Protein AF-0000000076225123 (afdb_homodimer)

Foldseek 3Di:
DPPPLCCVVLLCVLVVLLQLLLVCQQLPVDPPVNLVVLVCLQPPPLLLLQLLLLLLQADVVPDDVLLLVLLLVLLVVLLCVQLVVLLPVDDPQSLLRSLLLSLQQRAFQLQLRNLSSVCSRQVDPLLNNLSSSSLVNNCSSLVPRNLSSQLSLLCSVQVVVCVVVVDHDDSVVSNVVSNVNSCPPPSNVSNVVSNVVSVVVVSDDDPVCSVVSVVSNVVNHSSSSSSNSSVLNNLPPPLFQDFLVLAVSLVVSLCCQQPVSLVSSLVSLCVRVVVVLVPPPPPDPPDDPVSSVVVSLSSSLSSNLRSRRHGHCVSLVVCVVSVHCNSSSSSSRSVSVLVSSLSNVLSVLLSVVVPPPDPVVLLVSLLVLLQVLLVVLLVLLVLLLVLCVVVVVCVDPPSVLVNVLSVLLNLLSVLSNCVLVCLPDDLVVLLVSQLSNQLSLLLNLLSLLVNLQRLLCLLVVHDDDPVVVVVSVVCSNVVSNVLSNVLSVPDDSVLCNPSSNNVVVLSVLLVDVVNLVVSLVSLVVSLVSLVSSSVSSNVSSVVVVVVVVPCPQQPLNVVVVVQPVVPPPPDPPPDDDPVVVVVVVVVVVCVVCVVVVDDRSLSVLSSQLSVLVNVLSVLSSVLSVVSHVCVCCVPVDSVNSSSVSSNSSCSSNSSSSSCSRRVCDPCSVVVCVVVCVVVVVVVVVDQDQPDQDDLVPADVVLVVLLVVCLQPPLVVLQVSFFDFGDDPNDTDHRKGFLLSQLSVCVVVVVDPDSVVSLVSQQSCVSNQQKAFPVSRDGRDNGRTIIHGDPVSVVVSVVVVVVVVVVVVVVVVD/DPPPLCCVVLLCVLVVLLQLLLVCQQVPVDPPVNLVVLVCLQPPPLLLLQLLLLLLQADVVPDDVLLLVLLLVLLVVLLCVQLVVLLPPDDPQSLLRSLLLSLQQRAFQLQLRNLSSVCSRQVDPLLNNLSSVSLVNNCSSLVPRNLSSQLSLLCSVQVVVCVVVVDHDDSVVSNVVSNVNSCPPPSNVSNVVSNVVSVVVVSDDDPVCSVVSVVSNVVNHSSSSSSNSSVLNNLPPPLFPDFLVLAVSLVVSLCCQQPVSLVSSLVSLCVRVVVVLVPPPPPDPPDDPVSSVVVSLSSSLSSNLVSNRHGHCVSLVVCVVSVHCNSSSSSSRSVSVLVSSLSNVLSVLLSVVVPPPDPVVLLVSLLVLLQVLLVVLLVLLVLLLVLCVVLVVCVDPPSVLVNVLSVLLNLLSVLSNCVLVCLPDDLVVLLVSQLSNQLSLLLNLLSLLVNLQRLLCLLVVHDDDPVVNVVSVVCSNVVSNVLSNVLSVPDDSVQCNPSSNSVVVLSVLLVDVVNLVVSLVSLVVSLVSLVSSSVSSNVSSVVVVVVVVPCPPQPLNVVVVVLPVVPPPPDPPVPDDPVVVVVQVVVVVCVVCCVVVDDRSLSVLSSQLSVLVNVLSVLSSVLSVVSHVCVCCVPVDSVNSSSVSSNSSCSSNSSSSSCSRRVCDPCSVVVCVVVCVVVVVVVVVDQDQPDFDDLVPADVVLVVLLVVCLAPPLVVLQVSFFDFGDDPNDTDHSKGFLLSSLSVCVVVVVDPDSVVSLVSQQSCVSNQQKAFPVSRDGRDNGRTIIHGDPVSVVVSVVVVVVVVVVVVVVVVD

Sequence (1626 aa):
MTTTYDISPTLVQCFGIILIGYLTGKFKMITPNQGKGLATFIGTFSLPALIFKAMIEVKFPLINWTFWTALLIAKAIVFLLVMIPSLFLEKDKPYAAAGLYSIFVSQSNDMAFGLPLLQAVFNDPQTKFLVNYVFLTAPISLAILNPIGFALLEYQKAKDYQIESGKKSSIGRIMWTTVKGVITNPLVFMIVFAIIFNFIFHSKLPPVIDGLFTSFSNAFGATALFYLGWKLGCCQPDDEKITGLSYALPVILVLLKSVFMPILMTFLTSFLTDGSINDSNSVQAGANATMKYKNATSYKTFAFLYGEIPTAPTVLLYANKYNFGEELVGSGLVLGTLFAAPMLFISIRMLQVNNMLNVNQFDVLIGKVAKDVSIISIVCCVYVLAVLFSLRAYRRKPHSLTMILIGFQFLLALSGAIFKDFIDVQSGSLRVLVFFVLFALFSCPLWCSMVAHRLSLIARKKDITARIHRYLLAASFCIPFVMALIVATVTPHTDLSDGTTYFYLFNCFKQHASIAALYTIINVFTLACILFAFICVKKMDLLRTVKTNNSYSPLLQKSYKYSTLQGEPLKEESYGDETSIERSMESMESIQINQKMSERSHITHHVVLLLIMSIVIALNISITVWSNLDKSLSNVQGLYLELRMASVVLTYGQGFFSFATFGFIKEFFMLGCFEKVYKQYLKLRGRKKITLECESELDIDILLLRKRFIKHHLLQCSKDIVRCLSFRLRKFEGVFTGTCLIDWLLEEGLITDRADGIKYGNMLLRGRVIEHCLQEHYFYDLPYFYQFTGRAFELYALQQETGSIEVALKDENMTTTYDISPTLVQCFGIILIGYLTGKFKMITPNQGKGLATFIGTFSLPALIFKAMIEVKFPLINWTFWTALLIAKAIVFLLVMIPSLFLEKDKPYAAAGLYSIFVSQSNDMAFGLPLLQAVFNDPQTKFLVNYVFLTAPISLAILNPIGFALLEYQKAKDYQIESGKKSSIGRIMWTTVKGVITNPLVFMIVFAIIFNFIFHSKLPPVIDGLFTSFSNAFGATALFYLGWKLGCCQPDDEKITGLSYALPVILVLLKSVFMPILMTFLTSFLTDGSINDSNSVQAGANATMKYKNATSYKTFAFLYGEIPTAPTVLLYANKYNFGEELVGSGLVLGTLFAAPMLFISIRMLQVNNMLNVNQFDVLIGKVAKDVSIISIVCCVYVLAVLFSLRAYRRKPHSLTMILIGFQFLLALSGAIFKDFIDVQSGSLRVLVFFVLFALFSCPLWCSMVAHRLSLIARKKDITARIHRYLLAASFCIPFVMALIVATVTPHTDLSDGTTYFYLFNCFKQHASIAALYTIINVFTLACILFAFICVKKMDLLRTVKTNNSYSPLLQKSYKYSTLQGEPLKEESYGDETSIERSMESMESIQINQKMSERSHITHHVVLLLIMSIVIALNISITVWSNLDKSLSNVQGLYLELRMASVVLTYGQGFFSFATFGFIKEFFMLGCFEKVYKQYLKLRGRKKITLECESELDIDILLLRKRFIKHHLLQCSKDIVRCLSFRLRKFEGVFTGTCLIDWLLEEGLITDRADGIKYGNMLLRGRVIEHCLQEHYFYDLPYFYQFTGRAFELYALQQETGSIEVALKDEN

Secondary structure (DSSP, 8-state):
-------HHHHHHHHHHHHHHHHHHHTTSS-HHHHHHHHHIIIIIIHHHHHHHHHHT--GGG--HHHHHHHHHHHHHHHHHHHHHHHHH-SS-HHHHHHHHHHHHH-B-IIIIIHHHHHHH--STTTGGGGHHHHHHHHIIIIIIHHHHHHHHHHHHHHHHHHHH-PPPPHHHHHHHHHHHHHT-HHHHHHHHHHHHHHHTTT---HHHHHHHHHHHHHHHHHHHHHHHHHHHH----GGG--SGGGHHHHHHHHIIIIIHHHHHHHHHHHHHHHHHHH---S-TTS-HHHHHHHHHHHHHHHHHHHT--B-THHHHHHHHTTSSHHHHHHHHHHHHHHHHHHHHHHHHHHHHHT-S-HHHHHHHHHHHHHHHHHHHHHHHHHHHHHHHHTTGGGSTTHHHHHHHHHHHHHHHHHHHHHHHHTTS-HHHHHHHHHHHHHHHHHHHHHHHHHHHHHHHHHTT----HHHHHHHHHHHHHHHHHHHHHHHHHS-HHHHHSTTGGGHHHHHHHH-HHHHHHHHHHHHHHHHHHHHHHHHHHHHHHHHHHHHTT----HHHHHHHHHHTT-S--------STHHHHHHHHHHHHHHHHHHSSTTHHHHHHHHHHHHHHHHHHHHHHHHHHHHH---TTS--THHHHHHHHHHHHHHTHHHHHHHHHTT-HHHHHS-HHHHHHHHHHHHS------PPPGGG--HHHHHHHHHHHHHTHHHHHHHH-EEEEETTEEEEEEEEHHHHHHHHHHHTS-SSHHHHHHHHHHHHHTTSEEETTS-----SSS-EEEE-HHHHHHHHHHHHHHHHHHHHHHH-/-------HHHHHHHHHHHHHHHHHHHTTSS-HHHHHHHHHIIIIIIHHHHHHHHHHT--GGG--HHHHHHHHHHHHHHHHHHHHHHHHH-SS-HHHHHHHHHHHHH-B-IIIIIHHHHHHH--STTTGGGGHHHHHHHHIIIIIIHHHHHHHHHHHHHHHHHHHH-PPPPHHHHHHHHHHHHHT-HHHHHHHHHHHHHHHTTT---HHHHHHHHHHHHHHHHHHHHHHHHHHHH----GGG--SGGGHHHHHHHHIIIIIHHHHHHHHHHHHHHHHHHH---S-TTS-HHHHHHHHHHHHHHHHHHHTPPBPTHHHHHHHHTTSSHHHHHHHHHHHHHHHHHHHHHHHHHHHHHT-S-HHHHHHHHHHHHHHHHHHHHHHHHHHHHHHHHTTGGGSTTHHHHHHHHHHHHHHHHHHHHHHHHTTS-HHHHHHHHHHHHHHHHHHHHHHHHHHHHHHHHHHT----HHHHHHHHHHHHHHHHHHHHHHHHHS-HHHHHSTTGGGHHHHHHHH-HHHHHHHHHHHHHHHHHHHHHHHHHHHHHHHHHHHHTT----HHHHHHHHHHHT----------STHHHHHHHHHHHHHHHHHHHHSSHHHHHHHHHHHHHHHHHHHHHHHHHHHHH---TTS--THHHHHHHHHHHHHHTHHHHHHHHHTT-HHHHHS-HHHHHHHHHHHHS------PPPGGG--HHHHHHHHHHHHHTHHHHHHHH-EEEEETTEEEEEEEEHHHHHHHHHHHTS-SSHHHHHHHHHHHHHTTSEEETTS-----SSS-EEEE-HHHHHHHHHHHHHHHHHHHHHHH-

Solvent-accessible surface area (backbone atoms only — not comparable to full-atom values): 82550 Å² total; per-residue (Å²): 130,79,77,70,72,73,54,62,25,48,52,43,20,54,53,48,39,21,48,54,16,21,50,34,17,57,68,50,75,40,43,78,65,15,42,48,24,42,47,46,49,42,64,68,45,15,45,46,25,32,46,28,53,54,42,18,54,49,61,70,88,74,57,61,62,60,49,54,48,21,48,46,50,36,40,50,49,55,23,48,64,42,22,58,52,25,52,71,69,41,80,85,52,19,38,38,44,15,12,52,52,15,39,48,48,42,33,49,22,44,68,48,53,32,41,52,51,43,48,60,71,32,66,45,85,88,46,36,67,61,52,55,49,57,66,67,48,47,49,48,36,58,64,54,48,38,41,56,20,46,38,29,35,45,46,37,52,37,50,54,41,22,72,71,71,69,50,83,66,59,69,67,56,43,50,47,54,31,52,51,51,40,65,65,27,65,67,58,40,34,47,56,52,15,48,55,47,14,65,72,46,67,38,47,73,58,65,56,53,38,44,39,33,46,37,28,29,48,19,31,48,39,51,32,24,22,47,52,15,19,51,55,24,55,58,54,64,61,52,78,70,65,51,61,51,60,41,54,62,24,47,54,46,32,44,46,21,49,49,48,35,13,52,44,18,24,51,36,29,52,66,54,30,62,64,45,67,72,56,64,65,80,68,66,93,78,68,53,76,62,61,56,50,50,47,55,53,46,50,36,50,48,30,30,56,58,26,34,37,31,46,32,70,67,52,41,55,52,16,56,74,66,71,44,61,43,67,38,44,47,52,22,44,51,51,24,54,61,52,30,56,63,50,50,53,42,52,55,54,46,57,58,45,73,72,46,91,45,72,70,56,46,54,54,49,52,45,53,48,36,26,55,35,4,49,54,9,35,56,27,25,54,48,29,52,49,50,40,56,71,64,54,30,70,79,35,87,59,47,31,48,47,49,50,32,44,51,29,38,30,45,30,6,51,38,43,47,48,44,74,76,43,61,86,47,64,76,66,62,43,38,54,49,48,23,47,36,40,25,19,62,47,28,37,45,44,35,49,24,51,39,21,49,48,48,26,27,59,38,65,73,48,79,78,56,70,66,58,50,51,51,51,55,48,46,52,54,45,51,26,46,50,52,17,49,50,50,41,67,68,50,58,63,68,72,58,56,43,81,76,32,70,60,38,70,56,54,48,24,55,76,32,55,66,59,36,49,51,54,40,49,49,39,51,51,22,49,48,33,40,53,51,19,40,53,33,32,33,55,38,47,57,55,44,58,66,57,58,71,71,61,82,63,54,69,60,55,50,53,48,53,60,59,61,66,66,66,58,79,68,76,79,76,82,74,81,67,82,70,49,57,54,53,43,50,51,45,44,47,48,42,46,46,46,54,64,62,32,78,61,42,60,47,44,42,52,49,53,47,49,52,53,47,47,52,50,44,52,45,46,42,53,50,50,52,46,44,60,69,47,76,70,56,85,69,58,65,71,59,56,55,45,50,50,47,44,41,44,47,48,62,34,24,44,17,46,54,50,25,71,53,54,53,73,47,63,66,59,68,66,44,33,59,61,47,51,52,40,41,53,49,34,57,73,50,60,83,69,60,62,79,68,68,55,74,85,68,52,51,64,67,32,52,49,50,39,52,41,39,40,72,73,37,41,66,62,48,47,66,71,54,46,35,73,42,66,52,95,86,41,71,38,73,59,25,32,33,31,41,50,50,36,46,48,35,45,64,72,40,64,34,90,44,73,65,50,29,32,53,51,42,32,36,34,38,64,49,46,36,32,38,34,74,81,39,61,52,80,58,44,80,37,86,46,54,25,25,72,34,71,59,35,57,49,50,35,51,51,52,46,47,56,50,45,50,54,49,48,53,45,71,71,93,130,78,80,68,72,73,54,63,27,48,52,43,20,54,53,47,39,20,48,52,16,21,52,32,18,58,68,50,74,41,43,78,64,15,43,49,25,42,48,47,48,42,65,67,45,14,46,45,26,33,46,29,53,54,42,20,54,50,62,70,89,74,56,59,61,58,50,52,48,20,50,46,50,36,40,47,49,54,25,48,64,42,23,58,54,26,52,73,68,41,81,86,52,18,38,37,45,16,11,53,52,14,39,49,47,43,32,49,21,45,68,47,55,32,41,52,52,44,48,60,72,33,65,45,86,87,46,37,66,61,53,56,48,58,66,66,48,47,48,49,35,56,65,54,48,36,41,55,21,44,37,28,34,45,47,37,52,36,50,53,42,20,73,71,71,67,52,81,67,59,70,67,56,42,50,47,54,32,52,49,51,40,64,66,28,67,66,58,42,34,48,55,52,15,46,54,47,14,66,72,44,67,37,48,73,57,64,56,55,39,42,39,33,48,38,28,29,48,20,30,47,38,51,32,24,22,48,53,15,21,50,56,25,55,58,55,64,63,50,77,69,64,50,60,49,58,41,53,60,26,47,53,46,31,44,44,21,51,49,47,36,13,52,46,19,26,48,36,30,52,65,53,29,60,63,46,65,70,57,63,65,78,66,65,91,79,66,52,75,60,60,57,50,51,48,55,52,47,50,36,51,47,31,30,56,58,25,34,36,33,47,32,72,66,53,40,56,52,16,54,75,66,70,45,61,43,67,38,45,47,52,23,44,53,51,22,53,61,51,30,54,62,51,49,54,42,52,55,53,46,56,58,45,74,70,45,92,45,74,68,55,45,53,55,48,52,45,52,48,35,25,54,36,4,50,53,9,37,55,27,26,54,48,29,50,48,50,40,57,71,65,55,31,70,78,36,88,60,47,33,48,48,50,52,33,42,50,30,38,29,44,30,6,51,40,41,46,49,45,74,75,44,62,86,48,63,75,66,61,43,39,53,49,48,24,48,37,40,25,20,62,48,29,37,44,46,36,50,26,49,38,20,48,50,47,26,26,59,37,65,73,48,78,75,57,71,64,60,50,51,50,51,54,49,47,53,53,45,50,26,45,53,52,17,50,51,50,39,68,67,51,58,64,69,71,56,56,43,79,77,32,68,62,38,70,56,54,49,24,53,77,32,57,67,58,34,48,51,53,40,50,50,40,52,51,24,49,48,34,41,53,52,19,41,53,34,32,33,54,40,45,57,56,45,58,65,55,55,72,69,61,82,61,54,70,54,52,50,53,47,49,60,62,59,64,66,63,57,78,68,75,79,70,82,76,80,69,82,73,51,55,58,53,44,51,54,45,43,50,49,42,45,48,43,52,64,57,45,67,62,42,57,49,44,41,53,51,53,48,50,54,54,47,46,53,49,42,52,47,48,41,53,50,51,52,46,43,59,69,46,76,70,56,85,68,56,64,72,60,58,55,45,50,50,47,44,41,45,48,48,62,32,24,45,17,46,52,50,24,71,54,55,53,73,48,62,66,62,68,64,44,33,60,61,49,52,53,41,44,53,50,35,59,71,51,61,85,69,62,63,81,70,72,56,78,87,68,53,52,64,67,32,53,50,49,40,52,42,40,41,70,75,39,43,67,61,49,47,66,70,54,44,34,74,42,67,54,94,87,40,71,39,73,60,26,32,31,30,41,46,50,38,43,47,34,44,62,73,40,62,32,89,43,70,67,49,27,31,54,52,42,33,36,33,37,64,50,48,36,34,39,32,74,80,39,63,53,77,56,44,80,36,85,46,52,27,26,70,34,70,60,35,56,50,50,36,51,51,53,46,48,57,48,47,51,52,50,50,57,50,73,72,96

Structure (mmCIF, N/CA/C/O backbone):
data_AF-0000000076225123-model_v1
#
loop_
_entity.id
_entity.type
_entity.pdbx_description
1 polymer 'DEP domain-containing protein'
#
loop_
_atom_site.group_PDB
_atom_site.id
_atom_site.type_symbol
_atom_site.label_atom_id
_atom_site.label_alt_id
_atom_site.label_comp_id
_atom_site.label_asym_id
_atom_site.label_entity_id
_atom_site.label_seq_id
_atom_site.pdbx_PDB_ins_code
_atom_site.Cartn_x
_atom_site.Cartn_y
_atom_site.Cartn_z
_atom_site.occupancy
_atom_site.B_iso_or_equiv
_atom_site.auth_seq_id
_atom_site.auth_comp_id
_atom_site.auth_asym_id
_atom_site.auth_atom_id
_atom_site.pdbx_PDB_model_num
ATOM 1 N N . MET A 1 1 ? -36.938 13.75 9.094 1 22.64 1 MET A N 1
ATOM 2 C CA . MET A 1 1 ? -35.75 13.227 9.758 1 22.64 1 MET A CA 1
ATOM 3 C C . MET A 1 1 ? -34.469 13.734 9.086 1 22.64 1 MET A C 1
ATOM 5 O O . MET A 1 1 ? -34.281 13.531 7.891 1 22.64 1 MET A O 1
ATOM 9 N N . THR A 1 2 ? -34.031 14.859 9.406 1 31.12 2 THR A N 1
ATOM 10 C CA . THR A 1 2 ? -32.906 15.633 8.859 1 31.12 2 THR A CA 1
ATOM 11 C C . THR A 1 2 ? -31.672 14.758 8.711 1 31.12 2 THR A C 1
ATOM 13 O O . THR A 1 2 ? -31.25 14.102 9.664 1 31.12 2 THR A O 1
ATOM 16 N N . THR A 1 3 ? -31.547 14.141 7.719 1 36.12 3 THR A N 1
ATOM 17 C CA . THR A 1 3 ? -30.422 13.297 7.34 1 36.12 3 THR A CA 1
ATOM 18 C C . THR A 1 3 ? -29.109 13.898 7.828 1 36.12 3 THR A C 1
ATOM 20 O O . THR A 1 3 ? -28.656 14.93 7.312 1 36.12 3 THR A O 1
ATOM 23 N N . THR A 1 4 ? -29.031 14.148 9.117 1 41.34 4 THR A N 1
ATOM 24 C CA . THR A 1 4 ? -27.812 14.594 9.773 1 41.34 4 THR A CA 1
ATOM 25 C C . THR A 1 4 ? -26.578 13.922 9.156 1 41.34 4 THR A C 1
ATOM 27 O O . THR A 1 4 ? -26.422 12.703 9.25 1 41.34 4 THR A O 1
ATOM 30 N N . TYR A 1 5 ? -26.25 14.375 8.117 1 47.12 5 TYR A N 1
ATOM 31 C CA . TYR A 1 5 ? -25.016 14 7.422 1 47.12 5 TYR A CA 1
ATOM 32 C C . TYR A 1 5 ? -23.859 13.898 8.398 1 47.12 5 TYR A C 1
ATOM 34 O O . TYR A 1 5 ? -23.328 14.914 8.852 1 47.12 5 TYR A O 1
ATOM 42 N N . ASP A 1 6 ? -23.953 13.008 9.445 1 57.19 6 ASP A N 1
ATOM 43 C CA . ASP A 1 6 ? -22.781 12.93 10.32 1 57.19 6 ASP A CA 1
ATOM 44 C C . ASP A 1 6 ? -21.516 12.656 9.516 1 57.19 6 ASP A C 1
ATOM 46 O O . ASP A 1 6 ? -21.281 11.523 9.094 1 57.19 6 ASP A O 1
ATOM 50 N N . ILE A 1 7 ? -21.062 13.734 8.914 1 62.09 7 ILE A N 1
ATOM 51 C CA . ILE A 1 7 ? -19.891 13.711 8.039 1 62.09 7 ILE A CA 1
ATOM 52 C C . ILE A 1 7 ? -18.625 13.547 8.875 1 62.09 7 ILE A C 1
ATOM 54 O O . ILE A 1 7 ? -17.531 13.352 8.328 1 62.09 7 ILE A O 1
ATOM 58 N N . SER A 1 8 ? -18.75 13.406 10.195 1 69.56 8 SER A N 1
ATOM 59 C CA . SER A 1 8 ? -17.594 13.258 11.062 1 69.56 8 SER A CA 1
ATOM 60 C C . SER A 1 8 ? -16.844 11.961 10.766 1 69.56 8 SER A C 1
ATOM 62 O O . SER A 1 8 ? -15.609 11.953 10.703 1 69.56 8 SER A O 1
ATOM 64 N N . PRO A 1 9 ? -17.594 10.977 10.375 1 72.75 9 PRO A N 1
ATOM 65 C CA . PRO A 1 9 ? -16.875 9.734 10.07 1 72.75 9 PRO A CA 1
ATOM 66 C C . PRO A 1 9 ? -16.047 9.836 8.789 1 72.75 9 PRO A C 1
ATOM 68 O O . PRO A 1 9 ? -14.984 9.219 8.688 1 72.75 9 PRO A O 1
ATOM 71 N N . THR A 1 10 ? -16.5 10.703 7.969 1 73.12 10 THR A N 1
ATOM 72 C CA . THR A 1 10 ? -15.797 10.859 6.703 1 73.12 10 THR A CA 1
ATOM 73 C C . THR A 1 10 ? -14.477 11.602 6.91 1 73.12 10 THR A C 1
ATOM 75 O O . THR A 1 10 ? -13.469 11.273 6.277 1 73.12 10 THR A O 1
ATOM 78 N N . LEU A 1 11 ? -14.539 12.594 7.738 1 75.19 11 LEU A N 1
ATOM 79 C CA . LEU A 1 11 ? -13.32 13.344 8.023 1 75.19 11 LEU A CA 1
ATOM 80 C C . LEU A 1 11 ? -12.297 12.469 8.734 1 75.19 11 LEU A C 1
ATOM 82 O O . LEU A 1 11 ? -11.102 12.555 8.453 1 75.19 11 LEU A O 1
ATOM 86 N N . VAL A 1 12 ? -12.828 11.672 9.578 1 77.06 12 VAL A N 1
ATOM 87 C CA . VAL A 1 12 ? -11.938 10.781 10.305 1 77.06 12 VAL A CA 1
ATOM 88 C C . VAL A 1 12 ? -11.312 9.773 9.336 1 77.06 12 VAL A C 1
ATOM 90 O O . VAL A 1 12 ? -10.141 9.422 9.469 1 77.06 12 VAL A O 1
ATOM 93 N N . GLN A 1 13 ? -12.102 9.391 8.453 1 82.19 13 GLN A N 1
ATOM 94 C CA . GLN A 1 13 ? -11.617 8.445 7.449 1 82.19 13 GLN A CA 1
ATOM 95 C C . GLN A 1 13 ? -10.508 9.062 6.605 1 82.19 13 GLN A C 1
ATOM 97 O O . GLN A 1 13 ? -9.43 8.484 6.465 1 82.19 13 GLN A O 1
ATOM 102 N N . CYS A 1 14 ? -10.742 10.258 6.07 1 78.75 14 CYS A N 1
ATOM 103 C CA . CYS A 1 14 ? -9.797 10.891 5.152 1 78.75 14 CYS A CA 1
ATOM 104 C C . CYS A 1 14 ? -8.523 11.312 5.879 1 78.75 14 CYS A C 1
ATOM 106 O O . CYS A 1 14 ? -7.422 10.961 5.465 1 78.75 14 CYS A O 1
ATOM 108 N N . PHE A 1 15 ? -8.68 11.922 6.961 1 80.62 15 PHE A N 1
ATOM 109 C CA . PHE A 1 15 ? -7.512 12.445 7.664 1 80.62 15 PHE A CA 1
ATOM 110 C C . PHE A 1 15 ? -6.816 11.336 8.453 1 80.62 15 PHE A C 1
ATOM 112 O O . PHE A 1 15 ? -5.613 11.414 8.711 1 80.62 15 PHE A O 1
ATOM 119 N N . GLY A 1 16 ? -7.598 10.32 8.844 1 83.94 16 GLY A N 1
ATOM 120 C CA . GLY A 1 16 ? -6.969 9.164 9.453 1 83.94 16 GLY A CA 1
ATOM 121 C C . GLY A 1 16 ? -6.008 8.445 8.523 1 83.94 16 GLY A C 1
ATOM 122 O O . GLY A 1 16 ? -4.906 8.07 8.93 1 83.94 16 GLY A O 1
ATOM 123 N N . ILE A 1 17 ? -6.414 8.289 7.281 1 87.94 17 ILE A N 1
ATOM 124 C CA . ILE A 1 17 ? -5.566 7.621 6.301 1 87.94 17 ILE A CA 1
ATOM 125 C C . ILE A 1 17 ? -4.348 8.484 5.996 1 87.94 17 ILE A C 1
ATOM 127 O O . ILE A 1 17 ? -3.23 7.977 5.875 1 87.94 17 ILE A O 1
ATOM 131 N N . ILE A 1 18 ? -4.555 9.805 5.867 1 85.19 18 ILE A N 1
ATOM 132 C CA . ILE A 1 18 ? -3.447 10.727 5.613 1 85.19 18 ILE A CA 1
ATOM 133 C C . ILE A 1 18 ? -2.455 10.672 6.773 1 85.19 18 ILE A C 1
ATOM 135 O O . ILE A 1 18 ? -1.241 10.664 6.559 1 85.19 18 ILE A O 1
ATOM 139 N N . LEU A 1 19 ? -2.967 10.586 7.977 1 83.69 19 LEU A N 1
ATOM 140 C CA . LEU A 1 19 ? -2.111 10.523 9.156 1 83.69 19 LEU A CA 1
ATOM 141 C C . LEU A 1 19 ? -1.287 9.242 9.164 1 83.69 19 LEU A C 1
ATOM 143 O O . LEU A 1 19 ? -0.098 9.266 9.492 1 83.69 19 LEU A O 1
ATOM 147 N N . ILE A 1 20 ? -1.885 8.164 8.828 1 89.06 20 ILE A N 1
ATOM 148 C CA . ILE A 1 20 ? -1.173 6.891 8.773 1 89.06 20 ILE A CA 1
ATOM 149 C C . ILE A 1 20 ? -0.078 6.957 7.715 1 89.06 20 ILE A C 1
ATOM 151 O O . ILE A 1 20 ? 1.044 6.496 7.938 1 89.06 20 ILE A O 1
ATOM 155 N N . GLY A 1 21 ? -0.46 7.5 6.531 1 87.88 21 GLY A N 1
ATOM 156 C CA . GLY A 1 21 ? 0.555 7.715 5.512 1 87.88 21 GLY A CA 1
ATOM 157 C C . GLY A 1 21 ? 1.695 8.602 5.98 1 87.88 21 GLY A C 1
ATOM 158 O O . GLY A 1 21 ? 2.865 8.281 5.758 1 87.88 21 GLY A O 1
ATOM 159 N N . TYR A 1 22 ? 1.396 9.695 6.66 1 84.19 22 TYR A N 1
ATOM 160 C CA . TYR A 1 22 ? 2.379 10.648 7.172 1 84.19 22 TYR A CA 1
ATOM 161 C C . TYR A 1 22 ? 3.342 9.969 8.141 1 84.19 22 TYR A C 1
ATOM 163 O O . TYR A 1 22 ? 4.555 10.172 8.055 1 84.19 22 TYR A O 1
ATOM 171 N N . LEU A 1 23 ? 2.842 9.133 9.008 1 81.56 23 LEU A N 1
ATOM 172 C CA . LEU A 1 23 ? 3.656 8.43 10 1 81.56 23 LEU A CA 1
ATOM 173 C C . LEU A 1 23 ? 4.562 7.402 9.328 1 81.56 23 LEU A C 1
ATOM 175 O O . LEU A 1 23 ? 5.695 7.188 9.766 1 81.56 23 LEU A O 1
ATOM 179 N N . THR A 1 24 ? 4.078 6.773 8.289 1 87.12 24 THR A N 1
ATOM 180 C CA . THR A 1 24 ? 4.875 5.801 7.555 1 87.12 24 THR A CA 1
ATOM 181 C C . THR A 1 24 ? 6.059 6.48 6.867 1 87.12 24 THR A C 1
ATOM 183 O O . THR A 1 24 ? 7.145 5.91 6.785 1 87.12 24 THR A O 1
ATOM 186 N N . GLY A 1 25 ? 5.777 7.688 6.289 1 82.19 25 GLY A N 1
ATOM 187 C CA . GLY A 1 25 ? 6.844 8.461 5.676 1 82.19 25 GLY A CA 1
ATOM 188 C C . GLY A 1 25 ? 7.832 9.016 6.684 1 82.19 25 GLY A C 1
ATOM 189 O O . GLY A 1 25 ? 9.047 8.93 6.484 1 82.19 25 GLY A O 1
ATOM 190 N N . LYS A 1 26 ? 7.293 9.461 7.711 1 75 26 LYS A N 1
ATOM 191 C CA . LYS A 1 26 ? 8.109 10.086 8.742 1 75 26 LYS A CA 1
ATOM 192 C C . LYS A 1 26 ? 9.039 9.07 9.406 1 75 26 LYS A C 1
ATOM 194 O O . LYS A 1 26 ? 10.195 9.383 9.688 1 75 26 LYS A O 1
ATOM 199 N N . PHE A 1 27 ? 8.539 7.863 9.625 1 73.5 27 PHE A N 1
ATOM 200 C CA . PHE A 1 27 ? 9.32 6.824 10.289 1 73.5 27 PHE A CA 1
ATOM 201 C C . PHE A 1 27 ? 10.047 5.957 9.266 1 73.5 27 PHE A C 1
ATOM 203 O O . PHE A 1 27 ? 10.625 4.93 9.617 1 73.5 27 PHE A O 1
ATOM 210 N N . LYS A 1 28 ? 9.992 6.348 8.031 1 76.31 28 LYS A N 1
ATOM 211 C CA . LYS A 1 28 ? 10.727 5.734 6.938 1 76.31 28 LYS A CA 1
ATOM 212 C C . LYS A 1 28 ? 10.422 4.242 6.836 1 76.31 28 LYS A C 1
ATOM 214 O O . LYS A 1 28 ? 11.328 3.424 6.672 1 76.31 28 LYS A O 1
ATOM 219 N N . MET A 1 29 ? 9.195 3.908 7.18 1 80.25 29 MET A N 1
ATOM 220 C CA . MET A 1 29 ? 8.758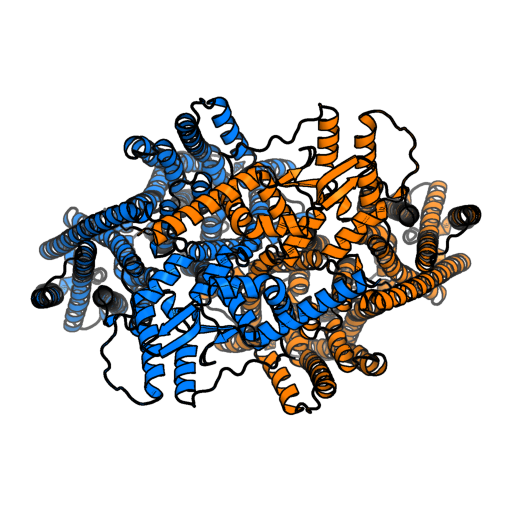 2.543 6.906 1 80.25 29 MET A CA 1
ATOM 221 C C . MET A 1 29 ? 8.812 2.24 5.414 1 80.25 29 MET A C 1
ATOM 223 O O . MET A 1 29 ? 8.984 1.088 5.012 1 80.25 29 MET A O 1
ATOM 227 N N . ILE A 1 30 ? 8.461 3.184 4.652 1 84.81 30 ILE A N 1
ATOM 228 C CA . ILE A 1 30 ? 8.625 3.184 3.205 1 84.81 30 ILE A CA 1
ATOM 229 C C . ILE A 1 30 ? 9.609 4.277 2.799 1 84.81 30 ILE A C 1
ATOM 231 O O . ILE A 1 30 ? 9.359 5.465 3.008 1 84.81 30 ILE A O 1
ATOM 235 N N . THR A 1 31 ? 10.719 3.867 2.219 1 78.5 31 THR A N 1
ATOM 236 C CA . THR A 1 31 ? 11.758 4.805 1.802 1 78.5 31 THR A CA 1
ATOM 237 C C . THR A 1 31 ? 11.305 5.598 0.576 1 78.5 31 THR A C 1
ATOM 239 O O . THR A 1 31 ? 10.352 5.211 -0.104 1 78.5 31 THR A O 1
ATOM 242 N N . PRO A 1 32 ? 11.914 6.734 0.365 1 76.31 32 PRO A N 1
ATOM 243 C CA . PRO A 1 32 ? 11.539 7.551 -0.793 1 76.31 32 PRO A CA 1
ATOM 244 C C . PRO A 1 32 ? 11.633 6.781 -2.109 1 76.31 32 PRO A C 1
ATOM 246 O O . PRO A 1 32 ? 10.812 6.98 -3.008 1 76.31 32 PRO A O 1
ATOM 249 N N . ASN A 1 33 ? 12.594 5.891 -2.18 1 75.94 33 ASN A N 1
ATOM 250 C CA . ASN A 1 33 ? 12.703 5.082 -3.393 1 75.94 33 ASN A CA 1
ATOM 251 C C . ASN A 1 33 ? 11.57 4.062 -3.484 1 75.94 33 ASN A C 1
ATOM 253 O O . ASN A 1 33 ? 11.023 3.83 -4.562 1 75.94 33 ASN A O 1
ATOM 257 N N . GLN A 1 34 ? 11.273 3.514 -2.387 1 81.81 34 GLN A N 1
ATOM 258 C CA . GLN A 1 34 ? 10.188 2.531 -2.348 1 81.81 34 GLN A CA 1
ATOM 259 C C . GLN A 1 34 ? 8.844 3.182 -2.664 1 81.81 34 GLN A C 1
ATOM 261 O O . GLN A 1 34 ? 7.965 2.543 -3.24 1 81.81 34 GLN A O 1
ATOM 266 N N . GLY A 1 35 ? 8.734 4.398 -2.281 1 86.56 35 GLY A N 1
ATOM 267 C CA . GLY A 1 35 ? 7.492 5.129 -2.488 1 86.56 35 GLY A CA 1
ATOM 268 C C . GLY A 1 35 ? 7.184 5.379 -3.951 1 86.56 35 GLY A C 1
ATOM 269 O O . GLY A 1 35 ? 6.027 5.598 -4.32 1 86.56 35 GLY A O 1
ATOM 270 N N . LYS A 1 36 ? 8.211 5.262 -4.801 1 83.06 36 LYS A N 1
ATOM 271 C CA . LYS A 1 36 ? 8.008 5.461 -6.23 1 83.06 36 LYS A CA 1
ATOM 272 C C . LYS A 1 36 ? 7.148 4.348 -6.824 1 83.06 36 LYS A C 1
ATOM 274 O O . LYS A 1 36 ? 6.426 4.562 -7.801 1 83.06 36 LYS A O 1
ATOM 279 N N . GLY A 1 37 ? 7.246 3.205 -6.246 1 86.69 37 GLY A N 1
ATOM 280 C CA . GLY A 1 37 ? 6.379 2.119 -6.676 1 86.69 37 GLY A CA 1
ATOM 281 C C . GLY A 1 37 ? 4.906 2.404 -6.441 1 86.69 37 GLY A C 1
ATOM 282 O O . GLY A 1 37 ? 4.074 2.135 -7.309 1 86.69 37 GLY A O 1
ATOM 283 N N . LEU A 1 38 ? 4.582 2.986 -5.316 1 88.94 38 LEU A N 1
ATOM 284 C CA . LEU A 1 38 ? 3.219 3.387 -4.996 1 88.94 38 LEU A CA 1
ATOM 285 C C . LEU A 1 38 ? 2.742 4.496 -5.926 1 88.94 38 LEU A C 1
ATOM 287 O O . LEU A 1 38 ? 1.602 4.473 -6.395 1 88.94 38 LEU A O 1
ATOM 291 N N . ALA A 1 39 ? 3.646 5.375 -6.207 1 85.12 39 ALA A N 1
ATOM 292 C CA . ALA A 1 39 ? 3.336 6.5 -7.086 1 85.12 39 ALA A CA 1
ATOM 293 C C . ALA A 1 39 ? 3.008 6.02 -8.492 1 85.12 39 ALA A C 1
ATOM 295 O O . ALA A 1 39 ? 2.084 6.531 -9.133 1 85.12 39 ALA A O 1
ATOM 296 N N . THR A 1 40 ? 3.748 5.082 -8.945 1 86.5 40 THR A N 1
ATOM 297 C CA . THR A 1 40 ? 3.537 4.543 -10.289 1 86.5 40 THR A CA 1
ATOM 298 C C . THR A 1 40 ? 2.199 3.816 -10.375 1 86.5 40 THR A C 1
ATOM 300 O O . THR A 1 40 ? 1.464 3.973 -11.352 1 86.5 40 THR A O 1
ATOM 303 N N . PHE A 1 41 ? 1.872 3.006 -9.43 1 91.88 41 PHE A N 1
ATOM 304 C CA . PHE A 1 41 ? 0.587 2.318 -9.414 1 91.88 41 PHE A CA 1
ATOM 305 C C . PHE A 1 41 ? -0.562 3.318 -9.445 1 91.88 41 PHE A C 1
ATOM 307 O O . PHE A 1 41 ? -1.517 3.152 -10.211 1 91.88 41 PHE A O 1
ATOM 314 N N . ILE A 1 42 ? -0.487 4.379 -8.578 1 87.88 42 ILE A N 1
ATOM 315 C CA . ILE A 1 42 ? -1.547 5.367 -8.414 1 87.88 42 ILE A CA 1
ATOM 316 C C . ILE A 1 42 ? -1.647 6.223 -9.68 1 87.88 42 ILE A C 1
ATOM 318 O O . ILE A 1 42 ? -2.738 6.418 -10.219 1 87.88 42 ILE A O 1
ATOM 322 N N . GLY A 1 43 ? -0.535 6.613 -10.148 1 83.06 43 GLY A N 1
ATOM 323 C CA . GLY A 1 43 ? -0.495 7.602 -11.219 1 83.06 43 GLY A CA 1
ATOM 324 C C . GLY A 1 43 ? -0.695 7 -12.594 1 83.06 43 GLY A C 1
ATOM 325 O O . GLY A 1 43 ? -1.24 7.652 -13.484 1 83.06 43 GLY A O 1
ATOM 326 N N . THR A 1 44 ? -0.336 5.746 -12.812 1 85.06 44 THR A N 1
ATOM 327 C CA . THR A 1 44 ? -0.34 5.164 -14.148 1 85.06 44 THR A CA 1
ATOM 328 C C . THR A 1 44 ? -1.543 4.242 -14.328 1 85.06 44 THR A C 1
ATOM 330 O O . THR A 1 44 ? -2.037 4.074 -15.445 1 85.06 44 THR A O 1
ATOM 333 N N . PHE A 1 45 ? -2.057 3.744 -13.266 1 89.5 45 PHE A N 1
ATOM 334 C CA . PHE A 1 45 ? -3.08 2.727 -13.477 1 89.5 45 PHE A CA 1
ATOM 335 C C . PHE A 1 45 ? -4.371 3.104 -12.766 1 89.5 45 PHE A C 1
ATOM 337 O O . PHE A 1 45 ? -5.422 3.232 -13.398 1 89.5 45 PHE A O 1
ATOM 344 N N . SER A 1 46 ? -4.328 3.369 -11.484 1 89.69 46 SER A N 1
ATOM 345 C CA . SER A 1 46 ? -5.539 3.578 -10.695 1 89.69 46 SER A CA 1
ATOM 346 C C . SER A 1 46 ? -6.219 4.891 -11.062 1 89.69 46 SER A C 1
ATOM 348 O O . SER A 1 46 ? -7.426 4.93 -11.297 1 89.69 46 SER A O 1
ATOM 350 N N . LEU A 1 47 ? -5.48 5.996 -11.125 1 86 47 LEU A N 1
ATOM 351 C CA . LEU A 1 47 ? -6.047 7.312 -11.398 1 86 47 LEU A CA 1
ATOM 352 C C . LEU A 1 47 ? -6.613 7.375 -12.812 1 86 47 LEU A C 1
ATOM 354 O O . LEU A 1 47 ? -7.75 7.812 -13.008 1 86 47 LEU A O 1
ATOM 358 N N . PRO A 1 48 ? -5.875 6.977 -13.828 1 84.94 48 PRO A N 1
ATOM 359 C CA . PRO A 1 48 ? -6.445 6.988 -15.172 1 84.94 48 PRO A CA 1
ATOM 360 C C . PRO A 1 48 ? -7.703 6.129 -15.297 1 84.94 48 PRO A C 1
ATOM 362 O O . PRO A 1 48 ? -8.641 6.5 -16 1 84.94 48 PRO A O 1
ATOM 365 N N . ALA A 1 49 ? -7.699 4.984 -14.602 1 88.31 49 ALA A N 1
ATOM 366 C CA . ALA A 1 49 ? -8.883 4.125 -14.625 1 88.31 49 ALA A CA 1
ATOM 367 C C . ALA A 1 49 ? -10.078 4.816 -13.977 1 88.31 49 ALA A C 1
ATOM 369 O O . ALA A 1 49 ? -11.203 4.699 -14.461 1 88.31 49 ALA A O 1
ATOM 370 N N . LEU A 1 50 ? -9.844 5.488 -12.906 1 86.31 50 LEU A N 1
ATOM 371 C CA . LEU A 1 50 ? -10.891 6.215 -12.203 1 86.31 50 LEU A CA 1
ATOM 372 C C . LEU A 1 50 ? -11.461 7.332 -13.07 1 86.31 50 LEU A C 1
ATOM 374 O O . LEU A 1 50 ? -12.68 7.492 -13.172 1 86.31 50 LEU A O 1
ATOM 378 N N . ILE A 1 51 ? -10.578 8.125 -13.68 1 85 51 ILE A N 1
ATOM 379 C CA . ILE A 1 51 ? -10.984 9.227 -14.539 1 85 51 ILE A CA 1
ATOM 380 C C . ILE A 1 51 ? -11.766 8.695 -15.734 1 85 51 ILE A C 1
ATOM 382 O O . ILE A 1 51 ? -12.82 9.227 -16.094 1 85 51 ILE A O 1
ATOM 386 N N . PHE A 1 52 ? -11.211 7.621 -16.297 1 87.5 52 PHE A N 1
ATOM 387 C CA . PHE A 1 52 ? -11.852 7.027 -17.469 1 87.5 52 PHE A CA 1
ATOM 388 C C . PHE A 1 52 ? -13.258 6.543 -17.125 1 87.5 52 PHE A C 1
ATOM 390 O O . PHE A 1 52 ? -14.211 6.848 -17.844 1 87.5 52 PHE A O 1
ATOM 397 N N . LYS A 1 53 ? -13.406 5.855 -16.109 1 86.62 53 LYS A N 1
ATOM 398 C CA . LYS A 1 53 ? -14.711 5.328 -15.711 1 86.62 53 LYS A CA 1
ATOM 399 C C . LYS A 1 53 ? -15.68 6.453 -15.359 1 86.62 53 LYS A C 1
ATOM 401 O O . LYS A 1 53 ? -16.844 6.438 -15.781 1 86.62 53 LYS A O 1
ATOM 406 N N . ALA A 1 54 ? -15.25 7.461 -14.617 1 81.88 54 ALA A N 1
ATOM 407 C CA . ALA A 1 54 ? -16.094 8.562 -14.172 1 81.88 54 ALA A CA 1
ATOM 408 C C . ALA A 1 54 ? -16.578 9.398 -15.359 1 81.88 54 ALA A C 1
ATOM 410 O O . ALA A 1 54 ? -17.75 9.773 -15.438 1 81.88 54 ALA A O 1
ATOM 411 N N . MET A 1 55 ? -15.711 9.609 -16.266 1 84.75 55 MET A N 1
ATOM 412 C CA . MET A 1 55 ? -16.031 10.5 -17.375 1 84.75 55 MET A CA 1
ATOM 413 C C . MET A 1 55 ? -16.875 9.781 -18.422 1 84.75 55 MET A C 1
ATOM 415 O O . MET A 1 55 ? -17.703 10.406 -19.094 1 84.75 55 MET A O 1
ATOM 419 N N . ILE A 1 56 ? -16.641 8.508 -18.516 1 86.56 56 ILE A N 1
ATOM 420 C CA . ILE A 1 56 ? -17.438 7.758 -19.484 1 86.56 56 ILE A CA 1
ATOM 421 C C . ILE A 1 56 ? -18.891 7.691 -19.031 1 86.56 56 ILE A C 1
ATOM 423 O O . ILE A 1 56 ? -19.797 7.637 -19.859 1 86.56 56 ILE A O 1
ATOM 427 N N . GLU A 1 57 ? -19.141 7.758 -17.781 1 83.62 57 GLU A N 1
ATOM 428 C CA . GLU A 1 57 ? -20.484 7.598 -17.234 1 83.62 57 GLU A CA 1
ATOM 429 C C . GLU A 1 57 ? -21.172 8.945 -17.062 1 83.62 57 GLU A C 1
ATOM 431 O O . GLU A 1 57 ? -22.344 9.008 -16.672 1 83.62 57 GLU A O 1
ATOM 436 N N . VAL A 1 58 ? -20.516 10.055 -17.359 1 83.62 58 VAL A N 1
ATOM 437 C CA . VAL A 1 58 ? -21.078 11.398 -17.203 1 83.62 58 VAL A CA 1
ATOM 438 C C . VAL A 1 58 ? -22.125 11.648 -18.281 1 83.62 58 VAL A C 1
ATOM 440 O O . VAL A 1 58 ? -21.922 11.281 -19.438 1 83.62 58 VAL A O 1
ATOM 443 N N . LYS A 1 59 ? -23.281 12.062 -17.781 1 83.75 59 LYS A N 1
ATOM 444 C CA . LYS A 1 59 ? -24.281 12.562 -18.719 1 83.75 59 LYS A CA 1
ATOM 445 C C . LYS A 1 59 ? -24.094 14.055 -18.984 1 83.75 59 LYS A C 1
ATOM 447 O O . LYS A 1 59 ? -24.656 14.891 -18.281 1 83.75 59 LYS A O 1
ATOM 452 N N . PHE A 1 60 ? -23.562 14.484 -20.016 1 83.25 60 PHE A N 1
ATOM 453 C CA . PHE A 1 60 ? -23.094 15.828 -20.312 1 83.25 60 PHE A CA 1
ATOM 454 C C . PHE A 1 60 ? -24.266 16.797 -20.453 1 83.25 60 PHE A C 1
ATOM 456 O O . PHE A 1 60 ? -24.172 17.969 -20.094 1 83.25 60 PHE A O 1
ATOM 463 N N . PRO A 1 61 ? -25.375 16.266 -20.906 1 77.19 61 PRO A N 1
ATOM 464 C CA . PRO A 1 61 ? -26.516 17.203 -21.016 1 77.19 61 PRO A CA 1
ATOM 465 C C . PRO A 1 61 ? -27.031 17.656 -19.656 1 77.19 61 PRO A C 1
ATOM 467 O O . PRO A 1 61 ? -27.672 18.703 -19.547 1 77.19 61 PRO A O 1
ATOM 470 N N . LEU A 1 62 ? -26.672 17 -18.625 1 78.56 62 LEU A N 1
ATOM 471 C CA . LEU A 1 62 ? -27.156 17.328 -17.281 1 78.56 62 LEU A CA 1
ATOM 472 C C . LEU A 1 62 ? -26.172 18.203 -16.531 1 78.56 62 LEU A C 1
ATOM 474 O O . LEU A 1 62 ? -26.469 18.703 -15.453 1 78.56 62 LEU A O 1
ATOM 478 N N . ILE A 1 63 ? -25.156 18.547 -17.203 1 86 63 ILE A N 1
ATOM 479 C CA . ILE A 1 63 ? -24.125 19.344 -16.562 1 86 63 ILE A CA 1
ATOM 480 C C . ILE A 1 63 ? -24.484 20.828 -16.641 1 86 63 ILE A C 1
ATOM 482 O O . ILE A 1 63 ? -24.953 21.297 -17.672 1 86 63 ILE A O 1
ATOM 486 N N . ASN A 1 64 ? -24.453 21.531 -15.461 1 88.38 64 ASN A N 1
ATOM 487 C CA . ASN A 1 64 ? -24.625 22.984 -15.398 1 88.38 64 ASN A CA 1
ATOM 488 C C . ASN A 1 64 ? -23.328 23.719 -15.727 1 88.38 64 ASN A C 1
ATOM 490 O O . ASN A 1 64 ? -22.516 23.984 -14.844 1 88.38 64 ASN A O 1
ATOM 494 N N . TRP A 1 65 ? -23.203 24.219 -16.875 1 89.38 65 TRP A N 1
ATOM 495 C CA . TRP A 1 65 ? -21.984 24.844 -17.359 1 89.38 65 TRP A CA 1
ATOM 496 C C . TRP A 1 65 ? -21.797 26.234 -16.75 1 89.38 65 TRP A C 1
ATOM 498 O O . TRP A 1 65 ? -20.688 26.766 -16.703 1 89.38 65 TRP A O 1
ATOM 508 N N . THR A 1 66 ? -22.875 26.828 -16.281 1 90.44 66 THR A N 1
ATOM 509 C CA . THR A 1 66 ? -22.766 28.109 -15.562 1 90.44 66 THR A CA 1
ATOM 510 C C . THR A 1 66 ? -22.031 27.922 -14.242 1 90.44 66 THR A C 1
ATOM 512 O O . THR A 1 66 ? -21.219 28.766 -13.844 1 90.44 66 THR A O 1
ATOM 515 N N . PHE A 1 67 ? -22.391 26.828 -13.656 1 91.38 67 PHE A N 1
ATOM 516 C CA . PHE A 1 67 ? -21.688 26.5 -12.422 1 91.38 67 PHE A CA 1
ATOM 517 C C . PHE A 1 67 ? -20.203 26.25 -12.68 1 91.38 67 PHE A C 1
ATOM 519 O O . PHE A 1 67 ? -19.359 26.75 -11.961 1 91.38 67 PHE A O 1
ATOM 526 N N . TRP A 1 68 ? -19.922 25.5 -13.695 1 93.38 68 TRP A N 1
ATOM 527 C CA . TRP A 1 68 ? -18.547 25.219 -14.094 1 93.38 68 TRP A CA 1
ATOM 528 C C . TRP A 1 68 ? -17.781 26.516 -14.391 1 93.38 68 TRP A C 1
ATOM 530 O O . TRP A 1 68 ? -16.625 26.656 -14 1 93.38 68 TRP A O 1
ATOM 540 N N . THR A 1 69 ? -18.391 27.453 -15.047 1 94.19 69 THR A N 1
ATOM 541 C CA . THR A 1 69 ? -17.781 28.734 -15.391 1 94.19 69 THR A CA 1
ATOM 542 C C . THR A 1 69 ? -17.516 29.562 -14.141 1 94.19 69 THR A C 1
ATOM 544 O O . THR A 1 69 ? -16.531 30.297 -14.07 1 94.19 69 THR A O 1
ATOM 547 N N . ALA A 1 70 ? -18.422 29.453 -13.172 1 93.75 70 ALA A N 1
ATOM 548 C CA . ALA A 1 70 ? -18.219 30.141 -11.898 1 93.75 70 ALA A CA 1
ATOM 549 C C . ALA A 1 70 ? -16.938 29.672 -11.219 1 93.75 70 ALA A C 1
ATOM 551 O O . ALA A 1 70 ? -16.188 30.469 -10.672 1 93.75 70 ALA A O 1
ATOM 552 N N . LEU A 1 71 ? -16.75 28.391 -11.258 1 95 71 LEU A N 1
ATOM 553 C CA . LEU A 1 71 ? -15.539 27.828 -10.664 1 95 71 LEU A CA 1
ATOM 554 C C . LEU A 1 71 ? -14.297 28.25 -11.43 1 95 71 LEU A C 1
ATOM 556 O O . LEU A 1 71 ? -13.266 28.562 -10.828 1 95 71 LEU A O 1
ATOM 560 N N . LEU A 1 72 ? -14.383 28.312 -12.75 1 96.5 72 LEU A N 1
ATOM 561 C CA . LEU A 1 72 ? -13.281 28.75 -13.602 1 96.5 72 LEU A CA 1
ATOM 562 C C . LEU A 1 72 ? -12.898 30.203 -13.305 1 96.5 72 LEU A C 1
ATOM 564 O O . LEU A 1 72 ? -11.719 30.516 -13.156 1 96.5 72 LEU A O 1
ATOM 568 N N . ILE A 1 73 ? -13.859 31.031 -13.18 1 96.31 73 ILE A N 1
ATOM 569 C CA . ILE A 1 73 ? -13.617 32.438 -12.953 1 96.31 73 ILE A CA 1
ATOM 570 C C . ILE A 1 73 ? -13.008 32.656 -11.57 1 96.31 73 ILE A C 1
ATOM 572 O O . ILE A 1 73 ? -12.109 33.469 -11.398 1 96.31 73 ILE A O 1
ATOM 576 N N . ALA A 1 74 ? -13.516 31.922 -10.633 1 95.69 74 ALA A N 1
ATOM 577 C CA . ALA A 1 74 ? -12.969 32.031 -9.281 1 95.69 74 ALA A CA 1
ATOM 578 C C . ALA A 1 74 ? -11.484 31.688 -9.258 1 95.69 74 ALA A C 1
ATOM 580 O O . ALA A 1 74 ? -10.672 32.406 -8.695 1 95.69 74 ALA A O 1
ATOM 581 N N . LYS A 1 75 ? -11.109 30.531 -9.805 1 96.19 75 LYS A N 1
ATOM 582 C CA . LYS A 1 75 ? -9.719 30.109 -9.859 1 96.19 75 LYS A CA 1
ATOM 583 C C . LYS A 1 75 ? -8.867 31.109 -10.656 1 96.19 75 LYS A C 1
ATOM 585 O O . LYS A 1 75 ? -7.715 31.359 -10.312 1 96.19 75 LYS A O 1
ATOM 590 N N . ALA A 1 76 ? -9.445 31.641 -11.734 1 97.19 76 ALA A N 1
ATOM 591 C CA . ALA A 1 76 ? -8.727 32.594 -12.57 1 97.19 76 ALA A CA 1
ATOM 592 C C . ALA A 1 76 ? -8.438 33.906 -11.805 1 97.19 76 ALA A C 1
ATOM 594 O O . ALA A 1 76 ? -7.355 34.469 -11.93 1 97.19 76 ALA A O 1
ATOM 595 N N . ILE A 1 77 ? -9.367 34.312 -11.023 1 96.69 77 ILE A N 1
ATOM 596 C CA . ILE A 1 77 ? -9.211 35.562 -10.258 1 96.69 77 ILE A CA 1
ATOM 597 C C . ILE A 1 77 ? -8.102 35.375 -9.219 1 96.69 77 ILE A C 1
ATOM 599 O O . ILE A 1 77 ? -7.223 36.219 -9.094 1 96.69 77 ILE A O 1
ATOM 603 N N . VAL A 1 78 ? -8.141 34.281 -8.531 1 96.12 78 VAL A N 1
ATOM 604 C CA . VAL A 1 78 ? -7.121 34.062 -7.516 1 96.12 78 VAL A CA 1
ATOM 605 C C . VAL A 1 78 ? -5.758 33.875 -8.172 1 96.12 78 VAL A C 1
ATOM 607 O O . VAL A 1 78 ? -4.742 34.344 -7.656 1 96.12 78 VAL A O 1
ATOM 610 N N . PHE A 1 79 ? -5.754 33.156 -9.289 1 97.38 79 PHE A N 1
ATOM 611 C CA . PHE A 1 79 ? -4.547 32.969 -10.086 1 97.38 79 PHE A CA 1
ATOM 612 C C . PHE A 1 79 ? -3.934 34.312 -10.461 1 97.38 79 PHE A C 1
ATOM 614 O O . PHE A 1 79 ? -2.736 34.531 -10.266 1 97.38 79 PHE A O 1
ATOM 621 N N . LEU A 1 80 ? -4.73 35.25 -10.898 1 96.56 80 LEU A N 1
ATOM 622 C CA . LEU A 1 80 ? -4.266 36.562 -11.352 1 96.56 80 LEU A CA 1
ATOM 623 C C . LEU A 1 80 ? -3.895 37.438 -10.164 1 96.56 80 LEU A C 1
ATOM 625 O O . LEU A 1 80 ? -2.963 38.25 -10.242 1 96.56 80 LEU A O 1
ATOM 629 N N . LEU A 1 81 ? -4.562 37.281 -9.055 1 95.44 81 LEU A N 1
ATOM 630 C CA . LEU A 1 81 ? -4.312 38.062 -7.848 1 95.44 81 LEU A CA 1
ATOM 631 C C . LEU A 1 81 ? -2.924 37.75 -7.289 1 95.44 81 LEU A C 1
ATOM 633 O O . LEU A 1 81 ? -2.32 38.625 -6.629 1 95.44 81 LEU A O 1
ATOM 637 N N . VAL A 1 82 ? -2.451 36.562 -7.523 1 95.88 82 VAL A N 1
ATOM 638 C CA . VAL A 1 82 ? -1.126 36.188 -7.039 1 95.88 82 VAL A CA 1
ATOM 639 C C . VAL A 1 82 ? -0.086 36.469 -8.125 1 95.88 82 VAL A C 1
ATOM 641 O O . VAL A 1 82 ? 1.031 36.875 -7.836 1 95.88 82 VAL A O 1
ATOM 644 N N . MET A 1 83 ? -0.452 36.281 -9.359 1 96.69 83 MET A N 1
ATOM 645 C CA . MET A 1 83 ? 0.46 36.406 -10.492 1 96.69 83 MET A CA 1
ATOM 646 C C . MET A 1 83 ? 0.94 37.844 -10.625 1 96.69 83 MET A C 1
ATOM 648 O O . MET A 1 83 ? 2.143 38.094 -10.719 1 96.69 83 MET A O 1
ATOM 652 N N . ILE A 1 84 ? 0.084 38.781 -10.578 1 95.5 84 ILE A N 1
ATOM 653 C CA . ILE A 1 84 ? 0.375 40.188 -10.891 1 95.5 84 ILE A CA 1
ATOM 654 C C . ILE A 1 84 ? 1.27 40.781 -9.805 1 95.5 84 ILE A C 1
ATOM 656 O O . ILE A 1 84 ? 2.334 41.344 -10.094 1 95.5 84 ILE A O 1
ATOM 660 N N . PRO A 1 85 ? 0.984 40.625 -8.516 1 93 85 PRO A N 1
ATOM 661 C CA . PRO A 1 85 ? 1.893 41.156 -7.496 1 93 85 PRO A CA 1
ATOM 662 C C . PRO A 1 85 ? 3.246 40.438 -7.48 1 93 85 PRO A C 1
ATOM 664 O O . PRO A 1 85 ? 4.266 41.062 -7.172 1 93 85 PRO A O 1
ATOM 667 N N . SER A 1 86 ? 3.266 39.156 -7.781 1 93.5 86 SER A N 1
ATOM 668 C CA . SER A 1 86 ? 4.52 38.438 -7.781 1 93.5 86 SER A CA 1
ATOM 669 C C . SER A 1 86 ? 5.484 38.969 -8.828 1 93.5 86 SER A C 1
ATOM 671 O O . SER A 1 86 ? 6.703 38.938 -8.641 1 93.5 86 SER A O 1
ATOM 673 N N . LEU A 1 87 ? 4.973 39.5 -9.977 1 93 87 LEU A N 1
ATOM 674 C CA . LEU A 1 87 ? 5.797 40.062 -11.039 1 93 87 LEU A CA 1
ATOM 675 C C . LEU A 1 87 ? 6.504 41.312 -10.57 1 93 87 LEU A C 1
ATOM 677 O O . LEU A 1 87 ? 7.602 41.625 -11.031 1 93 87 LEU A O 1
ATOM 681 N N . PHE A 1 88 ? 5.953 41.969 -9.508 1 90.44 88 PHE A N 1
ATOM 682 C CA . PHE A 1 88 ? 6.488 43.281 -9.078 1 90.44 88 PHE A CA 1
ATOM 683 C C . PHE A 1 88 ? 7.227 43.125 -7.75 1 90.44 88 PHE A C 1
ATOM 685 O O . PHE A 1 88 ? 8.125 43.906 -7.457 1 90.44 88 PHE A O 1
ATOM 692 N N . LEU A 1 89 ? 6.922 42.219 -6.988 1 84.56 89 LEU A N 1
ATOM 693 C CA . LEU A 1 89 ? 7.441 42.125 -5.625 1 84.56 89 LEU A CA 1
ATOM 694 C C . LEU A 1 89 ? 8.703 41.25 -5.586 1 84.56 89 LEU A C 1
ATOM 696 O O . LEU A 1 89 ? 9.57 41.469 -4.734 1 84.56 89 LEU A O 1
ATOM 700 N N . GLU A 1 90 ? 8.727 40.25 -6.426 1 84.62 90 GLU A N 1
ATOM 701 C CA . GLU A 1 90 ? 9.914 39.406 -6.461 1 84.62 90 GLU A CA 1
ATOM 702 C C . GLU A 1 90 ? 11.023 40.062 -7.289 1 84.62 90 GLU A C 1
ATOM 704 O O . GLU A 1 90 ? 10.805 40.438 -8.445 1 84.62 90 GLU A O 1
ATOM 709 N N . LYS A 1 91 ? 12.188 40.125 -6.715 1 80.69 91 LYS A N 1
ATOM 710 C CA . LYS A 1 91 ? 13.25 40.906 -7.359 1 80.69 91 LYS A CA 1
ATOM 711 C C . LYS A 1 91 ? 14.172 40 -8.172 1 80.69 91 LYS A C 1
ATOM 713 O O . LYS A 1 91 ? 14.641 40.375 -9.242 1 80.69 91 LYS A O 1
ATOM 718 N N . ASP A 1 92 ? 14.359 38.844 -7.766 1 84 92 ASP A N 1
ATOM 719 C CA . ASP A 1 92 ? 15.375 38 -8.406 1 84 92 ASP A CA 1
ATOM 720 C C . ASP A 1 92 ? 14.789 37.25 -9.609 1 84 92 ASP A C 1
ATOM 722 O O . ASP A 1 92 ? 15.312 37.375 -10.719 1 84 92 ASP A O 1
ATOM 726 N N . LYS A 1 93 ? 13.727 36.562 -9.438 1 91.88 93 LYS A N 1
ATOM 727 C CA . LYS A 1 93 ? 13.086 35.781 -10.484 1 91.88 93 LYS A CA 1
ATOM 728 C C . LYS A 1 93 ? 11.578 36 -10.508 1 91.88 93 LYS A C 1
ATOM 730 O O . LYS A 1 93 ? 10.805 35.094 -10.203 1 91.88 93 LYS A O 1
ATOM 735 N N . PRO A 1 94 ? 11.211 37.188 -11.008 1 92.62 94 PRO A N 1
ATOM 736 C CA . PRO A 1 94 ? 9.805 37.594 -10.922 1 92.62 94 PRO A CA 1
ATOM 737 C C . PRO A 1 94 ? 8.891 36.688 -11.734 1 92.62 94 PRO A C 1
ATOM 739 O O . PRO A 1 94 ? 7.777 36.375 -11.305 1 92.62 94 PRO A O 1
ATOM 742 N N . TYR A 1 95 ? 9.289 36.188 -12.875 1 93.44 95 TYR A N 1
ATOM 743 C CA . TYR A 1 95 ? 8.438 35.375 -13.727 1 93.44 95 TYR A CA 1
ATOM 744 C C . TYR A 1 95 ? 8.281 33.969 -13.156 1 93.44 95 TYR A C 1
ATOM 746 O O . TYR A 1 95 ? 7.219 33.344 -13.266 1 93.44 95 TYR A O 1
ATOM 754 N N . ALA A 1 96 ? 9.352 33.469 -12.531 1 94 96 ALA A N 1
ATOM 755 C CA . ALA A 1 96 ? 9.258 32.156 -11.875 1 94 96 ALA A CA 1
ATOM 756 C C . ALA A 1 96 ? 8.305 32.219 -10.68 1 94 96 ALA A C 1
ATOM 758 O O . ALA A 1 96 ? 7.516 31.297 -10.469 1 94 96 ALA A O 1
ATOM 759 N N . ALA A 1 97 ? 8.422 33.312 -9.977 1 94.44 97 ALA A N 1
ATOM 760 C CA . ALA A 1 97 ? 7.547 33.5 -8.82 1 94.44 97 ALA A CA 1
ATOM 761 C C . ALA A 1 97 ? 6.09 33.625 -9.258 1 94.44 97 ALA A C 1
ATOM 763 O O . ALA A 1 97 ? 5.203 33 -8.664 1 94.44 97 ALA A O 1
ATOM 764 N N . ALA A 1 98 ? 5.906 34.406 -10.281 1 96.19 98 ALA A N 1
ATOM 765 C CA . ALA A 1 98 ? 4.559 34.625 -10.797 1 96.19 98 ALA A CA 1
ATOM 766 C C . ALA A 1 98 ? 3.934 33.312 -11.281 1 96.19 98 ALA A C 1
ATOM 768 O O . ALA A 1 98 ? 2.754 33.062 -11.039 1 96.19 98 ALA A O 1
ATOM 769 N N . GLY A 1 99 ? 4.684 32.562 -11.977 1 95 99 GLY A N 1
ATOM 770 C CA . GLY A 1 99 ? 4.18 31.281 -12.492 1 95 99 GLY A CA 1
ATOM 771 C C . GLY A 1 99 ? 3.928 30.25 -11.406 1 95 99 GLY A C 1
ATOM 772 O O . GLY A 1 99 ? 2.824 29.719 -11.297 1 95 99 GLY A O 1
ATOM 773 N N . LEU A 1 100 ? 4.895 30.062 -10.57 1 94.25 100 LEU A N 1
ATOM 774 C CA . LEU A 1 100 ? 4.855 28.984 -9.594 1 94.25 100 LEU A CA 1
ATOM 775 C C . LEU A 1 100 ? 3.844 29.281 -8.492 1 94.25 100 LEU A C 1
ATOM 777 O O . LEU A 1 100 ? 3.064 28.406 -8.109 1 94.25 100 LEU A O 1
ATOM 781 N N . TYR A 1 101 ? 3.803 30.516 -7.988 1 95.38 101 TYR A N 1
ATOM 782 C CA . TYR A 1 101 ? 2.908 30.859 -6.895 1 95.38 101 TYR A CA 1
ATOM 783 C C . TYR A 1 101 ? 1.456 30.875 -7.355 1 95.38 101 TYR A C 1
ATOM 785 O O . TYR A 1 101 ? 0.552 30.531 -6.59 1 95.38 101 TYR A O 1
ATOM 793 N N . SER A 1 102 ? 1.255 31.297 -8.578 1 97 102 SER A N 1
ATOM 794 C CA . SER A 1 102 ? -0.096 31.281 -9.133 1 97 102 SER A CA 1
ATOM 795 C C . SER A 1 102 ? -0.618 29.844 -9.266 1 97 102 SER A C 1
ATOM 797 O O . SER A 1 102 ? -1.786 29.578 -8.977 1 97 102 SER A O 1
ATOM 799 N N . ILE A 1 103 ? 0.206 28.984 -9.695 1 95.25 103 ILE A N 1
ATOM 800 C CA . ILE A 1 103 ? -0.175 27.578 -9.805 1 95.25 103 ILE A CA 1
ATOM 801 C C . ILE A 1 103 ? -0.442 27.016 -8.414 1 95.25 103 ILE A C 1
ATOM 803 O O . ILE A 1 103 ? -1.391 26.25 -8.219 1 95.25 103 ILE A O 1
ATOM 807 N N . PHE A 1 104 ? 0.305 27.438 -7.461 1 95.12 104 PHE A N 1
ATOM 808 C CA . PHE A 1 104 ? 0.187 26.969 -6.082 1 95.12 104 PHE A CA 1
ATOM 809 C C . PHE A 1 104 ? -1.192 27.281 -5.52 1 95.12 104 PHE A C 1
ATOM 811 O O . PHE A 1 104 ? -1.808 26.438 -4.859 1 95.12 104 PHE A O 1
ATOM 818 N N . VAL A 1 105 ? -1.737 28.438 -5.816 1 95.12 105 VAL A N 1
ATOM 819 C CA . VAL A 1 105 ? -2.977 28.875 -5.184 1 95.12 105 VAL A CA 1
ATOM 820 C C . VAL A 1 105 ? -4.176 28.375 -5.988 1 95.12 105 VAL A C 1
ATOM 822 O O . VAL A 1 105 ? -5.297 28.328 -5.48 1 95.12 105 VAL A O 1
ATOM 825 N N . SER A 1 106 ? -3.953 28 -7.191 1 94.62 106 SER A N 1
ATOM 826 C CA . SER A 1 106 ? -5.082 27.672 -8.055 1 94.62 106 SER A CA 1
ATOM 827 C C . SER A 1 106 ? -5.223 26.172 -8.25 1 94.62 106 SER A C 1
ATOM 829 O O . SER A 1 106 ? -6.324 25.672 -8.484 1 94.62 106 SER A O 1
ATOM 831 N N . GLN A 1 107 ? -4.152 25.469 -8.273 1 91.69 107 GLN A N 1
ATOM 832 C CA . GLN A 1 107 ? -4.219 24.031 -8.531 1 91.69 107 GLN A CA 1
ATOM 833 C C . GLN A 1 107 ? -4.527 23.266 -7.25 1 91.69 107 GLN A C 1
ATOM 835 O O . GLN A 1 107 ? -3.715 23.234 -6.32 1 91.69 107 GLN A O 1
ATOM 840 N N . SER A 1 108 ? -5.672 22.641 -7.223 1 91.75 108 SER A N 1
ATOM 841 C CA . SER A 1 108 ? -6.129 21.891 -6.059 1 91.75 108 SER A CA 1
ATOM 842 C C . SER A 1 108 ? -5.777 20.406 -6.184 1 91.75 108 SER A C 1
ATOM 844 O O . SER A 1 108 ? -5.613 19.891 -7.293 1 91.75 108 SER A O 1
ATOM 846 N N . ASN A 1 109 ? -5.578 19.797 -5.039 1 87.75 109 ASN A N 1
ATOM 847 C CA . ASN A 1 109 ? -5.414 18.344 -4.992 1 87.75 109 ASN A CA 1
ATOM 848 C C . ASN A 1 109 ? -6.754 17.625 -5.152 1 87.75 109 ASN A C 1
ATOM 850 O O . ASN A 1 109 ? -7.195 16.922 -4.242 1 87.75 109 ASN A O 1
ATOM 854 N N . ASP A 1 110 ? -7.277 17.688 -6.297 1 87.81 110 ASP A N 1
ATOM 855 C CA . ASP A 1 110 ? -8.641 17.266 -6.609 1 87.81 110 ASP A CA 1
ATOM 856 C C . ASP A 1 110 ? -8.781 15.742 -6.484 1 87.81 110 ASP A C 1
ATOM 858 O O . ASP A 1 110 ? -9.766 15.25 -5.922 1 87.81 110 ASP A O 1
ATOM 862 N N . MET A 1 111 ? -7.828 15.117 -6.965 1 79.19 111 MET A N 1
ATOM 863 C CA . MET A 1 111 ? -7.984 13.68 -7.109 1 79.19 111 MET A CA 1
ATOM 864 C C . MET A 1 111 ? -7.605 12.953 -5.82 1 79.19 111 MET A C 1
ATOM 866 O O . MET A 1 111 ? -8.375 12.141 -5.312 1 79.19 111 MET A O 1
ATOM 870 N N . ALA A 1 112 ? -6.473 13.281 -5.324 1 74.19 112 ALA A N 1
ATOM 871 C CA . ALA A 1 112 ? -5.977 12.531 -4.172 1 74.19 112 ALA A CA 1
ATOM 872 C C . ALA A 1 112 ? -6.711 12.938 -2.896 1 74.19 112 ALA A C 1
ATOM 874 O O . ALA A 1 112 ? -6.957 12.102 -2.021 1 74.19 112 ALA A O 1
ATOM 875 N N . PHE A 1 113 ? -7.055 14.219 -2.783 1 81.12 113 PHE A N 1
ATOM 876 C CA . PHE A 1 113 ? -7.68 14.734 -1.571 1 81.12 113 PHE A CA 1
ATOM 877 C C . PHE A 1 113 ? -9.164 15.008 -1.802 1 81.12 113 PHE A C 1
ATOM 879 O O . PHE A 1 113 ? -10.008 14.539 -1.043 1 81.12 113 PHE A O 1
ATOM 886 N N . GLY A 1 114 ? -9.477 15.625 -2.752 1 86.62 114 GLY A N 1
ATOM 887 C CA . GLY A 1 114 ? -10.812 16.141 -3.004 1 86.62 114 GLY A CA 1
ATOM 888 C C . GLY A 1 114 ? -11.82 15.047 -3.309 1 86.62 114 GLY A C 1
ATOM 889 O O . GLY A 1 114 ? -12.906 15.023 -2.725 1 86.62 114 GLY A O 1
ATOM 890 N N . LEU A 1 115 ? -11.422 14.172 -4.152 1 85.56 115 LEU A N 1
ATOM 891 C CA . LEU A 1 115 ? -12.383 13.195 -4.656 1 85.56 115 LEU A CA 1
ATOM 892 C C . LEU A 1 115 ? -12.867 12.289 -3.533 1 85.56 115 LEU A C 1
ATOM 894 O O . LEU A 1 115 ? -14.078 12.133 -3.334 1 85.56 115 LEU A O 1
ATOM 898 N N . PRO A 1 116 ? -11.977 11.68 -2.83 1 76.44 116 PRO A N 1
ATOM 899 C CA . PRO A 1 116 ? -12.469 10.844 -1.735 1 76.44 116 PRO A CA 1
ATOM 900 C C . PRO A 1 116 ? -13.32 11.625 -0.735 1 76.44 116 PRO A C 1
ATOM 902 O O . PRO A 1 116 ? -14.305 11.094 -0.209 1 76.44 116 PRO A O 1
ATOM 905 N N . LEU A 1 117 ? -12.977 12.828 -0.498 1 80.44 117 LEU A N 1
ATOM 906 C CA . LEU A 1 117 ? -13.719 13.672 0.438 1 80.44 117 LEU A CA 1
ATOM 907 C C . LEU A 1 117 ? -15.109 13.992 -0.099 1 80.44 117 LEU A C 1
ATOM 909 O O . LEU A 1 117 ? -16.109 13.828 0.609 1 80.44 117 LEU A O 1
ATOM 913 N N . LEU A 1 118 ? -15.234 14.375 -1.3 1 86.06 118 LEU A N 1
ATOM 914 C CA . LEU A 1 118 ? -16.5 14.805 -1.884 1 86.06 118 LEU A CA 1
ATOM 915 C C . LEU A 1 118 ? -17.406 13.602 -2.135 1 86.06 118 LEU A C 1
ATOM 917 O O . LEU A 1 118 ? -18.641 13.719 -2.033 1 86.06 118 LEU A O 1
ATOM 921 N N . GLN A 1 119 ? -16.75 12.438 -2.453 1 81.56 119 GLN A N 1
ATOM 922 C CA . GLN A 1 119 ? -17.531 11.219 -2.6 1 81.56 119 GLN A CA 1
ATOM 923 C C . GLN A 1 119 ? -18.188 10.828 -1.275 1 81.56 119 GLN A C 1
ATOM 925 O O . GLN A 1 119 ? -19.297 10.305 -1.256 1 81.56 119 GLN A O 1
ATOM 930 N N . ALA A 1 120 ? -17.469 11.07 -0.275 1 74 120 ALA A N 1
ATOM 931 C CA . ALA A 1 120 ? -17.969 10.727 1.052 1 74 120 ALA A CA 1
ATOM 932 C C . ALA A 1 120 ? -19.062 11.695 1.49 1 74 120 ALA A C 1
ATOM 934 O O . ALA A 1 120 ? -20 11.305 2.191 1 74 120 ALA A O 1
ATOM 935 N N . VAL A 1 121 ? -19.016 12.984 1.08 1 75.62 121 VAL A N 1
ATOM 936 C CA . VAL A 1 121 ? -19.969 14.016 1.478 1 75.62 121 VAL A CA 1
ATOM 937 C C . VAL A 1 121 ? -21.234 13.914 0.619 1 75.62 121 VAL A C 1
ATOM 939 O O . VAL A 1 121 ? -22.344 14.023 1.129 1 75.62 121 VAL A O 1
ATOM 942 N N . PHE A 1 122 ? -21.016 13.68 -0.634 1 80.38 122 PHE A N 1
ATOM 943 C CA . PHE A 1 122 ? -22.125 13.617 -1.566 1 80.38 122 PHE A CA 1
ATOM 944 C C . PHE A 1 122 ? -22.438 12.18 -1.944 1 80.38 122 PHE A C 1
ATOM 946 O O . PHE A 1 122 ? -22.328 11.797 -3.113 1 80.38 122 PHE A O 1
ATOM 953 N N . ASN A 1 123 ? -22.828 11.398 -1.011 1 75.81 123 ASN A N 1
ATOM 954 C CA . ASN A 1 123 ? -23.094 9.984 -1.222 1 75.81 123 ASN A CA 1
ATOM 955 C C . ASN A 1 123 ? -24.578 9.734 -1.51 1 75.81 123 ASN A C 1
ATOM 957 O O . ASN A 1 123 ? -24.969 8.617 -1.865 1 75.81 123 ASN A O 1
ATOM 961 N N . ASP A 1 124 ? -25.375 10.734 -1.488 1 74.75 124 ASP A N 1
ATOM 962 C CA . ASP A 1 124 ? -26.797 10.617 -1.783 1 74.75 124 ASP A CA 1
ATOM 963 C C . ASP A 1 124 ? -27.047 10.633 -3.289 1 74.75 124 ASP A C 1
ATOM 965 O O . ASP A 1 124 ? -26.391 11.367 -4.027 1 74.75 124 ASP A O 1
ATOM 969 N N . PRO A 1 125 ? -27.922 9.773 -3.715 1 74.12 125 PRO A N 1
ATOM 970 C CA . PRO A 1 125 ? -28.219 9.68 -5.145 1 74.12 125 PRO A CA 1
ATOM 971 C C . PRO A 1 125 ? -28.609 11.023 -5.758 1 74.12 125 PRO A C 1
ATOM 973 O O . PRO A 1 125 ? -28.375 11.258 -6.945 1 74.12 125 PRO A O 1
ATOM 976 N N . GLN A 1 126 ? -29.156 11.93 -4.949 1 72.06 126 GLN A N 1
ATOM 977 C CA . GLN A 1 126 ? -29.609 13.219 -5.473 1 72.06 126 GLN A CA 1
ATOM 978 C C . GLN A 1 126 ? -28.438 14.172 -5.676 1 72.06 126 GLN A C 1
ATOM 980 O O . GLN A 1 126 ? -28.516 15.094 -6.492 1 72.06 126 GLN A O 1
ATOM 985 N N . THR A 1 127 ? -27.406 14.023 -4.957 1 79.44 127 THR A N 1
ATOM 986 C CA . THR A 1 127 ? -26.297 14.977 -5.016 1 79.44 127 THR A CA 1
ATOM 987 C C . THR A 1 127 ? -25.031 14.305 -5.547 1 79.44 127 THR A C 1
ATOM 989 O O . THR A 1 127 ? -24.016 14.969 -5.754 1 79.44 127 THR A O 1
ATOM 992 N N . LYS A 1 128 ? -25.125 13.031 -5.887 1 80.75 128 LYS A N 1
ATOM 993 C CA . LYS A 1 128 ? -23.969 12.242 -6.32 1 80.75 128 LYS A CA 1
ATOM 994 C C . LYS A 1 128 ? -23.406 12.758 -7.641 1 80.75 128 LYS A C 1
ATOM 996 O O . LYS A 1 128 ? -22.219 12.648 -7.898 1 80.75 128 LYS A O 1
ATOM 1001 N N . PHE A 1 129 ? -24.297 13.43 -8.359 1 82.19 129 PHE A N 1
ATOM 1002 C CA . PHE A 1 129 ? -23.859 13.922 -9.664 1 82.19 129 PHE A CA 1
ATOM 1003 C C . PHE A 1 129 ? -22.844 15.047 -9.508 1 82.19 129 PHE A C 1
ATOM 1005 O O . PHE A 1 129 ? -22.062 15.305 -10.414 1 82.19 129 PHE A O 1
ATOM 1012 N N . LEU A 1 130 ? -22.797 15.742 -8.375 1 86.25 130 LEU A N 1
ATOM 1013 C CA . LEU A 1 130 ? -21.891 16.859 -8.117 1 86.25 130 LEU A CA 1
ATOM 1014 C C . LEU A 1 130 ? -20.438 16.391 -8.094 1 86.25 130 LEU A C 1
ATOM 1016 O O . LEU A 1 130 ? -19.531 17.172 -8.391 1 86.25 130 LEU A O 1
ATOM 1020 N N . VAL A 1 131 ? -20.234 15.109 -7.789 1 87.12 131 VAL A N 1
ATOM 1021 C CA . VAL A 1 131 ? -18.875 14.555 -7.711 1 87.12 131 VAL A CA 1
ATOM 1022 C C . VAL A 1 131 ? -18.234 14.555 -9.094 1 87.12 131 VAL A C 1
ATOM 1024 O O . VAL A 1 131 ? -17.016 14.656 -9.219 1 87.12 131 VAL A O 1
ATOM 1027 N N . ASN A 1 132 ? -19.047 14.531 -10.141 1 85.75 132 ASN A N 1
ATOM 1028 C CA . ASN A 1 132 ? -18.547 14.539 -11.516 1 85.75 132 ASN A CA 1
ATOM 1029 C C . ASN A 1 132 ? -17.828 15.844 -11.844 1 85.75 132 ASN A C 1
ATOM 1031 O O . ASN A 1 132 ? -16.969 15.883 -12.719 1 85.75 132 ASN A O 1
ATOM 1035 N N . TYR A 1 133 ? -18.172 16.906 -11.102 1 89.38 133 TYR A N 1
ATOM 1036 C CA . TYR A 1 133 ? -17.578 18.203 -11.352 1 89.38 133 TYR A CA 1
ATOM 1037 C C . TYR A 1 133 ? -16.109 18.219 -10.922 1 89.38 133 TYR A C 1
ATOM 1039 O O . TYR A 1 133 ? -15.328 19.062 -11.391 1 89.38 133 TYR A O 1
ATOM 1047 N N . VAL A 1 134 ? -15.703 17.297 -10.062 1 89.25 134 VAL A N 1
ATOM 1048 C CA . VAL A 1 134 ? -14.297 17.203 -9.672 1 89.25 134 VAL A CA 1
ATOM 1049 C C . VAL A 1 134 ? -13.438 16.875 -10.891 1 89.25 134 VAL A C 1
ATOM 1051 O O . VAL A 1 134 ? -12.367 17.469 -11.078 1 89.25 134 VAL A O 1
ATOM 1054 N N . PHE A 1 135 ? -13.953 16.016 -11.766 1 85.69 135 PHE A N 1
ATOM 1055 C CA . PHE A 1 135 ? -13.242 15.609 -12.977 1 85.69 135 PHE A CA 1
ATOM 1056 C C . PHE A 1 135 ? -13.32 16.703 -14.039 1 85.69 135 PHE A C 1
ATOM 1058 O O . PHE A 1 135 ? -12.352 16.938 -14.766 1 85.69 135 PHE A O 1
ATOM 1065 N N . LEU A 1 136 ? -14.453 17.359 -14.047 1 86.75 136 LEU A N 1
ATOM 1066 C CA . LEU A 1 136 ? -14.68 18.375 -15.07 1 86.75 136 LEU A CA 1
ATOM 1067 C C . LEU A 1 136 ? -13.875 19.625 -14.766 1 86.75 136 LEU A C 1
ATOM 1069 O O . LEU A 1 136 ? -13.586 20.422 -15.672 1 86.75 136 LEU A O 1
ATOM 1073 N N . THR A 1 137 ? -13.484 19.859 -13.508 1 90.06 137 THR A N 1
ATOM 1074 C CA . THR A 1 137 ? -12.766 21.062 -13.109 1 90.06 137 THR A CA 1
ATOM 1075 C C . THR A 1 137 ? -11.258 20.859 -13.266 1 90.06 137 THR A C 1
ATOM 1077 O O . THR A 1 137 ? -10.5 21.844 -13.289 1 90.06 137 THR A O 1
ATOM 1080 N N . ALA A 1 138 ? -10.789 19.609 -13.422 1 85.19 138 ALA A N 1
ATOM 1081 C CA . ALA A 1 138 ? -9.367 19.312 -13.523 1 85.19 138 ALA A CA 1
ATOM 1082 C C . ALA A 1 138 ? -8.734 20.062 -14.695 1 85.19 138 ALA A C 1
ATOM 1084 O O . ALA A 1 138 ? -7.648 20.625 -14.57 1 85.19 138 ALA A O 1
ATOM 1085 N N . PRO A 1 139 ? -9.438 20.188 -15.898 1 85.12 139 PRO A N 1
ATOM 1086 C CA . PRO A 1 139 ? -8.852 20.906 -17.031 1 85.12 139 PRO A CA 1
ATOM 1087 C C . PRO A 1 139 ? -8.719 22.406 -16.797 1 85.12 139 PRO A C 1
ATOM 1089 O O . PRO A 1 139 ? -7.895 23.062 -17.438 1 85.12 139 PRO A O 1
ATOM 1092 N N . ILE A 1 140 ? -9.492 22.969 -15.852 1 91.75 140 ILE A N 1
ATOM 1093 C CA . ILE A 1 140 ? -9.375 24.391 -15.547 1 91.75 140 ILE A CA 1
ATOM 1094 C C . ILE A 1 140 ? -7.945 24.719 -15.125 1 91.75 140 ILE A C 1
ATOM 1096 O O . ILE A 1 140 ? -7.332 25.641 -15.656 1 91.75 140 ILE A O 1
ATOM 1100 N N . SER A 1 141 ? -7.453 23.875 -14.234 1 90.75 141 SER A N 1
ATOM 1101 C CA . SER A 1 141 ? -6.094 24.125 -13.758 1 90.75 141 SER A CA 1
ATOM 1102 C C . SER A 1 141 ? -5.059 23.547 -14.719 1 90.75 141 SER A C 1
ATOM 1104 O O . SER A 1 141 ? -4.094 24.234 -15.07 1 90.75 141 SER A O 1
ATOM 1106 N N . LEU A 1 142 ? -5.27 22.375 -15.258 1 85.62 142 LEU A N 1
ATOM 1107 C CA . LEU A 1 142 ? -4.23 21.641 -15.953 1 85.62 142 LEU A CA 1
ATOM 1108 C C . LEU A 1 142 ? -4.125 22.094 -17.406 1 85.62 142 LEU A C 1
ATOM 1110 O O . LEU A 1 142 ? -3.035 22.078 -17.984 1 85.62 142 LEU A O 1
ATOM 1114 N N . ALA A 1 143 ? -5.23 22.547 -18.031 1 86.25 143 ALA A N 1
ATOM 1115 C CA . ALA A 1 143 ? -5.223 22.859 -19.453 1 86.25 143 ALA A CA 1
ATOM 1116 C C . ALA A 1 143 ? -5.348 24.359 -19.703 1 86.25 143 ALA A C 1
ATOM 1118 O O . ALA A 1 143 ? -4.965 24.844 -20.766 1 86.25 143 ALA A O 1
ATOM 1119 N N . ILE A 1 144 ? -5.777 25.109 -18.734 1 91.06 144 ILE A N 1
ATOM 1120 C CA . ILE A 1 144 ? -6.051 26.516 -19 1 91.06 144 ILE A CA 1
ATOM 1121 C C . ILE A 1 144 ? -5.105 27.391 -18.172 1 91.06 144 ILE A C 1
ATOM 1123 O O . ILE A 1 144 ? -4.297 28.141 -18.734 1 91.06 144 ILE A O 1
ATOM 1127 N N . LEU A 1 145 ? -5.062 27.234 -16.891 1 94 145 LEU A N 1
ATOM 1128 C CA . LEU A 1 145 ? -4.352 28.172 -16.016 1 94 145 LEU A CA 1
ATOM 1129 C C . LEU A 1 145 ? -2.879 27.781 -15.898 1 94 145 LEU A C 1
ATOM 1131 O O . LEU A 1 145 ? -1.998 28.641 -16.031 1 94 145 LEU A O 1
ATOM 1135 N N . ASN A 1 146 ? -2.623 26.484 -15.664 1 92.25 146 ASN A N 1
ATOM 1136 C CA . ASN A 1 146 ? -1.246 26.047 -15.461 1 92.25 146 ASN A CA 1
ATOM 1137 C C . ASN A 1 146 ? -0.371 26.359 -16.672 1 92.25 146 ASN A C 1
ATOM 1139 O O . ASN A 1 146 ? 0.792 26.734 -16.516 1 92.25 146 ASN A O 1
ATOM 1143 N N . PRO A 1 147 ? -0.887 26.203 -17.906 1 89.94 147 PRO A N 1
ATOM 1144 C CA . PRO A 1 147 ? -0.062 26.562 -19.062 1 89.94 147 PRO A CA 1
ATOM 1145 C C . PRO A 1 147 ? 0.409 28.016 -19.016 1 89.94 147 PRO A C 1
ATOM 1147 O O . PRO A 1 147 ? 1.512 28.328 -19.469 1 89.94 147 PRO A O 1
ATOM 1150 N N . ILE A 1 148 ? -0.357 28.906 -18.469 1 93.38 148 ILE A N 1
ATOM 1151 C CA . ILE A 1 148 ? 0.045 30.297 -18.312 1 93.38 148 ILE A CA 1
ATOM 1152 C C . ILE A 1 148 ? 1.195 30.375 -17.312 1 93.38 148 ILE A C 1
ATOM 1154 O O . ILE A 1 148 ? 2.184 31.078 -17.547 1 93.38 148 ILE A O 1
ATOM 1158 N N . GLY A 1 149 ? 1.034 29.641 -16.203 1 93.81 149 GLY A N 1
ATOM 1159 C CA . GLY A 1 149 ? 2.105 29.594 -15.219 1 93.81 149 GLY A CA 1
ATOM 1160 C C . GLY A 1 149 ? 3.379 28.969 -15.766 1 93.81 149 GLY A C 1
ATOM 1161 O O . GLY A 1 149 ? 4.477 29.484 -15.516 1 93.81 149 GLY A O 1
ATOM 1162 N N . PHE A 1 150 ? 3.24 27.969 -16.547 1 89.69 150 PHE A N 1
ATOM 1163 C CA . PHE A 1 150 ? 4.391 27.281 -17.125 1 89.69 150 PHE A CA 1
ATOM 1164 C C . PHE A 1 150 ? 5.078 28.188 -18.156 1 89.69 150 PHE A C 1
ATOM 1166 O O . PHE A 1 150 ? 6.301 28.156 -18.297 1 89.69 150 PHE A O 1
ATOM 1173 N N . ALA A 1 151 ? 4.324 28.844 -18.891 1 90.19 151 ALA A N 1
ATOM 1174 C CA . ALA A 1 151 ? 4.902 29.781 -19.859 1 90.19 151 ALA A CA 1
ATOM 1175 C C . ALA A 1 151 ? 5.781 30.812 -19.156 1 90.19 151 ALA A C 1
ATOM 1177 O O . ALA A 1 151 ? 6.855 31.156 -19.656 1 90.19 151 ALA A O 1
ATOM 1178 N N . LEU A 1 152 ? 5.398 31.266 -18.031 1 93 152 LEU A N 1
ATOM 1179 C CA . LEU A 1 152 ? 6.168 32.25 -17.25 1 93 152 LEU A CA 1
ATOM 1180 C C . LEU A 1 152 ? 7.43 31.594 -16.688 1 93 152 LEU A C 1
ATOM 1182 O O . LEU A 1 152 ? 8.492 32.219 -16.672 1 93 152 LEU A O 1
ATOM 1186 N N . LEU A 1 153 ? 7.258 30.406 -16.234 1 90.69 153 LEU A N 1
ATOM 1187 C CA . LEU A 1 153 ? 8.406 29.688 -15.695 1 90.69 153 LEU A CA 1
ATOM 1188 C C . LEU A 1 153 ? 9.438 29.422 -16.781 1 90.69 153 LEU A C 1
ATOM 1190 O O . LEU A 1 153 ? 10.641 29.594 -16.562 1 90.69 153 LEU A O 1
ATOM 1194 N N . GLU A 1 154 ? 8.93 29.062 -17.953 1 85.19 154 GLU A N 1
ATOM 1195 C CA . GLU A 1 154 ? 9.82 28.828 -19.094 1 85.19 154 GLU A CA 1
ATOM 1196 C C . GLU A 1 154 ? 10.477 30.125 -19.547 1 85.19 154 GLU A C 1
ATOM 1198 O O . GLU A 1 154 ? 11.625 30.125 -20 1 85.19 154 GLU A O 1
ATOM 1203 N N . TYR A 1 155 ? 9.711 31.125 -19.516 1 88 155 TYR A N 1
ATOM 1204 C CA . TYR A 1 155 ? 10.242 32.438 -19.891 1 88 155 TYR A CA 1
ATOM 1205 C C . TYR A 1 155 ? 11.359 32.844 -18.938 1 88 155 TYR A C 1
ATOM 1207 O O . TYR A 1 155 ? 12.383 33.375 -19.375 1 88 155 TYR A O 1
ATOM 1215 N N . GLN A 1 156 ? 11.164 32.625 -17.656 1 89.62 156 GLN A N 1
ATOM 1216 C CA . GLN A 1 156 ? 12.203 32.969 -16.672 1 89.62 156 GLN A CA 1
ATOM 1217 C C . GLN A 1 156 ? 13.461 32.125 -16.922 1 89.62 156 GLN A C 1
ATOM 1219 O O . GLN A 1 156 ? 14.578 32.625 -16.812 1 89.62 156 GLN A O 1
ATOM 1224 N N . LYS A 1 157 ? 13.258 30.969 -17.172 1 83.12 157 LYS A N 1
ATOM 1225 C CA . LYS A 1 157 ? 14.375 30.078 -17.453 1 83.12 157 LYS A CA 1
ATOM 1226 C C . LYS A 1 157 ? 15.141 30.531 -18.703 1 83.12 157 LYS A C 1
ATOM 1228 O O . LYS A 1 157 ? 16.375 30.5 -18.719 1 83.12 157 LYS A O 1
ATOM 1233 N N . ALA A 1 158 ? 14.43 30.891 -19.688 1 80.12 158 ALA A N 1
ATOM 1234 C CA . ALA A 1 158 ? 15.031 31.391 -20.922 1 80.12 158 ALA A CA 1
ATOM 1235 C C . ALA A 1 158 ? 15.789 32.688 -20.656 1 80.12 158 ALA A C 1
ATOM 1237 O O . ALA A 1 158 ? 16.859 32.938 -21.234 1 80.12 158 ALA A O 1
ATOM 1238 N N . LYS A 1 159 ? 15.188 33.469 -19.875 1 83.81 159 LYS A N 1
ATOM 1239 C CA . LYS A 1 159 ? 15.82 34.75 -19.531 1 83.81 159 LYS A CA 1
ATOM 1240 C C . LYS A 1 159 ? 17.094 34.531 -18.734 1 83.81 159 LYS A C 1
ATOM 1242 O O . LYS A 1 159 ? 18.094 35.219 -18.938 1 83.81 159 LYS A O 1
ATOM 1247 N N . ASP A 1 160 ? 17 33.625 -17.828 1 81.38 160 ASP A N 1
ATOM 1248 C CA . ASP A 1 160 ? 18.188 33.281 -17.047 1 81.38 160 ASP A CA 1
ATOM 1249 C C . ASP A 1 160 ? 19.281 32.719 -17.938 1 81.38 160 ASP A C 1
ATOM 1251 O O . ASP A 1 160 ? 20.469 33 -17.75 1 81.38 160 ASP A O 1
ATOM 1255 N N . TYR A 1 161 ? 18.875 31.984 -18.875 1 72.12 161 TYR A N 1
ATOM 1256 C CA . TYR A 1 161 ? 19.812 31.406 -19.828 1 72.12 161 TYR A CA 1
ATOM 1257 C C . TYR A 1 161 ? 20.406 32.5 -20.719 1 72.12 161 TYR A C 1
ATOM 1259 O O . TYR A 1 161 ? 21.594 32.438 -21.078 1 72.12 161 TYR A O 1
ATOM 1267 N N . GLN A 1 162 ? 19.594 33.344 -21.125 1 73.62 162 GLN A N 1
ATOM 1268 C CA . GLN A 1 162 ? 20.078 34.438 -21.938 1 73.62 162 GLN A CA 1
ATOM 1269 C C . GLN A 1 162 ? 21.125 35.281 -21.203 1 73.62 162 GLN A C 1
ATOM 1271 O O . GLN A 1 162 ? 22.109 35.719 -21.797 1 73.62 162 GLN A O 1
ATOM 1276 N N . ILE A 1 163 ? 20.875 35.438 -20 1 68.69 163 ILE A N 1
ATOM 1277 C CA . ILE A 1 163 ? 21.812 36.219 -19.188 1 68.69 163 ILE A CA 1
ATOM 1278 C C . ILE A 1 163 ? 23.125 35.438 -19.062 1 68.69 163 ILE A C 1
ATOM 1280 O O . ILE A 1 163 ? 24.203 36.031 -19.109 1 68.69 163 ILE A O 1
ATOM 1284 N N . GLU A 1 164 ? 22.938 34.188 -19.016 1 60.78 164 GLU A N 1
ATOM 1285 C CA . GLU A 1 164 ? 24.125 33.344 -18.828 1 60.78 164 GLU A CA 1
ATOM 1286 C C . GLU A 1 164 ? 24.812 33.062 -20.172 1 60.78 164 GLU A C 1
ATOM 1288 O O . GLU A 1 164 ? 26.047 33.125 -20.266 1 60.78 164 GLU A O 1
ATOM 1293 N N . SER A 1 165 ? 24.062 32.656 -21.219 1 57.25 165 SER A N 1
ATOM 1294 C CA . SER A 1 165 ? 24.656 32.188 -22.484 1 57.25 165 SER A CA 1
ATOM 1295 C C . SER A 1 165 ? 24.6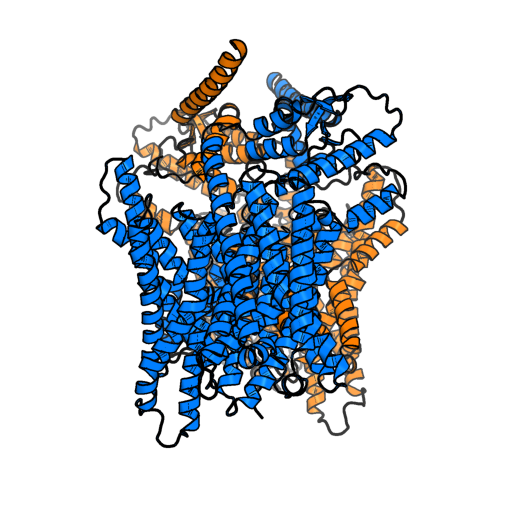25 33.281 -23.531 1 57.25 165 SER A C 1
ATOM 1297 O O . SER A 1 165 ? 25.344 33.219 -24.531 1 57.25 165 SER A O 1
ATOM 1299 N N . GLY A 1 166 ? 23.969 34.375 -23.391 1 63.34 166 GLY A N 1
ATOM 1300 C CA . GLY A 1 166 ? 23.859 35.469 -24.359 1 63.34 166 GLY A CA 1
ATOM 1301 C C . GLY A 1 166 ? 22.875 35.156 -25.484 1 63.34 166 GLY A C 1
ATOM 1302 O O . GLY A 1 166 ? 22.688 35.969 -26.391 1 63.34 166 GLY A O 1
ATOM 1303 N N . LYS A 1 167 ? 22.328 33.969 -25.531 1 64.12 167 LYS A N 1
ATOM 1304 C CA . LYS A 1 167 ? 21.438 33.594 -26.609 1 64.12 167 LYS A CA 1
ATOM 1305 C C . LYS A 1 167 ? 19.969 33.75 -26.203 1 64.12 167 LYS A C 1
ATOM 1307 O O . LYS A 1 167 ? 19.594 33.375 -25.094 1 64.12 167 LYS A O 1
ATOM 1312 N N . LYS A 1 168 ? 19.266 34.531 -27.219 1 65.31 168 LYS A N 1
ATO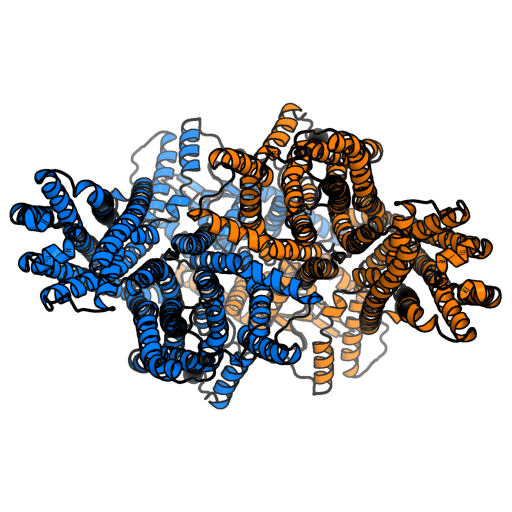M 1313 C CA . LYS A 1 168 ? 17.859 34.812 -26.938 1 65.31 168 LYS A CA 1
ATOM 1314 C C . LYS A 1 168 ? 16.984 33.625 -27.266 1 65.31 168 LYS A C 1
ATOM 1316 O O . LYS A 1 168 ? 17.156 33 -28.328 1 65.31 168 LYS A O 1
ATOM 1321 N N . SER A 1 169 ? 16.25 33.062 -26.344 1 70.19 169 SER A N 1
ATOM 1322 C CA . SER A 1 169 ? 15.328 31.969 -26.609 1 70.19 169 SER A CA 1
ATOM 1323 C C . SER A 1 169 ? 14.055 32.469 -27.281 1 70.19 169 SER A C 1
ATOM 1325 O O . SER A 1 169 ? 13.617 33.594 -27.016 1 70.19 169 SER A O 1
ATOM 1327 N N . SER A 1 170 ? 13.578 31.812 -28.422 1 78.81 170 SER A N 1
ATOM 1328 C CA . SER A 1 170 ? 12.391 32.188 -29.172 1 78.81 170 SER A CA 1
ATOM 1329 C C . SER A 1 170 ? 11.125 31.969 -28.344 1 78.81 170 SER A C 1
ATOM 1331 O O . SER A 1 170 ? 11.016 30.984 -27.625 1 78.81 170 SER A O 1
ATOM 1333 N N . ILE A 1 171 ? 10.242 33 -28.297 1 80.88 171 ILE A N 1
ATOM 1334 C CA . ILE A 1 171 ? 8.938 32.969 -27.625 1 80.88 171 ILE A CA 1
ATOM 1335 C C . ILE A 1 171 ? 8.133 31.781 -28.172 1 80.88 171 ILE A C 1
ATOM 1337 O O . ILE A 1 171 ? 7.359 31.156 -27.438 1 80.88 171 ILE A O 1
ATOM 1341 N N . GLY A 1 172 ? 8.195 31.422 -29.422 1 80.81 172 GLY A N 1
ATOM 1342 C CA . GLY A 1 172 ? 7.527 30.281 -30.031 1 80.81 172 GLY A CA 1
ATOM 1343 C C . GLY A 1 172 ? 7.926 28.953 -29.422 1 80.81 172 GLY A C 1
ATOM 1344 O O . GLY A 1 172 ? 7.086 28.078 -29.25 1 80.81 172 GLY A O 1
ATOM 1345 N N . ARG A 1 173 ? 9.133 28.875 -29.078 1 78.56 173 ARG A N 1
ATOM 1346 C CA . ARG A 1 173 ? 9.641 27.641 -28.484 1 78.56 173 ARG A CA 1
ATOM 1347 C C . ARG A 1 173 ? 9.117 27.469 -27.062 1 78.56 173 ARG A C 1
ATOM 1349 O O . ARG A 1 173 ? 8.836 26.344 -26.625 1 78.56 173 ARG A O 1
ATOM 1356 N N . ILE A 1 174 ? 9.055 28.641 -26.359 1 82.06 174 ILE A N 1
ATOM 1357 C CA . ILE A 1 174 ? 8.539 28.625 -25 1 82.06 174 ILE A CA 1
ATOM 1358 C C . ILE A 1 174 ? 7.07 28.203 -25.016 1 82.06 174 ILE A C 1
ATOM 1360 O O . ILE A 1 174 ? 6.656 27.359 -24.219 1 82.06 174 ILE A O 1
ATOM 1364 N N . MET A 1 175 ? 6.328 28.656 -26 1 84.62 175 MET A N 1
ATOM 1365 C CA . MET A 1 175 ? 4.91 28.344 -26.125 1 84.62 175 MET A CA 1
ATOM 1366 C C . MET A 1 175 ? 4.715 26.891 -26.547 1 84.62 175 MET A C 1
ATOM 1368 O O . MET A 1 175 ? 3.809 26.219 -26.047 1 84.62 175 MET A O 1
ATOM 1372 N N . TRP A 1 176 ? 5.488 26.469 -27.375 1 81.75 176 TRP A N 1
ATOM 1373 C CA . TRP A 1 176 ? 5.375 25.078 -27.844 1 81.75 176 TRP A CA 1
ATOM 1374 C C . TRP A 1 176 ? 5.691 24.094 -26.734 1 81.75 176 TRP A C 1
ATOM 1376 O O . TRP A 1 176 ? 5.027 23.062 -26.609 1 81.75 176 TRP A O 1
ATOM 1386 N N . THR A 1 177 ? 6.648 24.406 -26 1 77.81 177 THR A N 1
ATOM 1387 C CA . THR A 1 177 ? 7.02 23.531 -24.875 1 77.81 177 THR A CA 1
ATOM 1388 C C . THR A 1 177 ? 5.887 23.453 -23.859 1 77.81 177 THR A C 1
ATOM 1390 O O . THR A 1 177 ? 5.637 22.391 -23.281 1 77.81 177 THR A O 1
ATOM 1393 N N . THR A 1 178 ? 5.277 24.578 -23.672 1 80.5 178 THR A N 1
ATOM 1394 C CA . THR A 1 178 ? 4.16 24.641 -22.734 1 80.5 178 THR A CA 1
ATOM 1395 C C . THR A 1 178 ? 2.969 23.844 -23.266 1 80.5 178 THR A C 1
ATOM 1397 O O . THR A 1 178 ? 2.354 23.078 -22.531 1 80.5 178 THR A O 1
ATOM 1400 N N . VAL A 1 179 ? 2.658 24.016 -24.547 1 82.56 179 VAL A N 1
ATOM 1401 C CA . VAL A 1 179 ? 1.522 23.328 -25.172 1 82.56 179 VAL A CA 1
ATOM 1402 C C . VAL A 1 179 ? 1.79 21.828 -25.234 1 82.56 179 VAL A C 1
ATOM 1404 O O . VAL A 1 179 ? 0.895 21.016 -24.969 1 82.56 179 VAL A O 1
ATOM 1407 N N . LYS A 1 180 ? 2.893 21.438 -25.547 1 79.12 180 LYS A N 1
ATOM 1408 C CA . LYS A 1 180 ? 3.279 20.031 -25.578 1 79.12 180 LYS A CA 1
ATOM 1409 C C . LYS A 1 180 ? 3.178 19.406 -24.188 1 79.12 180 LYS A C 1
ATOM 1411 O O . LYS A 1 180 ? 2.773 18.25 -24.047 1 79.12 180 LYS A O 1
ATOM 1416 N N . GLY A 1 181 ? 3.521 20.172 -23.234 1 75.38 181 GLY A N 1
ATOM 1417 C CA . GLY A 1 181 ? 3.422 19.703 -21.859 1 75.38 181 GLY A CA 1
ATOM 1418 C C . GLY A 1 181 ? 1.993 19.422 -21.422 1 75.38 181 GLY A C 1
ATOM 1419 O O . GLY A 1 181 ? 1.736 18.484 -20.672 1 75.38 181 GLY A O 1
ATOM 1420 N N . VAL A 1 182 ? 1.161 20.219 -21.953 1 77.44 182 VAL A N 1
ATOM 1421 C CA . VAL A 1 182 ? -0.256 20.062 -21.625 1 77.44 182 VAL A CA 1
ATOM 1422 C C . VAL A 1 182 ? -0.808 18.812 -22.312 1 77.44 182 VAL A C 1
ATOM 1424 O O . VAL A 1 182 ? -1.518 18.031 -21.688 1 77.44 182 VAL A O 1
ATOM 1427 N N . ILE A 1 183 ? -0.445 18.609 -23.547 1 75.56 183 ILE A N 1
ATOM 1428 C CA . ILE A 1 183 ? -0.967 17.516 -24.344 1 75.56 183 ILE A CA 1
ATOM 1429 C C . ILE A 1 183 ? -0.406 16.188 -23.844 1 75.56 183 ILE A C 1
ATOM 1431 O O . ILE A 1 183 ? -1.1 15.164 -23.844 1 75.56 183 ILE A O 1
ATOM 1435 N N . THR A 1 184 ? 0.723 16.266 -23.328 1 72.75 184 THR A N 1
ATOM 1436 C CA . THR A 1 184 ? 1.375 15.023 -22.906 1 72.75 184 THR A CA 1
ATOM 1437 C C . THR A 1 184 ? 1.082 14.742 -21.438 1 72.75 184 THR A C 1
ATOM 1439 O O . THR A 1 184 ? 1.552 13.742 -20.891 1 72.75 184 THR A O 1
ATOM 1442 N N . ASN A 1 185 ? 0.287 15.633 -20.828 1 71.81 185 ASN A N 1
ATOM 1443 C CA . ASN A 1 185 ? -0.116 15.359 -19.453 1 71.81 185 ASN A CA 1
ATOM 1444 C C . ASN A 1 185 ? -1.06 14.164 -19.375 1 71.81 185 ASN A C 1
ATOM 1446 O O . ASN A 1 185 ? -2.141 14.18 -19.969 1 71.81 185 ASN A O 1
ATOM 1450 N N . PRO A 1 186 ? -0.642 13.164 -18.719 1 71 186 PRO A N 1
ATOM 1451 C CA . PRO A 1 186 ? -1.449 11.938 -18.688 1 71 186 PRO A CA 1
ATOM 1452 C C . PRO A 1 186 ? -2.863 12.18 -18.156 1 71 186 PRO A C 1
ATOM 1454 O O . PRO A 1 186 ? -3.809 11.516 -18.594 1 71 186 PRO A O 1
ATOM 1457 N N . LEU A 1 187 ? -3.014 13.086 -17.234 1 75.88 187 LEU A N 1
ATOM 1458 C CA . LEU A 1 187 ? -4.332 13.352 -16.672 1 75.88 187 LEU A CA 1
ATOM 1459 C C . LEU A 1 187 ? -5.246 14 -17.703 1 75.88 187 LEU A C 1
ATOM 1461 O O . LEU A 1 187 ? -6.41 13.609 -17.844 1 75.88 187 LEU A O 1
ATOM 1465 N N . VAL A 1 188 ? -4.734 15.062 -18.391 1 78.94 188 VAL A N 1
ATOM 1466 C CA . VAL A 1 188 ? -5.512 15.758 -19.406 1 78.94 188 VAL A CA 1
ATOM 1467 C C . VAL A 1 188 ? -5.82 14.805 -20.562 1 78.94 188 VAL A C 1
ATOM 1469 O O . VAL A 1 188 ? -6.941 14.781 -21.062 1 78.94 188 VAL A O 1
ATOM 1472 N N . PHE A 1 189 ? -4.871 14 -20.891 1 80.88 189 PHE A N 1
ATOM 1473 C CA . PHE A 1 189 ? -5.035 13.031 -21.969 1 80.88 189 PHE A CA 1
ATOM 1474 C C . PHE A 1 189 ? -6.117 12.016 -21.625 1 80.88 189 PHE A C 1
ATOM 1476 O O . PHE A 1 189 ? -6.957 11.688 -22.453 1 80.88 189 PHE A O 1
ATOM 1483 N N . MET A 1 190 ? -6.125 11.578 -20.438 1 81.62 190 MET A N 1
ATOM 1484 C CA . MET A 1 190 ? -7.09 10.562 -20.031 1 81.62 190 MET A CA 1
ATOM 1485 C C . MET A 1 190 ? -8.5 11.133 -19.984 1 81.62 190 MET A C 1
ATOM 1487 O O . MET A 1 190 ? -9.469 10.438 -20.297 1 81.62 190 MET A O 1
ATOM 1491 N N . ILE A 1 191 ? -8.625 12.383 -19.578 1 82.5 191 ILE A N 1
ATOM 1492 C CA . ILE A 1 191 ? -9.938 13.023 -19.531 1 82.5 191 ILE A CA 1
ATOM 1493 C C . ILE A 1 191 ? -10.492 13.156 -20.938 1 82.5 191 ILE A C 1
ATOM 1495 O O . ILE A 1 191 ? -11.648 12.797 -21.203 1 82.5 191 ILE A O 1
ATOM 1499 N N . VAL A 1 192 ? -9.648 13.68 -21.875 1 84.31 192 VAL A N 1
ATOM 1500 C CA . VAL A 1 192 ? -10.078 13.859 -23.266 1 84.31 192 VAL A CA 1
ATOM 1501 C C . VAL A 1 192 ? -10.398 12.492 -23.875 1 84.31 192 VAL A C 1
ATOM 1503 O O . VAL A 1 192 ? -11.406 12.336 -24.562 1 84.31 192 VAL A O 1
ATOM 1506 N N . PHE A 1 193 ? -9.531 11.523 -23.547 1 86.88 193 PHE A N 1
ATOM 1507 C CA . PHE A 1 193 ? -9.727 10.164 -24.031 1 86.88 193 PHE A CA 1
ATOM 1508 C C . PHE A 1 193 ? -11.031 9.578 -23.516 1 86.88 193 PHE A C 1
ATOM 1510 O O . PHE A 1 193 ? -11.781 8.945 -24.25 1 86.88 193 PHE A O 1
ATOM 1517 N N . ALA A 1 194 ? -11.352 9.781 -22.297 1 88.12 194 ALA A N 1
ATOM 1518 C CA . ALA A 1 194 ? -12.57 9.273 -21.672 1 88.12 194 ALA A CA 1
ATOM 1519 C C . ALA A 1 194 ? -13.805 9.945 -22.266 1 88.12 194 ALA A C 1
ATOM 1521 O O . ALA A 1 194 ? -14.844 9.305 -22.422 1 88.12 194 ALA A O 1
ATOM 1522 N N . ILE A 1 195 ? -13.734 11.266 -22.578 1 85.88 195 ILE A N 1
ATOM 1523 C CA . ILE A 1 195 ? -14.844 12.008 -23.156 1 85.88 195 ILE A CA 1
ATOM 1524 C C . ILE A 1 195 ? -15.156 11.453 -24.547 1 85.88 195 ILE A C 1
ATOM 1526 O O . ILE A 1 195 ? -16.328 11.266 -24.906 1 85.88 195 ILE A O 1
ATOM 1530 N N . ILE A 1 196 ? -14.102 11.156 -25.312 1 89.31 196 ILE A N 1
ATOM 1531 C CA . ILE A 1 196 ? -14.273 10.586 -26.641 1 89.31 196 ILE A CA 1
ATOM 1532 C C . ILE A 1 196 ? -14.984 9.234 -26.531 1 89.31 196 ILE A C 1
ATOM 1534 O O . ILE A 1 196 ? -15.945 8.977 -27.25 1 89.31 196 ILE A O 1
ATOM 1538 N N . PHE A 1 197 ? -14.609 8.445 -25.609 1 88.62 197 PHE A N 1
ATOM 1539 C CA . PHE A 1 197 ? -15.188 7.113 -25.484 1 88.62 197 PHE A CA 1
ATOM 1540 C C . PHE A 1 197 ? -16.562 7.188 -24.844 1 88.62 197 PHE A C 1
ATOM 1542 O O . PHE A 1 197 ? -17.375 6.258 -24.969 1 88.62 197 PHE A O 1
ATOM 1549 N N . ASN A 1 198 ? -16.797 8.266 -24.031 1 89 198 ASN A N 1
ATOM 1550 C CA . ASN A 1 198 ? -18.141 8.5 -23.531 1 89 198 ASN A CA 1
ATOM 1551 C C . ASN A 1 198 ? -19.156 8.578 -24.672 1 89 198 ASN A C 1
ATOM 1553 O O . ASN A 1 198 ? -20.25 8.008 -24.578 1 89 198 ASN A O 1
ATOM 1557 N N . PHE A 1 199 ? -18.766 9.258 -25.766 1 86.81 199 PHE A N 1
ATOM 1558 C CA . PHE A 1 199 ? -19.641 9.422 -26.906 1 86.81 199 PHE A CA 1
ATOM 1559 C C . PHE A 1 199 ? -19.719 8.141 -27.719 1 86.81 199 PHE A C 1
ATOM 1561 O O . PHE A 1 199 ? -20.766 7.781 -28.234 1 86.81 199 PHE A O 1
ATOM 1568 N N . ILE A 1 200 ? -18.641 7.379 -27.75 1 87.88 200 ILE A N 1
ATOM 1569 C CA . ILE A 1 200 ? -18.578 6.148 -28.531 1 87.88 200 ILE A CA 1
ATOM 1570 C C . ILE A 1 200 ? -19.422 5.066 -27.859 1 87.88 200 ILE A C 1
ATOM 1572 O O . ILE A 1 200 ? -20.188 4.359 -28.531 1 87.88 200 ILE A O 1
ATOM 1576 N N . PHE A 1 201 ? -19.344 4.922 -26.562 1 87.81 201 PHE A N 1
ATOM 1577 C CA . PHE A 1 201 ? -20.016 3.855 -25.828 1 87.81 201 PHE A CA 1
ATOM 1578 C C . PHE A 1 201 ? -21.359 4.332 -25.297 1 87.81 201 PHE A C 1
ATOM 1580 O O . PHE A 1 201 ? -22.031 3.621 -24.547 1 87.81 201 PHE A O 1
ATOM 1587 N N . HIS A 1 202 ? -21.781 5.512 -25.609 1 86.94 202 HIS A N 1
ATOM 1588 C CA . HIS A 1 202 ? -23.062 6.078 -25.219 1 86.94 202 HIS A CA 1
ATOM 1589 C C . HIS A 1 202 ? -23.219 6.055 -23.688 1 86.94 202 HIS A C 1
ATOM 1591 O O . HIS A 1 202 ? -24.234 5.574 -23.188 1 86.94 202 HIS A O 1
ATOM 1597 N N . SER A 1 203 ? -22.125 6.414 -23.047 1 80.62 203 SER A N 1
ATOM 1598 C CA . SER A 1 203 ? -22.094 6.695 -21.609 1 80.62 203 SER A CA 1
ATOM 1599 C C . SER A 1 203 ? -22.219 5.418 -20.797 1 80.62 203 SER A C 1
ATOM 1601 O O . SER A 1 203 ? -22.781 5.43 -19.688 1 80.62 203 SER A O 1
ATOM 1603 N N . LYS A 1 204 ? -21.922 4.234 -21.5 1 84.69 204 LYS A N 1
ATOM 1604 C CA . LYS A 1 204 ? -21.922 2.979 -20.75 1 84.69 204 LYS A CA 1
ATOM 1605 C C . LYS A 1 204 ? -20.719 2.117 -21.141 1 84.69 204 LYS A C 1
ATOM 1607 O O . LYS A 1 204 ? -20.484 1.854 -22.312 1 84.69 204 LYS A O 1
ATOM 1612 N N . LEU A 1 205 ? -19.953 1.724 -20.188 1 85.44 205 LEU A N 1
ATOM 1613 C CA . LEU A 1 205 ? -18.812 0.842 -20.406 1 85.44 205 LEU A CA 1
ATOM 1614 C C . LEU A 1 205 ? -19.266 -0.6 -20.594 1 85.44 205 LEU A C 1
ATOM 1616 O O . LEU A 1 205 ? -20.172 -1.071 -19.891 1 85.44 205 LEU A O 1
ATOM 1620 N N . PRO A 1 206 ? -18.703 -1.274 -21.578 1 82.19 206 PRO A N 1
ATOM 1621 C CA . PRO A 1 206 ? -19.016 -2.699 -21.719 1 82.19 206 PRO A CA 1
ATOM 1622 C C . PRO A 1 206 ? -18.734 -3.484 -20.438 1 82.19 206 PRO A C 1
ATOM 1624 O O . PRO A 1 206 ? -17.734 -3.223 -19.75 1 82.19 206 PRO A O 1
ATOM 1627 N N . PRO A 1 207 ? -19.531 -4.379 -20.078 1 77.88 207 PRO A N 1
ATOM 1628 C CA . PRO A 1 207 ? -19.422 -5.105 -18.812 1 77.88 207 PRO A CA 1
ATOM 1629 C C . PRO A 1 207 ? -18.094 -5.852 -18.672 1 77.88 207 PRO A C 1
ATOM 1631 O O . PRO A 1 207 ? -17.594 -6.023 -17.547 1 77.88 207 PRO A O 1
ATOM 1634 N N . VAL A 1 208 ? -17.531 -6.234 -19.812 1 75.06 208 VAL A N 1
ATOM 1635 C CA . VAL A 1 208 ? -16.312 -7.043 -19.781 1 75.06 208 VAL A CA 1
ATOM 1636 C C . VAL A 1 208 ? -15.148 -6.211 -19.25 1 75.06 208 VAL A C 1
ATOM 1638 O O . VAL A 1 208 ? -14.281 -6.727 -18.547 1 75.06 208 VAL A O 1
ATOM 1641 N N . ILE A 1 209 ? -15.219 -4.871 -19.5 1 83.62 209 ILE A N 1
ATOM 1642 C CA . ILE A 1 209 ? -14.07 -4.062 -19.109 1 83.62 209 ILE A CA 1
ATOM 1643 C C . ILE A 1 209 ? -14.438 -3.197 -17.906 1 83.62 209 ILE A C 1
ATOM 1645 O O . ILE A 1 209 ? -13.555 -2.652 -17.234 1 83.62 209 ILE A O 1
ATOM 1649 N N . ASP A 1 210 ? -15.695 -3.16 -17.625 1 86.44 210 ASP A N 1
ATOM 1650 C CA . ASP A 1 210 ? -16.156 -2.322 -16.531 1 86.44 210 ASP A CA 1
ATOM 1651 C C . ASP A 1 210 ? -15.555 -2.77 -15.203 1 86.44 210 ASP A C 1
ATOM 1653 O O . ASP A 1 210 ? -15.156 -1.938 -14.383 1 86.44 210 ASP A O 1
ATOM 1657 N N . GLY A 1 211 ? -15.484 -4.117 -15.086 1 83.62 211 GLY A N 1
ATOM 1658 C CA . GLY A 1 211 ? -14.945 -4.648 -13.844 1 83.62 211 GLY A CA 1
ATOM 1659 C C . GLY A 1 211 ? -13.484 -4.293 -13.625 1 83.62 211 GLY A C 1
ATOM 1660 O O . GLY A 1 211 ? -13.078 -3.996 -12.5 1 83.62 211 GLY A O 1
ATOM 1661 N N . LEU A 1 212 ? -12.812 -4.262 -14.688 1 87.31 212 LEU A N 1
ATOM 1662 C CA . LEU A 1 212 ? -11.391 -3.939 -14.633 1 87.31 212 LEU A CA 1
ATOM 1663 C C . LEU A 1 212 ? -11.18 -2.494 -14.188 1 87.31 212 LEU A C 1
ATOM 1665 O O . LEU A 1 212 ? -10.414 -2.23 -13.258 1 87.31 212 LEU A O 1
ATOM 1669 N N . PHE A 1 213 ? -11.93 -1.569 -14.773 1 88.62 213 PHE A N 1
ATOM 1670 C CA . PHE A 1 213 ? -11.789 -0.153 -14.461 1 88.62 213 PHE A CA 1
ATOM 1671 C C . PHE A 1 213 ? -12.352 0.158 -13.086 1 88.62 213 PHE A C 1
ATOM 1673 O O . PHE A 1 213 ? -11.812 1.001 -12.359 1 88.62 213 PHE A O 1
ATOM 1680 N N . THR A 1 214 ? -13.344 -0.583 -12.742 1 86.75 214 THR A N 1
ATOM 1681 C CA . THR A 1 214 ? -13.953 -0.371 -11.438 1 86.75 214 THR A CA 1
ATOM 1682 C C . THR A 1 214 ? -13 -0.807 -10.32 1 86.75 214 THR A C 1
ATOM 1684 O O . THR A 1 214 ? -12.898 -0.133 -9.297 1 86.75 214 THR A O 1
ATOM 1687 N N . SER A 1 215 ? -12.383 -1.887 -10.562 1 87.5 215 SER A N 1
ATOM 1688 C CA . SER A 1 215 ? -11.461 -2.393 -9.547 1 87.5 215 SER A CA 1
ATOM 1689 C C . SER A 1 215 ? -10.297 -1.432 -9.328 1 87.5 215 SER A C 1
ATOM 1691 O O . SER A 1 215 ? -9.938 -1.138 -8.18 1 87.5 215 SER A O 1
ATOM 1693 N N . PHE A 1 216 ? -9.711 -0.938 -10.32 1 90.62 216 PHE A N 1
ATOM 1694 C CA . PHE A 1 216 ? -8.633 0.034 -10.219 1 90.62 216 PHE A CA 1
ATOM 1695 C C . PHE A 1 216 ? -9.125 1.33 -9.586 1 90.62 216 PHE A C 1
ATOM 1697 O O . PHE A 1 216 ? -8.414 1.956 -8.797 1 90.62 216 PHE A O 1
ATOM 1704 N N . SER A 1 217 ? -10.344 1.718 -9.984 1 86.56 217 SER A N 1
ATOM 1705 C CA . SER A 1 217 ? -10.93 2.947 -9.461 1 86.56 217 SER A CA 1
ATOM 1706 C C . SER A 1 217 ? -11.141 2.861 -7.949 1 86.56 217 SER A C 1
ATOM 1708 O O . SER A 1 217 ? -10.859 3.814 -7.223 1 86.56 217 SER A O 1
ATOM 1710 N N . ASN A 1 218 ? -11.547 1.723 -7.48 1 85.62 218 ASN A N 1
ATOM 1711 C CA . ASN A 1 218 ? -11.828 1.519 -6.066 1 85.62 218 ASN A CA 1
ATOM 1712 C C . ASN A 1 218 ? -10.555 1.564 -5.227 1 85.62 218 ASN A C 1
ATOM 1714 O O . ASN A 1 218 ? -10.602 1.922 -4.047 1 85.62 218 ASN A O 1
ATOM 1718 N N . ALA A 1 219 ? -9.508 1.254 -5.82 1 89.25 219 ALA A N 1
ATOM 1719 C CA . ALA A 1 219 ? -8.242 1.214 -5.09 1 89.25 219 ALA A CA 1
ATOM 1720 C C . ALA A 1 219 ? -7.652 2.613 -4.938 1 89.25 219 ALA A C 1
ATOM 1722 O O . ALA A 1 219 ? -6.762 2.83 -4.113 1 89.25 219 ALA A O 1
ATOM 1723 N N . PHE A 1 220 ? -8.102 3.58 -5.664 1 87.69 220 PHE A N 1
ATOM 1724 C CA . PHE A 1 220 ? -7.465 4.891 -5.766 1 87.69 220 PHE A CA 1
ATOM 1725 C C . PHE A 1 220 ? -7.602 5.66 -4.461 1 87.69 220 PHE A C 1
ATOM 1727 O O . PHE A 1 220 ? -6.629 6.238 -3.971 1 87.69 220 PHE A O 1
ATOM 1734 N N . GLY A 1 221 ? -8.82 5.738 -3.824 1 83.62 221 GLY A N 1
ATOM 1735 C CA . GLY A 1 221 ? -9.102 6.602 -2.689 1 83.62 221 GLY A CA 1
ATOM 1736 C C . GLY A 1 221 ? -8.125 6.422 -1.544 1 83.62 221 GLY A C 1
ATOM 1737 O O . GLY A 1 221 ? -7.422 7.359 -1.166 1 83.62 221 GLY A O 1
ATOM 1738 N N . ALA A 1 222 ? -8.055 5.223 -1.02 1 88.69 222 ALA A N 1
ATOM 1739 C CA . ALA A 1 222 ? -7.207 4.945 0.14 1 88.69 222 ALA A CA 1
ATOM 1740 C C . ALA A 1 222 ? -5.73 5.039 -0.222 1 88.69 222 ALA A C 1
ATOM 1742 O O . ALA A 1 222 ? -4.922 5.551 0.558 1 88.69 222 ALA A O 1
ATOM 1743 N N . THR A 1 223 ? -5.367 4.574 -1.429 1 90.06 223 THR A N 1
ATOM 1744 C CA . THR A 1 223 ? -3.963 4.598 -1.822 1 90.06 223 THR A CA 1
ATOM 1745 C C . THR A 1 223 ? -3.486 6.027 -2.051 1 90.06 223 THR A C 1
ATOM 1747 O O . THR A 1 223 ? -2.357 6.375 -1.699 1 90.06 223 THR A O 1
ATOM 1750 N N . ALA A 1 224 ? -4.367 6.824 -2.66 1 85.38 224 ALA A N 1
ATOM 1751 C CA . ALA A 1 224 ? -4.008 8.211 -2.945 1 85.38 224 ALA A CA 1
ATOM 1752 C C . ALA A 1 224 ? -3.854 9.016 -1.656 1 85.38 224 ALA A C 1
ATOM 1754 O O . ALA A 1 224 ? -2.91 9.797 -1.515 1 85.38 224 ALA A O 1
ATOM 1755 N N . LEU A 1 225 ? -4.812 8.859 -0.703 1 84.88 225 LEU A N 1
ATOM 1756 C CA . LEU A 1 225 ? -4.746 9.562 0.574 1 84.88 225 LEU A CA 1
ATOM 1757 C C . LEU A 1 225 ? -3.525 9.117 1.374 1 84.88 225 LEU A C 1
ATOM 1759 O O . LEU A 1 225 ? -2.85 9.938 1.995 1 84.88 225 LEU A O 1
ATOM 1763 N N . PHE A 1 226 ? -3.236 7.824 1.368 1 90.75 226 PHE A N 1
ATOM 1764 C CA . PHE A 1 226 ? -2.066 7.281 2.049 1 90.75 226 PHE A CA 1
ATOM 1765 C C . PHE A 1 226 ? -0.783 7.852 1.457 1 90.75 226 PHE A C 1
ATOM 1767 O O . PHE A 1 226 ? 0.131 8.227 2.193 1 90.75 226 PHE A O 1
ATOM 1774 N N . TYR A 1 227 ? -0.718 7.82 0.16 1 86.94 227 TYR A N 1
ATOM 1775 C CA . TYR A 1 227 ? 0.457 8.32 -0.544 1 86.94 227 TYR A CA 1
ATOM 1776 C C . TYR A 1 227 ? 0.674 9.805 -0.262 1 86.94 227 TYR A C 1
ATOM 1778 O O . TYR A 1 227 ? 1.812 10.258 -0.123 1 86.94 227 TYR A O 1
ATOM 1786 N N . LEU A 1 228 ? -0.418 10.57 -0.323 1 81 228 LEU A N 1
ATOM 1787 C CA . LEU A 1 228 ? -0.334 11.984 0.021 1 81 228 LEU A CA 1
ATOM 1788 C C . LEU A 1 228 ? 0.269 12.172 1.409 1 81 228 LEU A C 1
ATOM 1790 O O . LEU A 1 228 ? 1.172 12.992 1.593 1 81 228 LEU A O 1
ATOM 1794 N N . GLY A 1 229 ? -0.226 11.445 2.387 1 83.88 229 GLY A N 1
ATOM 1795 C CA . GLY A 1 229 ? 0.337 11.508 3.727 1 83.88 229 GLY A CA 1
ATOM 1796 C C . GLY A 1 229 ? 1.8 11.109 3.777 1 83.88 229 GLY A C 1
ATOM 1797 O O . GLY A 1 229 ? 2.604 11.766 4.441 1 83.88 229 GLY A O 1
ATOM 1798 N N . TRP A 1 230 ? 2.084 10.023 3.102 1 86.69 230 TRP A N 1
ATOM 1799 C CA . TRP A 1 230 ? 3.455 9.523 3.055 1 86.69 230 TRP A CA 1
ATOM 1800 C C . TRP A 1 230 ? 4.398 10.578 2.484 1 86.69 230 TRP A C 1
ATOM 1802 O O . TRP A 1 230 ? 5.496 10.781 3.008 1 86.69 230 TRP A O 1
ATOM 1812 N N . LYS A 1 231 ? 3.986 11.227 1.351 1 78.38 231 LYS A N 1
ATOM 1813 C CA . LYS A 1 231 ? 4.797 12.25 0.707 1 78.38 231 LYS A CA 1
ATOM 1814 C C . LYS A 1 231 ? 5.031 13.43 1.645 1 78.38 231 LYS A C 1
ATOM 1816 O O . LYS A 1 231 ? 6.121 14.008 1.666 1 78.38 231 LYS A O 1
ATOM 1821 N N . LEU A 1 232 ? 4.023 13.805 2.412 1 75.19 232 LEU A N 1
ATOM 1822 C CA . LEU A 1 232 ? 4.145 14.875 3.393 1 75.19 232 LEU A CA 1
ATOM 1823 C C . LEU A 1 232 ? 5.113 14.492 4.504 1 75.19 232 LEU A C 1
ATOM 1825 O O . LEU A 1 232 ? 5.848 15.336 5.016 1 75.19 232 LEU A O 1
ATOM 1829 N N . GLY A 1 233 ? 5.105 13.234 4.82 1 75.38 233 GLY A N 1
ATOM 1830 C CA . GLY A 1 233 ? 5.992 12.742 5.863 1 75.38 233 GLY A CA 1
ATOM 1831 C C . GLY A 1 233 ? 7.445 12.68 5.43 1 75.38 233 GLY A C 1
ATOM 1832 O O . GLY A 1 233 ? 8.352 12.859 6.246 1 75.38 233 GLY A O 1
ATOM 1833 N N . CYS A 1 234 ? 7.594 12.398 4.16 1 71.31 234 CYS A N 1
ATOM 1834 C CA . CYS A 1 234 ? 8.953 12.305 3.627 1 71.31 234 CYS A CA 1
ATOM 1835 C C . CYS A 1 234 ? 9.555 13.688 3.43 1 71.31 234 CYS A C 1
ATOM 1837 O O . CYS A 1 234 ? 10.773 13.852 3.461 1 71.31 234 CYS A O 1
ATOM 1839 N N . CYS A 1 235 ? 8.703 14.664 2.883 1 57.06 235 CYS A N 1
ATOM 1840 C CA . CYS A 1 235 ? 9.156 16.016 2.533 1 57.06 235 CYS A CA 1
ATOM 1841 C C . CYS A 1 235 ? 9.523 16.797 3.781 1 57.06 235 CYS A C 1
ATOM 1843 O O . CYS A 1 235 ? 9.82 18 3.695 1 57.06 235 CYS A O 1
ATOM 1845 N N . GLN A 1 236 ? 9.539 16.172 4.867 1 52.19 236 GLN A N 1
ATOM 1846 C CA . GLN A 1 236 ? 9.844 17.047 5.996 1 52.19 236 GLN A CA 1
ATOM 1847 C C . GLN A 1 236 ? 11.227 17.672 5.84 1 52.19 236 GLN A C 1
ATOM 1849 O O . GLN A 1 236 ? 12.211 16.984 5.57 1 52.19 236 GLN A O 1
ATOM 1854 N N . PRO A 1 237 ? 11.125 19.047 5.309 1 44.78 237 PRO A N 1
ATOM 1855 C CA . PRO A 1 237 ? 12.375 19.797 5.164 1 44.78 237 PRO A CA 1
ATOM 1856 C C . PRO A 1 237 ? 13.391 19.453 6.25 1 44.78 237 PRO A C 1
ATOM 1858 O O . PRO A 1 237 ? 13.016 19.125 7.375 1 44.78 237 PRO A O 1
ATOM 1861 N N . ASP A 1 238 ? 14.484 18.922 5.738 1 42.03 238 ASP A N 1
ATOM 1862 C CA . ASP A 1 238 ? 15.562 18.844 6.715 1 42.03 238 ASP A CA 1
ATOM 1863 C C . ASP A 1 238 ? 15.523 20.031 7.68 1 42.03 238 ASP A C 1
ATOM 1865 O O . ASP A 1 238 ? 15.438 21.172 7.25 1 42.03 238 ASP A O 1
ATOM 1869 N N . ASP A 1 239 ? 14.906 19.828 8.836 1 41.78 239 ASP A N 1
ATOM 1870 C CA . ASP A 1 239 ? 14.773 20.781 9.93 1 41.78 239 ASP A CA 1
ATOM 1871 C C . ASP A 1 239 ? 15.773 21.938 9.789 1 41.78 239 ASP A C 1
ATOM 1873 O O . ASP A 1 239 ? 15.492 23.062 10.195 1 41.78 239 ASP A O 1
ATOM 1877 N N . GLU A 1 240 ? 16.922 21.703 9.125 1 41.91 240 GLU A N 1
ATOM 1878 C CA . GLU A 1 240 ? 17.984 22.703 9.18 1 41.91 240 GLU A CA 1
ATOM 1879 C C . GLU A 1 240 ? 17.734 23.844 8.195 1 41.91 240 GLU A C 1
ATOM 1881 O O . GLU A 1 240 ? 18.312 24.922 8.312 1 41.91 240 GLU A O 1
ATOM 1886 N N . LYS A 1 241 ? 16.953 23.625 7.254 1 49 241 LYS A N 1
ATOM 1887 C CA . LYS A 1 241 ? 16.984 24.641 6.203 1 49 241 LYS A CA 1
ATOM 1888 C C . LYS A 1 241 ? 15.727 25.516 6.262 1 49 241 LYS A C 1
ATOM 1890 O O . LYS A 1 241 ? 15.508 26.359 5.387 1 49 241 LYS A O 1
ATOM 1895 N N . ILE A 1 242 ? 14.797 25.266 7.129 1 42.31 242 ILE A N 1
ATOM 1896 C CA . ILE A 1 242 ? 13.586 26.062 7.09 1 42.31 242 ILE A CA 1
ATOM 1897 C C . ILE A 1 242 ? 13.812 27.391 7.824 1 42.31 242 ILE A C 1
ATOM 1899 O O . ILE A 1 242 ? 14.016 27.406 9.039 1 42.31 242 ILE A O 1
ATOM 1903 N N . THR A 1 243 ? 14.047 28.469 7.195 1 41.94 243 THR A N 1
ATOM 1904 C CA . THR A 1 243 ? 14.18 29.812 7.75 1 41.94 243 THR A CA 1
ATOM 1905 C C . THR A 1 243 ? 12.812 30.453 7.957 1 41.94 243 THR A C 1
ATOM 1907 O O . THR A 1 243 ? 11.859 30.141 7.238 1 41.94 243 THR A O 1
ATOM 1910 N N . GLY A 1 244 ? 12.438 31.047 9.109 1 43.19 244 GLY A N 1
ATOM 1911 C CA . GLY A 1 244 ? 11.219 31.656 9.617 1 43.19 244 GLY A CA 1
ATOM 1912 C C . GLY A 1 244 ? 10.461 32.438 8.562 1 43.19 244 GLY A C 1
ATOM 1913 O O . GLY A 1 244 ? 9.258 32.25 8.391 1 43.19 244 GLY A O 1
ATOM 1914 N N . LEU A 1 245 ? 11.031 33.625 8.031 1 43.72 245 LEU A N 1
ATOM 1915 C CA . LEU A 1 245 ? 10.328 34.531 7.125 1 43.72 245 LEU A CA 1
ATOM 1916 C C . LEU A 1 245 ? 9.984 33.812 5.82 1 43.72 245 LEU A C 1
ATOM 1918 O O . LEU A 1 245 ? 9.062 34.25 5.105 1 43.72 245 LEU A O 1
ATOM 1922 N N . SER A 1 246 ? 10.734 32.719 5.691 1 55.59 246 SER A N 1
ATOM 1923 C CA . SER A 1 246 ? 10.516 31.922 4.492 1 55.59 246 SER A CA 1
ATOM 1924 C C . SER A 1 246 ? 9.156 31.234 4.527 1 55.59 246 SER A C 1
ATOM 1926 O O . SER A 1 246 ? 8.664 30.766 3.5 1 55.59 246 SER A O 1
ATOM 1928 N N . TYR A 1 247 ? 8.445 31.766 5.73 1 61.19 247 TYR A N 1
ATOM 1929 C CA . TYR A 1 247 ? 7.176 31.062 5.887 1 61.19 247 TYR A CA 1
ATOM 1930 C C . TYR A 1 247 ? 6 32 5.664 1 61.19 247 TYR A C 1
ATOM 1932 O O . TYR A 1 247 ? 4.855 31.562 5.527 1 61.19 247 TYR A O 1
ATOM 1940 N N . ALA A 1 248 ? 6.328 33.438 5.586 1 67.44 248 ALA A N 1
ATOM 1941 C CA . ALA A 1 248 ? 5.191 34.344 5.43 1 67.44 248 ALA A CA 1
ATOM 1942 C C . ALA A 1 248 ? 4.5 34.125 4.086 1 67.44 248 ALA A C 1
ATOM 1944 O O . ALA A 1 248 ? 3.268 34.062 4.016 1 67.44 248 ALA A O 1
ATOM 1945 N N . LEU A 1 249 ? 5.367 34 3.125 1 79 249 LEU A N 1
ATOM 1946 C CA . LEU A 1 249 ? 4.797 33.844 1.789 1 79 249 LEU A CA 1
ATOM 1947 C C . LEU A 1 249 ? 4.004 32.562 1.671 1 79 249 LEU A C 1
ATOM 1949 O O . LEU A 1 249 ? 2.879 32.562 1.166 1 79 249 LEU A O 1
ATOM 1953 N N . PRO A 1 250 ? 4.504 31.5 2.25 1 80.94 250 PRO A N 1
ATOM 1954 C CA . PRO A 1 250 ? 3.713 30.266 2.205 1 80.94 250 PRO A CA 1
ATOM 1955 C C . PRO A 1 250 ? 2.389 30.391 2.957 1 80.94 250 PRO A C 1
ATOM 1957 O O . PRO A 1 250 ? 1.374 29.828 2.52 1 80.94 250 PRO A O 1
ATOM 1960 N N . VAL A 1 251 ? 2.361 31.156 3.959 1 76.31 251 VAL A N 1
ATOM 1961 C CA . VAL A 1 251 ? 1.152 31.328 4.758 1 76.31 251 VAL A CA 1
ATOM 1962 C C . VAL A 1 251 ? 0.121 32.125 3.973 1 76.31 251 VAL A C 1
ATOM 1964 O O . VAL A 1 251 ? -1.066 31.797 3.971 1 76.31 251 VAL A O 1
ATOM 1967 N N . ILE A 1 252 ? 0.606 33.188 3.393 1 80.56 252 ILE A N 1
ATOM 1968 C CA . ILE A 1 252 ? -0.284 34.031 2.602 1 80.56 252 ILE A CA 1
ATOM 1969 C C . ILE A 1 252 ? -0.883 33.219 1.457 1 80.56 252 ILE A C 1
ATOM 1971 O O . ILE A 1 252 ? -2.078 33.312 1.171 1 80.56 252 ILE A O 1
ATOM 1975 N N . LEU A 1 253 ? -0.063 32.469 0.817 1 88.75 253 LEU A N 1
ATOM 1976 C CA . LEU A 1 253 ? -0.524 31.656 -0.304 1 88.75 253 LEU A CA 1
ATOM 1977 C C . LEU A 1 253 ? -1.533 30.609 0.16 1 88.75 253 LEU A C 1
ATOM 1979 O O . LEU A 1 253 ? -2.531 30.359 -0.521 1 88.75 253 LEU A O 1
ATOM 1983 N N . VAL A 1 254 ? -1.366 30.047 1.353 1 87.62 254 VAL A N 1
ATOM 1984 C CA . VAL A 1 254 ? -2.266 29.047 1.902 1 87.62 254 VAL A CA 1
ATOM 1985 C C . VAL A 1 254 ? -3.596 29.688 2.283 1 87.62 254 VAL A C 1
ATOM 1987 O O . VAL A 1 254 ? -4.66 29.094 2.086 1 87.62 254 VAL A O 1
ATOM 1990 N N . LEU A 1 255 ? -3.539 30.906 2.816 1 80.5 255 LEU A N 1
ATOM 1991 C CA . LEU A 1 255 ? -4.762 31.609 3.191 1 80.5 255 LEU A CA 1
ATOM 1992 C C . LEU A 1 255 ? -5.582 31.969 1.957 1 80.5 255 LEU A C 1
ATOM 1994 O O . LEU A 1 255 ? -6.812 31.875 1.976 1 80.5 255 LEU A O 1
ATOM 1998 N N . LEU A 1 256 ? -4.906 32.375 0.937 1 86.56 256 LEU A N 1
ATOM 1999 C CA . LEU A 1 256 ? -5.598 32.688 -0.31 1 86.56 256 LEU A CA 1
ATOM 2000 C C . LEU A 1 256 ? -6.258 31.453 -0.887 1 86.56 256 LEU A C 1
ATOM 2002 O O . LEU A 1 256 ? -7.383 31.516 -1.39 1 86.56 256 LEU A O 1
ATOM 2006 N N . LYS A 1 257 ? -5.594 30.359 -0.738 1 89.94 257 LYS A N 1
ATOM 2007 C CA . LYS A 1 257 ? -6.094 29.094 -1.292 1 89.94 257 LYS A CA 1
ATOM 2008 C C . LYS A 1 257 ? -7.18 28.5 -0.404 1 89.94 257 LYS A C 1
ATOM 2010 O O . LYS A 1 257 ? -8.195 28.016 -0.902 1 89.94 257 LYS A O 1
ATOM 2015 N N . SER A 1 258 ? -7.031 28.562 0.824 1 83.62 258 SER A N 1
ATOM 2016 C CA . SER A 1 258 ? -7.871 27.766 1.722 1 83.62 258 SER A CA 1
ATOM 2017 C C . SER A 1 258 ? -9.031 28.609 2.262 1 83.62 258 SER A C 1
ATOM 2019 O O . SER A 1 258 ? -10.031 28.062 2.719 1 83.62 258 SER A O 1
ATOM 2021 N N . VAL A 1 259 ? -8.898 29.922 2.244 1 78.81 259 VAL A N 1
ATOM 2022 C CA . VAL A 1 259 ? -9.953 30.75 2.811 1 78.81 259 VAL A CA 1
ATOM 2023 C C . VAL A 1 259 ? -10.586 31.594 1.712 1 78.81 259 VAL A C 1
ATOM 2025 O O . VAL A 1 259 ? -11.805 31.547 1.502 1 78.81 259 VAL A O 1
ATOM 2028 N N . PHE A 1 260 ? -9.773 32.281 1.011 1 84.12 260 PHE A N 1
ATOM 2029 C CA . PHE A 1 260 ? -10.297 33.219 0.021 1 84.12 260 PHE A CA 1
ATOM 2030 C C . PHE A 1 260 ? -10.953 32.469 -1.136 1 84.12 260 PHE A C 1
ATOM 2032 O O . PHE A 1 260 ? -12.008 32.875 -1.618 1 84.12 260 PHE A O 1
ATOM 2039 N N . MET A 1 261 ? -10.352 31.375 -1.591 1 91 261 MET A N 1
ATOM 2040 C CA . MET A 1 261 ? -10.836 30.625 -2.75 1 91 261 MET A CA 1
ATOM 2041 C C . MET A 1 261 ? -12.227 30.062 -2.49 1 91 261 MET A C 1
ATOM 2043 O O . MET A 1 261 ? -13.133 30.234 -3.307 1 91 261 MET A O 1
ATOM 2047 N N . PRO A 1 262 ? -12.484 29.438 -1.387 1 87.25 262 PRO A N 1
ATOM 2048 C CA . PRO A 1 262 ? -13.828 28.906 -1.138 1 87.25 262 PRO A CA 1
ATOM 2049 C C . PRO A 1 262 ? -14.891 30 -1.048 1 87.25 262 PRO A C 1
ATOM 2051 O O . PRO A 1 262 ? -16.016 29.812 -1.524 1 87.25 262 PRO A O 1
ATOM 2054 N N . ILE A 1 263 ? -14.547 31.109 -0.474 1 81.62 263 ILE A N 1
ATOM 2055 C CA . ILE A 1 263 ? -15.484 32.219 -0.343 1 81.62 263 ILE A CA 1
ATOM 2056 C C . ILE A 1 263 ? -15.797 32.781 -1.722 1 81.62 263 ILE A C 1
ATOM 2058 O O . ILE A 1 263 ? -16.953 33.031 -2.047 1 81.62 263 ILE A O 1
ATOM 2062 N N . LEU A 1 264 ? -14.766 32.969 -2.498 1 88.25 264 LEU A N 1
ATOM 2063 C CA . LEU A 1 264 ? -14.938 33.531 -3.834 1 88.25 264 LEU A CA 1
ATOM 2064 C C . LEU A 1 264 ? -15.742 32.594 -4.719 1 88.25 264 LEU A C 1
ATOM 2066 O O . LEU A 1 264 ? -16.609 33.031 -5.477 1 88.25 264 LEU A O 1
ATOM 2070 N N . MET A 1 265 ? -15.516 31.266 -4.613 1 91.75 265 MET A N 1
ATOM 2071 C CA . MET A 1 265 ? -16.219 30.281 -5.414 1 91.75 265 MET A CA 1
ATOM 2072 C C . MET A 1 265 ? -17.703 30.25 -5.051 1 91.75 265 MET A C 1
ATOM 2074 O O . MET A 1 265 ? -18.562 30.156 -5.934 1 91.75 265 MET A O 1
ATOM 2078 N N . THR A 1 266 ? -18.016 30.344 -3.842 1 84.62 266 THR A N 1
ATOM 2079 C CA . THR A 1 266 ? -19.406 30.328 -3.389 1 84.62 266 THR A CA 1
ATOM 2080 C C . THR A 1 266 ? -20.109 31.609 -3.822 1 84.62 266 THR A C 1
ATOM 2082 O O . THR A 1 266 ? -21.266 31.578 -4.242 1 84.62 266 THR A O 1
ATOM 2085 N N . PHE A 1 267 ? -19.391 32.688 -3.666 1 83.31 267 PHE A N 1
ATOM 2086 C CA . PHE A 1 267 ? -19.938 33.969 -4.055 1 83.31 267 PHE A CA 1
ATOM 2087 C C . PHE A 1 267 ? -20.281 34 -5.543 1 83.31 267 PHE A C 1
ATOM 2089 O O . PHE A 1 267 ? -21.375 34.406 -5.934 1 83.31 267 PHE A O 1
ATOM 2096 N N . LEU A 1 268 ? -19.375 33.531 -6.355 1 89.62 268 LEU A N 1
ATOM 2097 C CA . LEU A 1 268 ? -19.562 33.562 -7.801 1 89.62 268 LEU A CA 1
ATOM 2098 C C . LEU A 1 268 ? -20.625 32.562 -8.219 1 89.62 268 LEU A C 1
ATOM 2100 O O . LEU A 1 268 ? -21.359 32.781 -9.18 1 89.62 268 LEU A O 1
ATOM 2104 N N . THR A 1 269 ? -20.656 31.406 -7.5 1 89.5 269 THR A N 1
ATOM 2105 C CA . THR A 1 269 ? -21.703 30.438 -7.766 1 89.5 269 THR A CA 1
ATOM 2106 C C . THR A 1 269 ? -23.078 31.016 -7.461 1 89.5 269 THR A C 1
ATOM 2108 O O . THR A 1 269 ? -24.016 30.844 -8.242 1 89.5 269 THR A O 1
ATOM 2111 N N . SER A 1 270 ? -23.203 31.688 -6.324 1 82.25 270 SER A N 1
ATOM 2112 C CA . SER A 1 270 ? -24.469 32.344 -5.953 1 82.25 270 SER A CA 1
ATOM 2113 C C . SER A 1 270 ? -24.828 33.438 -6.938 1 82.25 270 SER A C 1
ATOM 2115 O O . SER A 1 270 ? -26 33.594 -7.281 1 82.25 270 SER A O 1
ATOM 2117 N N . PHE A 1 271 ? -23.859 34.125 -7.363 1 84.06 271 PHE A N 1
ATOM 2118 C CA . PHE A 1 271 ? -24.078 35.281 -8.234 1 84.06 271 PHE A CA 1
ATOM 2119 C C . PHE A 1 271 ? -24.484 34.844 -9.633 1 84.06 271 PHE A C 1
ATOM 2121 O O . PHE A 1 271 ? -25.359 35.438 -10.25 1 84.06 271 PHE A O 1
ATOM 2128 N N . LEU A 1 272 ? -23.906 33.75 -10.156 1 86.12 272 LEU A N 1
ATOM 2129 C CA . LEU A 1 272 ? -24.109 33.375 -11.547 1 86.12 272 LEU A CA 1
ATOM 2130 C C . LEU A 1 272 ? -25.219 32.344 -11.664 1 86.12 272 LEU A C 1
ATOM 2132 O O . LEU A 1 272 ? -25.938 32.312 -12.672 1 86.12 272 LEU A O 1
ATOM 2136 N N . THR A 1 273 ? -25.281 31.406 -10.711 1 76.75 273 THR A N 1
ATOM 2137 C CA . THR A 1 273 ? -26.219 30.297 -10.852 1 76.75 273 THR A CA 1
ATOM 2138 C C . THR A 1 273 ? -27.594 30.672 -10.297 1 76.75 273 THR A C 1
ATOM 2140 O O . THR A 1 273 ? -28.609 30.078 -10.672 1 76.75 273 THR A O 1
ATOM 2143 N N . ASP A 1 274 ? -27.719 31.438 -9.203 1 65.75 274 ASP A N 1
ATOM 2144 C CA . ASP A 1 274 ? -29.016 31.797 -8.641 1 65.75 274 ASP A CA 1
ATOM 2145 C C . ASP A 1 274 ? -29.953 32.312 -9.719 1 65.75 274 ASP A C 1
ATOM 2147 O O . ASP A 1 274 ? -31.141 32.031 -9.711 1 65.75 274 ASP A O 1
ATOM 2151 N N . GLY A 1 275 ? -29.453 33.062 -10.742 1 56 275 GLY A N 1
ATOM 2152 C CA . GLY A 1 275 ? -30.328 33.5 -11.812 1 56 275 GLY A CA 1
ATOM 2153 C C . GLY A 1 275 ? -30.656 32.406 -12.82 1 56 275 GLY A C 1
ATOM 2154 O O . GLY A 1 275 ? -31.75 32.375 -13.359 1 56 275 GLY A O 1
ATOM 2155 N N . SER A 1 276 ? -29.672 31.594 -13.148 1 54.25 276 SER A N 1
ATOM 2156 C CA . SER A 1 276 ? -29.797 30.625 -14.234 1 54.25 276 SER A CA 1
ATOM 2157 C C . SER A 1 276 ? -30.562 29.375 -13.781 1 54.25 276 SER A C 1
ATOM 2159 O O . SER A 1 276 ? -31.234 28.734 -14.586 1 54.25 276 SER A O 1
ATOM 2161 N N . ILE A 1 277 ? -30.281 28.875 -12.586 1 54.09 277 ILE A N 1
ATOM 2162 C CA . ILE A 1 277 ? -30.969 27.688 -12.109 1 54.09 277 ILE A CA 1
ATOM 2163 C C . ILE A 1 277 ? -32.469 27.938 -12.078 1 54.09 277 ILE A C 1
ATOM 2165 O O . ILE A 1 277 ? -33.281 27.031 -12.328 1 54.09 277 ILE A O 1
ATOM 2169 N N . ASN A 1 278 ? -32.844 29.234 -11.805 1 46 278 ASN A N 1
ATOM 2170 C CA . ASN A 1 278 ? -34.25 29.531 -11.883 1 46 278 ASN A CA 1
ATOM 2171 C C . ASN A 1 278 ? -34.781 29.375 -13.305 1 46 278 ASN A C 1
ATOM 2173 O O . ASN A 1 278 ? -35.969 29.109 -13.508 1 46 278 ASN A O 1
ATOM 2177 N N . ASP A 1 279 ? -34 29.75 -14.336 1 37.88 279 ASP A N 1
ATOM 2178 C CA . ASP A 1 279 ? -34.562 29.75 -15.68 1 37.88 279 ASP A CA 1
ATOM 2179 C C . ASP A 1 279 ? -34.5 28.359 -16.312 1 37.88 279 ASP A C 1
ATOM 2181 O O . ASP A 1 279 ? -34.938 28.172 -17.453 1 37.88 279 ASP A O 1
ATOM 2185 N N . SER A 1 280 ? -33.5 27.719 -16.172 1 36.09 280 SER A N 1
ATOM 2186 C CA . SER A 1 280 ? -33.438 26.547 -17.047 1 36.09 280 SER A CA 1
ATOM 2187 C C . SER A 1 280 ? -34.656 25.672 -16.891 1 36.09 280 SER A C 1
ATOM 2189 O O . SER A 1 280 ? -34.969 25.203 -15.805 1 36.09 280 SER A O 1
ATOM 2191 N N . ASN A 1 281 ? -35.656 25.844 -17.766 1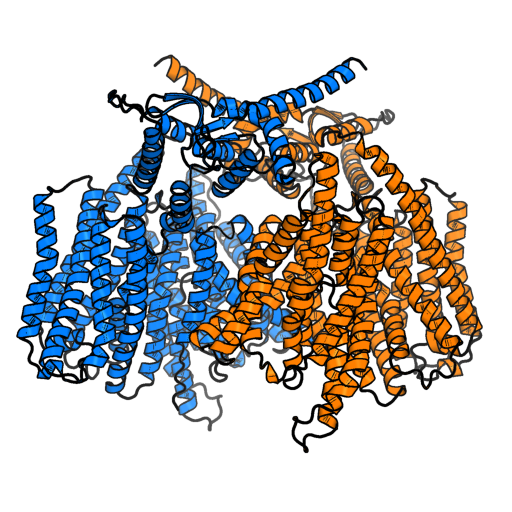 33.06 281 ASN A N 1
ATOM 2192 C CA . ASN A 1 281 ? -36.938 25.281 -18.172 1 33.06 281 ASN A CA 1
ATOM 2193 C C . ASN A 1 281 ? -36.906 23.75 -18.141 1 33.06 281 ASN A C 1
ATOM 2195 O O . ASN A 1 281 ? -37.938 23.109 -18.375 1 33.06 281 ASN A O 1
ATOM 2199 N N . SER A 1 282 ? -35.938 23.125 -18.75 1 32.28 282 SER A N 1
ATOM 2200 C CA . SER A 1 282 ? -36.219 21.734 -19.156 1 32.28 282 SER A CA 1
ATOM 2201 C C . SER A 1 282 ? -36.438 20.859 -17.938 1 32.28 282 SER A C 1
ATOM 2203 O O . SER A 1 282 ? -36.5 19.625 -18.047 1 32.28 282 SER A O 1
ATOM 2205 N N . VAL A 1 283 ? -36 21.078 -16.781 1 31.66 283 VAL A N 1
ATOM 2206 C CA . VAL A 1 283 ? -36.656 20.203 -15.828 1 31.66 283 VAL A CA 1
ATOM 2207 C C . VAL A 1 283 ? -38.188 20.438 -15.891 1 31.66 283 VAL A C 1
ATOM 2209 O O . VAL A 1 283 ? -38.625 21.578 -15.906 1 31.66 283 VAL A O 1
ATOM 2212 N N . GLN A 1 284 ? -39 19.5 -16.328 1 29.61 284 GLN A N 1
ATOM 2213 C CA . GLN A 1 284 ? -40.469 19.406 -16.344 1 29.61 284 GLN A CA 1
ATOM 2214 C C . GLN A 1 284 ? -41.094 20.234 -15.234 1 29.61 284 GLN A C 1
ATOM 2216 O O . GLN A 1 284 ? -40.531 20.359 -14.148 1 29.61 284 GLN A O 1
ATOM 2221 N N . ALA A 1 285 ? -42.406 20.984 -15.422 1 29.52 285 ALA A N 1
ATOM 2222 C CA . ALA A 1 285 ? -43.469 21.688 -14.711 1 29.52 285 ALA A CA 1
ATOM 2223 C C . ALA A 1 285 ? -43.594 21.172 -13.273 1 29.52 285 ALA A C 1
ATOM 2225 O O . ALA A 1 285 ? -43.906 21.953 -12.359 1 29.52 285 ALA A O 1
ATOM 2226 N N . GLY A 1 286 ? -43.844 19.953 -13.031 1 30.56 286 GLY A N 1
ATOM 2227 C CA . GLY A 1 286 ? -44.25 19.359 -11.766 1 30.56 286 GLY A CA 1
ATOM 2228 C C . GLY A 1 286 ? -43.125 19.25 -10.758 1 30.56 286 GLY A C 1
ATOM 2229 O O . GLY A 1 286 ? -43.281 18.609 -9.711 1 30.56 286 GLY A O 1
ATOM 2230 N N . ALA A 1 287 ? -41.906 19.188 -11.156 1 36.47 287 ALA A N 1
ATOM 2231 C CA . ALA A 1 287 ? -40.969 18.922 -10.086 1 36.47 287 ALA A CA 1
ATOM 2232 C C . ALA A 1 287 ? -40.781 20.125 -9.18 1 36.47 287 ALA A C 1
ATOM 2234 O O . ALA A 1 287 ? -40.562 21.25 -9.656 1 36.47 287 ALA A O 1
ATOM 2235 N N . ASN A 1 288 ? -41.094 20.062 -7.871 1 38.16 288 ASN A N 1
ATOM 2236 C CA . ASN A 1 288 ? -41.406 20.875 -6.703 1 38.16 288 ASN A CA 1
ATOM 2237 C C . ASN A 1 288 ? -40.25 21.844 -6.375 1 38.16 288 ASN A C 1
ATOM 2239 O O . ASN A 1 288 ? -39.094 21.547 -6.645 1 38.16 288 ASN A O 1
ATOM 2243 N N . ALA A 1 289 ? -40.531 23.203 -6.25 1 38.19 289 ALA A N 1
ATOM 2244 C CA . ALA A 1 289 ? -39.781 24.328 -5.691 1 38.19 289 ALA A CA 1
ATOM 2245 C C . ALA A 1 289 ? -38.719 23.844 -4.691 1 38.19 289 ALA A C 1
ATOM 2247 O O . ALA A 1 289 ? -37.625 24.375 -4.633 1 38.19 289 ALA A O 1
ATOM 2248 N N . THR A 1 290 ? -39 22.688 -4.219 1 41.56 290 THR A N 1
ATOM 2249 C CA . THR A 1 290 ? -38.156 22.141 -3.168 1 41.56 290 THR A CA 1
ATOM 2250 C C . THR A 1 290 ? -36.906 21.484 -3.762 1 41.56 290 THR A C 1
ATOM 2252 O O . THR A 1 290 ? -35.812 21.609 -3.213 1 41.56 290 THR A O 1
ATOM 2255 N N . MET A 1 291 ? -37.094 20.859 -5.043 1 49.72 291 MET A N 1
ATOM 2256 C CA . MET A 1 291 ? -35.969 20.156 -5.648 1 49.72 291 MET A CA 1
ATOM 2257 C C . MET A 1 291 ? -34.969 21.156 -6.227 1 49.72 291 MET A C 1
ATOM 2259 O O . MET A 1 291 ? -33.75 20.922 -6.176 1 49.72 291 MET A O 1
ATOM 2263 N N . LYS A 1 292 ? -35.5 22.359 -6.637 1 50.59 292 LYS A N 1
ATOM 2264 C CA . LYS A 1 292 ? -34.688 23.438 -7.199 1 50.59 292 LYS A CA 1
ATOM 2265 C C . LYS A 1 292 ? -33.844 24.109 -6.121 1 50.59 292 LYS A C 1
ATOM 2267 O O . LYS A 1 292 ? -32.656 24.406 -6.344 1 50.59 292 LYS A O 1
ATOM 2272 N N . TYR A 1 293 ? -34.531 24.312 -5.125 1 41.91 293 TYR A N 1
ATOM 2273 C CA . TYR A 1 293 ? -33.875 24.922 -3.99 1 41.91 293 TYR A CA 1
ATOM 2274 C C . TYR A 1 293 ? -32.781 24.016 -3.443 1 41.91 293 TYR A C 1
ATOM 2276 O O . TYR A 1 293 ? -31.672 24.469 -3.121 1 41.91 293 TYR A O 1
ATOM 2284 N N . LYS A 1 294 ? -33.062 22.875 -3.453 1 57.06 294 LYS A N 1
ATOM 2285 C CA . LYS A 1 294 ? -32.125 21.891 -2.924 1 57.06 294 LYS A CA 1
ATOM 2286 C C . LYS A 1 294 ? -30.891 21.781 -3.811 1 57.06 294 LYS A C 1
ATOM 2288 O O . LYS A 1 294 ? -29.781 21.641 -3.312 1 57.06 294 LYS A O 1
ATOM 2293 N N . ASN A 1 295 ? -31.141 22.047 -5.035 1 64.5 295 ASN A N 1
ATOM 2294 C CA . ASN A 1 295 ? -30.016 21.938 -5.965 1 64.5 295 ASN A CA 1
ATOM 2295 C C . ASN A 1 295 ? -29.094 23.141 -5.879 1 64.5 295 ASN A C 1
ATOM 2297 O O . ASN A 1 295 ? -27.875 23 -5.922 1 64.5 295 ASN A O 1
ATOM 2301 N N . ALA A 1 296 ? -29.719 24.312 -5.723 1 66.75 296 ALA A N 1
ATOM 2302 C CA . ALA A 1 296 ? -28.922 25.531 -5.633 1 66.75 296 ALA A CA 1
ATOM 2303 C C . ALA A 1 296 ? -28.016 25.5 -4.398 1 66.75 296 ALA A C 1
ATOM 2305 O O . ALA A 1 296 ? -26.859 25.891 -4.469 1 66.75 296 ALA A O 1
ATOM 2306 N N . THR A 1 297 ? -28.594 24.984 -3.391 1 71.25 297 THR A N 1
ATOM 2307 C CA . THR A 1 297 ? -27.828 24.906 -2.145 1 71.25 297 THR A CA 1
ATOM 2308 C C . THR A 1 297 ? -26.719 23.859 -2.254 1 71.25 297 THR A C 1
ATOM 2310 O O . THR A 1 297 ? -25.641 24.031 -1.692 1 71.25 297 THR A O 1
ATOM 2313 N N . SER A 1 298 ? -27 22.906 -3.109 1 78.44 298 SER A N 1
ATOM 2314 C CA . SER A 1 298 ? -26.016 21.844 -3.26 1 78.44 298 SER A CA 1
ATOM 2315 C C . SER A 1 298 ? -24.812 22.312 -4.066 1 78.44 298 SER A C 1
ATOM 2317 O O . SER A 1 298 ? -23.688 21.938 -3.77 1 78.44 298 SER A O 1
ATOM 2319 N N . TYR A 1 299 ? -25.109 23.234 -4.988 1 85 299 TYR A N 1
ATOM 2320 C CA . TYR A 1 299 ? -24.016 23.781 -5.781 1 85 299 TYR A CA 1
ATOM 2321 C C . TYR A 1 299 ? -23.141 24.688 -4.941 1 85 299 TYR A C 1
ATOM 2323 O O . TYR A 1 299 ? -21.906 24.688 -5.078 1 85 299 TYR A O 1
ATOM 2331 N N . LYS A 1 300 ? -23.766 25.453 -4.129 1 80.56 300 LYS A N 1
ATOM 2332 C CA . LYS A 1 300 ? -23.031 26.359 -3.256 1 80.56 300 LYS A CA 1
ATOM 2333 C C . LYS A 1 300 ? -22.188 25.594 -2.25 1 80.56 300 LYS A C 1
ATOM 2335 O O . LYS A 1 300 ? -21.047 25.953 -1.979 1 80.56 300 LYS A O 1
ATOM 2340 N N . THR A 1 301 ? -22.781 24.531 -1.813 1 79.44 301 THR A N 1
ATOM 2341 C CA . THR A 1 301 ? -22.062 23.688 -0.868 1 79.44 301 THR A CA 1
ATOM 2342 C C . THR A 1 301 ? -20.875 23.016 -1.549 1 79.44 301 THR A C 1
ATOM 2344 O O . THR A 1 301 ? -19.781 22.922 -0.973 1 79.44 301 THR A O 1
ATOM 2347 N N . PHE A 1 302 ? -21.109 22.578 -2.691 1 87.31 302 PHE A N 1
ATOM 2348 C CA . PHE A 1 302 ? -20.031 21.938 -3.451 1 87.31 302 PHE A CA 1
ATOM 2349 C C . PHE A 1 302 ? -18.906 22.938 -3.729 1 87.31 302 PHE A C 1
ATOM 2351 O O . PHE A 1 302 ? -17.734 22.594 -3.586 1 87.31 302 PHE A O 1
ATOM 2358 N N . ALA A 1 303 ? -19.312 24.141 -4.145 1 88.88 303 ALA A N 1
ATOM 2359 C CA . ALA A 1 303 ? -18.328 25.172 -4.48 1 88.88 303 ALA A CA 1
ATOM 2360 C C . ALA A 1 303 ? -17.469 25.516 -3.273 1 88.88 303 ALA A C 1
ATOM 2362 O O . ALA A 1 303 ? -16.25 25.688 -3.402 1 88.88 303 ALA A O 1
ATOM 2363 N N . PHE A 1 304 ? -18.047 25.578 -2.234 1 83.19 304 PHE A N 1
ATOM 2364 C CA . PHE A 1 304 ? -17.344 25.922 -1.007 1 83.19 304 PHE A CA 1
ATOM 2365 C C . PHE A 1 304 ? -16.375 24.812 -0.606 1 83.19 304 PHE A C 1
ATOM 2367 O O . PHE A 1 304 ? -15.211 25.078 -0.312 1 83.19 304 PHE A O 1
ATOM 2374 N N . LEU A 1 305 ? -16.844 23.609 -0.628 1 83.69 305 LEU A N 1
ATOM 2375 C CA . LEU A 1 305 ? -16.016 22.484 -0.237 1 83.69 305 LEU A CA 1
ATOM 2376 C C . LEU A 1 305 ? -14.891 22.25 -1.237 1 83.69 305 LEU A C 1
ATOM 2378 O O . LEU A 1 305 ? -13.766 21.938 -0.848 1 83.69 305 LEU A O 1
ATOM 2382 N N . TYR A 1 306 ? -15.227 22.391 -2.43 1 90.56 306 TYR A N 1
ATOM 2383 C CA . TYR A 1 306 ? -14.219 22.234 -3.477 1 90.56 306 TYR A CA 1
ATOM 2384 C C . TYR A 1 306 ? -13.117 23.281 -3.326 1 90.56 306 TYR A C 1
ATOM 2386 O O . TYR A 1 306 ? -11.938 22.984 -3.531 1 90.56 306 TYR A O 1
ATOM 2394 N N . GLY A 1 307 ? -13.484 24.516 -3 1 89.69 307 GLY A N 1
ATOM 2395 C CA . GLY A 1 307 ? -12.531 25.594 -2.814 1 89.69 307 GLY A CA 1
ATOM 2396 C C . GLY A 1 307 ? -11.578 25.359 -1.652 1 89.69 307 GLY A C 1
ATOM 2397 O O . GLY A 1 307 ? -10.477 25.891 -1.628 1 89.69 307 GLY A O 1
ATOM 2398 N N . GLU A 1 308 ? -11.922 24.469 -0.751 1 87.75 308 GLU A N 1
ATOM 2399 C CA . GLU A 1 308 ? -11.133 24.234 0.452 1 87.75 308 GLU A CA 1
ATOM 2400 C C . GLU A 1 308 ? -10.094 23.141 0.219 1 87.75 308 GLU A C 1
ATOM 2402 O O . GLU A 1 308 ? -9.234 22.906 1.071 1 87.75 308 GLU A O 1
ATOM 2407 N N . ILE A 1 309 ? -10.164 22.484 -0.911 1 90.5 309 ILE A N 1
ATOM 2408 C CA . ILE A 1 309 ? -9.195 21.438 -1.227 1 90.5 309 ILE A CA 1
ATOM 2409 C C . ILE A 1 309 ? -7.793 22.031 -1.308 1 90.5 309 ILE A C 1
ATOM 2411 O O . ILE A 1 309 ? -7.57 23.016 -2.025 1 90.5 309 ILE A O 1
ATOM 2415 N N . PRO A 1 310 ? -6.824 21.547 -0.602 1 89.81 310 PRO A N 1
ATOM 2416 C CA . PRO A 1 310 ? -5.477 22.125 -0.591 1 89.81 310 PRO A CA 1
ATOM 2417 C C . PRO A 1 310 ? -4.77 21.984 -1.937 1 89.81 310 PRO A C 1
ATOM 2419 O O . PRO A 1 310 ? -5.301 21.359 -2.859 1 89.81 310 PRO A O 1
ATOM 2422 N N . THR A 1 311 ? -3.586 22.578 -1.977 1 91.5 311 THR A N 1
ATOM 2423 C CA . THR A 1 311 ? -2.777 22.609 -3.191 1 91.5 311 THR A CA 1
ATOM 2424 C C . THR A 1 311 ? -2.266 21.203 -3.527 1 91.5 311 THR A C 1
ATOM 2426 O O . THR A 1 311 ? -1.963 20.422 -2.631 1 91.5 311 THR A O 1
ATOM 2429 N N . ALA A 1 312 ? -2.188 20.891 -4.781 1 87 312 ALA A N 1
ATOM 2430 C CA . ALA A 1 312 ? -1.702 19.609 -5.27 1 87 312 ALA A CA 1
ATOM 2431 C C . ALA A 1 312 ? -0.204 19.453 -5.023 1 87 312 ALA A C 1
ATOM 2433 O O . ALA A 1 312 ? 0.565 20.391 -5.238 1 87 312 ALA A O 1
ATOM 2434 N N . PRO A 1 313 ? 0.248 18.328 -4.586 1 78.12 313 PRO A N 1
ATOM 2435 C CA . PRO A 1 313 ? 1.676 18.094 -4.355 1 78.12 313 PRO A CA 1
ATOM 2436 C C . PRO A 1 313 ? 2.496 18.156 -5.641 1 78.12 313 PRO A C 1
ATOM 2438 O O . PRO A 1 313 ? 3.717 18.328 -5.594 1 78.12 313 PRO A O 1
ATOM 2441 N N . THR A 1 314 ? 1.871 17.969 -6.84 1 77.31 314 THR A N 1
ATOM 2442 C CA . THR A 1 314 ? 2.574 18.031 -8.117 1 77.31 314 THR A CA 1
ATOM 2443 C C . THR A 1 314 ? 3.264 19.391 -8.289 1 77.31 314 THR A C 1
ATOM 2445 O O . THR A 1 314 ? 4.219 19.5 -9.062 1 77.31 314 THR A O 1
ATOM 2448 N N . VAL A 1 315 ? 2.807 20.375 -7.543 1 87.06 315 VAL A N 1
ATOM 2449 C CA . VAL A 1 315 ? 3.396 21.703 -7.633 1 87.06 315 VAL A CA 1
ATOM 2450 C C . VAL A 1 315 ? 4.836 21.672 -7.121 1 87.06 315 VAL A C 1
ATOM 2452 O O . VAL A 1 315 ? 5.688 22.422 -7.598 1 87.06 315 VAL A O 1
ATOM 2455 N N . LEU A 1 316 ? 5.078 20.812 -6.191 1 78.88 316 LEU A N 1
ATOM 2456 C CA . LEU A 1 316 ? 6.438 20.656 -5.695 1 78.88 316 LEU A CA 1
ATOM 2457 C C . LEU A 1 316 ? 7.352 20.094 -6.781 1 78.88 316 LEU A C 1
ATOM 2459 O O . LEU A 1 316 ? 8.531 20.438 -6.844 1 78.88 316 LEU A O 1
ATOM 2463 N N . LEU A 1 317 ? 6.832 19.266 -7.586 1 71.69 317 LEU A N 1
ATOM 2464 C CA . LEU A 1 317 ? 7.582 18.734 -8.719 1 71.69 317 LEU A CA 1
ATOM 2465 C C . LEU A 1 317 ? 7.941 19.844 -9.703 1 71.69 317 LEU A C 1
ATOM 2467 O O . LEU A 1 317 ? 9.016 19.812 -10.297 1 71.69 317 LEU A O 1
ATOM 2471 N N . TYR A 1 318 ? 7.008 20.828 -9.867 1 82.44 318 TYR A N 1
ATOM 2472 C CA . TYR A 1 318 ? 7.301 21.969 -10.727 1 82.44 318 TYR A CA 1
ATOM 2473 C C . TYR A 1 318 ? 8.406 22.828 -10.133 1 82.44 318 TYR A C 1
ATOM 2475 O O . TYR A 1 318 ? 9.289 23.297 -10.852 1 82.44 318 TYR A O 1
ATOM 2483 N N . ALA A 1 319 ? 8.328 22.953 -8.828 1 82.25 319 ALA A N 1
ATOM 2484 C CA . ALA A 1 319 ? 9.344 23.75 -8.141 1 82.25 319 ALA A CA 1
ATOM 2485 C C . ALA A 1 319 ? 10.734 23.125 -8.297 1 82.25 319 ALA A C 1
ATOM 2487 O O . ALA A 1 319 ? 11.719 23.828 -8.5 1 82.25 319 ALA A O 1
ATOM 2488 N N . ASN A 1 320 ? 10.766 21.875 -8.281 1 70.75 320 ASN A N 1
ATOM 2489 C CA . ASN A 1 320 ? 12.023 21.156 -8.453 1 70.75 320 ASN A CA 1
ATOM 2490 C C . ASN A 1 320 ? 12.508 21.203 -9.898 1 70.75 320 ASN A C 1
ATOM 2492 O O . ASN A 1 320 ? 13.695 21.391 -10.148 1 70.75 320 ASN A O 1
ATOM 2496 N N . LYS A 1 321 ? 11.562 21.031 -10.773 1 71.62 321 LYS A N 1
ATOM 2497 C CA . LYS A 1 321 ? 11.883 21.031 -12.195 1 71.62 321 LYS A CA 1
ATOM 2498 C C . LYS A 1 321 ? 12.492 22.375 -12.609 1 71.62 321 LYS A C 1
ATOM 2500 O O . LYS A 1 321 ? 13.414 22.406 -13.43 1 71.62 321 LYS A O 1
ATOM 2505 N N . TYR A 1 322 ? 11.984 23.438 -12.055 1 78.56 322 TYR A N 1
ATOM 2506 C CA . TYR A 1 322 ? 12.43 24.766 -12.453 1 78.56 322 TYR A CA 1
ATOM 2507 C C . TYR A 1 322 ? 13.391 25.344 -11.43 1 78.56 322 TYR A C 1
ATOM 2509 O O . TYR A 1 322 ? 13.766 26.516 -11.516 1 78.56 322 TYR A O 1
ATOM 2517 N N . ASN A 1 323 ? 13.742 24.484 -10.398 1 74.19 323 ASN A N 1
ATOM 2518 C CA . ASN A 1 323 ? 14.703 24.844 -9.367 1 74.19 323 ASN A CA 1
ATOM 2519 C C . ASN A 1 323 ? 14.383 26.203 -8.742 1 74.19 323 ASN A C 1
ATOM 2521 O O . ASN A 1 323 ? 15.242 27.078 -8.672 1 74.19 323 ASN A O 1
ATOM 2525 N N . PHE A 1 324 ? 13.141 26.344 -8.461 1 83.62 324 PHE A N 1
ATOM 2526 C CA . PHE A 1 324 ? 12.703 27.594 -7.863 1 83.62 324 PHE A CA 1
ATOM 2527 C C . PHE A 1 324 ? 11.664 27.344 -6.77 1 83.62 324 PHE A C 1
ATOM 2529 O O . PHE A 1 324 ? 10.703 26.609 -6.977 1 83.62 324 PHE A O 1
ATOM 2536 N N . GLY A 1 325 ? 11.898 27.844 -5.594 1 79 325 GLY A N 1
ATOM 2537 C CA . GLY A 1 325 ? 10.906 27.906 -4.539 1 79 325 GLY A CA 1
ATOM 2538 C C . GLY A 1 325 ? 10.539 26.547 -3.973 1 79 325 GLY A C 1
ATOM 2539 O O . GLY A 1 325 ? 9.391 26.312 -3.592 1 79 325 GLY A O 1
ATOM 2540 N N . GLU A 1 326 ? 11.375 25.578 -3.984 1 75 326 GLU A N 1
ATOM 2541 C CA . GLU A 1 326 ? 11.086 24.234 -3.518 1 75 326 GLU A CA 1
ATOM 2542 C C . GLU A 1 326 ? 10.719 24.234 -2.037 1 75 326 GLU A C 1
ATOM 2544 O O . GLU A 1 326 ? 9.773 23.547 -1.63 1 75 326 GLU A O 1
ATOM 2549 N N . GLU A 1 327 ? 11.461 24.969 -1.293 1 70.25 327 GLU A N 1
ATOM 2550 C CA . GLU A 1 327 ? 11.219 25.016 0.146 1 70.25 327 GLU A CA 1
ATOM 2551 C C . GLU A 1 327 ? 9.898 25.703 0.461 1 70.25 327 GLU A C 1
ATOM 2553 O O . GLU A 1 327 ? 9.156 25.266 1.345 1 70.25 327 GLU A O 1
ATOM 2558 N N . LEU A 1 328 ? 9.648 26.734 -0.277 1 78.19 328 LEU A N 1
ATOM 2559 C CA . LEU A 1 328 ? 8.422 27.5 -0.068 1 78.19 328 LEU A CA 1
ATOM 2560 C C . LEU A 1 328 ? 7.199 26.672 -0.425 1 78.19 328 LEU A C 1
ATOM 2562 O O . LEU A 1 328 ? 6.227 26.641 0.331 1 78.19 328 LEU A O 1
ATOM 2566 N N . VAL A 1 329 ? 7.27 26.047 -1.548 1 83.38 329 VAL A N 1
ATOM 2567 C CA . VAL A 1 329 ? 6.156 25.219 -2.012 1 83.38 329 VAL A CA 1
ATOM 2568 C C . VAL A 1 329 ? 5.973 24.031 -1.082 1 83.38 329 VAL A C 1
ATOM 2570 O O . VAL A 1 329 ? 4.844 23.656 -0.751 1 83.38 329 VAL A O 1
ATOM 2573 N N . GLY A 1 330 ? 7.078 23.453 -0.668 1 74.62 330 GLY A N 1
ATOM 2574 C CA . GLY A 1 330 ? 7.012 22.344 0.263 1 74.62 330 GLY A CA 1
ATOM 2575 C C . GLY A 1 330 ? 6.348 22.703 1.578 1 74.62 330 GLY A C 1
ATOM 2576 O O . GLY A 1 330 ? 5.449 22 2.043 1 74.62 330 GLY A O 1
ATOM 2577 N N . SER A 1 331 ? 6.75 23.781 2.143 1 72 331 SER A N 1
ATOM 2578 C CA . SER A 1 331 ? 6.168 24.25 3.393 1 72 331 SER A CA 1
ATOM 2579 C C . SER A 1 331 ? 4.699 24.625 3.211 1 72 331 SER A C 1
ATOM 2581 O O . SER A 1 331 ? 3.877 24.359 4.09 1 72 331 SER A O 1
ATOM 2583 N N . GLY A 1 332 ? 4.383 25.219 2.125 1 80.69 332 GLY A N 1
ATOM 2584 C CA . GLY A 1 332 ? 3.002 25.578 1.833 1 80.69 332 GLY A CA 1
ATOM 2585 C C . GLY A 1 332 ? 2.088 24.375 1.716 1 80.69 332 GLY A C 1
ATOM 2586 O O . GLY A 1 332 ? 0.936 24.422 2.154 1 80.69 332 GLY A O 1
ATOM 2587 N N . LEU A 1 333 ? 2.613 23.375 1.096 1 80.19 333 LEU A N 1
ATOM 2588 C CA . LEU A 1 333 ? 1.838 22.156 0.915 1 80.19 333 LEU A CA 1
ATOM 2589 C C . LEU A 1 333 ? 1.506 21.516 2.26 1 80.19 333 LEU A C 1
ATOM 2591 O O . LEU A 1 333 ? 0.381 21.062 2.475 1 80.19 333 LEU A O 1
ATOM 2595 N N . VAL A 1 334 ? 2.439 21.516 3.125 1 72.69 334 VAL A N 1
ATOM 2596 C CA . VAL A 1 334 ? 2.246 20.922 4.449 1 72.69 334 VAL A CA 1
ATOM 2597 C C . VAL A 1 334 ? 1.242 21.766 5.242 1 72.69 334 VAL A C 1
ATOM 2599 O O . VAL A 1 334 ? 0.296 21.219 5.816 1 72.69 334 VAL A O 1
ATOM 2602 N N . LEU A 1 335 ? 1.424 23.016 5.199 1 75 335 LEU A N 1
ATOM 2603 C CA . LEU A 1 335 ? 0.544 23.922 5.934 1 75 335 LEU A CA 1
ATOM 2604 C C . LEU A 1 335 ? -0.875 23.859 5.375 1 75 335 LEU A C 1
ATOM 2606 O O . LEU A 1 335 ? -1.846 23.875 6.137 1 75 335 LEU A O 1
ATOM 2610 N N . GLY A 1 336 ? -0.953 23.828 4.109 1 81.06 336 GLY A N 1
ATOM 2611 C CA . GLY A 1 336 ? -2.256 23.781 3.467 1 81.06 336 GLY A CA 1
ATOM 2612 C C . GLY A 1 336 ? -3.043 22.531 3.793 1 81.06 336 GLY A C 1
ATOM 2613 O O . GLY A 1 336 ? -4.25 22.594 4.031 1 81.06 336 GLY A O 1
ATOM 2614 N N . THR A 1 337 ? -2.398 21.469 3.805 1 78.56 337 THR A N 1
ATOM 2615 C CA . THR A 1 337 ? -3.057 20.188 4.102 1 78.56 337 THR A CA 1
ATOM 2616 C C . THR A 1 337 ? -3.447 20.125 5.574 1 78.56 337 THR A C 1
ATOM 2618 O O . THR A 1 337 ? -4.52 19.609 5.914 1 78.56 337 THR A O 1
ATOM 2621 N N . LEU A 1 338 ? -2.631 20.672 6.406 1 72.19 338 LEU A N 1
ATOM 2622 C CA . LEU A 1 338 ? -2.92 20.672 7.836 1 72.19 338 LEU A CA 1
ATOM 2623 C C . LEU A 1 338 ? -4.105 21.578 8.148 1 72.19 338 LEU A C 1
ATOM 2625 O O . LEU A 1 338 ? -4.922 21.266 9.016 1 72.19 338 LEU A O 1
ATOM 2629 N N . PHE A 1 339 ? -4.195 22.641 7.477 1 76.88 339 PHE A N 1
ATOM 2630 C CA . PHE A 1 339 ? -5.254 23.609 7.715 1 76.88 339 PHE A CA 1
ATOM 2631 C C . PHE A 1 339 ? -6.566 23.141 7.094 1 76.88 339 PHE A C 1
ATOM 2633 O O . PHE A 1 339 ? -7.645 23.594 7.492 1 76.88 339 PHE A O 1
ATOM 2640 N N . ALA A 1 340 ? -6.426 22.25 6.16 1 80 340 ALA A N 1
ATOM 2641 C CA . ALA A 1 340 ? -7.621 21.781 5.453 1 80 340 ALA A CA 1
ATOM 2642 C C . ALA A 1 340 ? -8.547 21.016 6.383 1 80 340 ALA A C 1
ATOM 2644 O O . ALA A 1 340 ? -9.773 21.109 6.266 1 80 340 ALA A O 1
ATOM 2645 N N . ALA A 1 341 ? -8.031 20.359 7.332 1 77.31 341 ALA A N 1
ATOM 2646 C CA . ALA A 1 341 ? -8.844 19.516 8.203 1 77.31 341 ALA A CA 1
ATOM 2647 C C . ALA A 1 341 ? -9.789 20.359 9.055 1 77.31 341 ALA A C 1
ATOM 2649 O O . ALA A 1 341 ? -11.008 20.188 9.016 1 77.31 341 ALA A O 1
ATOM 2650 N N . PRO A 1 342 ? -9.328 21.312 9.797 1 75 342 PRO A N 1
ATOM 2651 C CA . PRO A 1 342 ? -10.234 22.141 10.594 1 75 342 PRO A CA 1
ATOM 2652 C C . PRO A 1 342 ? -11.18 22.984 9.734 1 75 342 PRO A C 1
ATOM 2654 O O . PRO A 1 342 ? -12.336 23.188 10.094 1 75 342 PRO A O 1
ATOM 2657 N N . MET A 1 343 ? -10.68 23.406 8.617 1 76.19 343 MET A N 1
ATOM 2658 C CA . MET A 1 343 ? -11.508 24.25 7.754 1 76.19 343 MET A CA 1
ATOM 2659 C C . MET A 1 343 ? -12.664 23.438 7.168 1 76.19 343 MET A C 1
ATOM 2661 O O . MET A 1 343 ? -13.789 23.938 7.078 1 76.19 343 MET A O 1
ATOM 2665 N N . LEU A 1 344 ? -12.336 22.234 6.766 1 78 344 LEU A N 1
ATOM 2666 C CA . LEU A 1 344 ? -13.383 21.375 6.223 1 78 344 LEU A CA 1
ATOM 2667 C C . LEU A 1 344 ? -14.391 21 7.305 1 78 344 LEU A C 1
ATOM 2669 O O . LEU A 1 344 ? -15.586 20.891 7.027 1 78 344 LEU A O 1
ATOM 2673 N N . PHE A 1 345 ? -13.898 20.828 8.469 1 76.75 345 PHE A N 1
ATOM 2674 C CA . PHE A 1 345 ? -14.781 20.531 9.586 1 76.75 345 PHE A CA 1
ATOM 2675 C C . PHE A 1 345 ? -15.75 21.672 9.836 1 76.75 345 PHE A C 1
ATOM 2677 O O . PHE A 1 345 ? -16.953 21.453 10.016 1 76.75 345 PHE A O 1
ATOM 2684 N N . ILE A 1 346 ? -15.25 22.844 9.781 1 76.25 346 ILE A N 1
ATOM 2685 C CA . ILE A 1 346 ? -16.047 24.047 9.984 1 76.25 346 ILE A CA 1
ATOM 2686 C C . ILE A 1 346 ? -17.062 24.188 8.859 1 76.25 346 ILE A C 1
ATOM 2688 O O . ILE A 1 346 ? -18.25 24.438 9.109 1 76.25 346 ILE A O 1
ATOM 2692 N N . SER A 1 347 ? -16.625 23.953 7.684 1 72.25 347 SER A N 1
ATOM 2693 C CA . SER A 1 347 ? -17.484 24.156 6.516 1 72.25 347 SER A CA 1
ATOM 2694 C C . SER A 1 347 ? -18.625 23.141 6.488 1 72.25 347 SER A C 1
ATOM 2696 O O . SER A 1 347 ? -19.75 23.484 6.133 1 72.25 347 SER A O 1
ATOM 2698 N N . ILE A 1 348 ? -18.344 22.047 6.859 1 71.38 348 ILE A N 1
ATOM 2699 C CA . ILE A 1 348 ? -19.359 21 6.844 1 71.38 348 ILE A CA 1
ATOM 2700 C C . ILE A 1 348 ? -20.391 21.266 7.93 1 71.38 348 ILE A C 1
ATOM 2702 O O . ILE A 1 348 ? -21.594 21.047 7.727 1 71.38 348 ILE A O 1
ATOM 2706 N N . ARG A 1 349 ? -19.922 21.766 9.039 1 71.94 349 ARG A N 1
ATOM 2707 C CA . ARG A 1 349 ? -20.859 22.094 10.109 1 71.94 349 ARG A CA 1
ATOM 2708 C C . ARG A 1 349 ? -21.719 23.297 9.75 1 71.94 349 ARG A C 1
ATOM 2710 O O . ARG A 1 349 ? -22.875 23.391 10.148 1 71.94 349 ARG A O 1
ATOM 2717 N N . MET A 1 350 ? -21.109 24.156 8.984 1 71.31 350 MET A N 1
ATOM 2718 C CA . MET A 1 350 ? -21.844 25.328 8.555 1 71.31 350 MET A CA 1
ATOM 2719 C C . MET A 1 350 ? -22.938 24.969 7.555 1 71.31 350 MET A C 1
ATOM 2721 O O . MET A 1 350 ? -23.953 25.672 7.445 1 71.31 350 MET A O 1
ATOM 2725 N N . LEU A 1 351 ? -22.766 23.859 6.855 1 65.44 351 LEU A N 1
ATOM 2726 C CA . LEU A 1 351 ? -23.797 23.375 5.945 1 65.44 351 LEU A CA 1
ATOM 2727 C C . LEU A 1 351 ? -25.047 22.953 6.719 1 65.44 351 LEU A C 1
ATOM 2729 O O . LEU A 1 351 ? -26.156 23.094 6.219 1 65.44 351 LEU A O 1
ATOM 2733 N N . GLN A 1 352 ? -24.781 22.531 7.867 1 64.69 352 GLN A N 1
ATOM 2734 C CA . GLN A 1 352 ? -25.906 22.141 8.727 1 64.69 352 GLN A CA 1
ATOM 2735 C C . GLN A 1 352 ? -26.672 23.375 9.203 1 64.69 352 GLN A C 1
ATOM 2737 O O . GLN A 1 352 ? -27.875 23.312 9.406 1 64.69 352 GLN A O 1
ATOM 2742 N N . VAL A 1 353 ? -25.922 24.484 9.328 1 65.44 353 VAL A N 1
ATOM 2743 C CA . VAL A 1 353 ? -26.5 25.719 9.844 1 65.44 353 VAL A CA 1
ATOM 2744 C C . VAL A 1 353 ? -27.406 26.344 8.781 1 65.44 353 VAL A C 1
ATOM 2746 O O . VAL A 1 353 ? -28.469 26.906 9.094 1 65.44 353 VAL A O 1
ATOM 2749 N N . ASN A 1 354 ? -26.938 26.312 7.566 1 60.09 354 ASN A N 1
ATOM 2750 C CA . ASN A 1 354 ? -27.719 26.922 6.496 1 60.09 354 ASN A CA 1
ATOM 2751 C C . ASN A 1 354 ? -29.094 26.266 6.375 1 60.09 354 ASN A C 1
ATOM 2753 O O . ASN A 1 354 ? -30.047 26.906 5.922 1 60.09 354 ASN A O 1
ATOM 2757 N N . ASN A 1 355 ? -29.141 25.062 6.832 1 56.09 355 ASN A N 1
ATOM 2758 C CA . ASN A 1 355 ? -30.438 24.406 6.805 1 56.09 355 ASN A CA 1
ATOM 2759 C C . ASN A 1 355 ? -31.25 24.703 8.062 1 56.09 355 ASN A C 1
ATOM 2761 O O . ASN A 1 355 ? -32.406 24.297 8.164 1 56.09 355 ASN A O 1
ATOM 2765 N N . MET A 1 356 ? -30.562 25.406 8.93 1 56.78 356 MET A N 1
ATOM 2766 C CA . MET A 1 356 ? -31.25 25.672 10.195 1 56.78 356 MET A CA 1
ATOM 2767 C C . MET A 1 356 ? -32.062 26.969 10.117 1 56.78 356 MET A C 1
ATOM 2769 O O . MET A 1 356 ? -31.625 27.922 9.492 1 56.78 356 MET A O 1
ATOM 2773 N N . LEU A 1 357 ? -33.344 26.984 10.305 1 52.34 357 LEU A N 1
ATOM 2774 C CA . LEU A 1 357 ? -34.312 28.078 10.25 1 52.34 357 LEU A CA 1
ATOM 2775 C C . LEU A 1 357 ? -34.094 29.047 11.414 1 52.34 357 LEU A C 1
ATOM 2777 O O . LEU A 1 357 ? -34.531 30.188 11.359 1 52.34 357 LEU A O 1
ATOM 2781 N N . ASN A 1 358 ? -33.5 28.609 12.531 1 58.88 358 ASN A N 1
ATOM 2782 C CA . ASN A 1 358 ? -33.531 29.391 13.758 1 58.88 358 ASN A CA 1
ATOM 2783 C C . ASN A 1 358 ? -32.156 29.578 14.352 1 58.88 358 ASN A C 1
ATOM 2785 O O . ASN A 1 358 ? -31.344 28.641 14.383 1 58.88 358 ASN A O 1
ATOM 2789 N N . VAL A 1 359 ? -31.781 30.781 14.617 1 62.31 359 VAL A N 1
ATOM 2790 C CA . VAL A 1 359 ? -30.547 31.219 15.242 1 62.31 359 VAL A CA 1
ATOM 2791 C C . VAL A 1 359 ? -30.312 30.406 16.516 1 62.31 359 VAL A C 1
ATOM 2793 O O . VAL A 1 359 ? -29.172 30.094 16.859 1 62.31 359 VAL A O 1
ATOM 2796 N N . ASN A 1 360 ? -31.422 30.047 17.141 1 64.75 360 ASN A N 1
ATOM 2797 C CA . ASN A 1 360 ? -31.297 29.281 18.391 1 64.75 360 ASN A CA 1
ATOM 2798 C C . ASN A 1 360 ? -30.703 27.906 18.141 1 64.75 360 ASN A C 1
ATOM 2800 O O . ASN A 1 360 ? -29.984 27.359 18.984 1 64.75 360 ASN A O 1
ATOM 2804 N N . GLN A 1 361 ? -30.953 27.531 16.984 1 73.94 361 GLN A N 1
ATOM 2805 C CA . GLN A 1 361 ? -30.422 26.219 16.641 1 73.94 361 GLN A CA 1
ATOM 2806 C C . GLN A 1 361 ? -28.922 26.281 16.359 1 73.94 361 GLN A C 1
ATOM 2808 O O . GLN A 1 361 ? -28.203 25.328 16.625 1 73.94 361 GLN A O 1
ATOM 2813 N N . PHE A 1 362 ? -28.484 27.5 16.031 1 76.44 362 PHE A N 1
ATOM 2814 C CA . PHE A 1 362 ? -27.062 27.688 15.781 1 76.44 362 PHE A CA 1
ATOM 2815 C C . PHE A 1 362 ? -26.266 27.656 17.078 1 76.44 362 PHE A C 1
ATOM 2817 O O . PHE A 1 362 ? -25.172 27.094 17.141 1 76.44 362 PHE A O 1
ATOM 2824 N N . ASP A 1 363 ? -26.875 28.172 18.094 1 72 363 ASP A N 1
ATOM 2825 C CA . ASP A 1 363 ? -26.188 28.234 19.375 1 72 363 ASP A CA 1
ATOM 2826 C C . ASP A 1 363 ? -26.031 26.844 19.984 1 72 363 ASP A C 1
ATOM 2828 O O . ASP A 1 363 ? -25.031 26.547 20.641 1 72 363 ASP A O 1
ATOM 2832 N N . VAL A 1 364 ? -26.984 26.094 19.75 1 75.5 364 VAL A N 1
ATOM 2833 C CA . VAL A 1 364 ? -26.906 24.734 20.25 1 75.5 364 VAL A CA 1
ATOM 2834 C C . VAL A 1 364 ? -25.844 23.953 19.469 1 75.5 364 VAL A C 1
ATOM 2836 O O . VAL A 1 364 ? -25.094 23.172 20.047 1 75.5 364 VAL A O 1
ATOM 2839 N N . LEU A 1 365 ? -25.812 24.203 18.203 1 78.19 365 LEU A N 1
ATOM 2840 C CA . LEU A 1 365 ? -24.859 23.516 17.344 1 78.19 365 LEU A CA 1
ATOM 2841 C C . LEU A 1 365 ? -23.438 23.922 17.688 1 78.19 365 LEU A C 1
ATOM 2843 O O . LEU A 1 365 ? -22.531 23.078 17.75 1 78.19 365 LEU A O 1
ATOM 2847 N N . ILE A 1 366 ? -23.234 25.234 17.922 1 79.31 366 ILE A N 1
ATOM 2848 C CA . ILE A 1 366 ? -21.891 25.734 18.203 1 79.31 366 ILE A CA 1
ATOM 2849 C C . ILE A 1 366 ? -21.406 25.188 19.531 1 79.31 366 ILE A C 1
ATOM 2851 O O . ILE A 1 366 ? -20.219 24.922 19.703 1 79.31 366 ILE A O 1
ATOM 2855 N N . GLY A 1 367 ? -22.344 24.953 20.438 1 77.62 367 GLY A N 1
ATOM 2856 C CA . GLY A 1 367 ? -21.984 24.359 21.719 1 77.62 367 GLY A CA 1
ATOM 2857 C C . GLY A 1 367 ? -21.562 22.906 21.594 1 77.62 367 GLY A C 1
ATOM 2858 O O . GLY A 1 367 ? -20.609 22.469 22.25 1 77.62 367 GLY A O 1
ATOM 2859 N N . LYS A 1 368 ? -22.25 22.297 20.812 1 80.12 368 LYS A N 1
ATOM 2860 C CA . LYS A 1 368 ? -21.906 20.891 20.594 1 80.12 368 LYS A CA 1
ATOM 2861 C C . LYS A 1 368 ? -20.562 20.766 19.875 1 80.12 368 LYS A C 1
ATOM 2863 O O . LYS A 1 368 ? -19.781 19.875 20.172 1 80.12 368 LYS A O 1
ATOM 2868 N N . VAL A 1 369 ? -20.312 21.656 18.922 1 81.75 369 VAL A N 1
ATOM 2869 C CA . VAL A 1 369 ? -19.062 21.641 18.172 1 81.75 369 VAL A CA 1
ATOM 2870 C C . VAL A 1 369 ? -17.891 22 19.094 1 81.75 369 VAL A C 1
ATOM 2872 O O . VAL A 1 369 ? -16.828 21.391 19 1 81.75 369 VAL A O 1
ATOM 2875 N N . ALA A 1 370 ? -18.156 22.938 19.922 1 82.62 370 ALA A N 1
ATOM 2876 C CA . ALA A 1 370 ? -17.109 23.344 20.859 1 82.62 370 ALA A CA 1
ATOM 2877 C C . ALA A 1 370 ? -16.734 22.188 21.781 1 82.62 370 ALA A C 1
ATOM 2879 O O . ALA A 1 370 ? -15.555 22.016 22.109 1 82.62 370 ALA A O 1
ATOM 2880 N N . LYS A 1 371 ? -17.688 21.453 22.141 1 84.5 371 LYS A N 1
ATOM 2881 C CA . LYS A 1 371 ? -17.422 20.297 23 1 84.5 371 LYS A CA 1
ATOM 2882 C C . LYS A 1 371 ? -16.625 19.219 22.281 1 84.5 371 LYS A C 1
ATOM 2884 O O . LYS A 1 371 ? -15.664 18.688 22.812 1 84.5 371 LYS A O 1
ATOM 2889 N N . ASP A 1 372 ? -17 18.938 21.141 1 81.69 372 ASP A N 1
ATOM 2890 C CA . ASP A 1 372 ? -16.328 17.906 20.359 1 81.69 372 ASP A CA 1
ATOM 2891 C C . ASP A 1 372 ? -14.875 18.281 20.062 1 81.69 372 ASP A C 1
ATOM 2893 O O . ASP A 1 372 ? -13.969 17.453 20.188 1 81.69 372 ASP A O 1
ATOM 2897 N N . VAL A 1 373 ? -14.703 19.516 19.625 1 86.75 373 VAL A N 1
ATOM 2898 C CA . VAL A 1 373 ? -13.367 19.984 19.281 1 86.75 373 VAL A CA 1
ATOM 2899 C C . VAL A 1 373 ? -12.5 20.031 20.547 1 86.75 373 VAL A C 1
ATOM 2901 O O . VAL A 1 373 ? -11.297 19.766 20.484 1 86.75 373 VAL A O 1
ATOM 2904 N N . SER A 1 374 ? -13.102 20.328 21.672 1 89.69 374 SER A N 1
ATOM 2905 C CA . SER A 1 374 ? -12.367 20.375 22.938 1 89.69 374 SER A CA 1
ATOM 2906 C C . SER A 1 374 ? -11.898 19 23.359 1 89.69 374 SER A C 1
ATOM 2908 O O . SER A 1 374 ? -10.797 18.844 23.891 1 89.69 374 SER A O 1
ATOM 2910 N N . ILE A 1 375 ? -12.664 18.094 23.109 1 88.44 375 ILE A N 1
ATOM 2911 C CA . ILE A 1 375 ? -12.273 16.734 23.469 1 88.44 375 ILE A CA 1
ATOM 2912 C C . ILE A 1 375 ? -11.07 16.297 22.641 1 88.44 375 ILE A C 1
ATOM 2914 O O . ILE A 1 375 ? -10.125 15.719 23.156 1 88.44 375 ILE A O 1
ATOM 2918 N N . ILE A 1 376 ? -11.117 16.594 21.406 1 86 376 ILE A N 1
ATOM 2919 C CA . ILE A 1 376 ? -10 16.266 20.516 1 86 376 ILE A CA 1
ATOM 2920 C C . ILE A 1 376 ? -8.75 17.031 20.984 1 86 376 ILE A C 1
ATOM 2922 O O . ILE A 1 376 ? -7.652 16.469 21.016 1 86 376 ILE A O 1
ATOM 2926 N N . SER A 1 377 ? -8.906 18.266 21.312 1 92.38 377 SER A N 1
ATOM 2927 C CA . SER A 1 377 ? -7.801 19.109 21.75 1 92.38 377 SER A CA 1
ATOM 2928 C C . SER A 1 377 ? -7.195 18.594 23.047 1 92.38 377 SER A C 1
ATOM 2930 O O . SER A 1 377 ? -5.988 18.703 23.266 1 92.38 377 SER A O 1
ATOM 2932 N N . ILE A 1 378 ? -8.016 18.016 23.938 1 93.75 378 ILE A N 1
ATOM 2933 C CA . ILE A 1 378 ? -7.531 17.469 25.203 1 93.75 378 ILE A CA 1
ATOM 2934 C C . ILE A 1 378 ? -6.602 16.297 24.922 1 93.75 378 ILE A C 1
ATOM 2936 O O . ILE A 1 378 ? -5.504 16.219 25.484 1 93.75 378 ILE A O 1
ATOM 2940 N N . VAL A 1 379 ? -7.023 15.469 24.047 1 91.31 379 VAL A N 1
ATOM 2941 C CA . VAL A 1 379 ? -6.23 14.281 23.734 1 91.31 379 VAL A CA 1
ATOM 2942 C C . VAL A 1 379 ? -4.914 14.703 23.078 1 91.31 379 VAL A C 1
ATOM 2944 O O . VAL A 1 379 ? -3.857 14.148 23.391 1 91.31 379 VAL A O 1
ATOM 2947 N N . CYS A 1 380 ? -5.027 15.703 22.203 1 91.44 380 CYS A N 1
ATOM 2948 C CA . CYS A 1 380 ? -3.838 16.188 21.516 1 91.44 380 CYS A CA 1
ATOM 2949 C C . CYS A 1 380 ? -2.863 16.828 22.5 1 91.44 380 CYS A C 1
ATOM 2951 O O . CYS A 1 380 ? -1.662 16.562 22.453 1 91.44 380 CYS A O 1
ATOM 2953 N N . CYS A 1 381 ? -3.334 17.625 23.469 1 95.06 381 CYS A N 1
ATOM 2954 C CA . CYS A 1 381 ? -2.477 18.312 24.422 1 95.06 381 CYS A CA 1
ATOM 2955 C C . CYS A 1 381 ? -1.804 17.328 25.359 1 95.06 381 CYS A C 1
ATOM 2957 O O . CYS A 1 381 ? -0.608 17.438 25.641 1 95.06 381 CYS A O 1
ATOM 2959 N N . VAL A 1 382 ? -2.539 16.328 25.75 1 93.88 382 VAL A N 1
ATOM 2960 C CA . VAL A 1 382 ? -1.982 15.328 26.672 1 93.88 382 VAL A CA 1
ATOM 2961 C C . VAL A 1 382 ? -0.879 14.539 25.969 1 93.88 382 VAL A C 1
ATOM 2963 O O . VAL A 1 382 ? 0.175 14.281 26.547 1 93.88 382 VAL A O 1
ATOM 2966 N N . TYR A 1 383 ? -1.175 14.305 24.812 1 90.88 383 TYR A N 1
ATOM 2967 C CA . TYR A 1 383 ? -0.182 13.562 24.047 1 90.88 383 TYR A CA 1
ATOM 2968 C C . TYR A 1 383 ? 1.084 14.391 23.859 1 90.88 383 TYR A C 1
ATOM 2970 O O . TYR A 1 383 ? 2.193 13.898 24.062 1 90.88 383 TYR A O 1
ATOM 2978 N N . VAL A 1 384 ? 1.01 15.578 23.375 1 92.44 384 VAL A N 1
ATOM 2979 C CA . VAL A 1 384 ? 2.162 16.422 23.094 1 92.44 384 VAL A CA 1
ATOM 2980 C C . VAL A 1 384 ? 2.941 16.688 24.375 1 92.44 384 VAL A C 1
ATOM 2982 O O . VAL A 1 384 ? 4.176 16.688 24.375 1 92.44 384 VAL A O 1
ATOM 2985 N N . LEU A 1 385 ? 2.232 16.906 25.531 1 93 385 LEU A N 1
ATOM 2986 C CA . LEU A 1 385 ? 2.904 17.109 26.812 1 93 385 LEU A CA 1
ATOM 2987 C C . LEU A 1 385 ? 3.668 15.867 27.234 1 93 385 LEU A C 1
ATOM 2989 O O . LEU A 1 385 ? 4.773 15.961 27.781 1 93 385 LEU A O 1
ATOM 2993 N N . ALA A 1 386 ? 3.131 14.734 26.875 1 88.81 386 ALA A N 1
ATOM 2994 C CA . ALA A 1 386 ? 3.82 13.484 27.172 1 88.81 386 ALA A CA 1
ATOM 2995 C C . ALA A 1 386 ? 5.082 13.336 26.328 1 88.81 386 ALA A C 1
ATOM 2997 O O . ALA A 1 386 ? 6.117 12.883 26.828 1 88.81 386 ALA A O 1
ATOM 2998 N N . VAL A 1 387 ? 4.965 13.727 25.125 1 85.38 387 VAL A N 1
ATOM 2999 C CA . VAL A 1 387 ? 6.105 13.641 24.219 1 85.38 387 VAL A CA 1
ATOM 3000 C C . VAL A 1 387 ? 7.203 14.586 24.688 1 85.38 387 VAL A C 1
ATOM 3002 O O . VAL A 1 387 ? 8.367 14.195 24.797 1 85.38 387 VAL A O 1
ATOM 3005 N N . LEU A 1 388 ? 6.848 15.844 25.016 1 86.69 388 LEU A N 1
ATOM 3006 C CA . LEU A 1 388 ? 7.836 16.844 25.391 1 86.69 388 LEU A CA 1
ATOM 3007 C C . LEU A 1 388 ? 8.414 16.547 26.766 1 86.69 388 LEU A C 1
ATOM 3009 O O . LEU A 1 388 ? 9.586 16.812 27.031 1 86.69 388 LEU A O 1
ATOM 3013 N N . PHE A 1 389 ? 7.625 15.914 27.625 1 86.06 389 PHE A N 1
ATOM 3014 C CA . PHE A 1 389 ? 8.109 15.516 28.938 1 86.06 389 PHE A CA 1
ATOM 3015 C C . PHE A 1 389 ? 9.102 14.359 28.828 1 86.06 389 PHE A C 1
ATOM 3017 O O . PHE A 1 389 ? 10.102 14.32 29.547 1 86.06 389 PHE A O 1
ATOM 3024 N N . SER A 1 390 ? 8.812 13.5 27.828 1 78.5 390 SER A N 1
ATOM 3025 C CA . SER A 1 390 ? 9.688 12.352 27.609 1 78.5 390 SER A CA 1
ATOM 3026 C C . SER A 1 390 ? 11.039 12.789 27.047 1 78.5 390 SER A C 1
ATOM 3028 O O . SER A 1 390 ? 12.047 12.125 27.25 1 78.5 390 SER A O 1
ATOM 3030 N N . LEU A 1 391 ? 11.016 13.883 26.406 1 75.38 391 LEU A N 1
ATOM 3031 C CA . LEU A 1 391 ? 12.242 14.406 25.812 1 75.38 391 LEU A CA 1
ATOM 3032 C C . LEU A 1 391 ? 12.938 15.375 26.75 1 75.38 391 LEU A C 1
ATOM 3034 O O . LEU A 1 391 ? 13.953 15.984 26.391 1 75.38 391 LEU A O 1
ATOM 3038 N N . ARG A 1 392 ? 12.492 15.531 27.953 1 77.38 392 ARG A N 1
ATOM 3039 C CA . ARG A 1 392 ? 13.016 16.453 28.953 1 77.38 392 ARG A CA 1
ATOM 3040 C C . ARG A 1 392 ? 13.164 17.859 28.375 1 77.38 392 ARG A C 1
ATOM 3042 O O . ARG A 1 392 ? 14.148 18.547 28.656 1 77.38 392 ARG A O 1
ATOM 3049 N N . ALA A 1 393 ? 12.109 18.219 27.609 1 82.75 393 ALA A N 1
ATOM 3050 C CA . ALA A 1 393 ? 12.133 19.516 26.953 1 82.75 393 ALA A CA 1
ATOM 3051 C C . ALA A 1 393 ? 11.828 20.641 27.938 1 82.75 393 ALA A C 1
ATOM 3053 O O . ALA A 1 393 ? 12.086 21.812 27.672 1 82.75 393 ALA A O 1
ATOM 3054 N N . TYR A 1 394 ? 11.336 20.297 29.141 1 83.75 394 TYR A N 1
ATOM 3055 C CA . TYR A 1 394 ? 10.984 21.297 30.156 1 83.75 394 TYR A CA 1
ATOM 3056 C C . TYR A 1 394 ? 12.234 22 30.688 1 83.75 394 TYR A C 1
ATOM 3058 O O . TYR A 1 394 ? 12.141 23.078 31.281 1 83.75 394 TYR A O 1
ATOM 3066 N N . ARG A 1 395 ? 13.352 21.422 30.281 1 78.12 395 ARG A N 1
ATOM 3067 C CA . ARG A 1 395 ? 14.594 22 30.781 1 78.12 395 ARG A CA 1
ATOM 3068 C C . ARG A 1 395 ? 15.211 22.938 29.75 1 78.12 395 ARG A C 1
ATOM 3070 O O . ARG A 1 395 ? 16.172 23.656 30.047 1 78.12 395 ARG A O 1
ATOM 3077 N N . ARG A 1 396 ? 14.57 23.078 28.609 1 77.06 396 ARG A N 1
ATOM 3078 C CA . ARG A 1 396 ? 15.18 23.828 27.516 1 77.06 396 ARG A CA 1
ATOM 3079 C C . ARG A 1 396 ? 14.242 24.938 27.031 1 77.06 396 ARG A C 1
ATOM 3081 O O . ARG A 1 396 ? 13.047 24.703 26.844 1 77.06 396 ARG A O 1
ATOM 3088 N N . LYS A 1 397 ? 14.828 26.125 26.953 1 79.25 397 LYS A N 1
ATOM 3089 C CA . LYS A 1 397 ? 14.062 27.203 26.312 1 79.25 397 LYS A CA 1
ATOM 3090 C C . LYS A 1 397 ? 14.281 27.203 24.812 1 79.25 397 LYS A C 1
ATOM 3092 O O . LYS A 1 397 ? 15.391 26.969 24.328 1 79.25 397 LYS A O 1
ATOM 3097 N N . PRO A 1 398 ? 13.25 27.312 24.047 1 86.75 398 PRO A N 1
ATOM 3098 C CA . PRO A 1 398 ? 11.906 27.844 24.312 1 86.75 398 PRO A CA 1
ATOM 3099 C C . PRO A 1 398 ? 10.883 26.734 24.547 1 86.75 398 PRO A C 1
ATOM 3101 O O . PRO A 1 398 ? 9.695 27.031 24.734 1 86.75 398 PRO A O 1
ATOM 3104 N N . HIS A 1 399 ? 11.312 25.547 24.641 1 88.06 399 HIS A N 1
ATOM 3105 C CA . HIS A 1 399 ? 10.391 24.422 24.781 1 88.06 399 HIS A CA 1
ATOM 3106 C C . HIS A 1 399 ? 9.641 24.484 26.109 1 88.06 399 HIS A C 1
ATOM 3108 O O . HIS A 1 399 ? 8.469 24.109 26.172 1 88.06 399 HIS A O 1
ATOM 3114 N N . SER A 1 400 ? 10.312 24.953 27.094 1 89.44 400 SER A N 1
ATOM 3115 C CA . SER A 1 400 ? 9.656 25.062 28.391 1 89.44 400 SER A CA 1
ATOM 3116 C C . SER A 1 400 ? 8.469 26.016 28.344 1 89.44 400 SER A C 1
ATOM 3118 O O . SER A 1 400 ? 7.422 25.75 28.938 1 89.44 400 SER A O 1
ATOM 3120 N N . LEU A 1 401 ? 8.688 27.125 27.672 1 92.44 401 LEU A N 1
ATOM 3121 C CA . LEU A 1 401 ? 7.621 28.109 27.531 1 92.44 401 LEU A CA 1
ATOM 3122 C C . LEU A 1 401 ? 6.492 27.578 26.656 1 92.44 401 LEU A C 1
ATOM 3124 O O . LEU A 1 401 ? 5.316 27.828 26.922 1 92.44 401 LEU A O 1
ATOM 3128 N N . THR A 1 402 ? 6.859 26.812 25.641 1 93.62 402 THR A N 1
ATOM 3129 C CA . THR A 1 402 ? 5.867 26.203 24.781 1 93.62 402 THR A CA 1
ATOM 3130 C C . THR A 1 402 ? 5.051 25.172 25.547 1 93.62 402 THR A C 1
ATOM 3132 O O . THR A 1 402 ? 3.854 25 25.297 1 93.62 402 THR A O 1
ATOM 3135 N N . MET A 1 403 ? 5.648 24.5 26.484 1 94.06 403 MET A N 1
ATOM 3136 C CA . MET A 1 403 ? 4.934 23.531 27.297 1 94.06 403 MET A CA 1
ATOM 3137 C C . MET A 1 403 ? 3.889 24.219 28.172 1 94.06 403 MET A C 1
ATOM 3139 O O . MET A 1 403 ? 2.805 23.672 28.391 1 94.06 403 MET A O 1
ATOM 3143 N N . ILE A 1 404 ? 4.238 25.391 28.656 1 94.56 404 ILE A N 1
ATOM 3144 C CA . ILE A 1 404 ? 3.277 26.156 29.438 1 94.56 404 ILE A CA 1
ATOM 3145 C C . ILE A 1 404 ? 2.115 26.594 28.562 1 94.56 404 ILE A C 1
ATOM 3147 O O . ILE A 1 404 ? 0.955 26.547 28.969 1 94.56 404 ILE A O 1
ATOM 3151 N N . LEU A 1 405 ? 2.434 27.078 27.406 1 95.88 405 LEU A N 1
ATOM 3152 C CA . LEU A 1 405 ? 1.396 27.438 26.453 1 95.88 405 LEU A CA 1
ATOM 3153 C C . LEU A 1 405 ? 0.457 26.266 26.188 1 95.88 405 LEU A C 1
ATOM 3155 O O . LEU A 1 405 ? -0.765 26.422 26.203 1 95.88 405 LEU A O 1
ATOM 3159 N N . ILE A 1 406 ? 1.027 25 26.016 1 96.56 406 ILE A N 1
ATOM 3160 C CA . ILE A 1 406 ? 0.227 23.812 25.75 1 96.56 406 ILE A CA 1
ATOM 3161 C C . ILE A 1 406 ? -0.592 23.453 26.984 1 96.56 406 ILE A C 1
ATOM 3163 O O . ILE A 1 406 ? -1.729 22.984 26.875 1 96.56 406 ILE A O 1
ATOM 3167 N N . GLY A 1 407 ? -0.072 23.781 28.172 1 95.88 407 GLY A N 1
ATOM 3168 C CA . GLY A 1 407 ? -0.837 23.625 29.391 1 95.88 407 GLY A CA 1
ATOM 3169 C C . GLY A 1 407 ? -2.096 24.469 29.422 1 95.88 407 GLY A C 1
ATOM 3170 O O . GLY A 1 407 ? -3.152 24 29.859 1 95.88 407 GLY A O 1
ATOM 3171 N N . PHE A 1 408 ? -1.958 25.594 28.984 1 95.31 408 PHE A N 1
ATOM 3172 C CA . PHE A 1 408 ? -3.117 26.484 28.984 1 95.31 408 PHE A CA 1
ATOM 3173 C C . PHE A 1 408 ? -4.07 26.109 27.844 1 95.31 408 PHE A C 1
ATOM 3175 O O . PHE A 1 408 ? -5.285 26.281 27.969 1 95.31 408 PHE A O 1
ATOM 3182 N N . GLN A 1 409 ? -3.537 25.734 26.781 1 96.06 409 GLN A N 1
ATOM 3183 C CA . GLN A 1 409 ? -4.402 25.203 25.734 1 96.06 409 GLN A CA 1
ATOM 3184 C C . GLN A 1 409 ? -5.234 24.031 26.234 1 96.06 409 GLN A C 1
ATOM 3186 O O . GLN A 1 409 ? -6.398 23.875 25.875 1 96.06 409 GLN A O 1
ATOM 3191 N N . PHE A 1 410 ? -4.582 23.188 27.062 1 95.94 410 PHE A N 1
ATOM 3192 C CA . PHE A 1 410 ? -5.27 22.078 27.703 1 95.94 410 PHE A CA 1
ATOM 3193 C C . PHE A 1 410 ? -6.375 22.578 28.625 1 95.94 410 PHE A C 1
ATOM 3195 O O . PHE A 1 410 ? -7.488 22.047 28.609 1 95.94 410 PHE A O 1
ATOM 3202 N N . LEU A 1 411 ? -6.055 23.625 29.375 1 93.31 411 LEU A N 1
ATOM 3203 C CA . LEU A 1 411 ? -7.039 24.188 30.281 1 93.31 411 LEU A CA 1
ATOM 3204 C C . LEU A 1 411 ? -8.219 24.781 29.516 1 93.31 411 LEU A C 1
ATOM 3206 O O . LEU A 1 411 ? -9.367 24.656 29.953 1 93.31 411 LEU A O 1
ATOM 3210 N N . LEU A 1 412 ? -7.945 25.375 28.422 1 92.25 412 LEU A N 1
ATOM 3211 C CA . LEU A 1 412 ? -9 25.938 27.594 1 92.25 412 LEU A CA 1
ATOM 3212 C C . LEU A 1 412 ? -9.891 24.844 27.016 1 92.25 412 LEU A C 1
ATOM 3214 O O . LEU A 1 412 ? -11.117 24.969 27.016 1 92.25 412 LEU A O 1
ATOM 3218 N N . ALA A 1 413 ? -9.289 23.781 26.547 1 92.56 413 ALA A N 1
ATOM 3219 C CA . ALA A 1 413 ? -10.047 22.656 26.016 1 92.56 413 ALA A CA 1
ATOM 3220 C C . ALA A 1 413 ? -10.852 21.969 27.094 1 92.56 413 ALA A C 1
ATOM 3222 O O . ALA A 1 413 ? -11.984 21.531 26.859 1 92.56 413 ALA A O 1
ATOM 3223 N N . LEU A 1 414 ? -10.242 21.828 28.297 1 90.12 414 LEU A N 1
ATOM 3224 C CA . LEU A 1 414 ? -10.945 21.219 29.422 1 90.12 414 LEU A CA 1
ATOM 3225 C C . LEU A 1 414 ? -12.18 22.031 29.812 1 90.12 414 LEU A C 1
ATOM 3227 O O . LEU A 1 414 ? -13.234 21.453 30.078 1 90.12 414 LEU A O 1
ATOM 3231 N N . SER A 1 415 ? -12.055 23.266 29.75 1 85.06 415 SER A N 1
ATOM 3232 C CA . SER A 1 415 ? -13.18 24.141 30.094 1 85.06 415 SER A CA 1
ATOM 3233 C C . SER A 1 415 ? -14.266 24.078 29.031 1 85.06 415 SER A C 1
ATOM 3235 O O . SER A 1 415 ? -15.461 24.141 29.344 1 85.06 415 SER A O 1
ATOM 3237 N N . GLY A 1 416 ? -13.836 23.984 27.812 1 81.69 416 GLY A N 1
ATOM 3238 C CA . GLY A 1 416 ? -14.797 23.859 26.734 1 81.69 416 GLY A CA 1
ATOM 3239 C C . GLY A 1 416 ? -15.555 22.547 26.75 1 81.69 416 GLY A C 1
ATOM 3240 O O . GLY A 1 416 ? -16.734 22.5 26.375 1 81.69 416 GLY A O 1
ATOM 3241 N N . ALA A 1 417 ? -14.938 21.453 27.219 1 85.69 417 ALA A N 1
ATOM 3242 C CA . ALA A 1 417 ? -15.555 20.125 27.25 1 85.69 417 ALA A CA 1
ATOM 3243 C C . ALA A 1 417 ? -16.547 20.016 28.406 1 85.69 417 ALA A C 1
ATOM 3245 O O . ALA A 1 417 ? -17.562 19.312 28.281 1 85.69 417 ALA A O 1
ATOM 3246 N N . ILE A 1 418 ? -16.25 20.719 29.562 1 80.25 418 ILE A N 1
ATOM 3247 C CA . ILE A 1 418 ? -17.062 20.531 30.766 1 80.25 418 ILE A CA 1
ATOM 3248 C C . ILE A 1 418 ? -18.156 21.594 30.828 1 80.25 418 ILE A C 1
ATOM 3250 O O . ILE A 1 418 ? -19.172 21.422 31.484 1 80.25 418 ILE A O 1
ATOM 3254 N N . PHE A 1 419 ? -18.047 22.531 30.047 1 71.31 419 PHE A N 1
ATOM 3255 C CA . PHE A 1 419 ? -18.891 23.719 30.188 1 71.31 419 PHE A CA 1
ATOM 3256 C C . PHE A 1 419 ? -20.359 23.375 29.969 1 71.31 419 PHE A C 1
ATOM 3258 O O . PHE A 1 419 ? -21.219 23.844 30.719 1 71.31 419 PHE A O 1
ATOM 3265 N N . LYS A 1 420 ? -20.625 22.594 28.984 1 67.06 420 LYS A N 1
ATOM 3266 C CA . LYS A 1 420 ? -22.016 22.297 28.672 1 67.06 420 LYS A CA 1
ATOM 3267 C C . LYS A 1 420 ? -22.688 21.516 29.797 1 67.06 420 LYS A C 1
ATOM 3269 O O . LYS A 1 420 ? -23.859 21.703 30.094 1 67.06 420 LYS A O 1
ATOM 3274 N N . ASP A 1 421 ? -21.969 20.734 30.438 1 68.06 421 ASP A N 1
ATOM 3275 C CA . ASP A 1 421 ? -22.547 19.859 31.453 1 68.06 421 ASP A CA 1
ATOM 3276 C C . ASP A 1 421 ? -22.766 20.609 32.75 1 68.06 421 ASP A C 1
ATOM 3278 O O . ASP A 1 421 ? -23.531 20.172 33.625 1 68.06 421 ASP A O 1
ATOM 3282 N N . PHE A 1 422 ? -22.109 21.719 32.969 1 61.5 422 PHE A N 1
ATOM 3283 C CA . PHE A 1 422 ? -22.188 22.391 34.25 1 61.5 422 PHE A CA 1
ATOM 3284 C C . PHE A 1 422 ? -23.078 23.625 34.156 1 61.5 422 PHE A C 1
ATOM 3286 O O . PHE A 1 422 ? -23.188 24.391 35.125 1 61.5 422 PHE A O 1
ATOM 3293 N N . ILE A 1 423 ? -23.594 23.922 33.062 1 59.59 423 ILE A N 1
ATOM 3294 C CA . ILE A 1 423 ? -24.438 25.094 32.906 1 59.59 423 ILE A CA 1
ATOM 3295 C C . ILE A 1 423 ? -25.625 25.016 33.844 1 59.59 423 ILE A C 1
ATOM 3297 O O . ILE A 1 423 ? -26.062 26.047 34.406 1 59.59 423 ILE A O 1
ATOM 3301 N N . ASP A 1 424 ? -26.172 23.828 33.938 1 57.56 424 ASP A N 1
ATOM 3302 C CA . ASP A 1 424 ? -27.391 23.719 34.75 1 57.56 424 ASP A CA 1
ATOM 3303 C C . ASP A 1 424 ? -27.062 23.766 36.25 1 57.56 424 ASP A C 1
ATOM 3305 O O . ASP A 1 424 ? -27.969 23.625 37.094 1 57.56 424 ASP A O 1
ATOM 3309 N N . VAL A 1 425 ? -25.875 23.859 36.5 1 54.72 425 VAL A N 1
ATOM 3310 C CA . VAL A 1 425 ? -25.562 23.734 37.938 1 54.72 425 VAL A CA 1
ATOM 3311 C C . VAL A 1 425 ? -25.688 25.094 38.625 1 54.72 425 VAL A C 1
ATOM 3313 O O . VAL A 1 425 ? -25.75 26.125 37.938 1 54.72 425 VAL A O 1
ATOM 3316 N N . GLN A 1 426 ? -25.562 25.172 39.969 1 60.5 426 GLN A N 1
ATOM 3317 C CA . GLN A 1 426 ? -25.672 26.281 40.938 1 60.5 426 GLN A CA 1
ATOM 3318 C C . GLN A 1 426 ? -24.781 27.438 40.531 1 60.5 426 GLN A C 1
ATOM 3320 O O . GLN A 1 426 ? -23.75 27.25 39.875 1 60.5 426 GLN A O 1
ATOM 3325 N N . SER A 1 427 ? -25.125 28.766 40.75 1 62.81 427 SER A N 1
ATOM 3326 C CA . SER A 1 427 ? -24.562 30.062 40.375 1 62.81 427 SER A CA 1
ATOM 3327 C C . SER A 1 427 ? -23.062 30.109 40.656 1 62.81 427 SER A C 1
ATOM 3329 O O . SER A 1 427 ? -22.281 30.594 39.812 1 62.81 427 SER A O 1
ATOM 3331 N N . GLY A 1 428 ? -22.609 29.547 41.688 1 65.12 428 GLY A N 1
ATOM 3332 C CA . GLY A 1 428 ? -21.219 29.641 42.094 1 65.12 428 GLY A CA 1
ATOM 3333 C C . GLY A 1 428 ? -20.281 28.812 41.219 1 65.12 428 GLY A C 1
ATOM 3334 O O . GLY A 1 428 ? -19.203 29.266 40.812 1 65.12 428 GLY A O 1
ATOM 3335 N N . SER A 1 429 ? -20.734 27.719 40.875 1 72.69 429 SER A N 1
ATOM 3336 C CA . SER A 1 429 ? -19.938 26.812 40.062 1 72.69 429 SER A CA 1
ATOM 3337 C C . SER A 1 429 ? -19.766 27.344 38.656 1 72.69 429 SER A C 1
ATOM 3339 O O . SER A 1 429 ? -18.703 27.156 38.031 1 72.69 429 SER A O 1
ATOM 3341 N N . LEU A 1 430 ? -20.688 28.141 38.344 1 73.75 430 LEU A N 1
ATOM 3342 C CA . LEU A 1 430 ? -20.625 28.719 37.031 1 73.75 430 LEU A CA 1
ATOM 3343 C C . LEU A 1 430 ? -19.578 29.828 36.969 1 73.75 430 LEU A C 1
ATOM 3345 O O . LEU A 1 430 ? -18.891 30 35.969 1 73.75 430 LEU A O 1
ATOM 3349 N N . ARG A 1 431 ? -19.438 30.5 38.125 1 77.06 431 ARG A N 1
ATOM 3350 C CA . ARG A 1 431 ? -18.453 31.578 38.188 1 77.06 431 ARG A CA 1
ATOM 3351 C C . ARG A 1 431 ? -17.031 31.031 38.125 1 77.06 431 ARG A C 1
ATOM 3353 O O . ARG A 1 431 ? -16.141 31.641 37.531 1 77.06 431 ARG A O 1
ATOM 3360 N N . VAL A 1 432 ? -16.906 29.938 38.719 1 79.44 432 VAL A N 1
ATOM 3361 C CA . VAL A 1 432 ? -15.586 29.312 38.719 1 79.44 432 VAL A CA 1
ATOM 3362 C C . VAL A 1 432 ? -15.242 28.812 37.344 1 79.44 432 VAL A C 1
ATOM 3364 O O . VAL A 1 432 ? -14.094 28.938 36.875 1 79.44 432 VAL A O 1
ATOM 3367 N N . LEU A 1 433 ? -16.203 28.344 36.75 1 78.88 433 LEU A N 1
ATOM 3368 C CA . LEU A 1 433 ? -15.977 27.828 35.406 1 78.88 433 LEU A CA 1
ATOM 3369 C C . LEU A 1 433 ? -15.68 28.969 34.438 1 78.88 433 LEU A C 1
ATOM 3371 O O . LEU A 1 433 ? -14.812 28.828 33.562 1 78.88 433 LEU A O 1
ATOM 3375 N N . VAL A 1 434 ? -16.359 30.031 34.594 1 78.88 434 VAL A N 1
ATOM 3376 C CA . VAL A 1 434 ? -16.141 31.188 33.719 1 78.88 434 VAL A CA 1
ATOM 3377 C C . VAL A 1 434 ? -14.727 31.734 33.969 1 78.88 434 VAL A C 1
ATOM 3379 O O . VAL A 1 434 ? -14.07 32.188 33.031 1 78.88 434 VAL A O 1
ATOM 3382 N N . PHE A 1 435 ? -14.391 31.703 35.219 1 83.31 435 PHE A N 1
ATOM 3383 C CA . PHE A 1 435 ? -13.039 32.125 35.562 1 83.31 435 PHE A CA 1
ATOM 3384 C C . PHE A 1 435 ? -12 31.312 34.812 1 83.31 435 PHE A C 1
ATOM 3386 O O . PHE A 1 435 ? -11.07 31.859 34.219 1 83.31 435 PHE A O 1
ATOM 3393 N N . PHE A 1 436 ? -12.18 30.047 34.812 1 83.88 436 PHE A N 1
ATOM 3394 C CA . PHE A 1 436 ? -11.195 29.172 34.219 1 83.88 436 PHE A CA 1
ATOM 3395 C C . PHE A 1 436 ? -11.195 29.344 32.688 1 83.88 436 PHE A C 1
ATOM 3397 O O . PHE A 1 436 ? -10.141 29.281 32.062 1 83.88 436 PHE A O 1
ATOM 3404 N N . VAL A 1 437 ? -12.289 29.547 32.094 1 82.88 437 VAL A N 1
ATOM 3405 C CA . VAL A 1 437 ? -12.375 29.734 30.641 1 82.88 437 VAL A CA 1
ATOM 3406 C C . VAL A 1 437 ? -11.672 31.031 30.25 1 82.88 437 VAL A C 1
ATOM 3408 O O . VAL A 1 437 ? -10.883 31.062 29.297 1 82.88 437 VAL A O 1
ATOM 3411 N N . LEU A 1 438 ? -11.898 32.094 31.031 1 84.69 438 LEU A N 1
ATOM 3412 C CA . LEU A 1 438 ? -11.312 33.375 30.703 1 84.69 438 LEU A CA 1
ATOM 3413 C C . LEU A 1 438 ? -9.82 33.406 31 1 84.69 438 LEU A C 1
ATOM 3415 O O . LEU A 1 438 ? -9.047 34.031 30.281 1 84.69 438 LEU A O 1
ATOM 3419 N N . PHE A 1 439 ? -9.539 32.719 32.125 1 89.25 439 PHE A N 1
ATOM 3420 C CA . PHE A 1 439 ? -8.125 32.625 32.469 1 89.25 439 PHE A CA 1
ATOM 3421 C C . PHE A 1 439 ? -7.348 31.938 31.344 1 89.25 439 PHE A C 1
ATOM 3423 O O . PHE A 1 439 ? -6.277 32.406 30.938 1 89.25 439 PHE A O 1
ATOM 3430 N N . ALA A 1 440 ? -7.859 30.891 30.844 1 91.25 440 ALA A N 1
ATOM 3431 C CA . ALA A 1 440 ? -7.203 30.156 29.781 1 91.25 440 ALA A CA 1
ATOM 3432 C C . ALA A 1 440 ? -7.211 30.953 28.469 1 91.25 440 ALA A C 1
ATOM 3434 O O . ALA A 1 440 ? -6.227 30.953 27.734 1 91.25 440 ALA A O 1
ATOM 3435 N N . LEU A 1 441 ? -8.266 31.609 28.156 1 89.12 441 LEU A N 1
ATOM 3436 C CA . LEU A 1 441 ? -8.445 32.375 26.922 1 89.12 441 LEU A CA 1
ATOM 3437 C C . LEU A 1 441 ? -7.461 33.531 26.859 1 89.12 441 LEU A C 1
ATOM 3439 O O . LEU A 1 441 ? -6.934 33.844 25.781 1 89.12 441 LEU A O 1
ATOM 3443 N N . PHE A 1 442 ? -7.211 34.219 28 1 90.38 442 PHE A N 1
ATOM 3444 C CA . PHE A 1 442 ? -6.289 35.344 28.031 1 90.38 442 PHE A CA 1
ATOM 3445 C C . PHE A 1 442 ? -4.844 34.844 28.062 1 90.38 442 PHE A C 1
ATOM 3447 O O . PHE A 1 442 ? -3.947 35.531 27.562 1 90.38 442 PHE A O 1
ATOM 3454 N N . SER A 1 443 ? -4.684 33.688 28.656 1 93.62 443 SER A N 1
ATOM 3455 C CA . SER A 1 443 ? -3.324 33.219 28.844 1 93.62 443 SER A CA 1
ATOM 3456 C C . SER A 1 443 ? -2.742 32.656 27.547 1 93.62 443 SER A C 1
ATOM 3458 O O . SER A 1 443 ? -1.541 32.781 27.297 1 93.62 443 SER A O 1
ATOM 3460 N N . CYS A 1 444 ? -3.535 32.062 26.719 1 93.81 444 CYS A N 1
ATOM 3461 C CA . CYS A 1 444 ? -3.025 31.422 25.5 1 93.81 444 CYS A CA 1
ATOM 3462 C C . CYS A 1 444 ? -2.303 32.438 24.625 1 93.81 444 CYS A C 1
ATOM 3464 O O . CYS A 1 444 ? -1.145 32.219 24.25 1 93.81 444 CYS A O 1
ATOM 3466 N N . PRO A 1 445 ? -2.893 33.562 24.297 1 93.38 445 PRO A N 1
ATOM 3467 C CA . PRO A 1 445 ? -2.164 34.562 23.5 1 93.38 445 PRO A CA 1
ATOM 3468 C C . PRO A 1 445 ? -0.955 35.125 24.219 1 93.38 445 PRO A C 1
ATOM 3470 O O . PRO A 1 445 ? 0.088 35.375 23.609 1 93.38 445 PRO A O 1
ATOM 3473 N N . LEU A 1 446 ? -1.024 35.375 25.469 1 93.62 446 LEU A N 1
ATOM 3474 C CA . LEU A 1 446 ? 0.081 35.969 26.219 1 93.62 446 LEU A CA 1
ATOM 3475 C C . LEU A 1 446 ? 1.287 35.031 26.234 1 93.62 446 LEU A C 1
ATOM 3477 O O . LEU A 1 446 ? 2.432 35.5 26.172 1 93.62 446 LEU A O 1
ATOM 3481 N N . TRP A 1 447 ? 0.972 33.844 26.391 1 95.19 447 TRP A N 1
ATOM 3482 C CA . TRP A 1 447 ? 2.086 32.906 26.406 1 95.19 447 TRP A CA 1
ATOM 3483 C C . TRP A 1 447 ? 2.65 32.719 25 1 95.19 447 TRP A C 1
ATOM 3485 O O . TRP A 1 447 ? 3.816 32.344 24.828 1 95.19 447 TRP A O 1
ATOM 3495 N N . CYS A 1 448 ? 1.818 32.875 23.953 1 95.25 448 CYS A N 1
ATOM 3496 C CA . CYS A 1 448 ? 2.369 32.969 22.609 1 95.25 448 CYS A CA 1
ATOM 3497 C C . CYS A 1 448 ? 3.365 34.125 22.5 1 95.25 448 CYS A C 1
ATOM 3499 O O . CYS A 1 448 ? 4.406 34 21.859 1 95.25 448 CYS A O 1
ATOM 3501 N N . SER A 1 449 ? 3.082 35.25 23.172 1 94.69 449 SER A N 1
ATOM 3502 C CA . SER A 1 449 ? 3.98 36.406 23.172 1 94.69 449 SER A CA 1
ATOM 3503 C C . SER A 1 449 ? 5.281 36.094 23.891 1 94.69 449 SER A C 1
ATOM 3505 O O . SER A 1 449 ? 6.348 36.562 23.5 1 94.69 449 SER A O 1
ATOM 3507 N N . MET A 1 450 ? 5.191 35.25 24.906 1 93.88 450 MET A N 1
ATOM 3508 C CA . MET A 1 450 ? 6.387 34.875 25.641 1 93.88 450 MET A CA 1
ATOM 3509 C C . MET A 1 450 ? 7.293 33.969 24.797 1 93.88 450 MET A C 1
ATOM 3511 O O . MET A 1 450 ? 8.516 34.125 24.812 1 93.88 450 MET A O 1
ATOM 3515 N N . VAL A 1 451 ? 6.684 33.062 24.188 1 93.56 451 VAL A N 1
ATOM 3516 C CA . VAL A 1 451 ? 7.457 32.188 23.297 1 93.56 451 VAL A CA 1
ATOM 3517 C C . VAL A 1 451 ? 8.086 33.031 22.188 1 93.56 451 VAL A C 1
ATOM 3519 O O . VAL A 1 451 ? 9.25 32.812 21.828 1 93.56 451 VAL A O 1
ATOM 3522 N N . ALA A 1 452 ? 7.316 33.969 21.578 1 92.44 452 ALA A N 1
ATOM 3523 C CA . ALA A 1 452 ? 7.812 34.844 20.531 1 92.44 452 ALA A CA 1
ATOM 3524 C C . ALA A 1 452 ? 8.969 35.719 21.031 1 92.44 452 ALA A C 1
ATOM 3526 O O . ALA A 1 452 ? 9.945 35.938 20.312 1 92.44 452 ALA A O 1
ATOM 3527 N N . HIS A 1 453 ? 8.875 36.188 22.219 1 91 453 HIS A N 1
ATOM 3528 C CA . HIS A 1 453 ? 9.93 37 22.828 1 91 453 HIS A CA 1
ATOM 3529 C C . HIS A 1 453 ? 11.211 36.188 23 1 91 453 HIS A C 1
ATOM 3531 O O . HIS A 1 453 ? 12.305 36.688 22.703 1 91 453 HIS A O 1
ATOM 3537 N N . ARG A 1 454 ? 11.016 35 23.422 1 89.38 454 ARG A N 1
ATOM 3538 C CA . ARG A 1 454 ? 12.195 34.156 23.594 1 89.38 454 ARG A CA 1
ATOM 3539 C C . ARG A 1 454 ? 12.844 33.844 22.25 1 89.38 454 ARG A C 1
ATOM 3541 O O . ARG A 1 454 ? 14.07 33.781 22.141 1 89.38 454 ARG A O 1
ATOM 3548 N N . LEU A 1 455 ? 12.031 33.594 21.359 1 87.06 455 LEU A N 1
ATOM 3549 C CA . LEU A 1 455 ? 12.547 33.344 20.031 1 87.06 455 LEU A CA 1
ATOM 3550 C C . LEU A 1 455 ? 13.297 34.562 19.484 1 87.06 455 LEU A C 1
ATOM 3552 O O . LEU A 1 455 ? 14.305 34.406 18.797 1 87.06 455 LEU A O 1
ATOM 3556 N N . SER A 1 456 ? 12.812 35.75 19.703 1 86.44 456 SER A N 1
ATOM 3557 C CA . SER A 1 456 ? 13.484 36.969 19.281 1 86.44 456 SER A CA 1
ATOM 3558 C C . SER A 1 456 ? 14.844 37.125 19.953 1 86.44 456 SER A C 1
ATOM 3560 O O . SER A 1 456 ? 15.797 37.625 19.344 1 86.44 456 SER A O 1
ATOM 3562 N N . LEU A 1 457 ? 14.945 36.688 21.141 1 86 457 LEU A N 1
ATOM 3563 C CA . LEU A 1 457 ? 16.203 36.75 21.875 1 86 457 LEU A CA 1
ATOM 3564 C C . LEU A 1 457 ? 17.219 35.781 21.312 1 86 457 LEU A C 1
ATOM 3566 O O . LEU A 1 457 ? 18.406 36.094 21.203 1 86 457 LEU A O 1
ATOM 3570 N N . ILE A 1 458 ? 16.656 34.625 21.047 1 82.38 458 ILE A N 1
ATOM 3571 C CA . ILE A 1 458 ? 17.531 33.594 20.484 1 82.38 458 ILE A CA 1
ATOM 3572 C C . ILE A 1 458 ? 18.031 34.031 19.109 1 82.38 458 ILE A C 1
ATOM 3574 O O . ILE A 1 458 ? 19.203 33.844 18.781 1 82.38 458 ILE A O 1
ATOM 3578 N N . ALA A 1 459 ? 17.156 34.625 18.406 1 76.31 459 ALA A N 1
ATOM 3579 C CA . ALA A 1 459 ? 17.516 35.094 17.062 1 76.31 459 ALA A CA 1
ATOM 3580 C C . ALA A 1 459 ? 18.531 36.25 17.141 1 76.31 459 ALA A C 1
ATOM 3582 O O . ALA A 1 459 ? 19.406 36.344 16.266 1 76.31 459 ALA A O 1
ATOM 3583 N N . ARG A 1 460 ? 18.531 37.062 18.062 1 78.38 460 ARG A N 1
ATOM 3584 C CA . ARG A 1 460 ? 19.422 38.219 18.219 1 78.38 460 ARG A CA 1
ATOM 3585 C C . ARG A 1 460 ? 20.656 37.844 19.047 1 78.38 460 ARG A C 1
ATOM 3587 O O . ARG A 1 460 ? 21.547 38.656 19.234 1 78.38 460 ARG A O 1
ATOM 3594 N N . LYS A 1 461 ? 20.703 36.562 19.453 1 75.81 461 LYS A N 1
ATOM 3595 C CA . LYS A 1 461 ? 21.812 36.094 20.281 1 75.81 461 LYS A CA 1
ATOM 3596 C C . LYS A 1 461 ? 21.984 36.969 21.516 1 75.81 461 LYS A C 1
ATOM 3598 O O . LYS A 1 461 ? 23.094 37.375 21.828 1 75.81 461 LYS A O 1
ATOM 3603 N N . LYS A 1 462 ? 20.844 37.406 21.953 1 76.56 462 LYS A N 1
ATOM 3604 C CA . LYS A 1 462 ? 20.844 38.188 23.172 1 76.56 462 LYS A CA 1
ATOM 3605 C C . LYS A 1 462 ? 20.234 37.406 24.328 1 76.56 462 LYS A C 1
ATOM 3607 O O . LYS A 1 462 ? 19.5 36.438 24.125 1 76.56 462 LYS A O 1
ATOM 3612 N N . ASP A 1 463 ? 20.734 37.562 25.484 1 76.31 463 ASP A N 1
ATOM 3613 C CA . ASP A 1 463 ? 20.172 36.875 26.656 1 76.31 463 ASP A CA 1
ATOM 3614 C C . ASP A 1 463 ? 19.641 37.906 27.672 1 76.31 463 ASP A C 1
ATOM 3616 O O . ASP A 1 463 ? 20.172 39 27.781 1 76.31 463 ASP A O 1
ATOM 3620 N N . ILE A 1 464 ? 18.547 37.688 28.031 1 76.56 464 ILE A N 1
ATOM 3621 C CA . ILE A 1 464 ? 18 38.531 29.109 1 76.56 464 ILE A CA 1
ATOM 3622 C C . ILE A 1 464 ? 18.438 37.969 30.453 1 76.56 464 ILE A C 1
ATOM 3624 O O . ILE A 1 464 ? 18.703 36.75 30.578 1 76.56 464 ILE A O 1
ATOM 3628 N N . THR A 1 465 ? 18.547 38.875 31.422 1 71.75 465 THR A N 1
ATOM 3629 C CA . THR A 1 465 ? 18.922 38.469 32.781 1 71.75 465 THR A CA 1
ATOM 3630 C C . THR A 1 465 ? 17.859 37.562 33.375 1 71.75 465 THR A C 1
ATOM 3632 O O . THR A 1 465 ? 16.672 37.656 33.031 1 71.75 465 THR A O 1
ATOM 3635 N N . ALA A 1 466 ? 18.219 36.75 34.156 1 79.38 466 ALA A N 1
ATOM 3636 C CA . ALA A 1 466 ? 17.344 35.781 34.812 1 79.38 466 ALA A CA 1
ATOM 3637 C C . ALA A 1 466 ? 16.25 36.5 35.594 1 79.38 466 ALA A C 1
ATOM 3639 O O . ALA A 1 466 ? 15.117 36.031 35.688 1 79.38 466 ALA A O 1
ATOM 3640 N N . ARG A 1 467 ? 16.578 37.688 36.094 1 79.69 467 ARG A N 1
ATOM 3641 C CA . ARG A 1 467 ? 15.617 38.438 36.875 1 79.69 467 ARG A CA 1
ATOM 3642 C C . ARG A 1 467 ? 14.484 38.969 36 1 79.69 467 ARG A C 1
ATOM 3644 O O . ARG A 1 467 ? 13.312 38.875 36.375 1 79.69 467 ARG A O 1
ATOM 3651 N N . ILE A 1 468 ? 14.828 39.469 34.938 1 83.81 468 ILE A N 1
ATOM 3652 C CA . ILE A 1 468 ? 13.836 40 34.031 1 83.81 468 ILE A CA 1
ATOM 3653 C C . ILE A 1 468 ? 12.961 38.875 33.469 1 83.81 468 ILE A C 1
ATOM 3655 O O . ILE A 1 468 ? 11.758 39.062 33.312 1 83.81 468 ILE A O 1
ATOM 3659 N N . HIS A 1 469 ? 13.602 37.812 33.375 1 86.75 469 HIS A N 1
ATOM 3660 C CA . HIS A 1 469 ? 12.852 36.656 32.875 1 86.75 469 HIS A CA 1
ATOM 3661 C C . HIS A 1 469 ? 11.82 36.188 33.906 1 86.75 469 HIS A C 1
ATOM 3663 O O . HIS A 1 469 ? 10.703 35.844 33.531 1 86.75 469 HIS A O 1
ATOM 3669 N N . ARG A 1 470 ? 12.156 36.25 35.125 1 87.44 470 ARG A N 1
ATOM 3670 C CA . ARG A 1 470 ? 11.234 35.844 36.188 1 87.44 470 ARG A CA 1
ATOM 3671 C C . ARG A 1 470 ? 10.062 36.812 36.281 1 87.44 470 ARG A C 1
ATOM 3673 O O . ARG A 1 470 ? 8.93 36.406 36.531 1 87.44 470 ARG A O 1
ATOM 3680 N N . TYR A 1 471 ? 10.367 38.031 36.062 1 88.56 471 TYR A N 1
ATOM 3681 C CA . TYR A 1 471 ? 9.305 39.031 36.125 1 88.56 471 TYR A CA 1
ATOM 3682 C C . TYR A 1 471 ? 8.352 38.875 34.938 1 88.56 471 TYR A C 1
ATOM 3684 O O . TYR A 1 471 ? 7.137 39.031 35.094 1 88.56 471 TYR A O 1
ATOM 3692 N N . LEU A 1 472 ? 8.891 38.594 33.875 1 89.88 472 LEU A N 1
ATOM 3693 C CA . LEU A 1 472 ? 8.062 38.406 32.688 1 89.88 472 LEU A CA 1
ATOM 3694 C C . LEU A 1 472 ? 7.199 37.156 32.812 1 89.88 472 LEU A C 1
ATOM 3696 O O . LEU A 1 472 ? 6.039 37.156 32.406 1 89.88 472 LEU A O 1
ATOM 3700 N N . LEU A 1 473 ? 7.758 36.125 33.438 1 90.75 473 LEU A N 1
ATOM 3701 C CA . LEU A 1 473 ? 7.012 34.906 33.656 1 90.75 473 LEU A CA 1
ATOM 3702 C C . LEU A 1 473 ? 5.863 35.156 34.656 1 90.75 473 LEU A C 1
ATOM 3704 O O . LEU A 1 473 ? 4.742 34.688 34.406 1 90.75 473 LEU A O 1
ATOM 3708 N N . ALA A 1 474 ? 6.141 35.938 35.594 1 90.94 474 ALA A N 1
ATOM 3709 C CA . ALA A 1 474 ? 5.129 36.25 36.594 1 90.94 474 ALA A CA 1
ATOM 3710 C C . ALA A 1 474 ? 4.031 37.125 36.031 1 90.94 474 ALA A C 1
ATOM 3712 O O . ALA A 1 474 ? 2.848 36.938 36.312 1 90.94 474 ALA A O 1
ATOM 3713 N N . ALA A 1 475 ? 4.402 37.969 35.281 1 90.06 475 ALA A N 1
ATOM 3714 C CA . ALA A 1 475 ? 3.441 38.875 34.688 1 90.06 475 ALA A CA 1
ATOM 3715 C C . ALA A 1 475 ? 2.523 38.125 33.719 1 90.06 475 ALA A C 1
ATOM 3717 O O . ALA A 1 475 ? 1.329 38.406 33.625 1 90.06 475 ALA A O 1
ATOM 3718 N N . SER A 1 476 ? 3.064 37.25 33 1 90.5 476 SER A N 1
ATOM 3719 C CA . SER A 1 476 ? 2.287 36.5 32.031 1 90.5 476 SER A CA 1
ATOM 3720 C C . SER A 1 476 ? 1.268 35.594 32.719 1 90.5 476 SER A C 1
ATOM 3722 O O . SER A 1 476 ? 0.227 35.281 32.125 1 90.5 476 SER A O 1
ATOM 3724 N N . PHE A 1 477 ? 1.54 35.219 33.938 1 92.69 477 PHE A N 1
ATOM 3725 C CA . PHE A 1 477 ? 0.6 34.406 34.688 1 92.69 477 PHE A CA 1
ATOM 3726 C C . PHE A 1 477 ? -0.405 35.281 35.438 1 92.69 477 PHE A C 1
ATOM 3728 O O . PHE A 1 477 ? -1.601 34.969 35.469 1 92.69 477 PHE A O 1
ATOM 3735 N N . CYS A 1 478 ? 0.074 36.438 35.938 1 90.69 478 CYS A N 1
ATOM 3736 C CA . CYS A 1 478 ? -0.727 37.219 36.875 1 90.69 478 CYS A CA 1
ATOM 3737 C C . CYS A 1 478 ? -1.7 38.125 36.125 1 90.69 478 CYS A C 1
ATOM 3739 O O . CYS A 1 478 ? -2.838 38.312 36.531 1 90.69 478 CYS A O 1
ATOM 3741 N N . ILE A 1 479 ? -1.32 38.594 35.062 1 89.5 479 ILE A N 1
ATOM 3742 C CA . ILE A 1 479 ? -2.162 39.531 34.344 1 89.5 479 ILE A CA 1
ATOM 3743 C C . ILE A 1 479 ? -3.441 38.844 33.875 1 89.5 479 ILE A C 1
ATOM 3745 O O . ILE A 1 479 ? -4.547 39.312 34.188 1 89.5 479 ILE A O 1
ATOM 3749 N N . PRO A 1 480 ? -3.326 37.75 33.281 1 91.81 480 PRO A N 1
ATOM 3750 C CA . PRO A 1 480 ? -4.562 37.094 32.875 1 91.81 480 PRO A CA 1
ATOM 3751 C C . PRO A 1 480 ? -5.367 36.562 34.094 1 91.81 480 PRO A C 1
ATOM 3753 O O . PRO A 1 480 ? -6.598 36.531 34.031 1 91.81 480 PRO A O 1
ATOM 3756 N N . PHE A 1 481 ? -4.672 36.219 35.125 1 92.88 481 PHE A N 1
ATOM 3757 C CA . PHE A 1 481 ? -5.348 35.688 36.312 1 92.88 481 PHE A CA 1
ATOM 3758 C C . PHE A 1 481 ? -6.207 36.781 36.938 1 92.88 481 PHE A C 1
ATOM 3760 O O . PHE A 1 481 ? -7.383 36.531 37.25 1 92.88 481 PHE A O 1
ATOM 3767 N N . VAL A 1 482 ? -5.676 37.969 37.031 1 89.56 482 VAL A N 1
ATOM 3768 C CA . VAL A 1 482 ? -6.383 39.062 37.656 1 89.56 482 VAL A CA 1
ATOM 3769 C C . VAL A 1 482 ? -7.504 39.562 36.75 1 89.56 482 VAL A C 1
ATOM 3771 O O . VAL A 1 482 ? -8.609 39.844 37.188 1 89.56 482 VAL A O 1
ATOM 3774 N N . MET A 1 483 ? -7.219 39.562 35.562 1 85.88 483 MET A N 1
ATOM 3775 C CA . MET A 1 483 ? -8.234 40 34.625 1 85.88 483 MET A CA 1
ATOM 3776 C C . MET A 1 483 ? -9.422 39.031 34.594 1 85.88 483 MET A C 1
ATOM 3778 O O . MET A 1 483 ? -10.57 39.469 34.594 1 85.88 483 MET A O 1
ATOM 3782 N N . ALA A 1 484 ? -9.117 37.781 34.625 1 88.12 484 ALA A N 1
ATOM 3783 C CA . ALA A 1 484 ? -10.18 36.781 34.656 1 88.12 484 ALA A CA 1
ATOM 3784 C C . ALA A 1 484 ? -10.977 36.875 35.938 1 88.12 484 ALA A C 1
ATOM 3786 O O . ALA A 1 484 ? -12.203 36.688 35.938 1 88.12 484 ALA A O 1
ATOM 3787 N N . LEU A 1 485 ? -10.273 37.156 37 1 86 485 LEU A N 1
ATOM 3788 C CA . LEU A 1 485 ? -10.93 37.25 38.281 1 86 485 LEU A CA 1
ATOM 3789 C C . LEU A 1 485 ? -11.859 38.469 38.344 1 86 485 LEU A C 1
ATOM 3791 O O . LEU A 1 485 ? -12.977 38.344 38.875 1 86 485 LEU A O 1
ATOM 3795 N N . ILE A 1 486 ? -11.445 39.5 37.75 1 82.44 486 ILE A N 1
ATOM 3796 C CA . ILE A 1 486 ? -12.242 40.719 37.75 1 82.44 486 ILE A CA 1
ATOM 3797 C C . ILE A 1 486 ? -13.5 40.531 36.906 1 82.44 486 ILE A C 1
ATOM 3799 O O . ILE A 1 486 ? -14.602 40.844 37.312 1 82.44 486 ILE A O 1
ATOM 3803 N N . VAL A 1 487 ? -13.336 39.906 35.875 1 78.5 487 VAL A N 1
ATOM 3804 C CA . VAL A 1 487 ? -14.461 39.719 34.969 1 78.5 487 VAL A CA 1
ATOM 3805 C C . VAL A 1 487 ? -15.445 38.719 35.531 1 78.5 487 VAL A C 1
ATOM 3807 O O . VAL A 1 487 ? -16.656 38.906 35.469 1 78.5 487 VAL A O 1
ATOM 3810 N N . ALA A 1 488 ? -14.922 37.688 36.125 1 79.25 488 ALA A N 1
ATOM 3811 C CA . ALA A 1 488 ? -15.773 36.656 36.719 1 79.25 488 ALA A CA 1
ATOM 3812 C C . ALA A 1 488 ? -16.594 37.188 37.875 1 79.25 488 ALA A C 1
ATOM 3814 O O . ALA A 1 488 ? -17.719 36.75 38.125 1 79.25 488 ALA A O 1
ATOM 3815 N N . THR A 1 489 ? -15.992 38.156 38.562 1 78.06 489 THR A N 1
ATOM 3816 C CA . THR A 1 489 ? -16.672 38.688 39.719 1 78.06 489 THR A CA 1
ATOM 3817 C C . THR A 1 489 ? -17.656 39.781 39.344 1 78.06 489 THR A C 1
ATOM 3819 O O . THR A 1 489 ? -18.703 39.938 39.969 1 78.06 489 THR A O 1
ATOM 3822 N N . VAL A 1 490 ? -17.375 40.531 38.312 1 73.69 490 VAL A N 1
ATOM 3823 C CA . VAL A 1 490 ? -18.172 41.719 37.969 1 73.69 490 VAL A CA 1
ATOM 3824 C C . VAL A 1 490 ? -19.359 41.281 37.094 1 73.69 490 VAL A C 1
ATOM 3826 O O . VAL A 1 490 ? -20.406 41.906 37.125 1 73.69 490 VAL A O 1
ATOM 3829 N N . THR A 1 491 ? -19.219 40.188 36.375 1 70.31 491 THR A N 1
ATOM 3830 C CA . THR A 1 491 ? -20.297 39.781 35.5 1 70.31 491 THR A CA 1
ATOM 3831 C C . THR A 1 491 ? -21.469 39.219 36.281 1 70.31 491 THR A C 1
ATOM 3833 O O . THR A 1 491 ? -21.297 38.312 37.094 1 70.31 491 THR A O 1
ATOM 3836 N N . PRO A 1 492 ? -22.625 39.844 36 1 63.94 492 PRO A N 1
ATOM 3837 C CA . PRO A 1 492 ? -23.812 39.375 36.719 1 63.94 492 PRO A CA 1
ATOM 3838 C C . PRO A 1 492 ? -24.203 37.938 36.312 1 63.94 492 PRO A C 1
ATOM 3840 O O . PRO A 1 492 ? -23.922 37.531 35.188 1 63.94 492 PRO A O 1
ATOM 3843 N N . HIS A 1 493 ? -24.703 37.219 37.156 1 61.56 493 HIS A N 1
ATOM 3844 C CA . HIS A 1 493 ? -25.094 35.812 37 1 61.56 493 HIS A CA 1
ATOM 3845 C C . HIS A 1 493 ? -26.109 35.656 35.844 1 61.56 493 HIS A C 1
ATOM 3847 O O . HIS A 1 493 ? -26.141 34.594 35.188 1 61.56 493 HIS A O 1
ATOM 3853 N N . THR A 1 494 ? -26.922 36.562 35.656 1 55.69 494 THR A N 1
ATOM 3854 C CA . THR A 1 494 ? -27.969 36.469 34.656 1 55.69 494 THR A CA 1
ATOM 3855 C C . THR A 1 494 ? -27.359 36.375 33.25 1 55.69 494 THR A C 1
ATOM 3857 O O . THR A 1 494 ? -27.906 35.719 32.375 1 55.69 494 THR A O 1
ATOM 3860 N N . ASP A 1 495 ? -26.328 37 33.156 1 57.84 495 ASP A N 1
ATOM 3861 C CA . ASP A 1 495 ? -25.688 37.062 31.844 1 57.84 495 ASP A CA 1
ATOM 3862 C C . ASP A 1 495 ? -24.938 35.75 31.562 1 57.84 495 ASP A C 1
ATOM 3864 O O . ASP A 1 495 ? -24.766 35.375 30.406 1 57.84 495 ASP A O 1
ATOM 3868 N N . LEU A 1 496 ? -24.703 35.156 32.75 1 56.38 496 LEU A N 1
ATOM 3869 C CA . LEU A 1 496 ? -23.953 33.906 32.625 1 56.38 496 LEU A CA 1
ATOM 3870 C C . LEU A 1 496 ? -24.875 32.75 32.281 1 56.38 496 LEU A C 1
ATOM 3872 O O . LEU A 1 496 ? -24.469 31.797 31.641 1 56.38 496 LEU A O 1
ATOM 3876 N N . SER A 1 497 ? -26.062 32.812 32.938 1 49.62 497 SER A N 1
ATOM 3877 C CA . SER A 1 497 ? -27.031 31.719 32.844 1 49.62 497 SER A CA 1
ATOM 3878 C C . SER A 1 497 ? -27.734 31.719 31.5 1 49.62 497 SER A C 1
ATOM 3880 O O . SER A 1 497 ? -28.453 30.766 31.172 1 49.62 497 SER A O 1
ATOM 3882 N N . ASP A 1 498 ? -27.906 32.844 30.922 1 46.16 498 ASP A N 1
ATOM 3883 C CA . ASP A 1 498 ? -28.688 32.719 29.703 1 46.16 498 ASP A CA 1
ATOM 3884 C C . ASP A 1 498 ? -28.141 31.625 28.812 1 46.16 498 ASP A C 1
ATOM 3886 O O . ASP A 1 498 ? -26.922 31.469 28.688 1 46.16 498 ASP A O 1
ATOM 3890 N N . GLY A 1 499 ? -28.766 30.516 28.938 1 42.41 499 GLY A N 1
ATOM 3891 C CA . GLY A 1 499 ? -28.594 29.281 28.188 1 42.41 499 GLY A CA 1
ATOM 3892 C C . GLY A 1 499 ? -27.656 29.422 27 1 42.41 499 GLY A C 1
ATOM 3893 O O . GLY A 1 499 ? -27.312 28.438 26.344 1 42.41 499 GLY A O 1
ATOM 3894 N N . THR A 1 500 ? -27.938 30.547 26.438 1 40.88 500 THR A N 1
ATOM 3895 C CA . THR A 1 500 ? -27.172 30.719 25.219 1 40.88 500 THR A CA 1
ATOM 3896 C C . THR A 1 500 ? -25.688 30.906 25.547 1 40.88 500 THR A C 1
ATOM 3898 O O . THR A 1 500 ? -24.938 31.453 24.734 1 40.88 500 THR A O 1
ATOM 3901 N N . THR A 1 501 ? -25.469 30.797 26.828 1 39 501 THR A N 1
ATOM 3902 C CA . THR A 1 501 ? -24.234 31.172 27.516 1 39 501 THR A CA 1
ATOM 3903 C C . THR A 1 501 ? -23.031 30.438 26.906 1 39 501 THR A C 1
ATOM 3905 O O . THR A 1 501 ? -21.906 30.578 27.391 1 39 501 THR A O 1
ATOM 3908 N N . TYR A 1 502 ? -23.359 29.438 26.328 1 38.16 502 TYR A N 1
ATOM 3909 C CA . TYR A 1 502 ? -22.188 28.656 25.969 1 38.16 502 TYR A CA 1
ATOM 3910 C C . TYR A 1 502 ? -21.078 29.547 25.422 1 38.16 502 TYR A C 1
ATOM 3912 O O . TYR A 1 502 ? -19.891 29.219 25.547 1 38.16 502 TYR A O 1
ATOM 3920 N N . PHE A 1 503 ? -21.297 30.219 24.219 1 47.81 503 PHE A N 1
ATOM 3921 C CA . PHE A 1 503 ? -20.062 30.75 23.672 1 47.81 503 PHE A CA 1
ATOM 3922 C C . PHE A 1 503 ? -19.766 32.125 24.234 1 47.81 503 PHE A C 1
ATOM 3924 O O . PHE A 1 503 ? -20.234 33.156 23.719 1 47.81 503 PHE A O 1
ATOM 3931 N N . TYR A 1 504 ? -19.656 32.125 25.562 1 48.75 504 TYR A N 1
ATOM 3932 C CA . TYR A 1 504 ? -19.344 33.219 26.5 1 48.75 504 TYR A CA 1
ATOM 3933 C C . TYR A 1 504 ? -18.438 34.25 25.859 1 48.75 504 TYR A C 1
ATOM 3935 O O . TYR A 1 504 ? -18.609 35.438 26.109 1 48.75 504 TYR A O 1
ATOM 3943 N N . LEU A 1 505 ? -17.625 33.75 25.078 1 54.59 505 LEU A N 1
ATOM 3944 C CA . LEU A 1 505 ? -16.688 34.781 24.625 1 54.59 505 LEU A CA 1
ATOM 3945 C C . LEU A 1 505 ? -17.438 35.906 23.891 1 54.59 505 LEU A C 1
ATOM 3947 O O . LEU A 1 505 ? -17.203 37.062 24.172 1 54.59 505 LEU A O 1
ATOM 3951 N N . PHE A 1 506 ? -18.453 35.344 23.203 1 57.53 506 PHE A N 1
ATOM 3952 C CA . PHE A 1 506 ? -19.047 36.312 22.312 1 57.53 506 PHE A CA 1
ATOM 3953 C C . PHE A 1 506 ? -20.125 37.094 23.031 1 57.53 506 PHE A C 1
ATOM 3955 O O . PHE A 1 506 ? -20.234 38.312 22.875 1 57.53 506 PHE A O 1
ATOM 3962 N N . ASN A 1 507 ? -20.875 36.375 23.906 1 58.78 507 ASN A N 1
ATOM 3963 C CA . ASN A 1 507 ? -21.922 37.125 24.594 1 58.78 507 ASN A CA 1
ATOM 3964 C C . ASN A 1 507 ? -21.344 38.031 25.672 1 58.78 507 ASN A C 1
ATOM 3966 O O . ASN A 1 507 ? -21.828 39.125 25.875 1 58.78 507 ASN A O 1
ATOM 3970 N N . CYS A 1 508 ? -20.297 37.469 26.266 1 60 508 CYS A N 1
ATOM 3971 C CA . CYS A 1 508 ? -19.625 38.312 27.266 1 60 508 CYS A CA 1
ATOM 3972 C C . CYS A 1 508 ? -19.016 39.531 26.609 1 60 508 CYS A C 1
ATOM 3974 O O . CYS A 1 508 ? -19.094 40.656 27.172 1 60 508 CYS A O 1
ATOM 3976 N N . PHE A 1 509 ? -18.641 39.312 25.391 1 64.62 509 PHE A N 1
ATOM 3977 C CA . PHE A 1 509 ? -18.016 40.438 24.688 1 64.62 509 PHE A CA 1
ATOM 3978 C C . PHE A 1 509 ? -19.062 41.406 24.188 1 64.62 509 PHE A C 1
ATOM 3980 O O . PHE A 1 509 ? -18.797 42.625 24.109 1 64.62 509 PHE A O 1
ATOM 3987 N N . LYS A 1 510 ? -20.203 40.812 23.984 1 63.62 510 LYS A N 1
ATOM 3988 C CA . LYS A 1 510 ? -21.281 41.688 23.531 1 63.62 510 LYS A CA 1
ATOM 3989 C C . LYS A 1 510 ? -21.828 42.562 24.672 1 63.62 510 LYS A C 1
ATOM 3991 O O . LYS A 1 510 ? -22.156 43.719 24.469 1 63.62 510 LYS A O 1
ATOM 3996 N N . GLN A 1 511 ? -21.875 41.938 25.812 1 66 511 GLN A N 1
ATOM 3997 C CA . GLN A 1 511 ? -22.5 42.656 26.922 1 66 511 GLN A CA 1
ATOM 3998 C C . GLN A 1 511 ? -21.5 43.562 27.625 1 66 511 GLN A C 1
ATOM 4000 O O . GLN A 1 511 ? -21.891 44.594 28.188 1 66 511 GLN A O 1
ATOM 4005 N N . HIS A 1 512 ? -20.266 43.156 27.594 1 71.94 512 HIS A N 1
ATOM 4006 C CA . HIS A 1 512 ? -19.234 43.938 28.281 1 71.94 512 HIS A CA 1
ATOM 4007 C C . HIS A 1 512 ? -18.141 44.375 27.312 1 71.94 512 HIS A C 1
ATOM 4009 O O . HIS A 1 512 ? -17.141 43.688 27.141 1 71.94 512 HIS A O 1
ATOM 4015 N N . ALA A 1 513 ? -18.234 45.469 26.797 1 74.94 513 ALA A N 1
ATOM 4016 C CA . ALA A 1 513 ? -17.344 46.031 25.797 1 74.94 513 ALA A CA 1
ATOM 4017 C C . ALA A 1 513 ? -15.922 46.188 26.328 1 74.94 513 ALA A C 1
ATOM 4019 O O . ALA A 1 513 ? -14.953 46.094 25.578 1 74.94 513 ALA A O 1
ATOM 4020 N N . SER A 1 514 ? -15.852 46.406 27.656 1 77.5 514 SER A N 1
ATOM 4021 C CA . SER A 1 514 ? -14.539 46.562 28.266 1 77.5 514 SER A CA 1
ATOM 4022 C C . SER A 1 514 ? -13.727 45.281 28.203 1 77.5 514 SER A C 1
ATOM 4024 O O . SER A 1 514 ? -12.516 45.312 27.984 1 77.5 514 SER A O 1
ATOM 4026 N N . ILE A 1 515 ? -14.453 44.25 28.375 1 77.31 515 ILE A N 1
ATOM 4027 C CA . ILE A 1 515 ? -13.773 42.938 28.344 1 77.31 515 ILE A CA 1
ATOM 4028 C C . ILE A 1 515 ? -13.336 42.625 26.906 1 77.31 515 ILE A C 1
ATOM 4030 O O . ILE A 1 515 ? -12.242 42.094 26.688 1 77.31 515 ILE A O 1
ATOM 4034 N N . ALA A 1 516 ? -14.18 42.969 25.984 1 81 516 ALA A N 1
ATOM 4035 C CA . ALA A 1 516 ? -13.859 42.75 24.578 1 81 516 ALA A CA 1
ATOM 4036 C C . ALA A 1 516 ? -12.656 43.594 24.172 1 81 516 ALA A C 1
ATOM 4038 O O . ALA A 1 516 ? -11.812 43.156 23.391 1 81 516 ALA A O 1
ATOM 4039 N N . ALA A 1 517 ? -12.609 44.781 24.703 1 83.38 517 ALA A N 1
ATOM 4040 C CA . ALA A 1 517 ? -11.5 45.688 24.391 1 83.38 517 ALA A CA 1
ATOM 4041 C C . ALA A 1 517 ? -10.188 45.156 24.969 1 83.38 517 ALA A C 1
ATOM 4043 O O . ALA A 1 517 ? -9.141 45.219 24.312 1 83.38 517 ALA A O 1
ATOM 4044 N N . LEU A 1 518 ? -10.305 44.688 26.188 1 83 518 LEU A N 1
ATOM 4045 C CA . LEU A 1 518 ? -9.109 44.156 26.828 1 83 518 LEU A CA 1
ATOM 4046 C C . LEU A 1 518 ? -8.586 42.938 26.078 1 83 518 LEU A C 1
ATOM 4048 O O . LEU A 1 518 ? -7.379 42.781 25.891 1 83 518 LEU A O 1
ATOM 4052 N N . TYR A 1 519 ? -9.492 42.094 25.766 1 86.75 519 TYR A N 1
ATOM 4053 C CA . TYR A 1 519 ? -9.125 40.906 25 1 86.75 519 TYR A CA 1
ATOM 4054 C C . TYR A 1 519 ? -8.508 41.281 23.656 1 86.75 519 TYR A C 1
ATOM 4056 O O . TYR A 1 519 ? -7.535 40.656 23.219 1 86.75 519 TYR A O 1
ATOM 4064 N N . THR A 1 520 ? -9.008 42.281 23.016 1 88.56 520 THR A N 1
ATOM 4065 C CA . THR A 1 520 ? -8.484 42.719 21.719 1 88.56 520 THR A CA 1
ATOM 4066 C C . THR A 1 520 ? -7.098 43.344 21.891 1 88.56 520 THR A C 1
ATOM 4068 O O . THR A 1 520 ? -6.223 43.156 21.047 1 88.56 520 THR A O 1
ATOM 4071 N N . ILE A 1 521 ? -6.898 44.031 22.984 1 89.5 521 ILE A N 1
ATOM 4072 C CA . ILE A 1 521 ? -5.602 44.625 23.234 1 89.5 521 ILE A CA 1
ATOM 4073 C C . ILE A 1 521 ? -4.547 43.562 23.453 1 89.5 521 ILE A C 1
ATOM 4075 O O . ILE A 1 521 ? -3.434 43.656 22.922 1 89.5 521 ILE A O 1
ATOM 4079 N N . ILE A 1 522 ? -4.879 42.531 24.188 1 90.38 522 ILE A N 1
ATOM 4080 C CA . ILE A 1 522 ? -3.951 41.438 24.438 1 90.38 522 ILE A CA 1
ATOM 4081 C C . ILE A 1 522 ? -3.607 40.75 23.125 1 90.38 522 ILE A C 1
ATOM 4083 O O . ILE A 1 522 ? -2.445 40.406 22.875 1 90.38 522 ILE A O 1
ATOM 4087 N N . ASN A 1 523 ? -4.578 40.562 22.344 1 92.81 523 ASN A N 1
ATOM 4088 C CA . ASN A 1 523 ? -4.383 39.875 21.062 1 92.81 523 ASN A CA 1
ATOM 4089 C C . ASN A 1 523 ? -3.553 40.688 20.094 1 92.81 523 ASN A C 1
ATOM 4091 O O . ASN A 1 523 ? -2.707 40.156 19.375 1 92.81 523 ASN A O 1
ATOM 4095 N N . VAL A 1 524 ? -3.793 41.969 20.047 1 92.25 524 VAL A N 1
ATOM 4096 C CA . VAL A 1 524 ? -3.027 42.844 19.172 1 92.25 524 VAL A CA 1
ATOM 4097 C C . VAL A 1 524 ? -1.575 42.906 19.641 1 92.25 524 VAL A C 1
ATOM 4099 O O . VAL A 1 524 ? -0.652 42.906 18.828 1 92.25 524 VAL A O 1
ATOM 4102 N N . PHE A 1 525 ? -1.418 43 20.938 1 92.94 525 PHE A N 1
ATOM 4103 C CA . PHE A 1 525 ? -0.076 43 21.516 1 92.94 525 PHE A CA 1
ATOM 4104 C C . PHE A 1 525 ? 0.654 41.719 21.141 1 92.94 525 PHE A C 1
ATOM 4106 O O . PHE A 1 525 ? 1.829 41.75 20.781 1 92.94 525 PHE A O 1
ATOM 4113 N N . THR A 1 526 ? -0.025 40.625 21.344 1 94.06 526 THR A N 1
ATOM 4114 C CA . THR A 1 526 ? 0.572 39.312 21.031 1 94.06 526 THR A CA 1
ATOM 4115 C C . THR A 1 526 ? 0.94 39.25 19.547 1 94.06 526 THR A C 1
ATOM 4117 O O . THR A 1 526 ? 2.008 38.75 19.188 1 94.06 526 THR A O 1
ATOM 4120 N N . LEU A 1 527 ? 0.095 39.719 18.656 1 92.38 527 LEU A N 1
ATOM 4121 C CA . LEU A 1 527 ? 0.364 39.719 17.219 1 92.38 527 LEU A CA 1
ATOM 4122 C C . LEU A 1 527 ? 1.598 40.562 16.906 1 92.38 527 LEU A C 1
ATOM 4124 O O . LEU A 1 527 ? 2.395 40.188 16.031 1 92.38 527 LEU A O 1
ATOM 4128 N N . ALA A 1 528 ? 1.784 41.594 17.547 1 90.81 528 ALA A N 1
ATOM 4129 C CA . ALA A 1 528 ? 2.951 42.469 17.359 1 90.81 528 ALA A CA 1
ATOM 4130 C C . ALA A 1 528 ? 4.227 41.75 17.797 1 90.81 528 ALA A C 1
ATOM 4132 O O . ALA A 1 528 ? 5.266 41.875 17.141 1 90.81 528 ALA A O 1
ATOM 4133 N N . CYS A 1 529 ? 4.137 41.062 18.922 1 92.06 529 CYS A N 1
ATOM 4134 C CA . CYS A 1 529 ? 5.293 40.312 19.406 1 92.06 529 CYS A CA 1
ATOM 4135 C C . CYS A 1 529 ? 5.691 39.219 18.438 1 92.06 529 CYS A C 1
ATOM 4137 O O . CYS A 1 529 ? 6.879 38.969 18.203 1 92.06 529 CYS A O 1
ATOM 4139 N N . ILE A 1 530 ? 4.707 38.562 17.953 1 90.75 530 ILE A N 1
ATOM 4140 C CA . ILE A 1 530 ? 4.977 37.469 17 1 90.75 530 ILE A CA 1
ATOM 4141 C C . ILE A 1 530 ? 5.605 38.031 15.734 1 90.75 530 ILE A C 1
ATOM 4143 O O . ILE A 1 530 ? 6.578 37.5 15.219 1 90.75 530 ILE A O 1
ATOM 4147 N N . LEU A 1 531 ? 5.09 39.156 15.227 1 85.06 531 LEU A N 1
ATOM 4148 C CA . LEU A 1 531 ? 5.641 39.812 14.039 1 85.06 531 LEU A CA 1
ATOM 4149 C C . LEU A 1 531 ? 7.082 40.25 14.273 1 85.06 531 LEU A C 1
ATOM 4151 O O . LEU A 1 531 ? 7.93 40.094 13.383 1 85.06 531 LEU A O 1
ATOM 4155 N N . PHE A 1 532 ? 7.34 40.781 15.422 1 86.75 532 PHE A N 1
ATOM 4156 C CA . PHE A 1 532 ? 8.688 41.219 15.781 1 86.75 532 PHE A CA 1
ATOM 4157 C C . PHE A 1 532 ? 9.633 40 15.836 1 86.75 532 PHE A C 1
ATOM 4159 O O . PHE A 1 532 ? 10.773 40.094 15.383 1 86.75 532 PHE A O 1
ATOM 4166 N N . ALA A 1 533 ? 9.172 38.969 16.422 1 86.81 533 ALA A N 1
ATOM 4167 C CA . ALA A 1 533 ? 9.977 37.75 16.484 1 86.81 533 ALA A CA 1
ATOM 4168 C C . ALA A 1 533 ? 10.305 37.219 15.086 1 86.81 533 ALA A C 1
ATOM 4170 O O . ALA A 1 533 ? 11.422 36.781 14.828 1 86.81 533 ALA A O 1
ATOM 4171 N N . PHE A 1 534 ? 9.367 37.312 14.281 1 80.06 534 PHE A N 1
ATOM 4172 C CA . PHE A 1 534 ? 9.555 36.844 12.922 1 80.06 534 PHE A CA 1
ATOM 4173 C C . PHE A 1 534 ? 10.57 37.719 12.18 1 80.06 534 PHE A C 1
ATOM 4175 O O . PHE A 1 534 ? 11.375 37.188 11.398 1 80.06 534 PHE A O 1
ATOM 4182 N N . ILE A 1 535 ? 10.602 39 12.414 1 77.38 535 ILE A N 1
ATOM 4183 C CA . ILE A 1 535 ? 11.562 39.906 11.805 1 77.38 535 ILE A CA 1
ATOM 4184 C C . ILE A 1 535 ? 12.969 39.594 12.305 1 77.38 535 ILE A C 1
ATOM 4186 O O . ILE A 1 535 ? 13.922 39.594 11.523 1 77.38 535 ILE A O 1
ATOM 4190 N N . CYS A 1 536 ? 13.062 39.25 13.555 1 77.5 536 CYS A N 1
ATOM 4191 C CA . CYS A 1 536 ? 14.367 38.938 14.133 1 77.5 536 CYS A CA 1
ATOM 4192 C C . CYS A 1 536 ? 14.891 37.594 13.586 1 77.5 536 CYS A C 1
ATOM 4194 O O . CYS A 1 536 ? 16.078 37.469 13.312 1 77.5 536 CYS A O 1
ATOM 4196 N N . VAL A 1 537 ? 14.047 36.688 13.516 1 74.81 537 VAL A N 1
ATOM 4197 C CA . VAL A 1 537 ? 14.453 35.375 13.008 1 74.81 537 VAL A CA 1
ATOM 4198 C C . VAL A 1 537 ? 14.859 35.469 11.547 1 74.81 537 VAL A C 1
ATOM 4200 O O . VAL A 1 537 ? 15.805 34.812 11.102 1 74.81 537 VAL A O 1
ATOM 4203 N N . LYS A 1 538 ? 14.227 36.344 10.797 1 70.69 538 LYS A N 1
ATOM 4204 C CA . LYS A 1 538 ? 14.57 36.562 9.398 1 70.69 538 LYS A CA 1
ATOM 4205 C C . LYS A 1 538 ? 15.945 37.188 9.273 1 70.69 538 LYS A C 1
ATOM 4207 O O . LYS A 1 538 ? 16.719 36.844 8.383 1 70.69 538 LYS A O 1
ATOM 4212 N N . LYS A 1 539 ? 16.25 38 10.102 1 64.62 539 LYS A N 1
ATOM 4213 C CA . LYS A 1 539 ? 17.531 38.688 10.086 1 64.62 539 LYS A CA 1
ATOM 4214 C C . LYS A 1 539 ? 18.672 37.719 10.422 1 64.62 539 LYS A C 1
ATOM 4216 O O . LYS A 1 539 ? 19.766 37.812 9.867 1 64.62 539 LYS A O 1
ATOM 4221 N N . MET A 1 540 ? 18.312 36.844 11.258 1 64.44 540 MET A N 1
ATOM 4222 C CA . MET A 1 540 ? 19.297 35.812 11.633 1 64.44 540 MET A CA 1
ATOM 4223 C C . MET A 1 540 ? 19.609 34.906 10.461 1 64.44 540 MET A C 1
ATOM 4225 O O . MET A 1 540 ? 20.766 34.562 10.227 1 64.44 540 MET A O 1
ATOM 4229 N N . ASP A 1 541 ? 18.672 34.375 9.75 1 58.53 541 ASP A N 1
ATOM 4230 C CA . ASP A 1 541 ? 18.828 33.469 8.617 1 58.53 541 ASP A CA 1
ATOM 4231 C C . ASP A 1 541 ? 19.578 34.156 7.469 1 58.53 541 ASP A C 1
ATOM 4233 O O . ASP A 1 541 ? 20.406 33.531 6.801 1 58.53 541 ASP A O 1
ATOM 4237 N N . LEU A 1 542 ? 19.281 35.375 7.246 1 45.62 542 LEU A N 1
ATOM 4238 C CA . LEU A 1 542 ? 20 36.125 6.23 1 45.62 542 LEU A CA 1
ATOM 4239 C C . LEU A 1 542 ? 21.484 36.219 6.559 1 45.62 542 LEU A C 1
ATOM 4241 O O . LEU A 1 542 ? 22.328 36.125 5.664 1 45.62 542 LEU A O 1
ATOM 4245 N N . LEU A 1 543 ? 21.781 36.25 7.754 1 42.81 543 LEU A N 1
ATOM 4246 C CA . LEU A 1 543 ? 23.172 36.344 8.172 1 42.81 543 LEU A CA 1
ATOM 4247 C C . LEU A 1 543 ? 23.891 35.031 8 1 42.81 543 LEU A C 1
ATOM 4249 O O . LEU A 1 543 ? 25.078 35 7.645 1 42.81 543 LEU A O 1
ATOM 4253 N N . ARG A 1 544 ? 23.25 33.938 8.109 1 48.12 544 ARG A N 1
ATOM 4254 C CA . ARG A 1 544 ? 23.844 32.625 7.984 1 48.12 544 ARG A CA 1
ATOM 4255 C C . ARG A 1 544 ? 24.062 32.25 6.523 1 48.12 544 ARG A C 1
ATOM 4257 O O . ARG A 1 544 ? 25.062 31.609 6.18 1 48.12 544 ARG A O 1
ATOM 4264 N N . THR A 1 545 ? 23.078 32.344 5.68 1 43.97 545 THR A N 1
ATOM 4265 C CA . THR A 1 545 ? 23.266 32.062 4.258 1 43.97 545 THR A CA 1
ATOM 4266 C C . THR A 1 545 ? 24.469 32.781 3.709 1 43.97 545 THR A C 1
ATOM 4268 O O . THR A 1 545 ? 25.203 32.25 2.863 1 43.97 545 THR A O 1
ATOM 4271 N N . VAL A 1 546 ? 24.797 33.938 4.113 1 34.75 546 VAL A N 1
ATOM 4272 C CA . VAL A 1 546 ? 25.969 34.656 3.666 1 34.75 546 VAL A CA 1
ATOM 4273 C C . VAL A 1 546 ? 27.25 33.969 4.129 1 34.75 546 VAL A C 1
ATOM 4275 O O . VAL A 1 546 ? 28.234 33.875 3.389 1 34.75 546 VAL A O 1
ATOM 4278 N N . LYS A 1 547 ? 27.219 33.281 5.23 1 37.44 547 LYS A N 1
ATOM 4279 C CA . LYS A 1 547 ? 28.422 32.625 5.742 1 37.44 547 LYS A CA 1
ATOM 4280 C C . LYS A 1 547 ? 28.609 31.266 5.105 1 37.44 547 LYS A C 1
ATOM 4282 O O . LYS A 1 547 ? 29.75 30.844 4.875 1 37.44 547 LYS A O 1
ATOM 4287 N N . THR A 1 548 ? 27.656 30.438 4.969 1 38 548 THR A N 1
ATOM 4288 C CA . THR A 1 548 ? 27.75 29.078 4.441 1 38 548 THR A CA 1
ATOM 4289 C C . THR A 1 548 ? 28.141 29.094 2.965 1 38 548 THR A C 1
ATOM 4291 O O . THR A 1 548 ? 28.609 28.094 2.426 1 38 548 THR A O 1
ATOM 4294 N N . ASN A 1 549 ? 27.719 29.953 2.129 1 33.91 549 ASN A N 1
ATOM 4295 C CA . ASN A 1 549 ? 28.141 29.938 0.734 1 33.91 549 ASN A CA 1
ATOM 4296 C C . ASN A 1 549 ? 29.656 29.828 0.613 1 33.91 549 ASN A C 1
ATOM 4298 O O . ASN A 1 549 ? 30.172 29.469 -0.448 1 33.91 549 ASN A O 1
ATOM 4302 N N . ASN A 1 550 ? 30.438 30.391 1.437 1 30.75 550 ASN A N 1
ATOM 4303 C CA . ASN A 1 550 ? 31.875 30.359 1.177 1 30.75 550 ASN A CA 1
ATOM 4304 C C . ASN A 1 550 ? 32.469 28.984 1.482 1 30.75 550 ASN A C 1
ATOM 4306 O O . ASN A 1 550 ? 33.562 28.672 1.023 1 30.75 550 ASN A O 1
ATOM 4310 N N . SER A 1 551 ? 32.188 28.281 2.533 1 32.16 551 SER A N 1
ATOM 4311 C CA . SER A 1 551 ? 33.062 27.203 2.961 1 32.16 551 SER A CA 1
ATOM 4312 C C . SER A 1 551 ? 32.562 25.844 2.482 1 32.16 551 SER A C 1
ATOM 4314 O O . SER A 1 551 ? 31.609 25.312 3.035 1 32.16 551 SER A O 1
ATOM 4316 N N . TYR A 1 552 ? 32.5 25.5 1.23 1 29.28 552 TYR A N 1
ATOM 4317 C CA . TYR A 1 552 ? 32.25 24.141 0.755 1 29.28 552 TYR A CA 1
ATOM 4318 C C . TYR A 1 552 ? 33.062 23.141 1.568 1 29.28 552 TYR A C 1
ATOM 4320 O O . TYR A 1 552 ? 34.25 22.875 1.265 1 29.28 552 TYR A O 1
ATOM 4328 N N . SER A 1 553 ? 33.125 23.078 2.844 1 34.25 553 SER A N 1
ATOM 4329 C CA . SER A 1 553 ? 33.906 22.047 3.512 1 34.25 553 SER A CA 1
ATOM 4330 C C . SER A 1 553 ? 33.281 20.672 3.281 1 34.25 553 SER A C 1
ATOM 4332 O O . SER A 1 553 ? 32.094 20.484 3.406 1 34.25 553 SER A O 1
ATOM 4334 N N . PRO A 1 554 ? 33.844 19.734 2.455 1 38.25 554 PRO A N 1
ATOM 4335 C CA . PRO A 1 554 ? 33.375 18.359 2.236 1 38.25 554 PRO A CA 1
ATOM 4336 C C . PRO A 1 554 ? 32.781 17.719 3.494 1 38.25 554 PRO A C 1
ATOM 4338 O O . PRO A 1 554 ? 33.188 18.078 4.609 1 38.25 554 PRO A O 1
ATOM 4341 N N . LEU A 1 555 ? 31.719 17.062 3.332 1 41.25 555 LEU A N 1
ATOM 4342 C CA . LEU A 1 555 ? 30.953 16.438 4.418 1 41.25 555 LEU A CA 1
ATOM 4343 C C . LEU A 1 555 ? 31.891 15.781 5.422 1 41.25 555 LEU A C 1
ATOM 4345 O O . LEU A 1 555 ? 31.672 15.883 6.633 1 41.25 555 LEU A O 1
ATOM 4349 N N . LEU A 1 556 ? 32.875 14.93 4.875 1 41.53 556 LEU A N 1
ATOM 4350 C CA . LEU A 1 556 ? 33.781 14.211 5.738 1 41.53 556 LEU A CA 1
ATOM 4351 C C . LEU A 1 556 ? 34.625 15.18 6.578 1 41.53 556 LEU A C 1
ATOM 4353 O O . LEU A 1 556 ? 34.906 14.898 7.742 1 41.53 556 LEU A O 1
ATOM 4357 N N . GLN A 1 557 ? 35.094 16.25 6 1 43.28 557 GLN A N 1
ATOM 4358 C CA . GLN A 1 557 ? 35.875 17.234 6.73 1 43.28 557 GLN A CA 1
ATOM 4359 C C . GLN A 1 557 ? 35.062 17.891 7.844 1 43.28 557 GLN A C 1
ATOM 4361 O O . GLN A 1 557 ? 35.594 18.219 8.898 1 43.28 557 GLN A O 1
ATOM 4366 N N . LYS A 1 558 ? 33.875 18.047 7.527 1 44.81 558 LYS A N 1
ATOM 4367 C CA . LYS A 1 558 ? 33 18.609 8.555 1 44.81 558 LYS A CA 1
ATOM 4368 C C . LYS A 1 558 ? 32.844 17.641 9.727 1 44.81 558 LYS A C 1
ATOM 4370 O O . LYS A 1 558 ? 32.844 18.062 10.883 1 44.81 558 LYS A O 1
ATOM 4375 N N . SER A 1 559 ? 32.75 16.422 9.344 1 43.75 559 SER A N 1
ATOM 4376 C CA . SER A 1 559 ? 32.625 15.422 10.398 1 43.75 559 SER A CA 1
ATOM 4377 C C . SER A 1 559 ? 33.906 15.305 11.203 1 43.75 559 SER A C 1
ATOM 4379 O O . SER A 1 559 ? 33.875 15.062 12.414 1 43.75 559 SER A O 1
ATOM 4381 N N . TYR A 1 560 ? 35.156 15.5 10.508 1 44.59 560 TYR A N 1
ATOM 4382 C CA . TYR A 1 560 ? 36.438 15.453 11.195 1 44.59 560 TYR A CA 1
ATOM 4383 C C . TYR A 1 560 ? 36.625 16.672 12.086 1 44.59 560 TYR A C 1
ATOM 4385 O O . TYR A 1 560 ? 37.188 16.578 13.18 1 44.59 560 TYR A O 1
ATOM 4393 N N . LYS A 1 561 ? 36.375 17.875 11.625 1 43.91 561 LYS A N 1
ATOM 4394 C CA . LYS A 1 561 ? 36.531 19.078 12.43 1 43.91 561 LYS A CA 1
ATOM 4395 C C . LYS A 1 561 ? 35.719 19 13.711 1 43.91 561 LYS A C 1
ATOM 4397 O O . LYS A 1 561 ? 36.125 19.484 14.758 1 43.91 561 LYS A O 1
ATOM 4402 N N . TYR A 1 562 ? 34.656 18.5 13.617 1 36.59 562 TYR A N 1
ATOM 4403 C CA . TYR A 1 562 ? 33.844 18.375 14.812 1 36.59 562 TYR A CA 1
ATOM 4404 C C . TYR A 1 562 ? 34.438 17.375 15.789 1 36.59 562 TYR A C 1
ATOM 4406 O O . TYR A 1 562 ? 34.281 17.516 17 1 36.59 562 TYR A O 1
ATOM 4414 N N . SER A 1 563 ? 35.156 16.406 15.281 1 36.12 563 SER A N 1
ATOM 4415 C CA . SER A 1 563 ? 35.781 15.453 16.188 1 36.12 563 SER A CA 1
ATOM 4416 C C . SER A 1 563 ? 37 16.062 16.875 1 36.12 563 SER A C 1
ATOM 4418 O O . SER A 1 563 ? 37.312 15.711 18.016 1 36.12 563 SER A O 1
ATOM 4420 N N . THR A 1 564 ? 37.906 16.938 16.297 1 34.81 564 THR A N 1
ATOM 4421 C CA . THR A 1 564 ? 39.094 17.531 16.891 1 34.81 564 THR A CA 1
ATOM 4422 C C . THR A 1 564 ? 38.688 18.609 17.891 1 34.81 564 THR A C 1
ATOM 4424 O O . THR A 1 564 ? 39.469 18.969 18.781 1 34.81 564 THR A O 1
ATOM 4427 N N . LEU A 1 565 ? 37.844 19.531 17.656 1 31.86 565 LEU A N 1
ATOM 4428 C CA . LEU A 1 565 ? 37.594 20.672 18.547 1 31.86 565 LEU A CA 1
ATOM 4429 C C . LEU A 1 565 ? 37.188 20.188 19.938 1 31.86 565 LEU A C 1
ATOM 4431 O O . LEU A 1 565 ? 37.156 20.984 20.891 1 31.86 565 LEU A O 1
ATOM 4435 N N . GLN A 1 566 ? 36.594 19.094 20.094 1 32.25 566 GLN A N 1
ATOM 4436 C CA . GLN A 1 566 ? 36.125 18.875 21.453 1 32.25 566 GLN A CA 1
ATOM 4437 C C . GLN A 1 566 ? 37.281 18.609 22.406 1 32.25 566 GLN A C 1
ATOM 4439 O O . GLN A 1 566 ? 37.062 18.391 23.594 1 32.25 566 GLN A O 1
ATOM 4444 N N . GLY A 1 567 ? 38.531 18.25 21.891 1 30.53 567 GLY A N 1
ATOM 4445 C CA . GLY A 1 567 ? 39.469 17.922 22.953 1 30.53 567 GLY A CA 1
ATOM 4446 C C . GLY A 1 567 ? 39.969 19.156 23.672 1 30.53 567 GLY A C 1
ATOM 4447 O O . GLY A 1 567 ? 41.125 19.562 23.484 1 30.53 567 GLY A O 1
ATOM 4448 N N . GLU A 1 568 ? 39.281 20.219 23.75 1 29.14 568 GLU A N 1
ATOM 4449 C CA . GLU A 1 568 ? 39.906 21 24.812 1 29.14 568 GLU A CA 1
ATOM 4450 C C . GLU A 1 568 ? 40.219 20.109 26.031 1 29.14 568 GLU A C 1
ATOM 4452 O O . GLU A 1 568 ? 39.438 19.234 26.375 1 29.14 568 GLU A O 1
ATOM 4457 N N . PRO A 1 569 ? 41.531 20.047 26.453 1 27.66 569 PRO A N 1
ATOM 4458 C CA . PRO A 1 569 ? 41.938 19.266 27.625 1 27.66 569 PRO A CA 1
ATOM 4459 C C . PRO A 1 569 ? 40.969 19.438 28.797 1 27.66 569 PRO A C 1
ATOM 4461 O O . PRO A 1 569 ? 40.812 20.547 29.312 1 27.66 569 PRO A O 1
ATOM 4464 N N . LEU A 1 570 ? 39.781 18.984 28.734 1 28.16 570 LEU A N 1
ATOM 4465 C CA . LEU A 1 570 ? 39.156 19.016 30.047 1 28.16 570 LEU A CA 1
ATOM 4466 C C . LEU A 1 570 ? 40.125 18.562 31.141 1 28.16 570 LEU A C 1
ATOM 4468 O O . LEU A 1 570 ? 40.906 17.609 30.922 1 28.16 570 LEU A O 1
ATOM 4472 N N . LYS A 1 571 ? 40.469 19.438 31.969 1 27.38 571 LYS A N 1
ATOM 4473 C CA . LYS A 1 571 ? 41.25 19.219 33.188 1 27.38 571 LYS A CA 1
ATOM 4474 C C . LYS A 1 571 ? 41.031 17.812 33.719 1 27.38 571 LYS A C 1
ATOM 4476 O O . LYS A 1 571 ? 39.969 17.234 33.562 1 27.38 571 LYS A O 1
ATOM 4481 N N . GLU A 1 572 ? 42.062 17.047 34.125 1 28.12 572 GLU A N 1
ATOM 4482 C CA . GLU A 1 572 ? 42.438 15.797 34.781 1 28.12 572 GLU A CA 1
ATOM 4483 C C . GLU A 1 572 ? 41.438 15.477 35.906 1 28.12 572 GLU A C 1
ATOM 4485 O O . GLU A 1 572 ? 41.75 15.617 37.094 1 28.12 572 GLU A O 1
ATOM 4490 N N . GLU A 1 573 ? 40.312 15.969 36.125 1 27.97 573 GLU A N 1
ATOM 4491 C CA . GLU A 1 573 ? 39.875 15.391 37.406 1 27.97 573 GLU A CA 1
ATOM 4492 C C . GLU A 1 573 ? 39.875 13.867 37.344 1 27.97 573 GLU A C 1
ATOM 4494 O O . GLU A 1 573 ? 39.469 13.289 36.312 1 27.97 573 GLU A O 1
ATOM 4499 N N . SER A 1 574 ? 40.688 13.117 38.125 1 26.59 574 SER A N 1
ATOM 4500 C CA . SER A 1 574 ? 41.031 11.734 38.469 1 26.59 574 SER A CA 1
ATOM 4501 C C . SER A 1 574 ? 39.812 10.844 38.438 1 26.59 574 SER A C 1
ATOM 4503 O O . SER A 1 574 ? 39.219 10.57 39.5 1 26.59 574 SER A O 1
ATOM 4505 N N . TYR A 1 575 ? 38.75 11.055 37.75 1 26.97 575 TYR A N 1
ATOM 4506 C CA . TYR A 1 575 ? 37.656 10.141 38.094 1 26.97 575 TYR A CA 1
ATOM 4507 C C . TYR A 1 575 ? 38 8.703 37.719 1 26.97 575 TYR A C 1
ATOM 4509 O O . TYR A 1 575 ? 38.562 8.461 36.656 1 26.97 575 TYR A O 1
ATOM 4517 N N . GLY A 1 576 ? 38.25 7.723 38.656 1 26.09 576 GLY A N 1
ATOM 4518 C CA . GLY A 1 576 ? 38.531 6.293 38.688 1 26.09 576 GLY A CA 1
ATOM 4519 C C . GLY A 1 576 ? 37.75 5.516 37.656 1 26.09 576 GLY A C 1
ATOM 4520 O O . GLY A 1 576 ? 38.156 5.418 36.5 1 26.09 576 GLY A O 1
ATOM 4521 N N . ASP A 1 577 ? 36.625 4.707 38.125 1 29.56 577 ASP A N 1
ATOM 4522 C CA . ASP A 1 577 ? 36.125 3.387 37.75 1 29.56 577 ASP A CA 1
ATOM 4523 C C . ASP A 1 577 ? 35.344 3.443 36.438 1 29.56 577 ASP A C 1
ATOM 4525 O O . ASP A 1 577 ? 34.938 4.52 36 1 29.56 577 ASP A O 1
ATOM 4529 N N . GLU A 1 578 ? 34.969 2.141 35.875 1 33 578 GLU A N 1
ATOM 4530 C CA . GLU A 1 578 ? 34.25 1.631 34.719 1 33 578 GLU A CA 1
ATOM 4531 C C . GLU A 1 578 ? 32.969 2.416 34.469 1 33 578 GLU A C 1
ATOM 4533 O O . GLU A 1 578 ? 32.469 2.482 33.344 1 33 578 GLU A O 1
ATOM 4538 N N . THR A 1 579 ? 32.344 2.9 35.562 1 33.25 579 THR A N 1
ATOM 4539 C CA . THR A 1 579 ? 31.078 3.627 35.562 1 33.25 579 THR A CA 1
ATOM 4540 C C . THR A 1 579 ? 31.203 4.91 34.75 1 33.25 579 THR A C 1
ATOM 4542 O O . THR A 1 579 ? 30.203 5.574 34.469 1 33.25 579 THR A O 1
ATOM 4545 N N . SER A 1 580 ? 32.438 5.285 34.5 1 35.31 580 SER A N 1
ATOM 4546 C CA . SER A 1 580 ? 32.688 6.617 33.938 1 35.31 580 SER A CA 1
ATOM 4547 C C . SER A 1 580 ? 32.406 6.656 32.438 1 35.31 580 SER A C 1
ATOM 4549 O O . SER A 1 580 ? 31.984 7.688 31.906 1 35.31 580 SER A O 1
ATOM 4551 N N . ILE A 1 581 ? 32.719 5.516 31.891 1 36.78 581 ILE A N 1
ATOM 4552 C CA . ILE A 1 581 ? 32.531 5.516 30.453 1 36.78 581 ILE A CA 1
ATOM 4553 C C . ILE A 1 581 ? 31.062 5.66 30.109 1 36.78 581 ILE A C 1
ATOM 4555 O O . ILE A 1 581 ? 30.688 6.391 29.188 1 36.78 581 ILE A O 1
ATOM 4559 N N . GLU A 1 582 ? 30.25 4.902 30.953 1 35.84 582 GLU A N 1
ATOM 4560 C CA . GLU A 1 582 ? 28.828 4.941 30.688 1 35.84 582 GLU A CA 1
ATOM 4561 C C . GLU A 1 582 ? 28.281 6.363 30.812 1 35.84 582 GLU A C 1
ATOM 4563 O O . GLU A 1 582 ? 27.469 6.797 29.984 1 35.84 582 GLU A O 1
ATOM 4568 N N . ARG A 1 583 ? 28.719 6.957 31.891 1 40.22 583 ARG A N 1
ATOM 4569 C CA . ARG A 1 583 ? 28.219 8.305 32.156 1 40.22 583 ARG A CA 1
ATOM 4570 C C . ARG A 1 583 ? 28.656 9.273 31.047 1 40.22 583 ARG A C 1
ATOM 4572 O O . ARG A 1 583 ? 27.906 10.18 30.688 1 40.22 583 ARG A O 1
ATOM 4579 N N . SER A 1 584 ? 29.734 8.805 30.516 1 37.25 584 SER A N 1
ATOM 4580 C CA . SER A 1 584 ? 30.25 9.688 29.469 1 37.25 584 SER A CA 1
ATOM 4581 C C . SER A 1 584 ? 29.484 9.492 28.172 1 37.25 584 SER A C 1
ATOM 4583 O O . SER A 1 584 ? 29.188 10.469 27.469 1 37.25 584 SER A O 1
ATOM 4585 N N . MET A 1 585 ? 29.234 8.188 27.922 1 36.84 585 MET A N 1
ATOM 4586 C CA . MET A 1 585 ? 28.469 7.945 26.703 1 36.84 585 MET A CA 1
ATOM 4587 C C . MET A 1 585 ? 27.062 8.531 26.812 1 36.84 585 MET A C 1
ATOM 4589 O O . MET A 1 585 ? 26.531 9.086 25.844 1 36.84 585 MET A O 1
ATOM 4593 N N . GLU A 1 586 ? 26.469 8.328 28 1 40.88 586 GLU A N 1
ATOM 4594 C CA . GLU A 1 586 ? 25.188 8.977 28.234 1 40.88 586 GLU A CA 1
ATOM 4595 C C . GLU A 1 586 ? 25.297 10.492 28.078 1 40.88 586 GLU A C 1
ATOM 4597 O O . GLU A 1 586 ? 24.391 11.133 27.547 1 40.88 586 GLU A O 1
ATOM 4602 N N . SER A 1 587 ? 26.375 11.023 28.641 1 40.19 587 SER A N 1
ATOM 4603 C CA . SER A 1 587 ? 26.562 12.461 28.516 1 40.19 587 SER A CA 1
ATOM 4604 C C . SER A 1 587 ? 26.766 12.867 27.047 1 40.19 587 SER A C 1
ATOM 4606 O O . SER A 1 587 ? 26.297 13.922 26.625 1 40.19 587 SER A O 1
ATOM 4608 N N . MET A 1 588 ? 27.422 11.984 26.406 1 37.66 588 MET A N 1
ATOM 4609 C CA . MET A 1 588 ? 27.641 12.297 25 1 37.66 588 MET A CA 1
ATOM 4610 C C . MET A 1 588 ? 26.328 12.211 24.219 1 37.66 588 MET A C 1
ATOM 4612 O O . MET A 1 588 ? 26.062 13.031 23.344 1 37.66 588 MET A O 1
ATOM 4616 N N . GLU A 1 589 ? 25.625 11.133 24.562 1 41.94 589 GLU A N 1
ATOM 4617 C CA . GLU A 1 589 ? 24.297 11.031 23.953 1 41.94 589 GLU A CA 1
ATOM 4618 C C . GLU A 1 589 ? 23.438 12.25 24.297 1 41.94 589 GLU A C 1
ATOM 4620 O O . GLU A 1 589 ? 22.75 12.789 23.422 1 41.94 589 GLU A O 1
ATOM 4625 N N . SER A 1 590 ? 23.453 12.555 25.609 1 40.56 590 SER A N 1
ATOM 4626 C CA . SER A 1 590 ? 22.734 13.75 26.016 1 40.56 590 SER A CA 1
ATOM 4627 C C . SER A 1 590 ? 23.281 14.992 25.312 1 40.56 590 SER A C 1
ATOM 4629 O O . SER A 1 590 ? 22.516 15.891 24.938 1 40.56 590 SER A O 1
ATOM 4631 N N . ILE A 1 591 ? 24.562 15.016 25.25 1 39.94 591 ILE A N 1
ATOM 4632 C CA . ILE A 1 591 ? 25.156 16.188 24.609 1 39.94 591 ILE A CA 1
ATOM 4633 C C . ILE A 1 591 ? 24.781 16.188 23.125 1 39.94 591 ILE A C 1
ATOM 4635 O O . ILE A 1 591 ? 24.453 17.25 22.562 1 39.94 591 ILE A O 1
ATOM 4639 N N . GLN A 1 592 ? 24.906 15.039 22.547 1 39 592 GLN A N 1
ATOM 4640 C CA . GLN A 1 592 ? 24.594 14.984 21.109 1 39 592 GLN A CA 1
ATOM 4641 C C . GLN A 1 592 ? 23.109 15.211 20.859 1 39 592 GLN A C 1
ATOM 4643 O O . GLN A 1 592 ? 22.734 15.898 19.906 1 39 592 GLN A O 1
ATOM 4648 N N . ILE A 1 593 ? 22.344 14.461 21.656 1 43.34 593 ILE A N 1
ATOM 4649 C CA . ILE A 1 593 ? 20.922 14.812 21.609 1 43.34 593 ILE A CA 1
ATOM 4650 C C . ILE A 1 593 ? 20.75 16.297 21.922 1 43.34 593 ILE A C 1
ATOM 4652 O O . ILE A 1 593 ? 19.969 16.984 21.266 1 43.34 593 ILE A O 1
ATOM 4656 N N . ASN A 1 594 ? 21.438 16.672 23.047 1 40.22 594 ASN A N 1
ATOM 4657 C CA . ASN A 1 594 ? 21.422 18.094 23.391 1 40.22 594 ASN A CA 1
ATOM 4658 C C . ASN A 1 594 ? 21.953 18.953 22.25 1 40.22 594 ASN A C 1
ATOM 4660 O O . ASN A 1 594 ? 21.453 20.047 22 1 40.22 594 ASN A O 1
ATOM 4664 N N . GLN A 1 595 ? 23.047 18.484 21.734 1 40.12 595 GLN A N 1
ATOM 4665 C CA . GLN A 1 595 ? 23.578 19.281 20.641 1 40.12 595 GLN A CA 1
ATOM 4666 C C . GLN A 1 595 ? 22.688 19.203 19.406 1 40.12 595 GLN A C 1
ATOM 4668 O O . GLN A 1 595 ? 22.5 20.188 18.703 1 40.12 595 GLN A O 1
ATOM 4673 N N . LYS A 1 596 ? 22.312 18.062 19.125 1 41.62 596 LYS A N 1
ATOM 4674 C CA . LYS A 1 596 ? 21.375 17.922 18 1 41.62 596 LYS A CA 1
ATOM 4675 C C . LYS A 1 596 ? 20.031 18.578 18.312 1 41.62 596 LYS A C 1
ATOM 4677 O O . LYS A 1 596 ? 19.375 19.094 17.422 1 41.62 596 LYS A O 1
ATOM 4682 N N . MET A 1 597 ? 19.484 18.312 19.453 1 40.62 597 MET A N 1
ATOM 4683 C CA . MET A 1 597 ? 18.344 19.094 19.922 1 40.62 597 MET A CA 1
ATOM 4684 C C . MET A 1 597 ? 18.688 20.578 19.984 1 40.62 597 MET A C 1
ATOM 4686 O O . MET A 1 597 ? 17.812 21.406 20.266 1 40.62 597 MET A O 1
ATOM 4690 N N . SER A 1 598 ? 19.859 20.875 20.312 1 39.03 598 SER A N 1
ATOM 4691 C CA . SER A 1 598 ? 20.203 22.297 20.344 1 39.03 598 SER A CA 1
ATOM 4692 C C . SER A 1 598 ? 19.562 23.047 19.172 1 39.03 598 SER A C 1
ATOM 4694 O O . SER A 1 598 ? 19.016 22.438 18.266 1 39.03 598 SER A O 1
ATOM 4696 N N . GLU A 1 599 ? 20.203 24.125 18.547 1 44.41 599 GLU A N 1
ATOM 4697 C CA . GLU A 1 599 ? 19.688 25.469 18.297 1 44.41 599 GLU A CA 1
ATOM 4698 C C . GLU A 1 599 ? 18.641 25.484 17.203 1 44.41 599 GLU A C 1
ATOM 4700 O O . GLU A 1 599 ? 17.609 26.156 17.312 1 44.41 599 GLU A O 1
ATOM 4705 N N . ARG A 1 600 ? 18.875 25 16.047 1 47.09 600 ARG A N 1
ATOM 4706 C CA . ARG A 1 600 ? 18.156 25.531 14.891 1 47.09 600 ARG A CA 1
ATOM 4707 C C . ARG A 1 600 ? 16.875 24.719 14.633 1 47.09 600 ARG A C 1
ATOM 4709 O O . ARG A 1 600 ? 15.836 25.281 14.32 1 47.09 600 ARG A O 1
ATOM 4716 N N . SER A 1 601 ? 16.906 23.344 14.695 1 52.66 601 SER A N 1
ATOM 4717 C CA . SER A 1 601 ? 15.805 22.531 14.18 1 52.66 601 SER A CA 1
ATOM 4718 C C . SER A 1 601 ? 14.562 22.672 15.047 1 52.66 601 SER A C 1
ATOM 4720 O O . SER A 1 601 ? 13.438 22.719 14.531 1 52.66 601 SER A O 1
ATOM 4722 N N . HIS A 1 602 ? 14.711 22.953 16.297 1 60.31 602 HIS A N 1
ATOM 4723 C CA . HIS A 1 602 ? 13.508 22.969 17.125 1 60.31 602 HIS A CA 1
ATOM 4724 C C . HIS A 1 602 ? 12.906 24.375 17.188 1 60.31 602 HIS A C 1
ATOM 4726 O O . HIS A 1 602 ? 11.75 24.547 17.594 1 60.31 602 HIS A O 1
ATOM 4732 N N . ILE A 1 603 ? 13.719 25.25 16.594 1 71.5 603 ILE A N 1
ATOM 4733 C CA . ILE A 1 603 ? 13.18 26.609 16.531 1 71.5 603 ILE A CA 1
ATOM 4734 C C . ILE A 1 603 ? 12.07 26.672 15.477 1 71.5 603 ILE A C 1
ATOM 4736 O O . ILE A 1 603 ? 11.109 27.422 15.641 1 71.5 603 ILE A O 1
ATOM 4740 N N . THR A 1 604 ? 12.195 25.766 14.555 1 73.31 604 THR A N 1
ATOM 4741 C CA . THR A 1 604 ? 11.242 25.797 13.453 1 73.31 604 THR A CA 1
ATOM 4742 C C . THR A 1 604 ? 9.852 25.375 13.93 1 73.31 604 THR A C 1
ATOM 4744 O O . THR A 1 604 ? 8.844 25.906 13.469 1 73.31 604 THR A O 1
ATOM 4747 N N . HIS A 1 605 ? 9.789 24.469 14.828 1 78.75 605 HIS A N 1
ATOM 4748 C CA . HIS A 1 605 ? 8.5 24.031 15.352 1 78.75 605 HIS A CA 1
ATOM 4749 C C . HIS A 1 605 ? 7.781 25.172 16.078 1 78.75 605 HIS A C 1
ATOM 4751 O O . HIS A 1 605 ? 6.562 25.312 15.953 1 78.75 605 HIS A O 1
ATOM 4757 N N . HIS A 1 606 ? 8.562 25.969 16.719 1 84 606 HIS A N 1
ATOM 4758 C CA . HIS A 1 606 ? 7.973 27.094 17.453 1 84 606 HIS A CA 1
ATOM 4759 C C . HIS A 1 606 ? 7.48 28.172 16.5 1 84 606 HIS A C 1
ATOM 4761 O O . HIS A 1 606 ? 6.434 28.781 16.734 1 84 606 HIS A O 1
ATOM 4767 N N . VAL A 1 607 ? 8.258 28.359 15.523 1 80 607 VAL A N 1
ATOM 4768 C CA . VAL A 1 607 ? 7.891 29.375 14.539 1 80 607 VAL A CA 1
ATOM 4769 C C . VAL A 1 607 ? 6.594 28.969 13.844 1 80 607 VAL A C 1
ATOM 4771 O O . VAL A 1 607 ? 5.703 29.797 13.648 1 80 607 VAL A O 1
ATOM 4774 N N . VAL A 1 608 ? 6.445 27.734 13.477 1 78.31 608 VAL A N 1
ATOM 4775 C CA . VAL A 1 608 ? 5.254 27.25 12.789 1 78.31 608 VAL A CA 1
ATOM 4776 C C . VAL A 1 608 ? 4.043 27.344 13.719 1 78.31 608 VAL A C 1
ATOM 4778 O O . VAL A 1 608 ? 2.957 27.734 13.289 1 78.31 608 VAL A O 1
ATOM 4781 N N . LEU A 1 609 ? 4.223 26.953 14.961 1 85.25 609 LEU A N 1
ATOM 4782 C CA . LEU A 1 609 ? 3.123 27.062 15.914 1 85.25 609 LEU A CA 1
ATOM 4783 C C . LEU A 1 609 ? 2.672 28.5 16.078 1 85.25 609 LEU A C 1
ATOM 4785 O O . LEU A 1 609 ? 1.471 28.781 16.094 1 85.25 609 LEU A O 1
ATOM 4789 N N . LEU A 1 610 ? 3.648 29.406 16.109 1 87.69 610 LEU A N 1
ATOM 4790 C CA . LEU A 1 610 ? 3.324 30.812 16.297 1 87.69 610 LEU A CA 1
ATOM 4791 C C . LEU A 1 610 ? 2.641 31.391 15.055 1 87.69 610 LEU A C 1
ATOM 4793 O O . LEU A 1 610 ? 1.773 32.25 15.164 1 87.69 610 LEU A O 1
ATOM 4797 N N . LEU A 1 611 ? 3.016 30.938 14.008 1 80.25 611 LEU A N 1
ATOM 4798 C CA . LEU A 1 611 ? 2.379 31.375 12.773 1 80.25 611 LEU A CA 1
ATOM 4799 C C . LEU A 1 611 ? 0.914 30.953 12.734 1 80.25 611 LEU A C 1
ATOM 4801 O O . LEU A 1 611 ? 0.045 31.734 12.359 1 80.25 611 LEU A O 1
ATOM 4805 N N . ILE A 1 612 ? 0.614 29.75 13.109 1 81.75 612 ILE A N 1
ATOM 4806 C CA . ILE A 1 612 ? -0.756 29.25 13.141 1 81.75 612 ILE A CA 1
ATOM 4807 C C . ILE A 1 612 ? -1.561 30.016 14.188 1 81.75 612 ILE A C 1
ATOM 4809 O O . ILE A 1 612 ? -2.705 30.406 13.938 1 81.75 612 ILE A O 1
ATOM 4813 N N . MET A 1 613 ? -0.91 30.281 15.312 1 88.75 613 MET A N 1
ATOM 4814 C CA . MET A 1 613 ? -1.593 31 16.391 1 88.75 613 MET A CA 1
ATOM 4815 C C . MET A 1 613 ? -1.883 32.438 15.977 1 88.75 613 MET A C 1
ATOM 4817 O O . MET A 1 613 ? -2.875 33.031 16.406 1 88.75 613 MET A O 1
ATOM 4821 N N . SER A 1 614 ? -1.032 33 15.125 1 87.06 614 SER A N 1
ATOM 4822 C CA . SER A 1 614 ? -1.287 34.344 14.656 1 87.06 614 SER A CA 1
ATOM 4823 C C . SER A 1 614 ? -2.566 34.406 13.828 1 87.06 614 SER A C 1
ATOM 4825 O O . SER A 1 614 ? -3.299 35.406 13.891 1 87.06 614 SER A O 1
ATOM 4827 N N . ILE A 1 615 ? -2.908 33.344 13.156 1 79.94 615 ILE A N 1
ATOM 4828 C CA . ILE A 1 615 ? -4.133 33.281 12.375 1 79.94 615 ILE A CA 1
ATOM 4829 C C . ILE A 1 615 ? -5.34 33.188 13.305 1 79.94 615 ILE A C 1
ATOM 4831 O O . ILE A 1 615 ? -6.355 33.844 13.086 1 79.94 615 ILE A O 1
ATOM 4835 N N . VAL A 1 616 ? -5.18 32.375 14.305 1 86.88 616 VAL A N 1
ATOM 4836 C CA . VAL A 1 616 ? -6.25 32.219 15.281 1 86.88 616 VAL A CA 1
ATOM 4837 C C . VAL A 1 616 ? -6.508 33.531 15.992 1 86.88 616 VAL A C 1
ATOM 4839 O O . VAL A 1 616 ? -7.664 33.938 16.172 1 86.88 616 VAL A O 1
ATOM 4842 N N . ILE A 1 617 ? -5.453 34.219 16.312 1 89.75 617 ILE A N 1
ATOM 4843 C CA . ILE A 1 617 ? -5.547 35.469 17.031 1 89.75 617 ILE A CA 1
ATOM 4844 C C . ILE A 1 617 ? -6.156 36.531 16.125 1 89.75 617 ILE A C 1
ATOM 4846 O O . ILE A 1 617 ? -7.004 37.312 16.562 1 89.75 617 ILE A O 1
ATOM 4850 N N . ALA A 1 618 ? -5.805 36.562 14.898 1 84.75 618 ALA A N 1
ATOM 4851 C CA . ALA A 1 618 ? -6.355 37.5 13.945 1 84.75 618 ALA A CA 1
ATOM 4852 C C . ALA A 1 618 ? -7.852 37.312 13.758 1 84.75 618 ALA A C 1
ATOM 4854 O O . ALA A 1 618 ? -8.617 38.25 13.664 1 84.75 618 ALA A O 1
ATOM 4855 N N . LEU A 1 619 ? -8.234 36.062 13.734 1 83 619 LEU A N 1
ATOM 4856 C CA . LEU A 1 619 ? -9.648 35.75 13.594 1 83 619 LEU A CA 1
ATOM 4857 C C . LEU A 1 619 ? -10.43 36.156 14.836 1 83 619 LEU A C 1
ATOM 4859 O O . LEU A 1 619 ? -11.555 36.656 14.727 1 83 619 LEU A O 1
ATOM 4863 N N . ASN A 1 620 ? -9.891 36 15.969 1 86.12 620 ASN A N 1
ATOM 4864 C CA . ASN A 1 620 ? -10.555 36.375 17.219 1 86.12 620 ASN A CA 1
ATOM 4865 C C . ASN A 1 620 ? -10.68 37.875 17.344 1 86.12 620 ASN A C 1
ATOM 4867 O O . ASN A 1 620 ? -11.68 38.375 17.875 1 86.12 620 ASN A O 1
ATOM 4871 N N . ILE A 1 621 ? -9.68 38.562 16.859 1 85.94 621 ILE A N 1
ATOM 4872 C CA . ILE A 1 621 ? -9.766 40.031 16.859 1 85.94 621 ILE A CA 1
ATOM 4873 C C . ILE A 1 621 ? -10.906 40.469 15.953 1 85.94 621 ILE A C 1
ATOM 4875 O O . ILE A 1 621 ? -11.719 41.312 16.344 1 85.94 621 ILE A O 1
ATOM 4879 N N . SER A 1 622 ? -11.047 39.875 14.797 1 80.38 622 SER A N 1
ATOM 4880 C CA . SER A 1 622 ? -12.047 40.25 13.805 1 80.38 622 SER A CA 1
ATOM 4881 C C . SER A 1 622 ? -13.461 40 14.32 1 80.38 622 SER A C 1
ATOM 4883 O O . SER A 1 622 ? -14.344 40.844 14.156 1 80.38 622 SER A O 1
ATOM 4885 N N . ILE A 1 623 ? -13.609 38.938 15.016 1 78.88 623 ILE A N 1
ATOM 4886 C CA . ILE A 1 623 ? -14.938 38.562 15.492 1 78.88 623 ILE A CA 1
ATOM 4887 C C . ILE A 1 623 ? -15.305 39.406 16.703 1 78.88 623 ILE A C 1
ATOM 4889 O O . ILE A 1 623 ? -16.469 39.812 16.859 1 78.88 623 ILE A O 1
ATOM 4893 N N . THR A 1 624 ? -14.367 39.688 17.547 1 81.75 624 THR A N 1
ATOM 4894 C CA . THR A 1 624 ? -14.633 40.5 18.719 1 81.75 624 THR A CA 1
ATOM 4895 C C . THR A 1 624 ? -14.969 41.938 18.328 1 81.75 624 THR A C 1
ATOM 4897 O O . THR A 1 624 ? -15.891 42.562 18.875 1 81.75 624 THR A O 1
ATOM 4900 N N . VAL A 1 625 ? -14.281 42.406 17.328 1 79.56 625 VAL A N 1
ATOM 4901 C CA . VAL A 1 625 ? -14.539 43.781 16.859 1 79.56 625 VAL A CA 1
ATOM 4902 C C . VAL A 1 625 ? -15.891 43.812 16.141 1 79.56 625 VAL A C 1
ATOM 4904 O O . VAL A 1 625 ? -16.672 44.75 16.328 1 79.56 625 VAL A O 1
ATOM 4907 N N . TRP A 1 626 ? -16.203 42.781 15.43 1 75.75 626 TRP A N 1
ATOM 4908 C CA . TRP A 1 626 ? -17.469 42.75 14.688 1 75.75 626 TRP A CA 1
ATOM 4909 C C . TRP A 1 626 ? -18.656 42.625 15.641 1 75.75 626 TRP A C 1
ATOM 4911 O O . TRP A 1 626 ? -19.688 43.25 15.422 1 75.75 626 TRP A O 1
ATOM 4921 N N . SER A 1 627 ? -18.484 41.844 16.625 1 74.12 627 SER A N 1
ATOM 4922 C CA . SER A 1 627 ? -19.562 41.625 17.578 1 74.12 627 SER A CA 1
ATOM 4923 C C . SER A 1 627 ? -19.844 42.906 18.359 1 74.12 627 SER A C 1
ATOM 4925 O O . SER A 1 627 ? -20.984 43.156 18.781 1 74.12 627 SER A O 1
ATOM 4927 N N . ASN A 1 628 ? -18.828 43.781 18.531 1 75.12 628 ASN A N 1
ATOM 4928 C CA . ASN A 1 628 ? -19 45 19.297 1 75.12 628 ASN A CA 1
ATOM 4929 C C . ASN A 1 628 ? -19.562 46.125 18.422 1 75.12 628 ASN A C 1
ATOM 4931 O O . ASN A 1 628 ? -20.234 47.031 18.922 1 75.12 628 ASN A O 1
ATOM 4935 N N . LEU A 1 629 ? -19.203 46.031 17.141 1 71.25 629 LEU A N 1
ATOM 4936 C CA . LEU A 1 629 ? -19.656 47.094 16.25 1 71.25 629 LEU A CA 1
ATOM 4937 C C . LEU A 1 629 ? -21.109 46.875 15.852 1 71.25 629 LEU A C 1
ATOM 4939 O O . LEU A 1 629 ? -21.875 47.844 15.695 1 71.25 629 LEU A O 1
ATOM 4943 N N . ASP A 1 630 ? -21.469 45.656 15.445 1 62.03 630 ASP A N 1
ATOM 4944 C CA . ASP A 1 630 ? -22.828 45.406 15 1 62.03 630 ASP A CA 1
ATOM 4945 C C . ASP A 1 630 ? -23.641 44.656 16.062 1 62.03 630 ASP A C 1
ATOM 4947 O O . ASP A 1 630 ? -23.609 43.438 16.125 1 62.03 630 ASP A O 1
ATOM 4951 N N . LYS A 1 631 ? -24.172 45.344 17.078 1 57.97 631 LYS A N 1
ATOM 4952 C CA . LYS A 1 631 ? -24.938 44.812 18.203 1 57.97 631 LYS A CA 1
ATOM 4953 C C . LYS A 1 631 ? -26.219 44.156 17.719 1 57.97 631 LYS A C 1
ATOM 4955 O O . LYS A 1 631 ? -26.844 43.406 18.469 1 57.97 631 LYS A O 1
ATOM 4960 N N . SER A 1 632 ? -26.672 44.469 16.516 1 51 632 SER A N 1
ATOM 4961 C CA . SER A 1 632 ? -27.922 43.906 16.031 1 51 632 SER A CA 1
ATOM 4962 C C . SER A 1 632 ? -27.672 42.562 15.352 1 51 632 SER A C 1
ATOM 4964 O O . SER A 1 632 ? -27.703 42.469 14.117 1 51 632 SER A O 1
ATOM 4966 N N . LEU A 1 633 ? -26.844 41.844 15.875 1 50.06 633 LEU A N 1
ATOM 4967 C CA . LEU A 1 633 ? -26.328 40.594 15.336 1 50.06 633 LEU A CA 1
ATOM 4968 C C . LEU A 1 633 ? -27.469 39.688 14.906 1 50.06 633 LEU A C 1
ATOM 4970 O O . LEU A 1 633 ? -27.25 38.531 14.555 1 50.06 633 LEU A O 1
ATOM 4974 N N . SER A 1 634 ? -28.719 40.125 15.164 1 45.53 634 SER A N 1
ATOM 4975 C CA . SER A 1 634 ? -29.875 39.312 14.773 1 45.53 634 SER A CA 1
ATOM 4976 C C . SER A 1 634 ? -29.828 38.969 13.289 1 45.53 634 SER A C 1
ATOM 4978 O O . SER A 1 634 ? -30.391 37.938 12.859 1 45.53 634 SER A O 1
ATOM 4980 N N . ASN A 1 635 ? -29.391 40 12.492 1 44.06 635 ASN A N 1
ATOM 4981 C CA . ASN A 1 635 ? -29.547 39.781 11.055 1 44.06 635 ASN A CA 1
ATOM 4982 C C . ASN A 1 635 ? -28.25 39.312 10.414 1 44.06 635 ASN A C 1
ATOM 4984 O O . ASN A 1 635 ? -28.078 39.406 9.195 1 44.06 635 ASN A O 1
ATOM 4988 N N . VAL A 1 636 ? -27.312 39.312 11.117 1 50.34 636 VAL A N 1
ATOM 4989 C CA . VAL A 1 636 ? -26.047 39.125 10.406 1 50.34 636 VAL A CA 1
ATOM 4990 C C . VAL A 1 636 ? -25.969 37.688 9.883 1 50.34 636 VAL A C 1
ATOM 4992 O O . VAL A 1 636 ? -25.938 36.75 10.672 1 50.34 636 VAL A O 1
ATOM 4995 N N . GLN A 1 637 ? -26.5 37.531 8.719 1 55.41 637 GLN A N 1
ATOM 4996 C CA . GLN A 1 637 ? -26.641 36.281 7.98 1 55.41 637 GLN A CA 1
ATOM 4997 C C . GLN A 1 637 ? -25.281 35.781 7.469 1 55.41 637 GLN A C 1
ATOM 4999 O O . GLN A 1 637 ? -24.344 36.594 7.324 1 55.41 637 GLN A O 1
ATOM 5004 N N . GLY A 1 638 ? -24.938 34.594 7.246 1 62.38 638 GLY A N 1
ATOM 5005 C CA . GLY A 1 638 ? -24.203 33.438 6.719 1 62.38 638 GLY A CA 1
ATOM 5006 C C . GLY A 1 638 ? -22.719 33.5 6.992 1 62.38 638 GLY A C 1
ATOM 5007 O O . GLY A 1 638 ? -22.141 32.562 7.523 1 62.38 638 GLY A O 1
ATOM 5008 N N . LEU A 1 639 ? -22.125 34.875 6.777 1 63.84 639 LEU A N 1
ATOM 5009 C CA . LEU A 1 639 ? -20.672 34.938 6.898 1 63.84 639 LEU A CA 1
ATOM 5010 C C . LEU A 1 639 ? -20.266 35.062 8.359 1 63.84 639 LEU A C 1
ATOM 5012 O O . LEU A 1 639 ? -19.25 34.469 8.773 1 63.84 639 LEU A O 1
ATOM 5016 N N . TYR A 1 640 ? -21.016 35.875 9.094 1 71.12 640 TYR A N 1
ATOM 5017 C CA . TYR A 1 640 ? -20.688 36.062 10.508 1 71.12 640 TYR A CA 1
ATOM 5018 C C . TYR A 1 640 ? -20.797 34.75 11.273 1 71.12 640 TYR A C 1
ATOM 5020 O O . TYR A 1 640 ? -19.969 34.469 12.133 1 71.12 640 TYR A O 1
ATOM 5028 N N . LEU A 1 641 ? -21.766 34 10.93 1 74.81 641 LEU A N 1
ATOM 5029 C CA . LEU A 1 641 ? -21.969 32.719 11.609 1 74.81 641 LEU A CA 1
ATOM 5030 C C . LEU A 1 641 ? -20.844 31.75 11.258 1 74.81 641 LEU A C 1
ATOM 5032 O O . LEU A 1 641 ? -20.422 30.953 12.102 1 74.81 641 LEU A O 1
ATOM 5036 N N . GLU A 1 642 ? -20.359 31.891 10.062 1 72.94 642 GLU A N 1
ATOM 5037 C CA . GLU A 1 642 ? -19.266 31.031 9.641 1 72.94 642 GLU A CA 1
ATOM 5038 C C . GLU A 1 642 ? -17.969 31.406 10.344 1 72.94 642 GLU A C 1
ATOM 5040 O O . GLU A 1 642 ? -17.188 30.531 10.719 1 72.94 642 GLU A O 1
ATOM 5045 N N . LEU A 1 643 ? -17.812 32.719 10.383 1 73.75 643 LEU A N 1
ATOM 5046 C CA . LEU A 1 643 ? -16.594 33.156 11.047 1 73.75 643 LEU A CA 1
ATOM 5047 C C . LEU A 1 643 ? -16.641 32.875 12.539 1 73.75 643 LEU A C 1
ATOM 5049 O O . LEU A 1 643 ? -15.609 32.594 13.156 1 73.75 643 LEU A O 1
ATOM 5053 N N . ARG A 1 644 ? -17.812 32.938 13.047 1 79.06 644 ARG A N 1
ATOM 5054 C CA . ARG A 1 644 ? -17.969 32.594 14.453 1 79.06 644 ARG A CA 1
ATOM 5055 C C . ARG A 1 644 ? -17.688 31.109 14.703 1 79.06 644 ARG A C 1
ATOM 5057 O O . ARG A 1 644 ? -17.047 30.75 15.688 1 79.06 644 ARG A O 1
ATOM 5064 N N . MET A 1 645 ? -18.141 30.359 13.852 1 80.69 645 MET A N 1
ATOM 5065 C CA . MET A 1 645 ? -17.875 28.922 13.953 1 80.69 645 MET A CA 1
ATOM 5066 C C . MET A 1 645 ? -16.391 28.641 13.805 1 80.69 645 MET A C 1
ATOM 5068 O O . MET A 1 645 ? -15.828 27.828 14.539 1 80.69 645 MET A O 1
ATOM 5072 N N . ALA A 1 646 ? -15.781 29.312 12.875 1 80 646 ALA A N 1
ATOM 5073 C CA . ALA A 1 646 ? -14.352 29.141 12.648 1 80 646 ALA A CA 1
ATOM 5074 C C . ALA A 1 646 ? -13.539 29.547 13.875 1 80 646 ALA A C 1
ATOM 5076 O O . ALA A 1 646 ? -12.57 28.891 14.234 1 80 646 ALA A O 1
ATOM 5077 N N . SER A 1 647 ? -13.922 30.641 14.438 1 82.62 647 SER A N 1
ATOM 5078 C CA . SER A 1 647 ? -13.234 31.141 15.617 1 82.62 647 SER A CA 1
ATOM 5079 C C . SER A 1 647 ? -13.352 30.156 16.781 1 82.62 647 SER A C 1
ATOM 5081 O O . SER A 1 647 ? -12.383 29.906 17.5 1 82.62 647 SER A O 1
ATOM 5083 N N . VAL A 1 648 ? -14.5 29.531 16.922 1 84 648 VAL A N 1
ATOM 5084 C CA . VAL A 1 648 ? -14.727 28.594 18.016 1 84 648 VAL A CA 1
ATOM 5085 C C . VAL A 1 648 ? -13.914 27.328 17.781 1 84 648 VAL A C 1
ATOM 5087 O O . VAL A 1 648 ? -13.266 26.812 18.703 1 84 648 VAL A O 1
ATOM 5090 N N . VAL A 1 649 ? -13.922 26.875 16.641 1 86.19 649 VAL A N 1
ATOM 5091 C CA . VAL A 1 649 ? -13.227 25.641 16.312 1 86.19 649 VAL A CA 1
ATOM 5092 C C . VAL A 1 649 ? -11.719 25.844 16.469 1 86.19 649 VAL A C 1
ATOM 5094 O O . VAL A 1 649 ? -11.031 24.984 17.031 1 86.19 649 VAL A O 1
ATOM 5097 N N . LEU A 1 650 ? -11.242 26.922 16.031 1 87.38 650 LEU A N 1
ATOM 5098 C CA . LEU A 1 650 ? -9.797 27.156 16.047 1 87.38 650 LEU A CA 1
ATOM 5099 C C . LEU A 1 650 ? -9.32 27.516 17.453 1 87.38 650 LEU A C 1
ATOM 5101 O O . LEU A 1 650 ? -8.211 27.156 17.844 1 87.38 650 LEU A O 1
ATOM 5105 N N . THR A 1 651 ? -10.156 28.203 18.156 1 89.19 651 THR A N 1
ATOM 5106 C CA . THR A 1 651 ? -9.766 28.594 19.5 1 89.19 651 THR A CA 1
ATOM 5107 C C . THR A 1 651 ? -9.773 27.406 20.438 1 89.19 651 THR A C 1
ATOM 5109 O O . THR A 1 651 ? -8.805 27.188 21.172 1 89.19 651 THR A O 1
ATOM 5112 N N . TYR A 1 652 ? -10.789 26.625 20.375 1 89 652 TYR A N 1
ATOM 5113 C CA . TYR A 1 652 ? -10.867 25.469 21.266 1 89 652 TYR A CA 1
ATOM 5114 C C . TYR A 1 652 ? -10.062 24.297 20.703 1 89 652 TYR A C 1
ATOM 5116 O O . TYR A 1 652 ? -9.734 23.359 21.438 1 89 652 TYR A O 1
ATOM 5124 N N . GLY A 1 653 ? -9.727 24.359 19.5 1 89.56 653 GLY A N 1
ATOM 5125 C CA . GLY A 1 653 ? -8.984 23.297 18.859 1 89.56 653 GLY A CA 1
ATOM 5126 C C . GLY A 1 653 ? -7.492 23.562 18.781 1 89.56 653 GLY A C 1
ATOM 5127 O O . GLY A 1 653 ? -6.773 22.906 18.031 1 89.56 653 GLY A O 1
ATOM 5128 N N . GLN A 1 654 ? -6.926 24.438 19.516 1 91.44 654 GLN A N 1
ATOM 5129 C CA . GLN A 1 654 ? -5.523 24.844 19.453 1 91.44 654 GLN A CA 1
ATOM 5130 C C . GLN A 1 654 ? -4.605 23.656 19.734 1 91.44 654 GLN A C 1
ATOM 5132 O O . GLN A 1 654 ? -3.484 23.594 19.219 1 91.44 654 GLN A O 1
ATOM 5137 N N . GLY A 1 655 ? -5.105 22.75 20.547 1 92 655 GLY A N 1
ATOM 5138 C CA . GLY A 1 655 ? -4.312 21.578 20.844 1 92 655 GLY A CA 1
ATOM 5139 C C . GLY A 1 655 ? -3.961 20.75 19.609 1 92 655 GLY A C 1
ATOM 5140 O O . GLY A 1 655 ? -2.904 20.125 19.562 1 92 655 GLY A O 1
ATOM 5141 N N . PHE A 1 656 ? -4.781 20.828 18.719 1 88.69 656 PHE A N 1
ATOM 5142 C CA . PHE A 1 656 ? -4.555 20.109 17.469 1 88.69 656 PHE A CA 1
ATOM 5143 C C . PHE A 1 656 ? -3.336 20.656 16.734 1 88.69 656 PHE A C 1
ATOM 5145 O O . PHE A 1 656 ? -2.568 19.891 16.141 1 88.69 656 PHE A O 1
ATOM 5152 N N . PHE A 1 657 ? -3.104 21.922 16.75 1 87.44 657 PHE A N 1
ATOM 5153 C CA . PHE A 1 657 ? -1.977 22.562 16.078 1 87.44 657 PHE A CA 1
ATOM 5154 C C . PHE A 1 657 ? -0.674 22.266 16.812 1 87.44 657 PHE A C 1
ATOM 5156 O O . PHE A 1 657 ? 0.379 22.125 16.203 1 87.44 657 PHE A O 1
ATOM 5163 N N . SER A 1 658 ? -0.782 22.203 18.109 1 91.44 658 SER A N 1
ATOM 5164 C CA . SER A 1 658 ? 0.389 21.812 18.891 1 91.44 658 SER A CA 1
ATOM 5165 C C . SER A 1 658 ? 0.782 20.375 18.609 1 91.44 658 SER A C 1
ATOM 5167 O O . SER A 1 658 ? 1.969 20.047 18.547 1 91.44 658 SER A O 1
ATOM 5169 N N . PHE A 1 659 ? -0.208 19.625 18.438 1 89.31 659 PHE A N 1
ATOM 5170 C CA . PHE A 1 659 ? 0.028 18.219 18.094 1 89.31 659 PHE A CA 1
ATOM 5171 C C . PHE A 1 659 ? 0.652 18.094 16.719 1 89.31 659 PHE A C 1
ATOM 5173 O O . PHE A 1 659 ? 1.587 17.312 16.516 1 89.31 659 PHE A O 1
ATOM 5180 N N . ALA A 1 660 ? 0.182 18.812 15.844 1 79.88 660 ALA A N 1
ATOM 5181 C CA . ALA A 1 660 ? 0.675 18.766 14.477 1 79.88 660 ALA A CA 1
ATOM 5182 C C . ALA A 1 660 ? 2.129 19.219 14.391 1 79.88 660 ALA A C 1
ATOM 5184 O O . ALA A 1 660 ? 2.895 18.734 13.562 1 79.88 660 ALA A O 1
ATOM 5185 N N . THR A 1 661 ? 2.564 20.078 15.281 1 81.12 661 THR A N 1
ATOM 5186 C CA . THR A 1 661 ? 3.898 20.672 15.227 1 81.12 661 THR A CA 1
ATOM 5187 C C . THR A 1 661 ? 4.883 19.859 16.062 1 81.12 661 THR A C 1
ATOM 5189 O O . THR A 1 661 ? 6.016 19.625 15.648 1 81.12 661 THR A O 1
ATOM 5192 N N . PHE A 1 662 ? 4.414 19.422 17.203 1 83.94 662 PHE A N 1
ATOM 5193 C CA . PHE A 1 662 ? 5.355 18.828 18.141 1 83.94 662 PHE A CA 1
ATOM 5194 C C . PHE A 1 662 ? 5.031 17.359 18.359 1 83.94 662 PHE A C 1
ATOM 5196 O O . PHE A 1 662 ? 5.785 16.641 19.031 1 83.94 662 PHE A O 1
ATOM 5203 N N . GLY A 1 663 ? 3.994 16.891 17.906 1 77.81 663 GLY A N 1
ATOM 5204 C CA . GLY A 1 663 ? 3.535 15.539 18.203 1 77.81 663 GLY A CA 1
ATOM 5205 C C . GLY A 1 663 ? 4.438 14.461 17.625 1 77.81 663 GLY A C 1
ATOM 5206 O O . GLY A 1 663 ? 4.449 13.328 18.109 1 77.81 663 GLY A O 1
ATOM 5207 N N . PHE A 1 664 ? 5.168 14.75 16.625 1 72.12 664 PHE A N 1
ATOM 5208 C CA . PHE A 1 664 ? 5.91 13.688 15.961 1 72.12 664 PHE A CA 1
ATOM 5209 C C . PHE A 1 664 ? 7.383 14.055 15.82 1 72.12 664 PHE A C 1
ATOM 5211 O O . PHE A 1 664 ? 7.984 13.859 14.766 1 72.12 664 PHE A O 1
ATOM 5218 N N . ILE A 1 665 ? 7.914 14.508 16.859 1 66.88 665 ILE A N 1
ATOM 5219 C CA . ILE A 1 665 ? 9.344 14.789 16.922 1 66.88 665 ILE A CA 1
ATOM 5220 C C . ILE A 1 665 ? 10.133 13.492 16.828 1 66.88 665 ILE A C 1
ATOM 5222 O O . ILE A 1 665 ? 9.828 12.523 17.531 1 66.88 665 ILE A O 1
ATOM 5226 N N . LYS A 1 666 ? 11.078 13.406 15.828 1 60.66 666 LYS A N 1
ATOM 5227 C CA . LYS A 1 666 ? 11.844 12.211 15.477 1 60.66 666 LYS A CA 1
ATOM 5228 C C . LYS A 1 666 ? 12.523 11.609 16.703 1 60.66 666 LYS A C 1
ATOM 5230 O O . LYS A 1 666 ? 12.586 10.383 16.844 1 60.66 666 LYS A O 1
ATOM 5235 N N . GLU A 1 667 ? 13.047 12.539 17.562 1 59.41 667 GLU A N 1
ATOM 5236 C CA . GLU A 1 667 ? 13.828 12.102 18.719 1 59.41 667 GLU A CA 1
ATOM 5237 C C . GLU A 1 667 ? 12.977 11.258 19.672 1 59.41 667 GLU A C 1
ATOM 5239 O O . GLU A 1 667 ? 13.5 10.375 20.359 1 59.41 667 GLU A O 1
ATOM 5244 N N . PHE A 1 668 ? 11.742 11.609 19.625 1 61.69 668 PHE A N 1
ATOM 5245 C CA . PHE A 1 668 ? 10.836 10.859 20.484 1 61.69 668 PHE A CA 1
ATOM 5246 C C . PHE A 1 668 ? 10.695 9.414 20.016 1 61.69 668 PHE A C 1
ATOM 5248 O O . PHE A 1 668 ? 10.656 8.492 20.828 1 61.69 668 PHE A O 1
ATOM 5255 N N . PHE A 1 669 ? 10.586 9.234 18.812 1 53.94 669 PHE A N 1
ATOM 5256 C CA . PHE A 1 669 ? 10.375 7.91 18.234 1 53.94 669 PHE A CA 1
ATOM 5257 C C . PHE A 1 669 ? 11.688 7.137 18.156 1 53.94 669 PHE A C 1
ATOM 5259 O O . PHE A 1 669 ? 11.688 5.906 18.172 1 53.94 669 PHE A O 1
ATOM 5266 N N . MET A 1 670 ? 12.805 7.891 17.859 1 46.78 670 MET A N 1
ATOM 5267 C CA . MET A 1 670 ? 14.117 7.246 17.906 1 46.78 670 MET A CA 1
ATOM 5268 C C . MET A 1 670 ? 14.438 6.766 19.312 1 46.78 670 MET A C 1
ATOM 5270 O O . MET A 1 670 ? 15.242 5.848 19.484 1 46.78 670 MET A O 1
ATOM 5274 N N . LEU A 1 671 ? 14.117 7.684 20.203 1 41.91 671 LEU A N 1
ATOM 5275 C CA . LEU A 1 671 ? 14.336 7.27 21.594 1 41.91 671 LEU A CA 1
ATOM 5276 C C . LEU A 1 671 ? 13.531 6.016 21.906 1 41.91 671 LEU A C 1
ATOM 5278 O O . LEU A 1 671 ? 12.305 6.004 21.766 1 41.91 671 LEU A O 1
ATOM 5282 N N . GLY A 1 672 ? 13.758 4.926 21.109 1 41.06 672 GLY A N 1
ATOM 5283 C CA . GLY A 1 672 ? 13.109 3.672 21.469 1 41.06 672 GLY A CA 1
ATOM 5284 C C . GLY A 1 672 ? 12.445 3.709 22.844 1 41.06 672 GLY A C 1
ATOM 5285 O O . GLY A 1 672 ? 13.102 3.496 23.859 1 41.06 672 GLY A O 1
ATOM 5286 N N . CYS A 1 673 ? 11.68 4.539 23.078 1 39.5 673 CYS A N 1
ATOM 5287 C CA . CYS A 1 673 ? 11.148 4.516 24.438 1 39.5 673 CYS A CA 1
ATOM 5288 C C . CYS A 1 673 ? 11.148 3.098 24.984 1 39.5 673 CYS A C 1
ATOM 5290 O O . CYS A 1 673 ? 11.453 2.887 26.156 1 39.5 673 CYS A O 1
ATOM 5292 N N . PHE A 1 674 ? 10.758 2.189 24.062 1 39.59 674 PHE A N 1
ATOM 5293 C CA . PHE A 1 674 ? 10.797 0.807 24.531 1 39.59 674 PHE A CA 1
ATOM 5294 C C . PHE A 1 674 ? 12.242 0.325 24.656 1 39.59 674 PHE A C 1
ATOM 5296 O O . PHE A 1 674 ? 12.562 -0.427 25.578 1 39.59 674 PHE A O 1
ATOM 5303 N N . GLU A 1 675 ? 13.078 0.676 23.734 1 40.06 675 GLU A N 1
ATOM 5304 C CA . GLU A 1 675 ? 14.461 0.229 23.828 1 40.06 675 GLU A CA 1
ATOM 5305 C C . GLU A 1 675 ? 15.156 0.843 25.031 1 40.06 675 GLU A C 1
ATOM 5307 O O . GLU A 1 675 ? 15.93 0.169 25.719 1 40.06 675 GLU A O 1
ATOM 5312 N N . LYS A 1 676 ? 15.031 2.141 25.25 1 42.03 676 LYS A N 1
ATOM 5313 C CA . LYS A 1 676 ? 15.586 2.738 26.453 1 42.03 676 LYS A CA 1
ATOM 5314 C C . LYS A 1 676 ? 14.953 2.137 27.719 1 42.03 676 LYS A C 1
ATOM 5316 O O . LYS A 1 676 ? 15.656 1.837 28.688 1 42.03 676 LYS A O 1
ATOM 5321 N N . VAL A 1 677 ? 13.617 2.051 27.641 1 42.09 677 VAL A N 1
ATOM 5322 C CA . VAL A 1 677 ? 13.008 1.323 28.734 1 42.09 677 VAL A CA 1
ATOM 5323 C C . VAL A 1 677 ? 13.539 -0.107 28.781 1 42.09 677 VAL A C 1
ATOM 5325 O O . VAL A 1 677 ? 13.844 -0.636 29.844 1 42.09 677 VAL A O 1
ATOM 5328 N N . TYR A 1 678 ? 13.695 -0.615 27.578 1 39.69 678 TYR A N 1
ATOM 5329 C CA . TYR A 1 678 ? 14.266 -1.954 27.484 1 39.69 678 TYR A CA 1
ATOM 5330 C C . TYR A 1 678 ? 15.758 -1.94 27.812 1 39.69 678 TYR A C 1
ATOM 5332 O O . TYR A 1 678 ? 16.25 -2.814 28.531 1 39.69 678 TYR A O 1
ATOM 5340 N N . LYS A 1 679 ? 16.516 -1.077 27.266 1 43.31 679 LYS A N 1
ATOM 5341 C CA . LYS A 1 679 ? 17.922 -0.961 27.641 1 43.31 679 LYS A CA 1
ATOM 5342 C C . LYS A 1 679 ? 18.062 -0.629 29.125 1 43.31 679 LYS A C 1
ATOM 5344 O O . LYS A 1 679 ? 18.938 -1.175 29.812 1 43.31 679 LYS A O 1
ATOM 5349 N N . GLN A 1 680 ? 17.297 0.402 29.578 1 41.91 680 GLN A N 1
ATOM 5350 C CA . GLN A 1 680 ? 17.281 0.657 31.016 1 41.91 680 GLN A CA 1
ATOM 5351 C C . GLN A 1 680 ? 16.906 -0.6 31.781 1 41.91 680 GLN A C 1
ATOM 5353 O O . GLN A 1 680 ? 17.469 -0.871 32.844 1 41.91 680 GLN A O 1
ATOM 5358 N N . TYR A 1 681 ? 15.961 -1.292 31.234 1 37.53 681 TYR A N 1
ATOM 5359 C CA . TYR A 1 681 ? 15.633 -2.598 31.797 1 37.53 681 TYR A CA 1
ATOM 5360 C C . TYR A 1 681 ? 16.812 -3.557 31.656 1 37.53 681 TYR A C 1
ATOM 5362 O O . TYR A 1 681 ? 17.141 -4.277 32.594 1 37.53 681 TYR A O 1
ATOM 5370 N N . LEU A 1 682 ? 17.344 -3.619 30.531 1 40.22 682 LEU A N 1
ATOM 5371 C CA . LEU A 1 682 ? 18.5 -4.484 30.359 1 40.22 682 LEU A CA 1
ATOM 5372 C C . LEU A 1 682 ? 19.688 -3.986 31.203 1 40.22 682 LEU A C 1
ATOM 5374 O O . LEU A 1 682 ? 20.453 -4.789 31.734 1 40.22 682 LEU A O 1
ATOM 5378 N N . LYS A 1 683 ? 20.125 -2.682 31.016 1 42.66 683 LYS A N 1
ATOM 5379 C CA . LYS A 1 683 ? 21.141 -2.105 31.875 1 42.66 683 LYS A CA 1
ATOM 5380 C C . LYS A 1 683 ? 20.906 -2.486 33.344 1 42.66 683 LYS A C 1
ATOM 5382 O O . LYS A 1 683 ? 21.844 -2.746 34.094 1 42.66 683 LYS A O 1
ATOM 5387 N N . LEU A 1 684 ? 19.719 -2.365 33.812 1 38.56 684 LEU A N 1
ATOM 5388 C CA . LEU A 1 684 ? 19.438 -2.906 35.156 1 38.56 684 LEU A CA 1
ATOM 5389 C C . LEU A 1 684 ? 19.766 -4.395 35.219 1 38.56 684 LEU A C 1
ATOM 5391 O O . LEU A 1 684 ? 20.141 -4.914 36.25 1 38.56 684 LEU A O 1
ATOM 5395 N N . ARG A 1 685 ? 19.297 -5.047 34.125 1 34.28 685 ARG A N 1
ATOM 5396 C CA . ARG A 1 685 ? 19.703 -6.453 34.125 1 34.28 685 ARG A CA 1
ATOM 5397 C C . ARG A 1 685 ? 21.031 -6.648 33.406 1 34.28 685 ARG A C 1
ATOM 5399 O O . ARG A 1 685 ? 21.141 -6.371 32.219 1 34.28 685 ARG A O 1
ATOM 5406 N N . GLY A 1 686 ? 22.141 -6.531 33.906 1 40.47 686 GLY A N 1
ATOM 5407 C CA . GLY A 1 686 ? 23.562 -6.746 33.656 1 40.47 686 GLY A CA 1
ATOM 5408 C C . GLY A 1 686 ? 23.953 -6.43 32.25 1 40.47 686 GLY A C 1
ATOM 5409 O O . GLY A 1 686 ? 23.141 -6.5 31.328 1 40.47 686 GLY A O 1
ATOM 5410 N N . ARG A 1 687 ? 25.062 -5.703 31.938 1 44.75 687 ARG A N 1
ATOM 5411 C CA . ARG A 1 687 ? 25.781 -5.141 30.797 1 44.75 687 ARG A CA 1
ATOM 5412 C C . ARG A 1 687 ? 25.859 -6.148 29.656 1 44.75 687 ARG A C 1
ATOM 5414 O O . ARG A 1 687 ? 26.703 -7.043 29.672 1 44.75 687 ARG A O 1
ATOM 5421 N N . LYS A 1 688 ? 24.859 -6.598 28.953 1 45.69 688 LYS A N 1
ATOM 5422 C CA . LYS A 1 688 ? 25.016 -7.719 28.031 1 45.69 688 LYS A CA 1
ATOM 5423 C C . LYS A 1 688 ? 25.578 -7.254 26.688 1 45.69 688 LYS A C 1
ATOM 5425 O O . LYS A 1 688 ? 25.109 -6.262 26.125 1 45.69 688 LYS A O 1
ATOM 5430 N N . LYS A 1 689 ? 26.938 -7.43 26.312 1 53.75 689 LYS A N 1
ATOM 5431 C CA . LYS A 1 689 ? 27.578 -7.465 25 1 53.75 689 LYS A CA 1
ATOM 5432 C C . LYS A 1 689 ? 26.594 -7.918 23.922 1 53.75 689 LYS A C 1
ATOM 5434 O O . LYS A 1 689 ? 25.75 -8.781 24.172 1 53.75 689 LYS A O 1
ATOM 5439 N N . ILE A 1 690 ? 26.469 -7.051 22.938 1 62.69 690 ILE A N 1
ATOM 5440 C CA . ILE A 1 690 ? 25.594 -7.434 21.844 1 62.69 690 ILE A CA 1
ATOM 5441 C C . ILE A 1 690 ? 26 -8.805 21.312 1 62.69 690 ILE A C 1
ATOM 5443 O O . ILE A 1 690 ? 27.188 -9.086 21.125 1 62.69 690 ILE A O 1
ATOM 5447 N N . THR A 1 691 ? 25.25 -9.758 21.562 1 62 691 THR A N 1
ATOM 5448 C CA . THR A 1 691 ? 25.516 -11.086 21.016 1 62 691 THR A CA 1
ATOM 5449 C C . THR A 1 691 ? 25.141 -11.141 19.531 1 62 691 THR A C 1
ATOM 5451 O O . THR A 1 691 ? 23.969 -10.93 19.172 1 62 691 THR A O 1
ATOM 5454 N N . LEU A 1 692 ? 26.203 -10.945 18.734 1 68.62 692 LEU A N 1
ATOM 5455 C CA . LEU A 1 692 ? 25.984 -11.062 17.297 1 68.62 692 LEU A CA 1
ATOM 5456 C C . LEU A 1 692 ? 25.75 -12.516 16.906 1 68.62 692 LEU A C 1
ATOM 5458 O O . LEU A 1 692 ? 26.219 -13.43 17.578 1 68.62 692 LEU A O 1
ATOM 5462 N N . GLU A 1 693 ? 24.922 -12.75 15.992 1 67.62 693 GLU A N 1
ATOM 5463 C CA . GLU A 1 693 ? 24.656 -14.086 15.477 1 67.62 693 GLU A CA 1
ATOM 5464 C C . GLU A 1 693 ? 25.938 -14.758 14.984 1 67.62 693 GLU A C 1
ATOM 5466 O O . GLU A 1 693 ? 26.906 -14.086 14.648 1 67.62 693 GLU A O 1
ATOM 5471 N N . CYS A 1 694 ? 25.922 -15.93 15.203 1 63.47 694 CYS A N 1
ATOM 5472 C CA . CYS A 1 694 ? 27.062 -16.688 14.711 1 63.47 694 CYS A CA 1
ATOM 5473 C C . CYS A 1 694 ? 27.219 -16.516 13.203 1 63.47 694 CYS A C 1
ATOM 5475 O O . CYS A 1 694 ? 26.25 -16.312 12.484 1 63.47 694 CYS A O 1
ATOM 5477 N N . GLU A 1 695 ? 28.438 -16.25 12.742 1 66.69 695 GLU A N 1
ATOM 5478 C CA . GLU A 1 695 ? 28.797 -15.969 11.359 1 66.69 695 GLU A CA 1
ATOM 5479 C C . GLU A 1 695 ? 28.109 -16.938 10.398 1 66.69 695 GLU A C 1
ATOM 5481 O O . GLU A 1 695 ? 27.812 -16.578 9.258 1 66.69 695 GLU A O 1
ATOM 5486 N N . SER A 1 696 ? 27.859 -18.062 10.992 1 58.56 696 SER A N 1
ATOM 5487 C CA . SER A 1 696 ? 27.25 -19.078 10.125 1 58.56 696 SER A CA 1
ATOM 5488 C C . SER A 1 696 ? 25.766 -18.797 9.898 1 58.56 696 SER A C 1
ATOM 5490 O O . SER A 1 696 ? 25.188 -19.266 8.914 1 58.56 696 SER A O 1
ATOM 5492 N N . GLU A 1 697 ? 25.312 -17.953 10.703 1 59.88 697 GLU A N 1
ATOM 5493 C CA . GLU A 1 697 ? 23.875 -17.688 10.633 1 59.88 697 GLU A CA 1
ATOM 5494 C C . GLU A 1 697 ? 23.609 -16.375 9.883 1 59.88 697 GLU A C 1
ATOM 5496 O O . GLU A 1 697 ? 22.469 -15.906 9.844 1 59.88 697 GLU A O 1
ATOM 5501 N N . LEU A 1 698 ? 24.609 -15.922 9.273 1 67.44 698 LEU A N 1
ATOM 5502 C CA . LEU A 1 698 ? 24.438 -14.609 8.664 1 67.44 698 LEU A CA 1
ATOM 5503 C C . LEU A 1 698 ? 23.734 -14.727 7.316 1 67.44 698 LEU A C 1
ATOM 5505 O O . LEU A 1 698 ? 23.953 -15.695 6.582 1 67.44 698 LEU A O 1
ATOM 5509 N N . ASP A 1 699 ? 22.828 -13.914 7.137 1 66.38 699 ASP A N 1
ATOM 5510 C CA . ASP A 1 699 ? 22.125 -13.828 5.867 1 66.38 699 ASP A CA 1
ATOM 5511 C C . ASP A 1 699 ? 23.094 -13.672 4.699 1 66.38 699 ASP A C 1
ATOM 5513 O O . ASP A 1 699 ? 24.156 -13.07 4.852 1 66.38 699 ASP A O 1
ATOM 5517 N N . ILE A 1 700 ? 22.812 -14.242 3.605 1 65.06 700 ILE A N 1
ATOM 5518 C CA . ILE A 1 700 ? 23.656 -14.242 2.424 1 65.06 700 ILE A CA 1
ATOM 5519 C C . ILE A 1 700 ? 23.938 -12.812 1.977 1 65.06 700 ILE A C 1
ATOM 5521 O O . ILE A 1 700 ? 25.031 -12.5 1.501 1 65.06 700 ILE A O 1
ATOM 5525 N N . ASP A 1 701 ? 22.906 -12.094 2.225 1 68.62 701 ASP A N 1
ATOM 5526 C CA . ASP A 1 701 ? 23.094 -10.703 1.808 1 68.62 701 ASP A CA 1
ATOM 5527 C C . ASP A 1 701 ? 24.219 -10.039 2.598 1 68.62 701 ASP A C 1
ATOM 5529 O O . ASP A 1 701 ? 24.984 -9.258 2.047 1 68.62 701 ASP A O 1
ATOM 5533 N N . ILE A 1 702 ? 24.281 -10.414 3.834 1 78.12 702 ILE A N 1
ATOM 5534 C CA . ILE A 1 702 ? 25.312 -9.828 4.688 1 78.12 702 ILE A CA 1
ATOM 5535 C C . ILE A 1 702 ? 26.672 -10.367 4.289 1 78.12 702 ILE A C 1
ATOM 5537 O O . ILE A 1 702 ? 27.656 -9.609 4.234 1 78.12 702 ILE A O 1
ATOM 5541 N N . LEU A 1 703 ? 26.656 -11.664 3.91 1 73.88 703 LEU A N 1
ATOM 5542 C CA . LEU A 1 703 ? 27.922 -12.273 3.539 1 73.88 703 LEU A CA 1
ATOM 5543 C C . LEU A 1 703 ? 28.438 -11.703 2.219 1 73.88 703 LEU A C 1
ATOM 5545 O O . LEU A 1 703 ? 29.641 -11.469 2.064 1 73.88 703 LEU A O 1
ATOM 5549 N N . LEU A 1 704 ? 27.516 -11.422 1.381 1 72.06 704 LEU A N 1
ATOM 5550 C CA . LEU A 1 704 ? 27.906 -10.852 0.095 1 72.06 704 LEU A CA 1
ATOM 5551 C C . LEU A 1 704 ? 28.375 -9.414 0.26 1 72.06 704 LEU A C 1
ATOM 5553 O O . LEU A 1 704 ? 29.359 -9 -0.375 1 72.06 704 LEU A O 1
ATOM 5557 N N . LEU A 1 705 ? 27.688 -8.773 1.034 1 80.25 705 LEU A N 1
ATOM 5558 C CA . LEU A 1 705 ? 28.094 -7.398 1.292 1 80.25 705 LEU A CA 1
ATOM 5559 C C . LEU A 1 705 ? 29.469 -7.355 1.959 1 80.25 705 LEU A C 1
ATOM 5561 O O . LEU A 1 705 ? 30.281 -6.496 1.641 1 80.25 705 LEU A O 1
ATOM 5565 N N . ARG A 1 706 ? 29.688 -8.289 2.857 1 82.81 706 ARG A N 1
ATOM 5566 C CA . ARG A 1 706 ? 30.984 -8.383 3.525 1 82.81 706 ARG A CA 1
ATOM 5567 C C . ARG A 1 706 ? 32.094 -8.641 2.518 1 82.81 706 ARG A C 1
ATOM 5569 O O . ARG A 1 706 ? 33.125 -7.945 2.529 1 82.81 706 ARG A O 1
ATOM 5576 N N . LYS A 1 707 ? 31.828 -9.523 1.722 1 78.25 707 LYS A N 1
ATOM 5577 C CA . LYS A 1 707 ? 32.844 -9.883 0.736 1 78.25 707 LYS A CA 1
ATOM 5578 C C . LYS A 1 707 ? 33.156 -8.719 -0.202 1 78.25 707 LYS A C 1
ATOM 5580 O O . LYS A 1 707 ? 34.312 -8.422 -0.49 1 78.25 707 LYS A O 1
ATOM 5585 N N . ARG A 1 708 ? 32.188 -8.055 -0.607 1 77.38 708 ARG A N 1
ATOM 5586 C CA . ARG A 1 708 ? 32.344 -6.934 -1.531 1 77.38 708 ARG A CA 1
ATOM 5587 C C . ARG A 1 708 ? 33.031 -5.754 -0.861 1 77.38 708 ARG A C 1
ATOM 5589 O O . ARG A 1 708 ? 33.938 -5.137 -1.451 1 77.38 708 ARG A O 1
ATOM 5596 N N . PHE A 1 709 ? 32.594 -5.496 0.269 1 86.69 709 PHE A N 1
ATOM 5597 C CA . PHE A 1 709 ? 33.188 -4.359 0.982 1 86.69 709 PHE A CA 1
ATOM 5598 C C . PHE A 1 709 ? 34.656 -4.602 1.284 1 86.69 709 PHE A C 1
ATOM 5600 O O . PHE A 1 709 ? 35.469 -3.705 1.114 1 86.69 709 PHE A O 1
ATOM 5607 N N . ILE A 1 710 ? 34.969 -5.816 1.724 1 83.5 710 ILE A N 1
ATOM 5608 C CA . ILE A 1 710 ? 36.344 -6.141 2.102 1 83.5 710 ILE A CA 1
ATOM 5609 C C . ILE A 1 710 ? 37.25 -6.121 0.865 1 83.5 710 ILE A C 1
ATOM 5611 O O . ILE A 1 710 ? 38.375 -5.59 0.905 1 83.5 710 ILE A O 1
ATOM 5615 N N . LYS A 1 711 ? 36.688 -6.535 -0.131 1 77.25 711 LYS A N 1
ATOM 5616 C CA . LYS A 1 711 ? 37.5 -6.648 -1.342 1 77.25 711 LYS A CA 1
ATOM 5617 C C . LYS A 1 711 ? 37.75 -5.281 -1.972 1 77.25 711 LYS A C 1
ATOM 5619 O O . LYS A 1 711 ? 38.875 -4.961 -2.363 1 77.25 711 LYS A O 1
ATOM 5624 N N . HIS A 1 712 ? 36.75 -4.438 -1.985 1 76.81 712 HIS A N 1
ATOM 5625 C CA . HIS A 1 712 ? 36.844 -3.266 -2.848 1 76.81 712 HIS A CA 1
ATOM 5626 C C . HIS A 1 712 ? 36.969 -1.986 -2.027 1 76.81 712 HIS A C 1
ATOM 5628 O O . HIS A 1 712 ? 37.469 -0.975 -2.521 1 76.81 712 HIS A O 1
ATOM 5634 N N . HIS A 1 713 ? 36.562 -2.027 -0.793 1 84.06 713 HIS A N 1
ATOM 5635 C CA . HIS A 1 713 ? 36.406 -0.73 -0.143 1 84.06 713 HIS A CA 1
ATOM 5636 C C . HIS A 1 713 ? 37.156 -0.687 1.186 1 84.06 713 HIS A C 1
ATOM 5638 O O . HIS A 1 713 ? 37.438 0.394 1.7 1 84.06 713 HIS A O 1
ATOM 5644 N N . LEU A 1 714 ? 37.438 -1.766 1.75 1 86.75 714 LEU A N 1
ATOM 5645 C CA . LEU A 1 714 ? 37.969 -1.819 3.113 1 86.75 714 LEU A CA 1
ATOM 5646 C C . LEU A 1 714 ? 39.219 -0.973 3.252 1 86.75 714 LEU A C 1
ATOM 5648 O O . LEU A 1 714 ? 39.312 -0.138 4.156 1 86.75 714 LEU A O 1
ATOM 5652 N N . LEU A 1 715 ? 40.156 -1.146 2.338 1 80.69 715 LEU A N 1
ATOM 5653 C CA . LEU A 1 715 ? 41.438 -0.483 2.479 1 80.69 715 LEU A CA 1
ATOM 5654 C C . LEU A 1 715 ? 41.312 1.022 2.283 1 80.69 715 LEU A C 1
ATOM 5656 O O . LEU A 1 715 ? 41.844 1.808 3.064 1 80.69 715 LEU A O 1
ATOM 5660 N N . GLN A 1 716 ? 40.562 1.391 1.287 1 81.31 716 GLN A N 1
ATOM 5661 C CA . GLN A 1 716 ? 40.375 2.814 1.033 1 81.31 716 GLN A CA 1
ATOM 5662 C C . GLN A 1 716 ? 39.594 3.473 2.158 1 81.31 716 GLN A C 1
ATOM 5664 O O . GLN A 1 716 ? 39.906 4.578 2.594 1 81.31 716 GLN A O 1
ATOM 5669 N N . CYS A 1 717 ? 38.594 2.73 2.605 1 85.56 717 CYS A N 1
ATOM 5670 C CA . CYS A 1 717 ? 37.75 3.262 3.684 1 85.56 717 CYS A CA 1
ATOM 5671 C C . CYS A 1 717 ? 38.562 3.436 4.961 1 85.56 717 CYS A C 1
ATOM 5673 O O . CYS A 1 717 ? 38.469 4.465 5.629 1 85.56 717 CYS A O 1
ATOM 5675 N N . SER A 1 718 ? 39.375 2.461 5.242 1 84.31 718 SER A N 1
ATOM 5676 C CA . SER A 1 718 ? 40.219 2.504 6.438 1 84.31 718 SER A CA 1
ATOM 5677 C C . SER A 1 718 ? 41.188 3.676 6.395 1 84.31 718 SER A C 1
ATOM 5679 O O . SER A 1 718 ? 41.375 4.367 7.395 1 84.31 718 SER A O 1
ATOM 5681 N N . LYS A 1 719 ? 41.688 3.893 5.227 1 79.19 719 LYS A N 1
ATOM 5682 C CA . LYS A 1 719 ? 42.625 4.984 5.066 1 79.19 719 LYS A CA 1
ATOM 5683 C C . LYS A 1 719 ? 41.938 6.34 5.18 1 79.19 719 LYS A C 1
ATOM 5685 O O . LYS A 1 719 ? 42.5 7.285 5.742 1 79.19 719 LYS A O 1
ATOM 5690 N N . ASP A 1 720 ? 40.781 6.375 4.793 1 78.44 720 ASP A N 1
ATOM 5691 C CA . ASP A 1 720 ? 40.062 7.656 4.703 1 78.44 720 ASP A CA 1
ATOM 5692 C C . ASP A 1 720 ? 39.438 8.031 6.039 1 78.44 720 ASP A C 1
ATOM 5694 O O . ASP A 1 720 ? 39.406 9.211 6.402 1 78.44 720 ASP A O 1
ATOM 5698 N N . ILE A 1 721 ? 38.969 7.008 6.75 1 81.12 721 ILE A N 1
ATOM 5699 C CA . ILE A 1 721 ? 38.094 7.387 7.855 1 81.12 721 ILE A CA 1
ATOM 5700 C C . ILE A 1 721 ? 38.75 7.074 9.188 1 81.12 721 ILE A C 1
ATOM 5702 O O . ILE A 1 721 ? 38.438 7.668 10.211 1 81.12 721 ILE A O 1
ATOM 5706 N N . VAL A 1 722 ? 39.688 6.129 9.195 1 81 722 VAL A N 1
ATOM 5707 C CA . VAL A 1 722 ? 40.281 5.707 10.469 1 81 722 VAL A CA 1
ATOM 5708 C C . VAL A 1 722 ? 41.25 6.781 10.977 1 81 722 VAL A C 1
ATOM 5710 O O . VAL A 1 722 ? 42.094 7.277 10.234 1 81 722 VAL A O 1
ATOM 5713 N N . ARG A 1 723 ? 40.938 7.168 12.086 1 73.81 723 ARG A N 1
ATOM 5714 C CA . ARG A 1 723 ? 41.781 8.156 12.742 1 73.81 723 ARG A CA 1
ATOM 5715 C C . ARG A 1 723 ? 41.969 7.836 14.219 1 73.81 723 ARG A C 1
ATOM 5717 O O . ARG A 1 723 ? 41.375 6.883 14.727 1 73.81 723 ARG A O 1
ATOM 5724 N N . CYS A 1 724 ? 43.062 8.344 14.703 1 62.78 724 CYS A N 1
ATOM 5725 C CA . CYS A 1 724 ? 43.219 8.305 16.141 1 62.78 724 CYS A CA 1
ATOM 5726 C C . CYS A 1 724 ? 42.406 9.391 16.828 1 62.78 724 CYS A C 1
ATOM 5728 O O . CYS A 1 724 ? 42.594 10.578 16.562 1 62.78 724 CYS A O 1
ATOM 5730 N N . LEU A 1 725 ? 41.438 8.883 17.406 1 62.88 725 LEU A N 1
ATOM 5731 C CA . LEU A 1 725 ? 40.531 9.836 18.031 1 62.88 725 LEU A CA 1
ATOM 5732 C C . LEU A 1 725 ? 40.625 9.766 19.547 1 62.88 725 LEU A C 1
ATOM 5734 O O . LEU A 1 725 ? 41 8.727 20.109 1 62.88 725 LEU A O 1
ATOM 5738 N N . SER A 1 726 ? 40.781 10.797 20.078 1 52.81 726 SER A N 1
ATOM 5739 C CA . SER A 1 726 ? 40.812 10.867 21.547 1 52.81 726 SER A CA 1
ATOM 5740 C C . SER A 1 726 ? 39.469 11.234 22.125 1 52.81 726 SER A C 1
ATOM 5742 O O . SER A 1 726 ? 38.719 12.031 21.547 1 52.81 726 SER A O 1
ATOM 5744 N N . PHE A 1 727 ? 38.969 10.281 22.812 1 51.28 727 PHE A N 1
ATOM 5745 C CA . PHE A 1 727 ? 37.75 10.594 23.516 1 51.28 727 PHE A CA 1
ATOM 5746 C C . PHE A 1 727 ? 37.969 10.562 25.031 1 51.28 727 PHE A C 1
ATOM 5748 O O . PHE A 1 727 ? 38.344 9.531 25.578 1 51.28 727 PHE A O 1
ATOM 5755 N N . ARG A 1 728 ? 37.594 11.555 25.672 1 39.28 728 ARG A N 1
ATOM 5756 C CA . ARG A 1 728 ? 37.719 11.711 27.125 1 39.28 728 ARG A CA 1
ATOM 5757 C C . ARG A 1 728 ? 39.094 11.234 27.594 1 39.28 728 ARG A C 1
ATOM 5759 O O . ARG A 1 728 ? 39.188 10.445 28.531 1 39.28 728 ARG A O 1
ATOM 5766 N N . LEU A 1 729 ? 40.219 11.594 26.938 1 44.75 729 LEU A N 1
ATOM 5767 C CA . LEU A 1 729 ? 41.625 11.391 27.266 1 44.75 729 LEU A CA 1
ATOM 5768 C C . LEU A 1 729 ? 42.062 9.969 26.938 1 44.75 729 LEU A C 1
ATOM 5770 O O . LEU A 1 729 ? 43.156 9.562 27.281 1 44.75 729 LEU A O 1
ATOM 5774 N N . ARG A 1 730 ? 41.156 9.172 26.625 1 50.88 730 ARG A N 1
ATOM 5775 C CA . ARG A 1 730 ? 41.594 7.871 26.109 1 50.88 730 ARG A CA 1
ATOM 5776 C C . ARG A 1 730 ? 41.75 7.91 24.609 1 50.88 730 ARG A C 1
ATOM 5778 O O . ARG A 1 730 ? 40.906 8.438 23.875 1 50.88 730 ARG A O 1
ATOM 5785 N N . LYS A 1 731 ? 42.844 7.699 24.359 1 58.72 731 LYS A N 1
ATOM 5786 C CA . LYS A 1 731 ? 43.219 7.648 22.953 1 58.72 731 LYS A CA 1
ATOM 5787 C C . LYS A 1 731 ? 42.781 6.332 22.312 1 58.72 731 LYS A C 1
ATOM 5789 O O . LYS A 1 731 ? 43.031 5.258 22.875 1 58.72 731 LYS A O 1
ATOM 5794 N N . PHE A 1 732 ? 41.875 6.449 21.562 1 66.25 732 PHE A N 1
ATOM 5795 C CA . PHE A 1 732 ? 41.469 5.289 20.766 1 66.25 732 PHE A CA 1
ATOM 5796 C C . PHE A 1 732 ? 42.156 5.297 19.406 1 66.25 732 PHE A C 1
ATOM 5798 O O . PHE A 1 732 ? 42 6.246 18.641 1 66.25 732 PHE A O 1
ATOM 5805 N N . GLU A 1 733 ? 42.969 4.352 19.375 1 70.5 733 GLU A N 1
ATOM 5806 C CA . GLU A 1 733 ? 43.688 4.254 18.109 1 70.5 733 GLU A CA 1
ATOM 5807 C C . GLU A 1 733 ? 42.938 3.389 17.094 1 70.5 733 GLU A C 1
ATOM 5809 O O . GLU A 1 733 ? 42.344 2.379 17.469 1 70.5 733 GLU A O 1
ATOM 5814 N N . GLY A 1 734 ? 42.875 3.902 15.945 1 77.38 734 GLY A N 1
ATOM 5815 C CA . GLY A 1 734 ? 42.344 3.119 14.852 1 77.38 734 GLY A CA 1
ATOM 5816 C C . GLY A 1 734 ? 40.844 3.047 14.859 1 77.38 734 GLY A C 1
ATOM 5817 O O . GLY A 1 734 ? 40.25 1.979 14.641 1 77.38 734 GLY A O 1
ATOM 5818 N N . VAL A 1 735 ? 40.219 4.152 15.266 1 82 735 VAL A N 1
ATOM 5819 C CA . VAL A 1 735 ? 38.781 4.125 15.383 1 82 735 VAL A CA 1
ATOM 5820 C C . VAL A 1 735 ? 38.156 5.156 14.438 1 82 735 VAL A C 1
ATOM 5822 O O . VAL A 1 735 ? 38.875 5.984 13.867 1 82 735 VAL A O 1
ATOM 5825 N N . PHE A 1 736 ? 36.875 4.996 14.062 1 83.19 736 PHE A N 1
ATOM 5826 C CA . PHE A 1 736 ? 36.062 5.934 13.273 1 83.19 736 PHE A CA 1
ATOM 5827 C C . PHE A 1 736 ? 34.656 6.066 13.852 1 83.19 736 PHE A C 1
ATOM 5829 O O . PHE A 1 736 ? 34.219 5.207 14.609 1 83.19 736 PHE A O 1
ATOM 5836 N N . THR A 1 737 ? 33.969 7.16 13.594 1 79.5 737 THR A N 1
ATOM 5837 C CA . THR A 1 737 ? 32.625 7.375 14.102 1 79.5 737 THR A CA 1
ATOM 5838 C C . THR A 1 737 ? 31.594 6.852 13.117 1 79.5 737 THR A C 1
ATOM 5840 O O . THR A 1 737 ? 31.859 6.734 11.922 1 79.5 737 THR A O 1
ATOM 5843 N N . GLY A 1 738 ? 30.453 6.391 13.664 1 82 738 GLY A N 1
ATOM 5844 C CA . GLY A 1 738 ? 29.375 5.926 12.805 1 82 738 GLY A CA 1
ATOM 5845 C C . GLY A 1 738 ? 28.953 6.945 11.766 1 82 738 GLY A C 1
ATOM 5846 O O . GLY A 1 738 ? 28.688 6.594 10.617 1 82 738 GLY A O 1
ATOM 5847 N N . THR A 1 739 ? 28.984 8.188 12.102 1 75.94 739 THR A N 1
ATOM 5848 C CA . THR A 1 739 ? 28.594 9.258 11.188 1 75.94 739 THR A CA 1
ATOM 5849 C C . THR A 1 739 ? 29.609 9.406 10.062 1 75.94 739 THR A C 1
ATOM 5851 O O . THR A 1 739 ? 29.25 9.68 8.922 1 75.94 739 THR A O 1
ATOM 5854 N N . CYS A 1 740 ? 30.906 9.195 10.445 1 79.88 740 CYS A N 1
ATOM 5855 C CA . CYS A 1 740 ? 31.969 9.305 9.453 1 79.88 740 CYS A CA 1
ATOM 5856 C C . CYS A 1 740 ? 31.844 8.203 8.406 1 79.88 740 CYS A C 1
ATOM 5858 O O . CYS A 1 740 ? 32.094 8.445 7.215 1 79.88 740 CYS A O 1
ATOM 5860 N N . LEU A 1 741 ? 31.516 7.105 8.922 1 87.06 741 LEU A N 1
ATOM 5861 C CA . LEU A 1 741 ? 31.359 6 7.98 1 87.06 741 LEU A CA 1
ATOM 5862 C C . LEU A 1 741 ? 30.203 6.246 7.027 1 87.06 741 LEU A C 1
ATOM 5864 O O . LEU A 1 741 ? 30.312 6.012 5.82 1 87.06 741 LEU A O 1
ATOM 5868 N N . ILE A 1 742 ? 29.125 6.684 7.562 1 83.12 742 ILE A N 1
ATOM 5869 C CA . ILE A 1 742 ? 27.953 6.93 6.734 1 83.12 742 ILE A CA 1
ATOM 5870 C C . ILE A 1 742 ? 28.266 8.039 5.727 1 83.12 742 ILE A C 1
ATOM 5872 O O . ILE A 1 742 ? 27.875 7.949 4.559 1 83.12 742 ILE A O 1
ATOM 5876 N N . ASP A 1 743 ? 28.875 9.07 6.137 1 75.94 743 ASP A N 1
ATOM 5877 C CA . ASP A 1 743 ? 29.266 10.141 5.227 1 75.94 743 ASP A CA 1
ATOM 5878 C C . ASP A 1 743 ? 30.156 9.609 4.109 1 75.94 743 ASP A C 1
ATOM 5880 O O . ASP A 1 743 ? 30.031 10.031 2.957 1 75.94 743 ASP A O 1
ATOM 5884 N N . TRP A 1 744 ? 31.109 8.719 4.559 1 81.81 744 TRP A N 1
ATOM 5885 C CA . TRP A 1 744 ? 32 8.117 3.564 1 81.81 744 TRP A CA 1
ATOM 5886 C C . TRP A 1 744 ? 31.203 7.277 2.568 1 81.81 744 TRP A C 1
ATOM 5888 O O . TRP A 1 744 ? 31.453 7.344 1.36 1 81.81 744 TRP A O 1
ATOM 5898 N N . LEU A 1 745 ? 30.297 6.547 3.074 1 83.5 745 LEU A N 1
ATOM 5899 C CA . LEU A 1 745 ? 29.484 5.684 2.23 1 83.5 745 LEU A CA 1
ATOM 5900 C C . LEU A 1 745 ? 28.641 6.512 1.255 1 83.5 745 LEU A C 1
ATOM 5902 O O . LEU A 1 745 ? 28.453 6.117 0.103 1 83.5 745 LEU A O 1
ATOM 5906 N N . LEU A 1 746 ? 28.203 7.57 1.709 1 74.56 746 LEU A N 1
ATOM 5907 C CA . LEU A 1 746 ? 27.422 8.477 0.874 1 74.56 746 LEU A CA 1
ATOM 5908 C C . LEU A 1 746 ? 28.297 9.094 -0.216 1 74.56 746 LEU A C 1
ATOM 5910 O O . LEU A 1 746 ? 27.875 9.203 -1.367 1 74.56 746 LEU A O 1
ATOM 5914 N N . GLU A 1 747 ? 29.484 9.461 0.168 1 70.19 747 GLU A N 1
ATOM 5915 C CA . GLU A 1 747 ? 30.422 10.078 -0.776 1 70.19 747 GLU A CA 1
ATOM 5916 C C . GLU A 1 747 ? 30.844 9.094 -1.86 1 70.19 747 GLU A C 1
ATOM 5918 O O . GLU A 1 747 ? 31.016 9.477 -3.018 1 70.19 747 GLU A O 1
ATOM 5923 N N . GLU A 1 748 ? 31.031 7.828 -1.411 1 73.25 748 GLU A N 1
ATOM 5924 C CA . GLU A 1 748 ? 31.453 6.789 -2.348 1 73.25 748 GLU A CA 1
ATOM 5925 C C . GLU A 1 748 ? 30.281 6.324 -3.217 1 73.25 748 GLU A C 1
ATOM 5927 O O . GLU A 1 748 ? 30.484 5.668 -4.242 1 73.25 748 GLU A O 1
ATOM 5932 N N . GLY A 1 749 ? 28.984 6.77 -2.82 1 66.44 749 GLY A N 1
ATOM 5933 C CA . GLY A 1 749 ? 27.797 6.441 -3.596 1 66.44 749 GLY A CA 1
ATOM 5934 C C . GLY A 1 749 ? 27.297 5.031 -3.346 1 66.44 749 GLY A C 1
ATOM 5935 O O . GLY A 1 749 ? 26.578 4.465 -4.176 1 66.44 749 GLY A O 1
ATOM 5936 N N . LEU A 1 750 ? 27.766 4.375 -2.232 1 76.06 750 LEU A N 1
ATOM 5937 C CA . LEU A 1 750 ? 27.344 3.014 -1.917 1 76.06 750 LEU A CA 1
ATOM 5938 C C . LEU A 1 750 ? 25.938 3 -1.339 1 76.06 750 LEU A C 1
ATOM 5940 O O . LEU A 1 750 ? 25.25 1.972 -1.37 1 76.06 750 LEU A O 1
ATOM 5944 N N . ILE A 1 751 ? 25.562 4.23 -0.805 1 75.69 751 ILE A N 1
ATOM 5945 C CA . ILE A 1 751 ? 24.234 4.363 -0.22 1 75.69 751 ILE A CA 1
ATOM 5946 C C . ILE A 1 751 ? 23.547 5.617 -0.762 1 75.69 751 ILE A C 1
ATOM 5948 O O . ILE A 1 751 ? 24.219 6.539 -1.234 1 75.69 751 ILE A O 1
ATOM 5952 N N . THR A 1 752 ? 22.281 5.562 -0.752 1 65.12 752 THR A N 1
ATOM 5953 C CA . THR A 1 752 ? 21.547 6.691 -1.306 1 65.12 752 THR A CA 1
ATOM 5954 C C . THR A 1 752 ? 21.109 7.648 -0.199 1 65.12 752 THR A C 1
ATOM 5956 O O . THR A 1 752 ? 21.016 8.859 -0.42 1 65.12 752 THR A O 1
ATOM 5959 N N . ASP A 1 753 ? 20.75 6.992 0.883 1 64.12 753 ASP A N 1
ATOM 5960 C CA . ASP A 1 753 ? 20.297 7.824 1.994 1 64.12 753 ASP A CA 1
ATOM 5961 C C . ASP A 1 753 ? 20.906 7.355 3.314 1 64.12 753 ASP A C 1
ATOM 5963 O O . ASP A 1 753 ? 21.484 6.27 3.385 1 64.12 753 ASP A O 1
ATOM 5967 N N . ARG A 1 754 ? 20.953 8.266 4.32 1 67.94 754 ARG A N 1
ATOM 5968 C CA . ARG A 1 754 ? 21.594 7.996 5.605 1 67.94 754 ARG A CA 1
ATOM 5969 C C . ARG A 1 754 ? 20.922 6.816 6.309 1 67.94 754 ARG A C 1
ATOM 5971 O O . ARG A 1 754 ? 21.578 6.086 7.055 1 67.94 754 ARG A O 1
ATOM 5978 N N . ALA A 1 755 ? 19.688 6.719 5.965 1 69.12 755 ALA A N 1
ATOM 5979 C CA . ALA A 1 755 ? 19.016 5.574 6.57 1 69.12 755 ALA A CA 1
ATOM 5980 C C . ALA A 1 755 ? 19.562 4.262 6.012 1 69.12 755 ALA A C 1
ATOM 5982 O O . ALA A 1 755 ? 19.75 3.297 6.758 1 69.12 755 ALA A O 1
ATOM 5983 N N . ASP A 1 756 ? 19.703 4.316 4.738 1 73.94 756 ASP A N 1
ATOM 5984 C CA . ASP A 1 756 ? 20.344 3.16 4.117 1 73.94 756 ASP A CA 1
ATOM 5985 C C . ASP A 1 756 ? 21.734 2.914 4.703 1 73.94 756 ASP A C 1
ATOM 5987 O O . ASP A 1 756 ? 22.188 1.771 4.773 1 73.94 756 ASP A O 1
ATOM 5991 N N . GLY A 1 757 ? 22.312 3.975 5.129 1 80.69 757 GLY A N 1
ATOM 5992 C CA . GLY A 1 757 ? 23.641 3.865 5.73 1 80.69 757 GLY A CA 1
ATOM 5993 C C . GLY A 1 757 ? 23.641 3.1 7.039 1 80.69 757 GLY A C 1
ATOM 5994 O O . GLY A 1 757 ? 24.547 2.301 7.297 1 80.69 757 GLY A O 1
ATOM 5995 N N . ILE A 1 758 ? 22.547 3.35 7.809 1 80.44 758 ILE A N 1
ATOM 5996 C CA . ILE A 1 758 ? 22.453 2.645 9.086 1 80.44 758 ILE A CA 1
ATOM 5997 C C . ILE A 1 758 ? 22.266 1.149 8.836 1 80.44 758 ILE A C 1
ATOM 5999 O O . ILE A 1 758 ? 22.906 0.32 9.492 1 80.44 758 ILE A O 1
ATOM 6003 N N . LYS A 1 759 ? 21.469 0.884 7.863 1 80.75 759 LYS A N 1
ATOM 6004 C CA . LYS A 1 759 ? 21.266 -0.521 7.516 1 80.75 759 LYS A CA 1
ATOM 6005 C C . LYS A 1 759 ? 22.562 -1.145 6.996 1 80.75 759 LYS A C 1
ATOM 6007 O O . LYS A 1 759 ? 22.922 -2.258 7.387 1 80.75 759 LYS A O 1
ATOM 6012 N N . TYR A 1 760 ? 23.172 -0.42 6.117 1 86.06 760 TYR A N 1
ATOM 6013 C CA . TYR A 1 760 ? 24.453 -0.868 5.566 1 86.06 760 TYR A CA 1
ATOM 6014 C C . TYR A 1 760 ? 25.484 -1.087 6.668 1 86.06 760 TYR A C 1
ATOM 6016 O O . TYR A 1 760 ? 26.188 -2.102 6.68 1 86.06 760 TYR A O 1
ATOM 6024 N N . GLY A 1 761 ? 25.594 -0.155 7.562 1 88.5 761 GLY A N 1
ATOM 6025 C CA . GLY A 1 761 ? 26.531 -0.265 8.672 1 88.5 761 GLY A CA 1
ATOM 6026 C C . GLY A 1 761 ? 26.25 -1.448 9.578 1 88.5 761 GLY A C 1
ATOM 6027 O O . GLY A 1 761 ? 27.172 -2.127 10.023 1 88.5 761 GLY A O 1
ATOM 6028 N N . ASN A 1 762 ? 24.984 -1.646 9.797 1 85.81 762 ASN A N 1
ATOM 6029 C CA . ASN A 1 762 ? 24.641 -2.785 10.633 1 85.81 762 ASN A CA 1
ATOM 6030 C C . ASN A 1 762 ? 24.922 -4.109 9.938 1 85.81 762 ASN A C 1
ATOM 6032 O O . ASN A 1 762 ? 25.25 -5.102 10.586 1 85.81 762 ASN A O 1
ATOM 6036 N N . MET A 1 763 ? 24.766 -4.094 8.664 1 85.81 763 MET A N 1
ATOM 6037 C CA . MET A 1 763 ? 25.141 -5.289 7.918 1 85.81 763 MET A CA 1
ATOM 6038 C C . MET A 1 763 ? 26.641 -5.547 8.031 1 85.81 763 MET A C 1
ATOM 6040 O O . MET A 1 763 ? 27.078 -6.695 8.148 1 85.81 763 MET A O 1
ATOM 6044 N N . LEU A 1 764 ? 27.469 -4.496 7.992 1 89.94 764 LEU A N 1
ATOM 6045 C CA . LEU A 1 764 ? 28.906 -4.629 8.164 1 89.94 764 LEU A CA 1
ATOM 6046 C C . LEU A 1 764 ? 29.25 -5.117 9.57 1 89.94 764 LEU A C 1
ATOM 6048 O O . LEU A 1 764 ? 30.172 -5.91 9.75 1 89.94 764 LEU A O 1
ATOM 6052 N N . LEU A 1 765 ? 28.422 -4.598 10.508 1 89.56 765 LEU A N 1
ATOM 6053 C CA . LEU A 1 765 ? 28.641 -4.98 11.906 1 89.56 765 LEU A CA 1
ATOM 6054 C C . LEU A 1 765 ? 28.281 -6.445 12.133 1 89.56 765 LEU A C 1
ATOM 6056 O O . LEU A 1 765 ? 29.047 -7.184 12.758 1 89.56 765 LEU A O 1
ATOM 6060 N N . ARG A 1 766 ? 27.188 -6.832 11.547 1 85.06 766 ARG A N 1
ATOM 6061 C CA . ARG A 1 766 ? 26.766 -8.227 11.664 1 85.06 766 ARG A CA 1
ATOM 6062 C C . ARG A 1 766 ? 27.719 -9.141 10.898 1 85.06 766 ARG A C 1
ATOM 6064 O O . ARG A 1 766 ? 27.906 -10.305 11.273 1 85.06 766 ARG A O 1
ATOM 6071 N N . GLY A 1 767 ? 28.266 -8.609 9.852 1 85.12 767 GLY A N 1
ATOM 6072 C CA . GLY A 1 767 ? 29.25 -9.344 9.078 1 85.12 767 GLY A CA 1
ATOM 6073 C C . GLY A 1 767 ? 30.625 -9.352 9.734 1 85.12 767 GLY A C 1
ATOM 6074 O O . GLY A 1 767 ? 31.562 -9.945 9.203 1 85.12 767 GLY A O 1
ATOM 6075 N N . ARG A 1 768 ? 30.766 -8.789 10.828 1 85.88 768 ARG A N 1
ATOM 6076 C CA . ARG A 1 768 ? 31.984 -8.727 11.617 1 85.88 768 ARG A CA 1
ATOM 6077 C C . ARG A 1 768 ? 33.062 -7.961 10.875 1 85.88 768 ARG A C 1
ATOM 6079 O O . ARG A 1 768 ? 34.25 -8.336 10.93 1 85.88 768 ARG A O 1
ATOM 6086 N N . VAL A 1 769 ? 32.719 -7 10.148 1 90.81 769 VAL A N 1
ATOM 6087 C CA . VAL A 1 769 ? 33.656 -6.133 9.484 1 90.81 769 VAL A CA 1
ATOM 6088 C C . VAL A 1 769 ? 34.031 -4.965 10.398 1 90.81 769 VAL A C 1
ATOM 6090 O O . VAL A 1 769 ? 35.188 -4.551 10.461 1 90.81 769 VAL A O 1
ATOM 6093 N N . ILE A 1 770 ? 33 -4.469 11.023 1 91.38 770 ILE A N 1
ATOM 6094 C CA . ILE A 1 770 ? 33.188 -3.391 11.984 1 91.38 770 ILE A CA 1
ATOM 6095 C C . ILE A 1 770 ? 32.625 -3.799 13.344 1 91.38 770 ILE A C 1
ATOM 6097 O O . ILE A 1 770 ? 31.812 -4.715 13.43 1 91.38 770 ILE A O 1
ATOM 6101 N N . GLU A 1 771 ? 33.156 -3.348 14.375 1 87.31 771 GLU A N 1
ATOM 6102 C CA . GLU A 1 771 ? 32.656 -3.576 15.734 1 87.31 771 GLU A CA 1
ATOM 6103 C C . GLU A 1 771 ? 32.75 -2.309 16.578 1 87.31 771 GLU A C 1
ATOM 6105 O O . GLU A 1 771 ? 33.625 -1.473 16.344 1 87.31 771 GLU A O 1
ATOM 6110 N N . HIS A 1 772 ? 31.812 -2.209 17.297 1 81.81 772 HIS A N 1
ATOM 6111 C CA . HIS A 1 772 ? 31.891 -1.119 18.266 1 81.81 772 HIS A CA 1
ATOM 6112 C C . HIS A 1 772 ? 33.094 -1.296 19.172 1 81.81 772 HIS A C 1
ATOM 6114 O O . HIS A 1 772 ? 33.438 -2.416 19.578 1 81.81 772 HIS A O 1
ATOM 6120 N N . CYS A 1 773 ? 33.812 -0.222 19.484 1 74.94 773 CYS A N 1
ATOM 6121 C CA . CYS A 1 773 ? 35.062 -0.292 20.266 1 74.94 773 CYS A CA 1
ATOM 6122 C C . CYS A 1 773 ? 34.812 -1.007 21.594 1 74.94 773 CYS A C 1
ATOM 6124 O O . CYS A 1 773 ? 35.656 -1.765 22.047 1 74.94 773 CYS A O 1
ATOM 6126 N N . LEU A 1 774 ? 33.594 -0.839 22.109 1 65 774 LEU A N 1
ATOM 6127 C CA . LEU A 1 774 ? 33.281 -1.497 23.375 1 65 774 LEU A CA 1
ATOM 6128 C C . LEU A 1 774 ? 32.281 -2.635 23.156 1 65 774 LEU A C 1
ATOM 6130 O O . LEU A 1 774 ? 31.828 -3.252 24.125 1 65 774 LEU A O 1
ATOM 6134 N N . GLN A 1 775 ? 31.938 -3 21.875 1 71.56 775 GLN A N 1
ATOM 6135 C CA . GLN A 1 775 ? 31.016 -4.066 21.453 1 71.56 775 GLN A CA 1
ATOM 6136 C C . GLN A 1 775 ? 29.688 -3.953 22.188 1 71.56 775 GLN A C 1
ATOM 6138 O O . GLN A 1 775 ? 29.094 -4.965 22.578 1 71.56 775 GLN A O 1
ATOM 6143 N N . GLU A 1 776 ? 29.25 -2.783 22.438 1 64.81 776 GLU A N 1
ATOM 6144 C CA . GLU A 1 776 ? 28.016 -2.562 23.188 1 64.81 776 GLU A CA 1
ATOM 6145 C C . GLU A 1 776 ? 26.875 -2.146 22.266 1 64.81 776 GLU A C 1
ATOM 6147 O O . GLU A 1 776 ? 25.703 -2.314 22.609 1 64.81 776 GLU A O 1
ATOM 6152 N N . HIS A 1 777 ? 27.203 -1.576 21.219 1 67.19 777 HIS A N 1
ATOM 6153 C CA . HIS A 1 777 ? 26.156 -0.986 20.391 1 67.19 777 HIS A CA 1
ATOM 6154 C C . HIS A 1 777 ? 26.219 -1.527 18.969 1 67.19 777 HIS A C 1
ATOM 6156 O O . HIS A 1 777 ? 27.281 -1.892 18.469 1 67.19 777 HIS A O 1
ATOM 6162 N N . TYR A 1 778 ? 25.031 -1.557 18.484 1 80 778 TYR A N 1
ATOM 6163 C CA . TYR A 1 778 ? 24.938 -1.757 17.047 1 80 778 TYR A CA 1
ATOM 6164 C C . TYR A 1 778 ? 25.375 -0.501 16.297 1 80 778 TYR A C 1
ATOM 6166 O O . TYR A 1 778 ? 25.797 0.481 16.906 1 80 778 TYR A O 1
ATOM 6174 N N . PHE A 1 779 ? 25.297 -0.531 14.992 1 84.94 779 PHE A N 1
ATOM 6175 C CA . PHE A 1 779 ? 25.781 0.59 14.188 1 84.94 779 PHE A CA 1
ATOM 6176 C C . PHE A 1 779 ? 24.703 1.666 14.07 1 84.94 779 PHE A C 1
ATOM 6178 O O . PHE A 1 779 ? 23.562 1.372 13.727 1 84.94 779 PHE A O 1
ATOM 6185 N N . TYR A 1 780 ? 25.016 2.816 14.547 1 75.69 780 TYR A N 1
ATOM 6186 C CA . TYR A 1 780 ? 24.109 3.957 14.477 1 75.69 780 TYR A CA 1
ATOM 6187 C C . TYR A 1 780 ? 24.781 5.148 13.805 1 75.69 780 TYR A C 1
ATOM 6189 O O . TYR A 1 780 ? 26 5.234 13.758 1 75.69 780 TYR A O 1
ATOM 6197 N N . ASP A 1 781 ? 23.922 5.938 13.133 1 75.38 781 ASP A N 1
ATOM 6198 C CA . ASP A 1 781 ? 24.438 7.191 12.594 1 75.38 781 ASP A CA 1
ATOM 6199 C C . ASP A 1 781 ? 24.703 8.203 13.703 1 75.38 781 ASP A C 1
ATOM 6201 O O . ASP A 1 781 ? 24.094 9.281 13.727 1 75.38 781 ASP A O 1
ATOM 6205 N N . LEU A 1 782 ? 25.516 7.695 14.672 1 63.78 782 LEU A N 1
ATOM 6206 C CA . LEU A 1 782 ? 25.891 8.477 15.844 1 63.78 782 LEU A CA 1
ATOM 6207 C C . LEU A 1 782 ? 27.406 8.461 16.047 1 63.78 782 LEU A C 1
ATOM 6209 O O . LEU A 1 782 ? 28.109 7.621 15.477 1 63.78 782 LEU A O 1
ATOM 6213 N N . PRO A 1 783 ? 27.984 9.469 16.609 1 66.06 783 PRO A N 1
ATOM 6214 C CA . PRO A 1 783 ? 29.422 9.516 16.812 1 66.06 783 PRO A CA 1
ATOM 6215 C C . PRO A 1 783 ? 29.922 8.438 17.766 1 66.06 783 PRO A C 1
ATOM 6217 O O . PRO A 1 783 ? 30.625 8.742 18.75 1 66.06 783 PRO A O 1
ATOM 6220 N N . TYR A 1 784 ? 29.5 7.176 17.594 1 72.06 784 TYR A N 1
ATOM 6221 C CA . TYR A 1 784 ? 30.062 6.004 18.25 1 72.06 784 TYR A CA 1
ATOM 6222 C C . TYR A 1 784 ? 31.344 5.551 17.562 1 72.06 784 TYR A C 1
ATOM 6224 O O . TYR A 1 784 ? 31.516 5.734 16.359 1 72.06 784 TYR A O 1
ATOM 6232 N N . PHE A 1 785 ? 32.281 5.184 18.484 1 75.06 785 PHE A N 1
ATOM 6233 C CA . PHE A 1 785 ? 33.562 4.746 17.938 1 75.06 785 PHE A CA 1
ATOM 6234 C C . PHE A 1 785 ? 33.5 3.293 17.5 1 75.06 785 PHE A C 1
ATOM 6236 O O . PHE A 1 785 ? 33.094 2.416 18.266 1 75.06 785 PHE A O 1
ATOM 6243 N N . TYR A 1 786 ? 33.75 3.176 16.344 1 85.12 786 TYR A N 1
ATOM 6244 C CA . TYR A 1 786 ? 33.844 1.843 15.758 1 85.12 786 TYR A CA 1
ATOM 6245 C C . TYR A 1 786 ? 35.219 1.569 15.227 1 85.12 786 TYR A C 1
ATOM 6247 O O . TYR A 1 786 ? 36.031 2.496 15.039 1 85.12 786 TYR A O 1
ATOM 6255 N N . GLN A 1 787 ? 35.562 0.318 15.164 1 88 787 GLN A N 1
ATOM 6256 C CA . GLN A 1 787 ? 36.844 -0.105 14.602 1 88 787 GLN A CA 1
ATOM 6257 C C . GLN A 1 787 ? 36.656 -1.266 13.633 1 88 787 GLN A C 1
ATOM 6259 O O . GLN A 1 787 ? 35.688 -2 13.711 1 88 787 GLN A O 1
ATOM 6264 N N . PHE A 1 788 ? 37.5 -1.227 12.625 1 90.31 788 PHE A N 1
ATOM 6265 C CA . PHE A 1 788 ? 37.531 -2.383 11.734 1 90.31 788 PHE A CA 1
ATOM 6266 C C . PHE A 1 788 ? 38.094 -3.602 12.438 1 90.31 788 PHE A C 1
ATOM 6268 O O . PHE A 1 788 ? 39.094 -3.492 13.164 1 90.31 788 PHE A O 1
ATOM 6275 N N . THR A 1 789 ? 37.406 -4.801 12.266 1 87.19 789 THR A N 1
ATOM 6276 C CA . THR A 1 789 ? 37.844 -6.023 12.938 1 87.19 789 THR A CA 1
ATOM 6277 C C . THR A 1 789 ? 39.094 -6.598 12.266 1 87.19 789 THR A C 1
ATOM 6279 O O . THR A 1 789 ? 39.312 -6.379 11.07 1 87.19 789 THR A O 1
ATOM 6282 N N . GLY A 1 790 ? 40 -7.086 13.117 1 80.69 790 GLY A N 1
ATOM 6283 C CA . GLY A 1 790 ? 41.156 -7.797 12.586 1 80.69 790 GLY A CA 1
ATOM 6284 C C . GLY A 1 790 ? 40.781 -8.875 11.578 1 80.69 790 GLY A C 1
ATOM 6285 O O . GLY A 1 790 ? 41.5 -9.102 10.609 1 80.69 790 GLY A O 1
ATOM 6286 N N . ARG A 1 791 ? 39.719 -9.344 11.805 1 81.81 791 ARG A N 1
ATOM 6287 C CA . ARG A 1 791 ? 39.25 -10.398 10.914 1 81.81 791 ARG A CA 1
ATOM 6288 C C . ARG A 1 791 ? 39 -9.852 9.508 1 81.81 791 ARG A C 1
ATOM 6290 O O . ARG A 1 791 ? 39.219 -10.555 8.516 1 81.81 791 ARG A O 1
ATOM 6297 N N . ALA A 1 792 ? 38.562 -8.695 9.461 1 85.56 792 ALA A N 1
ATOM 6298 C CA . ALA A 1 792 ? 38.312 -8.086 8.156 1 85.56 792 ALA A CA 1
ATOM 6299 C C . ALA A 1 792 ? 39.594 -7.98 7.344 1 85.56 792 ALA A C 1
ATOM 6301 O O . ALA A 1 792 ? 39.594 -8.258 6.141 1 85.56 792 ALA A O 1
ATOM 6302 N N . PHE A 1 793 ? 40.656 -7.684 8 1 81.38 793 PHE A N 1
ATOM 6303 C CA . PHE A 1 793 ? 41.938 -7.543 7.305 1 81.38 793 PHE A CA 1
ATOM 6304 C C . PHE A 1 793 ? 42.531 -8.906 6.965 1 81.38 793 PHE A C 1
ATOM 6306 O O . PHE A 1 793 ? 43.219 -9.062 5.949 1 81.38 793 PHE A O 1
ATOM 6313 N N . GLU A 1 794 ? 42.094 -9.859 7.812 1 77.69 794 GLU A N 1
ATOM 6314 C CA . GLU A 1 794 ? 42.5 -11.227 7.508 1 77.69 794 GLU A CA 1
ATOM 6315 C C . GLU A 1 794 ? 41.812 -11.75 6.258 1 77.69 794 GLU A C 1
ATOM 6317 O O . GLU A 1 794 ? 42.438 -12.398 5.41 1 77.69 794 GLU A O 1
ATOM 6322 N N . LEU A 1 795 ? 40.688 -11.438 6.273 1 79.62 795 LEU A N 1
ATOM 6323 C CA . LEU A 1 795 ? 39.906 -11.875 5.121 1 79.62 795 LEU A CA 1
ATOM 6324 C C . LEU A 1 795 ? 40.375 -11.164 3.852 1 79.62 795 LEU A C 1
ATOM 6326 O O . LEU A 1 795 ? 40.344 -11.758 2.77 1 79.62 795 LEU A O 1
ATOM 6330 N N . TYR A 1 796 ? 40.719 -9.922 3.979 1 82.25 796 TYR A N 1
ATOM 6331 C CA . TYR A 1 796 ? 41.25 -9.188 2.846 1 82.25 796 TYR A CA 1
ATOM 6332 C C . TYR A 1 796 ? 42.562 -9.836 2.344 1 82.25 796 TYR A C 1
ATOM 6334 O O . TYR A 1 796 ? 42.75 -9.984 1.136 1 82.25 796 TYR A O 1
ATOM 6342 N N . ALA A 1 797 ? 43.406 -10.25 3.26 1 73 797 ALA A N 1
ATOM 6343 C CA . ALA A 1 797 ? 44.656 -10.898 2.912 1 73 797 ALA A CA 1
ATOM 6344 C C . ALA A 1 797 ? 44.406 -12.242 2.23 1 73 797 ALA A C 1
ATOM 6346 O O . ALA A 1 797 ? 45.094 -12.586 1.268 1 73 797 ALA A O 1
ATOM 6347 N N . LEU A 1 798 ? 43.406 -12.828 2.674 1 70.06 798 LEU A N 1
ATOM 6348 C CA . LEU A 1 798 ? 43.094 -14.133 2.096 1 70.06 798 LEU A CA 1
ATOM 6349 C C . LEU A 1 798 ? 42.531 -13.969 0.681 1 70.06 798 LEU A C 1
ATOM 6351 O O . LEU A 1 798 ? 42.844 -14.789 -0.196 1 70.06 798 LEU A O 1
ATOM 6355 N N . GLN A 1 799 ? 41.812 -13.016 0.549 1 69.25 799 GLN A N 1
ATOM 6356 C CA . GLN A 1 799 ? 41.219 -12.773 -0.752 1 69.25 799 GLN A CA 1
ATOM 6357 C C . GLN A 1 799 ? 42.25 -12.32 -1.773 1 69.25 799 GLN A C 1
ATOM 6359 O O . GLN A 1 799 ? 42.125 -12.594 -2.967 1 69.25 799 GLN A O 1
ATOM 6364 N N . GLN A 1 800 ? 43.25 -11.547 -1.341 1 60.78 800 GLN A N 1
ATOM 6365 C CA . GLN A 1 800 ? 44.344 -11.133 -2.215 1 60.78 800 GLN A CA 1
ATOM 6366 C C . GLN A 1 800 ? 45.25 -12.312 -2.582 1 60.78 800 GLN A C 1
ATOM 6368 O O . GLN A 1 800 ? 45.75 -12.391 -3.701 1 60.78 800 GLN A O 1
ATOM 6373 N N . GLU A 1 801 ? 45.5 -13.172 -1.525 1 54.28 801 GLU A N 1
ATOM 6374 C CA . GLU A 1 801 ? 46.312 -14.352 -1.78 1 54.28 801 GLU A CA 1
ATOM 6375 C C . GLU A 1 801 ? 45.625 -15.289 -2.773 1 54.28 801 GLU A C 1
ATOM 6377 O O . GLU A 1 801 ? 46.312 -15.883 -3.631 1 54.28 801 GLU A O 1
ATOM 6382 N N . THR A 1 802 ? 44.469 -15.328 -2.545 1 50.09 802 THR A N 1
ATOM 6383 C CA . THR A 1 802 ? 43.75 -16.188 -3.496 1 50.09 802 THR A CA 1
ATOM 6384 C C . THR A 1 802 ? 43.719 -15.539 -4.875 1 50.09 802 THR A C 1
ATOM 6386 O O . THR A 1 802 ? 43.719 -16.234 -5.895 1 50.09 802 THR A O 1
ATOM 6389 N N . GLY A 1 803 ? 43.656 -14.281 -4.926 1 48.69 803 GLY A N 1
ATOM 6390 C CA . GLY A 1 803 ? 43.75 -13.555 -6.18 1 48.69 803 GLY A CA 1
ATOM 6391 C C . GLY A 1 803 ? 45.156 -13.602 -6.777 1 48.69 803 GLY A C 1
ATOM 6392 O O . GLY A 1 803 ? 45.312 -13.695 -7.996 1 48.69 803 GLY A O 1
ATOM 6393 N N . SER A 1 804 ? 46.281 -13.414 -5.875 1 44.56 804 SER A N 1
ATOM 6394 C CA . SER A 1 804 ? 47.656 -13.523 -6.309 1 44.56 804 SER A CA 1
ATOM 6395 C C . SER A 1 804 ? 48 -14.945 -6.75 1 44.56 804 SER A C 1
ATOM 6397 O O . SER A 1 804 ? 48.781 -15.141 -7.668 1 44.56 804 SER A O 1
ATOM 6399 N N . ILE A 1 805 ? 47.594 -15.906 -6.016 1 41.12 805 ILE A N 1
ATOM 6400 C CA . ILE A 1 805 ? 47.844 -17.281 -6.426 1 41.12 805 ILE A CA 1
ATOM 6401 C C . ILE A 1 805 ? 47.219 -17.531 -7.793 1 41.12 805 ILE A C 1
ATOM 6403 O O . ILE A 1 805 ? 47.781 -18.234 -8.633 1 41.12 805 ILE A O 1
ATOM 6407 N N . GLU A 1 806 ? 46.219 -16.969 -7.941 1 36.78 806 GLU A N 1
ATOM 6408 C CA . GLU A 1 806 ? 45.594 -17.094 -9.25 1 36.78 806 GLU A CA 1
ATOM 6409 C C . GLU A 1 806 ? 46.344 -16.344 -10.32 1 36.78 806 GLU A C 1
ATOM 6411 O O . GLU A 1 806 ? 46.469 -16.797 -11.461 1 36.78 806 GLU A O 1
ATOM 6416 N N . VAL A 1 807 ? 46.938 -15.211 -9.992 1 38.62 807 VAL A N 1
ATOM 6417 C CA . VAL A 1 807 ? 47.812 -14.469 -10.867 1 38.62 807 VAL A CA 1
ATOM 6418 C C . VAL A 1 807 ? 49.156 -15.219 -11.023 1 38.62 807 VAL A C 1
ATOM 6420 O O . VAL A 1 807 ? 49.719 -15.281 -12.117 1 38.62 807 VAL A O 1
ATOM 6423 N N . ALA A 1 808 ? 49.812 -15.789 -9.953 1 39.59 808 ALA A N 1
ATOM 6424 C CA . ALA A 1 808 ? 51.031 -16.562 -10.031 1 39.59 808 ALA A CA 1
ATOM 6425 C C . ALA A 1 808 ? 50.844 -17.859 -10.797 1 39.59 808 ALA A C 1
ATOM 6427 O O . ALA A 1 808 ? 51.719 -18.312 -11.531 1 39.59 808 ALA A O 1
ATOM 6428 N N . LEU A 1 809 ? 49.812 -18.5 -10.57 1 30.19 809 LEU A N 1
ATOM 6429 C CA . LEU A 1 809 ? 49.594 -19.703 -11.367 1 30.19 809 LEU A CA 1
ATOM 6430 C C . LEU A 1 809 ? 49.344 -19.344 -12.836 1 30.19 809 LEU A C 1
ATOM 6432 O O . LEU A 1 809 ? 49.531 -20.188 -13.719 1 30.19 809 LEU A O 1
ATOM 6436 N N . LYS A 1 810 ? 48.969 -18.203 -13 1 42.81 810 LYS A N 1
ATOM 6437 C CA . LYS A 1 810 ? 48.844 -17.672 -14.352 1 42.81 810 LYS A CA 1
ATOM 6438 C C . LYS A 1 810 ? 50.219 -17.344 -14.945 1 42.81 810 LYS A C 1
ATOM 6440 O O . LYS A 1 810 ? 50.438 -17.531 -16.141 1 42.81 810 LYS A O 1
ATOM 6445 N N . ASP A 1 811 ? 51 -16.672 -14.141 1 37.09 811 ASP A N 1
ATOM 6446 C CA . ASP A 1 811 ? 52.375 -16.406 -14.594 1 37.09 811 ASP A CA 1
ATOM 6447 C C . ASP A 1 811 ? 53.156 -17.703 -14.727 1 37.09 811 ASP A C 1
ATOM 6449 O O . ASP A 1 811 ? 54.156 -17.75 -15.453 1 37.09 811 ASP A O 1
ATOM 6453 N N . GLU A 1 812 ? 52.906 -18.656 -13.852 1 35.84 812 GLU A N 1
ATOM 6454 C CA . GLU A 1 812 ? 53.625 -19.906 -14.047 1 35.84 812 GLU A CA 1
ATOM 6455 C C . GLU A 1 812 ? 53.062 -20.719 -15.195 1 35.84 812 GLU A C 1
ATOM 6457 O O . GLU A 1 812 ? 53.719 -21.641 -15.703 1 35.84 812 GLU A O 1
ATOM 6462 N N . ASN A 1 813 ? 51.75 -20.641 -15.43 1 29.91 813 ASN A N 1
ATOM 6463 C CA . ASN A 1 813 ? 51.406 -21.359 -16.656 1 29.91 813 ASN A CA 1
ATOM 6464 C C . ASN A 1 813 ? 51.562 -20.469 -17.891 1 29.91 813 ASN A C 1
ATOM 6466 O O . ASN A 1 813 ? 51.156 -19.312 -17.875 1 29.91 813 ASN A O 1
ATOM 6470 N N . MET B 1 1 ? -35.75 -16.781 -14.469 1 22.3 1 MET B N 1
ATOM 6471 C CA . MET B 1 1 ? -34.656 -16.125 -15.195 1 22.3 1 MET B CA 1
ATOM 6472 C C . MET B 1 1 ? -33.312 -16.484 -14.594 1 22.3 1 MET B C 1
ATOM 6474 O O . MET B 1 1 ? -33.062 -16.266 -13.406 1 22.3 1 MET B O 1
ATOM 6478 N N . THR B 1 2 ? -32.75 -17.516 -14.922 1 30.98 2 THR B N 1
ATOM 6479 C CA . THR B 1 2 ? -31.516 -18.156 -14.438 1 30.98 2 THR B CA 1
ATOM 6480 C C . THR B 1 2 ? -30.375 -17.156 -14.344 1 30.98 2 THR B C 1
ATOM 6482 O O . THR B 1 2 ? -30.078 -16.438 -15.305 1 30.98 2 THR B O 1
ATOM 6485 N N . THR B 1 3 ? -30.266 -16.5 -13.359 1 36 3 THR B N 1
ATOM 6486 C CA . THR B 1 3 ? -29.219 -15.539 -13.031 1 36 3 THR B CA 1
ATOM 6487 C C . THR B 1 3 ? -27.875 -15.992 -13.602 1 36 3 THR B C 1
ATOM 6489 O O . THR B 1 3 ? -27.281 -16.953 -13.125 1 36 3 THR B O 1
ATOM 6492 N N . THR B 1 4 ? -27.859 -16.219 -14.891 1 40.94 4 THR B N 1
ATOM 6493 C CA . THR B 1 4 ? -26.625 -16.516 -15.617 1 40.94 4 THR B CA 1
ATOM 6494 C C . THR B 1 4 ? -25.469 -15.695 -15.07 1 40.94 4 THR B C 1
ATOM 6496 O O . THR B 1 4 ? -25.453 -14.469 -15.172 1 40.94 4 THR B O 1
ATOM 6499 N N . TYR B 1 5 ? -25.016 -16.047 -14.062 1 47.28 5 TYR B N 1
ATOM 6500 C CA . TYR B 1 5 ? -23.797 -15.531 -13.445 1 47.28 5 TYR B CA 1
ATOM 6501 C C . TYR B 1 5 ? -22.719 -15.281 -14.5 1 47.28 5 TYR B C 1
ATOM 6503 O O . TYR B 1 5 ? -22.094 -16.219 -15 1 47.28 5 TYR B O 1
ATOM 6511 N N . ASP B 1 6 ? -22.969 -14.391 -15.531 1 57.06 6 ASP B N 1
ATOM 6512 C CA . ASP B 1 6 ? -21.875 -14.164 -16.469 1 57.06 6 ASP B CA 1
ATOM 6513 C C . ASP B 1 6 ? -20.609 -13.742 -15.734 1 57.06 6 ASP B C 1
ATOM 6515 O O . ASP B 1 6 ? -20.484 -12.594 -15.312 1 57.06 6 ASP B O 1
ATOM 6519 N N . ILE B 1 7 ? -20.016 -14.719 -15.148 1 62 7 ILE B N 1
ATOM 6520 C CA . ILE B 1 7 ? -18.812 -14.555 -14.344 1 62 7 ILE B CA 1
ATOM 6521 C C . ILE B 1 7 ? -17.609 -14.242 -15.25 1 62 7 ILE B C 1
ATOM 6523 O O . ILE B 1 7 ? -16.531 -13.93 -14.766 1 62 7 ILE B O 1
ATOM 6527 N N . SER B 1 8 ? -17.828 -14.109 -16.578 1 69.62 8 SER B N 1
ATOM 6528 C CA . SER B 1 8 ? -16.734 -13.82 -17.5 1 69.62 8 SER B CA 1
ATOM 6529 C C . SER B 1 8 ? -16.125 -12.445 -17.234 1 69.62 8 SER B C 1
ATOM 6531 O O . SER B 1 8 ? -14.906 -12.289 -17.234 1 69.62 8 SER B O 1
ATOM 6533 N N . PRO B 1 9 ? -16.984 -11.531 -16.797 1 72.56 9 PRO B N 1
ATOM 6534 C CA . PRO B 1 9 ? -16.406 -10.219 -16.516 1 72.56 9 PRO B CA 1
ATOM 6535 C C . PRO B 1 9 ? -15.508 -10.211 -15.289 1 72.56 9 PRO B C 1
ATOM 6537 O O . PRO B 1 9 ? -14.516 -9.477 -15.242 1 72.56 9 PRO B O 1
ATOM 6540 N N . THR B 1 10 ? -15.805 -11.148 -14.453 1 73.12 10 THR B N 1
ATOM 6541 C CA . THR B 1 10 ? -15.016 -11.219 -13.227 1 73.12 10 THR B CA 1
ATOM 6542 C C . THR B 1 10 ? -13.625 -11.797 -13.516 1 73.12 10 THR B C 1
ATOM 6544 O O . THR B 1 10 ? -12.633 -11.352 -12.938 1 73.12 10 THR B O 1
ATOM 6547 N N . LEU B 1 11 ? -13.617 -12.766 -14.352 1 75.12 11 LEU B N 1
ATOM 6548 C CA . LEU B 1 11 ? -12.344 -13.375 -14.703 1 75.12 11 LEU B CA 1
ATOM 6549 C C . LEU B 1 11 ? -11.461 -12.383 -15.461 1 75.12 11 LEU B C 1
ATOM 6551 O O . LEU B 1 11 ? -10.25 -12.328 -15.25 1 75.12 11 LEU B O 1
ATOM 6555 N N . VAL B 1 12 ? -12.133 -11.664 -16.281 1 77 12 VAL B N 1
ATOM 6556 C CA . VAL B 1 12 ? -11.391 -10.672 -17.047 1 77 12 VAL B CA 1
ATOM 6557 C C . VAL B 1 12 ? -10.836 -9.602 -16.109 1 77 12 VAL B C 1
ATOM 6559 O O . VAL B 1 12 ? -9.719 -9.117 -16.297 1 77 12 VAL B O 1
ATOM 6562 N N . GLN B 1 13 ? -11.625 -9.312 -15.188 1 81.94 13 GLN B N 1
ATOM 6563 C CA . GLN B 1 13 ? -11.195 -8.32 -14.203 1 81.94 13 GLN B CA 1
ATOM 6564 C C . GLN B 1 13 ? -9.977 -8.805 -13.422 1 81.94 13 GLN B C 1
ATOM 6566 O O . GLN B 1 13 ? -8.969 -8.102 -13.352 1 81.94 13 GLN B O 1
ATOM 6571 N N . CYS B 1 14 ? -10.039 -10 -12.883 1 78.69 14 CYS B N 1
ATOM 6572 C CA . CYS B 1 14 ? -8.977 -10.508 -12.023 1 78.69 14 CYS B CA 1
ATOM 6573 C C . CYS B 1 14 ? -7.711 -10.781 -12.82 1 78.69 14 CYS B C 1
ATOM 6575 O O . CYS B 1 14 ? -6.633 -10.297 -12.469 1 78.69 14 CYS B O 1
ATOM 6577 N N . PHE B 1 15 ? -7.844 -11.422 -13.906 1 80.44 15 PHE B N 1
ATOM 6578 C CA . PHE B 1 15 ? -6.668 -11.805 -14.68 1 80.44 15 PHE B CA 1
ATOM 6579 C C . PHE B 1 15 ? -6.152 -10.625 -15.5 1 80.44 15 PHE B C 1
ATOM 6581 O O . PHE B 1 15 ? -4.965 -10.562 -15.828 1 80.44 15 PHE B O 1
ATOM 6588 N N . GLY B 1 16 ? -7.062 -9.711 -15.836 1 83.88 16 GLY B N 1
ATOM 6589 C CA . GLY B 1 16 ? -6.613 -8.484 -16.484 1 83.88 16 GLY B CA 1
ATOM 6590 C C . GLY B 1 16 ? -5.691 -7.656 -15.602 1 83.88 16 GLY B C 1
ATOM 6591 O O . GLY B 1 16 ? -4.664 -7.16 -16.062 1 83.88 16 GLY B O 1
ATOM 6592 N N . ILE B 1 17 ? -6.055 -7.551 -14.328 1 87.81 17 ILE B N 1
ATOM 6593 C CA . ILE B 1 17 ? -5.238 -6.781 -13.398 1 87.81 17 ILE B CA 1
ATOM 6594 C C . ILE B 1 17 ? -3.91 -7.496 -13.164 1 87.81 17 ILE B C 1
ATOM 6596 O O . ILE B 1 17 ? -2.857 -6.855 -13.109 1 87.81 17 ILE B O 1
ATOM 6600 N N . ILE B 1 18 ? -3.947 -8.828 -13.039 1 85.12 18 ILE B N 1
ATOM 6601 C CA . ILE B 1 18 ? -2.73 -9.609 -12.844 1 85.12 18 ILE B CA 1
ATOM 6602 C C . ILE B 1 18 ? -1.817 -9.445 -14.055 1 85.12 18 ILE B C 1
ATOM 6604 O O . ILE B 1 18 ? -0.602 -9.297 -13.914 1 85.12 18 ILE B O 1
ATOM 6608 N N . LEU B 1 19 ? -2.395 -9.422 -15.242 1 83.56 19 LEU B N 1
ATOM 6609 C CA . LEU B 1 19 ? -1.62 -9.258 -16.469 1 83.56 19 LEU B CA 1
ATOM 6610 C C . LEU B 1 19 ? -0.952 -7.891 -16.516 1 83.56 19 LEU B C 1
ATOM 6612 O O . LEU B 1 19 ? 0.212 -7.777 -16.906 1 83.56 19 LEU B O 1
ATOM 6616 N N . ILE B 1 20 ? -1.659 -6.902 -16.125 1 89 20 ILE B N 1
ATOM 6617 C CA . ILE B 1 20 ? -1.101 -5.555 -16.109 1 89 20 ILE B CA 1
ATOM 6618 C C . ILE B 1 20 ? 0.049 -5.484 -15.102 1 89 20 ILE B C 1
ATOM 6620 O O . ILE B 1 20 ? 1.095 -4.895 -15.391 1 89 20 ILE B O 1
ATOM 6624 N N . GLY B 1 21 ? -0.193 -6.055 -13.93 1 87.94 21 GLY B N 1
ATOM 6625 C CA . GLY B 1 21 ? 0.895 -6.145 -12.969 1 87.94 21 GLY B CA 1
ATOM 6626 C C . GLY B 1 21 ? 2.102 -6.891 -13.5 1 87.94 21 GLY B C 1
ATOM 6627 O O . GLY B 1 21 ? 3.238 -6.438 -13.352 1 87.94 21 GLY B O 1
ATOM 6628 N N . TYR B 1 22 ? 1.892 -8.023 -14.148 1 84.12 22 TYR B N 1
ATOM 6629 C CA . TYR B 1 22 ? 2.947 -8.859 -14.719 1 84.12 22 TYR B CA 1
ATOM 6630 C C . TYR B 1 22 ? 3.773 -8.078 -15.734 1 84.12 22 TYR B C 1
ATOM 6632 O O . TYR B 1 22 ? 5.004 -8.141 -15.719 1 84.12 22 TYR B O 1
ATOM 6640 N N . LEU B 1 23 ? 3.123 -7.281 -16.594 1 81.62 23 LEU B N 1
ATOM 6641 C CA . LEU B 1 23 ? 3.795 -6.496 -17.625 1 81.62 23 LEU B CA 1
ATOM 6642 C C . LEU B 1 23 ? 4.609 -5.371 -17 1 81.62 23 LEU B C 1
ATOM 6644 O O . LEU B 1 23 ? 5.684 -5.023 -17.5 1 81.62 23 LEU B O 1
ATOM 6648 N N . THR B 1 24 ? 4.109 -4.852 -15.906 1 87.06 24 THR B N 1
ATOM 6649 C CA . THR B 1 24 ? 4.828 -3.791 -15.211 1 87.06 24 THR B CA 1
ATOM 6650 C C . THR B 1 24 ? 6.117 -4.324 -14.586 1 87.06 24 THR B C 1
ATOM 6652 O O . THR B 1 24 ? 7.133 -3.631 -14.562 1 87.06 24 THR B O 1
ATOM 6655 N N . GLY B 1 25 ? 6.023 -5.496 -14.023 1 82.44 25 GLY B N 1
ATOM 6656 C CA . GLY B 1 25 ? 7.207 -6.133 -13.477 1 82.44 25 GLY B CA 1
ATOM 6657 C C . GLY B 1 25 ? 8.195 -6.574 -14.539 1 82.44 25 GLY B C 1
ATOM 6658 O O . GLY B 1 25 ? 9.398 -6.352 -14.406 1 82.44 25 GLY B O 1
ATOM 6659 N N . LYS B 1 26 ? 7.656 -7.117 -15.539 1 75.06 26 LYS B N 1
ATOM 6660 C CA . LYS B 1 26 ? 8.484 -7.648 -16.625 1 75.06 26 LYS B CA 1
ATOM 6661 C C . LYS B 1 26 ? 9.25 -6.531 -17.328 1 75.06 26 LYS B C 1
ATOM 6663 O O . LYS B 1 26 ? 10.422 -6.695 -17.672 1 75.06 26 LYS B O 1
ATOM 6668 N N . PHE B 1 27 ? 8.586 -5.371 -17.5 1 73.44 27 PHE B N 1
ATOM 6669 C CA . PHE B 1 27 ? 9.195 -4.25 -18.203 1 73.44 27 PHE B CA 1
ATOM 6670 C C . PHE B 1 27 ? 9.875 -3.303 -17.234 1 73.44 27 PHE B C 1
ATOM 6672 O O . PHE B 1 27 ? 10.312 -2.215 -17.609 1 73.44 27 PHE B O 1
ATOM 6679 N N . LYS B 1 28 ? 9.914 -3.721 -15.977 1 76.25 28 LYS B N 1
ATOM 6680 C CA . LYS B 1 28 ? 10.633 -3.018 -14.922 1 76.25 28 LYS B CA 1
ATOM 6681 C C . LYS B 1 28 ? 10.156 -1.572 -14.805 1 76.25 28 LYS B C 1
ATOM 6683 O O . LYS B 1 28 ? 10.969 -0.654 -14.688 1 76.25 28 LYS B O 1
ATOM 6688 N N . MET B 1 29 ? 8.914 -1.38 -15.094 1 80.06 29 MET B N 1
ATOM 6689 C CA . MET B 1 29 ? 8.328 -0.074 -14.797 1 80.06 29 MET B CA 1
ATOM 6690 C C . MET B 1 29 ? 8.43 0.238 -13.305 1 80.06 29 MET B C 1
ATOM 6692 O O . MET B 1 29 ? 8.484 1.404 -12.914 1 80.06 29 MET B O 1
ATOM 6696 N N . ILE B 1 30 ? 8.227 -0.742 -12.531 1 85.06 30 ILE B N 1
ATOM 6697 C CA . ILE B 1 30 ? 8.469 -0.713 -11.094 1 85.06 30 ILE B CA 1
ATOM 6698 C C . ILE B 1 30 ? 9.594 -1.678 -10.742 1 85.06 30 ILE B C 1
ATOM 6700 O O . ILE B 1 30 ? 9.477 -2.889 -10.945 1 85.06 30 ILE B O 1
ATOM 6704 N N . THR B 1 31 ? 10.68 -1.116 -10.219 1 78.12 31 THR B N 1
ATOM 6705 C CA . THR B 1 31 ? 11.844 -1.926 -9.859 1 78.12 31 THR B CA 1
ATOM 6706 C C . THR B 1 31 ? 11.555 -2.756 -8.617 1 78.12 31 THR B C 1
ATOM 6708 O O . THR B 1 31 ? 10.609 -2.477 -7.879 1 78.12 31 THR B O 1
ATOM 6711 N N . PRO B 1 32 ? 12.297 -3.828 -8.414 1 76.38 32 PRO B N 1
ATOM 6712 C CA . PRO B 1 32 ? 12.086 -4.676 -7.238 1 76.38 32 PRO B CA 1
ATOM 6713 C C . PRO B 1 32 ? 12.172 -3.896 -5.926 1 76.38 32 PRO B C 1
ATOM 6715 O O . PRO B 1 32 ? 11.438 -4.184 -4.98 1 76.38 32 PRO B O 1
ATOM 6718 N N . ASN B 1 33 ? 13.016 -2.906 -5.934 1 76.19 33 ASN B N 1
ATOM 6719 C CA . ASN B 1 33 ? 13.086 -2.088 -4.727 1 76.19 33 ASN B CA 1
ATOM 6720 C C . ASN B 1 33 ? 11.852 -1.206 -4.57 1 76.19 33 ASN B C 1
ATOM 6722 O O . ASN B 1 33 ? 11.336 -1.04 -3.465 1 76.19 33 ASN B O 1
ATOM 6726 N N . GLN B 1 34 ? 11.445 -0.672 -5.621 1 81.75 34 GLN B N 1
ATOM 6727 C CA . GLN B 1 34 ? 10.258 0.178 -5.598 1 81.75 34 GLN B CA 1
ATOM 6728 C C . GLN B 1 34 ? 9.016 -0.62 -5.215 1 81.75 34 GLN B C 1
ATOM 6730 O O . GLN B 1 34 ? 8.094 -0.085 -4.59 1 81.75 34 GLN B O 1
ATOM 6735 N N . GLY B 1 35 ? 9.031 -1.889 -5.637 1 86.56 35 GLY B N 1
ATOM 6736 C CA . GLY B 1 35 ? 7.898 -2.76 -5.363 1 86.56 35 GLY B CA 1
ATOM 6737 C C . GLY B 1 35 ? 7.703 -3.041 -3.887 1 86.56 35 GLY B C 1
ATOM 6738 O O . GLY B 1 35 ? 6.605 -3.4 -3.459 1 86.56 35 GLY B O 1
ATOM 6739 N N . LYS B 1 36 ? 8.727 -2.76 -3.064 1 83.31 36 LYS B N 1
ATOM 6740 C CA . LYS B 1 36 ? 8.625 -2.98 -1.624 1 83.31 36 LYS B CA 1
ATOM 6741 C C . LYS B 1 36 ? 7.676 -1.97 -0.981 1 83.31 36 LYS B C 1
ATOM 6743 O O . LYS B 1 36 ? 7.035 -2.27 0.027 1 83.31 36 LYS B O 1
ATOM 6748 N N . GLY B 1 37 ? 7.621 -0.836 -1.587 1 86.81 37 GLY B N 1
ATOM 6749 C CA . GLY B 1 37 ? 6.656 0.139 -1.105 1 86.81 37 GLY B CA 1
ATOM 6750 C C . GLY B 1 37 ? 5.219 -0.321 -1.255 1 86.81 37 GLY B C 1
ATOM 6751 O O . GLY B 1 37 ? 4.41 -0.153 -0.34 1 86.81 37 GLY B O 1
ATOM 6752 N N . LEU B 1 38 ? 4.906 -0.92 -2.344 1 89.06 38 LEU B N 1
ATOM 6753 C CA . LEU B 1 38 ? 3.582 -1.478 -2.59 1 89.06 38 LEU B CA 1
ATOM 6754 C C . LEU B 1 38 ? 3.291 -2.631 -1.636 1 89.06 38 LEU B C 1
ATOM 6756 O O . LEU B 1 38 ? 2.182 -2.74 -1.106 1 89.06 38 LEU B O 1
ATOM 6760 N N . ALA B 1 39 ? 4.305 -3.408 -1.43 1 85.31 39 ALA B N 1
ATOM 6761 C CA . ALA B 1 39 ? 4.176 -4.559 -0.539 1 85.31 39 ALA B CA 1
ATOM 6762 C C . ALA B 1 39 ? 3.871 -4.113 0.889 1 85.31 39 ALA B C 1
ATOM 6764 O O . ALA B 1 39 ? 3.051 -4.73 1.575 1 85.31 39 ALA B O 1
ATOM 6765 N N . THR B 1 40 ? 4.52 -3.086 1.295 1 86.56 40 THR B N 1
ATOM 6766 C CA . THR B 1 40 ? 4.316 -2.576 2.646 1 86.56 40 THR B CA 1
ATOM 6767 C C . THR B 1 40 ? 2.906 -2.014 2.807 1 86.56 40 THR B C 1
ATOM 6769 O O . THR B 1 40 ? 2.248 -2.256 3.82 1 86.56 40 THR B O 1
ATOM 6772 N N . PHE B 1 41 ? 2.441 -1.269 1.916 1 91.81 41 PHE B N 1
ATOM 6773 C CA . PHE B 1 41 ? 1.082 -0.742 1.975 1 91.81 41 PHE B CA 1
ATOM 6774 C C . PHE B 1 41 ? 0.066 -1.874 2.064 1 91.81 41 PHE B C 1
ATOM 6776 O O . PHE B 1 41 ? -0.86 -1.82 2.877 1 91.81 41 PHE B O 1
ATOM 6783 N N . ILE B 1 42 ? 0.227 -2.883 1.155 1 87.94 42 ILE B N 1
ATOM 6784 C CA . ILE B 1 42 ? -0.719 -3.988 1.054 1 87.94 42 ILE B CA 1
ATOM 6785 C C . ILE B 1 42 ? -0.648 -4.844 2.316 1 87.94 42 ILE B C 1
ATOM 6787 O O . ILE B 1 42 ? -1.678 -5.164 2.916 1 87.94 42 ILE B O 1
ATOM 6791 N N . GLY B 1 43 ? 0.516 -5.121 2.746 1 83.19 43 GLY B N 1
ATOM 6792 C CA . GLY B 1 43 ? 0.734 -6.094 3.807 1 83.19 43 GLY B CA 1
ATOM 6793 C C . GLY B 1 43 ? 0.541 -5.516 5.195 1 83.19 43 GLY B C 1
ATOM 6794 O O . GLY B 1 43 ? 0.132 -6.227 6.117 1 83.19 43 GLY B O 1
ATOM 6795 N N . THR B 1 44 ? 0.762 -4.23 5.387 1 85.19 44 THR B N 1
ATOM 6796 C CA . THR B 1 44 ? 0.762 -3.652 6.727 1 85.19 44 THR B CA 1
ATOM 6797 C C . THR B 1 44 ? -0.53 -2.883 6.984 1 85.19 44 THR B C 1
ATOM 6799 O O . THR B 1 44 ? -0.979 -2.777 8.125 1 85.19 44 THR B O 1
ATOM 6802 N N . PHE B 1 45 ? -1.146 -2.449 5.934 1 89.5 45 PHE B N 1
ATOM 6803 C CA . PHE B 1 45 ? -2.271 -1.561 6.199 1 89.5 45 PHE B CA 1
ATOM 6804 C C . PHE B 1 45 ? -3.549 -2.094 5.562 1 89.5 45 PHE B C 1
ATOM 6806 O O . PHE B 1 45 ? -4.535 -2.346 6.254 1 89.5 45 PHE B O 1
ATOM 6813 N N . SER B 1 46 ? -3.547 -2.334 4.301 1 89.69 46 SER B N 1
ATOM 6814 C CA . SER B 1 46 ? -4.766 -2.688 3.578 1 89.69 46 SER B CA 1
ATOM 6815 C C . SER B 1 46 ? -5.266 -4.07 3.984 1 89.69 46 SER B C 1
ATOM 6817 O O . SER B 1 46 ? -6.449 -4.246 4.281 1 89.69 46 SER B O 1
ATOM 6819 N N . LEU B 1 47 ? -4.387 -5.113 3.977 1 85.94 47 LEU B N 1
ATOM 6820 C CA . LEU B 1 47 ? -4.777 -6.484 4.281 1 85.94 47 LEU B CA 1
ATOM 6821 C C . LEU B 1 47 ? -5.258 -6.605 5.723 1 85.94 47 LEU B C 1
ATOM 6823 O O . LEU B 1 47 ? -6.32 -7.172 5.984 1 85.94 47 LEU B O 1
ATOM 6827 N N . PRO B 1 48 ? -4.504 -6.086 6.707 1 85.12 48 PRO B N 1
ATOM 6828 C CA . PRO B 1 48 ? -5 -6.168 8.086 1 85.12 48 PRO B CA 1
ATOM 6829 C C . PRO B 1 48 ? -6.34 -5.465 8.273 1 85.12 48 PRO B C 1
ATOM 6831 O O . PRO B 1 48 ? -7.195 -5.949 9.023 1 85.12 48 PRO B O 1
ATOM 6834 N N . ALA B 1 49 ? -6.527 -4.32 7.59 1 88.19 49 ALA B N 1
ATOM 6835 C CA . ALA B 1 49 ? -7.801 -3.609 7.684 1 88.19 49 ALA B CA 1
ATOM 6836 C C . ALA B 1 49 ? -8.938 -4.445 7.105 1 88.19 49 ALA B C 1
ATOM 6838 O O . ALA B 1 49 ? -10.047 -4.465 7.652 1 88.19 49 ALA B O 1
ATOM 6839 N N . LEU B 1 50 ? -8.672 -5.109 6.004 1 86.19 50 LEU B N 1
ATOM 6840 C CA . LEU B 1 50 ? -9.672 -5.953 5.355 1 86.19 50 LEU B CA 1
ATOM 6841 C C . LEU B 1 50 ? -10.047 -7.133 6.25 1 86.19 50 LEU B C 1
ATOM 6843 O O . LEU B 1 50 ? -11.227 -7.43 6.422 1 86.19 50 LEU B O 1
ATOM 6847 N N . ILE B 1 51 ? -9.07 -7.766 6.82 1 84.81 51 ILE B N 1
ATOM 6848 C CA . ILE B 1 51 ? -9.297 -8.906 7.695 1 84.81 51 ILE B CA 1
ATOM 6849 C C . ILE B 1 51 ? -10.07 -8.461 8.938 1 84.81 51 ILE B C 1
ATOM 6851 O O . ILE B 1 51 ? -11.031 -9.125 9.352 1 84.81 51 ILE B O 1
ATOM 6855 N N . PHE B 1 52 ? -9.594 -7.383 9.461 1 87.44 52 PHE B N 1
ATOM 6856 C CA . PHE B 1 52 ? -10.234 -6.863 10.672 1 87.44 52 PHE B CA 1
ATOM 6857 C C . PHE B 1 52 ? -11.703 -6.547 10.406 1 87.44 52 PHE B C 1
ATOM 6859 O O . PHE B 1 52 ? -12.578 -6.957 11.18 1 87.44 52 PHE B O 1
ATOM 6866 N N . LYS B 1 53 ? -11.992 -5.883 9.414 1 86.5 53 LYS B N 1
ATOM 6867 C CA . LYS B 1 53 ? -13.367 -5.516 9.094 1 86.5 53 LYS B CA 1
ATOM 6868 C C . LYS B 1 53 ? -14.211 -6.754 8.797 1 86.5 53 LYS B C 1
ATOM 6870 O O . LYS B 1 53 ? -15.344 -6.867 9.273 1 86.5 53 LYS B O 1
ATOM 6875 N N . ALA B 1 54 ? -13.703 -7.656 8 1 81.5 54 ALA B N 1
ATOM 6876 C CA . ALA B 1 54 ? -14.445 -8.852 7.609 1 81.5 54 ALA B CA 1
ATOM 6877 C C . ALA B 1 54 ? -14.75 -9.734 8.82 1 81.5 54 ALA B C 1
ATOM 6879 O O . ALA B 1 54 ? -15.859 -10.25 8.953 1 81.5 54 ALA B O 1
ATOM 6880 N N . MET B 1 55 ? -13.812 -9.914 9.688 1 84.38 55 MET B N 1
ATOM 6881 C CA . MET B 1 55 ? -13.961 -10.828 10.82 1 84.38 55 MET B CA 1
ATOM 6882 C C . MET B 1 55 ? -14.828 -10.203 11.906 1 84.38 55 MET B C 1
ATOM 6884 O O . MET B 1 55 ? -15.539 -10.922 12.617 1 84.38 55 MET B O 1
ATOM 6888 N N . ILE B 1 56 ? -14.758 -8.828 11.992 1 86.31 56 ILE B N 1
ATOM 6889 C CA . ILE B 1 56 ? -15.57 -8.172 13.016 1 86.31 56 ILE B CA 1
ATOM 6890 C C . ILE B 1 56 ? -17.047 -8.289 12.648 1 86.31 56 ILE B C 1
ATOM 6892 O O . ILE B 1 56 ? -17.906 -8.336 13.531 1 86.31 56 ILE B O 1
ATOM 6896 N N . GLU B 1 57 ? -17.344 -8.438 11.398 1 83.12 57 GLU B N 1
ATOM 6897 C CA . GLU B 1 57 ? -18.734 -8.445 10.938 1 83.12 57 GLU B CA 1
ATOM 6898 C C . GLU B 1 57 ? -19.266 -9.867 10.805 1 83.12 57 GLU B C 1
ATOM 6900 O O . GLU B 1 57 ? -20.438 -10.07 10.492 1 83.12 57 GLU B O 1
ATOM 6905 N N . VAL B 1 58 ? -18.469 -10.867 11.055 1 83 58 VAL B N 1
ATOM 6906 C CA . VAL B 1 58 ? -18.875 -12.266 10.922 1 83 58 VAL B CA 1
ATOM 6907 C C . VAL B 1 58 ? -19.828 -12.641 12.062 1 83 58 VAL B C 1
ATOM 6909 O O . VAL B 1 58 ? -19.609 -12.25 13.211 1 83 58 VAL B O 1
ATOM 6912 N N . LYS B 1 59 ? -20.953 -13.18 11.648 1 82.81 59 LYS B N 1
ATOM 6913 C CA . LYS B 1 59 ? -21.844 -13.789 12.633 1 82.81 59 LYS B CA 1
ATOM 6914 C C . LYS B 1 59 ? -21.469 -15.25 12.883 1 82.81 59 LYS B C 1
ATOM 6916 O O . LYS B 1 59 ? -21.953 -16.156 12.203 1 82.81 59 LYS B O 1
ATOM 6921 N N . PHE B 1 60 ? -20.797 -15.633 13.891 1 82.88 60 PHE B N 1
ATOM 6922 C CA . PHE B 1 60 ? -20.156 -16.922 14.164 1 82.88 60 PHE B CA 1
ATOM 6923 C C . PHE B 1 60 ? -21.203 -18.016 14.375 1 82.88 60 PHE B C 1
ATOM 6925 O O . PHE B 1 60 ? -20.984 -19.172 14 1 82.88 60 PHE B O 1
ATOM 6932 N N . PRO B 1 61 ? -22.359 -17.578 14.859 1 77.06 61 PRO B N 1
ATOM 6933 C CA . PRO B 1 61 ? -23.359 -18.641 15.023 1 77.06 61 PRO B CA 1
ATOM 6934 C C . PRO B 1 61 ? -23.891 -19.156 13.688 1 77.06 61 PRO B C 1
ATOM 6936 O O . PRO B 1 61 ? -24.406 -20.266 13.625 1 77.06 61 PRO B O 1
ATOM 6939 N N . LEU B 1 62 ? -23.672 -18.5 12.641 1 77.94 62 LEU B N 1
ATOM 6940 C CA . LEU B 1 62 ? -24.188 -18.875 11.336 1 77.94 62 LEU B CA 1
ATOM 6941 C C . LEU B 1 62 ? -23.141 -19.641 10.531 1 77.94 62 LEU B C 1
ATOM 6943 O O . LEU B 1 62 ? -23.438 -20.172 9.461 1 77.94 62 LEU B O 1
ATOM 6947 N N . ILE B 1 63 ? -22.047 -19.844 11.156 1 85.69 63 ILE B N 1
ATOM 6948 C CA . ILE B 1 63 ? -20.953 -20.516 10.453 1 85.69 63 ILE B CA 1
ATOM 6949 C C . ILE B 1 63 ? -21.125 -22.031 10.547 1 85.69 63 ILE B C 1
ATOM 6951 O O . ILE B 1 63 ? -21.469 -22.547 11.609 1 85.69 63 ILE B O 1
ATOM 6955 N N . ASN B 1 64 ? -21.078 -22.719 9.383 1 88.19 64 ASN B N 1
ATOM 6956 C CA . ASN B 1 64 ? -21.078 -24.188 9.328 1 88.19 64 ASN B CA 1
ATOM 6957 C C . ASN B 1 64 ? -19.688 -24.75 9.594 1 88.19 64 ASN B C 1
ATOM 6959 O O . ASN B 1 64 ? -18.891 -24.922 8.664 1 88.19 64 ASN B O 1
ATOM 6963 N N . TRP B 1 65 ? -19.469 -25.219 10.734 1 89.19 65 TRP B N 1
ATOM 6964 C CA . TRP B 1 65 ? -18.141 -25.703 11.148 1 89.19 65 TRP B CA 1
ATOM 6965 C C . TRP B 1 65 ? -17.828 -27.047 10.523 1 89.19 65 TRP B C 1
ATOM 6967 O O . TRP B 1 65 ? -16.672 -27.438 10.43 1 89.19 65 TRP B O 1
ATOM 6977 N N . THR B 1 66 ? -18.844 -27.797 10.102 1 90.25 66 THR B N 1
ATOM 6978 C CA . THR B 1 66 ? -18.594 -29.062 9.391 1 90.25 66 THR B CA 1
ATOM 6979 C C . THR B 1 66 ? -17.969 -28.781 8.023 1 90.25 66 THR B C 1
ATOM 6981 O O . THR B 1 66 ? -17.094 -29.531 7.586 1 90.25 66 THR B O 1
ATOM 6984 N N . PHE B 1 67 ? -18.5 -27.719 7.48 1 91.06 67 PHE B N 1
ATOM 6985 C CA . PHE B 1 67 ? -17.922 -27.312 6.207 1 91.06 67 PHE B CA 1
ATOM 6986 C C . PHE B 1 67 ? -16.469 -26.891 6.391 1 91.06 67 PHE B C 1
ATOM 6988 O O . PHE B 1 67 ? -15.594 -27.297 5.621 1 91.06 67 PHE B O 1
ATOM 6995 N N . TRP B 1 68 ? -16.203 -26.156 7.367 1 93.12 68 TRP B N 1
ATOM 6996 C CA . TRP B 1 68 ? -14.859 -25.688 7.695 1 93.12 68 TRP B CA 1
ATOM 6997 C C . TRP B 1 68 ? -13.93 -26.875 7.945 1 93.12 68 TRP B C 1
ATOM 6999 O O . TRP B 1 68 ? -12.781 -26.875 7.5 1 93.12 68 TRP B O 1
ATOM 7009 N N . THR B 1 69 ? -14.406 -27.875 8.656 1 93.69 69 THR B N 1
ATOM 7010 C CA . THR B 1 69 ? -13.617 -29.062 8.969 1 93.69 69 THR B CA 1
ATOM 7011 C C . THR B 1 69 ? -13.336 -29.859 7.707 1 93.69 69 THR B C 1
ATOM 7013 O O . THR B 1 69 ? -12.266 -30.484 7.582 1 93.69 69 THR B O 1
ATOM 7016 N N . ALA B 1 70 ? -14.281 -29.891 6.785 1 93.75 70 ALA B N 1
ATOM 7017 C CA . ALA B 1 70 ? -14.062 -30.578 5.508 1 93.75 70 ALA B CA 1
ATOM 7018 C C . ALA B 1 70 ? -12.883 -29.953 4.754 1 93.75 70 ALA B C 1
ATOM 7020 O O . ALA B 1 70 ? -12.07 -30.656 4.172 1 93.75 70 ALA B O 1
ATOM 7021 N N . LEU B 1 71 ? -12.852 -28.609 4.797 1 94.81 71 LEU B N 1
ATOM 7022 C CA . LEU B 1 71 ? -11.758 -27.906 4.133 1 94.81 71 LEU B CA 1
ATOM 7023 C C . LEU B 1 71 ? -10.43 -28.188 4.836 1 94.81 71 LEU B C 1
ATOM 7025 O O . LEU B 1 71 ? -9.398 -28.359 4.18 1 94.81 71 LEU B O 1
ATOM 7029 N N . LEU B 1 72 ? -10.438 -28.266 6.145 1 96.31 72 LEU B N 1
ATOM 7030 C CA . LEU B 1 72 ? -9.242 -28.562 6.938 1 96.31 72 LEU B CA 1
ATOM 7031 C C . LEU B 1 72 ? -8.711 -29.953 6.625 1 96.31 72 LEU B C 1
ATOM 7033 O O . LEU B 1 72 ? -7.512 -30.141 6.414 1 96.31 72 LEU B O 1
ATOM 7037 N N . ILE B 1 73 ? -9.586 -30.891 6.566 1 96.19 73 ILE B N 1
ATOM 7038 C CA . ILE B 1 73 ? -9.188 -32.281 6.328 1 96.19 73 ILE B CA 1
ATOM 7039 C C . ILE B 1 73 ? -8.625 -32.406 4.914 1 96.19 73 ILE B C 1
ATOM 7041 O O . ILE B 1 73 ? -7.645 -33.125 4.695 1 96.19 73 ILE B O 1
ATOM 7045 N N . ALA B 1 74 ? -9.258 -31.766 3.996 1 95.56 74 ALA B N 1
ATOM 7046 C CA . ALA B 1 74 ? -8.773 -31.812 2.617 1 95.56 74 ALA B CA 1
ATOM 7047 C C . ALA B 1 74 ? -7.352 -31.281 2.514 1 95.56 74 ALA B C 1
ATOM 7049 O O . ALA B 1 74 ? -6.484 -31.922 1.911 1 95.56 74 ALA B O 1
ATOM 7050 N N . LYS B 1 75 ? -7.094 -30.094 3.061 1 96.12 75 LYS B N 1
ATOM 7051 C CA . LYS B 1 75 ? -5.758 -29.516 3.039 1 96.12 75 LYS B CA 1
ATOM 7052 C C . LYS B 1 75 ? -4.758 -30.391 3.785 1 96.12 75 LYS B C 1
ATOM 7054 O O . LYS B 1 75 ? -3.596 -30.5 3.385 1 96.12 75 LYS B O 1
ATOM 7059 N N . ALA B 1 76 ? -5.199 -31 4.871 1 97.06 76 ALA B N 1
ATOM 7060 C CA . ALA B 1 76 ? -4.328 -31.844 5.672 1 97.06 76 ALA B CA 1
ATOM 7061 C C . ALA B 1 76 ? -3.932 -33.094 4.898 1 97.06 76 ALA B C 1
ATOM 7063 O O . ALA B 1 76 ? -2.781 -33.531 4.965 1 97.06 76 ALA B O 1
ATOM 7064 N N . ILE B 1 77 ? -4.848 -33.625 4.191 1 96.62 77 ILE B N 1
ATOM 7065 C CA . ILE B 1 77 ? -4.586 -34.844 3.42 1 96.62 77 ILE B CA 1
ATOM 7066 C C . ILE B 1 77 ? -3.562 -34.531 2.324 1 96.62 77 ILE B C 1
ATOM 7068 O O . ILE B 1 77 ? -2.594 -35.281 2.152 1 96.62 77 ILE B O 1
ATOM 7072 N N . VAL B 1 78 ? -3.77 -33.5 1.624 1 96.12 78 VAL B N 1
ATOM 7073 C CA . VAL B 1 78 ? -2.848 -33.156 0.55 1 96.12 78 VAL B CA 1
ATOM 7074 C C . VAL B 1 78 ? -1.481 -32.781 1.137 1 96.12 78 VAL B C 1
ATOM 7076 O O . VAL B 1 78 ? -0.445 -33.125 0.561 1 96.12 78 VAL B O 1
ATOM 7079 N N . PHE B 1 79 ? -1.483 -32.062 2.266 1 97.38 79 PHE B N 1
ATOM 7080 C CA . PHE B 1 79 ? -0.266 -31.719 2.992 1 97.38 79 PHE B CA 1
ATOM 7081 C C . PHE B 1 79 ? 0.522 -32.969 3.342 1 97.38 79 PHE B C 1
ATOM 7083 O O . PHE B 1 79 ? 1.725 -33.062 3.08 1 97.38 79 PHE B O 1
ATOM 7090 N N . LEU B 1 80 ? -0.155 -34 3.812 1 96.44 80 LEU B N 1
ATOM 7091 C CA . LEU B 1 80 ? 0.489 -35.25 4.238 1 96.44 80 LEU B CA 1
ATOM 7092 C C . LEU B 1 80 ? 0.899 -36.094 3.037 1 96.44 80 LEU B C 1
ATOM 7094 O O . LEU B 1 80 ? 1.921 -36.781 3.076 1 96.44 80 LEU B O 1
ATOM 7098 N N . LEU B 1 81 ? 0.169 -36.031 1.984 1 95.38 81 LEU B N 1
ATOM 7099 C CA . LEU B 1 81 ? 0.448 -36.781 0.765 1 95.38 81 LEU B CA 1
ATOM 7100 C C . LEU B 1 81 ? 1.759 -36.312 0.134 1 95.38 81 LEU B C 1
ATOM 7102 O O . LEU B 1 81 ? 2.426 -37.094 -0.553 1 95.38 81 LEU B O 1
ATOM 7106 N N . VAL B 1 82 ? 2.08 -35.062 0.344 1 95.75 82 VAL B N 1
ATOM 7107 C CA . VAL B 1 82 ? 3.324 -34.531 -0.211 1 95.75 82 VAL B CA 1
ATOM 7108 C C . VAL B 1 82 ? 4.441 -34.656 0.821 1 95.75 82 VAL B C 1
ATOM 7110 O O . VAL B 1 82 ? 5.59 -34.969 0.471 1 95.75 82 VAL B O 1
ATOM 7113 N N . MET B 1 83 ? 4.145 -34.531 2.045 1 96.62 83 MET B N 1
ATOM 7114 C CA . MET B 1 83 ? 5.125 -34.531 3.127 1 96.62 83 MET B CA 1
ATOM 7115 C C . MET B 1 83 ? 5.777 -35.906 3.24 1 96.62 83 MET B C 1
ATOM 7117 O O . MET B 1 83 ? 7.004 -36.031 3.27 1 96.62 83 MET B O 1
ATOM 7121 N N . ILE B 1 84 ? 5.039 -36.938 3.26 1 95.31 84 ILE B N 1
ATOM 7122 C CA . ILE B 1 84 ? 5.512 -38.312 3.553 1 95.31 84 ILE B CA 1
ATOM 7123 C C . ILE B 1 84 ? 6.414 -38.781 2.42 1 95.31 84 ILE B C 1
ATOM 7125 O O . ILE B 1 84 ? 7.551 -39.188 2.656 1 95.31 84 ILE B O 1
ATOM 7129 N N . PRO B 1 85 ? 6.02 -38.688 1.149 1 92.88 85 PRO B N 1
ATOM 7130 C CA . PRO B 1 85 ? 6.93 -39.094 0.089 1 92.88 85 PRO B CA 1
ATOM 7131 C C . PRO B 1 85 ? 8.188 -38.25 0.001 1 92.88 85 PRO B C 1
ATOM 7133 O O . PRO B 1 85 ? 9.258 -38.75 -0.362 1 92.88 85 PRO B O 1
ATOM 7136 N N . SER B 1 86 ? 8.078 -36.969 0.293 1 93.44 86 SER B N 1
ATOM 7137 C CA . SER B 1 86 ? 9.234 -36.062 0.221 1 93.44 86 SER B CA 1
ATOM 7138 C C . SER B 1 86 ? 10.305 -36.5 1.22 1 93.44 86 SER B C 1
ATOM 7140 O O . SER B 1 86 ? 11.5 -36.312 0.962 1 93.44 86 SER B O 1
ATOM 7142 N N . LEU B 1 87 ? 9.945 -37.031 2.406 1 92.81 87 LEU B N 1
ATOM 7143 C CA . LEU B 1 87 ? 10.883 -37.5 3.424 1 92.81 87 LEU B CA 1
ATOM 7144 C C . LEU B 1 87 ? 11.711 -38.688 2.916 1 92.81 87 LEU B C 1
ATOM 7146 O O . LEU B 1 87 ? 12.859 -38.844 3.322 1 92.81 87 LEU B O 1
ATOM 7150 N N . PHE B 1 88 ? 11.164 -39.438 1.885 1 90.19 88 PHE B N 1
ATOM 7151 C CA . PHE B 1 88 ? 11.828 -40.656 1.432 1 90.19 88 PHE B CA 1
ATOM 7152 C C . PHE B 1 88 ? 12.477 -40.438 0.07 1 90.19 88 PHE B C 1
ATOM 7154 O O . PHE B 1 88 ? 13.453 -41.125 -0.271 1 90.19 88 PHE B O 1
ATOM 7161 N N . LEU B 1 89 ? 12.039 -39.562 -0.666 1 84.12 89 LEU B N 1
ATOM 7162 C CA . LEU B 1 89 ? 12.469 -39.406 -2.051 1 84.12 89 LEU B CA 1
ATOM 7163 C C . LEU B 1 89 ? 13.617 -38.406 -2.162 1 84.12 89 LEU B C 1
ATOM 7165 O O . LEU B 1 89 ? 14.445 -38.5 -3.07 1 84.12 89 LEU B O 1
ATOM 7169 N N . GLU B 1 90 ? 13.57 -37.375 -1.325 1 84.31 90 GLU B N 1
ATOM 7170 C CA . GLU B 1 90 ? 14.656 -36.375 -1.357 1 84.31 90 GLU B CA 1
ATOM 7171 C C . GLU B 1 90 ? 15.875 -36.875 -0.584 1 84.31 90 GLU B C 1
ATOM 7173 O O . GLU B 1 90 ? 15.758 -37.281 0.582 1 84.31 90 GLU B O 1
ATOM 7178 N N . LYS B 1 91 ? 17 -36.875 -1.246 1 80.31 91 LYS B N 1
ATOM 7179 C CA . LYS B 1 91 ? 18.172 -37.5 -0.655 1 80.31 91 LYS B CA 1
ATOM 7180 C C . LYS B 1 91 ? 19.016 -36.469 0.097 1 80.31 91 LYS B C 1
ATOM 7182 O O . LYS B 1 91 ? 19.609 -36.781 1.139 1 80.31 91 LYS B O 1
ATOM 7187 N N . ASP B 1 92 ? 19.062 -35.281 -0.306 1 83.88 92 ASP B N 1
ATOM 7188 C CA . ASP B 1 92 ? 20 -34.312 0.27 1 83.88 92 ASP B CA 1
ATOM 7189 C C . ASP B 1 92 ? 19.391 -33.656 1.5 1 83.88 92 ASP B C 1
ATOM 7191 O O . ASP B 1 92 ? 19.984 -33.688 2.586 1 83.88 92 ASP B O 1
ATOM 7195 N N . LYS B 1 93 ? 18.25 -33.094 1.396 1 91.62 93 LYS B N 1
ATOM 7196 C CA . LYS B 1 93 ? 17.578 -32.375 2.469 1 91.62 93 LYS B CA 1
ATOM 7197 C C . LYS B 1 93 ? 16.109 -32.781 2.572 1 91.62 93 LYS B C 1
ATOM 7199 O O . LYS B 1 93 ? 15.219 -31.984 2.299 1 91.62 93 LYS B O 1
ATOM 7204 N N . PRO B 1 94 ? 15.898 -34 3.074 1 92.5 94 PRO B N 1
ATOM 7205 C CA . PRO B 1 94 ? 14.547 -34.562 3.07 1 92.5 94 PRO B CA 1
ATOM 7206 C C . PRO B 1 94 ? 13.578 -33.75 3.93 1 92.5 94 PRO B C 1
ATOM 7208 O O . PRO B 1 94 ? 12.414 -33.594 3.557 1 92.5 94 PRO B O 1
ATOM 7211 N N . TYR B 1 95 ? 13.984 -33.219 5.051 1 93.31 95 TYR B N 1
ATOM 7212 C CA . TYR B 1 95 ? 13.078 -32.531 5.941 1 93.31 95 TYR B CA 1
ATOM 7213 C C . TYR B 1 95 ? 12.727 -31.141 5.375 1 93.31 95 TYR B C 1
ATOM 7215 O O . TYR B 1 95 ? 11.602 -30.672 5.539 1 93.31 95 TYR B O 1
ATOM 7223 N N . ALA B 1 96 ? 13.703 -30.5 4.695 1 93.88 96 ALA B N 1
ATOM 7224 C CA . ALA B 1 96 ? 13.422 -29.234 4.039 1 93.88 96 ALA B CA 1
ATOM 7225 C C . ALA B 1 96 ? 12.422 -29.406 2.896 1 93.88 96 ALA B C 1
ATOM 7227 O O . ALA B 1 96 ? 11.516 -28.594 2.723 1 93.88 96 ALA B O 1
ATOM 7228 N N . ALA B 1 97 ? 12.617 -30.531 2.174 1 94.31 97 ALA B N 1
ATOM 7229 C CA . ALA B 1 97 ? 11.711 -30.828 1.068 1 94.31 97 ALA B CA 1
ATOM 7230 C C . ALA B 1 97 ? 10.305 -31.125 1.577 1 94.31 97 ALA B C 1
ATOM 7232 O O . ALA B 1 97 ? 9.312 -30.625 1.035 1 94.31 97 ALA B O 1
ATOM 7233 N N . ALA B 1 98 ? 10.281 -31.875 2.637 1 96.12 98 ALA B N 1
ATOM 7234 C CA . ALA B 1 98 ? 9 -32.25 3.221 1 96.12 98 ALA B CA 1
ATOM 7235 C C . ALA B 1 98 ? 8.25 -31.031 3.732 1 96.12 98 ALA B C 1
ATOM 7237 O O . ALA B 1 98 ? 7.035 -30.922 3.557 1 96.12 98 ALA B O 1
ATOM 7238 N N . GLY B 1 99 ? 8.922 -30.188 4.363 1 95 99 GLY B N 1
ATOM 7239 C CA . GLY B 1 99 ? 8.297 -28.984 4.898 1 95 99 GLY B CA 1
ATOM 7240 C C . GLY B 1 99 ? 7.875 -28 3.824 1 95 99 GLY B C 1
ATOM 7241 O O . GLY B 1 99 ? 6.711 -27.594 3.766 1 95 99 GLY B O 1
ATOM 7242 N N . LEU B 1 100 ? 8.781 -27.688 2.938 1 94.12 100 LEU B N 1
ATOM 7243 C CA . LEU B 1 100 ? 8.562 -26.625 1.963 1 94.12 100 LEU B CA 1
ATOM 7244 C C . LEU B 1 100 ? 7.531 -27.047 0.918 1 94.12 100 LEU B C 1
ATOM 7246 O O . LEU B 1 100 ? 6.637 -26.281 0.575 1 94.12 100 LEU B O 1
ATOM 7250 N N . TYR B 1 101 ? 7.594 -28.312 0.422 1 95.31 101 TYR B N 1
ATOM 7251 C CA . TYR B 1 101 ? 6.691 -28.781 -0.624 1 95.31 101 TYR B CA 1
ATOM 7252 C C . TYR B 1 101 ? 5.277 -28.969 -0.084 1 95.31 101 TYR B C 1
ATOM 7254 O O . TYR B 1 101 ? 4.301 -28.734 -0.802 1 95.31 101 TYR B O 1
ATOM 7262 N N . SER B 1 102 ? 5.191 -29.375 1.133 1 96.88 102 SER B N 1
ATOM 7263 C CA . SER B 1 102 ? 3.881 -29.5 1.756 1 96.88 102 SER B CA 1
ATOM 7264 C C . SER B 1 102 ? 3.203 -28.141 1.913 1 96.88 102 SER B C 1
ATOM 7266 O O . SER B 1 102 ? 1.996 -28.016 1.69 1 96.88 102 SER B O 1
ATOM 7268 N N . ILE B 1 103 ? 3.936 -27.203 2.312 1 95.25 103 ILE B N 1
ATOM 7269 C CA . ILE B 1 103 ? 3.396 -25.859 2.436 1 95.25 103 ILE B CA 1
ATOM 7270 C C . ILE B 1 103 ? 2.988 -25.344 1.06 1 95.25 103 ILE B C 1
ATOM 7272 O O . ILE B 1 103 ? 1.948 -24.688 0.917 1 95.25 103 ILE B O 1
ATOM 7276 N N . PHE B 1 104 ? 3.74 -25.656 0.037 1 95 104 PHE B N 1
ATOM 7277 C CA . PHE B 1 104 ? 3.496 -25.219 -1.334 1 95 104 PHE B CA 1
ATOM 7278 C C . PHE B 1 104 ? 2.137 -25.703 -1.821 1 95 104 PHE B C 1
ATOM 7280 O O . PHE B 1 104 ? 1.396 -24.953 -2.459 1 95 104 PHE B O 1
ATOM 7287 N N . VAL B 1 105 ? 1.717 -26.938 -1.489 1 94.94 105 VAL B N 1
ATOM 7288 C CA . VAL B 1 105 ? 0.506 -27.531 -2.049 1 94.94 105 VAL B CA 1
ATOM 7289 C C . VAL B 1 105 ? -0.695 -27.172 -1.178 1 94.94 105 VAL B C 1
ATOM 7291 O O . VAL B 1 105 ? -1.841 -27.25 -1.624 1 94.94 105 VAL B O 1
ATOM 7294 N N . SER B 1 106 ? -0.438 -26.719 0.022 1 94.5 106 SER B N 1
ATOM 7295 C CA . SER B 1 106 ? -1.555 -26.531 0.943 1 94.5 106 SER B CA 1
ATOM 7296 C C . SER B 1 106 ? -1.858 -25.047 1.146 1 94.5 106 SER B C 1
ATOM 7298 O O . SER B 1 106 ? -2.998 -24.672 1.436 1 94.5 106 SER B O 1
ATOM 7300 N N . GLN B 1 107 ? -0.887 -24.25 1.09 1 91.62 107 GLN B N 1
ATOM 7301 C CA . GLN B 1 107 ? -1.113 -22.828 1.349 1 91.62 107 GLN B CA 1
ATOM 7302 C C . GLN B 1 107 ? -1.575 -22.109 0.086 1 91.62 107 GLN B C 1
ATOM 7304 O O . GLN B 1 107 ? -0.816 -21.984 -0.877 1 91.62 107 GLN B O 1
ATOM 7309 N N . SER B 1 108 ? -2.787 -21.609 0.115 1 91.62 108 SER B N 1
ATOM 7310 C CA . SER B 1 108 ? -3.391 -20.922 -1.024 1 91.62 108 SER B CA 1
ATOM 7311 C C . SER B 1 108 ? -3.217 -19.406 -0.919 1 91.62 108 SER B C 1
ATOM 7313 O O . SER B 1 108 ? -3.064 -18.875 0.179 1 91.62 108 SER B O 1
ATOM 7315 N N . ASN B 1 109 ? -3.162 -18.797 -2.086 1 87.56 109 ASN B N 1
ATOM 7316 C CA . ASN B 1 109 ? -3.176 -17.344 -2.143 1 87.56 109 ASN B CA 1
ATOM 7317 C C . ASN B 1 109 ? -4.578 -16.781 -1.906 1 87.56 109 ASN B C 1
ATOM 7319 O O . ASN B 1 109 ? -5.152 -16.141 -2.787 1 87.56 109 ASN B O 1
ATOM 7323 N N . ASP B 1 110 ? -5.02 -16.891 -0.732 1 87.62 110 ASP B N 1
ATOM 7324 C CA . ASP B 1 110 ? -6.402 -16.625 -0.35 1 87.62 110 ASP B CA 1
ATOM 7325 C C . ASP B 1 110 ? -6.727 -15.133 -0.461 1 87.62 110 ASP B C 1
ATOM 7327 O O . ASP B 1 110 ? -7.781 -14.758 -0.977 1 87.62 110 ASP B O 1
ATOM 7331 N N . MET B 1 111 ? -5.84 -14.414 -0.064 1 79.31 111 MET B N 1
ATOM 7332 C CA . MET B 1 111 ? -6.164 -13 0.094 1 79.31 111 MET B CA 1
ATOM 7333 C C . MET B 1 111 ? -5.941 -12.242 -1.211 1 79.31 111 MET B C 1
ATOM 7335 O O . MET B 1 111 ? -6.824 -11.516 -1.666 1 79.31 111 MET B O 1
ATOM 7339 N N . ALA B 1 112 ? -4.801 -12.43 -1.748 1 74.31 112 ALA B N 1
ATOM 7340 C CA . ALA B 1 112 ? -4.457 -11.633 -2.926 1 74.31 112 ALA B CA 1
ATOM 7341 C C . ALA B 1 112 ? -5.203 -12.133 -4.16 1 74.31 112 ALA B C 1
ATOM 7343 O O . ALA B 1 112 ? -5.586 -11.344 -5.023 1 74.31 112 ALA B O 1
ATOM 7344 N N . PHE B 1 113 ? -5.41 -13.43 -4.27 1 80.81 113 PHE B N 1
ATOM 7345 C CA . PHE B 1 113 ? -6.035 -14.039 -5.438 1 80.81 113 PHE B CA 1
ATOM 7346 C C . PHE B 1 113 ? -7.453 -14.492 -5.121 1 80.81 113 PHE B C 1
ATOM 7348 O O . PHE B 1 113 ? -8.398 -14.133 -5.832 1 80.81 113 PHE B O 1
ATOM 7355 N N . GLY B 1 114 ? -7.645 -15.125 -4.145 1 86.5 114 GLY B N 1
ATOM 7356 C CA . GLY B 1 114 ? -8.891 -15.797 -3.822 1 86.5 114 GLY B CA 1
ATOM 7357 C C . GLY B 1 114 ? -10.008 -14.836 -3.461 1 86.5 114 GLY B C 1
ATOM 7358 O O . GLY B 1 114 ? -11.117 -14.938 -3.99 1 86.5 114 GLY B O 1
ATOM 7359 N N . LEU B 1 115 ? -9.672 -13.898 -2.658 1 85.56 115 LEU B N 1
ATOM 7360 C CA . LEU B 1 115 ? -10.711 -13.039 -2.104 1 85.56 115 LEU B CA 1
ATOM 7361 C C . LEU B 1 115 ? -11.367 -12.203 -3.197 1 85.56 115 LEU B C 1
ATOM 7363 O O . LEU B 1 115 ? -12.594 -12.195 -3.33 1 85.56 115 LEU B O 1
ATOM 7367 N N . PRO B 1 116 ? -10.586 -11.492 -3.936 1 76.38 116 PRO B N 1
ATOM 7368 C CA . PRO B 1 116 ? -11.234 -10.727 -5.004 1 76.38 116 PRO B CA 1
ATOM 7369 C C . PRO B 1 116 ? -12.047 -11.609 -5.953 1 76.38 116 PRO B C 1
ATOM 7371 O O . PRO B 1 116 ? -13.109 -11.203 -6.426 1 76.38 116 PRO B O 1
ATOM 7374 N N . LEU B 1 117 ? -11.578 -12.773 -6.223 1 80.06 117 LEU B N 1
ATOM 7375 C CA . LEU B 1 117 ? -12.258 -13.719 -7.105 1 80.06 117 LEU B CA 1
ATOM 7376 C C . LEU B 1 117 ? -13.57 -14.195 -6.484 1 80.06 117 LEU B C 1
ATOM 7378 O O . LEU B 1 117 ? -14.617 -14.172 -7.137 1 80.06 117 LEU B O 1
ATOM 7382 N N . LEU B 1 118 ? -13.586 -14.578 -5.297 1 85.94 118 LEU B N 1
ATOM 7383 C CA . LEU B 1 118 ? -14.758 -15.141 -4.648 1 85.94 118 LEU B CA 1
ATOM 7384 C C . LEU B 1 118 ? -15.789 -14.062 -4.348 1 85.94 118 LEU B C 1
ATOM 7386 O O . LEU B 1 118 ? -17 -14.32 -4.383 1 85.94 118 LEU B O 1
ATOM 7390 N N . GLN B 1 119 ? -15.242 -12.812 -4.055 1 81.31 119 GLN B N 1
ATOM 7391 C CA . GLN B 1 119 ? -16.172 -11.695 -3.865 1 81.31 119 GLN B CA 1
ATOM 7392 C C . GLN B 1 119 ? -16.922 -11.391 -5.152 1 81.31 119 GLN B C 1
ATOM 7394 O O . GLN B 1 119 ? -18.094 -11 -5.113 1 81.31 119 GLN B O 1
ATOM 7399 N N . ALA B 1 120 ? -16.234 -11.57 -6.199 1 73.75 120 ALA B N 1
ATOM 7400 C CA . ALA B 1 120 ? -16.859 -11.297 -7.5 1 73.75 120 ALA B CA 1
ATOM 7401 C C . ALA B 1 120 ? -17.844 -12.391 -7.875 1 73.75 120 ALA B C 1
ATOM 7403 O O . ALA B 1 120 ? -18.859 -12.125 -8.523 1 73.75 120 ALA B O 1
ATOM 7404 N N . VAL B 1 121 ? -17.625 -13.664 -7.473 1 75.44 121 VAL B N 1
ATOM 7405 C CA . VAL B 1 121 ? -18.469 -14.805 -7.812 1 75.44 121 VAL B CA 1
ATOM 7406 C C . VAL B 1 121 ? -19.688 -14.844 -6.887 1 75.44 121 VAL B C 1
ATOM 7408 O O . VAL B 1 121 ? -20.812 -15.094 -7.336 1 75.44 121 VAL B O 1
ATOM 7411 N N . PHE B 1 122 ? -19.438 -14.57 -5.633 1 80.19 122 PHE B N 1
ATOM 7412 C CA . PHE B 1 122 ? -20.5 -14.641 -4.641 1 80.19 122 PHE B CA 1
ATOM 7413 C C . PHE B 1 122 ? -20.953 -13.242 -4.242 1 80.19 122 PHE B C 1
ATOM 7415 O O . PHE B 1 122 ? -20.828 -12.852 -3.082 1 80.19 122 PHE B O 1
ATOM 7422 N N . ASN B 1 123 ? -21.469 -12.516 -5.168 1 75.25 123 ASN B N 1
ATOM 7423 C CA . ASN B 1 123 ? -21.906 -11.141 -4.941 1 75.25 123 ASN B CA 1
ATOM 7424 C C . ASN B 1 123 ? -23.391 -11.07 -4.578 1 75.25 123 ASN B C 1
ATOM 7426 O O . ASN B 1 123 ? -23.891 -10.008 -4.203 1 75.25 123 ASN B O 1
ATOM 7430 N N . ASP B 1 124 ? -24.062 -12.188 -4.551 1 74.44 124 ASP B N 1
ATOM 7431 C CA . ASP B 1 124 ? -25.469 -12.242 -4.18 1 74.44 124 ASP B CA 1
ATOM 7432 C C . ASP B 1 124 ? -25.641 -12.281 -2.664 1 74.44 124 ASP B C 1
ATOM 7434 O O . ASP B 1 124 ? -24.859 -12.922 -1.962 1 74.44 124 ASP B O 1
ATOM 7438 N N . PRO B 1 125 ? -26.578 -11.5 -2.201 1 73.19 125 PRO B N 1
ATOM 7439 C CA . PRO B 1 125 ? -26.812 -11.43 -0.756 1 73.19 125 PRO B CA 1
ATOM 7440 C C . PRO B 1 125 ? -27.016 -12.812 -0.125 1 73.19 125 PRO B C 1
ATOM 7442 O O . PRO B 1 125 ? -26.688 -13.008 1.048 1 73.19 125 PRO B O 1
ATOM 7445 N N . GLN B 1 126 ? -27.5 -13.812 -0.899 1 71.44 126 GLN B N 1
ATOM 7446 C CA . GLN B 1 126 ? -27.766 -15.141 -0.349 1 71.44 126 GLN B CA 1
ATOM 7447 C C . GLN B 1 126 ? -26.469 -15.945 -0.215 1 71.44 126 GLN B C 1
ATOM 7449 O O . GLN B 1 126 ? -26.391 -16.859 0.607 1 71.44 126 GLN B O 1
ATOM 7454 N N . THR B 1 127 ? -25.5 -15.648 -0.965 1 79.31 127 THR B N 1
ATOM 7455 C CA . THR B 1 127 ? -24.281 -16.453 -0.971 1 79.31 127 THR B CA 1
ATOM 7456 C C . THR B 1 127 ? -23.078 -15.641 -0.511 1 79.31 127 THR B C 1
ATOM 7458 O O . THR B 1 127 ? -21.984 -16.172 -0.368 1 79.31 127 THR B O 1
ATOM 7461 N N . LYS B 1 128 ? -23.312 -14.414 -0.18 1 80.44 128 LYS B N 1
ATOM 7462 C CA . LYS B 1 128 ? -22.25 -13.492 0.191 1 80.44 128 LYS B CA 1
ATOM 7463 C C . LYS B 1 128 ? -21.562 -13.93 1.479 1 80.44 128 LYS B C 1
ATOM 7465 O O . LYS B 1 128 ? -20.375 -13.672 1.674 1 80.44 128 LYS B O 1
ATOM 7470 N N . PHE B 1 129 ? -22.281 -14.68 2.262 1 81.75 129 PHE B N 1
ATOM 7471 C CA . PHE B 1 129 ? -21.734 -15.109 3.539 1 81.75 129 PHE B CA 1
ATOM 7472 C C . PHE B 1 129 ? -20.594 -16.109 3.326 1 81.75 129 PHE B C 1
ATOM 7474 O O . PHE B 1 129 ? -19.734 -16.266 4.188 1 81.75 129 PHE B O 1
ATOM 7481 N N . LEU B 1 130 ? -20.531 -16.812 2.189 1 85.94 130 LEU B N 1
ATOM 7482 C CA . LEU B 1 130 ? -19.516 -17.812 1.882 1 85.94 130 LEU B CA 1
ATOM 7483 C C . LEU B 1 130 ? -18.125 -17.172 1.779 1 85.94 130 LEU B C 1
ATOM 7485 O O . LEU B 1 130 ? -17.125 -17.828 2.025 1 85.94 130 LEU B O 1
ATOM 7489 N N . VAL B 1 131 ? -18.094 -15.852 1.479 1 86.88 131 VAL B N 1
ATOM 7490 C CA . VAL B 1 131 ? -16.828 -15.133 1.33 1 86.88 131 VAL B CA 1
ATOM 7491 C C . VAL B 1 131 ? -16.125 -15.055 2.68 1 86.88 131 VAL B C 1
ATOM 7493 O O . VAL B 1 131 ? -14.891 -15 2.736 1 86.88 131 VAL B O 1
ATOM 7496 N N . ASN B 1 132 ? -16.859 -15.141 3.754 1 85.38 132 ASN B N 1
ATOM 7497 C CA . ASN B 1 132 ? -16.297 -15.086 5.098 1 85.38 132 ASN B CA 1
ATOM 7498 C C . ASN B 1 132 ? -15.414 -16.297 5.387 1 85.38 132 ASN B C 1
ATOM 7500 O O . ASN B 1 132 ? -14.508 -16.234 6.219 1 85.38 132 ASN B O 1
ATOM 7504 N N . TYR B 1 133 ? -15.68 -17.375 4.676 1 89.19 133 TYR B N 1
ATOM 7505 C CA . TYR B 1 133 ? -14.906 -18.594 4.898 1 89.19 133 TYR B CA 1
ATOM 7506 C C . TYR B 1 133 ? -13.477 -18.438 4.391 1 89.19 133 TYR B C 1
ATOM 7508 O O . TYR B 1 133 ? -12.578 -19.172 4.809 1 89.19 133 TYR B O 1
ATOM 7516 N N . VAL B 1 134 ? -13.227 -17.5 3.506 1 89 134 VAL B N 1
ATOM 7517 C CA . VAL B 1 134 ? -11.867 -17.25 3.035 1 89 134 VAL B CA 1
ATOM 7518 C C . VAL B 1 134 ? -10.992 -16.812 4.203 1 89 134 VAL B C 1
ATOM 7520 O O . VAL B 1 134 ? -9.844 -17.266 4.332 1 89 134 VAL B O 1
ATOM 7523 N N . PHE B 1 135 ? -11.562 -15.984 5.09 1 85.31 135 PHE B N 1
ATOM 7524 C CA . PHE B 1 135 ? -10.836 -15.492 6.258 1 85.31 135 PHE B CA 1
ATOM 7525 C C . PHE B 1 135 ? -10.734 -16.578 7.324 1 85.31 135 PHE B C 1
ATOM 7527 O O . PHE B 1 135 ? -9.703 -16.688 7.996 1 85.31 135 PHE B O 1
ATOM 7534 N N . LEU B 1 136 ? -11.758 -17.359 7.414 1 86.56 136 LEU B N 1
ATOM 7535 C CA . LEU B 1 136 ? -11.805 -18.391 8.445 1 86.56 136 LEU B CA 1
ATOM 7536 C C . LEU B 1 136 ? -10.867 -19.547 8.102 1 86.56 136 LEU B C 1
ATOM 7538 O O . LEU B 1 136 ? -10.43 -20.281 8.992 1 86.56 136 LEU B O 1
ATOM 7542 N N . THR B 1 137 ? -10.539 -19.75 6.824 1 89.88 137 THR B N 1
ATOM 7543 C CA . THR B 1 137 ? -9.703 -20.859 6.395 1 89.88 137 THR B CA 1
ATOM 7544 C C . THR B 1 137 ? -8.227 -20.484 6.469 1 89.88 137 THR B C 1
ATOM 7546 O O . THR B 1 137 ? -7.355 -21.359 6.449 1 89.88 137 THR B O 1
ATOM 7549 N N . ALA B 1 138 ? -7.891 -19.172 6.594 1 84.88 138 ALA B N 1
ATOM 7550 C CA . ALA B 1 138 ? -6.504 -18.703 6.617 1 84.88 138 ALA B CA 1
ATOM 7551 C C . ALA B 1 138 ? -5.73 -19.359 7.758 1 84.88 138 ALA B C 1
ATOM 7553 O O . ALA B 1 138 ? -4.586 -19.781 7.578 1 84.88 138 ALA B O 1
ATOM 7554 N N . PRO B 1 139 ? -6.34 -19.578 8.992 1 84.75 139 PRO B N 1
ATOM 7555 C CA . PRO B 1 139 ? -5.605 -20.203 10.102 1 84.75 139 PRO B CA 1
ATOM 7556 C C . PRO B 1 139 ? -5.309 -21.688 9.852 1 84.75 139 PRO B C 1
ATOM 7558 O O . PRO B 1 139 ? -4.379 -22.234 10.453 1 84.75 139 PRO B O 1
ATOM 7561 N N . ILE B 1 140 ? -6.07 -22.359 8.953 1 91.56 140 ILE B N 1
ATOM 7562 C CA . ILE B 1 140 ? -5.797 -23.75 8.648 1 91.56 140 ILE B CA 1
ATOM 7563 C C . ILE B 1 140 ? -4.359 -23.906 8.148 1 91.56 140 ILE B C 1
ATOM 7565 O O . ILE B 1 140 ? -3.609 -24.75 8.648 1 91.56 140 ILE B O 1
ATOM 7569 N N . SER B 1 141 ? -4.035 -23.016 7.242 1 90.62 141 SER B N 1
ATOM 7570 C CA . SER B 1 141 ? -2.686 -23.094 6.691 1 90.62 141 SER B CA 1
ATOM 7571 C C . SER B 1 141 ? -1.676 -22.391 7.594 1 90.62 141 SER B C 1
ATOM 7573 O O . SER B 1 141 ? -0.614 -22.938 7.891 1 90.62 141 SER B O 1
ATOM 7575 N N . LEU B 1 142 ? -1.972 -21.25 8.117 1 85.19 142 LEU B N 1
ATOM 7576 C CA . LEU B 1 142 ? -0.991 -20.375 8.766 1 85.19 142 LEU B CA 1
ATOM 7577 C C . LEU B 1 142 ? -0.756 -20.812 10.211 1 85.19 142 LEU B C 1
ATOM 7579 O O . LEU B 1 142 ? 0.352 -20.656 10.734 1 85.19 142 LEU B O 1
ATOM 7583 N N . ALA B 1 143 ? -1.784 -21.359 10.922 1 85.81 143 ALA B N 1
ATOM 7584 C CA . ALA B 1 143 ? -1.666 -21.656 12.352 1 85.81 143 ALA B CA 1
ATOM 7585 C C . ALA B 1 143 ? -1.599 -23.156 12.602 1 85.81 143 ALA B C 1
ATOM 7587 O O . ALA B 1 143 ? -1.108 -23.594 13.648 1 85.81 143 ALA B O 1
ATOM 7588 N N . ILE B 1 144 ? -1.976 -24.031 11.641 1 90.69 144 ILE B N 1
ATOM 7589 C CA . ILE B 1 144 ? -2.062 -25.453 11.922 1 90.69 144 ILE B CA 1
ATOM 7590 C C . ILE B 1 144 ? -1.065 -26.219 11.055 1 90.69 144 ILE B C 1
ATOM 7592 O O . ILE B 1 144 ? -0.141 -26.859 11.562 1 90.69 144 ILE B O 1
ATOM 7596 N N . LEU B 1 145 ? -1.121 -26.016 9.789 1 93.88 145 LEU B N 1
ATOM 7597 C CA . LEU B 1 145 ? -0.35 -26.859 8.883 1 93.88 145 LEU B CA 1
ATOM 7598 C C . LEU B 1 145 ? 1.056 -26.297 8.68 1 93.88 145 LEU B C 1
ATOM 7600 O O . LEU B 1 145 ? 2.039 -27.031 8.773 1 93.88 145 LEU B O 1
ATOM 7604 N N . ASN B 1 146 ? 1.15 -24.984 8.414 1 92 146 ASN B N 1
ATOM 7605 C CA . ASN B 1 146 ? 2.451 -24.391 8.133 1 92 146 ASN B CA 1
ATOM 7606 C C . ASN B 1 146 ? 3.42 -24.578 9.297 1 92 146 ASN B C 1
ATOM 7608 O O . ASN B 1 146 ? 4.613 -24.812 9.078 1 92 146 ASN B O 1
ATOM 7612 N N . PRO B 1 147 ? 2.965 -24.5 10.547 1 89.75 147 PRO B N 1
ATOM 7613 C CA . PRO B 1 147 ? 3.885 -24.734 11.656 1 89.75 147 PRO B CA 1
ATOM 7614 C C . PRO B 1 147 ? 4.523 -26.125 11.602 1 89.75 147 PRO B C 1
ATOM 7616 O O . PRO B 1 147 ? 5.676 -26.297 12 1 89.75 147 PRO B O 1
ATOM 7619 N N . ILE B 1 148 ? 3.84 -27.078 11.125 1 93.19 148 ILE B N 1
ATOM 7620 C CA . ILE B 1 148 ? 4.398 -28.422 10.945 1 93.19 148 ILE B CA 1
ATOM 7621 C C . ILE B 1 148 ? 5.496 -28.375 9.883 1 93.19 148 ILE B C 1
ATOM 7623 O O . ILE B 1 148 ? 6.57 -28.953 10.07 1 93.19 148 ILE B O 1
ATOM 7627 N N . GLY B 1 149 ? 5.18 -27.703 8.781 1 93.75 149 GLY B N 1
ATOM 7628 C CA . GLY B 1 149 ? 6.184 -27.531 7.746 1 93.75 149 GLY B CA 1
ATOM 7629 C C . GLY B 1 149 ? 7.398 -26.75 8.219 1 93.75 149 GLY B C 1
ATOM 7630 O O . GLY B 1 149 ? 8.531 -27.125 7.906 1 93.75 149 GLY B O 1
ATOM 7631 N N . PHE B 1 150 ? 7.195 -25.703 9 1 89.38 150 PHE B N 1
ATOM 7632 C CA . PHE B 1 150 ? 8.289 -24.891 9.523 1 89.38 150 PHE B CA 1
ATOM 7633 C C . PHE B 1 150 ? 9.125 -25.688 10.516 1 89.38 150 PHE B C 1
ATOM 7635 O O . PHE B 1 150 ? 10.344 -25.516 10.586 1 89.38 150 PHE B O 1
ATOM 7642 N N . ALA B 1 151 ? 8.484 -26.469 11.289 1 90 151 ALA B N 1
ATOM 7643 C CA . ALA B 1 151 ? 9.219 -27.312 12.219 1 90 151 ALA B CA 1
ATOM 7644 C C . ALA B 1 151 ? 10.18 -28.25 11.484 1 90 151 ALA B C 1
ATOM 7646 O O . ALA B 1 151 ? 11.312 -28.453 11.922 1 90 151 ALA B O 1
ATOM 7647 N N . LEU B 1 152 ? 9.781 -28.766 10.391 1 92.88 152 LEU B N 1
ATOM 7648 C CA . LEU B 1 152 ? 10.625 -29.641 9.578 1 92.88 152 LEU B CA 1
ATOM 7649 C C . LEU B 1 152 ? 11.766 -28.859 8.945 1 92.88 152 LEU B C 1
ATOM 7651 O O . LEU B 1 152 ? 12.898 -29.344 8.875 1 92.88 152 LEU B O 1
ATOM 7655 N N . LEU B 1 153 ? 11.445 -27.672 8.5 1 90.44 153 LEU B N 1
ATOM 7656 C CA . LEU B 1 153 ? 12.469 -26.828 7.898 1 90.44 153 LEU B CA 1
ATOM 7657 C C . LEU B 1 153 ? 13.516 -26.422 8.93 1 90.44 153 LEU B C 1
ATOM 7659 O O . LEU B 1 153 ? 14.711 -26.438 8.648 1 90.44 153 LEU B O 1
ATOM 7663 N N . GLU B 1 154 ? 13.039 -26.141 10.109 1 84.94 154 GLU B N 1
ATOM 7664 C CA . GLU B 1 154 ? 13.953 -25.781 11.195 1 84.94 154 GLU B CA 1
ATOM 7665 C C . GLU B 1 154 ? 14.781 -27 11.625 1 84.94 154 GLU B C 1
ATOM 7667 O O . GLU B 1 154 ? 15.938 -26.844 12.016 1 84.94 154 GLU B O 1
ATOM 7672 N N . TYR B 1 155 ? 14.125 -28.047 11.656 1 87.88 155 TYR B N 1
ATOM 7673 C CA . TYR B 1 155 ? 14.828 -29.281 12.008 1 87.88 155 TYR B CA 1
ATOM 7674 C C . TYR B 1 155 ? 15.938 -29.578 11.008 1 87.88 155 TYR B C 1
ATOM 7676 O O . TYR B 1 155 ? 17.047 -29.984 11.391 1 87.88 155 TYR B O 1
ATOM 7684 N N . GLN B 1 156 ? 15.648 -29.438 9.719 1 89.5 156 GLN B N 1
ATOM 7685 C CA . GLN B 1 156 ? 16.672 -29.641 8.688 1 89.5 156 GLN B CA 1
ATOM 7686 C C . GLN B 1 156 ? 17.828 -28.656 8.859 1 89.5 156 GLN B C 1
ATOM 7688 O O . GLN B 1 156 ? 18.984 -29.031 8.695 1 89.5 156 GLN B O 1
ATOM 7693 N N . LYS B 1 157 ? 17.516 -27.453 9.141 1 82.88 157 LYS B N 1
ATOM 7694 C CA . LYS B 1 157 ? 18.531 -26.438 9.367 1 82.88 157 LYS B CA 1
ATOM 7695 C C . LYS B 1 157 ? 19.406 -26.797 10.562 1 82.88 157 LYS B C 1
ATOM 7697 O O . LYS B 1 157 ? 20.625 -26.609 10.523 1 82.88 157 LYS B O 1
ATOM 7702 N N . ALA B 1 158 ? 18.781 -27.25 11.602 1 80.25 158 ALA B N 1
ATOM 7703 C CA . ALA B 1 158 ? 19.5 -27.656 12.797 1 80.25 158 ALA B CA 1
ATOM 7704 C C . ALA B 1 158 ? 20.391 -28.859 12.5 1 80.25 158 ALA B C 1
ATOM 7706 O O . ALA B 1 158 ? 21.516 -28.953 13.016 1 80.25 158 ALA B O 1
ATOM 7707 N N . LYS B 1 159 ? 19.859 -29.719 11.758 1 83.38 159 LYS B N 1
ATOM 7708 C CA . LYS B 1 159 ? 20.625 -30.906 11.375 1 83.38 159 LYS B CA 1
ATOM 7709 C C . LYS B 1 159 ? 21.828 -30.531 10.516 1 83.38 159 LYS B C 1
ATOM 7711 O O . LYS B 1 159 ? 22.906 -31.094 10.672 1 83.38 159 LYS B O 1
ATOM 7716 N N . ASP B 1 160 ? 21.562 -29.656 9.602 1 81 160 ASP B N 1
ATOM 7717 C CA . ASP B 1 160 ? 22.656 -29.188 8.758 1 81 160 ASP B CA 1
ATOM 7718 C C . ASP B 1 160 ? 23.719 -28.469 9.594 1 81 160 ASP B C 1
ATOM 7720 O O . ASP B 1 160 ? 24.922 -28.609 9.328 1 81 160 ASP B O 1
ATOM 7724 N N . TYR B 1 161 ? 23.281 -27.766 10.555 1 71.69 161 TYR B N 1
ATOM 7725 C CA . TYR B 1 161 ? 24.188 -27.078 11.453 1 71.69 161 TYR B CA 1
ATOM 7726 C C . TYR B 1 161 ? 24.953 -28.078 12.32 1 71.69 161 TYR B C 1
ATOM 7728 O O . TYR B 1 161 ? 26.141 -27.859 12.617 1 71.69 161 TYR B O 1
ATOM 7736 N N . GLN B 1 162 ? 24.297 -28.984 12.758 1 73.62 162 GLN B N 1
ATOM 7737 C CA . GLN B 1 162 ? 24.938 -30.016 13.555 1 73.62 162 GLN B CA 1
ATOM 7738 C C . GLN B 1 162 ? 26.047 -30.719 12.766 1 73.62 162 GLN B C 1
ATOM 7740 O O . GLN B 1 162 ? 27.109 -31.031 13.312 1 73.62 162 GLN B O 1
ATOM 7745 N N . ILE B 1 163 ? 25.703 -30.984 11.617 1 68.19 163 ILE B N 1
ATOM 7746 C CA . ILE B 1 163 ? 26.688 -31.641 10.766 1 68.19 163 ILE B CA 1
ATOM 7747 C C . ILE B 1 163 ? 27.891 -30.719 10.562 1 68.19 163 ILE B C 1
ATOM 7749 O O . ILE B 1 163 ? 29.047 -31.172 10.547 1 68.19 163 ILE B O 1
ATOM 7753 N N . GLU B 1 164 ? 27.578 -29.453 10.477 1 60.53 164 GLU B N 1
ATOM 7754 C CA . GLU B 1 164 ? 28.641 -28.5 10.227 1 60.53 164 GLU B CA 1
ATOM 7755 C C . GLU B 1 164 ? 29.359 -28.125 11.523 1 60.53 164 GLU B C 1
ATOM 7757 O O . GLU B 1 164 ? 30.578 -28.016 11.547 1 60.53 164 GLU B O 1
ATOM 7762 N N . SER B 1 165 ? 28.609 -27.797 12.633 1 57.34 165 SER B N 1
ATOM 7763 C CA . SER B 1 165 ? 29.219 -27.266 13.852 1 57.34 165 SER B CA 1
ATOM 7764 C C . SER B 1 165 ? 29.375 -28.344 14.914 1 57.34 165 SER B C 1
ATOM 7766 O O . SER B 1 165 ? 30.125 -28.188 15.875 1 57.34 165 SER B O 1
ATOM 7768 N N . GLY B 1 166 ? 28.844 -29.484 14.812 1 63.38 166 GLY B N 1
ATOM 7769 C CA . GLY B 1 166 ? 28.906 -30.562 15.789 1 63.38 166 GLY B CA 1
ATOM 7770 C C . GLY B 1 166 ? 27.969 -30.375 16.953 1 63.38 166 GLY B C 1
ATOM 7771 O O . GLY B 1 166 ? 27.922 -31.188 17.875 1 63.38 166 GLY B O 1
ATOM 7772 N N . LYS B 1 167 ? 27.297 -29.281 17.062 1 62.91 167 LYS B N 1
ATOM 7773 C CA . LYS B 1 167 ? 26.422 -29.031 18.203 1 62.91 167 LYS B CA 1
ATOM 7774 C C . LYS B 1 167 ? 24.969 -29.359 17.875 1 62.91 167 LYS B C 1
ATOM 7776 O O . LYS B 1 167 ? 24.484 -29.031 16.781 1 62.91 167 LYS B O 1
ATOM 7781 N N . LYS B 1 168 ? 24.422 -30.156 18.906 1 65.31 168 LYS B N 1
ATOM 7782 C CA . LYS B 1 168 ? 23.047 -30.594 18.688 1 65.31 168 LYS B CA 1
ATOM 7783 C C . LYS B 1 168 ? 22.047 -29.5 19.078 1 65.31 168 LYS B C 1
ATOM 7785 O O . LYS B 1 168 ? 22.203 -28.875 20.125 1 65.31 168 LYS B O 1
ATOM 7790 N N . SER B 1 169 ? 21.219 -29.094 18.188 1 69.5 169 SER B N 1
ATOM 7791 C CA . SER B 1 169 ? 20.188 -28.125 18.5 1 69.5 169 SER B CA 1
ATOM 7792 C C . SER B 1 169 ? 19.016 -28.781 19.234 1 69.5 169 SER B C 1
ATOM 7794 O O . SER B 1 169 ? 18.703 -29.938 18.984 1 69.5 169 SER B O 1
ATOM 7796 N N . SER B 1 170 ? 18.562 -28.125 20.391 1 78.12 170 SER B N 1
ATOM 7797 C CA . SER B 1 170 ? 17.469 -28.656 21.203 1 78.12 170 SER B CA 1
ATOM 7798 C C . SER B 1 170 ? 16.141 -28.594 20.453 1 78.12 170 SER B C 1
ATOM 7800 O O . SER B 1 170 ? 15.875 -27.625 19.734 1 78.12 170 SER B O 1
ATOM 7802 N N . ILE B 1 171 ? 15.383 -29.797 20.438 1 80.44 171 ILE B N 1
ATOM 7803 C CA . ILE B 1 171 ? 14.055 -29.906 19.844 1 80.44 171 ILE B CA 1
ATOM 7804 C C . ILE B 1 171 ? 13.133 -28.828 20.422 1 80.44 171 ILE B C 1
ATOM 7806 O O . ILE B 1 171 ? 12.258 -28.312 19.734 1 80.44 171 ILE B O 1
ATOM 7810 N N . GLY B 1 172 ? 13.234 -28.438 21.672 1 80.5 172 GLY B N 1
ATOM 7811 C CA . GLY B 1 172 ? 12.453 -27.391 22.328 1 80.5 172 GLY B CA 1
ATOM 7812 C C . GLY B 1 172 ? 12.656 -26.016 21.688 1 80.5 172 GLY B C 1
ATOM 7813 O O . GLY B 1 172 ? 11.703 -25.25 21.547 1 80.5 172 GLY B O 1
ATOM 7814 N N . ARG B 1 173 ? 13.836 -25.797 21.281 1 78.56 173 ARG B N 1
ATOM 7815 C CA . ARG B 1 173 ? 14.156 -24.531 20.656 1 78.56 173 ARG B CA 1
ATOM 7816 C C . ARG B 1 173 ? 13.539 -24.422 19.266 1 78.56 173 ARG B C 1
ATOM 7818 O O . ARG B 1 173 ? 13.109 -23.359 18.844 1 78.56 173 ARG B O 1
ATOM 7825 N N . ILE B 1 174 ? 13.555 -25.641 18.562 1 81.88 174 ILE B N 1
ATOM 7826 C CA . ILE B 1 174 ? 12.961 -25.703 17.234 1 81.88 174 ILE B CA 1
ATOM 7827 C C . ILE B 1 174 ? 11.461 -25.453 17.312 1 81.88 174 ILE B C 1
ATOM 7829 O O . ILE B 1 174 ? 10.906 -24.688 16.531 1 81.88 174 ILE B O 1
ATOM 7833 N N . MET B 1 175 ? 10.844 -25.984 18.344 1 84.31 175 MET B N 1
ATOM 7834 C CA . MET B 1 175 ? 9.406 -25.828 18.531 1 84.31 175 MET B CA 1
ATOM 7835 C C . MET B 1 175 ? 9.062 -24.406 18.953 1 84.31 175 MET B C 1
ATOM 7837 O O . MET B 1 175 ? 8.055 -23.844 18.516 1 84.31 175 MET B O 1
ATOM 7841 N N . TRP B 1 176 ? 9.82 -23.906 19.75 1 81.56 176 TRP B N 1
ATOM 7842 C CA . TRP B 1 176 ? 9.57 -22.547 20.219 1 81.56 176 TRP B CA 1
ATOM 7843 C C . TRP B 1 176 ? 9.703 -21.547 19.078 1 81.56 176 TRP B C 1
ATOM 7845 O O . TRP B 1 176 ? 8.914 -20.594 18.984 1 81.56 176 TRP B O 1
ATOM 7855 N N . THR B 1 177 ? 10.672 -21.703 18.281 1 77.44 177 THR B N 1
ATOM 7856 C CA . THR B 1 177 ? 10.875 -20.797 17.156 1 77.44 177 THR B CA 1
ATOM 7857 C C . THR B 1 177 ? 9.688 -20.875 16.188 1 77.44 177 THR B C 1
ATOM 7859 O O . THR B 1 177 ? 9.289 -19.859 15.617 1 77.44 177 THR B O 1
ATOM 7862 N N . THR B 1 178 ? 9.195 -22.125 16.047 1 80.06 178 THR B N 1
ATOM 7863 C CA . THR B 1 178 ? 8.047 -22.328 15.164 1 80.06 178 THR B CA 1
ATOM 7864 C C . THR B 1 178 ? 6.797 -21.688 15.75 1 80.06 178 THR B C 1
ATOM 7866 O O . THR B 1 178 ? 6.055 -21 15.039 1 80.06 178 THR B O 1
ATOM 7869 N N . VAL B 1 179 ? 6.586 -21.844 17.031 1 82.38 179 VAL B N 1
ATOM 7870 C CA . VAL B 1 179 ? 5.41 -21.297 17.703 1 82.38 179 VAL B CA 1
ATOM 7871 C C . VAL B 1 179 ? 5.5 -19.766 17.75 1 82.38 179 VAL B C 1
ATOM 7873 O O . VAL B 1 179 ? 4.5 -19.078 17.531 1 82.38 179 VAL B O 1
ATOM 7876 N N . LYS B 1 180 ? 6.566 -19.266 18.016 1 78.94 180 LYS B N 1
ATOM 7877 C CA . LYS B 1 180 ? 6.781 -17.828 18.016 1 78.94 180 LYS B CA 1
ATOM 7878 C C . LYS B 1 180 ? 6.535 -17.234 16.641 1 78.94 180 LYS B C 1
ATOM 7880 O O . LYS B 1 180 ? 5.992 -16.125 16.516 1 78.94 180 LYS B O 1
ATOM 7885 N N . GLY B 1 181 ? 6.914 -17.938 15.656 1 74.94 181 GLY B N 1
ATOM 7886 C CA . GLY B 1 181 ? 6.684 -17.484 14.289 1 74.94 181 GLY B CA 1
ATOM 7887 C C . GLY B 1 181 ? 5.215 -17.391 13.93 1 74.94 181 GLY B C 1
ATOM 7888 O O . GLY B 1 181 ? 4.809 -16.5 13.18 1 74.94 181 GLY B O 1
ATOM 7889 N N . VAL B 1 182 ? 4.496 -18.328 14.492 1 76.56 182 VAL B N 1
ATOM 7890 C CA . VAL B 1 182 ? 3.061 -18.344 14.25 1 76.56 182 VAL B CA 1
ATOM 7891 C C . VAL B 1 182 ? 2.398 -17.172 14.961 1 76.56 182 VAL B C 1
ATOM 7893 O O . VAL B 1 182 ? 1.564 -16.469 14.375 1 76.56 182 VAL B O 1
ATOM 7896 N N . ILE B 1 183 ? 2.803 -16.891 16.172 1 75.31 183 ILE B N 1
ATOM 7897 C CA . ILE B 1 183 ? 2.193 -15.852 17 1 75.31 183 ILE B CA 1
ATOM 7898 C C . ILE B 1 183 ? 2.564 -14.477 16.469 1 75.31 183 ILE B C 1
ATOM 7900 O O . ILE B 1 183 ? 1.755 -13.547 16.516 1 75.31 183 ILE B O 1
ATOM 7904 N N . THR B 1 184 ? 3.688 -14.398 15.898 1 72.38 184 THR B N 1
ATOM 7905 C CA . THR B 1 184 ? 4.16 -13.102 15.438 1 72.38 184 THR B CA 1
ATOM 7906 C C . THR B 1 184 ? 3.756 -12.859 13.984 1 72.38 184 THR B C 1
ATOM 7908 O O . THR B 1 184 ? 4.07 -11.812 13.414 1 72.38 184 THR B O 1
ATOM 7911 N N . ASN B 1 185 ? 2.998 -13.898 13.414 1 71.38 185 ASN B N 1
ATOM 7912 C CA . ASN B 1 185 ? 2.496 -13.688 12.062 1 71.38 185 ASN B CA 1
ATOM 7913 C C . ASN B 1 185 ? 1.413 -12.617 12.023 1 71.38 185 ASN B C 1
ATOM 7915 O O . ASN B 1 185 ? 0.37 -12.758 12.664 1 71.38 185 ASN B O 1
ATOM 7919 N N . PRO B 1 186 ? 1.699 -11.539 11.312 1 70.31 186 PRO B N 1
ATOM 7920 C CA . PRO B 1 186 ? 0.749 -10.422 11.32 1 70.31 186 PRO B CA 1
ATOM 7921 C C . PRO B 1 186 ? -0.651 -10.836 10.875 1 70.31 186 PRO B C 1
ATOM 7923 O O . PRO B 1 186 ? -1.645 -10.289 11.359 1 70.31 186 PRO B O 1
ATOM 7926 N N . LEU B 1 187 ? -0.738 -11.758 9.992 1 75.56 187 LEU B N 1
ATOM 7927 C CA . LEU B 1 187 ? -2.043 -12.18 9.5 1 75.56 187 LEU B CA 1
ATOM 7928 C C . LEU B 1 187 ? -2.816 -12.93 10.578 1 75.56 187 LEU B C 1
ATOM 7930 O O . LEU B 1 187 ? -4.012 -12.688 10.773 1 75.56 187 LEU B O 1
ATOM 7934 N N . VAL B 1 188 ? -2.148 -13.953 11.203 1 78.56 188 VAL B N 1
ATOM 7935 C CA . VAL B 1 188 ? -2.783 -14.734 12.266 1 78.56 188 VAL B CA 1
ATOM 7936 C C . VAL B 1 188 ? -3.145 -13.812 13.43 1 78.56 188 VAL B C 1
ATOM 7938 O O . VAL B 1 188 ? -4.234 -13.914 14 1 78.56 188 VAL B O 1
ATOM 7941 N N . PHE B 1 189 ? -2.281 -12.883 13.727 1 80.69 189 PHE B N 1
ATOM 7942 C CA . PHE B 1 189 ? -2.506 -11.938 14.812 1 80.69 189 PHE B CA 1
ATOM 7943 C C . PHE B 1 189 ? -3.719 -11.062 14.523 1 80.69 189 PHE B C 1
ATOM 7945 O O . PHE B 1 189 ? -4.547 -10.828 15.406 1 80.69 189 PHE B O 1
ATOM 7952 N N . MET B 1 190 ? -3.84 -10.664 13.336 1 81.31 190 MET B N 1
ATOM 7953 C CA . MET B 1 190 ? -4.938 -9.773 12.977 1 81.31 190 MET B CA 1
ATOM 7954 C C . MET B 1 190 ? -6.273 -10.516 13.008 1 81.31 190 MET B C 1
ATOM 7956 O O . MET B 1 190 ? -7.301 -9.93 13.367 1 81.31 190 MET B O 1
ATOM 7960 N N . ILE B 1 191 ? -6.273 -11.75 12.617 1 82.19 191 ILE B N 1
ATOM 7961 C CA . ILE B 1 191 ? -7.496 -12.539 12.633 1 82.19 191 ILE B CA 1
ATOM 7962 C C . ILE B 1 191 ? -7.961 -12.734 14.078 1 82.19 191 ILE B C 1
ATOM 7964 O O . ILE B 1 191 ? -9.133 -12.516 14.398 1 82.19 191 ILE B O 1
ATOM 7968 N N . VAL B 1 192 ? -7.004 -13.156 14.953 1 84.25 192 VAL B N 1
ATOM 7969 C CA . VAL B 1 192 ? -7.336 -13.367 16.359 1 84.25 192 VAL B CA 1
ATOM 7970 C C . VAL B 1 192 ? -7.785 -12.055 16.984 1 84.25 192 VAL B C 1
ATOM 7972 O O . VAL B 1 192 ? -8.766 -12.016 17.734 1 84.25 192 VAL B O 1
ATOM 7975 N N . PHE B 1 193 ? -7.055 -10.969 16.641 1 86.69 193 PHE B N 1
ATOM 7976 C CA . PHE B 1 193 ? -7.387 -9.633 17.141 1 86.69 193 PHE B CA 1
ATOM 7977 C C . PHE B 1 193 ? -8.781 -9.219 16.688 1 86.69 193 PHE B C 1
ATOM 7979 O O . PHE B 1 193 ? -9.562 -8.68 17.469 1 86.69 193 PHE B O 1
ATOM 7986 N N . ALA B 1 194 ? -9.141 -9.5 15.477 1 87.81 194 ALA B N 1
ATOM 7987 C CA . ALA B 1 194 ? -10.438 -9.148 14.922 1 87.81 194 ALA B CA 1
ATOM 7988 C C . ALA B 1 194 ? -11.555 -9.961 15.578 1 87.81 194 ALA B C 1
ATOM 7990 O O . ALA B 1 194 ? -12.656 -9.453 15.789 1 87.81 194 ALA B O 1
ATOM 7991 N N . ILE B 1 195 ? -11.32 -11.227 15.883 1 85.69 195 ILE B N 1
ATOM 7992 C CA . ILE B 1 195 ? -12.305 -12.094 16.531 1 85.69 195 ILE B CA 1
ATOM 7993 C C . ILE B 1 195 ? -12.602 -11.578 17.938 1 85.69 195 ILE B C 1
ATOM 7995 O O . ILE B 1 195 ? -13.758 -11.531 18.359 1 85.69 195 ILE B O 1
ATOM 7999 N N . ILE B 1 196 ? -11.539 -11.188 18.641 1 89.19 196 ILE B N 1
ATOM 8000 C CA . ILE B 1 196 ? -11.703 -10.633 19.984 1 89.19 196 ILE B CA 1
ATOM 8001 C C . ILE B 1 196 ? -12.57 -9.383 19.922 1 89.19 196 ILE B C 1
ATOM 8003 O O . ILE B 1 196 ? -13.516 -9.234 20.703 1 89.19 196 ILE B O 1
ATOM 8007 N N . PHE B 1 197 ? -12.352 -8.539 18.984 1 88.31 197 PHE B N 1
ATOM 8008 C CA . PHE B 1 197 ? -13.094 -7.285 18.906 1 88.31 197 PHE B CA 1
ATOM 8009 C C . PHE B 1 197 ? -14.492 -7.523 18.328 1 88.31 197 PHE B C 1
ATOM 8011 O O . PHE B 1 197 ? -15.383 -6.691 18.5 1 88.31 197 PHE B O 1
ATOM 8018 N N . ASN B 1 198 ? -14.617 -8.656 17.5 1 88.75 198 ASN B N 1
ATOM 8019 C CA . ASN B 1 198 ? -15.953 -9.047 17.078 1 88.75 198 ASN B CA 1
ATOM 8020 C C . ASN B 1 198 ? -16.891 -9.25 18.266 1 88.75 198 ASN B C 1
ATOM 8022 O O . ASN B 1 198 ? -18.047 -8.805 18.234 1 88.75 198 ASN B O 1
ATOM 8026 N N . PHE B 1 199 ? -16.359 -9.852 19.344 1 86.38 199 PHE B N 1
ATOM 8027 C CA . PHE B 1 199 ? -17.156 -10.117 20.547 1 86.38 199 PHE B CA 1
ATOM 8028 C C . PHE B 1 199 ? -17.328 -8.852 21.375 1 86.38 199 PHE B C 1
ATOM 8030 O O . PHE B 1 199 ? -18.391 -8.617 21.938 1 86.38 199 PHE B O 1
ATOM 8037 N N . ILE B 1 200 ? -16.359 -7.953 21.344 1 87.31 200 ILE B N 1
ATOM 8038 C CA . ILE B 1 200 ? -16.391 -6.727 22.125 1 87.31 200 ILE B CA 1
ATOM 8039 C C . ILE B 1 200 ? -17.391 -5.75 21.5 1 87.31 200 ILE B C 1
ATOM 8041 O O . ILE B 1 200 ? -18.203 -5.141 22.203 1 87.31 200 ILE B O 1
ATOM 8045 N N . PHE B 1 201 ? -17.406 -5.645 20.203 1 87.38 201 PHE B N 1
ATOM 8046 C CA . PHE B 1 201 ? -18.234 -4.668 19.516 1 87.38 201 PHE B CA 1
ATOM 8047 C C . PHE B 1 201 ? -19.547 -5.305 19.047 1 87.38 201 PHE B C 1
ATOM 8049 O O . PHE B 1 201 ? -20.328 -4.676 18.328 1 87.38 201 PHE B O 1
ATOM 8056 N N . HIS B 1 202 ? -19.797 -6.477 19.375 1 86.5 202 HIS B N 1
ATOM 8057 C CA . HIS B 1 202 ? -21.031 -7.195 19.047 1 86.5 202 HIS B CA 1
ATOM 8058 C C . HIS B 1 202 ? -21.266 -7.199 17.547 1 86.5 202 HIS B C 1
ATOM 8060 O O . HIS B 1 202 ? -22.359 -6.844 17.094 1 86.5 202 HIS B O 1
ATOM 8066 N N . SER B 1 203 ? -20.172 -7.449 16.844 1 80.38 203 SER B N 1
ATOM 8067 C CA . SER B 1 203 ? -20.203 -7.73 15.414 1 80.38 203 SER B CA 1
ATOM 8068 C C . SER B 1 203 ? -20.516 -6.477 14.609 1 80.38 203 SER B C 1
ATOM 8070 O O . SER B 1 203 ? -21.125 -6.559 13.539 1 80.38 203 SER B O 1
ATOM 8072 N N . LYS B 1 204 ? -20.359 -5.23 15.281 1 84.31 204 LYS B N 1
ATOM 8073 C CA . LYS B 1 204 ? -20.547 -3.986 14.539 1 84.31 204 LYS B CA 1
ATOM 8074 C C . LYS B 1 204 ? -19.438 -2.984 14.852 1 84.31 204 LYS B C 1
ATOM 8076 O O . LYS B 1 204 ? -19.188 -2.688 16.016 1 84.31 204 LYS B O 1
ATOM 8081 N N . LEU B 1 205 ? -18.75 -2.564 13.914 1 85.25 205 LEU B N 1
ATOM 8082 C CA . LEU B 1 205 ? -17.703 -1.557 14.078 1 85.25 205 LEU B CA 1
ATOM 8083 C C . LEU B 1 205 ? -18.312 -0.176 14.297 1 85.25 205 LEU B C 1
ATOM 8085 O O . LEU B 1 205 ? -19.297 0.186 13.648 1 85.25 205 LEU B O 1
ATOM 8089 N N . PRO B 1 206 ? -17.812 0.604 15.164 1 82 206 PRO B N 1
ATOM 8090 C CA . PRO B 1 206 ? -18.281 1.983 15.32 1 82 206 PRO B CA 1
ATOM 8091 C C . PRO B 1 206 ? -18.156 2.795 14.031 1 82 206 PRO B C 1
ATOM 8093 O O . PRO B 1 206 ? -17.172 2.652 13.305 1 82 206 PRO B O 1
ATOM 8096 N N . PRO B 1 207 ? -19.047 3.564 13.789 1 77.88 207 PRO B N 1
ATOM 8097 C CA . PRO B 1 207 ? -19.094 4.297 12.516 1 77.88 207 PRO B CA 1
ATOM 8098 C C . PRO B 1 207 ? -17.875 5.191 12.305 1 77.88 207 PRO B C 1
ATOM 8100 O O . PRO B 1 207 ? -17.453 5.418 11.164 1 77.88 207 PRO B O 1
ATOM 8103 N N . VAL B 1 208 ? -17.312 5.641 13.391 1 74.81 208 VAL B N 1
ATOM 8104 C CA . VAL B 1 208 ? -16.203 6.578 13.297 1 74.81 208 VAL B CA 1
ATOM 8105 C C . VAL B 1 208 ? -14.984 5.883 12.703 1 74.81 208 VAL B C 1
ATOM 8107 O O . VAL B 1 208 ? -14.219 6.492 11.945 1 74.81 208 VAL B O 1
ATOM 8110 N N . ILE B 1 209 ? -14.867 4.543 12.977 1 83.25 209 ILE B N 1
ATOM 8111 C CA . ILE B 1 209 ? -13.656 3.869 12.516 1 83.25 209 ILE B CA 1
ATOM 8112 C C . ILE B 1 209 ? -13.984 2.967 11.328 1 83.25 209 ILE B C 1
ATOM 8114 O O . ILE B 1 209 ? -13.086 2.529 10.609 1 83.25 209 ILE B O 1
ATOM 8118 N N . ASP B 1 210 ? -15.25 2.793 11.086 1 86.5 210 ASP B N 1
ATOM 8119 C CA . ASP B 1 210 ? -15.68 1.903 10.016 1 86.5 210 ASP B CA 1
ATOM 8120 C C . ASP B 1 210 ? -15.203 2.414 8.656 1 86.5 210 ASP B C 1
ATOM 8122 O O . ASP B 1 210 ? -14.758 1.633 7.812 1 86.5 210 ASP B O 1
ATOM 8126 N N . GLY B 1 211 ? -15.281 3.795 8.547 1 83.5 211 GLY B N 1
ATOM 8127 C CA . GLY B 1 211 ? -14.875 4.387 7.281 1 83.5 211 GLY B CA 1
ATOM 8128 C C . GLY B 1 211 ? -13.398 4.203 6.984 1 83.5 211 GLY B C 1
ATOM 8129 O O . GLY B 1 211 ? -13.016 3.959 5.836 1 83.5 211 GLY B O 1
ATOM 8130 N N . LEU B 1 212 ? -12.688 4.207 8.016 1 87.31 212 LEU B N 1
ATOM 8131 C CA . LEU B 1 212 ? -11.242 4.055 7.875 1 87.31 212 LEU B CA 1
ATOM 8132 C C . LEU B 1 212 ? -10.883 2.645 7.418 1 87.31 212 LEU B C 1
ATOM 8134 O O . LEU B 1 212 ? -10.148 2.471 6.445 1 87.31 212 LEU B O 1
ATOM 8138 N N . PHE B 1 213 ? -11.484 1.68 8.023 1 88.81 213 PHE B N 1
ATOM 8139 C CA . PHE B 1 213 ? -11.195 0.288 7.699 1 88.81 213 PHE B CA 1
ATOM 8140 C C . PHE B 1 213 ? -11.797 -0.088 6.352 1 88.81 213 PHE B C 1
ATOM 8142 O O . PHE B 1 213 ? -11.203 -0.863 5.598 1 88.81 213 PHE B O 1
ATOM 8149 N N . THR B 1 214 ? -12.875 0.493 6.082 1 86.62 214 THR B N 1
ATOM 8150 C CA . THR B 1 214 ? -13.531 0.214 4.809 1 86.62 214 THR B CA 1
ATOM 8151 C C . THR B 1 214 ? -12.703 0.756 3.646 1 86.62 214 THR B C 1
ATOM 8153 O O . THR B 1 214 ? -12.578 0.101 2.609 1 86.62 214 THR B O 1
ATOM 8156 N N . SER B 1 215 ? -12.203 1.934 3.83 1 87.56 215 SER B N 1
ATOM 8157 C CA . SER B 1 215 ? -11.406 2.545 2.77 1 87.56 215 SER B CA 1
ATOM 8158 C C . SER B 1 215 ? -10.148 1.729 2.479 1 87.56 215 SER B C 1
ATOM 8160 O O . SER B 1 215 ? -9.82 1.482 1.317 1 87.56 215 SER B O 1
ATOM 8162 N N . PHE B 1 216 ? -9.453 1.281 3.475 1 90.56 216 PHE B N 1
ATOM 8163 C CA . PHE B 1 216 ? -8.273 0.443 3.309 1 90.56 216 PHE B CA 1
ATOM 8164 C C . PHE B 1 216 ? -8.641 -0.908 2.711 1 90.56 216 PHE B C 1
ATOM 8166 O O . PHE B 1 216 ? -7.906 -1.452 1.886 1 90.56 216 PHE B O 1
ATOM 8173 N N . SER B 1 217 ? -9.781 -1.419 3.135 1 86.62 217 SER B N 1
ATOM 8174 C CA . SER B 1 217 ? -10.25 -2.711 2.643 1 86.62 217 SER B CA 1
ATOM 8175 C C . SER B 1 217 ? -10.555 -2.658 1.148 1 86.62 217 SER B C 1
ATOM 8177 O O . SER B 1 217 ? -10.195 -3.574 0.405 1 86.62 217 SER B O 1
ATOM 8179 N N . ASN B 1 218 ? -11.133 -1.566 0.706 1 85.5 218 ASN B N 1
ATOM 8180 C CA . ASN B 1 218 ? -11.516 -1.398 -0.692 1 85.5 218 ASN B CA 1
ATOM 8181 C C . ASN B 1 218 ? -10.289 -1.293 -1.599 1 85.5 218 ASN B C 1
ATOM 8183 O O . ASN B 1 218 ? -10.352 -1.652 -2.775 1 85.5 218 ASN B O 1
ATOM 8187 N N . ALA B 1 219 ? -9.234 -0.889 -1.044 1 89.31 219 ALA B N 1
ATOM 8188 C CA . ALA B 1 219 ? -8.031 -0.697 -1.842 1 89.31 219 ALA B CA 1
ATOM 8189 C C . ALA B 1 219 ? -7.281 -2.014 -2.031 1 89.31 219 ALA B C 1
ATOM 8191 O O . ALA B 1 219 ? -6.418 -2.125 -2.902 1 89.31 219 ALA B O 1
ATOM 8192 N N . PHE B 1 220 ? -7.594 -3.008 -1.314 1 87.88 220 PHE B N 1
ATOM 8193 C CA . PHE B 1 220 ? -6.797 -4.227 -1.252 1 87.88 220 PHE B CA 1
ATOM 8194 C C . PHE B 1 220 ? -6.914 -5.016 -2.551 1 87.88 220 PHE B C 1
ATOM 8196 O O . PHE B 1 220 ? -5.906 -5.473 -3.098 1 87.88 220 PHE B O 1
ATOM 8203 N N . GLY B 1 221 ? -8.148 -5.262 -3.107 1 83.62 221 GLY B N 1
ATOM 8204 C CA . GLY B 1 221 ? -8.391 -6.156 -4.23 1 83.62 221 GLY B CA 1
ATOM 8205 C C . GLY B 1 221 ? -7.508 -5.863 -5.426 1 83.62 221 GLY B C 1
ATOM 8206 O O . GLY B 1 221 ? -6.723 -6.715 -5.848 1 83.62 221 GLY B O 1
ATOM 8207 N N . ALA B 1 222 ? -7.594 -4.648 -5.961 1 88.75 222 ALA B N 1
ATOM 8208 C CA . ALA B 1 222 ? -6.855 -4.277 -7.168 1 88.75 222 ALA B CA 1
ATOM 8209 C C . ALA B 1 222 ? -5.359 -4.199 -6.891 1 88.75 222 ALA B C 1
ATOM 8211 O O . ALA B 1 222 ? -4.547 -4.613 -7.719 1 88.75 222 ALA B O 1
ATOM 8212 N N . THR B 1 223 ? -4.984 -3.699 -5.68 1 90.06 223 THR B N 1
ATOM 8213 C CA . THR B 1 223 ? -3.568 -3.553 -5.363 1 90.06 223 THR B CA 1
ATOM 8214 C C . THR B 1 223 ? -2.916 -4.918 -5.156 1 90.06 223 THR B C 1
ATOM 8216 O O . THR B 1 223 ? -1.772 -5.133 -5.57 1 90.06 223 THR B O 1
ATOM 8219 N N . ALA B 1 224 ? -3.654 -5.805 -4.527 1 85.25 224 ALA B N 1
ATOM 8220 C CA . ALA B 1 224 ? -3.119 -7.141 -4.27 1 85.25 224 ALA B CA 1
ATOM 8221 C C . ALA B 1 224 ? -2.943 -7.922 -5.57 1 85.25 224 ALA B C 1
ATOM 8223 O O . ALA B 1 224 ? -1.923 -8.586 -5.77 1 85.25 224 ALA B O 1
ATOM 8224 N N . LEU B 1 225 ? -3.982 -7.898 -6.48 1 84.44 225 LEU B N 1
ATOM 8225 C CA . LEU B 1 225 ? -3.895 -8.602 -7.758 1 84.44 225 LEU B CA 1
ATOM 8226 C C . LEU B 1 225 ? -2.779 -8.016 -8.617 1 84.44 225 LEU B C 1
ATOM 8228 O O . LEU B 1 225 ? -2.043 -8.766 -9.273 1 84.44 225 LEU B O 1
ATOM 8232 N N . PHE B 1 226 ? -2.639 -6.672 -8.602 1 90.56 226 PHE B N 1
ATOM 8233 C CA . PHE B 1 226 ? -1.579 -6 -9.336 1 90.56 226 PHE B CA 1
ATOM 8234 C C . PHE B 1 226 ? -0.208 -6.414 -8.82 1 90.56 226 PHE B C 1
ATOM 8236 O O . PHE B 1 226 ? 0.704 -6.684 -9.602 1 90.56 226 PHE B O 1
ATOM 8243 N N . TYR B 1 227 ? -0.069 -6.387 -7.555 1 86.94 227 TYR B N 1
ATOM 8244 C CA . TYR B 1 227 ? 1.194 -6.742 -6.914 1 86.94 227 TYR B CA 1
ATOM 8245 C C . TYR B 1 227 ? 1.565 -8.188 -7.211 1 86.94 227 TYR B C 1
ATOM 8247 O O 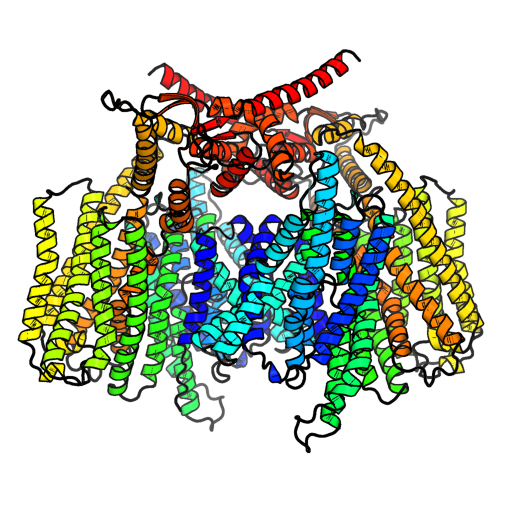. TYR B 1 227 ? 2.74 -8.508 -7.41 1 86.94 227 TYR B O 1
ATOM 8255 N N . LEU B 1 228 ? 0.567 -9.07 -7.082 1 80.81 228 LEU B N 1
ATOM 8256 C CA . LEU B 1 228 ? 0.804 -10.469 -7.43 1 80.81 228 LEU B CA 1
ATOM 8257 C C . LEU B 1 228 ? 1.349 -10.586 -8.852 1 80.81 228 LEU B C 1
ATOM 8259 O O . LEU B 1 228 ? 2.334 -11.297 -9.078 1 80.81 228 LEU B O 1
ATOM 8263 N N . GLY B 1 229 ? 0.729 -9.938 -9.828 1 83.75 229 GLY B N 1
ATOM 8264 C CA . GLY B 1 229 ? 1.222 -9.938 -11.195 1 83.75 229 GLY B CA 1
ATOM 8265 C C . GLY B 1 229 ? 2.623 -9.375 -11.328 1 83.75 229 GLY B C 1
ATOM 8266 O O . GLY B 1 229 ? 3.463 -9.938 -12.031 1 83.75 229 GLY B O 1
ATOM 8267 N N . TRP B 1 230 ? 2.801 -8.25 -10.602 1 86.44 230 TRP B N 1
ATOM 8268 C CA . TRP B 1 230 ? 4.102 -7.59 -10.625 1 86.44 230 TRP B CA 1
ATOM 8269 C C . TRP B 1 230 ? 5.195 -8.516 -10.109 1 86.44 230 TRP B C 1
ATOM 8271 O O . TRP B 1 230 ? 6.281 -8.594 -10.688 1 86.44 230 TRP B O 1
ATOM 8281 N N . LYS B 1 231 ? 4.934 -9.211 -9.023 1 78.38 231 LYS B N 1
ATOM 8282 C CA . LYS B 1 231 ? 5.895 -10.133 -8.43 1 78.38 231 LYS B CA 1
ATOM 8283 C C . LYS B 1 231 ? 6.219 -11.281 -9.375 1 78.38 231 LYS B C 1
ATOM 8285 O O . LYS B 1 231 ? 7.367 -11.719 -9.461 1 78.38 231 LYS B O 1
ATOM 8290 N N . LEU B 1 232 ? 5.227 -11.789 -10.062 1 74.94 232 LEU B N 1
ATOM 8291 C CA . LEU B 1 232 ? 5.418 -12.844 -11.047 1 74.94 232 LEU B CA 1
ATOM 8292 C C . LEU B 1 232 ? 6.273 -12.352 -12.211 1 74.94 232 LEU B C 1
ATOM 8294 O O . LEU B 1 232 ? 7.074 -13.109 -12.758 1 74.94 232 LEU B O 1
ATOM 8298 N N . GLY B 1 233 ? 6.098 -11.102 -12.516 1 75.25 233 GLY B N 1
ATOM 8299 C CA . GLY B 1 233 ? 6.867 -10.508 -13.602 1 75.25 233 GLY B CA 1
ATOM 8300 C C . GLY B 1 233 ? 8.32 -10.281 -13.242 1 75.25 233 GLY B C 1
ATOM 8301 O O . GLY B 1 233 ? 9.203 -10.359 -14.102 1 75.25 233 GLY B O 1
ATOM 8302 N N . CYS B 1 234 ? 8.5 -9.984 -11.977 1 71.12 234 CYS B N 1
ATOM 8303 C CA . CYS B 1 234 ? 9.859 -9.734 -11.516 1 71.12 234 CYS B CA 1
ATOM 8304 C C . CYS B 1 234 ? 10.633 -11.039 -11.344 1 71.12 234 CYS B C 1
ATOM 8306 O O . CYS B 1 234 ? 11.859 -11.055 -11.445 1 71.12 234 CYS B O 1
ATOM 8308 N N . CYS B 1 235 ? 9.945 -12.094 -10.75 1 56.72 235 CYS B N 1
ATOM 8309 C CA . CYS B 1 235 ? 10.562 -13.375 -10.422 1 56.72 235 CYS B CA 1
ATOM 8310 C C . CYS B 1 235 ? 10.961 -14.125 -11.688 1 56.72 235 CYS B C 1
ATOM 8312 O O . CYS B 1 235 ? 11.414 -15.273 -11.617 1 56.72 235 CYS B O 1
ATOM 8314 N N . GLN B 1 236 ? 10.844 -13.539 -12.766 1 52 236 GLN B N 1
ATOM 8315 C CA . GLN B 1 236 ? 11.195 -14.383 -13.898 1 52 236 GLN B CA 1
ATOM 8316 C C . GLN B 1 236 ? 12.648 -14.844 -13.812 1 52 236 GLN B C 1
ATOM 8318 O O . GLN B 1 236 ? 13.555 -14.023 -13.617 1 52 236 GLN B O 1
ATOM 8323 N N . PRO B 1 237 ? 12.766 -16.203 -13.258 1 44.62 237 PRO B N 1
ATOM 8324 C CA . PRO B 1 237 ? 14.109 -16.781 -13.18 1 44.62 237 PRO B CA 1
ATOM 8325 C C . PRO B 1 237 ? 15.016 -16.344 -14.328 1 44.62 237 PRO B C 1
ATOM 8327 O O . PRO B 1 237 ? 14.531 -16.062 -15.43 1 44.62 237 PRO B O 1
ATOM 8330 N N . ASP B 1 238 ? 16.047 -15.711 -13.875 1 42 238 ASP B N 1
ATOM 8331 C CA . ASP B 1 238 ? 17.047 -15.523 -14.922 1 42 238 ASP B CA 1
ATOM 8332 C C . ASP B 1 238 ? 17.094 -16.719 -15.859 1 42 238 ASP B C 1
ATOM 8334 O O . ASP B 1 238 ? 17.156 -17.875 -15.414 1 42 238 ASP B O 1
ATOM 8338 N N . ASP B 1 239 ? 16.391 -16.609 -16.969 1 41.53 239 ASP B N 1
ATOM 8339 C CA . ASP B 1 239 ? 16.297 -17.594 -18.047 1 41.53 239 ASP B CA 1
ATOM 8340 C C . ASP B 1 239 ? 17.422 -18.625 -17.938 1 41.53 239 ASP B C 1
ATOM 8342 O O . ASP B 1 239 ? 17.234 -19.781 -18.312 1 41.53 239 ASP B O 1
ATOM 8346 N N . GLU B 1 240 ? 18.531 -18.281 -17.344 1 41.5 240 GLU B N 1
ATOM 8347 C CA . GLU B 1 240 ? 19.703 -19.156 -17.453 1 41.5 240 GLU B CA 1
ATOM 8348 C C . GLU B 1 240 ? 19.609 -20.312 -16.453 1 41.5 240 GLU B C 1
ATOM 8350 O O . GLU B 1 240 ? 20.312 -21.312 -16.594 1 41.5 240 GLU B O 1
ATOM 8355 N N . LYS B 1 241 ? 18.859 -20.172 -15.508 1 47.31 241 LYS B N 1
ATOM 8356 C CA . LYS B 1 241 ? 19.031 -21.172 -14.453 1 47.31 241 LYS B CA 1
ATOM 8357 C C . LYS B 1 241 ? 17.875 -22.172 -14.445 1 47.31 241 LYS B C 1
ATOM 8359 O O . LYS B 1 241 ? 17.781 -23.016 -13.547 1 47.31 241 LYS B O 1
ATOM 8364 N N . ILE B 1 242 ? 16.922 -22.016 -15.281 1 41.91 242 ILE B N 1
ATOM 8365 C CA . ILE B 1 242 ? 15.812 -22.953 -15.18 1 41.91 242 ILE B CA 1
ATOM 8366 C C . ILE B 1 242 ? 16.156 -24.25 -15.883 1 41.91 242 ILE B C 1
ATOM 8368 O O . ILE B 1 242 ? 16.312 -24.281 -17.109 1 41.91 242 ILE B O 1
ATOM 8372 N N . THR B 1 243 ? 16.578 -25.281 -15.258 1 41.72 243 THR B N 1
ATOM 8373 C CA . THR B 1 243 ? 16.859 -26.609 -15.797 1 41.72 243 THR B CA 1
ATOM 8374 C C . THR B 1 243 ? 15.57 -27.422 -15.922 1 41.72 243 THR B C 1
ATOM 8376 O O . THR B 1 243 ? 14.625 -27.203 -15.156 1 41.72 243 THR B O 1
ATOM 8379 N N . GLY B 1 244 ? 15.242 -28.047 -17.062 1 43.06 244 GLY B N 1
ATOM 8380 C CA . GLY B 1 244 ? 14.094 -28.812 -17.5 1 43.06 244 GLY B CA 1
ATOM 8381 C C . GLY B 1 244 ? 13.492 -29.672 -16.391 1 43.06 244 GLY B C 1
ATOM 8382 O O . GLY B 1 244 ? 12.281 -29.625 -16.156 1 43.06 244 GLY B O 1
ATOM 8383 N N . LEU B 1 245 ? 14.258 -30.734 -15.898 1 43.78 245 LEU B N 1
ATOM 8384 C CA . LEU B 1 245 ? 13.719 -31.703 -14.938 1 43.78 245 LEU B CA 1
ATOM 8385 C C . LEU B 1 245 ? 13.352 -31.016 -13.633 1 43.78 245 LEU B C 1
ATOM 8387 O O . LEU B 1 245 ? 12.516 -31.516 -12.875 1 43.78 245 LEU B O 1
ATOM 8391 N N . SER B 1 246 ? 13.969 -29.828 -13.57 1 55.41 246 SER B N 1
ATOM 8392 C CA . SER B 1 246 ? 13.719 -29.047 -12.375 1 55.41 246 SER B CA 1
ATOM 8393 C C . SER B 1 246 ? 12.289 -28.516 -12.344 1 55.41 246 SER B C 1
ATOM 8395 O O . SER B 1 246 ? 11.797 -28.078 -11.297 1 55.41 246 SER B O 1
ATOM 8397 N N . TYR B 1 247 ? 11.609 -29.156 -13.516 1 61 247 TYR B N 1
ATOM 8398 C CA . TYR B 1 247 ? 10.258 -28.609 -13.617 1 61 247 TYR B CA 1
ATOM 8399 C C . TYR B 1 247 ? 9.219 -29.688 -13.32 1 61 247 TYR B C 1
ATOM 8401 O O . TYR B 1 247 ? 8.039 -29.375 -13.125 1 61 247 TYR B O 1
ATOM 8409 N N . ALA B 1 248 ? 9.727 -31.031 -13.266 1 67.12 248 ALA B N 1
ATOM 8410 C CA . ALA B 1 248 ? 8.711 -32.062 -13.047 1 67.12 248 ALA B CA 1
ATOM 8411 C C . ALA B 1 248 ? 8.07 -31.906 -11.664 1 67.12 248 ALA B C 1
ATOM 8413 O O . ALA B 1 248 ? 6.844 -32 -11.531 1 67.12 248 ALA B O 1
ATOM 8414 N N . LEU B 1 249 ? 8.961 -31.688 -10.758 1 78.69 249 LEU B N 1
ATOM 8415 C CA . LEU B 1 249 ? 8.453 -31.609 -9.398 1 78.69 249 LEU B CA 1
ATOM 8416 C C . LEU B 1 249 ? 7.52 -30.406 -9.242 1 78.69 249 LEU B C 1
ATOM 8418 O O . LEU B 1 249 ? 6.43 -30.531 -8.68 1 78.69 249 LEU B O 1
ATOM 8422 N N . PRO B 1 250 ? 7.855 -29.297 -9.836 1 80.94 250 PRO B N 1
ATOM 8423 C CA . PRO B 1 250 ? 6.93 -28.156 -9.758 1 80.94 250 PRO B CA 1
ATOM 8424 C C . PRO B 1 250 ? 5.59 -28.453 -10.438 1 80.94 250 PRO B C 1
ATOM 8426 O O . PRO B 1 250 ? 4.543 -28.016 -9.953 1 80.94 250 PRO B O 1
ATOM 8429 N N . VAL B 1 251 ? 5.609 -29.234 -11.445 1 76 251 VAL B N 1
ATOM 8430 C CA . VAL B 1 251 ? 4.387 -29.562 -12.172 1 76 251 VAL B CA 1
ATOM 8431 C C . VAL B 1 251 ? 3.502 -30.469 -11.328 1 76 251 VAL B C 1
ATOM 8433 O O . VAL B 1 251 ? 2.285 -30.281 -11.266 1 76 251 VAL B O 1
ATOM 8436 N N . ILE B 1 252 ? 4.145 -31.438 -10.773 1 80.12 252 ILE B N 1
ATOM 8437 C CA . ILE B 1 252 ? 3.4 -32.375 -9.93 1 80.12 252 ILE B CA 1
ATOM 8438 C C . ILE B 1 252 ? 2.771 -31.625 -8.758 1 80.12 252 ILE B C 1
ATOM 8440 O O . ILE B 1 252 ? 1.615 -31.859 -8.406 1 80.12 252 ILE B O 1
ATOM 8444 N N . LEU B 1 253 ? 3.512 -30.781 -8.164 1 88.62 253 LEU B N 1
ATOM 8445 C CA . LEU B 1 253 ? 3.016 -30.031 -7.02 1 88.62 253 LEU B CA 1
ATOM 8446 C C . LEU B 1 253 ? 1.869 -29.109 -7.434 1 88.62 253 LEU B C 1
ATOM 8448 O O . LEU B 1 253 ? 0.886 -28.969 -6.703 1 88.62 253 LEU B O 1
ATOM 8452 N N . VAL B 1 254 ? 1.917 -28.531 -8.656 1 87.38 254 VAL B N 1
ATOM 8453 C CA . VAL B 1 254 ? 0.877 -27.641 -9.164 1 87.38 254 VAL B CA 1
ATOM 8454 C C . VAL B 1 254 ? -0.386 -28.453 -9.469 1 87.38 254 VAL B C 1
ATOM 8456 O O . VAL B 1 254 ? -1.5 -27.984 -9.211 1 87.38 254 VAL B O 1
ATOM 8459 N N . LEU B 1 255 ? -0.222 -29.688 -9.977 1 80.12 255 LEU B N 1
ATOM 8460 C CA . LEU B 1 255 ? -1.372 -30.531 -10.281 1 80.12 255 LEU B CA 1
ATOM 8461 C C . LEU B 1 255 ? -2.074 -30.969 -9.008 1 80.12 255 LEU B C 1
ATOM 8463 O O . LEU B 1 255 ? -3.307 -31.031 -8.961 1 80.12 255 LEU B O 1
ATOM 8467 N N . LEU B 1 256 ? -1.296 -31.266 -8.031 1 86.31 256 LEU B N 1
ATOM 8468 C CA . LEU B 1 256 ? -1.881 -31.641 -6.75 1 86.31 256 LEU B CA 1
ATOM 8469 C C . LEU B 1 256 ? -2.654 -30.484 -6.141 1 86.31 256 LEU B C 1
ATOM 8471 O O . LEU B 1 256 ? -3.734 -30.672 -5.578 1 86.31 256 LEU B O 1
ATOM 8475 N N . LYS B 1 257 ? -2.146 -29.344 -6.312 1 89.69 257 LYS B N 1
ATOM 8476 C CA . LYS B 1 257 ? -2.762 -28.156 -5.738 1 89.69 257 LYS B CA 1
ATOM 8477 C C . LYS B 1 257 ? -3.957 -27.688 -6.566 1 89.69 257 LYS B C 1
ATOM 8479 O O . LYS B 1 257 ? -4.996 -27.328 -6.016 1 89.69 257 LYS B O 1
ATOM 8484 N N . SER B 1 258 ? -3.857 -27.734 -7.836 1 83.25 258 SER B N 1
ATOM 8485 C CA . SER B 1 258 ? -4.832 -27.062 -8.688 1 83.25 258 SER B CA 1
ATOM 8486 C C . SER B 1 258 ? -5.91 -28.031 -9.164 1 83.25 258 SER B C 1
ATOM 8488 O O . SER B 1 258 ? -6.996 -27.609 -9.562 1 83.25 258 SER B O 1
ATOM 8490 N N . VAL B 1 259 ? -5.613 -29.328 -9.117 1 78.31 259 VAL B N 1
ATOM 8491 C CA . VAL B 1 259 ? -6.59 -30.281 -9.617 1 78.31 259 VAL B CA 1
ATOM 8492 C C . VAL B 1 259 ? -7.055 -31.203 -8.484 1 78.31 259 VAL B C 1
ATOM 8494 O O . VAL B 1 259 ? -8.25 -31.297 -8.211 1 78.31 259 VAL B O 1
ATOM 8497 N N . PHE B 1 260 ? -6.129 -31.766 -7.848 1 83.56 260 PHE B N 1
ATOM 8498 C CA . PHE B 1 260 ? -6.48 -32.75 -6.828 1 83.56 260 PHE B CA 1
ATOM 8499 C C . PHE B 1 260 ? -7.156 -32.062 -5.641 1 83.56 260 PHE B C 1
ATOM 8501 O O . PHE B 1 260 ? -8.133 -32.594 -5.102 1 83.56 260 PHE B O 1
ATOM 8508 N N . MET B 1 261 ? -6.691 -30.938 -5.199 1 90.62 261 MET B N 1
ATOM 8509 C CA . MET B 1 261 ? -7.199 -30.25 -4.016 1 90.62 261 MET B CA 1
ATOM 8510 C C . MET B 1 261 ? -8.656 -29.844 -4.203 1 90.62 261 MET B C 1
ATOM 8512 O O . MET B 1 261 ? -9.492 -30.109 -3.34 1 90.62 261 MET B O 1
ATOM 8516 N N . PRO B 1 262 ? -9.039 -29.234 -5.305 1 86.88 262 PRO B N 1
ATOM 8517 C CA . PRO B 1 262 ? -10.445 -28.875 -5.484 1 86.88 262 PRO B CA 1
ATOM 8518 C C . PRO B 1 262 ? -11.367 -30.078 -5.512 1 86.88 262 PRO B C 1
ATOM 8520 O O . PRO B 1 262 ? -12.477 -30.031 -4.98 1 86.88 262 PRO B O 1
ATOM 8523 N N . ILE B 1 263 ? -10.93 -31.156 -6.094 1 81.12 263 ILE B N 1
ATOM 8524 C CA . ILE B 1 263 ? -11.734 -32.375 -6.168 1 81.12 263 ILE B CA 1
ATOM 8525 C C . ILE B 1 263 ? -11.898 -32.969 -4.773 1 81.12 263 ILE B C 1
ATOM 8527 O O . ILE B 1 263 ? -13.008 -33.344 -4.379 1 81.12 263 ILE B O 1
ATOM 8531 N N . LEU B 1 264 ? -10.805 -33 -4.078 1 87.88 264 LEU B N 1
ATOM 8532 C CA . LEU B 1 264 ? -10.844 -33.594 -2.732 1 87.88 264 LEU B CA 1
ATOM 8533 C C . LEU B 1 264 ? -11.711 -32.719 -1.81 1 87.88 264 LEU B C 1
ATOM 8535 O O . LEU B 1 264 ? -12.477 -33.25 -1.002 1 87.88 264 LEU B O 1
ATOM 8539 N N . MET B 1 265 ? -11.656 -31.406 -1.878 1 91.38 265 MET B N 1
ATOM 8540 C CA . MET B 1 265 ? -12.43 -30.5 -1.039 1 91.38 265 MET B CA 1
ATOM 8541 C C . MET B 1 265 ? -13.922 -30.656 -1.319 1 91.38 265 MET B C 1
ATOM 8543 O O . MET B 1 265 ? -14.734 -30.656 -0.393 1 91.38 265 MET B O 1
ATOM 8547 N N . THR B 1 266 ? -14.281 -30.781 -2.592 1 84.12 266 THR B N 1
ATOM 8548 C CA . THR B 1 266 ? -15.68 -30.953 -2.963 1 84.12 266 THR B CA 1
ATOM 8549 C C . THR B 1 266 ? -16.203 -32.312 -2.484 1 84.12 266 THR B C 1
ATOM 8551 O O . THR B 1 266 ? -17.344 -32.406 -2 1 84.12 266 THR B O 1
ATOM 8554 N N . PHE B 1 267 ? -15.352 -33.281 -2.627 1 83 267 PHE B N 1
ATOM 8555 C CA . PHE B 1 267 ? -15.727 -34.625 -2.205 1 83 267 PHE B CA 1
ATOM 8556 C C . PHE B 1 267 ? -15.969 -34.688 -0.701 1 83 267 PHE B C 1
ATOM 8558 O O . PHE B 1 267 ? -17 -35.188 -0.249 1 83 267 PHE B O 1
ATOM 8565 N N . LEU B 1 268 ? -15.109 -34.094 0.043 1 89 268 LEU B N 1
ATOM 8566 C CA . LEU B 1 268 ? -15.219 -34.125 1.497 1 89 268 LEU B CA 1
ATOM 8567 C C . LEU B 1 268 ? -16.375 -33.25 1.974 1 89 268 LEU B C 1
ATOM 8569 O O . LEU B 1 268 ? -17.016 -33.562 2.973 1 89 268 LEU B O 1
ATOM 8573 N N . THR B 1 269 ? -16.562 -32.125 1.257 1 89.19 269 THR B N 1
ATOM 8574 C CA . THR B 1 269 ? -17.703 -31.281 1.58 1 89.19 269 THR B CA 1
ATOM 8575 C C . THR B 1 269 ? -19.016 -32.031 1.353 1 89.19 269 THR B C 1
ATOM 8577 O O . THR B 1 269 ? -19.922 -31.953 2.176 1 89.19 269 THR B O 1
ATOM 8580 N N . SER B 1 270 ? -19.109 -32.75 0.217 1 81.81 270 SER B N 1
ATOM 8581 C CA . SER B 1 270 ? -20.297 -33.531 -0.081 1 81.81 270 SER B CA 1
ATOM 8582 C C . SER B 1 270 ? -20.484 -34.656 0.924 1 81.81 270 SER B C 1
ATOM 8584 O O . SER B 1 270 ? -21.609 -34.969 1.338 1 81.81 270 SER B O 1
ATOM 8586 N N . PHE B 1 271 ? -19.406 -35.219 1.308 1 83.62 271 PHE B N 1
ATOM 8587 C CA . PHE B 1 271 ? -19.438 -36.375 2.191 1 83.62 271 PHE B CA 1
ATOM 8588 C C . PHE B 1 271 ? -19.812 -35.969 3.611 1 83.62 271 PHE B C 1
ATOM 8590 O O . PHE B 1 271 ? -20.578 -36.656 4.277 1 83.62 271 PHE B O 1
ATOM 8597 N N . LEU B 1 272 ? -19.344 -34.844 4.078 1 86 272 LEU B N 1
ATOM 8598 C CA . LEU B 1 272 ? -19.5 -34.438 5.477 1 86 272 LEU B CA 1
ATOM 8599 C C . LEU B 1 272 ? -20.734 -33.562 5.652 1 86 272 LEU B C 1
ATOM 8601 O O . LEU B 1 272 ? -21.391 -33.625 6.699 1 86 272 LEU B O 1
ATOM 8605 N N . THR B 1 273 ? -20.938 -32.688 4.73 1 76.88 273 THR B N 1
ATOM 8606 C CA . THR B 1 273 ? -22 -31.703 4.914 1 76.88 273 THR B CA 1
ATOM 8607 C C . THR B 1 273 ? -23.328 -32.25 4.434 1 76.88 273 THR B C 1
ATOM 8609 O O . THR B 1 273 ? -24.391 -31.781 4.855 1 76.88 273 THR B O 1
ATOM 8612 N N . ASP B 1 274 ? -23.391 -33 3.34 1 65.56 274 ASP B N 1
ATOM 8613 C CA . ASP B 1 274 ? -24.672 -33.531 2.854 1 65.56 274 ASP B CA 1
ATOM 8614 C C . ASP B 1 274 ? -25.469 -34.156 3.99 1 65.56 274 ASP B C 1
ATOM 8616 O O . ASP B 1 274 ? -26.703 -34 4.047 1 65.56 274 ASP B O 1
ATOM 8620 N N . GLY B 1 275 ? -24.781 -34.844 4.984 1 56.09 275 GLY B N 1
ATOM 8621 C CA . GLY B 1 275 ? -25.531 -35.375 6.098 1 56.09 275 GLY B CA 1
ATOM 8622 C C . GLY B 1 275 ? -25.953 -34.344 7.117 1 56.09 275 GLY B C 1
ATOM 8623 O O . GLY B 1 275 ? -27.016 -34.438 7.719 1 56.09 275 GLY B O 1
ATOM 8624 N N . SER B 1 276 ? -25.062 -33.406 7.371 1 53.91 276 SER B N 1
ATOM 8625 C CA . SER B 1 276 ? -25.266 -32.469 8.453 1 53.91 276 SER B CA 1
ATOM 8626 C C . SER B 1 276 ? -26.219 -31.328 8.039 1 53.91 276 SER B C 1
ATOM 8628 O O . SER B 1 276 ? -26.906 -30.75 8.875 1 53.91 276 SER B O 1
ATOM 8630 N N . ILE B 1 277 ? -26.047 -30.859 6.812 1 53.22 277 ILE B N 1
ATOM 8631 C CA . ILE B 1 277 ? -26.922 -29.781 6.371 1 53.22 277 ILE B CA 1
ATOM 8632 C C . ILE B 1 277 ? -28.375 -30.25 6.426 1 53.22 277 ILE B C 1
ATOM 8634 O O . ILE B 1 277 ? -29.266 -29.453 6.711 1 53.22 277 ILE B O 1
ATOM 8638 N N . ASN B 1 278 ? -28.547 -31.594 6.145 1 45.91 278 ASN B N 1
ATOM 8639 C CA . ASN B 1 278 ? -29.906 -32.094 6.301 1 45.91 278 ASN B CA 1
ATOM 8640 C C . ASN B 1 278 ? -30.375 -32 7.754 1 45.91 278 ASN B C 1
ATOM 8642 O O . ASN B 1 278 ? -31.578 -31.938 8.023 1 45.91 278 ASN B O 1
ATOM 8646 N N . ASP B 1 279 ? -29.5 -32.312 8.727 1 37.03 279 ASP B N 1
ATOM 8647 C CA . ASP B 1 279 ? -29.984 -32.406 10.094 1 37.03 279 ASP B CA 1
ATOM 8648 C C . ASP B 1 279 ? -30.078 -31 10.727 1 37.03 279 ASP B C 1
ATOM 8650 O O . ASP B 1 279 ? -30.484 -30.875 11.883 1 37.03 279 ASP B O 1
ATOM 8654 N N . SER B 1 280 ? -29.156 -30.234 10.555 1 35.84 280 SER B N 1
ATOM 8655 C CA . SER B 1 280 ? -29.234 -29.062 11.43 1 35.84 280 SER B CA 1
ATOM 8656 C C . SER B 1 280 ? -30.578 -28.375 11.305 1 35.84 280 SER B C 1
ATOM 8658 O O . SER B 1 280 ? -30.984 -27.969 10.211 1 35.84 280 SER B O 1
ATOM 8660 N N . ASN B 1 281 ? -31.5 -28.641 12.25 1 32.53 281 ASN B N 1
ATOM 8661 C CA . ASN B 1 281 ? -32.844 -28.281 12.727 1 32.53 281 ASN B CA 1
ATOM 8662 C C . ASN B 1 281 ? -33.062 -26.781 12.648 1 32.53 281 ASN B C 1
ATOM 8664 O O . ASN B 1 281 ? -34.156 -26.297 12.914 1 32.53 281 ASN B O 1
ATOM 8668 N N . SER B 1 282 ? -32.156 -25.953 13.25 1 31.5 282 SER B N 1
ATOM 8669 C CA . SER B 1 282 ? -32.656 -24.641 13.648 1 31.5 282 SER B CA 1
ATOM 8670 C C . SER B 1 282 ? -33.062 -23.812 12.438 1 31.5 282 SER B C 1
ATOM 8672 O O . SER B 1 282 ? -33.281 -22.609 12.547 1 31.5 282 SER B O 1
ATOM 8674 N N . VAL B 1 283 ? -32.531 -24 11.32 1 31.59 283 VAL B N 1
ATOM 8675 C CA . VAL B 1 283 ? -33.281 -23.141 10.391 1 31.59 283 VAL B CA 1
ATOM 8676 C C . VAL B 1 283 ? -34.75 -23.5 10.422 1 31.59 283 VAL B C 1
ATOM 8678 O O . VAL B 1 283 ? -35.094 -24.688 10.406 1 31.59 283 VAL B O 1
ATOM 8681 N N . GLN B 1 284 ? -35.625 -22.625 10.914 1 29.31 284 GLN B N 1
ATOM 8682 C CA . GLN B 1 284 ? -37.094 -22.734 10.953 1 29.31 284 GLN B CA 1
ATOM 8683 C C . GLN B 1 284 ? -37.594 -23.656 9.859 1 29.31 284 GLN B C 1
ATOM 8685 O O . GLN B 1 284 ? -37.031 -23.703 8.758 1 29.31 284 GLN B O 1
ATOM 8690 N N . ALA B 1 285 ? -38.781 -24.641 10.125 1 28.44 285 ALA B N 1
ATOM 8691 C CA . ALA B 1 285 ? -39.781 -25.484 9.469 1 28.44 285 ALA B CA 1
ATOM 8692 C C . ALA B 1 285 ? -40.062 -25 8.047 1 28.44 285 ALA B C 1
ATOM 8694 O O . ALA B 1 285 ? -40.344 -25.797 7.152 1 28.44 285 ALA B O 1
ATOM 8695 N N . GLY B 1 286 ? -40.531 -23.859 7.879 1 29.91 286 GLY B N 1
ATOM 8696 C CA . GLY B 1 286 ? -41.062 -23.328 6.641 1 29.91 286 GLY B CA 1
ATOM 8697 C C . GLY B 1 286 ? -40 -23.031 5.598 1 29.91 286 GLY B C 1
ATOM 8698 O O . GLY B 1 286 ? -40.312 -22.406 4.574 1 29.91 286 GLY B O 1
ATOM 8699 N N . ALA B 1 287 ? -38.844 -22.766 5.969 1 35.53 287 ALA B N 1
ATOM 8700 C CA . ALA B 1 287 ? -38 -22.375 4.855 1 35.53 287 ALA B CA 1
ATOM 8701 C C . ALA B 1 287 ? -37.688 -23.562 3.947 1 35.53 287 ALA B C 1
ATOM 8703 O O . ALA B 1 287 ? -37.281 -24.609 4.422 1 35.53 287 ALA B O 1
ATOM 8704 N N . ASN B 1 288 ? -38.094 -23.516 2.617 1 37.78 288 ASN B N 1
ATOM 8705 C CA . ASN B 1 288 ? -38.312 -24.375 1.461 1 37.78 288 ASN B CA 1
ATOM 8706 C C . ASN B 1 288 ? -37.062 -25.172 1.097 1 37.78 288 ASN B C 1
ATOM 8708 O O . ASN B 1 288 ? -35.969 -24.703 1.328 1 37.78 288 ASN B O 1
ATOM 8712 N N . ALA B 1 289 ? -37.188 -26.531 0.992 1 37.59 289 ALA B N 1
ATOM 8713 C CA . ALA B 1 289 ? -36.312 -27.547 0.4 1 37.59 289 ALA B CA 1
ATOM 8714 C C . ALA B 1 289 ? -35.406 -26.922 -0.649 1 37.59 289 ALA B C 1
ATOM 8716 O O . ALA B 1 289 ? -34.25 -27.312 -0.764 1 37.59 289 ALA B O 1
ATOM 8717 N N . THR B 1 290 ? -35.844 -25.844 -1.076 1 41.38 290 THR B N 1
ATOM 8718 C CA . THR B 1 290 ? -35.156 -25.188 -2.174 1 41.38 290 THR B CA 1
ATOM 8719 C C . THR B 1 290 ? -33.969 -24.359 -1.65 1 41.38 290 THR B C 1
ATOM 8721 O O . THR B 1 290 ? -32.906 -24.344 -2.26 1 41.38 290 THR B O 1
ATOM 8724 N N . MET B 1 291 ? -34.25 -23.75 -0.399 1 49 291 MET B N 1
ATOM 8725 C CA . MET B 1 291 ? -33.188 -22.906 0.142 1 49 291 MET B CA 1
ATOM 8726 C C . MET B 1 291 ? -32.031 -23.75 0.674 1 49 291 MET B C 1
ATOM 8728 O O . MET B 1 291 ? -30.859 -23.359 0.547 1 49 291 MET B O 1
ATOM 8732 N N . LYS B 1 292 ? -32.375 -24.984 1.124 1 50.62 292 LYS B N 1
ATOM 8733 C CA . LYS B 1 292 ? -31.406 -25.938 1.649 1 50.62 292 LYS B CA 1
ATOM 8734 C C . LYS B 1 292 ? -30.531 -26.516 0.533 1 50.62 292 LYS B C 1
ATOM 8736 O O . LYS B 1 292 ? -29.328 -26.656 0.698 1 50.62 292 LYS B O 1
ATOM 8741 N N . TYR B 1 293 ? -31.25 -26.781 -0.418 1 41.12 293 TYR B N 1
ATOM 8742 C CA . TYR B 1 293 ? -30.562 -27.312 -1.587 1 41.12 293 TYR B CA 1
ATOM 8743 C C . TYR B 1 293 ? -29.625 -26.266 -2.189 1 41.12 293 TYR B C 1
ATOM 8745 O O . TYR B 1 293 ? -28.484 -26.594 -2.57 1 41.12 293 TYR B O 1
ATOM 8753 N N . LYS B 1 294 ? -30.094 -25.203 -2.18 1 56.38 294 LYS B N 1
ATOM 8754 C CA . LYS B 1 294 ? -29.312 -24.109 -2.76 1 56.38 294 LYS B CA 1
ATOM 8755 C C . LYS B 1 294 ? -28.047 -23.844 -1.94 1 56.38 294 LYS B C 1
ATOM 8757 O O . LYS B 1 294 ? -26.984 -23.547 -2.498 1 56.38 294 LYS B O 1
ATOM 8762 N N . ASN B 1 295 ? -28.188 -24.125 -0.676 1 63.16 295 ASN B N 1
ATOM 8763 C CA . ASN B 1 295 ? -27.047 -23.859 0.196 1 63.16 295 ASN B CA 1
ATOM 8764 C C . ASN B 1 295 ? -25.984 -24.953 0.067 1 63.16 295 ASN B C 1
ATOM 8766 O O . ASN B 1 295 ? -24.797 -24.656 0.048 1 63.16 295 ASN B O 1
ATOM 8770 N N . ALA B 1 296 ? -26.5 -26.188 -0.096 1 67 296 ALA B N 1
ATOM 8771 C CA . ALA B 1 296 ? -25.562 -27.297 -0.226 1 67 296 ALA B CA 1
ATOM 8772 C C . ALA B 1 296 ? -24.734 -27.172 -1.505 1 67 296 ALA B C 1
ATOM 8774 O O . ALA B 1 296 ? -23.516 -27.406 -1.498 1 67 296 ALA B O 1
ATOM 8775 N N . THR B 1 297 ? -25.406 -26.734 -2.43 1 70.81 297 THR B N 1
ATOM 8776 C CA . THR B 1 297 ? -24.734 -26.578 -3.715 1 70.81 297 THR B CA 1
ATOM 8777 C C . THR B 1 297 ? -23.766 -25.406 -3.668 1 70.81 297 THR B C 1
ATOM 8779 O O . THR B 1 297 ? -22.703 -25.453 -4.297 1 70.81 297 THR B O 1
ATOM 8782 N N . SER B 1 298 ? -24.141 -24.469 -2.848 1 77.94 298 SER B N 1
ATOM 8783 C CA . SER B 1 298 ? -23.281 -23.297 -2.75 1 77.94 298 SER B CA 1
ATOM 8784 C C . SER B 1 298 ? -21.984 -23.609 -2.012 1 77.94 298 SER B C 1
ATOM 8786 O O . SER B 1 298 ? -20.922 -23.094 -2.365 1 77.94 298 SER B O 1
ATOM 8788 N N . TYR B 1 299 ? -22.094 -24.594 -1.026 1 84.75 299 TYR B N 1
ATOM 8789 C CA . TYR B 1 299 ? -20.891 -24.984 -0.293 1 84.75 299 TYR B CA 1
ATOM 8790 C C . TYR B 1 299 ? -19.953 -25.797 -1.182 1 84.75 299 TYR B C 1
ATOM 8792 O O . TYR B 1 299 ? -18.734 -25.641 -1.115 1 84.75 299 TYR B O 1
ATOM 8800 N N . LYS B 1 300 ? -20.547 -26.594 -1.983 1 79.94 300 LYS B N 1
ATOM 8801 C CA . LYS B 1 300 ? -19.75 -27.422 -2.893 1 79.94 300 LYS B CA 1
ATOM 8802 C C . LYS B 1 300 ? -19.062 -26.562 -3.945 1 79.94 300 LYS B C 1
ATOM 8804 O O . LYS B 1 300 ? -17.906 -26.797 -4.281 1 79.94 300 LYS B O 1
ATOM 8809 N N . THR B 1 301 ? -19.812 -25.594 -4.348 1 78.94 301 THR B N 1
ATOM 8810 C CA . THR B 1 301 ? -19.25 -24.672 -5.332 1 78.94 301 THR B CA 1
ATOM 8811 C C . THR B 1 301 ? -18.109 -23.844 -4.715 1 78.94 301 THR B C 1
ATOM 8813 O O . THR B 1 301 ? -17.078 -23.625 -5.352 1 78.94 301 THR B O 1
ATOM 8816 N N . PHE B 1 302 ? -18.344 -23.438 -3.547 1 86.88 302 PHE B N 1
ATOM 8817 C CA . PHE B 1 302 ? -17.312 -22.688 -2.846 1 86.88 302 PHE B CA 1
ATOM 8818 C C . PHE B 1 302 ? -16.062 -23.531 -2.631 1 86.88 302 PHE B C 1
ATOM 8820 O O . PHE B 1 302 ? -14.945 -23.062 -2.838 1 86.88 302 PHE B O 1
ATOM 8827 N N . ALA B 1 303 ? -16.297 -24.766 -2.199 1 88.62 303 ALA B N 1
ATOM 8828 C CA . ALA B 1 303 ? -15.18 -25.672 -1.917 1 88.62 303 ALA B CA 1
ATOM 8829 C C . ALA B 1 303 ? -14.344 -25.922 -3.17 1 88.62 303 ALA B C 1
ATOM 8831 O O . ALA B 1 303 ? -13.109 -25.938 -3.107 1 88.62 303 ALA B O 1
ATOM 8832 N N . PHE B 1 304 ? -14.969 -26.062 -4.188 1 82.94 304 PHE B N 1
ATOM 8833 C CA . PHE B 1 304 ? -14.297 -26.328 -5.453 1 82.94 304 PHE B CA 1
ATOM 8834 C C . PHE B 1 304 ? -13.492 -25.125 -5.906 1 82.94 304 PHE B C 1
ATOM 8836 O O . PHE B 1 304 ? -12.32 -25.25 -6.27 1 82.94 304 PHE B O 1
ATOM 8843 N N . LEU B 1 305 ? -14.109 -23.953 -5.844 1 83.38 305 LEU B N 1
ATOM 8844 C CA . LEU B 1 305 ? -13.445 -22.734 -6.281 1 83.38 305 LEU B CA 1
ATOM 8845 C C . LEU B 1 305 ? -12.297 -22.359 -5.344 1 83.38 305 LEU B C 1
ATOM 8847 O O . LEU B 1 305 ? -11.242 -21.922 -5.797 1 83.38 305 LEU B O 1
ATOM 8851 N N . TYR B 1 306 ? -12.539 -22.562 -4.141 1 90.31 306 TYR B N 1
ATOM 8852 C CA . TYR B 1 306 ? -11.508 -22.297 -3.148 1 90.31 306 TYR B CA 1
ATOM 8853 C C . TYR B 1 306 ? -10.297 -23.188 -3.357 1 90.31 306 TYR B C 1
ATOM 8855 O O . TYR B 1 306 ? -9.156 -22.75 -3.217 1 90.31 306 TYR B O 1
ATOM 8863 N N . GLY B 1 307 ? -10.539 -24.438 -3.654 1 89.44 307 GLY B N 1
ATOM 8864 C CA . GLY B 1 307 ? -9.469 -25.391 -3.887 1 89.44 307 GLY B CA 1
ATOM 8865 C C . GLY B 1 307 ? -8.617 -25.062 -5.098 1 89.44 307 GLY B C 1
ATOM 8866 O O . GLY B 1 307 ? -7.461 -25.469 -5.18 1 89.44 307 GLY B O 1
ATOM 8867 N N . GLU B 1 308 ? -9.109 -24.25 -6.004 1 87.44 308 GLU B N 1
ATOM 8868 C CA . GLU B 1 308 ? -8.422 -23.922 -7.25 1 87.44 308 GLU B CA 1
ATOM 8869 C C . GLU B 1 308 ? -7.508 -22.719 -7.074 1 87.44 308 GLU B C 1
ATOM 8871 O O . GLU B 1 308 ? -6.734 -22.375 -7.973 1 87.44 308 GLU B O 1
ATOM 8876 N N . ILE B 1 309 ? -7.594 -22.047 -5.898 1 90.31 309 ILE B N 1
ATOM 8877 C CA . ILE B 1 309 ? -6.742 -20.891 -5.637 1 90.31 309 ILE B CA 1
ATOM 8878 C C . ILE B 1 309 ? -5.277 -21.328 -5.629 1 90.31 309 ILE B C 1
ATOM 8880 O O . ILE B 1 309 ? -4.906 -22.266 -4.922 1 90.31 309 ILE B O 1
ATOM 8884 N N . PRO B 1 310 ? -4.414 -20.688 -6.461 1 89.69 310 PRO B N 1
ATOM 8885 C CA . PRO B 1 310 ? -3.01 -21.094 -6.543 1 89.69 310 PRO B CA 1
ATOM 8886 C C . PRO B 1 310 ? -2.256 -20.859 -5.234 1 89.69 310 PRO B C 1
ATOM 8888 O O . PRO B 1 310 ? -2.812 -20.312 -4.285 1 89.69 310 PRO B O 1
ATOM 8891 N N . THR B 1 311 ? -1.019 -21.344 -5.23 1 91.5 311 THR B N 1
ATOM 8892 C CA . THR B 1 311 ? -0.152 -21.266 -4.059 1 91.5 311 THR B CA 1
ATOM 8893 C C . THR B 1 311 ? 0.209 -19.812 -3.75 1 91.5 311 THR B C 1
ATOM 8895 O O . THR B 1 311 ? 0.372 -19 -4.664 1 91.5 311 THR B O 1
ATOM 8898 N N . ALA B 1 312 ? 0.33 -19.484 -2.502 1 86.94 312 ALA B N 1
ATOM 8899 C CA . ALA B 1 312 ? 0.683 -18.141 -2.047 1 86.94 312 ALA B CA 1
ATOM 8900 C C . ALA B 1 312 ? 2.137 -17.812 -2.375 1 86.94 312 ALA B C 1
ATOM 8902 O O . ALA B 1 312 ? 3.023 -18.656 -2.193 1 86.94 312 ALA B O 1
ATOM 8903 N N . PRO B 1 313 ? 2.43 -16.625 -2.846 1 77.88 313 PRO B N 1
ATOM 8904 C CA . PRO B 1 313 ? 3.807 -16.234 -3.15 1 77.88 313 PRO B CA 1
ATOM 8905 C C . PRO B 1 313 ? 4.695 -16.188 -1.91 1 77.88 313 PRO B C 1
ATOM 8907 O O . PRO B 1 313 ? 5.926 -16.219 -2.027 1 77.88 313 PRO B O 1
ATOM 8910 N N . THR B 1 314 ? 4.133 -16.078 -0.695 1 77.19 314 THR B N 1
ATOM 8911 C CA . THR B 1 314 ? 4.906 -16.047 0.542 1 77.19 314 THR B CA 1
ATOM 8912 C C . THR B 1 314 ? 5.754 -17.297 0.683 1 77.19 314 THR B C 1
ATOM 8914 O O . THR B 1 314 ? 6.758 -17.312 1.398 1 77.19 314 THR B O 1
ATOM 8917 N N . VAL B 1 315 ? 5.379 -18.328 -0.007 1 87 315 VAL B N 1
ATOM 8918 C CA . VAL B 1 315 ? 6.129 -19.578 0.06 1 87 315 VAL B CA 1
ATOM 8919 C C . VAL B 1 315 ? 7.523 -19.391 -0.533 1 87 315 VAL B C 1
ATOM 8921 O O . VAL B 1 315 ? 8.484 -20.031 -0.1 1 87 315 VAL B O 1
ATOM 8924 N N . LEU B 1 316 ? 7.598 -18.547 -1.506 1 78.44 316 LEU B N 1
ATOM 8925 C CA . LEU B 1 316 ? 8.898 -18.219 -2.074 1 78.44 316 LEU B CA 1
ATOM 8926 C C . LEU B 1 316 ? 9.797 -17.562 -1.038 1 78.44 316 LEU B C 1
ATOM 8928 O O . LEU B 1 316 ? 11.016 -17.766 -1.037 1 78.44 316 LEU B O 1
ATOM 8932 N N . LEU B 1 317 ? 9.25 -16.734 -0.203 1 71.12 317 LEU B N 1
ATOM 8933 C CA . LEU B 1 317 ? 9.984 -16.109 0.887 1 71.12 317 LEU B CA 1
ATOM 8934 C C . LEU B 1 317 ? 10.523 -17.156 1.854 1 71.12 317 LEU B C 1
ATOM 8936 O O . LEU B 1 317 ? 11.617 -17 2.4 1 71.12 317 LEU B O 1
ATOM 8940 N N . TYR B 1 318 ? 9.719 -18.266 2.076 1 82.31 318 TYR B N 1
ATOM 8941 C CA . TYR B 1 318 ? 10.188 -19.344 2.928 1 82.31 318 TYR B CA 1
ATOM 8942 C C . TYR B 1 318 ? 11.352 -20.094 2.277 1 82.31 318 TYR B C 1
ATOM 8944 O O . TYR B 1 318 ? 12.32 -20.438 2.951 1 82.31 318 TYR B O 1
ATOM 8952 N N . ALA B 1 319 ? 11.211 -20.234 0.985 1 82.19 319 ALA B N 1
ATOM 8953 C CA . ALA B 1 319 ? 12.281 -20.906 0.255 1 82.19 319 ALA B CA 1
ATOM 8954 C C . ALA B 1 319 ? 13.586 -20.125 0.34 1 82.19 319 ALA B C 1
ATOM 8956 O O . ALA B 1 319 ? 14.664 -20.719 0.489 1 82.19 319 ALA B O 1
ATOM 8957 N N . ASN B 1 320 ? 13.484 -18.891 0.286 1 69.94 320 ASN B N 1
ATOM 8958 C CA . ASN B 1 320 ? 14.648 -18.016 0.386 1 69.94 320 ASN B CA 1
ATOM 8959 C C . ASN B 1 320 ? 15.219 -18 1.804 1 69.94 320 ASN B C 1
ATOM 8961 O O . ASN B 1 320 ? 16.438 -18.031 1.99 1 69.94 320 ASN B O 1
ATOM 8965 N N . LYS B 1 321 ? 14.32 -17.891 2.742 1 71.25 321 LYS B N 1
ATOM 8966 C CA . LYS B 1 321 ? 14.711 -17.859 4.148 1 71.25 321 LYS B CA 1
ATOM 8967 C C . LYS B 1 321 ? 15.492 -19.109 4.535 1 71.25 321 LYS B C 1
ATOM 8969 O O . LYS B 1 321 ? 16.453 -19.031 5.301 1 71.25 321 LYS B O 1
ATOM 8974 N N . TYR B 1 322 ? 15.086 -20.234 4.016 1 78.31 322 TYR B N 1
ATOM 8975 C CA . TYR B 1 322 ? 15.703 -21.5 4.398 1 78.31 322 TYR B CA 1
ATOM 8976 C C . TYR B 1 322 ? 16.672 -21.984 3.32 1 78.31 322 TYR B C 1
ATOM 8978 O O . TYR B 1 322 ? 17.203 -23.094 3.4 1 78.31 322 TYR B O 1
ATOM 8986 N N . ASN B 1 323 ? 16.859 -21.094 2.283 1 74 323 ASN B N 1
ATOM 8987 C CA . ASN B 1 323 ? 17.797 -21.344 1.199 1 74 323 ASN B CA 1
ATOM 8988 C C . ASN B 1 323 ? 17.609 -22.734 0.601 1 74 323 ASN B C 1
ATO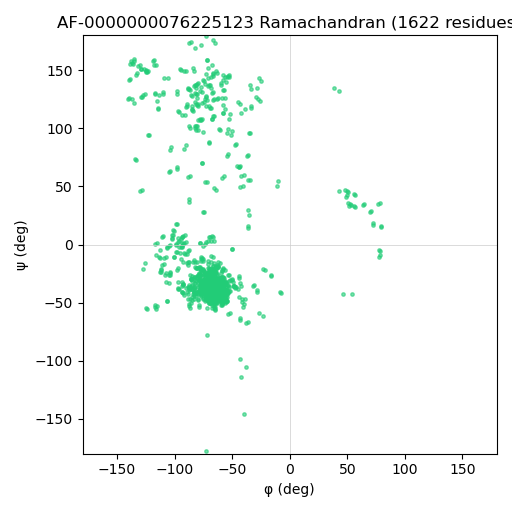M 8990 O O . ASN B 1 323 ? 18.562 -23.5 0.496 1 74 323 ASN B O 1
ATOM 8994 N N . PHE B 1 324 ? 16.391 -23.047 0.36 1 83.56 324 PHE B N 1
ATOM 8995 C CA . PHE B 1 324 ? 16.062 -24.344 -0.207 1 83.56 324 PHE B CA 1
ATOM 8996 C C . PHE B 1 324 ? 14.953 -24.234 -1.243 1 83.56 324 PHE B C 1
ATOM 8998 O O . PHE B 1 324 ? 13.922 -23.609 -0.983 1 83.56 324 PHE B O 1
ATOM 9005 N N . GLY B 1 325 ? 15.164 -24.703 -2.424 1 78.62 325 GLY B N 1
ATOM 9006 C CA . GLY B 1 325 ? 14.125 -24.906 -3.424 1 78.62 325 GLY B CA 1
ATOM 9007 C C . GLY B 1 325 ? 13.578 -23.594 -3.973 1 78.62 325 GLY B C 1
ATOM 9008 O O . GLY B 1 325 ? 12.383 -23.5 -4.281 1 78.62 325 GLY B O 1
ATOM 9009 N N . GLU B 1 326 ? 14.305 -22.531 -4.031 1 74.62 326 GLU B N 1
ATOM 9010 C CA . GLU B 1 326 ? 13.836 -21.219 -4.484 1 74.62 326 GLU B CA 1
ATOM 9011 C C . GLU B 1 326 ? 13.383 -21.281 -5.941 1 74.62 326 GLU B C 1
ATOM 9013 O O . GLU B 1 326 ? 12.344 -20.719 -6.297 1 74.62 326 GLU B O 1
ATOM 9018 N N . GLU B 1 327 ? 14.188 -21.953 -6.73 1 69.88 327 GLU B N 1
ATOM 9019 C CA . GLU B 1 327 ? 13.867 -22.047 -8.156 1 69.88 327 GLU B CA 1
ATOM 9020 C C . GLU B 1 327 ? 12.617 -22.891 -8.391 1 69.88 327 GLU B C 1
ATOM 9022 O O . GLU B 1 327 ? 11.789 -22.547 -9.234 1 69.88 327 GLU B O 1
ATOM 9027 N N . LEU B 1 328 ? 12.539 -23.938 -7.617 1 77.88 328 LEU B N 1
ATOM 9028 C CA . LEU B 1 328 ? 11.398 -24.844 -7.758 1 77.88 328 LEU B CA 1
ATOM 9029 C C . LEU B 1 328 ? 10.109 -24.156 -7.332 1 77.88 328 LEU B C 1
ATOM 9031 O O . LEU B 1 328 ? 9.094 -24.25 -8.031 1 77.88 328 LEU B O 1
ATOM 9035 N N . VAL B 1 329 ? 10.156 -23.5 -6.246 1 83.25 329 VAL B N 1
ATOM 9036 C CA . VAL B 1 329 ? 8.977 -22.812 -5.727 1 83.25 329 VAL B CA 1
ATOM 9037 C C . VAL B 1 329 ? 8.609 -21.656 -6.648 1 83.25 329 VAL B C 1
ATOM 9039 O O . VAL B 1 329 ? 7.426 -21.422 -6.918 1 83.25 329 VAL B O 1
ATOM 9042 N N . GLY B 1 330 ? 9.609 -20.938 -7.133 1 74.31 330 GLY B N 1
ATOM 9043 C CA . GLY B 1 330 ? 9.359 -19.859 -8.07 1 74.31 330 GLY B CA 1
ATOM 9044 C C . GLY B 1 330 ? 8.672 -20.312 -9.344 1 74.31 330 GLY B C 1
ATOM 9045 O O . GLY B 1 330 ? 7.672 -19.719 -9.758 1 74.31 330 GLY B O 1
ATOM 9046 N N . SER B 1 331 ? 9.18 -21.375 -9.914 1 71.88 331 SER B N 1
ATOM 9047 C CA . SER B 1 331 ? 8.586 -21.922 -11.125 1 71.88 331 SER B CA 1
ATOM 9048 C C . SER B 1 331 ? 7.184 -22.469 -10.859 1 71.88 331 SER B C 1
ATOM 9050 O O . SER B 1 331 ? 6.289 -22.312 -11.695 1 71.88 331 SER B O 1
ATOM 9052 N N . GLY B 1 332 ? 6.98 -23.078 -9.734 1 80.38 332 GLY B N 1
ATOM 9053 C CA . GLY B 1 332 ? 5.668 -23.594 -9.367 1 80.38 332 GLY B CA 1
ATOM 9054 C C . GLY B 1 332 ? 4.625 -22.5 -9.203 1 80.38 332 GLY B C 1
ATOM 9055 O O . GLY B 1 332 ? 3.465 -22.688 -9.578 1 80.38 332 GLY B O 1
ATOM 9056 N N . LEU B 1 333 ? 5.07 -21.422 -8.656 1 80.06 333 LEU B N 1
ATOM 9057 C CA . LEU B 1 333 ? 4.16 -20.297 -8.438 1 80.06 333 LEU B CA 1
ATOM 9058 C C . LEU B 1 333 ? 3.686 -19.719 -9.766 1 80.06 333 LEU B C 1
ATOM 9060 O O . LEU B 1 333 ? 2.506 -19.406 -9.922 1 80.06 333 LEU B O 1
ATOM 9064 N N . VAL B 1 334 ? 4.574 -19.625 -10.664 1 72.69 334 VAL B N 1
ATOM 9065 C CA . VAL B 1 334 ? 4.246 -19.078 -11.977 1 72.69 334 VAL B CA 1
ATOM 9066 C C . VAL B 1 334 ? 3.303 -20.031 -12.711 1 72.69 334 VAL B C 1
ATOM 9068 O O . VAL B 1 334 ? 2.27 -19.609 -13.234 1 72.69 334 VAL B O 1
ATOM 9071 N N . LEU B 1 335 ? 3.623 -21.281 -12.688 1 75 335 LEU B N 1
ATOM 9072 C CA . LEU B 1 335 ? 2.82 -22.281 -13.359 1 75 335 LEU B CA 1
ATOM 9073 C C . LEU B 1 335 ? 1.44 -22.406 -12.727 1 75 335 LEU B C 1
ATOM 9075 O O . LEU B 1 335 ? 0.436 -22.547 -13.43 1 75 335 LEU B O 1
ATOM 9079 N N . GLY B 1 336 ? 1.419 -22.328 -11.445 1 81 336 GLY B N 1
ATOM 9080 C CA . GLY B 1 336 ? 0.155 -22.422 -10.734 1 81 336 GLY B CA 1
ATOM 9081 C C . GLY B 1 336 ? -0.79 -21.281 -11.023 1 81 336 GLY B C 1
ATOM 9082 O O . GLY B 1 336 ? -1.993 -21.484 -11.195 1 81 336 GLY B O 1
ATOM 9083 N N . THR B 1 337 ? -0.283 -20.156 -11.07 1 78.44 337 THR B N 1
ATOM 9084 C CA . THR B 1 337 ? -1.103 -18.984 -11.328 1 78.44 337 THR B CA 1
ATOM 9085 C C . THR B 1 337 ? -1.58 -18.969 -12.781 1 78.44 337 THR B C 1
ATOM 9087 O O . THR B 1 337 ? -2.721 -18.594 -13.062 1 78.44 337 THR B O 1
ATOM 9090 N N . LEU B 1 338 ? -0.73 -19.422 -13.68 1 72.06 338 LEU B N 1
ATOM 9091 C CA . LEU B 1 338 ? -1.094 -19.469 -15.094 1 72.06 338 LEU B CA 1
ATOM 9092 C C . LEU B 1 338 ? -2.178 -20.516 -15.336 1 72.06 338 LEU B C 1
ATOM 9094 O O . LEU B 1 338 ? -3.074 -20.312 -16.156 1 72.06 338 LEU B O 1
ATOM 9098 N N . PHE B 1 339 ? -2.117 -21.578 -14.641 1 76.81 339 PHE B N 1
ATOM 9099 C CA . PHE B 1 339 ? -3.066 -22.672 -14.812 1 76.81 339 PHE B CA 1
ATOM 9100 C C . PHE B 1 339 ? -4.387 -22.359 -14.125 1 76.81 339 PHE B C 1
ATOM 9102 O O . PHE B 1 339 ? -5.422 -22.938 -14.453 1 76.81 339 PHE B O 1
ATOM 9109 N N . ALA B 1 340 ? -4.316 -21.422 -13.219 1 79.94 340 ALA B N 1
ATOM 9110 C CA . ALA B 1 340 ? -5.52 -21.109 -12.453 1 79.94 340 ALA B CA 1
ATOM 9111 C C . ALA B 1 340 ? -6.578 -20.469 -13.328 1 79.94 340 ALA B C 1
ATOM 9113 O O . ALA B 1 340 ? -7.777 -20.688 -13.148 1 79.94 340 ALA B O 1
ATOM 9114 N N . ALA B 1 341 ? -6.188 -19.75 -14.281 1 77.38 341 ALA B N 1
ATOM 9115 C CA . ALA B 1 341 ? -7.137 -19.016 -15.117 1 77.38 341 ALA B CA 1
ATOM 9116 C C . ALA B 1 341 ? -8.023 -19.969 -15.906 1 77.38 341 ALA B C 1
ATOM 9118 O O . ALA B 1 341 ? -9.25 -19.938 -15.797 1 77.38 341 ALA B O 1
ATOM 9119 N N . PRO B 1 342 ? -7.48 -20.906 -16.703 1 74.81 342 PRO B N 1
ATOM 9120 C CA . PRO B 1 342 ? -8.328 -21.844 -17.453 1 74.81 342 PRO B CA 1
ATOM 9121 C C . PRO B 1 342 ? -9.117 -22.766 -16.531 1 74.81 342 PRO B C 1
ATOM 9123 O O . PRO B 1 342 ? -10.266 -23.109 -16.828 1 74.81 342 PRO B O 1
ATOM 9126 N N . MET B 1 343 ? -8.531 -23.109 -15.398 1 76.06 343 MET B N 1
ATOM 9127 C CA . MET B 1 343 ? -9.219 -24.031 -14.492 1 76.06 343 MET B CA 1
ATOM 9128 C C . MET B 1 343 ? -10.422 -23.359 -13.852 1 76.06 343 MET B C 1
ATOM 9130 O O . MET B 1 343 ? -11.477 -23.969 -13.695 1 76.06 343 MET B O 1
ATOM 9134 N N . LEU B 1 344 ? -10.219 -22.141 -13.508 1 77.94 344 LEU B N 1
ATOM 9135 C CA . LEU B 1 344 ? -11.328 -21.406 -12.914 1 77.94 344 LEU B CA 1
ATOM 9136 C C . LEU B 1 344 ? -12.43 -21.156 -13.938 1 77.94 344 LEU B C 1
ATOM 9138 O O . LEU B 1 344 ? -13.617 -21.188 -13.594 1 77.94 344 LEU B O 1
ATOM 9142 N N . PHE B 1 345 ? -12.023 -20.922 -15.086 1 76.38 345 PHE B N 1
ATOM 9143 C CA . PHE B 1 345 ? -12.992 -20.734 -16.156 1 76.38 345 PHE B CA 1
ATOM 9144 C C . PHE B 1 345 ? -13.836 -22 -16.344 1 76.38 345 PHE B C 1
ATOM 9146 O O . PHE B 1 345 ? -15.062 -21.922 -16.469 1 76.38 345 PHE B O 1
ATOM 9153 N N . ILE B 1 346 ? -13.188 -23.109 -16.359 1 76.06 346 ILE B N 1
ATOM 9154 C CA . ILE B 1 346 ? -13.844 -24.406 -16.516 1 76.06 346 ILE B CA 1
ATOM 9155 C C . ILE B 1 346 ? -14.781 -24.656 -15.344 1 76.06 346 ILE B C 1
ATOM 9157 O O . ILE B 1 346 ? -15.938 -25.031 -15.531 1 76.06 346 ILE B O 1
ATOM 9161 N N . SER B 1 347 ? -14.328 -24.359 -14.141 1 72.12 347 SER B N 1
ATOM 9162 C CA . SER B 1 347 ? -15.094 -24.641 -12.93 1 72.12 347 SER B CA 1
ATOM 9163 C C . SER B 1 347 ? -16.344 -23.766 -12.844 1 72.12 347 SER B C 1
ATOM 9165 O O . SER B 1 347 ? -17.406 -24.234 -12.43 1 72.12 347 SER B O 1
ATOM 9167 N N . ILE B 1 348 ? -16.203 -22.641 -13.258 1 71.19 348 ILE B N 1
ATOM 9168 C CA . ILE B 1 348 ? -17.328 -21.719 -13.195 1 71.19 348 ILE B CA 1
ATOM 9169 C C . ILE B 1 348 ? -18.391 -22.109 -14.227 1 71.19 348 ILE B C 1
ATOM 9171 O O . ILE B 1 348 ? -19.594 -22.031 -13.953 1 71.19 348 ILE B O 1
ATOM 9175 N N . ARG B 1 349 ? -17.922 -22.578 -15.367 1 71.75 349 ARG B N 1
ATOM 9176 C CA . ARG B 1 349 ? -18.859 -23.016 -16.391 1 71.75 349 ARG B CA 1
ATOM 9177 C C . ARG B 1 349 ? -19.562 -24.297 -15.969 1 71.75 349 ARG B C 1
ATOM 9179 O O . ARG B 1 349 ? -20.719 -24.531 -16.297 1 71.75 349 ARG B O 1
ATOM 9186 N N . MET B 1 350 ? -18.828 -25.078 -15.211 1 71.25 350 MET B N 1
ATOM 9187 C CA . MET B 1 350 ? -19.406 -26.344 -14.742 1 71.25 350 MET B CA 1
ATOM 9188 C C . MET B 1 350 ? -20.469 -26.078 -13.68 1 71.25 350 MET B C 1
ATOM 9190 O O . MET B 1 350 ? -21.391 -26.891 -13.516 1 71.25 350 MET B O 1
ATOM 9194 N N . LEU B 1 351 ? -20.391 -24.969 -13 1 65.69 351 LEU B N 1
ATOM 9195 C CA . LEU B 1 351 ? -21.422 -24.594 -12.039 1 65.69 351 LEU B CA 1
ATOM 9196 C C . LEU B 1 351 ? -22.75 -24.328 -12.742 1 65.69 351 LEU B C 1
ATOM 9198 O O . LEU B 1 351 ? -23.812 -24.594 -12.188 1 65.69 351 LEU B O 1
ATOM 9202 N N . GLN B 1 352 ? -22.594 -23.875 -13.922 1 64.5 352 GLN B N 1
ATOM 9203 C CA . GLN B 1 352 ? -23.781 -23.641 -14.719 1 64.5 352 GLN B CA 1
ATOM 9204 C C . GLN B 1 352 ? -24.438 -24.953 -15.148 1 64.5 352 GLN B C 1
ATOM 9206 O O . GLN B 1 352 ? -25.656 -25.031 -15.281 1 64.5 352 GLN B O 1
ATOM 9211 N N . VAL B 1 353 ? -23.562 -25.984 -15.297 1 65.31 353 VAL B N 1
ATOM 9212 C CA . VAL B 1 353 ? -24.016 -27.281 -15.773 1 65.31 353 VAL B CA 1
ATOM 9213 C C . VAL B 1 353 ? -24.781 -28 -14.664 1 65.31 353 VAL B C 1
ATOM 9215 O O . VAL B 1 353 ? -25.781 -28.688 -14.93 1 65.31 353 VAL B O 1
ATOM 9218 N N . ASN B 1 354 ? -24.266 -27.906 -13.461 1 60.12 354 ASN B N 1
ATOM 9219 C CA . ASN B 1 354 ? -24.922 -28.594 -12.359 1 60.12 354 ASN B CA 1
ATOM 9220 C C . ASN B 1 354 ? -26.359 -28.125 -12.18 1 60.12 354 ASN B C 1
ATOM 9222 O O . ASN B 1 354 ? -27.203 -28.875 -11.672 1 60.12 354 ASN B O 1
ATOM 9226 N N . ASN B 1 355 ? -26.594 -26.953 -12.656 1 55.81 355 ASN B N 1
ATOM 9227 C CA . ASN B 1 355 ? -27.969 -26.453 -12.562 1 55.81 355 ASN B CA 1
ATOM 9228 C C . ASN B 1 355 ? -28.797 -26.875 -13.781 1 55.81 355 ASN B C 1
ATOM 9230 O O . ASN B 1 355 ? -30 -26.625 -13.828 1 55.81 355 ASN B O 1
ATOM 9234 N N . MET B 1 356 ? -28.062 -27.484 -14.672 1 56.53 356 MET B N 1
ATOM 9235 C CA . MET B 1 356 ? -28.781 -27.844 -15.898 1 56.53 356 MET B CA 1
ATOM 9236 C C . MET B 1 356 ? -29.406 -29.234 -15.781 1 56.53 356 MET B C 1
ATOM 9238 O O . MET B 1 356 ? -28.812 -30.125 -15.18 1 56.53 356 MET B O 1
ATOM 9242 N N . LEU B 1 357 ? -30.703 -29.422 -15.867 1 52.56 357 LEU B N 1
ATOM 9243 C CA . LEU B 1 357 ? -31.516 -30.625 -15.758 1 52.56 357 LEU B CA 1
ATOM 9244 C C . LEU B 1 357 ? -31.25 -31.578 -16.922 1 52.56 357 LEU B C 1
ATOM 9246 O O . LEU B 1 357 ? -31.531 -32.781 -16.828 1 52.56 357 LEU B O 1
ATOM 9250 N N . ASN B 1 358 ? -30.781 -31.094 -18.078 1 58.69 358 ASN B N 1
ATOM 9251 C CA . ASN B 1 358 ? -30.781 -31.891 -19.297 1 58.69 358 ASN B CA 1
ATOM 9252 C C . ASN B 1 358 ? -29.406 -31.906 -19.969 1 58.69 358 ASN B C 1
ATOM 9254 O O . ASN B 1 358 ? -28.734 -30.875 -20.031 1 58.69 358 ASN B O 1
ATOM 9258 N N . VAL B 1 359 ? -28.906 -33.062 -20.234 1 62.28 359 VAL B N 1
ATOM 9259 C CA . VAL B 1 359 ? -27.641 -33.344 -20.922 1 62.28 359 VAL B CA 1
ATOM 9260 C C . VAL B 1 359 ? -27.578 -32.531 -22.219 1 62.28 359 VAL B C 1
ATOM 9262 O O . VAL B 1 359 ? -26.5 -32.094 -22.609 1 62.28 359 VAL B O 1
ATOM 9265 N N . ASN B 1 360 ? -28.766 -32.281 -22.781 1 65.06 360 ASN B N 1
ATOM 9266 C CA . ASN B 1 360 ? -28.797 -31.531 -24.031 1 65.06 360 ASN B CA 1
ATOM 9267 C C . ASN B 1 360 ? -28.359 -30.094 -23.812 1 65.06 360 ASN B C 1
ATOM 9269 O O . ASN B 1 360 ? -27.75 -29.484 -24.688 1 65.06 360 ASN B O 1
ATOM 9273 N N . GLN B 1 361 ? -28.594 -29.734 -22.641 1 73.94 361 GLN B N 1
ATOM 9274 C CA . GLN B 1 361 ? -28.203 -28.359 -22.344 1 73.94 361 GLN B CA 1
ATOM 9275 C C . GLN B 1 361 ? -26.703 -28.234 -22.141 1 73.94 361 GLN B C 1
ATOM 9277 O O . GLN B 1 361 ? -26.109 -27.203 -22.453 1 73.94 361 GLN B O 1
ATOM 9282 N N . PHE B 1 362 ? -26.094 -29.375 -21.812 1 76.44 362 PHE B N 1
ATOM 9283 C CA . PHE B 1 362 ? -24.641 -29.406 -21.641 1 76.44 362 PHE B CA 1
ATOM 9284 C C . PHE B 1 362 ? -23.938 -29.297 -22.984 1 76.44 362 PHE B C 1
ATOM 9286 O O . PHE B 1 362 ? -22.938 -28.594 -23.109 1 76.44 362 PHE B O 1
ATOM 9293 N N . ASP B 1 363 ? -24.531 -29.906 -23.969 1 72.06 363 ASP B N 1
ATOM 9294 C CA . ASP B 1 363 ? -23.891 -29.906 -25.297 1 72.06 363 ASP B CA 1
ATOM 9295 C C . ASP B 1 363 ? -23.953 -28.516 -25.922 1 72.06 363 ASP B C 1
ATOM 9297 O O . ASP B 1 363 ? -23.031 -28.094 -26.625 1 72.06 363 ASP B O 1
ATOM 9301 N N . VAL B 1 364 ? -25 -27.859 -25.609 1 75.12 364 VAL B N 1
ATOM 9302 C CA . VAL B 1 364 ? -25.109 -26.5 -26.125 1 75.12 364 VAL B CA 1
ATOM 9303 C C . VAL B 1 364 ? -24.109 -25.594 -25.406 1 75.12 364 VAL B C 1
ATOM 9305 O O . VAL B 1 364 ? -23.469 -24.734 -26.031 1 75.12 364 VAL B O 1
ATOM 9308 N N . LEU B 1 365 ? -23.969 -25.875 -24.172 1 78.19 365 LEU B N 1
ATOM 9309 C CA . LEU B 1 365 ? -23.062 -25.047 -23.375 1 78.19 365 LEU B CA 1
ATOM 9310 C C . LEU B 1 365 ? -21.609 -25.297 -23.781 1 78.19 365 LEU B C 1
ATOM 9312 O O . LEU B 1 365 ? -20.828 -24.344 -23.906 1 78.19 365 LEU B O 1
ATOM 9316 N N . ILE B 1 366 ? -21.281 -26.516 -23.969 1 79.56 366 ILE B N 1
ATOM 9317 C CA . ILE B 1 366 ? -19.922 -26.859 -24.312 1 79.56 366 ILE B CA 1
ATOM 9318 C C . ILE B 1 366 ? -19.578 -26.281 -25.688 1 79.56 366 ILE B C 1
ATOM 9320 O O . ILE B 1 366 ? -18.438 -25.875 -25.922 1 79.56 366 ILE B O 1
ATOM 9324 N N . GLY B 1 367 ? -20.547 -26.203 -26.594 1 77.62 367 GLY B N 1
ATOM 9325 C CA . GLY B 1 367 ? -20.344 -25.578 -27.891 1 77.62 367 GLY B CA 1
ATOM 9326 C C . GLY B 1 367 ? -20.094 -24.078 -27.797 1 77.62 367 GLY B C 1
ATOM 9327 O O . GLY B 1 367 ? -19.234 -23.547 -28.516 1 77.62 367 GLY B O 1
ATOM 9328 N N . LYS B 1 368 ? -20.812 -23.531 -26.938 1 80 368 LYS B N 1
ATOM 9329 C CA . LYS B 1 368 ? -20.625 -22.094 -26.75 1 80 368 LYS B CA 1
ATOM 9330 C C . LYS B 1 368 ? -19.266 -21.797 -26.094 1 80 368 LYS B C 1
ATOM 9332 O O . LYS B 1 368 ? -18.609 -20.828 -26.469 1 80 368 LYS B O 1
ATOM 9337 N N . VAL B 1 369 ? -18.859 -22.672 -25.188 1 81.88 369 VAL B N 1
ATOM 9338 C CA . VAL B 1 369 ? -17.594 -22.484 -24.516 1 81.88 369 VAL B CA 1
ATOM 9339 C C . VAL B 1 369 ? -16.438 -22.719 -25.484 1 81.88 369 VAL B C 1
ATOM 9341 O O . VAL B 1 369 ? -15.453 -21.969 -25.469 1 81.88 369 VAL B O 1
ATOM 9344 N N . ALA B 1 370 ? -16.609 -23.688 -26.281 1 82.88 370 ALA B N 1
ATOM 9345 C CA . ALA B 1 370 ? -15.586 -23.969 -27.266 1 82.88 370 ALA B CA 1
ATOM 9346 C C . ALA B 1 370 ? -15.391 -22.797 -28.219 1 82.88 370 ALA B C 1
ATOM 9348 O O . ALA B 1 370 ? -14.266 -22.469 -28.609 1 82.88 370 ALA B O 1
ATOM 9349 N N . LYS B 1 371 ? -16.453 -22.172 -28.547 1 84.31 371 LYS B N 1
ATOM 9350 C CA . LYS B 1 371 ? -16.391 -21.016 -29.438 1 84.31 371 LYS B CA 1
ATOM 9351 C C . LYS B 1 371 ? -15.688 -19.844 -28.75 1 84.31 371 LYS B C 1
ATOM 9353 O O . LYS B 1 371 ? -14.82 -19.188 -29.344 1 84.31 371 LYS B O 1
ATOM 9358 N N . ASP B 1 372 ? -16.016 -19.594 -27.578 1 81.69 372 ASP B N 1
ATOM 9359 C CA . ASP B 1 372 ? -15.43 -18.469 -26.844 1 81.69 372 ASP B CA 1
ATOM 9360 C C . ASP B 1 372 ? -13.93 -18.672 -26.641 1 81.69 372 ASP B C 1
ATOM 9362 O O . ASP B 1 372 ? -13.141 -17.75 -26.828 1 81.69 372 ASP B O 1
ATOM 9366 N N . VAL B 1 373 ? -13.602 -19.859 -26.203 1 86.88 373 VAL B N 1
ATOM 9367 C CA . VAL B 1 373 ? -12.203 -20.156 -25.922 1 86.88 373 VAL B CA 1
ATOM 9368 C C . VAL B 1 373 ? -11.398 -20.125 -27.219 1 86.88 373 VAL B C 1
ATOM 9370 O O . VAL B 1 373 ? -10.242 -19.703 -27.234 1 86.88 373 VAL B O 1
ATOM 9373 N N . SER B 1 374 ? -12.008 -20.5 -28.328 1 89.81 374 SER B N 1
ATOM 9374 C CA . SER B 1 374 ? -11.344 -20.484 -29.625 1 89.81 374 SER B CA 1
ATOM 9375 C C . SER B 1 374 ? -11.062 -19.062 -30.094 1 89.81 374 SER B C 1
ATOM 9377 O O . SER B 1 374 ? -10.016 -18.781 -30.672 1 89.81 374 SER B O 1
ATOM 9379 N N . ILE B 1 375 ? -11.938 -18.234 -29.781 1 88.44 375 ILE B N 1
ATOM 9380 C CA . ILE B 1 375 ? -11.727 -16.844 -30.172 1 88.44 375 ILE B CA 1
ATOM 9381 C C . ILE B 1 375 ? -10.539 -16.266 -29.406 1 88.44 375 ILE B C 1
ATOM 9383 O O . ILE B 1 375 ? -9.695 -15.586 -29.984 1 88.44 375 ILE B O 1
ATOM 9387 N N . ILE B 1 376 ? -10.484 -16.547 -28.188 1 86 376 ILE B N 1
ATOM 9388 C CA . ILE B 1 376 ? -9.367 -16.094 -27.375 1 86 376 ILE B CA 1
ATOM 9389 C C . ILE B 1 376 ? -8.062 -16.703 -27.891 1 86 376 ILE B C 1
ATOM 9391 O O . ILE B 1 376 ? -7.051 -16 -28 1 86 376 ILE B O 1
ATOM 9395 N N . SER B 1 377 ? -8.102 -17.922 -28.156 1 92.38 377 SER B N 1
ATOM 9396 C CA . SER B 1 377 ? -6.922 -18.625 -28.656 1 92.38 377 SER B CA 1
ATOM 9397 C C . SER B 1 377 ? -6.453 -18.078 -29.984 1 92.38 377 SER B C 1
ATOM 9399 O O . SER B 1 377 ? -5.25 -18.016 -30.266 1 92.38 377 SER B O 1
ATOM 9401 N N . ILE B 1 378 ? -7.379 -17.625 -30.875 1 93.69 378 ILE B N 1
ATOM 9402 C CA . ILE B 1 378 ? -7.031 -17.047 -32.156 1 93.69 378 ILE B CA 1
ATOM 9403 C C . ILE B 1 378 ? -6.238 -15.75 -31.953 1 93.69 378 ILE B C 1
ATOM 9405 O O . ILE B 1 378 ? -5.188 -15.555 -32.562 1 93.69 378 ILE B O 1
ATOM 9409 N N . VAL B 1 379 ? -6.699 -14.984 -31.047 1 91.31 379 VAL B N 1
ATOM 9410 C CA . VAL B 1 379 ? -6.039 -13.711 -30.781 1 91.31 379 VAL B CA 1
ATOM 9411 C C . VAL B 1 379 ? -4.652 -13.961 -30.203 1 91.31 379 VAL B C 1
ATOM 9413 O O . VAL B 1 379 ? -3.684 -13.297 -30.578 1 91.31 379 VAL B O 1
ATOM 9416 N N . CYS B 1 380 ? -4.605 -14.922 -29.312 1 91.5 380 CYS B N 1
ATOM 9417 C CA . CYS B 1 380 ? -3.33 -15.258 -28.688 1 91.5 380 CYS B CA 1
ATOM 9418 C C . CYS B 1 380 ? -2.34 -15.781 -29.719 1 91.5 380 CYS B C 1
ATOM 9420 O O . CYS B 1 380 ? -1.179 -15.367 -29.75 1 91.5 380 CYS B O 1
ATOM 9422 N N . CYS B 1 381 ? -2.756 -16.656 -30.641 1 95.12 381 CYS B N 1
ATOM 9423 C CA . CYS B 1 381 ? -1.873 -17.25 -31.641 1 95.12 381 CYS B CA 1
ATOM 9424 C C . CYS B 1 381 ? -1.373 -16.203 -32.625 1 95.12 381 CYS B C 1
ATOM 9426 O O . CYS B 1 381 ? -0.189 -16.172 -32.969 1 95.12 381 CYS B O 1
ATOM 9428 N N . VAL B 1 382 ? -2.262 -15.312 -33 1 93.81 382 VAL B N 1
ATOM 9429 C CA . VAL B 1 382 ? -1.877 -14.266 -33.938 1 93.81 382 VAL B CA 1
ATOM 9430 C C . VAL B 1 382 ? -0.839 -13.344 -33.312 1 93.81 382 VAL B C 1
ATOM 9432 O O . VAL B 1 382 ? 0.146 -12.969 -33.938 1 93.81 382 VAL B O 1
ATOM 9435 N N . TYR B 1 383 ? -1.063 -13.102 -32.125 1 90.88 383 TYR B N 1
ATOM 9436 C CA . TYR B 1 383 ? -0.124 -12.242 -31.391 1 90.88 383 TYR B CA 1
ATOM 9437 C C . TYR B 1 383 ? 1.238 -12.914 -31.266 1 90.88 383 TYR B C 1
ATOM 9439 O O . TYR B 1 383 ? 2.27 -12.297 -31.547 1 90.88 383 TYR B O 1
ATOM 9447 N N . VAL B 1 384 ? 1.31 -14.125 -30.812 1 92.56 384 VAL B N 1
ATOM 9448 C CA . VAL B 1 384 ? 2.57 -14.828 -30.594 1 92.56 384 VAL B CA 1
ATOM 9449 C C . VAL B 1 384 ? 3.305 -15.008 -31.922 1 92.56 384 VAL B C 1
ATOM 9451 O O . VAL B 1 384 ? 4.527 -14.859 -31.984 1 92.56 384 VAL B O 1
ATOM 9454 N N . LEU B 1 385 ? 2.572 -15.305 -33 1 93 385 LEU B N 1
ATOM 9455 C CA . LEU B 1 385 ? 3.197 -15.453 -34.312 1 93 385 LEU B CA 1
ATOM 9456 C C . LEU B 1 385 ? 3.781 -14.125 -34.781 1 93 385 LEU B C 1
ATOM 9458 O O . LEU B 1 385 ? 4.863 -14.094 -35.375 1 93 385 LEU B O 1
ATOM 9462 N N . ALA B 1 386 ? 3.133 -13.086 -34.406 1 88.62 386 ALA B N 1
ATOM 9463 C CA . ALA B 1 386 ? 3.648 -11.766 -34.75 1 88.62 386 ALA B CA 1
ATOM 9464 C C . ALA B 1 386 ? 4.926 -11.453 -34 1 88.62 386 ALA B C 1
ATOM 9466 O O . ALA B 1 386 ? 5.875 -10.891 -34.531 1 88.62 386 ALA B O 1
ATOM 9467 N N . VAL B 1 387 ? 4.914 -11.805 -32.781 1 85.06 387 VAL B N 1
ATOM 9468 C CA . VAL B 1 387 ? 6.082 -11.578 -31.938 1 85.06 387 VAL B CA 1
ATOM 9469 C C . VAL B 1 387 ? 7.262 -12.391 -32.438 1 85.06 387 VAL B C 1
ATOM 9471 O O . VAL B 1 387 ? 8.359 -11.867 -32.625 1 85.06 387 VAL B O 1
ATOM 9474 N N . LEU B 1 388 ? 7.043 -13.672 -32.719 1 86.75 388 LEU B N 1
ATOM 9475 C CA . LEU B 1 388 ? 8.125 -14.555 -33.156 1 86.75 388 LEU B CA 1
ATOM 9476 C C . LEU B 1 388 ? 8.594 -14.203 -34.562 1 86.75 388 LEU B C 1
ATOM 9478 O O . LEU B 1 388 ? 9.773 -14.336 -34.875 1 86.75 388 LEU B O 1
ATOM 9482 N N . PHE B 1 389 ? 7.688 -13.711 -35.406 1 85.94 389 PHE B N 1
ATOM 9483 C CA . PHE B 1 389 ? 8.055 -13.273 -36.75 1 85.94 389 PHE B CA 1
ATOM 9484 C C . PHE B 1 389 ? 8.906 -12.008 -36.688 1 85.94 389 PHE B C 1
ATOM 9486 O O . PHE B 1 389 ? 9.852 -11.859 -37.469 1 85.94 389 PHE B O 1
ATOM 9493 N N . SER B 1 390 ? 8.547 -11.203 -35.719 1 78.12 390 SER B N 1
ATOM 9494 C CA . SER B 1 390 ? 9.297 -9.961 -35.531 1 78.12 390 SER B CA 1
ATOM 9495 C C . SER B 1 390 ? 10.711 -10.227 -35.062 1 78.12 390 SER B C 1
ATOM 9497 O O . SER B 1 390 ? 11.625 -9.445 -35.312 1 78.12 390 SER B O 1
ATOM 9499 N N . LEU B 1 391 ? 10.859 -11.273 -34.375 1 75.19 391 LEU B N 1
ATOM 9500 C CA . LEU B 1 391 ? 12.172 -11.633 -33.844 1 75.19 391 LEU B CA 1
ATOM 9501 C C . LEU B 1 391 ? 12.922 -12.531 -34.812 1 75.19 391 LEU B C 1
ATOM 9503 O O . LEU B 1 391 ? 14.023 -13.008 -34.5 1 75.19 391 LEU B O 1
ATOM 9507 N N . ARG B 1 392 ? 12.43 -12.727 -36 1 77.12 392 ARG B N 1
ATOM 9508 C CA . ARG B 1 392 ? 13.008 -13.602 -37.031 1 77.12 392 ARG B CA 1
ATOM 9509 C C . ARG B 1 392 ? 13.344 -14.969 -36.469 1 77.12 392 ARG B C 1
ATOM 9511 O O . ARG B 1 392 ? 14.383 -15.547 -36.781 1 77.12 392 ARG B O 1
ATOM 9518 N N . ALA B 1 393 ? 12.398 -15.477 -35.594 1 82.81 393 ALA B N 1
ATOM 9519 C CA . ALA B 1 393 ? 12.609 -16.766 -34.938 1 82.81 393 ALA B CA 1
ATOM 9520 C C . ALA B 1 393 ? 12.383 -17.922 -35.906 1 82.81 393 ALA B C 1
ATOM 9522 O O . ALA B 1 393 ? 12.797 -19.047 -35.625 1 82.81 393 ALA B O 1
ATOM 9523 N N . TYR B 1 394 ? 11.797 -17.656 -37.094 1 83.62 394 TYR B N 1
ATOM 9524 C CA . TYR B 1 394 ? 11.523 -18.688 -38.094 1 83.62 394 TYR B CA 1
ATOM 9525 C C . TYR B 1 394 ? 12.812 -19.25 -38.656 1 83.62 394 TYR B C 1
ATOM 9527 O O . TYR B 1 394 ? 12.82 -20.328 -39.25 1 83.62 394 TYR B O 1
ATOM 9535 N N . ARG B 1 395 ? 13.867 -18.562 -38.312 1 78.38 395 ARG B N 1
ATOM 9536 C CA . ARG B 1 395 ? 15.148 -19 -38.875 1 78.38 395 ARG B CA 1
ATOM 9537 C C . ARG B 1 395 ? 15.922 -19.844 -37.875 1 78.38 395 ARG B C 1
ATOM 9539 O O . ARG B 1 395 ? 16.953 -20.422 -38.219 1 78.38 395 ARG B O 1
ATOM 9546 N N . ARG B 1 396 ? 15.344 -20.047 -36.719 1 76.88 396 ARG B N 1
ATOM 9547 C CA . ARG B 1 396 ? 16.094 -20.703 -35.656 1 76.88 396 ARG B CA 1
ATOM 9548 C C . ARG B 1 396 ? 15.32 -21.906 -35.094 1 76.88 396 ARG B C 1
ATOM 9550 O O . ARG B 1 396 ? 14.117 -21.828 -34.844 1 76.88 396 ARG B O 1
ATOM 9557 N N . LYS B 1 397 ? 16.078 -23.016 -35.062 1 79.38 397 LYS B N 1
ATOM 9558 C CA . LYS B 1 397 ? 15.484 -24.172 -34.375 1 79.38 397 LYS B CA 1
ATOM 9559 C C . LYS B 1 397 ? 15.781 -24.125 -32.875 1 79.38 397 LYS B C 1
ATOM 9561 O O . LYS B 1 397 ? 16.875 -23.75 -32.469 1 79.38 397 LYS B O 1
ATOM 9566 N N . PRO B 1 398 ? 14.797 -24.328 -32.062 1 86.81 398 PRO B N 1
ATOM 9567 C CA . PRO B 1 398 ? 13.516 -25.016 -32.25 1 86.81 398 PRO B CA 1
ATOM 9568 C C . PRO B 1 398 ? 12.344 -24.047 -32.438 1 86.81 398 PRO B C 1
ATOM 9570 O O . PRO B 1 398 ? 11.195 -24.469 -32.531 1 86.81 398 PRO B O 1
ATOM 9573 N N . HIS B 1 399 ? 12.633 -22.828 -32.562 1 88.12 399 HIS B N 1
ATOM 9574 C CA . HIS B 1 399 ? 11.578 -21.828 -32.656 1 88.12 399 HIS B CA 1
ATOM 9575 C C . HIS B 1 399 ? 10.766 -22 -33.938 1 88.12 399 HIS B C 1
ATOM 9577 O O . HIS B 1 399 ? 9.555 -21.781 -33.938 1 88.12 399 HIS B O 1
ATOM 9583 N N . SER B 1 400 ? 11.461 -22.391 -34.969 1 89.44 400 SER B N 1
ATOM 9584 C CA . SER B 1 400 ? 10.75 -22.594 -36.25 1 89.44 400 SER B CA 1
ATOM 9585 C C . SER B 1 400 ? 9.688 -23.688 -36.094 1 89.44 400 SER B C 1
ATOM 9587 O O . SER B 1 400 ? 8.586 -23.562 -36.625 1 89.44 400 SER B O 1
ATOM 9589 N N . LEU B 1 401 ? 10.078 -24.734 -35.406 1 92.44 401 LEU B N 1
ATOM 9590 C CA . LEU B 1 401 ? 9.148 -25.844 -35.219 1 92.44 401 LEU B CA 1
ATOM 9591 C C . LEU B 1 401 ? 8.016 -25.422 -34.281 1 92.44 401 LEU B C 1
ATOM 9593 O O . LEU B 1 401 ? 6.863 -25.812 -34.469 1 92.44 401 LEU B O 1
ATOM 9597 N N . THR B 1 402 ? 8.328 -24.656 -33.312 1 93.69 402 THR B N 1
ATOM 9598 C CA . THR B 1 402 ? 7.312 -24.141 -32.406 1 93.69 402 THR B CA 1
ATOM 9599 C C . THR B 1 402 ? 6.34 -23.219 -33.125 1 93.69 402 THR B C 1
ATOM 9601 O O . THR B 1 402 ? 5.145 -23.203 -32.812 1 93.69 402 THR B O 1
ATOM 9604 N N . MET B 1 403 ? 6.816 -22.469 -34.094 1 94.12 403 MET B N 1
ATOM 9605 C CA . MET B 1 403 ? 5.945 -21.594 -34.875 1 94.12 403 MET B CA 1
ATOM 9606 C C . MET B 1 403 ? 4.945 -22.406 -35.688 1 94.12 403 MET B C 1
ATOM 9608 O O . MET B 1 403 ? 3.795 -22 -35.844 1 94.12 403 MET B O 1
ATOM 9612 N N . ILE B 1 404 ? 5.406 -23.578 -36.188 1 94.69 404 ILE B N 1
ATOM 9613 C CA . ILE B 1 404 ? 4.508 -24.469 -36.906 1 94.69 404 ILE B CA 1
ATOM 9614 C C . ILE B 1 404 ? 3.453 -25.031 -35.969 1 94.69 404 ILE B C 1
ATOM 9616 O O . ILE B 1 404 ? 2.275 -25.125 -36.312 1 94.69 404 ILE B O 1
ATOM 9620 N N . LEU B 1 405 ? 3.895 -25.406 -34.812 1 95.88 405 LEU B N 1
ATOM 9621 C CA . LEU B 1 405 ? 2.959 -25.875 -33.781 1 95.88 405 LEU B CA 1
ATOM 9622 C C . LEU B 1 405 ? 1.901 -24.812 -33.5 1 95.88 405 LEU B C 1
ATOM 9624 O O . LEU B 1 405 ? 0.708 -25.125 -33.438 1 95.88 405 LEU B O 1
ATOM 9628 N N . ILE B 1 406 ? 2.311 -23.578 -33.375 1 96.62 406 ILE B N 1
ATOM 9629 C CA . ILE B 1 406 ? 1.387 -22.484 -33.062 1 96.62 406 ILE B CA 1
ATOM 9630 C C . ILE B 1 406 ? 0.468 -22.234 -34.281 1 96.62 406 ILE B C 1
ATOM 9632 O O . ILE B 1 406 ? -0.709 -21.922 -34.094 1 96.62 406 ILE B O 1
ATOM 9636 N N . GLY B 1 407 ? 0.968 -22.438 -35.469 1 95.81 407 GLY B N 1
ATOM 9637 C CA . GLY B 1 407 ? 0.126 -22.375 -36.656 1 95.81 407 GLY B CA 1
ATOM 9638 C C . GLY B 1 407 ? -1.02 -23.359 -36.625 1 95.81 407 GLY B C 1
ATOM 9639 O O . GLY B 1 407 ? -2.146 -23.031 -37 1 95.81 407 GLY B O 1
ATOM 9640 N N . PHE B 1 408 ? -0.721 -24.531 -36.188 1 95.5 408 PHE B N 1
ATOM 9641 C CA . PHE B 1 408 ? -1.765 -25.547 -36.125 1 95.5 408 PHE B CA 1
ATOM 9642 C C . PHE B 1 408 ? -2.693 -25.297 -34.938 1 95.5 408 PHE B C 1
ATOM 9644 O O . PHE B 1 408 ? -3.885 -25.609 -35 1 95.5 408 PHE B O 1
ATOM 9651 N N . GLN B 1 409 ? -2.16 -24.766 -33.875 1 96.06 409 GLN B N 1
ATOM 9652 C CA . GLN B 1 409 ? -3.029 -24.328 -32.781 1 96.06 409 GLN B CA 1
ATOM 9653 C C . GLN B 1 409 ? -4.02 -23.266 -33.25 1 96.06 409 GLN B C 1
ATOM 9655 O O . GLN B 1 409 ? -5.176 -23.266 -32.844 1 96.06 409 GLN B O 1
ATOM 9660 N N . PHE B 1 410 ? -3.506 -22.422 -34.156 1 96.06 410 PHE B N 1
ATOM 9661 C CA . PHE B 1 410 ? -4.352 -21.406 -34.75 1 96.06 410 PHE B CA 1
ATOM 9662 C C . PHE B 1 410 ? -5.441 -22.047 -35.594 1 96.06 410 PHE B C 1
ATOM 9664 O O . PHE B 1 410 ? -6.609 -21.656 -35.531 1 96.06 410 PHE B O 1
ATOM 9671 N N . LEU B 1 411 ? -5.051 -23.031 -36.344 1 93.31 411 LEU B N 1
ATOM 9672 C CA . LEU B 1 411 ? -6.008 -23.719 -37.219 1 93.31 411 LEU B CA 1
ATOM 9673 C C . LEU B 1 411 ? -7.062 -24.438 -36.375 1 93.31 411 LEU B C 1
ATOM 9675 O O . LEU B 1 411 ? -8.242 -24.469 -36.75 1 93.31 411 LEU B O 1
ATOM 9679 N N . LEU B 1 412 ? -6.66 -25 -35.281 1 92.31 412 LEU B N 1
ATOM 9680 C CA . LEU B 1 412 ? -7.594 -25.672 -34.406 1 92.31 412 LEU B CA 1
ATOM 9681 C C . LEU B 1 412 ? -8.578 -24.688 -33.781 1 92.31 412 LEU B C 1
ATOM 9683 O O . LEU B 1 412 ? -9.781 -24.953 -33.719 1 92.31 412 LEU B O 1
ATOM 9687 N N . ALA B 1 413 ? -8.086 -23.578 -33.375 1 92.62 413 ALA B N 1
ATOM 9688 C CA . ALA B 1 413 ? -8.945 -22.531 -32.781 1 92.62 413 ALA B CA 1
ATOM 9689 C C . ALA B 1 413 ? -9.883 -21.953 -33.844 1 92.62 413 ALA B C 1
ATOM 9691 O O . ALA B 1 413 ? -11.047 -21.672 -33.531 1 92.62 413 ALA B O 1
ATOM 9692 N N . LEU B 1 414 ? -9.359 -21.75 -35.062 1 90.12 414 LEU B N 1
ATOM 9693 C CA . LEU B 1 414 ? -10.18 -21.234 -36.156 1 90.12 414 LEU B CA 1
ATOM 9694 C C . LEU B 1 414 ? -11.328 -22.188 -36.469 1 90.12 414 LEU B C 1
ATOM 9696 O O . LEU B 1 414 ? -12.461 -21.75 -36.688 1 90.12 414 LEU B O 1
ATOM 9700 N N . SER B 1 415 ? -11.047 -23.422 -36.406 1 85.12 415 SER B N 1
ATOM 9701 C CA . SER B 1 415 ? -12.078 -24.438 -36.688 1 85.12 415 SER B CA 1
ATOM 9702 C C . SER B 1 415 ? -13.109 -24.484 -35.562 1 85.12 415 SER B C 1
ATOM 9704 O O . SER B 1 415 ? -14.297 -24.688 -35.812 1 85.12 415 SER B O 1
ATOM 9706 N N . GLY B 1 416 ? -12.633 -24.297 -34.344 1 81.94 416 GLY B N 1
ATOM 9707 C CA . GLY B 1 416 ? -13.547 -24.281 -33.219 1 81.94 416 GLY B CA 1
ATOM 9708 C C . GLY B 1 416 ? -14.453 -23.062 -33.219 1 81.94 416 GLY B C 1
ATOM 9709 O O . GLY B 1 416 ? -15.602 -23.141 -32.781 1 81.94 416 GLY B O 1
ATOM 9710 N N . ALA B 1 417 ? -13.992 -21.953 -33.75 1 86.12 417 ALA B N 1
ATOM 9711 C CA . ALA B 1 417 ? -14.758 -20.719 -33.75 1 86.12 417 ALA B CA 1
ATOM 9712 C C . ALA B 1 417 ? -15.828 -20.734 -34.844 1 86.12 417 ALA B C 1
ATOM 9714 O O . ALA B 1 417 ? -16.906 -20.172 -34.688 1 86.12 417 ALA B O 1
ATOM 9715 N N . ILE B 1 418 ? -15.508 -21.375 -36 1 80.88 418 ILE B N 1
ATOM 9716 C CA . ILE B 1 418 ? -16.391 -21.312 -37.188 1 80.88 418 ILE B CA 1
ATOM 9717 C C . ILE B 1 418 ? -17.344 -22.5 -37.156 1 80.88 418 ILE B C 1
ATOM 9719 O O . ILE B 1 418 ? -18.406 -22.469 -37.781 1 80.88 418 ILE B O 1
ATOM 9723 N N . PHE B 1 419 ? -17.094 -23.438 -36.406 1 71.44 419 PHE B N 1
ATOM 9724 C CA . PHE B 1 419 ? -17.781 -24.719 -36.5 1 71.44 419 PHE B CA 1
ATOM 9725 C C . PHE B 1 419 ? -19.266 -24.547 -36.188 1 71.44 419 PHE B C 1
ATOM 9727 O O . PHE B 1 419 ? -20.109 -25.109 -36.906 1 71.44 419 PHE B O 1
ATOM 9734 N N . LYS B 1 420 ? -19.594 -23.75 -35.219 1 67.5 420 LYS B N 1
ATOM 9735 C CA . LYS B 1 420 ? -21 -23.625 -34.812 1 67.5 420 LYS B CA 1
ATOM 9736 C C . LYS B 1 420 ? -21.812 -22.938 -35.906 1 67.5 420 LYS B C 1
ATOM 9738 O O . LYS B 1 420 ? -22.969 -23.281 -36.156 1 67.5 420 LYS B O 1
ATOM 9743 N N . ASP B 1 421 ? -21.219 -22.125 -36.594 1 68.31 421 ASP B N 1
ATOM 9744 C CA . ASP B 1 421 ? -21.953 -21.344 -37.594 1 68.31 421 ASP B CA 1
ATOM 9745 C C . ASP B 1 421 ? -22.141 -22.125 -38.906 1 68.31 421 ASP B C 1
ATOM 9747 O O . ASP B 1 421 ? -23.016 -21.797 -39.688 1 68.31 421 ASP B O 1
ATOM 9751 N N . PHE B 1 422 ? -21.359 -23.125 -39.125 1 62.28 422 PHE B N 1
ATOM 9752 C CA . PHE B 1 422 ? -21.438 -23.828 -40.406 1 62.28 422 PHE B CA 1
ATOM 9753 C C . PHE B 1 422 ? -22.156 -25.156 -40.25 1 62.28 422 PHE B C 1
ATOM 9755 O O . PHE B 1 422 ? -22.219 -25.953 -41.188 1 62.28 422 PHE B O 1
ATOM 9762 N N . ILE B 1 423 ? -22.578 -25.5 -39.125 1 60.16 423 ILE B N 1
ATOM 9763 C CA . ILE B 1 423 ? -23.266 -26.781 -38.906 1 60.16 423 ILE B CA 1
ATOM 9764 C C . ILE B 1 423 ? -24.5 -26.859 -39.781 1 60.16 423 ILE B C 1
ATOM 9766 O O . ILE B 1 423 ? -24.844 -27.938 -40.281 1 60.16 423 ILE B O 1
ATOM 9770 N N . ASP B 1 424 ? -25.219 -25.734 -39.875 1 57.47 424 ASP B N 1
ATOM 9771 C CA . ASP B 1 424 ? -26.484 -25.797 -40.594 1 57.47 424 ASP B CA 1
ATOM 9772 C C . ASP B 1 424 ? -26.234 -25.797 -42.094 1 57.47 424 ASP B C 1
ATOM 9774 O O . ASP B 1 424 ? -27.188 -25.797 -42.875 1 57.47 424 ASP B O 1
ATOM 9778 N N . VAL B 1 425 ? -25.062 -25.766 -42.438 1 55.19 425 VAL B N 1
ATOM 9779 C CA . VAL B 1 425 ? -24.844 -25.609 -43.875 1 55.19 425 VAL B CA 1
ATOM 9780 C C . VAL B 1 425 ? -24.828 -26.984 -44.562 1 55.19 425 VAL B C 1
ATOM 9782 O O . VAL B 1 425 ? -24.719 -28.016 -43.875 1 55.19 425 VAL B O 1
ATOM 9785 N N . GLN B 1 426 ? -24.766 -27.078 -45.906 1 60.78 426 GLN B N 1
ATOM 9786 C CA . GLN B 1 426 ? -24.812 -28.203 -46.844 1 60.78 426 GLN B CA 1
ATOM 9787 C C . GLN B 1 426 ? -23.75 -29.25 -46.469 1 60.78 426 GLN B C 1
ATOM 9789 O O . GLN B 1 426 ? -22.719 -28.922 -45.875 1 60.78 426 GLN B O 1
ATOM 9794 N N . SER B 1 427 ? -23.938 -30.625 -46.625 1 62.81 427 SER B N 1
ATOM 9795 C CA . SER B 1 427 ? -23.219 -31.844 -46.281 1 62.81 427 SER B CA 1
ATOM 9796 C C . SER B 1 427 ? -21.734 -31.719 -46.625 1 62.81 427 SER B C 1
ATOM 9798 O O . SER B 1 427 ? -20.875 -32.094 -45.844 1 62.81 427 SER B O 1
ATOM 9800 N N . GLY B 1 428 ? -21.375 -31.094 -47.719 1 65.38 428 GLY B N 1
ATOM 9801 C CA . GLY B 1 428 ? -20 -31.031 -48.188 1 65.38 428 GLY B CA 1
ATOM 9802 C C . GLY B 1 428 ? -19.141 -30.078 -47.375 1 65.38 428 GLY B C 1
ATOM 9803 O O . GLY B 1 428 ? -18 -30.406 -47.031 1 65.38 428 GLY B O 1
ATOM 9804 N N . SER B 1 429 ? -19.703 -29.094 -47.031 1 72.5 429 SER B N 1
ATOM 9805 C CA . SER B 1 429 ? -18.969 -28.078 -46.281 1 72.5 429 SER B CA 1
ATOM 9806 C C . SER B 1 429 ? -18.672 -28.562 -44.875 1 72.5 429 SER B C 1
ATOM 9808 O O . SER B 1 429 ? -17.609 -28.266 -44.312 1 72.5 429 SER B O 1
ATOM 9810 N N . LEU B 1 430 ? -19.469 -29.438 -44.5 1 73.56 430 LEU B N 1
ATOM 9811 C CA . LEU B 1 430 ? -19.266 -29.984 -43.156 1 73.56 430 LEU B CA 1
ATOM 9812 C C . LEU B 1 430 ? -18.094 -30.969 -43.156 1 73.56 430 LEU B C 1
ATOM 9814 O O . LEU B 1 430 ? -17.328 -31.016 -42.188 1 73.56 430 LEU B O 1
ATOM 9818 N N . ARG B 1 431 ? -17.938 -31.641 -44.312 1 77.06 431 ARG B N 1
ATOM 9819 C CA . ARG B 1 431 ? -16.828 -32.594 -44.406 1 77.06 431 ARG B CA 1
ATOM 9820 C C . ARG B 1 431 ? -15.492 -31.875 -44.438 1 77.06 431 ARG B C 1
ATOM 9822 O O . ARG B 1 431 ? -14.508 -32.344 -43.875 1 77.06 431 ARG B O 1
ATOM 9829 N N . VAL B 1 432 ? -15.516 -30.781 -45.062 1 79.56 432 VAL B N 1
ATOM 9830 C CA . VAL B 1 432 ? -14.289 -30 -45.125 1 79.56 432 VAL B CA 1
ATOM 9831 C C . VAL B 1 432 ? -13.93 -29.438 -43.75 1 79.56 432 VAL B C 1
ATOM 9833 O O . VAL B 1 432 ? -12.758 -29.422 -43.375 1 79.56 432 VAL B O 1
ATOM 9836 N N . LEU B 1 433 ? -14.906 -29.094 -43.125 1 78.75 433 LEU B N 1
ATOM 9837 C CA . LEU B 1 433 ? -14.68 -28.531 -41.781 1 78.75 433 LEU B CA 1
ATOM 9838 C C . LEU B 1 433 ? -14.195 -29.609 -40.812 1 78.75 433 LEU B C 1
ATOM 9840 O O . LEU B 1 433 ? -13.305 -29.375 -40 1 78.75 433 LEU B O 1
ATOM 9844 N N . VAL B 1 434 ? -14.758 -30.734 -40.938 1 78.88 434 VAL B N 1
ATOM 9845 C CA . VAL B 1 434 ? -14.352 -31.844 -40.094 1 78.88 434 VAL B CA 1
ATOM 9846 C C . VAL B 1 434 ? -12.898 -32.219 -40.406 1 78.88 434 VAL B C 1
ATOM 9848 O O . VAL B 1 434 ? -12.141 -32.562 -39.5 1 78.88 434 VAL B O 1
ATOM 9851 N N . PHE B 1 435 ? -12.625 -32.188 -41.688 1 83.38 435 PHE B N 1
ATOM 9852 C CA . PHE B 1 435 ? -11.25 -32.469 -42.062 1 83.38 435 PHE B CA 1
ATOM 9853 C C . PHE B 1 435 ? -10.281 -31.516 -41.375 1 83.38 435 PHE B C 1
ATOM 9855 O O . PHE B 1 435 ? -9.266 -31.938 -40.844 1 83.38 435 PHE B O 1
ATOM 9862 N N . PHE B 1 436 ? -10.625 -30.25 -41.406 1 83.81 436 PHE B N 1
ATOM 9863 C CA . PHE B 1 436 ? -9.719 -29.266 -40.844 1 83.81 436 PHE B CA 1
ATOM 9864 C C . PHE B 1 436 ? -9.617 -29.422 -39.344 1 83.81 436 PHE B C 1
ATOM 9866 O O . PHE B 1 436 ? -8.547 -29.219 -38.75 1 83.81 436 PHE B O 1
ATOM 9873 N N . VAL B 1 437 ? -10.648 -29.766 -38.688 1 82.88 437 VAL B N 1
ATOM 9874 C CA . VAL B 1 437 ? -10.633 -29.938 -37.219 1 82.88 437 VAL B CA 1
ATOM 9875 C C . VAL B 1 437 ? -9.75 -31.141 -36.875 1 82.88 437 VAL B C 1
ATOM 9877 O O . VAL B 1 437 ? -8.914 -31.062 -35.969 1 82.88 437 VAL B O 1
ATOM 9880 N N . LEU B 1 438 ? -9.906 -32.188 -37.625 1 84.81 438 LEU B N 1
ATOM 9881 C CA . LEU B 1 438 ? -9.148 -33.406 -37.312 1 84.81 438 LEU B CA 1
ATOM 9882 C C . LEU B 1 438 ? -7.684 -33.219 -37.688 1 84.81 438 LEU B C 1
ATOM 9884 O O . LEU B 1 438 ? -6.797 -33.75 -37.031 1 84.81 438 LEU B O 1
ATOM 9888 N N . PHE B 1 439 ? -7.539 -32.594 -38.844 1 89.38 439 PHE B N 1
ATOM 9889 C CA . PHE B 1 439 ? -6.168 -32.312 -39.25 1 89.38 439 PHE B CA 1
ATOM 9890 C C . PHE B 1 439 ? -5.422 -31.531 -38.188 1 89.38 439 PHE B C 1
ATOM 9892 O O . PHE B 1 439 ? -4.285 -31.859 -37.844 1 89.38 439 PHE B O 1
ATOM 9899 N N . ALA B 1 440 ? -6.027 -30.531 -37.688 1 91.25 440 ALA B N 1
ATOM 9900 C CA . ALA B 1 440 ? -5.406 -29.703 -36.656 1 91.25 440 ALA B CA 1
ATOM 9901 C C . ALA B 1 440 ? -5.254 -30.469 -35.344 1 91.25 440 ALA B C 1
ATOM 9903 O O . ALA B 1 440 ? -4.238 -30.344 -34.656 1 91.25 440 ALA B O 1
ATOM 9904 N N . LEU B 1 441 ? -6.207 -31.266 -34.969 1 89.19 441 LEU B N 1
ATOM 9905 C CA . LEU B 1 441 ? -6.223 -32.031 -33.719 1 89.19 441 LEU B CA 1
ATOM 9906 C C . LEU B 1 441 ? -5.102 -33.062 -33.688 1 89.19 441 LEU B C 1
ATOM 9908 O O . LEU B 1 441 ? -4.484 -33.281 -32.656 1 89.19 441 LEU B O 1
ATOM 9912 N N . PHE B 1 442 ? -4.836 -33.688 -34.844 1 90.38 442 PHE B N 1
ATOM 9913 C CA . PHE B 1 442 ? -3.787 -34.719 -34.938 1 90.38 442 PHE B CA 1
ATOM 9914 C C . PHE B 1 442 ? -2.416 -34.062 -35.031 1 90.38 442 PHE B C 1
ATOM 9916 O O . PHE B 1 442 ? -1.418 -34.594 -34.562 1 90.38 442 PHE B O 1
ATOM 9923 N N . SER B 1 443 ? -2.438 -32.906 -35.625 1 93.75 443 SER B N 1
ATOM 9924 C CA . SER B 1 443 ? -1.162 -32.25 -35.906 1 93.75 443 SER B CA 1
ATOM 9925 C C . SER B 1 443 ? -0.584 -31.625 -34.656 1 93.75 443 SER B C 1
ATOM 9927 O O . SER B 1 443 ? 0.634 -31.609 -34.469 1 93.75 443 SER B O 1
ATOM 9929 N N . CYS B 1 444 ? -1.39 -31.094 -33.781 1 93.94 444 CYS B N 1
ATOM 9930 C CA . CYS B 1 444 ? -0.889 -30.391 -32.625 1 93.94 444 CYS B CA 1
ATOM 9931 C C . CYS B 1 444 ? -0.007 -31.297 -31.766 1 93.94 444 CYS B C 1
ATOM 9933 O O . CYS B 1 444 ? 1.138 -30.969 -31.469 1 93.94 444 CYS B O 1
ATOM 9935 N N . PRO B 1 445 ? -0.448 -32.5 -31.406 1 93.5 445 PRO B N 1
ATOM 9936 C CA . PRO B 1 445 ? 0.438 -33.375 -30.625 1 93.5 445 PRO B CA 1
ATOM 9937 C C . PRO B 1 445 ? 1.668 -33.812 -31.422 1 93.5 445 PRO B C 1
ATOM 9939 O O . PRO B 1 445 ? 2.764 -33.906 -30.859 1 93.5 445 PRO B O 1
ATOM 9942 N N . LEU B 1 446 ? 1.572 -34.094 -32.656 1 93.69 446 LEU B N 1
ATOM 9943 C CA . LEU B 1 446 ? 2.703 -34.562 -33.438 1 93.69 446 LEU B CA 1
ATOM 9944 C C . LEU B 1 446 ? 3.785 -33.469 -33.531 1 93.69 446 LEU B C 1
ATOM 9946 O O . LEU B 1 446 ? 4.977 -33.781 -33.531 1 93.69 446 LEU B O 1
ATOM 9950 N N . TRP B 1 447 ? 3.316 -32.344 -33.719 1 95.19 447 TRP B N 1
ATOM 9951 C CA . TRP B 1 447 ? 4.305 -31.266 -33.781 1 95.19 447 TRP B CA 1
ATOM 9952 C C . TRP B 1 447 ? 4.914 -31 -32.406 1 95.19 447 TRP B C 1
ATOM 9954 O O . TRP B 1 447 ? 6.031 -30.484 -32.312 1 95.19 447 TRP B O 1
ATOM 9964 N N . CYS B 1 448 ? 4.164 -31.25 -31.297 1 95.31 448 CYS B N 1
ATOM 9965 C CA . CYS B 1 448 ? 4.797 -31.25 -29.984 1 95.31 448 CYS B CA 1
ATOM 9966 C C . CYS B 1 448 ? 5.926 -32.281 -29.922 1 95.31 448 CYS B C 1
ATOM 9968 O O . CYS B 1 448 ? 6.977 -32 -29.344 1 95.31 448 CYS B O 1
ATOM 9970 N N . SER B 1 449 ? 5.742 -33.438 -30.562 1 94.69 449 SER B N 1
ATOM 9971 C CA . SER B 1 449 ? 6.77 -34.469 -30.609 1 94.69 449 SER B CA 1
ATOM 9972 C C . SER B 1 449 ? 7.988 -34 -31.406 1 94.69 449 SER B C 1
ATOM 9974 O O . SER B 1 449 ? 9.125 -34.344 -31.062 1 94.69 449 SER B O 1
ATOM 9976 N N . MET B 1 450 ? 7.742 -33.219 -32.406 1 93.94 450 MET B N 1
ATOM 9977 C CA . MET B 1 450 ? 8.844 -32.688 -33.219 1 93.94 450 MET B CA 1
ATOM 9978 C C . MET B 1 450 ? 9.68 -31.703 -32.438 1 93.94 450 MET B C 1
ATOM 9980 O O . MET B 1 450 ? 10.906 -31.703 -32.531 1 93.94 450 MET B O 1
ATOM 9984 N N . VAL B 1 451 ? 8.992 -30.844 -31.781 1 93.56 451 VAL B N 1
ATOM 9985 C CA . VAL B 1 451 ? 9.703 -29.875 -30.953 1 93.56 451 VAL B CA 1
ATOM 9986 C C . VAL B 1 451 ? 10.484 -30.609 -29.859 1 93.56 451 VAL B C 1
ATOM 9988 O O . VAL B 1 451 ? 11.641 -30.281 -29.578 1 93.56 451 VAL B O 1
ATOM 9991 N N . ALA B 1 452 ? 9.867 -31.609 -29.234 1 92.5 452 ALA B N 1
ATOM 9992 C CA . ALA B 1 452 ? 10.523 -32.406 -28.203 1 92.5 452 ALA B CA 1
ATOM 9993 C C . ALA B 1 452 ? 11.75 -33.125 -28.766 1 92.5 452 ALA B C 1
ATOM 9995 O O . ALA B 1 452 ? 12.781 -33.219 -28.094 1 92.5 452 ALA B O 1
ATOM 9996 N N . HIS B 1 453 ? 11.641 -33.656 -29.922 1 90.94 453 HIS B N 1
ATOM 9997 C CA . HIS B 1 453 ? 12.758 -34.344 -30.562 1 90.94 453 HIS B CA 1
ATOM 9998 C C . HIS B 1 453 ? 13.922 -33.406 -30.812 1 90.94 453 HIS B C 1
ATOM 10000 O O . HIS B 1 453 ? 15.078 -33.75 -30.578 1 90.94 453 HIS B O 1
ATOM 10006 N N . ARG B 1 454 ? 13.562 -32.25 -31.281 1 89.25 454 ARG B N 1
ATOM 10007 C CA . ARG B 1 454 ? 14.617 -31.281 -31.516 1 89.25 454 ARG B CA 1
ATOM 10008 C C . ARG B 1 454 ? 15.289 -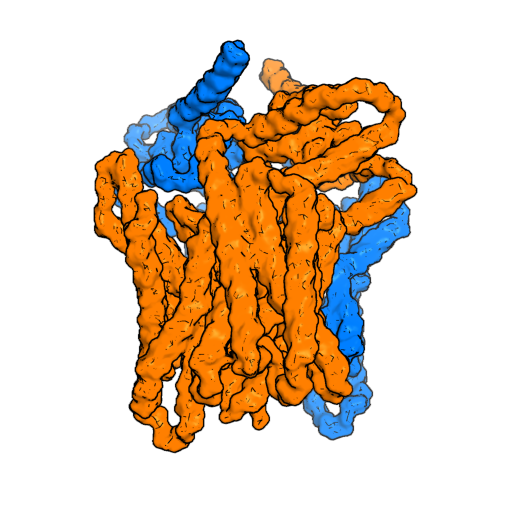30.875 -30.203 1 89.25 454 ARG B C 1
ATOM 10010 O O . ARG B 1 454 ? 16.5 -30.656 -30.172 1 89.25 454 ARG B O 1
ATOM 10017 N N . LEU B 1 455 ? 14.508 -30.719 -29.25 1 87.06 455 LEU B N 1
ATOM 10018 C CA . LEU B 1 455 ? 15.062 -30.375 -27.953 1 87.06 455 LEU B CA 1
ATOM 10019 C C . LEU B 1 455 ? 15.977 -31.469 -27.438 1 87.06 455 LEU B C 1
ATOM 10021 O O . LEU B 1 455 ? 17 -31.188 -26.812 1 87.06 455 LEU B O 1
ATOM 10025 N N . SER B 1 456 ? 15.617 -32.719 -27.641 1 86.31 456 SER B N 1
ATOM 10026 C CA . SER B 1 456 ? 16.453 -33.844 -27.234 1 86.31 456 SER B CA 1
ATOM 10027 C C . SER B 1 456 ? 17.781 -33.844 -27.984 1 86.31 456 SER B C 1
ATOM 10029 O O . SER B 1 456 ? 18.828 -34.188 -27.422 1 86.31 456 SER B O 1
ATOM 10031 N N . LEU B 1 457 ? 17.781 -33.438 -29.156 1 85.88 457 LEU B N 1
ATOM 10032 C CA . LEU B 1 457 ? 18.984 -33.375 -29.969 1 85.88 457 LEU B CA 1
ATOM 10033 C C . LEU B 1 457 ? 19.906 -32.25 -29.469 1 85.88 457 LEU B C 1
ATOM 10035 O O . LEU B 1 457 ? 21.125 -32.406 -29.406 1 85.88 457 LEU B O 1
ATOM 10039 N N . ILE B 1 458 ? 19.234 -31.156 -29.203 1 82.38 458 ILE B N 1
ATOM 10040 C CA . ILE B 1 458 ? 20 -30.031 -28.688 1 82.38 458 ILE B CA 1
ATOM 10041 C C . ILE B 1 458 ? 20.625 -30.406 -27.344 1 82.38 458 ILE B C 1
ATOM 10043 O O . ILE B 1 458 ? 21.781 -30.078 -27.094 1 82.38 458 ILE B O 1
ATOM 10047 N N . ALA B 1 459 ? 19.875 -31.062 -26.594 1 76.44 459 ALA B N 1
ATOM 10048 C CA . ALA B 1 459 ? 20.359 -31.469 -25.281 1 76.44 459 ALA B CA 1
ATOM 10049 C C . ALA B 1 459 ? 21.5 -32.469 -25.391 1 76.44 459 ALA B C 1
ATOM 10051 O O . ALA B 1 459 ? 22.438 -32.469 -24.578 1 76.44 459 ALA B O 1
ATOM 10052 N N . ARG B 1 460 ? 21.516 -33.312 -26.297 1 78 460 ARG B N 1
ATOM 10053 C CA . ARG B 1 460 ? 22.531 -34.344 -26.5 1 78 460 ARG B CA 1
ATOM 10054 C C . ARG B 1 460 ? 23.656 -33.844 -27.391 1 78 460 ARG B C 1
ATOM 10056 O O . ARG B 1 460 ? 24.641 -34.562 -27.625 1 78 460 ARG B O 1
ATOM 10063 N N . LYS B 1 461 ? 23.562 -32.562 -27.797 1 75.75 461 LYS B N 1
ATOM 10064 C CA . LYS B 1 461 ? 24.547 -31.984 -28.703 1 75.75 461 LYS B CA 1
ATOM 10065 C C . LYS B 1 461 ? 24.75 -32.844 -29.938 1 75.75 461 LYS B C 1
ATOM 10067 O O . LYS B 1 461 ? 25.891 -33.156 -30.312 1 75.75 461 LYS B O 1
ATOM 10072 N N . LYS B 1 462 ? 23.672 -33.438 -30.281 1 76.62 462 LYS B N 1
ATOM 10073 C CA . LYS B 1 462 ? 23.688 -34.25 -31.5 1 76.62 462 LYS B CA 1
ATOM 10074 C C . LYS B 1 462 ? 22.938 -33.531 -32.625 1 76.62 462 LYS B C 1
ATOM 10076 O O . LYS B 1 462 ? 22.094 -32.688 -32.375 1 76.62 462 LYS B O 1
ATOM 10081 N N . ASP B 1 463 ? 23.406 -33.656 -33.781 1 76.44 463 ASP B N 1
ATOM 10082 C CA . ASP B 1 463 ? 22.688 -33.062 -34.938 1 76.44 463 ASP B CA 1
ATOM 10083 C C . ASP B 1 463 ? 22.234 -34.156 -35.906 1 76.44 463 ASP B C 1
ATOM 10085 O O . ASP B 1 463 ? 22.891 -35.188 -36.031 1 76.44 463 ASP B O 1
ATOM 10089 N N . ILE B 1 464 ? 21.109 -34.094 -36.219 1 76.5 464 ILE B N 1
ATOM 10090 C CA . ILE B 1 464 ? 20.609 -34.969 -37.25 1 76.5 464 ILE B CA 1
ATOM 10091 C C . ILE B 1 464 ? 20.891 -34.406 -38.625 1 76.5 464 ILE B C 1
ATOM 10093 O O . ILE B 1 464 ? 21.016 -33.188 -38.781 1 76.5 464 ILE B O 1
ATOM 10097 N N . THR B 1 465 ? 21.078 -35.344 -39.562 1 71.88 465 THR B N 1
ATOM 10098 C CA . THR B 1 465 ? 21.328 -34.906 -40.938 1 71.88 465 THR B CA 1
ATOM 10099 C C . THR B 1 465 ? 20.141 -34.156 -41.5 1 71.88 465 THR B C 1
ATOM 10101 O O . THR B 1 465 ? 19 -34.375 -41.062 1 71.88 465 THR B O 1
ATOM 10104 N N . ALA B 1 466 ? 20.359 -33.281 -42.281 1 79.62 466 ALA B N 1
ATOM 10105 C CA . ALA B 1 466 ? 19.328 -32.438 -42.906 1 79.62 466 ALA B CA 1
ATOM 10106 C C . ALA B 1 466 ? 18.297 -33.312 -43.625 1 79.62 466 ALA B C 1
ATOM 10108 O O . ALA B 1 466 ? 17.109 -32.969 -43.656 1 79.62 466 ALA B O 1
ATOM 10109 N N . ARG B 1 467 ? 18.734 -34.438 -44.125 1 80 467 ARG B N 1
ATOM 10110 C CA . ARG B 1 467 ? 17.828 -35.344 -44.844 1 80 467 ARG B CA 1
ATOM 10111 C C . ARG B 1 467 ? 16.812 -35.969 -43.906 1 80 467 ARG B C 1
ATOM 10113 O O . ARG B 1 467 ? 15.625 -36.031 -44.219 1 80 467 ARG B O 1
ATOM 10120 N N . ILE B 1 468 ? 17.281 -36.375 -42.875 1 83.94 468 ILE B N 1
ATOM 10121 C CA . ILE B 1 468 ? 16.406 -37.031 -41.906 1 83.94 468 ILE B CA 1
ATOM 10122 C C . ILE B 1 468 ? 15.438 -36 -41.312 1 83.94 468 ILE B C 1
ATOM 10124 O O . ILE B 1 468 ? 14.266 -36.312 -41.094 1 83.94 468 ILE B O 1
ATOM 10128 N N . HIS B 1 469 ? 15.938 -34.844 -41.281 1 86.75 469 HIS B N 1
ATOM 10129 C CA . HIS B 1 469 ? 15.086 -33.812 -40.75 1 86.75 469 HIS B CA 1
ATOM 10130 C C . HIS B 1 469 ? 13.953 -33.469 -41.719 1 86.75 469 HIS B C 1
ATOM 10132 O O . HIS B 1 469 ? 12.812 -33.25 -41.281 1 86.75 469 HIS B O 1
ATOM 10138 N N . ARG B 1 470 ? 14.227 -33.531 -42.969 1 87.69 470 ARG B N 1
ATOM 10139 C CA . ARG B 1 470 ? 13.211 -33.25 -43.969 1 87.69 470 ARG B CA 1
ATOM 10140 C C . ARG B 1 470 ? 12.156 -34.344 -44 1 87.69 470 ARG B C 1
ATOM 10142 O O . ARG B 1 470 ? 10.969 -34.062 -44.188 1 87.69 470 ARG B O 1
ATOM 10149 N N . TYR B 1 471 ? 12.633 -35.531 -43.781 1 88.62 471 TYR B N 1
ATOM 10150 C CA . TYR B 1 471 ? 11.695 -36.656 -43.75 1 88.62 471 TYR B CA 1
ATOM 10151 C C . TYR B 1 471 ? 10.797 -36.594 -42.531 1 88.62 471 TYR B C 1
ATOM 10153 O O . TYR B 1 471 ? 9.602 -36.875 -42.625 1 88.62 471 TYR B O 1
ATOM 10161 N N . LEU B 1 472 ? 11.336 -36.188 -41.531 1 89.81 472 LEU B N 1
ATOM 10162 C CA . LEU B 1 472 ? 10.555 -36.094 -40.281 1 89.81 472 LEU B CA 1
ATOM 10163 C C . LEU B 1 472 ? 9.539 -34.938 -40.375 1 89.81 472 LEU B C 1
ATOM 10165 O O . LEU B 1 472 ? 8.414 -35.094 -39.906 1 89.81 472 LEU B O 1
ATOM 10169 N N . LEU B 1 473 ? 9.945 -33.906 -41.031 1 91 473 LEU B N 1
ATOM 10170 C CA . LEU B 1 473 ? 9.039 -32.781 -41.219 1 91 473 LEU B CA 1
ATOM 10171 C C . LEU B 1 473 ? 7.879 -33.188 -42.125 1 91 473 LEU B C 1
ATOM 10173 O O . LEU B 1 473 ? 6.723 -32.875 -41.844 1 91 473 LEU B O 1
ATOM 10177 N N . ALA B 1 474 ? 8.195 -33.906 -43.125 1 91 474 ALA B N 1
ATOM 10178 C CA . ALA B 1 474 ? 7.172 -34.344 -44.062 1 91 474 ALA B CA 1
ATOM 10179 C C . ALA B 1 474 ? 6.227 -35.344 -43.406 1 91 474 ALA B C 1
ATOM 10181 O O . ALA B 1 474 ? 5.012 -35.281 -43.625 1 91 474 ALA B O 1
ATOM 10182 N N . ALA B 1 475 ? 6.75 -36.156 -42.688 1 90.31 475 ALA B N 1
ATOM 10183 C CA . ALA B 1 475 ? 5.934 -37.156 -42.031 1 90.31 475 ALA B CA 1
ATOM 10184 C C . ALA B 1 475 ? 4.988 -36.5 -41 1 90.31 475 ALA B C 1
ATOM 10186 O O . ALA B 1 475 ? 3.84 -36.938 -40.875 1 90.31 475 ALA B O 1
ATOM 10187 N N . SER B 1 476 ? 5.438 -35.531 -40.344 1 90.5 476 SER B N 1
ATOM 10188 C CA . SER B 1 476 ? 4.625 -34.875 -39.344 1 90.5 476 SER B CA 1
ATOM 10189 C C . SER B 1 476 ? 3.471 -34.125 -39.969 1 90.5 476 SER B C 1
ATOM 10191 O O . SER B 1 476 ? 2.43 -33.906 -39.344 1 90.5 476 SER B O 1
ATOM 10193 N N . PHE B 1 477 ? 3.656 -33.75 -41.219 1 92.88 477 PHE B N 1
ATOM 10194 C CA . PHE B 1 477 ? 2.588 -33.062 -41.938 1 92.88 477 PHE B CA 1
ATOM 10195 C C . PHE B 1 477 ? 1.654 -34.062 -42.594 1 92.88 477 PHE B C 1
ATOM 10197 O O . PHE B 1 477 ? 0.432 -33.906 -42.562 1 92.88 477 PHE B O 1
ATOM 10204 N N . CYS B 1 478 ? 2.223 -35.125 -43.125 1 91 478 CYS B N 1
ATOM 10205 C CA . CYS B 1 478 ? 1.474 -36.031 -44 1 91 478 CYS B CA 1
ATOM 10206 C C . CYS B 1 478 ? 0.656 -37.031 -43.188 1 91 478 CYS B C 1
ATOM 10208 O O . CYS B 1 478 ? -0.473 -37.344 -43.562 1 91 478 CYS B O 1
ATOM 10210 N N . ILE B 1 479 ? 1.157 -37.438 -42.156 1 89.56 479 ILE B N 1
ATOM 10211 C CA . ILE B 1 479 ? 0.473 -38.469 -41.406 1 89.56 479 ILE B CA 1
ATOM 10212 C C . ILE B 1 479 ? -0.854 -37.938 -40.875 1 89.56 479 ILE B C 1
ATOM 10214 O O . ILE B 1 479 ? -1.912 -38.5 -41.125 1 89.56 479 ILE B O 1
ATOM 10218 N N . PRO B 1 480 ? -0.849 -36.844 -40.281 1 91.81 480 PRO B N 1
ATOM 10219 C CA . PRO B 1 480 ? -2.137 -36.312 -39.812 1 91.81 480 PRO B CA 1
ATOM 10220 C C . PRO B 1 480 ? -3.059 -35.906 -40.969 1 91.81 480 PRO B C 1
ATOM 10222 O O . PRO B 1 480 ? -4.281 -36.031 -40.875 1 91.81 480 PRO B O 1
ATOM 10225 N N . PHE B 1 481 ? -2.467 -35.469 -42.062 1 92.94 481 PHE B N 1
ATOM 10226 C CA . PHE B 1 481 ? -3.26 -35.062 -43.219 1 92.94 481 PHE B CA 1
ATOM 10227 C C . PHE B 1 481 ? -4.02 -36.25 -43.781 1 92.94 481 PHE B C 1
ATOM 10229 O O . PHE B 1 481 ? -5.223 -36.156 -44.031 1 92.94 481 PHE B O 1
ATOM 10236 N N . VAL B 1 482 ? -3.346 -37.375 -43.906 1 89.75 482 VAL B N 1
ATOM 10237 C CA . VAL B 1 482 ? -3.945 -38.594 -44.469 1 89.75 482 VAL B CA 1
ATOM 10238 C C . VAL B 1 482 ? -4.949 -39.188 -43.5 1 89.75 482 VAL B C 1
ATOM 10240 O O . VAL B 1 482 ? -6.035 -39.625 -43.906 1 89.75 482 VAL B O 1
ATOM 10243 N N . MET B 1 483 ? -4.605 -39.125 -42.344 1 86.19 483 MET B N 1
ATOM 10244 C CA . MET B 1 483 ? -5.508 -39.656 -41.312 1 86.19 483 MET B CA 1
ATOM 10245 C C . MET B 1 483 ? -6.801 -38.844 -41.25 1 86.19 483 MET B C 1
ATOM 10247 O O . MET B 1 483 ? -7.891 -39.438 -41.188 1 86.19 483 MET B O 1
ATOM 10251 N N . ALA B 1 484 ? -6.664 -37.594 -41.312 1 88.19 484 ALA B N 1
ATOM 10252 C CA . ALA B 1 484 ? -7.844 -36.719 -41.281 1 88.19 484 ALA B CA 1
ATOM 10253 C C . ALA B 1 484 ? -8.695 -36.906 -42.531 1 88.19 484 ALA B C 1
ATOM 10255 O O . ALA B 1 484 ? -9.93 -36.906 -42.438 1 88.19 484 ALA B O 1
ATOM 10256 N N . LEU B 1 485 ? -8 -37.125 -43.625 1 86.31 485 LEU B N 1
ATOM 10257 C CA . LEU B 1 485 ? -8.711 -37.312 -44.875 1 86.31 485 LEU B CA 1
ATOM 10258 C C . LEU B 1 485 ? -9.492 -38.625 -44.875 1 86.31 485 LEU B C 1
ATOM 10260 O O . LEU B 1 485 ? -10.633 -38.688 -45.344 1 86.31 485 LEU B O 1
ATOM 10264 N N . ILE B 1 486 ? -8.906 -39.625 -44.312 1 82.62 486 ILE B N 1
ATOM 10265 C CA . ILE B 1 486 ? -9.547 -40.938 -44.25 1 82.62 486 ILE B CA 1
ATOM 10266 C C . ILE B 1 486 ? -10.773 -40.875 -43.344 1 82.62 486 ILE B C 1
ATOM 10268 O O . ILE B 1 486 ? -11.852 -41.344 -43.688 1 82.62 486 ILE B O 1
ATOM 10272 N N . VAL B 1 487 ? -10.648 -40.219 -42.312 1 78.81 487 VAL B N 1
ATOM 10273 C CA . VAL B 1 487 ? -11.742 -40.156 -41.344 1 78.81 487 VAL B CA 1
ATOM 10274 C C . VAL B 1 487 ? -12.867 -39.281 -41.875 1 78.81 487 VAL B C 1
ATOM 10276 O O . VAL B 1 487 ? -14.047 -39.594 -41.75 1 78.81 487 VAL B O 1
ATOM 10279 N N . ALA B 1 488 ? -12.5 -38.219 -42.531 1 79.69 488 ALA B N 1
ATOM 10280 C CA . ALA B 1 488 ? -13.5 -37.312 -43.062 1 79.69 488 ALA B CA 1
ATOM 10281 C C . ALA B 1 488 ? -14.305 -37.938 -44.188 1 79.69 488 ALA B C 1
ATOM 10283 O O . ALA B 1 488 ? -15.492 -37.656 -44.375 1 79.69 488 ALA B O 1
ATOM 10284 N N . THR B 1 489 ? -13.641 -38.844 -44.844 1 78.44 489 THR B N 1
ATOM 10285 C CA . THR B 1 489 ? -14.312 -39.469 -46 1 78.44 489 THR B CA 1
ATOM 10286 C C . THR B 1 489 ? -15.133 -40.656 -45.531 1 78.44 489 THR B C 1
ATOM 10288 O O . THR B 1 489 ? -16.188 -40.938 -46.094 1 78.44 489 THR B O 1
ATOM 10291 N N . VAL B 1 490 ? -14.688 -41.344 -44.562 1 73.75 490 VAL B N 1
ATOM 10292 C CA . VAL B 1 490 ? -15.336 -42.594 -44.156 1 73.75 490 VAL B CA 1
ATOM 10293 C C . VAL B 1 490 ? -16.516 -42.281 -43.25 1 73.75 490 VAL B C 1
ATOM 10295 O O . VAL B 1 490 ? -17.484 -43.062 -43.219 1 73.75 490 VAL B O 1
ATOM 10298 N N . THR B 1 491 ? -16.484 -41.219 -42.5 1 70.38 491 THR B N 1
ATOM 10299 C CA . THR B 1 491 ? -17.547 -40.938 -41.562 1 70.38 491 THR B CA 1
ATOM 10300 C C . THR B 1 491 ? -18.828 -40.5 -42.281 1 70.38 491 THR B C 1
ATOM 10302 O O . THR B 1 491 ? -18.797 -39.562 -43.094 1 70.38 491 THR B O 1
ATOM 10305 N N . PRO B 1 492 ? -19.875 -41.25 -41.969 1 64.06 492 PRO B N 1
ATOM 10306 C CA . PRO B 1 492 ? -21.141 -40.938 -42.625 1 64.06 492 PRO B CA 1
ATOM 10307 C C . PRO B 1 492 ? -21.672 -39.562 -42.188 1 64.06 492 PRO B C 1
ATOM 10309 O O . PRO B 1 492 ? -21.391 -39.094 -41.094 1 64.06 492 PRO B O 1
ATOM 10312 N N . HIS B 1 493 ? -22.312 -38.906 -43.031 1 61.75 493 HIS B N 1
ATOM 10313 C CA . HIS B 1 493 ? -22.859 -37.562 -42.844 1 61.75 493 HIS B CA 1
ATOM 10314 C C . HIS B 1 493 ? -23.812 -37.5 -41.656 1 61.75 493 HIS B C 1
ATOM 10316 O O . HIS B 1 493 ? -23.938 -36.469 -41 1 61.75 493 HIS B O 1
ATOM 10322 N N . THR B 1 494 ? -24.5 -38.531 -41.406 1 56.06 494 THR B N 1
ATOM 10323 C CA . THR B 1 494 ? -25.5 -38.531 -40.344 1 56.06 494 THR B CA 1
ATOM 10324 C C . THR B 1 494 ? -24.828 -38.344 -38.969 1 56.06 494 THR B C 1
ATOM 10326 O O . THR B 1 494 ? -25.406 -37.75 -38.062 1 56.06 494 THR B O 1
ATOM 10329 N N . ASP B 1 495 ? -23.703 -38.844 -38.938 1 58.12 495 ASP B N 1
ATOM 10330 C CA . ASP B 1 495 ? -23 -38.781 -37.688 1 58.12 495 ASP B CA 1
ATOM 10331 C C . ASP B 1 495 ? -22.391 -37.406 -37.438 1 58.12 495 ASP B C 1
ATOM 10333 O O . ASP B 1 495 ? -22.203 -37 -36.281 1 58.12 495 ASP B O 1
ATOM 10337 N N . LEU B 1 496 ? -22.312 -36.781 -38.656 1 56.47 496 LEU B N 1
ATOM 10338 C CA . LEU B 1 496 ? -21.703 -35.469 -38.562 1 56.47 496 LEU B CA 1
ATOM 10339 C C . LEU B 1 496 ? -22.734 -34.406 -38.188 1 56.47 496 LEU B C 1
ATOM 10341 O O . LEU B 1 496 ? -22.406 -33.406 -37.562 1 56.47 496 LEU B O 1
ATOM 10345 N N . SER B 1 497 ? -23.922 -34.594 -38.781 1 49.75 497 SER B N 1
ATOM 10346 C CA . SER B 1 497 ? -25.016 -33.625 -38.656 1 49.75 497 SER B CA 1
ATOM 10347 C C . SER B 1 497 ? -25.641 -33.688 -37.281 1 49.75 497 SER B C 1
ATOM 10349 O O . SER B 1 497 ? -26.453 -32.844 -36.906 1 49.75 497 SER B O 1
ATOM 10351 N N . ASP B 1 498 ? -25.625 -34.812 -36.688 1 45.81 498 ASP B N 1
ATOM 10352 C CA . ASP B 1 498 ? -26.359 -34.781 -35.438 1 45.81 498 ASP B CA 1
ATOM 10353 C C . ASP B 1 498 ? -25.891 -33.594 -34.562 1 45.81 498 ASP B C 1
ATOM 10355 O O . ASP B 1 498 ? -24.703 -33.281 -34.5 1 45.81 498 ASP B O 1
ATOM 10359 N N . GLY B 1 499 ? -26.625 -32.562 -34.719 1 42.47 499 GLY B N 1
ATOM 10360 C CA . GLY B 1 499 ? -26.578 -31.281 -34.031 1 42.47 499 GLY B CA 1
ATOM 10361 C C . GLY B 1 499 ? -25.609 -31.281 -32.844 1 42.47 499 GLY B C 1
ATOM 10362 O O . GLY B 1 499 ? -25.375 -30.234 -32.25 1 42.47 499 GLY B O 1
ATOM 10363 N N . THR B 1 500 ? -25.75 -32.375 -32.25 1 40.34 500 THR B N 1
ATOM 10364 C CA . THR B 1 500 ? -24.922 -32.438 -31.047 1 40.34 500 THR B CA 1
ATOM 10365 C C . THR B 1 500 ? -23.438 -32.438 -31.406 1 40.34 500 THR B C 1
ATOM 10367 O O . THR B 1 500 ? -22.594 -32.812 -30.609 1 40.34 500 THR B O 1
ATOM 10370 N N . THR B 1 501 ? -23.25 -32.312 -32.719 1 38.78 501 THR B N 1
ATOM 10371 C CA . THR B 1 501 ? -22.016 -32.562 -33.438 1 38.78 501 THR B CA 1
ATOM 10372 C C . THR B 1 501 ? -20.891 -31.672 -32.906 1 38.78 501 THR B C 1
ATOM 10374 O O . THR B 1 501 ? -19.781 -31.672 -33.438 1 38.78 501 THR B O 1
ATOM 10377 N N . TYR B 1 502 ? -21.312 -30.703 -32.344 1 38.38 502 TYR B N 1
ATOM 10378 C CA . TYR B 1 502 ? -20.219 -29.781 -32.094 1 38.38 502 TYR B CA 1
ATOM 10379 C C . TYR B 1 502 ? -18.984 -30.531 -31.594 1 38.38 502 TYR B C 1
ATOM 10381 O O . TYR B 1 502 ? -17.859 -30.078 -31.812 1 38.38 502 TYR B O 1
ATOM 10389 N N . PHE B 1 503 ? -19.062 -31.234 -30.344 1 47.59 503 PHE B N 1
ATOM 10390 C CA . PHE B 1 503 ? -17.75 -31.625 -29.844 1 47.59 503 PHE B CA 1
ATOM 10391 C C . PHE B 1 503 ? -17.344 -33 -30.406 1 47.59 503 PHE B C 1
ATOM 10393 O O . PHE B 1 503 ? -17.672 -34.031 -29.844 1 47.59 503 PHE B O 1
ATOM 10400 N N . TYR B 1 504 ? -17.312 -33.031 -31.75 1 48.75 504 TYR B N 1
ATOM 10401 C CA . TYR B 1 504 ? -16.953 -34.094 -32.688 1 48.75 504 TYR B CA 1
ATOM 10402 C C . TYR B 1 504 ? -15.883 -35 -32.094 1 48.75 504 TYR B C 1
ATOM 10404 O O . TYR B 1 504 ? -15.914 -36.219 -32.312 1 48.75 504 TYR B O 1
ATOM 10412 N N . LEU B 1 505 ? -15.078 -34.375 -31.391 1 54.56 505 LEU B N 1
ATOM 10413 C CA . LEU B 1 505 ? -13.992 -35.281 -31.016 1 54.56 505 LEU B CA 1
ATOM 10414 C C . LEU B 1 505 ? -14.531 -36.469 -30.219 1 54.56 505 LEU B C 1
ATOM 10416 O O . LEU B 1 505 ? -14.188 -37.625 -30.5 1 54.56 505 LEU B O 1
ATOM 10420 N N . PHE B 1 506 ? -15.562 -36.031 -29.453 1 57.78 506 PHE B N 1
ATOM 10421 C CA . PHE B 1 506 ? -15.961 -37.094 -28.531 1 57.78 506 PHE B CA 1
ATOM 10422 C C . PHE B 1 506 ? -17 -38.031 -29.156 1 57.78 506 PHE B C 1
ATOM 10424 O O . PHE B 1 506 ? -16.938 -39.219 -28.969 1 57.78 506 PHE B O 1
ATOM 10431 N N . ASN B 1 507 ? -17.891 -37.406 -29.969 1 58.94 507 ASN B N 1
ATOM 10432 C CA . ASN B 1 507 ? -18.875 -38.25 -30.594 1 58.94 507 ASN B CA 1
ATOM 10433 C C . ASN B 1 507 ? -18.266 -39.125 -31.703 1 58.94 507 ASN B C 1
ATOM 10435 O O . ASN B 1 507 ? -18.625 -40.281 -31.859 1 58.94 507 ASN B O 1
ATOM 10439 N N . CYS B 1 508 ? -17.344 -38.469 -32.375 1 59.88 508 CYS B N 1
ATOM 10440 C CA . CYS B 1 508 ? -16.641 -39.219 -33.375 1 59.88 508 CYS B CA 1
ATOM 10441 C C . CYS B 1 508 ? -15.852 -40.375 -32.75 1 59.88 508 CYS B C 1
ATOM 10443 O O . CYS B 1 508 ? -15.82 -41.469 -33.312 1 59.88 508 CYS B O 1
ATOM 10445 N N . PHE B 1 509 ? -15.438 -40.062 -31.562 1 64.56 509 PHE B N 1
ATOM 10446 C CA . PHE B 1 509 ? -14.641 -41.094 -30.906 1 64.56 509 PHE B CA 1
ATOM 10447 C C . PHE B 1 509 ? -15.523 -42.188 -30.328 1 64.56 509 PHE B C 1
ATOM 10449 O O . PHE B 1 509 ? -15.117 -43.344 -30.266 1 64.56 509 PHE B O 1
ATOM 10456 N N . LYS B 1 510 ? -16.703 -41.75 -30.062 1 63.91 510 LYS B N 1
ATOM 10457 C CA . LYS B 1 510 ? -17.656 -42.75 -29.531 1 63.91 510 LYS B CA 1
ATOM 10458 C C . LYS B 1 510 ? -18.141 -43.688 -30.625 1 63.91 510 LYS B C 1
ATOM 10460 O O . LYS B 1 510 ? -18.312 -44.875 -30.406 1 63.91 510 LYS B O 1
ATOM 10465 N N . GLN B 1 511 ? -18.344 -43.094 -31.797 1 66.31 511 GLN B N 1
ATOM 10466 C CA . GLN B 1 511 ? -18.938 -43.906 -32.875 1 66.31 511 GLN B CA 1
ATOM 10467 C C . GLN B 1 511 ? -17.875 -44.688 -33.625 1 66.31 511 GLN B C 1
ATOM 10469 O O . GLN B 1 511 ? -18.172 -45.781 -34.156 1 66.31 511 GLN B O 1
ATOM 10474 N N . HIS B 1 512 ? -16.688 -44.156 -33.625 1 72.25 512 HIS B N 1
ATOM 10475 C CA . HIS B 1 512 ? -15.617 -44.812 -34.344 1 72.25 512 HIS B CA 1
ATOM 10476 C C . HIS B 1 512 ? -14.438 -45.125 -33.438 1 72.25 512 HIS B C 1
ATOM 10478 O O . HIS B 1 512 ? -13.508 -44.312 -33.312 1 72.25 512 HIS B O 1
ATOM 10484 N N . ALA B 1 513 ? -14.359 -46.188 -32.938 1 75.25 513 ALA B N 1
ATOM 10485 C CA . ALA B 1 513 ? -13.352 -46.625 -31.984 1 75.25 513 ALA B CA 1
ATOM 10486 C C . ALA B 1 513 ? -11.953 -46.594 -32.625 1 75.25 513 ALA B C 1
ATOM 10488 O O . ALA B 1 513 ? -10.961 -46.375 -31.922 1 75.25 513 ALA B O 1
ATOM 10489 N N . SER B 1 514 ? -11.93 -46.812 -33.938 1 77.56 514 SER B N 1
ATOM 10490 C CA . SER B 1 514 ? -10.633 -46.844 -34.625 1 77.56 514 SER B CA 1
ATOM 10491 C C . SER B 1 514 ? -9.984 -45.469 -34.625 1 77.56 514 SER B C 1
ATOM 10493 O O . SER B 1 514 ? -8.766 -45.344 -34.469 1 77.56 514 SER B O 1
ATOM 10495 N N . ILE B 1 515 ? -10.852 -44.531 -34.75 1 77.44 515 ILE B N 1
ATOM 10496 C CA . ILE B 1 515 ? -10.336 -43.156 -34.75 1 77.44 515 ILE B CA 1
ATOM 10497 C C . ILE B 1 515 ? -9.859 -42.781 -33.375 1 77.44 515 ILE B C 1
ATOM 10499 O O . ILE B 1 515 ? -8.828 -42.125 -33.219 1 77.44 515 ILE B O 1
ATOM 10503 N N . ALA B 1 516 ? -10.594 -43.219 -32.406 1 81.19 516 ALA B N 1
ATOM 10504 C CA . ALA B 1 516 ? -10.211 -42.938 -31.016 1 81.19 516 ALA B CA 1
ATOM 10505 C C . ALA B 1 516 ? -8.898 -43.625 -30.672 1 81.19 516 ALA B C 1
ATOM 10507 O O . ALA B 1 516 ? -8.07 -43.062 -29.953 1 81.19 516 ALA B O 1
ATOM 10508 N N . ALA B 1 517 ? -8.75 -44.812 -31.203 1 83.62 517 ALA B N 1
ATOM 10509 C CA . ALA B 1 517 ? -7.523 -45.562 -30.953 1 83.62 517 ALA B CA 1
ATOM 10510 C C . ALA B 1 517 ? -6.32 -44.875 -31.594 1 83.62 517 ALA B C 1
ATOM 10512 O O . ALA B 1 517 ? -5.242 -44.812 -31 1 83.62 517 ALA B O 1
ATOM 10513 N N . LEU B 1 518 ? -6.547 -44.438 -32.812 1 83.12 518 LEU B N 1
ATOM 10514 C CA . LEU B 1 518 ? -5.465 -43.781 -33.5 1 83.12 518 LEU B CA 1
ATOM 10515 C C . LEU B 1 518 ? -5.055 -42.5 -32.781 1 83.12 518 LEU B C 1
ATOM 10517 O O . LEU B 1 518 ? -3.865 -42.188 -32.656 1 83.12 518 LEU B O 1
ATOM 10521 N N . TYR B 1 519 ? -6.051 -41.781 -32.438 1 86.88 519 TYR B N 1
ATOM 10522 C CA . TYR B 1 519 ? -5.785 -40.531 -31.719 1 86.88 519 TYR B CA 1
ATOM 10523 C C . TYR B 1 519 ? -5.051 -40.812 -30.422 1 86.88 519 TYR B C 1
ATOM 10525 O O . TYR B 1 519 ? -4.145 -40.094 -30.031 1 86.88 519 TYR B O 1
ATOM 10533 N N . THR B 1 520 ? -5.387 -41.875 -29.703 1 88.62 520 THR B N 1
ATOM 10534 C CA . THR B 1 520 ? -4.742 -42.25 -28.453 1 88.62 520 THR B CA 1
ATOM 10535 C C . THR B 1 520 ? -3.301 -42.688 -28.703 1 88.62 520 THR B C 1
ATOM 10537 O O . THR B 1 520 ? -2.412 -42.375 -27.906 1 88.62 520 THR B O 1
ATOM 10540 N N . ILE B 1 521 ? -3.086 -43.344 -29.812 1 89.62 521 ILE B N 1
ATOM 10541 C CA . ILE B 1 521 ? -1.738 -43.812 -30.125 1 89.62 521 ILE B CA 1
ATOM 10542 C C . ILE B 1 521 ? -0.835 -42.625 -30.406 1 89.62 521 ILE B C 1
ATOM 10544 O O . ILE B 1 521 ? 0.307 -42.562 -29.938 1 89.62 521 ILE B O 1
ATOM 10548 N N . ILE B 1 522 ? -1.328 -41.656 -31.109 1 90.56 522 ILE B N 1
ATOM 10549 C CA . ILE B 1 522 ? -0.555 -40.438 -31.422 1 90.56 522 ILE B CA 1
ATOM 10550 C C . ILE B 1 522 ? -0.23 -39.719 -30.125 1 90.56 522 ILE B C 1
ATOM 10552 O O . ILE B 1 522 ? 0.895 -39.25 -29.938 1 90.56 522 ILE B O 1
ATOM 10556 N N . ASN B 1 523 ? -1.181 -39.625 -29.312 1 92.94 523 ASN B N 1
ATOM 10557 C CA . ASN B 1 523 ? -0.997 -38.906 -28.047 1 92.94 523 ASN B CA 1
ATOM 10558 C C . ASN B 1 523 ? -0.019 -39.625 -27.125 1 92.94 523 ASN B C 1
ATOM 10560 O O . ASN B 1 523 ? 0.795 -38.969 -26.469 1 92.94 523 ASN B O 1
ATOM 10564 N N . VAL B 1 524 ? -0.103 -40.875 -27.062 1 92.25 524 VAL B N 1
ATOM 10565 C CA . VAL B 1 524 ? 0.812 -41.656 -26.219 1 92.25 524 VAL B CA 1
ATOM 10566 C C . VAL B 1 524 ? 2.232 -41.531 -26.766 1 92.25 524 VAL B C 1
ATOM 10568 O O . VAL B 1 524 ? 3.189 -41.406 -26 1 92.25 524 VAL B O 1
ATOM 10571 N N . PHE B 1 525 ? 2.338 -41.656 -28.062 1 92.94 525 PHE B N 1
ATOM 10572 C CA . PHE B 1 525 ? 3.637 -41.469 -28.703 1 92.94 525 PHE B CA 1
ATOM 10573 C C . PHE B 1 525 ? 4.223 -40.125 -28.375 1 92.94 525 PHE B C 1
ATOM 10575 O O . PHE B 1 525 ? 5.41 -40 -28.078 1 92.94 525 PHE B O 1
ATOM 10582 N N . THR B 1 526 ? 3.4 -39.125 -28.562 1 94.12 526 THR B N 1
ATOM 10583 C CA . THR B 1 526 ? 3.855 -37.75 -28.297 1 94.12 526 THR B CA 1
ATOM 10584 C C . THR B 1 526 ? 4.289 -37.625 -26.828 1 94.12 526 THR B C 1
ATOM 10586 O O . THR B 1 526 ? 5.309 -37 -26.547 1 94.12 526 THR B O 1
ATOM 10589 N N . LEU B 1 527 ? 3.553 -38.188 -25.875 1 92.25 527 LEU B N 1
ATOM 10590 C CA . LEU B 1 527 ? 3.896 -38.125 -24.469 1 92.25 527 LEU B CA 1
ATOM 10591 C C . LEU B 1 527 ? 5.238 -38.812 -24.203 1 92.25 527 LEU B C 1
ATOM 10593 O O . LEU B 1 527 ? 6.031 -38.344 -23.391 1 92.25 527 LEU B O 1
ATOM 10597 N N . ALA B 1 528 ? 5.512 -39.844 -24.859 1 90.75 528 ALA B N 1
ATOM 10598 C CA . ALA B 1 528 ? 6.781 -40.531 -24.734 1 90.75 528 ALA B CA 1
ATOM 10599 C C . ALA B 1 528 ? 7.938 -39.688 -25.25 1 90.75 528 ALA B C 1
ATOM 10601 O O . ALA B 1 528 ? 9.016 -39.656 -24.641 1 90.75 528 ALA B O 1
ATOM 10602 N N . CYS B 1 529 ? 7.715 -39.031 -26.359 1 92.19 529 CYS B N 1
ATOM 10603 C CA . CYS B 1 529 ? 8.75 -38.156 -26.922 1 92.19 529 CYS B CA 1
ATOM 10604 C C . CYS B 1 529 ? 9.062 -37 -25.969 1 92.19 529 CYS B C 1
ATOM 10606 O O . CYS B 1 529 ? 10.227 -36.625 -25.812 1 92.19 529 CYS B O 1
ATOM 10608 N N . ILE B 1 530 ? 8.023 -36.469 -25.438 1 90.88 530 ILE B N 1
ATOM 10609 C CA . ILE B 1 530 ? 8.219 -35.344 -24.516 1 90.88 530 ILE B CA 1
ATOM 10610 C C . ILE B 1 530 ? 8.977 -35.812 -23.281 1 90.88 530 ILE B C 1
ATOM 10612 O O . ILE B 1 530 ? 9.906 -35.156 -22.828 1 90.88 530 ILE B O 1
ATOM 10616 N N . LEU B 1 531 ? 8.625 -36.969 -22.75 1 85.12 531 LEU B N 1
ATOM 10617 C CA . LEU B 1 531 ? 9.312 -37.531 -21.594 1 85.12 531 LEU B CA 1
ATOM 10618 C C . LEU B 1 531 ? 10.789 -37.781 -21.906 1 85.12 531 LEU B C 1
ATOM 10620 O O . LEU B 1 531 ? 11.656 -37.531 -21.062 1 85.12 531 LEU B O 1
ATOM 10624 N N . PHE B 1 532 ? 11.039 -38.344 -23.031 1 86.75 532 PHE B N 1
ATOM 10625 C CA . PHE B 1 532 ? 12.414 -38.594 -23.453 1 86.75 532 PHE B CA 1
ATOM 10626 C C . PHE B 1 532 ? 13.195 -37.281 -23.562 1 86.75 532 PHE B C 1
ATOM 10628 O O . PHE B 1 532 ? 14.359 -37.219 -23.156 1 86.75 532 PHE B O 1
ATOM 10635 N N . ALA B 1 533 ? 12.602 -36.312 -24.172 1 86.94 533 ALA B N 1
ATOM 10636 C CA . ALA B 1 533 ? 13.242 -35 -24.281 1 86.94 533 ALA B CA 1
ATOM 10637 C C . ALA B 1 533 ? 13.57 -34.438 -22.906 1 86.94 533 ALA B C 1
ATOM 10639 O O . ALA B 1 533 ? 14.641 -33.844 -22.703 1 86.94 533 ALA B O 1
ATOM 10640 N N . PHE B 1 534 ? 12.695 -34.625 -22.016 1 80.19 534 PHE B N 1
ATOM 10641 C CA . PHE B 1 534 ? 12.906 -34.094 -20.672 1 80.19 534 PHE B CA 1
ATOM 10642 C C . PHE B 1 534 ? 14.047 -34.844 -19.984 1 80.19 534 PHE B C 1
ATOM 10644 O O . PHE B 1 534 ? 14.828 -34.219 -19.25 1 80.19 534 PHE B O 1
ATOM 10651 N N . ILE B 1 535 ? 14.211 -36.094 -20.234 1 77.19 535 ILE B N 1
ATOM 10652 C CA . ILE B 1 535 ? 15.305 -36.875 -19.672 1 77.19 535 ILE B CA 1
ATOM 10653 C C . ILE B 1 535 ? 16.625 -36.406 -20.25 1 77.19 535 ILE B C 1
ATOM 10655 O O . ILE B 1 535 ? 17.625 -36.281 -19.516 1 77.19 535 ILE B O 1
ATOM 10659 N N . CYS B 1 536 ? 16.625 -36.094 -21.469 1 77.62 536 CYS B N 1
ATOM 10660 C CA . CYS B 1 536 ? 17.844 -35.625 -22.125 1 77.62 536 CYS B CA 1
ATOM 10661 C C . CYS B 1 536 ? 18.234 -34.25 -21.609 1 77.62 536 CYS B C 1
ATOM 10663 O O . CYS B 1 536 ? 19.422 -33.969 -21.391 1 77.62 536 CYS B O 1
ATOM 10665 N N . VAL B 1 537 ? 17.297 -33.438 -21.531 1 75 537 VAL B N 1
ATOM 10666 C CA . VAL B 1 537 ? 17.562 -32.062 -21.062 1 75 537 VAL B CA 1
ATOM 10667 C C . VAL B 1 537 ? 18.062 -32.125 -19.609 1 75 537 VAL B C 1
ATOM 10669 O O . VAL B 1 537 ? 18.938 -31.344 -19.234 1 75 537 VAL B O 1
ATOM 10672 N N . LYS B 1 538 ? 17.562 -32.969 -18.812 1 70.81 538 LYS B N 1
ATOM 10673 C CA . LYS B 1 538 ? 18.016 -33.156 -17.438 1 70.81 538 LYS B CA 1
ATOM 10674 C C . LYS B 1 538 ? 19.469 -33.625 -17.375 1 70.81 538 LYS B C 1
ATOM 10676 O O . LYS B 1 538 ? 20.234 -33.156 -16.531 1 70.81 538 LYS B O 1
ATOM 10681 N N . LYS B 1 539 ? 19.797 -34.438 -18.203 1 64.81 539 LYS B N 1
ATOM 10682 C CA . LYS B 1 539 ? 21.156 -34.938 -18.25 1 64.81 539 LYS B CA 1
ATOM 10683 C C . LYS B 1 539 ? 22.156 -33.844 -18.656 1 64.81 539 LYS B C 1
ATOM 10685 O O . LYS B 1 539 ? 23.266 -33.812 -18.141 1 64.81 539 LYS B O 1
ATOM 10690 N N . MET B 1 540 ? 21.656 -33.031 -19.484 1 64.62 540 MET B N 1
ATOM 10691 C CA . MET B 1 540 ? 22.5 -31.922 -19.922 1 64.62 540 MET B CA 1
ATOM 10692 C C . MET B 1 540 ? 22.75 -30.953 -18.766 1 64.62 540 MET B C 1
ATOM 10694 O O . MET B 1 540 ? 23.859 -30.469 -18.594 1 64.62 540 MET B O 1
ATOM 10698 N N . ASP B 1 541 ? 21.781 -30.547 -18 1 58.5 541 ASP B N 1
ATOM 10699 C CA . ASP B 1 541 ? 21.891 -29.609 -16.891 1 58.5 541 ASP B CA 1
ATOM 10700 C C . ASP B 1 541 ? 22.766 -30.188 -15.773 1 58.5 541 ASP B C 1
ATOM 10702 O O . ASP B 1 541 ? 23.547 -29.453 -15.148 1 58.5 541 ASP B O 1
ATOM 10706 N N . LEU B 1 542 ? 22.625 -31.422 -15.531 1 46 542 LEU B N 1
ATOM 10707 C CA . LEU B 1 542 ? 23.469 -32.094 -14.539 1 46 542 LEU B CA 1
ATOM 10708 C C . LEU B 1 542 ? 24.938 -32 -14.945 1 46 542 LEU B C 1
ATOM 10710 O O . LEU B 1 542 ? 25.812 -31.797 -14.094 1 46 542 LEU B O 1
ATOM 10714 N N . LEU B 1 543 ? 25.172 -32.031 -16.141 1 42.69 543 LEU B N 1
ATOM 10715 C CA . LEU B 1 543 ? 26.547 -31.969 -16.625 1 42.69 543 LEU B CA 1
ATOM 10716 C C . LEU B 1 543 ? 27.109 -30.562 -16.5 1 42.69 543 LEU B C 1
ATOM 10718 O O . LEU B 1 543 ? 28.281 -30.375 -16.203 1 42.69 543 LEU B O 1
ATOM 10722 N N . ARG B 1 544 ? 26.297 -29.578 -16.594 1 48.03 544 ARG B N 1
ATOM 10723 C CA . ARG B 1 544 ? 26.734 -28.203 -16.5 1 48.03 544 ARG B CA 1
ATOM 10724 C C . ARG B 1 544 ? 26.969 -27.797 -15.047 1 48.03 544 ARG B C 1
ATOM 10726 O O . ARG B 1 544 ? 27.906 -27.031 -14.75 1 48.03 544 ARG B O 1
ATOM 10733 N N . THR B 1 545 ? 26.016 -27.969 -14.148 1 43.75 545 THR B N 1
ATOM 10734 C CA . THR B 1 545 ? 26.219 -27.656 -12.742 1 43.75 545 THR B CA 1
ATOM 10735 C C . THR B 1 545 ? 27.531 -28.25 -12.234 1 43.75 545 THR B C 1
ATOM 10737 O O . THR B 1 545 ? 28.234 -27.641 -11.43 1 43.75 545 THR B O 1
ATOM 10740 N N . VAL B 1 546 ? 27.938 -29.375 -12.648 1 34.34 546 VAL B N 1
ATOM 10741 C CA . VAL B 1 546 ? 29.219 -29.969 -12.25 1 34.34 546 VAL B CA 1
ATOM 10742 C C . VAL B 1 546 ? 30.375 -29.125 -12.773 1 34.34 546 VAL B C 1
ATOM 10744 O O . VAL B 1 546 ? 31.375 -28.938 -12.078 1 34.34 546 VAL B O 1
ATOM 10747 N N . LYS B 1 547 ? 30.25 -28.5 -13.891 1 38.81 547 LYS B N 1
ATOM 10748 C CA . LYS B 1 547 ? 31.344 -27.719 -14.445 1 38.81 547 LYS B CA 1
ATOM 10749 C C . LYS B 1 547 ? 31.406 -26.328 -13.836 1 38.81 547 LYS B C 1
ATOM 10751 O O . LYS B 1 547 ? 32.469 -25.766 -13.633 1 38.81 547 LYS B O 1
ATOM 10756 N N . THR B 1 548 ? 30.312 -25.641 -13.68 1 38.03 548 THR B N 1
ATOM 10757 C CA . THR B 1 548 ? 30.25 -24.281 -13.18 1 38.03 548 THR B CA 1
ATOM 10758 C C . THR B 1 548 ? 30.688 -24.219 -11.719 1 38.03 548 THR B C 1
ATOM 10760 O O . THR B 1 548 ? 31.047 -23.156 -11.211 1 38.03 548 THR B O 1
ATOM 10763 N N . ASN B 1 549 ? 30.359 -25.125 -10.852 1 33.81 549 ASN B N 1
ATOM 10764 C CA . ASN B 1 549 ? 30.844 -25.031 -9.477 1 33.81 549 ASN B CA 1
ATOM 10765 C C . ASN B 1 549 ? 32.344 -24.766 -9.43 1 33.81 549 ASN B C 1
ATOM 10767 O O . ASN B 1 549 ? 32.875 -24.359 -8.391 1 33.81 549 ASN B O 1
ATOM 10771 N N . ASN B 1 550 ? 33.125 -25.266 -10.281 1 30.44 550 ASN B N 1
ATOM 10772 C CA . ASN B 1 550 ? 34.562 -25.062 -10.078 1 30.44 550 ASN B CA 1
ATOM 10773 C C . ASN B 1 550 ? 34.969 -23.641 -10.438 1 30.44 550 ASN B C 1
ATOM 10775 O O . ASN B 1 550 ? 36.031 -23.172 -10 1 30.44 550 ASN B O 1
ATOM 10779 N N . SER B 1 551 ? 34.594 -23.016 -11.523 1 32.03 551 SER B N 1
ATOM 10780 C CA . SER B 1 551 ? 35.344 -21.844 -11.984 1 32.03 551 SER B CA 1
ATOM 10781 C C . SER B 1 551 ? 34.656 -20.547 -11.523 1 32.03 551 SER B C 1
ATOM 10783 O O . SER B 1 551 ? 33.625 -20.141 -12.07 1 32.03 551 SER B O 1
ATOM 10785 N N . TYR B 1 552 ? 34.562 -20.188 -10.297 1 29.75 552 TYR B N 1
ATOM 10786 C CA . TYR B 1 552 ? 34.219 -18.844 -9.852 1 29.75 552 TYR B CA 1
ATOM 10787 C C . TYR B 1 552 ? 34.906 -17.781 -10.711 1 29.75 552 TYR B C 1
ATOM 10789 O O . TYR B 1 552 ? 36.031 -17.391 -10.438 1 29.75 552 TYR B O 1
ATOM 10797 N N . SER B 1 553 ? 34.875 -17.766 -11.992 1 34.66 553 SER B N 1
ATOM 10798 C CA . SER B 1 553 ? 35.531 -16.672 -12.703 1 34.66 553 SER B CA 1
ATOM 10799 C C . SER B 1 553 ? 34.812 -15.352 -12.469 1 34.66 553 SER B C 1
ATOM 10801 O O . SER B 1 553 ? 33.594 -15.281 -12.539 1 34.66 553 SER B O 1
ATOM 10803 N N . PRO B 1 554 ? 35.312 -14.375 -11.711 1 39.31 554 PRO B N 1
ATOM 10804 C CA . PRO B 1 554 ? 34.75 -13.039 -11.492 1 39.31 554 PRO B CA 1
ATOM 10805 C C . PRO B 1 554 ? 34.031 -12.492 -12.734 1 39.31 554 PRO B C 1
ATOM 10807 O O . PRO B 1 554 ? 34.406 -12.836 -13.859 1 39.31 554 PRO B O 1
ATOM 10810 N N . LEU B 1 555 ? 32.875 -11.969 -12.539 1 42.06 555 LEU B N 1
ATOM 10811 C CA . LEU B 1 555 ? 32 -11.445 -13.594 1 42.06 555 LEU B CA 1
ATOM 10812 C C . LEU B 1 555 ? 32.812 -10.727 -14.664 1 42.06 555 LEU B C 1
ATOM 10814 O O . LEU B 1 555 ? 32.562 -10.875 -15.859 1 42.06 555 LEU B O 1
ATOM 10818 N N . LEU B 1 556 ? 33.75 -9.852 -14.172 1 42.56 556 LEU B N 1
ATOM 10819 C CA . LEU B 1 556 ? 34.562 -9.07 -15.086 1 42.56 556 LEU B CA 1
ATOM 10820 C C . LEU B 1 556 ? 35.438 -9.977 -15.961 1 42.56 556 LEU B C 1
ATOM 10822 O O . LEU B 1 556 ? 35.656 -9.688 -17.141 1 42.56 556 LEU B O 1
ATOM 10826 N N . GLN B 1 557 ? 35.969 -11.008 -15.391 1 43.62 557 GLN B N 1
ATOM 10827 C CA . GLN B 1 557 ? 36.812 -11.938 -16.141 1 43.62 557 GLN B CA 1
ATOM 10828 C C . GLN B 1 557 ? 36 -12.656 -17.219 1 43.62 557 GLN B C 1
ATOM 10830 O O . GLN B 1 557 ? 36.5 -12.953 -18.297 1 43.62 557 GLN B O 1
ATOM 10835 N N . LYS B 1 558 ? 34.844 -12.922 -16.828 1 45.12 558 LYS B N 1
ATOM 10836 C CA . LYS B 1 558 ? 33.969 -13.57 -17.797 1 45.12 558 LYS B CA 1
ATOM 10837 C C . LYS B 1 558 ? 33.688 -12.648 -18.984 1 45.12 558 LYS B C 1
ATOM 10839 O O . LYS B 1 558 ? 33.688 -13.086 -20.125 1 45.12 558 LYS B O 1
ATOM 10844 N N . SER B 1 559 ? 33.5 -11.438 -18.578 1 44.19 559 SER B N 1
ATOM 10845 C CA . SER B 1 559 ? 33.25 -10.469 -19.641 1 44.19 559 SER B CA 1
ATOM 10846 C C . SER B 1 559 ? 34.5 -10.258 -20.516 1 44.19 559 SER B C 1
ATOM 10848 O O . SER B 1 559 ? 34.375 -10.039 -21.719 1 44.19 559 SER B O 1
ATOM 10850 N N . TYR B 1 560 ? 35.719 -10.406 -19.844 1 45 560 TYR B N 1
ATOM 10851 C CA . TYR B 1 560 ? 36.969 -10.258 -20.594 1 45 560 TYR B CA 1
ATOM 10852 C C . TYR B 1 560 ? 37.219 -11.461 -21.5 1 45 560 TYR B C 1
ATOM 10854 O O . TYR B 1 560 ? 37.719 -11.32 -22.609 1 45 560 TYR B O 1
ATOM 10862 N N . LYS B 1 561 ? 36.969 -12.648 -21 1 45 561 LYS B N 1
ATOM 10863 C CA . LYS B 1 561 ? 37.188 -13.852 -21.797 1 45 561 LYS B CA 1
ATOM 10864 C C . LYS B 1 561 ? 36.312 -13.852 -23.047 1 45 561 LYS B C 1
ATOM 10866 O O . LYS B 1 561 ? 36.719 -14.312 -24.109 1 45 561 LYS B O 1
ATOM 10871 N N . TYR B 1 562 ? 35.219 -13.445 -22.875 1 36.94 562 TYR B N 1
ATOM 10872 C CA . TYR B 1 562 ? 34.312 -13.383 -24.031 1 36.94 562 TYR B CA 1
ATOM 10873 C C . TYR B 1 562 ? 34.812 -12.352 -25.047 1 36.94 562 TYR B C 1
ATOM 10875 O O . TYR B 1 562 ? 34.625 -12.523 -26.25 1 36.94 562 TYR B O 1
ATOM 10883 N N . SER B 1 563 ? 35.469 -11.359 -24.516 1 36.59 563 SER B N 1
ATOM 10884 C CA . SER B 1 563 ? 36 -10.367 -25.438 1 36.59 563 SER B CA 1
ATOM 10885 C C . SER B 1 563 ? 37.219 -10.914 -26.188 1 36.59 563 SER B C 1
ATOM 10887 O O . SER B 1 563 ? 37.438 -10.547 -27.344 1 36.59 563 SER B O 1
ATOM 10889 N N . THR B 1 564 ? 38.094 -11.797 -25.562 1 35.47 564 THR B N 1
ATOM 10890 C CA . THR B 1 564 ? 39.281 -12.328 -26.219 1 35.47 564 THR B CA 1
ATOM 10891 C C . THR B 1 564 ? 38.906 -13.43 -27.203 1 35.47 564 THR B C 1
ATOM 10893 O O . THR B 1 564 ? 39.656 -13.727 -28.125 1 35.47 564 THR B O 1
ATOM 10896 N N . LEU B 1 565 ? 38 -14.383 -26.875 1 32.41 565 LEU B N 1
ATOM 10897 C CA . LEU B 1 565 ? 37.781 -15.531 -27.734 1 32.41 565 LEU B CA 1
ATOM 10898 C C . LEU B 1 565 ? 37.312 -15.086 -29.125 1 32.41 565 LEU B C 1
ATOM 10900 O O . LEU B 1 565 ? 37.281 -15.891 -30.062 1 32.41 565 LEU B O 1
ATOM 10904 N N . GLN B 1 566 ? 36.656 -14.016 -29.203 1 33.34 566 GLN B N 1
ATOM 10905 C CA . GLN B 1 566 ? 36.125 -13.812 -30.547 1 33.34 566 GLN B CA 1
ATOM 10906 C C . GLN B 1 566 ? 37.25 -13.57 -31.547 1 33.34 566 GLN B C 1
ATOM 10908 O O . GLN B 1 566 ? 37 -13.375 -32.75 1 33.34 566 GLN B O 1
ATOM 10913 N N . GLY B 1 567 ? 38.469 -13.203 -31.078 1 31.22 567 GLY B N 1
ATOM 10914 C CA . GLY B 1 567 ? 39.375 -12.906 -32.156 1 31.22 567 GLY B CA 1
ATOM 10915 C C . GLY B 1 567 ? 39.906 -14.148 -32.875 1 31.22 567 GLY B C 1
ATOM 10916 O O . GLY B 1 567 ? 41.031 -14.57 -32.656 1 31.22 567 GLY B O 1
ATOM 10917 N N . GLU B 1 568 ? 39.156 -15.266 -32.906 1 30.28 568 GLU B N 1
ATOM 10918 C CA . GLU B 1 568 ? 39.781 -16.062 -33.969 1 30.28 568 GLU B CA 1
ATOM 10919 C C . GLU B 1 568 ? 40.125 -15.227 -35.188 1 30.28 568 GLU B C 1
ATOM 10921 O O . GLU B 1 568 ? 39.312 -14.367 -35.594 1 30.28 568 GLU B O 1
ATOM 10926 N N . PRO B 1 569 ? 41.344 -15.172 -35.562 1 28.47 569 PRO B N 1
ATOM 10927 C CA . PRO B 1 569 ? 41.781 -14.43 -36.75 1 28.47 569 PRO B CA 1
ATOM 10928 C C . PRO B 1 569 ? 40.875 -14.648 -37.969 1 28.47 569 PRO B C 1
ATOM 10930 O O . PRO B 1 569 ? 40.719 -15.789 -38.406 1 28.47 569 PRO B O 1
ATOM 10933 N N . LEU B 1 570 ? 39.594 -14.195 -37.969 1 29.88 570 LEU B N 1
ATOM 10934 C CA . LEU B 1 570 ? 39.062 -14.281 -39.312 1 29.88 570 LEU B CA 1
ATOM 10935 C C . LEU B 1 570 ? 40.094 -13.906 -40.344 1 29.88 570 LEU B C 1
ATOM 10937 O O . LEU B 1 570 ? 40.875 -12.977 -40.156 1 29.88 570 LEU B O 1
ATOM 10941 N N . LYS B 1 571 ? 40.375 -14.891 -41.125 1 29.45 571 LYS B N 1
ATOM 10942 C CA . LYS B 1 571 ? 41.219 -14.758 -42.312 1 29.45 571 LYS B CA 1
ATOM 10943 C C . LYS B 1 571 ? 41.125 -13.352 -42.906 1 29.45 571 LYS B C 1
ATOM 10945 O O . LYS B 1 571 ? 40.062 -12.734 -42.844 1 29.45 571 LYS B O 1
ATOM 10950 N N . GLU B 1 572 ? 42.188 -12.664 -43.125 1 30.23 572 GLU B N 1
ATOM 10951 C CA . GLU B 1 572 ? 42.688 -11.414 -43.688 1 30.23 572 GLU B CA 1
ATOM 10952 C C . GLU B 1 572 ? 41.875 -11.023 -44.938 1 30.23 572 GLU B C 1
ATOM 10954 O O . GLU B 1 572 ? 42.375 -11.086 -46.062 1 30.23 572 GLU B O 1
ATOM 10959 N N . GLU B 1 573 ? 40.625 -11.609 -45.219 1 28.69 573 GLU B N 1
ATOM 10960 C CA . GLU B 1 573 ? 40.281 -11.078 -46.562 1 28.69 573 GLU B CA 1
ATOM 10961 C C . GLU B 1 573 ? 40.25 -9.547 -46.531 1 28.69 573 GLU B C 1
ATOM 10963 O O . GLU B 1 573 ? 39.844 -8.938 -45.562 1 28.69 573 GLU B O 1
ATOM 10968 N N . SER B 1 574 ? 41.062 -8.891 -47.312 1 27.94 574 SER B N 1
ATOM 10969 C CA . SER B 1 574 ? 41.375 -7.52 -47.719 1 27.94 574 SER B CA 1
ATOM 10970 C C . SER B 1 574 ? 40.094 -6.688 -47.812 1 27.94 574 SER B C 1
ATOM 10972 O O . SER B 1 574 ? 39.531 -6.484 -48.875 1 27.94 574 SER B O 1
ATOM 10974 N N . TYR B 1 575 ? 39 -7.023 -46.969 1 27.92 575 TYR B N 1
ATOM 10975 C CA . TYR B 1 575 ? 37.844 -6.242 -47.375 1 27.92 575 TYR B CA 1
ATOM 10976 C C . TYR B 1 575 ? 38.062 -4.758 -47.094 1 27.92 575 TYR B C 1
ATOM 10978 O O . TYR B 1 575 ? 38.531 -4.379 -46.031 1 27.92 575 TYR B O 1
ATOM 10986 N N . GLY B 1 576 ? 38.219 -3.887 -48.062 1 27.33 576 GLY B N 1
ATOM 10987 C CA . GLY B 1 576 ? 38.438 -2.453 -48.188 1 27.33 576 GLY B CA 1
ATOM 10988 C C . GLY B 1 576 ? 37.562 -1.638 -47.25 1 27.33 576 GLY B C 1
ATOM 10989 O O . GLY B 1 576 ? 38.062 -1.137 -46.219 1 27.33 576 GLY B O 1
ATOM 10990 N N . ASP B 1 577 ? 36.344 -1.06 -47.781 1 30.73 577 ASP B N 1
ATOM 10991 C CA . ASP B 1 577 ? 35.75 0.25 -47.562 1 30.73 577 ASP B CA 1
ATOM 10992 C C . ASP B 1 577 ? 34.938 0.278 -46.25 1 30.73 577 ASP B C 1
ATOM 10994 O O . ASP B 1 577 ? 34.594 -0.772 -45.719 1 30.73 577 ASP B O 1
ATOM 10998 N N . GLU B 1 578 ? 34.469 1.576 -45.75 1 33.66 578 GLU B N 1
ATOM 10999 C CA . GLU B 1 578 ? 33.688 2.15 -44.656 1 33.66 578 GLU B CA 1
ATOM 11000 C C . GLU B 1 578 ? 32.438 1.331 -44.375 1 33.66 578 GLU B C 1
ATOM 11002 O O . GLU B 1 578 ? 31.953 1.311 -43.219 1 33.66 578 GLU B O 1
ATOM 11007 N N . THR B 1 579 ? 31.797 0.751 -45.406 1 34.16 579 THR B N 1
ATOM 11008 C CA . THR B 1 579 ? 30.547 -0.003 -45.375 1 34.16 579 THR B CA 1
ATOM 11009 C C . THR B 1 579 ? 30.703 -1.249 -44.5 1 34.16 579 THR B C 1
ATOM 11011 O O . THR B 1 579 ? 29.719 -1.929 -44.188 1 34.16 579 THR B O 1
ATOM 11014 N N . SER B 1 580 ? 31.938 -1.62 -44.188 1 35.34 580 SER B N 1
ATOM 11015 C CA . SER B 1 580 ? 32.219 -2.906 -43.562 1 35.34 580 SER B CA 1
ATOM 11016 C C . SER B 1 580 ? 31.953 -2.859 -42.062 1 35.34 580 SER B C 1
ATOM 11018 O O . SER B 1 580 ? 31.609 -3.877 -41.469 1 35.34 580 SER B O 1
ATOM 11020 N N . ILE B 1 581 ? 32.125 -1.661 -41.562 1 35.84 581 ILE B N 1
ATOM 11021 C CA . ILE B 1 581 ? 31.953 -1.573 -40.125 1 35.84 581 ILE B CA 1
ATOM 11022 C C . ILE B 1 581 ? 30.484 -1.756 -39.75 1 35.84 581 ILE B C 1
ATOM 11024 O O . ILE B 1 581 ? 30.156 -2.445 -38.812 1 35.84 581 ILE B O 1
ATOM 11028 N N . GLU B 1 582 ? 29.609 -1.02 -40.594 1 36.34 582 GLU B N 1
ATOM 11029 C CA . GLU B 1 582 ? 28.188 -1.095 -40.281 1 36.34 582 GLU B CA 1
ATOM 11030 C C . GLU B 1 582 ? 27.688 -2.535 -40.344 1 36.34 582 GLU B C 1
ATOM 11032 O O . GLU B 1 582 ? 26.891 -2.955 -39.5 1 36.34 582 GLU B O 1
ATOM 11037 N N . ARG B 1 583 ? 28.125 -3.232 -41.375 1 39.72 583 ARG B N 1
ATOM 11038 C CA . ARG B 1 583 ? 27.719 -4.625 -41.5 1 39.72 583 ARG B CA 1
ATOM 11039 C C . ARG B 1 583 ? 28.234 -5.469 -40.344 1 39.72 583 ARG B C 1
ATOM 11041 O O . ARG B 1 583 ? 27.594 -6.426 -39.938 1 39.72 583 ARG B O 1
ATOM 11048 N N . SER B 1 584 ? 29.266 -4.969 -39.875 1 35.75 584 SER B N 1
ATOM 11049 C CA . SER B 1 584 ? 29.859 -5.738 -38.781 1 35.75 584 SER B CA 1
ATOM 11050 C C . SER B 1 584 ? 29.094 -5.527 -37.469 1 35.75 584 SER B C 1
ATOM 11052 O O . SER B 1 584 ? 28.906 -6.465 -36.688 1 35.75 584 SER B O 1
ATOM 11054 N N . MET B 1 585 ? 28.719 -4.215 -37.281 1 36.88 585 MET B N 1
ATOM 11055 C CA . MET B 1 585 ? 27.953 -3.973 -36.031 1 36.88 585 MET B CA 1
ATOM 11056 C C . MET B 1 585 ? 26.578 -4.637 -36.125 1 36.88 585 MET B C 1
ATOM 11058 O O . MET B 1 585 ? 26.094 -5.176 -35.125 1 36.88 585 MET B O 1
ATOM 11062 N N . GLU B 1 586 ? 25.906 -4.516 -37.281 1 40.78 586 GLU B N 1
ATOM 11063 C CA . GLU B 1 586 ? 24.656 -5.258 -37.438 1 40.78 586 GLU B CA 1
ATOM 11064 C C . GLU B 1 586 ? 24.875 -6.754 -37.25 1 40.78 586 GLU B C 1
ATOM 11066 O O . GLU B 1 586 ? 24.047 -7.441 -36.656 1 40.78 586 GLU B O 1
ATOM 11071 N N . SER B 1 587 ? 25.969 -7.242 -37.781 1 40.38 587 SER B N 1
ATOM 11072 C CA . SER B 1 587 ? 26.266 -8.656 -37.594 1 40.38 587 SER B CA 1
ATOM 11073 C C . SER B 1 587 ? 26.547 -8.977 -36.156 1 40.38 587 SER B C 1
ATOM 11075 O O . SER B 1 587 ? 26.188 -10.047 -35.656 1 40.38 587 SER B O 1
ATOM 11077 N N . MET B 1 588 ? 27.156 -8.055 -35.531 1 37.62 588 MET B N 1
ATOM 11078 C CA . MET B 1 588 ? 27.422 -8.289 -34.094 1 37.62 588 MET B CA 1
ATOM 11079 C C . MET B 1 588 ? 26.141 -8.25 -33.312 1 37.62 588 MET B C 1
ATOM 11081 O O . MET B 1 588 ? 25.953 -9.055 -32.375 1 37.62 588 MET B O 1
ATOM 11085 N N . GLU B 1 589 ? 25.328 -7.223 -33.594 1 41.56 589 GLU B N 1
ATOM 11086 C CA . GLU B 1 589 ? 24.031 -7.203 -32.938 1 41.56 589 GLU B CA 1
ATOM 11087 C C . GLU B 1 589 ? 23.25 -8.484 -33.219 1 41.56 589 GLU B C 1
ATOM 11089 O O . GLU B 1 589 ? 22.609 -9.047 -32.312 1 41.56 589 GLU B O 1
ATOM 11094 N N . SER B 1 590 ? 23.234 -8.852 -34.5 1 40.69 590 SER B N 1
ATOM 11095 C CA . SER B 1 590 ? 22.578 -10.125 -34.844 1 40.69 590 SER B CA 1
ATOM 11096 C C . SER B 1 590 ? 23.281 -11.289 -34.156 1 40.69 590 SER B C 1
ATOM 11098 O O . SER B 1 590 ? 22.625 -12.234 -33.719 1 40.69 590 SER B O 1
ATOM 11100 N N . ILE B 1 591 ? 24.547 -11.242 -34.125 1 40 591 ILE B N 1
ATOM 11101 C CA . ILE B 1 591 ? 25.266 -12.328 -33.469 1 40 591 ILE B CA 1
ATOM 11102 C C . ILE B 1 591 ? 24.969 -12.297 -31.953 1 40 591 ILE B C 1
ATOM 11104 O O . ILE B 1 591 ? 24.75 -13.344 -31.344 1 40 591 ILE B O 1
ATOM 11108 N N . GLN B 1 592 ? 25.016 -11.133 -31.422 1 38.78 592 GLN B N 1
ATOM 11109 C CA . GLN B 1 592 ? 24.766 -11.039 -29.984 1 38.78 592 GLN B CA 1
ATOM 11110 C C . GLN B 1 592 ? 23.312 -11.367 -29.641 1 38.78 592 GLN B C 1
ATOM 11112 O O . GLN B 1 592 ? 23.047 -12.039 -28.641 1 38.78 592 GLN B O 1
ATOM 11117 N N . ILE B 1 593 ? 22.438 -10.75 -30.406 1 42.88 593 ILE B N 1
ATOM 11118 C CA . ILE B 1 593 ? 21.062 -11.219 -30.281 1 42.88 593 ILE B CA 1
ATOM 11119 C C . ILE B 1 593 ? 21 -12.719 -30.531 1 42.88 593 ILE B C 1
ATOM 11121 O O . ILE B 1 593 ? 20.312 -13.453 -29.828 1 42.88 593 ILE B O 1
ATOM 11125 N N . ASN B 1 594 ? 21.641 -13.094 -31.672 1 40.25 594 ASN B N 1
ATOM 11126 C CA . ASN B 1 594 ? 21.75 -14.523 -31.969 1 40.25 594 ASN B CA 1
ATOM 11127 C C . ASN B 1 594 ? 22.422 -15.281 -30.828 1 40.25 594 ASN B C 1
ATOM 11129 O O . ASN B 1 594 ? 22.047 -16.406 -30.516 1 40.25 594 ASN B O 1
ATOM 11133 N N . GLN B 1 595 ? 23.484 -14.75 -30.391 1 39.75 595 GLN B N 1
ATOM 11134 C CA . GLN B 1 595 ? 24.141 -15.445 -29.297 1 39.75 595 GLN B CA 1
ATOM 11135 C C . GLN B 1 595 ? 23.312 -15.391 -28.016 1 39.75 595 GLN B C 1
ATOM 11137 O O . GLN B 1 595 ? 23.25 -16.359 -27.266 1 39.75 595 GLN B O 1
ATOM 11142 N N . LYS B 1 596 ? 22.844 -14.281 -27.75 1 41.88 596 LYS B N 1
ATOM 11143 C CA . LYS B 1 596 ? 21.969 -14.188 -26.578 1 41.88 596 LYS B CA 1
ATOM 11144 C C . LYS B 1 596 ? 20.672 -14.953 -26.812 1 41.88 596 LYS B C 1
ATOM 11146 O O . LYS B 1 596 ? 20.094 -15.508 -25.875 1 41.88 596 LYS B O 1
ATOM 11151 N N . MET B 1 597 ? 20.078 -14.828 -27.953 1 40.97 597 MET B N 1
ATOM 11152 C CA . MET B 1 597 ? 18.953 -15.688 -28.328 1 40.97 597 MET B CA 1
ATOM 11153 C C . MET B 1 597 ? 19.391 -17.141 -28.406 1 40.97 597 MET B C 1
ATOM 11155 O O . MET B 1 597 ? 18.562 -18.047 -28.516 1 40.97 597 MET B O 1
ATOM 11159 N N . SER B 1 598 ? 20.562 -17.406 -28.922 1 40.25 598 SER B N 1
ATOM 11160 C CA . SER B 1 598 ? 20.969 -18.812 -29 1 40.25 598 SER B CA 1
ATOM 11161 C C . SER B 1 598 ? 20.609 -19.562 -27.719 1 40.25 598 SER B C 1
ATOM 11163 O O . SER B 1 598 ? 19.859 -20.547 -27.75 1 40.25 598 SER B O 1
ATOM 11165 N N . GLU B 1 599 ? 21.578 -20.031 -26.922 1 44.78 599 GLU B N 1
ATOM 11166 C CA . GLU B 1 599 ? 21.516 -21.406 -26.422 1 44.78 599 GLU B CA 1
ATOM 11167 C C . GLU B 1 599 ? 20.422 -21.562 -25.375 1 44.78 599 GLU B C 1
ATOM 11169 O O . GLU B 1 599 ? 19.609 -22.484 -25.453 1 44.78 599 GLU B O 1
ATOM 11174 N N . ARG B 1 600 ? 20.594 -21.141 -24.141 1 47.12 600 ARG B N 1
ATOM 11175 C CA . ARG B 1 600 ? 19.953 -21.75 -22.984 1 47.12 600 ARG B CA 1
ATOM 11176 C C . ARG B 1 600 ? 18.609 -21.109 -22.688 1 47.12 600 ARG B C 1
ATOM 11178 O O . ARG B 1 600 ? 17.656 -21.797 -22.344 1 47.12 600 ARG B O 1
ATOM 11185 N N . SER B 1 601 ? 18.422 -19.75 -22.844 1 52.62 601 SER B N 1
ATOM 11186 C CA . SER B 1 601 ? 17.25 -19.062 -22.297 1 52.62 601 SER B CA 1
ATOM 11187 C C . SER B 1 601 ? 16 -19.375 -23.109 1 52.62 601 SER B C 1
ATOM 11189 O O . SER B 1 601 ? 14.914 -19.547 -22.547 1 52.62 601 SER B O 1
ATOM 11191 N N . HIS B 1 602 ? 16.141 -19.703 -24.375 1 60.41 602 HIS B N 1
ATOM 11192 C CA . HIS B 1 602 ? 14.906 -19.875 -25.141 1 60.41 602 HIS B CA 1
ATOM 11193 C C . HIS B 1 602 ? 14.477 -21.328 -25.188 1 60.41 602 HIS B C 1
ATOM 11195 O O . HIS B 1 602 ? 13.344 -21.641 -25.547 1 60.41 602 HIS B O 1
ATOM 11201 N N . ILE B 1 603 ? 15.422 -22.094 -24.656 1 71.81 603 ILE B N 1
ATOM 11202 C CA . ILE B 1 603 ? 15.055 -23.5 -24.578 1 71.81 603 ILE B CA 1
ATOM 11203 C C . ILE B 1 603 ? 14.023 -23.703 -23.469 1 71.81 603 ILE B C 1
ATOM 11205 O O . ILE B 1 603 ? 13.141 -24.562 -23.562 1 71.81 603 ILE B O 1
ATOM 11209 N N . THR B 1 604 ? 14.086 -22.797 -22.562 1 73.75 604 THR B N 1
ATOM 11210 C CA . THR B 1 604 ? 13.203 -22.938 -21.406 1 73.75 604 THR B CA 1
ATOM 11211 C C . THR B 1 604 ? 11.75 -22.688 -21.812 1 73.75 604 THR B C 1
ATOM 11213 O O . THR B 1 604 ? 10.836 -23.344 -21.297 1 73.75 604 THR B O 1
ATOM 11216 N N . HIS B 1 605 ? 11.531 -21.797 -22.703 1 78.88 605 HIS B N 1
ATOM 11217 C CA . HIS B 1 605 ? 10.18 -21.516 -23.156 1 78.88 605 HIS B CA 1
ATOM 11218 C C . HIS B 1 605 ? 9.562 -22.734 -23.844 1 78.88 605 HIS B C 1
ATOM 11220 O O . HIS B 1 605 ? 8.375 -23.031 -23.641 1 78.88 605 HIS B O 1
ATOM 11226 N N . HIS B 1 606 ? 10.398 -23.453 -24.531 1 84.25 606 HIS B N 1
ATOM 11227 C CA . HIS B 1 606 ? 9.906 -24.641 -25.219 1 84.25 606 HIS B CA 1
ATOM 11228 C C . HIS B 1 606 ? 9.602 -25.766 -24.234 1 84.25 606 HIS B C 1
ATOM 11230 O O . HIS B 1 606 ? 8.625 -26.5 -24.406 1 84.25 606 HIS B O 1
ATOM 11236 N N . VAL B 1 607 ? 10.445 -25.844 -23.297 1 80.06 607 VAL B N 1
ATOM 11237 C CA . VAL B 1 607 ? 10.25 -26.891 -22.281 1 80.06 607 VAL B CA 1
ATOM 11238 C C . VAL B 1 607 ? 8.961 -26.625 -21.516 1 80.06 607 VAL B C 1
ATOM 11240 O O . VAL B 1 607 ? 8.188 -27.562 -21.266 1 80.06 607 VAL B O 1
ATOM 11243 N N . VAL B 1 608 ? 8.695 -25.438 -21.172 1 78.44 608 VAL B N 1
ATOM 11244 C CA . VAL B 1 608 ? 7.496 -25.078 -20.422 1 78.44 608 VAL B CA 1
ATOM 11245 C C . VAL B 1 608 ? 6.254 -25.344 -21.266 1 78.44 608 VAL B C 1
ATOM 11247 O O . VAL B 1 608 ? 5.25 -25.859 -20.781 1 78.44 608 VAL B O 1
ATOM 11250 N N . LEU B 1 609 ? 6.309 -24.922 -22.516 1 85.44 609 LEU B N 1
ATOM 11251 C CA . LEU B 1 609 ? 5.18 -25.172 -23.406 1 85.44 609 LEU B CA 1
ATOM 11252 C C . LEU B 1 609 ? 4.898 -26.672 -23.531 1 85.44 609 LEU B C 1
ATOM 11254 O O . LEU B 1 609 ? 3.74 -27.094 -23.484 1 85.44 609 LEU B O 1
ATOM 11258 N N . LEU B 1 610 ? 5.977 -27.453 -23.625 1 87.69 610 LEU B N 1
ATOM 11259 C CA . LEU B 1 610 ? 5.812 -28.891 -23.781 1 87.69 610 LEU B CA 1
ATOM 11260 C C . LEU B 1 610 ? 5.273 -29.531 -22.5 1 87.69 610 LEU B C 1
ATOM 11262 O O . LEU B 1 610 ? 4.512 -30.5 -22.547 1 87.69 610 LEU B O 1
ATOM 11266 N N . LEU B 1 611 ? 5.648 -29.031 -21.484 1 80.31 611 LEU B N 1
ATOM 11267 C CA . LEU B 1 611 ? 5.133 -29.516 -20.219 1 80.31 611 LEU B CA 1
ATOM 11268 C C . LEU B 1 611 ? 3.633 -29.266 -20.109 1 80.31 611 LEU B C 1
ATOM 11270 O O . LEU B 1 611 ? 2.885 -30.156 -19.672 1 80.31 611 LEU B O 1
ATOM 11274 N N . ILE B 1 612 ? 3.188 -28.125 -20.453 1 81.88 612 ILE B N 1
ATOM 11275 C CA . ILE B 1 612 ? 1.767 -27.797 -20.406 1 81.88 612 ILE B CA 1
ATOM 11276 C C . ILE B 1 612 ? 1.005 -28.672 -21.406 1 81.88 612 ILE B C 1
ATOM 11278 O O . ILE B 1 612 ? -0.067 -29.188 -21.094 1 81.88 612 ILE B O 1
ATOM 11282 N N . MET B 1 613 ? 1.603 -28.844 -22.562 1 88.81 613 MET B N 1
ATOM 11283 C CA . MET B 1 613 ? 0.959 -29.656 -23.594 1 88.81 613 MET B CA 1
ATOM 11284 C C . MET B 1 613 ? 0.861 -31.109 -23.156 1 88.81 613 MET B C 1
ATOM 11286 O O . MET B 1 613 ? -0.075 -31.812 -23.531 1 88.81 613 MET B O 1
ATOM 11290 N N . SER B 1 614 ? 1.821 -31.562 -22.375 1 87.12 614 SER B N 1
ATOM 11291 C CA . SER B 1 614 ? 1.756 -32.938 -21.875 1 87.12 614 SER B CA 1
ATOM 11292 C C . SER B 1 614 ? 0.54 -33.156 -20.984 1 87.12 614 SER B C 1
ATOM 11294 O O . SER B 1 614 ? -0.07 -34.219 -20.984 1 87.12 614 SER B O 1
ATOM 11296 N N . ILE B 1 615 ? 0.104 -32.125 -20.297 1 80 615 ILE B N 1
ATOM 11297 C CA . ILE B 1 615 ? -1.077 -32.188 -19.438 1 80 615 ILE B CA 1
ATOM 11298 C C . ILE B 1 615 ? -2.334 -32.25 -20.297 1 80 615 ILE B C 1
ATOM 11300 O O . ILE B 1 615 ? -3.248 -33.031 -20.031 1 80 615 ILE B O 1
ATOM 11304 N N . VAL B 1 616 ? -2.326 -31.438 -21.328 1 86.81 616 VAL B N 1
ATOM 11305 C CA . VAL B 1 616 ? -3.459 -31.422 -22.25 1 86.81 616 VAL B CA 1
ATOM 11306 C C . VAL B 1 616 ? -3.594 -32.781 -22.938 1 86.81 616 VAL B C 1
ATOM 11308 O O . VAL B 1 616 ? -4.695 -33.312 -23.047 1 86.81 616 VAL B O 1
ATOM 11311 N N . ILE B 1 617 ? -2.473 -33.312 -23.281 1 89.81 617 ILE B N 1
ATOM 11312 C CA . ILE B 1 617 ? -2.453 -34.594 -24 1 89.81 617 ILE B CA 1
ATOM 11313 C C . ILE B 1 617 ? -2.883 -35.719 -23.047 1 89.81 617 ILE B C 1
ATOM 11315 O O . ILE B 1 617 ? -3.656 -36.594 -23.438 1 89.81 617 ILE B O 1
ATOM 11319 N N . ALA B 1 618 ? -2.463 -35.688 -21.844 1 84.44 618 ALA B N 1
ATOM 11320 C CA . ALA B 1 618 ? -2.842 -36.688 -20.859 1 84.44 618 ALA B CA 1
ATOM 11321 C C . ALA B 1 618 ? -4.344 -36.656 -20.594 1 84.44 618 ALA B C 1
ATOM 11323 O O . ALA B 1 618 ? -4.98 -37.688 -20.453 1 84.44 618 ALA B O 1
ATOM 11324 N N . LEU B 1 619 ? -4.863 -35.5 -20.531 1 82.81 619 LEU B N 1
ATOM 11325 C CA . LEU B 1 619 ? -6.301 -35.344 -20.312 1 82.81 619 LEU B CA 1
ATOM 11326 C C . LEU B 1 619 ? -7.09 -35.875 -21.516 1 82.81 619 LEU B C 1
ATOM 11328 O O . LEU B 1 619 ? -8.133 -36.5 -21.344 1 82.81 619 LEU B O 1
ATOM 11332 N N . ASN B 1 620 ? -6.629 -35.625 -22.719 1 86 620 ASN B N 1
ATOM 11333 C CA . ASN B 1 620 ? -7.309 -36.094 -23.922 1 86 620 ASN B CA 1
ATOM 11334 C C . ASN B 1 620 ? -7.262 -37.625 -24.031 1 86 620 ASN B C 1
ATOM 11336 O O . ASN B 1 620 ? -8.219 -38.25 -24.5 1 86 620 ASN B O 1
ATOM 11340 N N . ILE B 1 621 ? -6.164 -38.188 -23.562 1 85.75 621 ILE B N 1
ATOM 11341 C CA . ILE B 1 621 ? -6.074 -39.625 -23.547 1 85.75 621 ILE B CA 1
ATOM 11342 C C . ILE B 1 621 ? -7.102 -40.219 -22.578 1 85.75 621 ILE B C 1
ATOM 11344 O O . ILE B 1 621 ? -7.832 -41.156 -22.906 1 85.75 621 ILE B O 1
ATOM 11348 N N . SER B 1 622 ? -7.242 -39.625 -21.453 1 80.19 622 SER B N 1
ATOM 11349 C CA . SER B 1 622 ? -8.141 -40.094 -20.406 1 80.19 622 SER B CA 1
ATOM 11350 C C . SER B 1 622 ? -9.594 -40.031 -20.844 1 80.19 622 SER B C 1
ATOM 11352 O O . SER B 1 622 ? -10.367 -40.969 -20.625 1 80.19 622 SER B O 1
ATOM 11354 N N . ILE B 1 623 ? -9.906 -38.969 -21.516 1 78.44 623 ILE B N 1
ATOM 11355 C CA . ILE B 1 623 ? -11.297 -38.781 -21.906 1 78.44 623 ILE B CA 1
ATOM 11356 C C . ILE B 1 623 ? -11.625 -39.688 -23.094 1 78.44 623 ILE B C 1
ATOM 11358 O O . ILE B 1 623 ? -12.734 -40.219 -23.203 1 78.44 623 ILE B O 1
ATOM 11362 N N . THR B 1 624 ? -10.703 -39.844 -24 1 81.75 624 THR B N 1
ATOM 11363 C CA . THR B 1 624 ? -10.93 -40.719 -25.156 1 81.75 624 THR B CA 1
ATOM 11364 C C . THR B 1 624 ? -11.07 -42.188 -24.719 1 81.75 624 THR B C 1
ATOM 11366 O O . THR B 1 624 ? -11.938 -42.875 -25.219 1 81.75 624 THR B O 1
ATOM 11369 N N . VAL B 1 625 ? -10.273 -42.562 -23.781 1 79.56 625 VAL B N 1
ATOM 11370 C CA . VAL B 1 625 ? -10.344 -43.938 -23.297 1 79.56 625 VAL B CA 1
ATOM 11371 C C . VAL B 1 625 ? -11.633 -44.125 -22.5 1 79.56 625 VAL B C 1
ATOM 11373 O O . VAL B 1 625 ? -12.305 -45.156 -22.641 1 79.56 625 VAL B O 1
ATOM 11376 N N . TRP B 1 626 ? -12.039 -43.125 -21.766 1 75.81 626 TRP B N 1
ATOM 11377 C CA . TRP B 1 626 ? -13.258 -43.219 -20.953 1 75.81 626 TRP B CA 1
ATOM 11378 C C . TRP B 1 626 ? -14.492 -43.25 -21.844 1 75.81 626 TRP B C 1
ATOM 11380 O O . TRP B 1 626 ? -15.43 -44 -21.578 1 75.81 626 TRP B O 1
ATOM 11390 N N . SER B 1 627 ? -14.477 -42.469 -22.844 1 74 627 SER B N 1
ATOM 11391 C CA . SER B 1 627 ? -15.625 -42.406 -23.75 1 74 627 SER B CA 1
ATOM 11392 C C . SER B 1 627 ? -15.781 -43.719 -24.516 1 74 627 SER B C 1
ATOM 11394 O O . SER B 1 627 ? -16.906 -44.094 -24.875 1 74 627 SER B O 1
ATOM 11396 N N . ASN B 1 628 ? -14.68 -44.438 -24.719 1 75.06 628 ASN B N 1
ATOM 11397 C CA . ASN B 1 628 ? -14.742 -45.688 -25.453 1 75.06 628 ASN B CA 1
ATOM 11398 C C . ASN B 1 628 ? -15.109 -46.875 -24.562 1 75.06 628 ASN B C 1
ATOM 11400 O O . ASN B 1 628 ? -15.711 -47.844 -25.016 1 75.06 628 ASN B O 1
ATOM 11404 N N . LEU B 1 629 ? -14.695 -46.719 -23.297 1 71.06 629 LEU B N 1
ATOM 11405 C CA . LEU B 1 629 ? -14.977 -47.812 -22.391 1 71.06 629 LEU B CA 1
ATOM 11406 C C . LEU B 1 629 ? -16.422 -47.781 -21.906 1 71.06 629 LEU B C 1
ATOM 11408 O O . LEU B 1 629 ? -17.047 -48.812 -21.703 1 71.06 629 LEU B O 1
ATOM 11412 N N . ASP B 1 630 ? -16.906 -46.562 -21.469 1 62.12 630 ASP B N 1
ATOM 11413 C CA . ASP B 1 630 ? -18.266 -46.5 -20.969 1 62.12 630 ASP B CA 1
ATOM 11414 C C . ASP B 1 630 ? -19.203 -45.875 -22 1 62.12 630 ASP B C 1
ATOM 11416 O O . ASP B 1 630 ? -19.359 -44.656 -22.062 1 62.12 630 ASP B O 1
ATOM 11420 N N . LYS B 1 631 ? -19.719 -46.625 -22.969 1 58.12 631 LYS B N 1
ATOM 11421 C CA . LYS B 1 631 ? -20.609 -46.219 -24.047 1 58.12 631 LYS B CA 1
ATOM 11422 C C . LYS B 1 631 ? -21.938 -45.688 -23.5 1 58.12 631 LYS B C 1
ATOM 11424 O O . LYS B 1 631 ? -22.703 -45.031 -24.219 1 58.12 631 LYS B O 1
ATOM 11429 N N . SER B 1 632 ? -22.25 -46.031 -22.266 1 51.34 632 SER B N 1
ATOM 11430 C CA . SER B 1 632 ? -23.531 -45.594 -21.719 1 51.34 632 SER B CA 1
ATOM 11431 C C . SER B 1 632 ? -23.422 -44.219 -21.078 1 51.34 632 SER B C 1
ATOM 11433 O O . SER B 1 632 ? -23.422 -44.094 -19.859 1 51.34 632 SER B O 1
ATOM 11435 N N . LEU B 1 633 ? -22.672 -43.406 -21.641 1 50 633 LEU B N 1
ATOM 11436 C CA . LEU B 1 633 ? -22.297 -42.125 -21.125 1 50 633 LEU B CA 1
ATOM 11437 C C . LEU B 1 633 ? -23.516 -41.312 -20.672 1 50 633 LEU B C 1
ATOM 11439 O O . LEU B 1 633 ? -23.406 -40.125 -20.344 1 50 633 LEU B O 1
ATOM 11443 N N . SER B 1 634 ? -24.719 -41.875 -20.906 1 45.44 634 SER B N 1
ATOM 11444 C CA . SER B 1 634 ? -25.938 -41.188 -20.484 1 45.44 634 SER B CA 1
ATOM 11445 C C . SER B 1 634 ? -25.875 -40.812 -19.016 1 45.44 634 SER B C 1
ATOM 11447 O O . SER B 1 634 ? -26.516 -39.844 -18.594 1 45.44 634 SER B O 1
ATOM 11449 N N . ASN B 1 635 ? -25.312 -41.781 -18.234 1 44.25 635 ASN B N 1
ATOM 11450 C CA . ASN B 1 635 ? -25.438 -41.562 -16.797 1 44.25 635 ASN B CA 1
ATOM 11451 C C . ASN B 1 635 ? -24.188 -40.938 -16.219 1 44.25 635 ASN B C 1
ATOM 11453 O O . ASN B 1 635 ? -23.953 -40.969 -15.008 1 44.25 635 ASN B O 1
ATOM 11457 N N . VAL B 1 636 ? -23.281 -40.844 -16.969 1 50.38 636 VAL B N 1
ATOM 11458 C CA . VAL B 1 636 ? -22.031 -40.5 -16.312 1 50.38 636 VAL B CA 1
ATOM 11459 C C . VAL B 1 636 ? -22.078 -39.062 -15.805 1 50.38 636 VAL B C 1
ATOM 11461 O O . VAL B 1 636 ? -22.203 -38.125 -16.594 1 50.38 636 VAL B O 1
ATOM 11464 N N . GLN B 1 637 ? -22.562 -38.969 -14.609 1 55.59 637 GLN B N 1
ATOM 11465 C CA . GLN B 1 637 ? -22.766 -37.75 -13.836 1 55.59 637 GLN B CA 1
ATOM 11466 C C . GLN B 1 637 ? -21.438 -37.094 -13.445 1 55.59 637 GLN B C 1
ATOM 11468 O O . GLN B 1 637 ? -20.406 -37.781 -13.414 1 55.59 637 GLN B O 1
ATOM 11473 N N . GLY B 1 638 ? -21.25 -35.875 -13.195 1 61.97 638 GLY B N 1
ATOM 11474 C CA . GLY B 1 638 ? -20.641 -34.656 -12.719 1 61.97 638 GLY B CA 1
ATOM 11475 C C . GLY B 1 638 ? -19.156 -34.562 -13.078 1 61.97 638 GLY B C 1
ATOM 11476 O O . GLY B 1 638 ? -18.734 -33.562 -13.648 1 61.97 638 GLY B O 1
ATOM 11477 N N . LEU B 1 639 ? -18.406 -35.844 -12.875 1 63.59 639 LEU B N 1
ATOM 11478 C CA . LEU B 1 639 ? -16.969 -35.719 -13.078 1 63.59 639 LEU B CA 1
ATOM 11479 C C . LEU B 1 639 ? -16.625 -35.844 -14.555 1 63.59 639 LEU B C 1
ATOM 11481 O O . LEU B 1 639 ? -15.719 -35.125 -15.031 1 63.59 639 LEU B O 1
ATOM 11485 N N . TYR B 1 640 ? -17.312 -36.75 -15.25 1 70.81 640 TYR B N 1
ATOM 11486 C CA . TYR B 1 640 ? -17.047 -36.938 -16.672 1 70.81 640 TYR B CA 1
ATOM 11487 C C . TYR B 1 640 ? -17.344 -35.656 -17.438 1 70.81 640 TYR B C 1
ATOM 11489 O O . TYR B 1 640 ? -16.609 -35.281 -18.359 1 70.81 640 TYR B O 1
ATOM 11497 N N . LEU B 1 641 ? -18.391 -34.969 -17.047 1 74.56 641 LEU B N 1
ATOM 11498 C CA . LEU B 1 641 ? -18.766 -33.75 -17.719 1 74.56 641 LEU B CA 1
ATOM 11499 C C . LEU B 1 641 ? -17.75 -32.625 -17.438 1 74.56 641 LEU B C 1
ATOM 11501 O O . LEU B 1 641 ? -17.469 -31.812 -18.312 1 74.56 641 LEU B O 1
ATOM 11505 N N . GLU B 1 642 ? -17.203 -32.75 -16.266 1 72.75 642 GLU B N 1
ATOM 11506 C CA . GLU B 1 642 ? -16.203 -31.75 -15.906 1 72.75 642 GLU B CA 1
ATOM 11507 C C . GLU B 1 642 ? -14.898 -31.969 -16.688 1 72.75 642 GLU B C 1
ATOM 11509 O O . GLU B 1 642 ? -14.25 -31.016 -17.109 1 72.75 642 GLU B O 1
ATOM 11514 N N . LEU B 1 643 ? -14.594 -33.219 -16.719 1 73.5 643 LEU B N 1
ATOM 11515 C CA . LEU B 1 643 ? -13.375 -33.562 -17.453 1 73.5 643 LEU B CA 1
ATOM 11516 C C . LEU B 1 643 ? -13.531 -33.281 -18.938 1 73.5 643 LEU B C 1
ATOM 11518 O O . LEU B 1 643 ? -12.578 -32.875 -19.609 1 73.5 643 LEU B O 1
ATOM 11522 N N . ARG B 1 644 ? -14.711 -33.5 -19.391 1 78.81 644 ARG B N 1
ATOM 11523 C CA . ARG B 1 644 ? -14.984 -33.188 -20.797 1 78.81 644 ARG B CA 1
ATOM 11524 C C . ARG B 1 644 ? -14.898 -31.688 -21.062 1 78.81 644 ARG B C 1
ATOM 11526 O O . ARG B 1 644 ? -14.352 -31.266 -22.078 1 78.81 644 ARG B O 1
ATOM 11533 N N . MET B 1 645 ? -15.391 -30.969 -20.172 1 80.5 645 MET B N 1
ATOM 11534 C CA . MET B 1 645 ? -15.305 -29.516 -20.297 1 80.5 645 MET B CA 1
ATOM 11535 C C . MET B 1 645 ? -13.852 -29.062 -20.234 1 80.5 645 MET B C 1
ATOM 11537 O O . MET B 1 645 ? -13.438 -28.203 -21.016 1 80.5 645 MET B O 1
ATOM 11541 N N . ALA B 1 646 ? -13.125 -29.656 -19.344 1 80.12 646 ALA B N 1
ATOM 11542 C CA . ALA B 1 646 ? -11.719 -29.312 -19.203 1 80.12 646 ALA B CA 1
ATOM 11543 C C . ALA B 1 646 ? -10.93 -29.641 -20.469 1 80.12 646 ALA B C 1
ATOM 11545 O O . ALA B 1 646 ? -10.07 -28.859 -20.891 1 80.12 646 ALA B O 1
ATOM 11546 N N . SER B 1 647 ? -11.211 -30.766 -21 1 82.56 647 SER B N 1
ATOM 11547 C CA . SER B 1 647 ? -10.531 -31.188 -22.219 1 82.56 647 SER B CA 1
ATOM 11548 C C . SER B 1 647 ? -10.828 -30.234 -23.375 1 82.56 647 SER B C 1
ATOM 11550 O O . SER B 1 647 ? -9.93 -29.891 -24.141 1 82.56 647 SER B O 1
ATOM 11552 N N . VAL B 1 648 ? -12.055 -29.766 -23.453 1 83.75 648 VAL B N 1
ATOM 11553 C CA . VAL B 1 648 ? -12.445 -28.875 -24.531 1 83.75 648 VAL B CA 1
ATOM 11554 C C . VAL B 1 648 ? -11.773 -27.516 -24.359 1 83.75 648 VAL B C 1
ATOM 11556 O O . VAL B 1 648 ? -11.234 -26.938 -25.312 1 83.75 648 VAL B O 1
ATOM 11559 N N . VAL B 1 649 ? -11.773 -27.062 -23.219 1 86 649 VAL B N 1
ATOM 11560 C CA . VAL B 1 649 ? -11.219 -25.734 -22.938 1 86 649 VAL B CA 1
ATOM 11561 C C . VAL B 1 649 ? -9.703 -25.766 -23.156 1 86 649 VAL B C 1
ATOM 11563 O O . VAL B 1 649 ? -9.156 -24.844 -23.781 1 86 649 VAL B O 1
ATOM 11566 N N . LEU B 1 650 ? -9.086 -26.781 -22.719 1 87.44 650 LEU B N 1
ATOM 11567 C CA . LEU B 1 650 ? -7.633 -26.828 -22.812 1 87.44 650 LEU B CA 1
ATOM 11568 C C . LEU B 1 650 ? -7.191 -27.141 -24.234 1 87.44 650 LEU B C 1
ATOM 11570 O O . LEU B 1 650 ? -6.145 -26.672 -24.688 1 87.44 650 LEU B O 1
ATOM 11574 N N . THR B 1 651 ? -7.961 -27.922 -24.922 1 89.19 651 THR B N 1
ATOM 11575 C CA . THR B 1 651 ? -7.602 -28.297 -26.281 1 89.19 651 THR B CA 1
ATOM 11576 C C . THR B 1 651 ? -7.797 -27.125 -27.234 1 89.19 651 THR B C 1
ATOM 11578 O O . THR B 1 651 ? -6.898 -26.797 -28.016 1 89.19 651 THR B O 1
ATOM 11581 N N . TYR B 1 652 ? -8.906 -26.453 -27.094 1 89 652 TYR B N 1
ATOM 11582 C CA . TYR B 1 652 ? -9.172 -25.344 -28 1 89 652 TYR B CA 1
ATOM 11583 C C . TYR B 1 652 ? -8.484 -24.078 -27.5 1 89 652 TYR B C 1
ATOM 11585 O O . TYR B 1 652 ? -8.305 -23.109 -28.25 1 89 652 TYR B O 1
ATOM 11593 N N . GLY B 1 653 ? -8.07 -24.094 -26.312 1 89.56 653 GLY B N 1
ATOM 11594 C CA . GLY B 1 653 ? -7.426 -22.938 -25.719 1 89.56 653 GLY B CA 1
ATOM 11595 C C . GLY B 1 653 ? -5.91 -23.016 -25.719 1 89.56 653 GLY B C 1
ATOM 11596 O O . GLY B 1 653 ? -5.238 -22.266 -25 1 89.56 653 GLY B O 1
ATOM 11597 N N . GLN B 1 654 ? -5.297 -23.828 -26.469 1 91.44 654 GLN B N 1
ATOM 11598 C CA . GLN B 1 654 ? -3.854 -24.047 -26.469 1 91.44 654 GLN B CA 1
ATOM 11599 C C . GLN B 1 654 ? -3.104 -22.75 -26.812 1 91.44 654 GLN B C 1
ATOM 11601 O O . GLN B 1 654 ? -1.976 -22.562 -26.359 1 91.44 654 GLN B O 1
ATOM 11606 N N . GLY B 1 655 ? -3.738 -21.922 -27.625 1 91.94 655 GLY B N 1
ATOM 11607 C CA . GLY B 1 655 ? -3.111 -20.656 -27.969 1 91.94 655 GLY B CA 1
ATOM 11608 C C . GLY B 1 655 ? -2.795 -19.797 -26.766 1 91.94 655 GLY B C 1
ATOM 11609 O O . GLY B 1 655 ? -1.822 -19.031 -26.766 1 91.94 655 GLY B O 1
ATOM 11610 N N . PHE B 1 656 ? -3.543 -19.984 -25.812 1 88.56 656 PHE B N 1
ATOM 11611 C CA . PHE B 1 656 ? -3.332 -19.234 -24.578 1 88.56 656 PHE B CA 1
ATOM 11612 C C . PHE B 1 656 ? -2.016 -19.625 -23.922 1 88.56 656 PHE B C 1
ATOM 11614 O O . PHE B 1 656 ? -1.309 -18.766 -23.391 1 88.56 656 PHE B O 1
ATOM 11621 N N . PHE B 1 657 ? -1.664 -20.812 -23.938 1 87.38 657 PHE B N 1
ATOM 11622 C CA . PHE B 1 657 ? -0.433 -21.281 -23.312 1 87.38 657 PHE B CA 1
ATOM 11623 C C . PHE B 1 657 ? 0.784 -20.859 -24.125 1 87.38 657 PHE B C 1
ATOM 11625 O O . PHE B 1 657 ? 1.839 -20.562 -23.562 1 87.38 657 PHE B O 1
ATOM 11632 N N . SER B 1 658 ? 0.62 -20.859 -25.422 1 91.44 658 SER B N 1
ATOM 11633 C CA . SER B 1 658 ? 1.691 -20.344 -26.266 1 91.44 658 SER B CA 1
ATOM 11634 C C . SER B 1 658 ? 1.917 -18.844 -26.016 1 91.44 658 SER B C 1
ATOM 11636 O O . SER B 1 658 ? 3.057 -18.375 -26.031 1 91.44 658 SER B O 1
ATOM 11638 N N . PHE B 1 659 ? 0.853 -18.203 -25.797 1 89.38 659 PHE B N 1
ATOM 11639 C CA . PHE B 1 659 ? 0.934 -16.781 -25.484 1 89.38 659 PHE B CA 1
ATOM 11640 C C . PHE B 1 659 ? 1.613 -16.562 -24.125 1 89.38 659 PHE B C 1
ATOM 11642 O O . PHE B 1 659 ? 2.459 -15.68 -24 1 89.38 659 PHE B O 1
ATOM 11649 N N . ALA B 1 660 ? 1.279 -17.344 -23.25 1 80 660 ALA B N 1
ATOM 11650 C CA . ALA B 1 660 ? 1.839 -17.219 -21.906 1 80 660 ALA B CA 1
ATOM 11651 C C . ALA B 1 660 ? 3.34 -17.484 -21.906 1 80 660 ALA B C 1
ATOM 11653 O O . ALA B 1 660 ? 4.086 -16.906 -21.125 1 80 660 ALA B O 1
ATOM 11654 N N . THR B 1 661 ? 3.814 -18.281 -22.766 1 81.31 661 THR B N 1
ATOM 11655 C CA . THR B 1 661 ? 5.211 -18.688 -22.781 1 81.31 661 THR B CA 1
ATOM 11656 C C . THR B 1 661 ? 6.043 -17.781 -23.688 1 81.31 661 THR B C 1
ATOM 11658 O O . THR B 1 661 ? 7.156 -17.391 -23.312 1 81.31 661 THR B O 1
ATOM 11661 N N . PHE B 1 662 ? 5.469 -17.453 -24.859 1 84.06 662 PHE B N 1
ATOM 11662 C CA . PHE B 1 662 ? 6.281 -16.75 -25.844 1 84.06 662 PHE B CA 1
ATOM 11663 C C . PHE B 1 662 ? 5.77 -15.336 -26.047 1 84.06 662 PHE B C 1
ATOM 11665 O O . PHE B 1 662 ? 6.391 -14.539 -26.766 1 84.06 662 PHE B O 1
ATOM 11672 N N . GLY B 1 663 ? 4.711 -14.961 -25.469 1 78.06 663 GLY B N 1
ATOM 11673 C CA . GLY B 1 663 ? 4.078 -13.68 -25.75 1 78.06 663 GLY B CA 1
ATOM 11674 C C . GLY B 1 663 ? 4.871 -12.5 -25.234 1 78.06 663 GLY B C 1
ATOM 11675 O O . GLY B 1 663 ? 4.766 -11.391 -25.766 1 78.06 663 GLY B O 1
ATOM 11676 N N . PHE B 1 664 ? 5.676 -12.695 -24.328 1 72.44 664 PHE B N 1
ATOM 11677 C CA . PHE B 1 664 ? 6.32 -11.547 -23.703 1 72.44 664 PHE B CA 1
ATOM 11678 C C . PHE B 1 664 ? 7.828 -11.734 -23.641 1 72.44 664 PHE B C 1
ATOM 11680 O O . PHE B 1 664 ? 8.453 -11.461 -22.625 1 72.44 664 PHE B O 1
ATOM 11687 N N . ILE B 1 665 ? 8.367 -12.125 -24.656 1 66.69 665 ILE B N 1
ATOM 11688 C CA . ILE B 1 665 ? 9.82 -12.234 -24.797 1 66.69 665 ILE B CA 1
ATOM 11689 C C . ILE B 1 665 ? 10.445 -10.844 -24.75 1 66.69 665 ILE B C 1
ATOM 11691 O O . ILE B 1 665 ? 9.992 -9.93 -25.438 1 66.69 665 ILE B O 1
ATOM 11695 N N . LYS B 1 666 ? 11.406 -10.594 -23.859 1 60.81 666 LYS B N 1
ATOM 11696 C CA . LYS B 1 666 ? 12.031 -9.312 -23.562 1 60.81 666 LYS B CA 1
ATOM 11697 C C . LYS B 1 666 ? 12.57 -8.648 -24.828 1 60.81 666 LYS B C 1
ATOM 11699 O O . LYS B 1 666 ? 12.477 -7.434 -24.984 1 60.81 666 LYS B O 1
ATOM 11704 N N . GLU B 1 667 ? 13.195 -9.578 -25.672 1 59.66 667 GLU B N 1
ATOM 11705 C CA . GLU B 1 667 ? 13.859 -9.062 -26.859 1 59.66 667 GLU B CA 1
ATOM 11706 C C . GLU B 1 667 ? 12.867 -8.344 -27.766 1 59.66 667 GLU B C 1
ATOM 11708 O O . GLU B 1 667 ? 13.242 -7.41 -28.484 1 59.66 667 GLU B O 1
ATOM 11713 N N . PHE B 1 668 ? 11.664 -8.836 -27.703 1 61.34 668 PHE B N 1
ATOM 11714 C CA . PHE B 1 668 ? 10.633 -8.211 -28.516 1 61.34 668 PHE B CA 1
ATOM 11715 C C . PHE B 1 668 ? 10.352 -6.785 -28.047 1 61.34 668 PHE B C 1
ATOM 11717 O O . PHE B 1 668 ? 10.164 -5.883 -28.859 1 61.34 668 PHE B O 1
ATOM 11724 N N . PHE B 1 669 ? 10.312 -6.57 -26.766 1 54.16 669 PHE B N 1
ATOM 11725 C CA . PHE B 1 669 ? 9.977 -5.273 -26.203 1 54.16 669 PHE B CA 1
ATOM 11726 C C . PHE B 1 669 ? 11.188 -4.352 -26.203 1 54.16 669 PHE B C 1
ATOM 11728 O O . PHE B 1 669 ? 11.047 -3.127 -26.219 1 54.16 669 PHE B O 1
ATOM 11735 N N . MET B 1 670 ? 12.383 -4.988 -26.047 1 47.16 670 MET B N 1
ATOM 11736 C CA . MET B 1 670 ? 13.609 -4.203 -26.172 1 47.16 670 MET B CA 1
ATOM 11737 C C . MET B 1 670 ? 13.805 -3.717 -27.594 1 47.16 670 MET B C 1
ATOM 11739 O O . MET B 1 670 ? 14.484 -2.713 -27.828 1 47.16 670 MET B O 1
ATOM 11743 N N . LEU B 1 671 ? 13.562 -4.68 -28.438 1 42.34 671 LEU B N 1
ATOM 11744 C CA . LEU B 1 671 ? 13.664 -4.27 -29.828 1 42.34 671 LEU B CA 1
ATOM 11745 C C . LEU B 1 671 ? 12.727 -3.102 -30.125 1 42.34 671 LEU B C 1
ATOM 11747 O O . LEU B 1 671 ? 11.523 -3.189 -29.891 1 42.34 671 LEU B O 1
ATOM 11751 N N . GLY B 1 672 ? 12.906 -1.973 -29.406 1 41.59 672 GLY B N 1
ATOM 11752 C CA . GLY B 1 672 ? 12.156 -0.773 -29.75 1 41.59 672 GLY B CA 1
ATOM 11753 C C . GLY B 1 672 ? 11.438 -0.879 -31.078 1 41.59 672 GLY B C 1
ATOM 11754 O O . GLY B 1 672 ? 12.023 -0.599 -32.125 1 41.59 672 GLY B O 1
ATOM 11755 N N . CYS B 1 673 ? 10.789 -1.777 -31.297 1 39.91 673 CYS B N 1
ATOM 11756 C CA . CYS B 1 673 ? 10.203 -1.787 -32.625 1 39.91 673 CYS B CA 1
ATOM 11757 C C . CYS B 1 673 ? 10 -0.368 -33.156 1 39.91 673 CYS B C 1
ATOM 11759 O O . CYS B 1 673 ? 10.234 -0.094 -34.312 1 39.91 673 CYS B O 1
ATOM 11761 N N . PHE B 1 674 ? 9.594 0.482 -32.25 1 39.97 674 PHE B N 1
ATOM 11762 C CA . PHE B 1 674 ? 9.477 1.868 -32.688 1 39.97 674 PHE B CA 1
ATOM 11763 C C . PHE B 1 674 ? 10.859 2.488 -32.875 1 39.97 674 PHE B C 1
ATOM 11765 O O . PHE B 1 674 ? 11.062 3.27 -33.812 1 39.97 674 PHE B O 1
ATOM 11772 N N . GLU B 1 675 ? 11.773 2.219 -32 1 40.28 675 GLU B N 1
ATOM 11773 C CA . GLU B 1 675 ? 13.109 2.793 -32.156 1 40.28 675 GLU B CA 1
ATOM 11774 C C . GLU B 1 675 ? 13.789 2.244 -33.406 1 40.28 675 GLU B C 1
ATOM 11776 O O . GLU B 1 675 ? 14.453 2.986 -34.156 1 40.28 675 GLU B O 1
ATOM 11781 N N . LYS B 1 676 ? 13.781 0.952 -33.656 1 42.66 676 LYS B N 1
ATOM 11782 C CA . LYS B 1 676 ? 14.328 0.413 -34.875 1 42.66 676 LYS B CA 1
ATOM 11783 C C . LYS B 1 676 ? 13.586 0.958 -36.094 1 42.66 676 LYS B C 1
ATOM 11785 O O . LYS B 1 676 ? 14.203 1.33 -37.094 1 42.66 676 LYS B O 1
ATOM 11790 N N . VAL B 1 677 ? 12.266 0.937 -35.969 1 42.56 677 VAL B N 1
ATOM 11791 C CA . VAL B 1 677 ? 11.539 1.613 -37.031 1 42.56 677 VAL B CA 1
ATOM 11792 C C . VAL B 1 677 ? 11.953 3.084 -37.094 1 42.56 677 VAL B C 1
ATOM 11794 O O . VAL B 1 677 ? 12.164 3.639 -38.188 1 42.56 677 VAL B O 1
ATOM 11797 N N . TYR B 1 678 ? 12.156 3.602 -35.906 1 40.22 678 TYR B N 1
ATOM 11798 C CA . TYR B 1 678 ? 12.617 4.984 -35.844 1 40.22 678 TYR B CA 1
ATOM 11799 C C . TYR B 1 678 ? 14.078 5.09 -36.25 1 40.22 678 TYR B C 1
ATOM 11801 O O . TYR B 1 678 ? 14.453 5.996 -37 1 40.22 678 TYR B O 1
ATOM 11809 N N . LYS B 1 679 ? 14.938 4.293 -35.781 1 43.97 679 LYS B N 1
ATOM 11810 C CA . LYS B 1 679 ? 16.328 4.297 -36.219 1 43.97 679 LYS B CA 1
ATOM 11811 C C . LYS B 1 679 ? 16.422 3.984 -37.719 1 43.97 679 LYS B C 1
ATOM 11813 O O . LYS B 1 679 ? 17.203 4.609 -38.438 1 43.97 679 LYS B O 1
ATOM 11818 N N . GLN B 1 680 ? 15.719 2.932 -38.156 1 43.28 680 GLN B N 1
ATOM 11819 C CA . GLN B 1 680 ? 15.656 2.684 -39.594 1 43.28 680 GLN B CA 1
ATOM 11820 C C . GLN B 1 680 ? 15.141 3.91 -40.344 1 43.28 680 GLN B C 1
ATOM 11822 O O . GLN B 1 680 ? 15.641 4.242 -41.438 1 43.28 680 GLN B O 1
ATOM 11827 N N . TYR B 1 681 ? 14.211 4.531 -39.75 1 38.59 681 TYR B N 1
ATOM 11828 C CA . TYR B 1 681 ? 13.75 5.809 -40.281 1 38.59 681 TYR B CA 1
ATOM 11829 C C . TYR B 1 681 ? 14.852 6.855 -40.219 1 38.59 681 TYR B C 1
ATOM 11831 O O . TYR B 1 681 ? 15.078 7.598 -41.188 1 38.59 681 TYR B O 1
ATOM 11839 N N . LEU B 1 682 ? 15.484 6.91 -39.094 1 41.22 682 LEU B N 1
ATOM 11840 C CA . LEU B 1 682 ? 16.578 7.863 -39 1 41.22 682 LEU B CA 1
ATOM 11841 C C . LEU B 1 682 ? 17.734 7.469 -39.906 1 41.22 682 LEU B C 1
ATOM 11843 O O . LEU B 1 682 ? 18.391 8.336 -40.5 1 41.22 682 LEU B O 1
ATOM 11847 N N . LYS B 1 683 ? 18.219 6.227 -39.812 1 44.16 683 LYS B N 1
ATOM 11848 C CA . LYS B 1 683 ? 19.234 5.754 -40.781 1 44.16 683 LYS B CA 1
ATOM 11849 C C . LYS B 1 683 ? 18.875 6.148 -42.188 1 44.16 683 LYS B C 1
ATOM 11851 O O . LYS B 1 683 ? 19.75 6.512 -42.969 1 44.16 683 LYS B O 1
ATOM 11856 N N . LEU B 1 684 ? 17.719 5.996 -42.594 1 39.34 684 LEU B N 1
ATOM 11857 C CA . LEU B 1 684 ? 17.344 6.516 -43.875 1 39.34 684 LEU B CA 1
ATOM 11858 C C . LEU B 1 684 ? 17.562 8.023 -43.969 1 39.34 684 LEU B C 1
ATOM 11860 O O . LEU B 1 684 ? 17.875 8.562 -45.031 1 39.34 684 LEU B O 1
ATOM 11864 N N . ARG B 1 685 ? 17.141 8.617 -42.75 1 35.44 685 ARG B N 1
ATOM 11865 C CA . ARG B 1 685 ? 17.422 10.055 -42.781 1 35.44 685 ARG B CA 1
ATOM 11866 C C . ARG B 1 685 ? 18.781 10.359 -42.188 1 35.44 685 ARG B C 1
ATOM 11868 O O . ARG B 1 685 ? 19 10.156 -40.969 1 35.44 685 ARG B O 1
ATOM 11875 N N . GLY B 1 686 ? 19.891 10.297 -42.719 1 40.47 686 GLY B N 1
ATOM 11876 C CA . GLY B 1 686 ? 21.297 10.641 -42.562 1 40.47 686 GLY B CA 1
ATOM 11877 C C . GLY B 1 686 ? 21.797 10.375 -41.156 1 40.47 686 GLY B C 1
ATOM 11878 O O . GLY B 1 686 ? 21.016 10.359 -40.188 1 40.47 686 GLY B O 1
ATOM 11879 N N . ARG B 1 687 ? 22.922 9.719 -40.844 1 46.06 687 ARG B N 1
ATOM 11880 C CA . ARG B 1 687 ? 23.688 9.227 -39.719 1 46.06 687 ARG B CA 1
ATOM 11881 C C . ARG B 1 687 ? 23.812 10.281 -38.625 1 46.06 687 ARG B C 1
ATOM 11883 O O . ARG B 1 687 ? 24.609 11.219 -38.75 1 46.06 687 ARG B O 1
ATOM 11890 N N . LYS B 1 688 ? 22.828 10.703 -37.906 1 47.47 688 LYS B N 1
ATOM 11891 C CA . LYS B 1 688 ? 22.984 11.844 -37 1 47.47 688 LYS B CA 1
ATOM 11892 C C . LYS B 1 688 ? 23.672 11.422 -35.688 1 47.47 688 LYS B C 1
ATOM 11894 O O . LYS B 1 688 ? 23.344 10.375 -35.125 1 47.47 688 LYS B O 1
ATOM 11899 N N . LYS B 1 689 ? 24.922 11.688 -35.281 1 55.41 689 LYS B N 1
ATOM 11900 C CA . LYS B 1 689 ? 25.609 11.766 -34 1 55.41 689 LYS B CA 1
ATOM 11901 C C . LYS B 1 689 ? 24.641 12.148 -32.906 1 55.41 689 LYS B C 1
ATOM 11903 O O . LYS B 1 689 ? 23.719 12.93 -33.125 1 55.41 689 LYS B O 1
ATOM 11908 N N . ILE B 1 690 ? 24.594 11.312 -31.859 1 64.31 690 ILE B N 1
ATOM 11909 C CA . ILE B 1 690 ? 23.75 11.641 -30.719 1 64.31 690 ILE B CA 1
ATOM 11910 C C . ILE B 1 690 ? 24.062 13.047 -30.234 1 64.31 690 ILE B C 1
ATOM 11912 O O . ILE B 1 690 ? 25.234 13.422 -30.109 1 64.31 690 ILE B O 1
ATOM 11916 N N . THR B 1 691 ? 23.172 13.93 -30.391 1 63.56 691 THR B N 1
ATOM 11917 C CA . THR B 1 691 ? 23.359 15.281 -29.859 1 63.56 691 THR B CA 1
ATOM 11918 C C . THR B 1 691 ? 23.047 15.305 -28.359 1 63.56 691 THR B C 1
ATOM 11920 O O . THR B 1 691 ? 21.938 14.984 -27.938 1 63.56 691 THR B O 1
ATOM 11923 N N . LEU B 1 692 ? 24.156 15.234 -27.594 1 68.62 692 LEU B N 1
ATOM 11924 C CA . LEU B 1 692 ? 23.984 15.328 -26.156 1 68.62 692 LEU B CA 1
ATOM 11925 C C . LEU B 1 692 ? 23.641 16.766 -25.75 1 68.62 692 LEU B C 1
ATOM 11927 O O . LEU B 1 692 ? 23.984 17.703 -26.438 1 68.62 692 LEU B O 1
ATOM 11931 N N . GLU B 1 693 ? 22.859 16.875 -24.75 1 68 693 GLU B N 1
ATOM 11932 C CA . GLU B 1 693 ? 22.484 18.188 -24.219 1 68 693 GLU B CA 1
ATOM 11933 C C . GLU B 1 693 ? 23.719 18.969 -23.797 1 68 693 GLU B C 1
ATOM 11935 O O . GLU B 1 693 ? 24.781 18.391 -23.531 1 68 693 GLU B O 1
ATOM 11940 N N . CYS B 1 694 ? 23.578 20.172 -24 1 63.62 694 CYS B N 1
ATOM 11941 C CA . CYS B 1 694 ? 24.672 21.031 -23.578 1 63.62 694 CYS B CA 1
ATOM 11942 C C . CYS B 1 694 ? 24.953 20.859 -22.078 1 63.62 694 CYS B C 1
ATOM 11944 O O . CYS B 1 694 ? 24.047 20.578 -21.312 1 63.62 694 CYS B O 1
ATOM 11946 N N . GLU B 1 695 ? 26.234 20.703 -21.688 1 66.88 695 GLU B N 1
ATOM 11947 C CA . GLU B 1 695 ? 26.688 20.453 -20.312 1 66.88 695 GLU B CA 1
ATOM 11948 C C . GLU B 1 695 ? 25.953 21.359 -19.328 1 66.88 695 GLU B C 1
ATOM 11950 O O . GLU B 1 695 ? 25.75 20.984 -18.172 1 66.88 695 GLU B O 1
ATOM 11955 N N . SER B 1 696 ? 25.578 22.484 -19.875 1 58 696 SER B N 1
ATOM 11956 C CA . SER B 1 696 ? 24.922 23.438 -18.984 1 58 696 SER B CA 1
ATOM 11957 C C . SER B 1 696 ? 23.484 23.031 -18.672 1 58 696 SER B C 1
ATOM 11959 O O . SER B 1 696 ? 22.922 23.438 -17.656 1 58 696 SER B O 1
ATOM 11961 N N . GLU B 1 697 ? 23.031 22.125 -19.453 1 60.72 697 GLU B N 1
ATOM 11962 C CA . GLU B 1 697 ? 21.625 21.703 -19.312 1 60.72 697 GLU B CA 1
ATOM 11963 C C . GLU B 1 697 ? 21.516 20.391 -18.547 1 60.72 697 GLU B C 1
ATOM 11965 O O . GLU B 1 697 ? 20.438 19.812 -18.453 1 60.72 697 GLU B O 1
ATOM 11970 N N . LEU B 1 698 ? 22.594 20.047 -18 1 68.19 698 LEU B N 1
ATOM 11971 C CA . LEU B 1 698 ? 22.547 18.719 -17.375 1 68.19 698 LEU B CA 1
ATOM 11972 C C . LEU B 1 698 ? 21.906 18.781 -16 1 68.19 698 LEU B C 1
ATOM 11974 O O . LEU B 1 698 ? 22.094 19.766 -15.273 1 68.19 698 LEU B O 1
ATOM 11978 N N . ASP B 1 699 ? 21.109 17.844 -15.797 1 66.81 699 ASP B N 1
ATOM 11979 C CA . ASP B 1 699 ? 20.484 17.703 -14.484 1 66.81 699 ASP B CA 1
ATOM 11980 C C . ASP B 1 699 ? 21.531 17.641 -13.375 1 66.81 699 ASP B C 1
ATOM 11982 O O . ASP B 1 699 ? 22.641 17.156 -13.594 1 66.81 699 ASP B O 1
ATOM 11986 N N . ILE B 1 700 ? 21.266 18.188 -12.281 1 64.81 700 ILE B N 1
ATOM 11987 C CA . ILE B 1 700 ? 22.172 18.25 -11.141 1 64.81 700 ILE B CA 1
ATOM 11988 C C . ILE B 1 700 ? 22.594 16.844 -10.727 1 64.81 700 ILE B C 1
ATOM 11990 O O . ILE B 1 700 ? 23.75 16.641 -10.328 1 64.81 700 ILE B O 1
ATOM 11994 N N . ASP B 1 701 ? 21.609 16.031 -10.953 1 68.94 701 ASP B N 1
ATOM 11995 C CA . ASP B 1 701 ? 21.938 14.664 -10.562 1 68.94 701 ASP B CA 1
ATOM 11996 C C . ASP B 1 701 ? 23.078 14.102 -11.414 1 68.94 701 ASP B C 1
ATOM 11998 O O . ASP B 1 701 ? 23.953 13.391 -10.914 1 68.94 701 ASP B O 1
ATOM 12002 N N . ILE B 1 702 ? 23.031 14.492 -12.609 1 77.94 702 ILE B N 1
ATOM 12003 C CA . ILE B 1 702 ? 24.047 14 -13.523 1 77.94 702 ILE B CA 1
ATOM 12004 C C . ILE B 1 702 ? 25.391 14.656 -13.203 1 77.94 702 ILE B C 1
ATOM 12006 O O . ILE B 1 702 ? 26.438 13.992 -13.203 1 77.94 702 ILE B O 1
ATOM 12010 N N . LEU B 1 703 ? 25.297 15.922 -12.812 1 74.56 703 LEU B N 1
ATOM 12011 C CA . LEU B 1 703 ? 26.531 16.641 -12.508 1 74.56 703 LEU B CA 1
ATOM 12012 C C . LEU B 1 703 ? 27.156 16.109 -11.227 1 74.56 703 LEU B C 1
ATOM 12014 O O . LEU B 1 703 ? 28.391 15.984 -11.148 1 74.56 703 LEU B O 1
ATOM 12018 N N . LEU B 1 704 ? 26.281 15.742 -10.344 1 72.25 704 LEU B N 1
ATOM 12019 C CA . LEU B 1 704 ? 26.797 15.203 -9.086 1 72.25 704 LEU B CA 1
ATOM 12020 C C . LEU B 1 704 ? 27.391 13.82 -9.289 1 72.25 704 LEU B C 1
ATOM 12022 O O . LEU B 1 704 ? 28.422 13.492 -8.719 1 72.25 704 LEU B O 1
ATOM 12026 N N . LEU B 1 705 ? 26.719 13.133 -10.023 1 80.06 705 LEU B N 1
ATOM 12027 C CA . LEU B 1 705 ? 27.219 11.797 -10.312 1 80.06 705 LEU B CA 1
ATOM 12028 C C . LEU B 1 705 ? 28.547 11.875 -11.055 1 80.06 705 LEU B C 1
ATOM 12030 O O . LEU B 1 705 ? 29.469 11.086 -10.789 1 80.06 705 LEU B O 1
ATOM 12034 N N . ARG B 1 706 ? 28.656 12.82 -11.953 1 82.31 706 ARG B N 1
ATOM 12035 C CA . ARG B 1 706 ? 29.891 13.023 -12.695 1 82.31 706 ARG B CA 1
ATOM 12036 C C . ARG B 1 706 ? 31.031 13.367 -11.742 1 82.31 706 ARG B C 1
ATOM 12038 O O . ARG B 1 706 ? 32.125 12.766 -11.82 1 82.31 706 ARG B O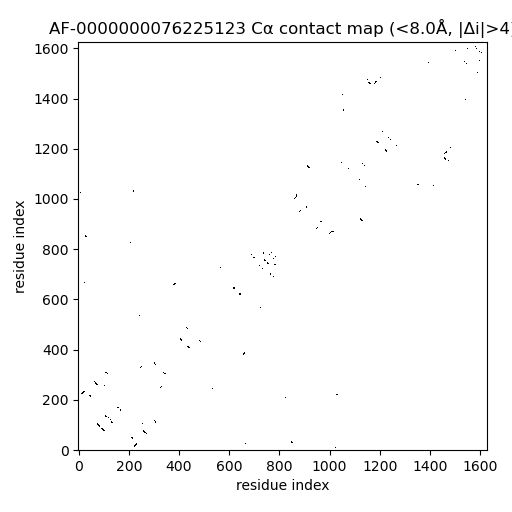 1
ATOM 12045 N N . LYS B 1 707 ? 30.766 14.227 -10.922 1 78.69 707 LYS B N 1
ATOM 12046 C CA . LYS B 1 707 ? 31.797 14.664 -9.992 1 78.69 707 LYS B CA 1
ATOM 12047 C C . LYS B 1 707 ? 32.25 13.523 -9.086 1 78.69 707 LYS B C 1
ATOM 12049 O O . LYS B 1 707 ? 33.438 13.328 -8.867 1 78.69 707 LYS B O 1
ATOM 12054 N N . ARG B 1 708 ? 31.359 12.773 -8.633 1 76.81 708 ARG B N 1
ATOM 12055 C CA . ARG B 1 708 ? 31.641 11.664 -7.734 1 76.81 708 ARG B CA 1
ATOM 12056 C C . ARG B 1 708 ? 32.406 10.555 -8.453 1 76.81 708 ARG B C 1
ATOM 12058 O O . ARG B 1 708 ? 33.375 10.016 -7.914 1 76.81 708 ARG B O 1
ATOM 12065 N N . PHE B 1 709 ? 31.938 10.266 -9.562 1 86.06 709 PHE B N 1
ATOM 12066 C CA . PHE B 1 709 ? 32.562 9.18 -10.312 1 86.06 709 PHE B CA 1
ATOM 12067 C C . PHE B 1 709 ? 34 9.555 -10.695 1 86.06 709 PHE B C 1
ATOM 12069 O O . PHE B 1 709 ? 34.906 8.734 -10.57 1 86.06 709 PHE B O 1
ATOM 12076 N N . ILE B 1 710 ? 34.219 10.797 -11.133 1 83.44 710 ILE B N 1
ATOM 12077 C CA . ILE B 1 710 ? 35.531 11.242 -11.586 1 83.44 710 ILE B CA 1
ATOM 12078 C C . ILE B 1 710 ? 36.5 11.289 -10.398 1 83.44 710 ILE B C 1
ATOM 12080 O O . ILE B 1 710 ? 37.625 10.859 -10.5 1 83.44 710 ILE B O 1
ATOM 12084 N N . LYS B 1 711 ? 35.969 11.625 -9.367 1 77.12 711 LYS B N 1
ATOM 12085 C CA . LYS B 1 711 ? 36.812 11.805 -8.195 1 77.12 711 LYS B CA 1
ATOM 12086 C C . LYS B 1 711 ? 37.219 10.461 -7.598 1 77.12 711 LYS B C 1
ATOM 12088 O O . LYS B 1 711 ? 38.375 10.242 -7.273 1 77.12 711 LYS B O 1
ATOM 12093 N N . HIS B 1 712 ? 36.312 9.562 -7.547 1 76.69 712 HIS B N 1
ATOM 12094 C CA . HIS B 1 712 ? 36.562 8.398 -6.703 1 76.69 712 HIS B CA 1
ATOM 12095 C C . HIS B 1 712 ? 36.75 7.141 -7.543 1 76.69 712 HIS B C 1
ATOM 12097 O O . HIS B 1 712 ? 37.375 6.176 -7.086 1 76.69 712 HIS B O 1
ATOM 12103 N N . HIS B 1 713 ? 36.219 7.137 -8.734 1 83.81 713 HIS B N 1
ATOM 12104 C CA . HIS B 1 713 ? 36.156 5.832 -9.383 1 83.81 713 HIS B CA 1
ATOM 12105 C C . HIS B 1 713 ? 36.812 5.848 -10.75 1 83.81 713 HIS B C 1
ATOM 12107 O O . HIS B 1 713 ? 37.188 4.797 -11.281 1 83.81 713 HIS B O 1
ATOM 12113 N N . LEU B 1 714 ? 37.062 6.984 -11.328 1 86.94 714 LEU B N 1
ATOM 12114 C CA . LEU B 1 714 ? 37.469 7.078 -12.719 1 86.94 714 LEU B CA 1
ATOM 12115 C C . LEU B 1 714 ? 38.812 6.344 -12.93 1 86.94 714 LEU B C 1
ATOM 12117 O O . LEU B 1 714 ? 38.906 5.52 -13.844 1 86.94 714 LEU B O 1
ATOM 12121 N N . LEU B 1 715 ? 39.75 6.547 -12.062 1 81.25 715 LEU B N 1
ATOM 12122 C CA . LEU B 1 715 ? 41.094 6 -12.273 1 81.25 715 LEU B CA 1
ATOM 12123 C C . LEU B 1 715 ? 41.094 4.488 -12.086 1 81.25 715 LEU B C 1
ATOM 12125 O O . LEU B 1 715 ? 41.656 3.756 -12.898 1 81.25 715 LEU B O 1
ATOM 12129 N N . GLN B 1 716 ? 40.469 4.121 -11.055 1 82.19 716 GLN B N 1
ATOM 12130 C CA . GLN B 1 716 ? 40.406 2.688 -10.797 1 82.19 716 GLN B CA 1
ATOM 12131 C C . GLN B 1 716 ? 39.625 1.963 -11.891 1 82.19 716 GLN B C 1
ATOM 12133 O O . GLN B 1 716 ? 40.031 0.89 -12.344 1 82.19 716 GLN B O 1
ATOM 12138 N N . CYS B 1 717 ? 38.531 2.559 -12.258 1 85.25 717 CYS B N 1
ATOM 12139 C CA . CYS B 1 717 ? 37.688 1.957 -13.289 1 85.25 717 CYS B CA 1
ATOM 12140 C C . CYS B 1 717 ? 38.469 1.859 -14.609 1 85.25 717 CYS B C 1
ATOM 12142 O O . CYS B 1 717 ? 38.406 0.827 -15.281 1 85.25 717 CYS B O 1
ATOM 12144 N N . SER B 1 718 ? 39.188 2.92 -14.938 1 84.75 718 SER B N 1
ATOM 12145 C CA . SER B 1 718 ? 39.938 2.949 -16.188 1 84.75 718 SER B CA 1
ATOM 12146 C C . SER B 1 718 ? 41.031 1.867 -16.188 1 84.75 718 SER B C 1
ATOM 12148 O O . SER B 1 718 ? 41.219 1.194 -17.203 1 84.75 718 SER B O 1
ATOM 12150 N N . LYS B 1 719 ? 41.562 1.676 -15.078 1 79.69 719 LYS B N 1
ATOM 12151 C CA . LYS B 1 719 ? 42.625 0.672 -14.969 1 79.69 719 LYS B CA 1
ATOM 12152 C C . LYS B 1 719 ? 42.062 -0.739 -15.062 1 79.69 719 LYS B C 1
ATOM 12154 O O . LYS B 1 719 ? 42.656 -1.624 -15.672 1 79.69 719 LYS B O 1
ATOM 12159 N N . ASP B 1 720 ? 40.938 -0.877 -14.57 1 78.62 720 ASP B N 1
ATOM 12160 C CA . ASP B 1 720 ? 40.344 -2.213 -14.453 1 78.62 720 ASP B CA 1
ATOM 12161 C C . ASP B 1 720 ? 39.688 -2.641 -15.758 1 78.62 720 ASP B C 1
ATOM 12163 O O . ASP B 1 720 ? 39.719 -3.816 -16.125 1 78.62 720 ASP B O 1
ATOM 12167 N N . ILE B 1 721 ? 39.062 -1.675 -16.438 1 81.31 721 ILE B N 1
ATOM 12168 C CA . ILE B 1 721 ? 38.188 -2.139 -17.484 1 81.31 721 ILE B CA 1
ATOM 12169 C C . ILE B 1 721 ? 38.75 -1.762 -18.844 1 81.31 721 ILE B C 1
ATOM 12171 O O . ILE B 1 721 ? 38.406 -2.383 -19.859 1 81.31 721 ILE B O 1
ATOM 12175 N N . VAL B 1 722 ? 39.625 -0.746 -18.906 1 80.88 722 VAL B N 1
ATOM 12176 C CA . VAL B 1 722 ? 40.094 -0.271 -20.203 1 80.88 722 VAL B CA 1
ATOM 12177 C C . VAL B 1 722 ? 41.125 -1.251 -20.766 1 80.88 722 VAL B C 1
ATOM 12179 O O . VAL B 1 722 ? 42.031 -1.663 -20.078 1 80.88 722 VAL B O 1
ATOM 12182 N N . ARG B 1 723 ? 40.781 -1.711 -21.875 1 74.5 723 ARG B N 1
ATOM 12183 C CA . ARG B 1 723 ? 41.656 -2.627 -22.578 1 74.5 723 ARG B CA 1
ATOM 12184 C C . ARG B 1 723 ? 41.75 -2.295 -24.062 1 74.5 723 ARG B C 1
ATOM 12186 O O . ARG B 1 723 ? 41.031 -1.404 -24.547 1 74.5 723 ARG B O 1
ATOM 12193 N N . CYS B 1 724 ? 42.844 -2.713 -24.609 1 64.75 724 CYS B N 1
ATOM 12194 C CA . CYS B 1 724 ? 42.938 -2.652 -26.062 1 64.75 724 CYS B CA 1
ATOM 12195 C C . CYS B 1 724 ? 42.156 -3.799 -26.703 1 64.75 724 CYS B C 1
ATOM 12197 O O . CYS B 1 724 ? 42.469 -4.969 -26.469 1 64.75 724 CYS B O 1
ATOM 12199 N N . LEU B 1 725 ? 41.094 -3.395 -27.234 1 64 725 LEU B N 1
ATOM 12200 C CA . LEU B 1 725 ? 40.25 -4.422 -27.812 1 64 725 LEU B CA 1
ATOM 12201 C C . LEU B 1 725 ? 40.25 -4.332 -29.344 1 64 725 LEU B C 1
ATOM 12203 O O . LEU B 1 725 ? 40.5 -3.266 -29.906 1 64 725 LEU B O 1
ATOM 12207 N N . SER B 1 726 ? 40.438 -5.363 -29.875 1 54.53 726 SER B N 1
ATOM 12208 C CA . SER B 1 726 ? 40.438 -5.414 -31.328 1 54.53 726 SER B CA 1
ATOM 12209 C C . SER B 1 726 ? 39.094 -5.867 -31.859 1 54.53 726 SER B C 1
ATOM 12211 O O . SER B 1 726 ? 38.438 -6.727 -31.25 1 54.53 726 SER B O 1
ATOM 12213 N N . PHE B 1 727 ? 38.5 -4.953 -32.531 1 52.19 727 PHE B N 1
ATOM 12214 C CA . PHE B 1 727 ? 37.25 -5.34 -33.188 1 52.19 727 PHE B CA 1
ATOM 12215 C C . PHE B 1 727 ? 37.375 -5.27 -34.688 1 52.19 727 PHE B C 1
ATOM 12217 O O . PHE B 1 727 ? 37.656 -4.203 -35.25 1 52.19 727 PHE B O 1
ATOM 12224 N N . ARG B 1 728 ? 37.125 -6.312 -35.281 1 41.28 728 ARG B N 1
ATOM 12225 C CA . ARG B 1 728 ? 37.188 -6.445 -36.719 1 41.28 728 ARG B CA 1
ATOM 12226 C C . ARG B 1 728 ? 38.5 -5.863 -37.25 1 41.28 728 ARG B C 1
ATOM 12228 O O . ARG B 1 728 ? 38.5 -5.059 -38.188 1 41.28 728 ARG B O 1
ATOM 12235 N N . LEU B 1 729 ? 39.656 -6.199 -36.625 1 45.5 729 LEU B N 1
ATOM 12236 C CA . LEU B 1 729 ? 41.031 -5.91 -37.031 1 45.5 729 LEU B CA 1
ATOM 12237 C C . LEU B 1 729 ? 41.375 -4.461 -36.719 1 45.5 729 LEU B C 1
ATOM 12239 O O . LEU B 1 729 ? 42.438 -3.99 -37.125 1 45.5 729 LEU B O 1
ATOM 12243 N N . ARG B 1 730 ? 40.375 -3.697 -36.375 1 52.94 730 ARG B N 1
ATOM 12244 C CA . ARG B 1 730 ? 40.719 -2.367 -35.875 1 52.94 730 ARG B CA 1
ATOM 12245 C C . ARG B 1 730 ? 41.031 -2.395 -34.375 1 52.94 730 ARG B C 1
ATOM 12247 O O . ARG B 1 730 ? 40.281 -2.99 -33.594 1 52.94 730 ARG B O 1
ATOM 12254 N N . LYS B 1 731 ? 42.062 -2.109 -34.219 1 59.47 731 LYS B N 1
ATOM 12255 C CA . LYS B 1 731 ? 42.5 -2.025 -32.812 1 59.47 731 LYS B CA 1
ATOM 12256 C C . LYS B 1 731 ? 42 -0.748 -32.156 1 59.47 731 LYS B C 1
ATOM 12258 O O . LYS B 1 731 ? 42.125 0.341 -32.719 1 59.47 731 LYS B O 1
ATOM 12263 N N . PHE B 1 732 ? 41.094 -0.927 -31.359 1 66.62 732 PHE B N 1
ATOM 12264 C CA . PHE B 1 732 ? 40.656 0.198 -30.547 1 66.62 732 PHE B CA 1
ATOM 12265 C C . PHE B 1 732 ? 41.438 0.251 -29.234 1 66.62 732 PHE B C 1
ATOM 12267 O O . PHE B 1 732 ? 41.406 -0.707 -28.453 1 66.62 732 PHE B O 1
ATOM 12274 N N . GLU B 1 733 ? 42.188 1.247 -29.234 1 70.81 733 GLU B N 1
ATOM 12275 C CA . GLU B 1 733 ? 42.969 1.41 -28.016 1 70.81 733 GLU B CA 1
ATOM 12276 C C . GLU B 1 733 ? 42.219 2.219 -26.969 1 70.81 733 GLU B C 1
ATOM 12278 O O . GLU B 1 733 ? 41.5 3.172 -27.297 1 70.81 733 GLU B O 1
ATOM 12283 N N . GLY B 1 734 ? 42.25 1.744 -25.766 1 77.62 734 GLY B N 1
ATOM 12284 C CA . GLY B 1 734 ? 41.688 2.484 -24.641 1 77.62 734 GLY B CA 1
ATOM 12285 C C . GLY B 1 734 ? 40.188 2.428 -24.578 1 77.62 734 GLY B C 1
ATOM 12286 O O . GLY B 1 734 ? 39.531 3.443 -24.312 1 77.62 734 GLY B O 1
ATOM 12287 N N . VAL B 1 735 ? 39.625 1.271 -24.969 1 81.88 735 VAL B N 1
ATOM 12288 C CA . VAL B 1 735 ? 38.156 1.17 -25 1 81.88 735 VAL B CA 1
ATOM 12289 C C . VAL B 1 735 ? 37.688 0.094 -24.016 1 81.88 735 VAL B C 1
ATOM 12291 O O . VAL B 1 735 ? 38.5 -0.678 -23.5 1 81.88 735 VAL B O 1
ATOM 12294 N N . PHE B 1 736 ? 36.406 0.162 -23.578 1 83.06 736 PHE B N 1
ATOM 12295 C CA . PHE B 1 736 ? 35.75 -0.837 -22.766 1 83.06 736 PHE B CA 1
ATOM 12296 C C . PHE B 1 736 ? 34.312 -1.091 -23.266 1 83.06 736 PHE B C 1
ATOM 12298 O O . PHE B 1 736 ? 33.75 -0.272 -24 1 83.06 736 PHE B O 1
ATOM 12305 N N . THR B 1 737 ? 33.719 -2.25 -22.953 1 79.56 737 THR B N 1
ATOM 12306 C CA . THR B 1 737 ? 32.375 -2.572 -23.391 1 79.56 737 THR B CA 1
ATOM 12307 C C . THR B 1 737 ? 31.359 -2.135 -22.344 1 79.56 737 THR B C 1
ATOM 12309 O O . THR B 1 737 ? 31.688 -1.985 -21.172 1 79.56 737 THR B O 1
ATOM 12312 N N . GLY B 1 738 ? 30.188 -1.777 -22.844 1 81.81 738 GLY B N 1
ATOM 12313 C CA . GLY B 1 738 ? 29.125 -1.413 -21.938 1 81.81 738 GLY B CA 1
ATOM 12314 C C . GLY B 1 738 ? 28.859 -2.465 -20.875 1 81.81 738 GLY B C 1
ATOM 12315 O O . GLY B 1 738 ? 28.625 -2.135 -19.703 1 81.81 738 GLY B O 1
ATOM 12316 N N . THR B 1 739 ? 28.969 -3.67 -21.234 1 76.19 739 THR B N 1
ATOM 12317 C CA . THR B 1 739 ? 28.734 -4.766 -20.297 1 76.19 739 THR B CA 1
ATOM 12318 C C . THR B 1 739 ? 29.828 -4.812 -19.234 1 76.19 739 THR B C 1
ATOM 12320 O O . THR B 1 739 ? 29.547 -5.113 -18.062 1 76.19 739 THR B O 1
ATOM 12323 N N . CYS B 1 740 ? 31.062 -4.512 -19.688 1 79.81 740 CYS B N 1
ATOM 12324 C CA . CYS B 1 740 ? 32.188 -4.52 -18.75 1 79.81 740 CYS B CA 1
ATOM 12325 C C . CYS B 1 740 ? 32 -3.43 -17.688 1 79.81 740 CYS B C 1
ATOM 12327 O O . CYS B 1 740 ? 32.312 -3.645 -16.516 1 79.81 740 CYS B O 1
ATOM 12329 N N . LEU B 1 741 ? 31.547 -2.342 -18.188 1 87 741 LEU B N 1
ATOM 12330 C CA . LEU B 1 741 ? 31.359 -1.253 -17.234 1 87 741 LEU B CA 1
ATOM 12331 C C . LEU B 1 741 ? 30.266 -1.606 -16.219 1 87 741 LEU B C 1
ATOM 12333 O O . LEU B 1 741 ? 30.422 -1.36 -15.031 1 87 741 LEU B O 1
ATOM 12337 N N . ILE B 1 742 ? 29.188 -2.156 -16.672 1 83.31 742 ILE B N 1
ATOM 12338 C CA . ILE B 1 742 ? 28.094 -2.512 -15.773 1 83.31 742 ILE B CA 1
ATOM 12339 C C . ILE B 1 742 ? 28.547 -3.582 -14.789 1 83.31 742 ILE B C 1
ATOM 12341 O O . ILE B 1 742 ? 28.234 -3.523 -13.602 1 83.31 742 ILE B O 1
ATOM 12345 N N . ASP B 1 743 ? 29.266 -4.539 -15.32 1 76.12 743 ASP B N 1
ATOM 12346 C CA . ASP B 1 743 ? 29.797 -5.566 -14.438 1 76.12 743 ASP B CA 1
ATOM 12347 C C . ASP B 1 743 ? 30.703 -4.953 -13.367 1 76.12 743 ASP B C 1
ATOM 12349 O O . ASP B 1 743 ? 30.672 -5.375 -12.211 1 76.12 743 ASP B O 1
ATOM 12353 N N . TRP B 1 744 ? 31.531 -4.004 -13.828 1 81.69 744 TRP B N 1
ATOM 12354 C CA . TRP B 1 744 ? 32.406 -3.322 -12.883 1 81.69 744 TRP B CA 1
ATOM 12355 C C . TRP B 1 744 ? 31.594 -2.561 -11.844 1 81.69 744 TRP B C 1
ATOM 12357 O O . TRP B 1 744 ? 31.906 -2.6 -10.648 1 81.69 744 TRP B O 1
ATOM 12367 N N . LEU B 1 745 ? 30.578 -1.89 -12.297 1 83.25 745 LEU B N 1
ATOM 12368 C CA . LEU B 1 745 ? 29.719 -1.111 -11.406 1 83.25 745 LEU B CA 1
ATOM 12369 C C . LEU B 1 745 ? 29.031 -2.014 -10.383 1 83.25 745 LEU B C 1
ATOM 12371 O O . LEU B 1 745 ? 28.875 -1.636 -9.219 1 83.25 745 LEU B O 1
ATOM 12375 N N . LEU B 1 746 ? 28.672 -3.107 -10.805 1 74.5 746 LEU B N 1
ATOM 12376 C CA . LEU B 1 746 ? 28.031 -4.082 -9.93 1 74.5 746 LEU B CA 1
ATOM 12377 C C . LEU B 1 746 ? 29.016 -4.613 -8.891 1 74.5 746 LEU B C 1
ATOM 12379 O O . LEU B 1 746 ? 28.672 -4.758 -7.719 1 74.5 746 LEU B O 1
ATOM 12383 N N . GLU B 1 747 ? 30.219 -4.852 -9.398 1 70.25 747 GLU B N 1
ATOM 12384 C CA . GLU B 1 747 ? 31.234 -5.387 -8.508 1 70.25 747 GLU B CA 1
ATOM 12385 C C . GLU B 1 747 ? 31.625 -4.363 -7.445 1 70.25 747 GLU B C 1
ATOM 12387 O O . GLU B 1 747 ? 31.906 -4.727 -6.301 1 70.25 747 GLU B O 1
ATOM 12392 N N . GLU B 1 748 ? 31.672 -3.088 -7.875 1 73.88 748 GLU B N 1
ATOM 12393 C CA . GLU B 1 748 ? 32.031 -2.014 -6.957 1 73.88 748 GLU B CA 1
ATOM 12394 C C . GLU B 1 748 ? 30.875 -1.662 -6.023 1 73.88 748 GLU B C 1
ATOM 12396 O O . GLU B 1 748 ? 31.078 -0.993 -5.008 1 73.88 748 GLU B O 1
ATOM 12401 N N . GLY B 1 749 ? 29.609 -2.23 -6.371 1 65.31 749 GLY B N 1
ATOM 12402 C CA . GLY B 1 749 ? 28.438 -2.006 -5.531 1 65.31 749 GLY B CA 1
ATOM 12403 C C . GLY B 1 749 ? 27.797 -0.648 -5.75 1 65.31 749 GLY B C 1
ATOM 12404 O O . GLY B 1 749 ? 27.078 -0.145 -4.879 1 65.31 749 GLY B O 1
ATOM 12405 N N . LEU B 1 750 ? 28.141 0.039 -6.848 1 75.69 750 LEU B N 1
ATOM 12406 C CA . LEU B 1 750 ? 27.578 1.357 -7.129 1 75.69 750 LEU B CA 1
ATOM 12407 C C . LEU B 1 750 ? 26.141 1.244 -7.633 1 75.69 750 LEU B C 1
ATOM 12409 O O . LEU B 1 750 ? 25.375 2.207 -7.559 1 75.69 750 LEU B O 1
ATOM 12413 N N . ILE B 1 751 ? 25.891 -0.016 -8.172 1 75.88 751 ILE B N 1
ATOM 12414 C CA . ILE B 1 751 ? 24.547 -0.269 -8.68 1 75.88 751 ILE B CA 1
ATOM 12415 C C . ILE B 1 751 ? 24.016 -1.583 -8.109 1 75.88 751 ILE B C 1
ATOM 12417 O O . ILE B 1 751 ? 24.797 -2.439 -7.688 1 75.88 751 ILE B O 1
ATOM 12421 N N . THR B 1 752 ? 22.75 -1.632 -8.07 1 65.25 752 THR B N 1
ATOM 12422 C CA . THR B 1 752 ? 22.156 -2.828 -7.492 1 65.25 752 THR B CA 1
ATOM 12423 C C . THR B 1 752 ? 21.766 -3.816 -8.586 1 65.25 752 THR B C 1
ATOM 12425 O O . THR B 1 752 ? 21.781 -5.031 -8.375 1 65.25 752 THR B O 1
ATOM 12428 N N . ASP B 1 753 ? 21.297 -3.184 -9.617 1 64.25 753 ASP B N 1
ATOM 12429 C CA . ASP B 1 753 ? 20.875 -4.055 -10.711 1 64.25 753 ASP B CA 1
ATOM 12430 C C . ASP B 1 753 ? 21.359 -3.525 -12.062 1 64.25 753 ASP B C 1
ATOM 12432 O O . ASP B 1 753 ? 21.844 -2.393 -12.148 1 64.25 753 ASP B O 1
ATOM 12436 N N . ARG B 1 754 ? 21.422 -4.387 -13.047 1 68.69 754 ARG B N 1
ATOM 12437 C CA . ARG B 1 754 ? 21.969 -4.059 -14.359 1 68.69 754 ARG B CA 1
ATOM 12438 C C . ARG B 1 754 ? 21.156 -2.943 -15.023 1 68.69 754 ARG B C 1
ATOM 12440 O O . ARG B 1 754 ? 21.703 -2.152 -15.797 1 68.69 754 ARG B O 1
ATOM 12447 N N . ALA B 1 755 ? 19.922 -2.977 -14.609 1 69.38 755 ALA B N 1
ATOM 12448 C CA . ALA B 1 755 ? 19.109 -1.895 -15.172 1 69.38 755 ALA B CA 1
ATOM 12449 C C . ALA B 1 755 ? 19.562 -0.539 -14.633 1 69.38 755 ALA B C 1
ATOM 12451 O O . ALA B 1 755 ? 19.625 0.438 -15.383 1 69.38 755 ALA B O 1
ATOM 12452 N N . ASP B 1 756 ? 19.797 -0.598 -13.375 1 74.38 756 ASP B N 1
ATOM 12453 C CA . ASP B 1 756 ? 20.359 0.612 -12.781 1 74.38 756 ASP B CA 1
ATOM 12454 C C . ASP B 1 756 ? 21.688 0.986 -13.438 1 74.38 756 ASP B C 1
ATOM 12456 O O . ASP B 1 756 ? 22.031 2.166 -13.531 1 74.38 756 ASP B O 1
ATOM 12460 N N . GLY B 1 757 ? 22.297 -0.032 -13.906 1 81.19 757 GLY B N 1
ATOM 12461 C CA . GLY B 1 757 ? 23.578 0.195 -14.578 1 81.19 757 GLY B CA 1
ATOM 12462 C C . GLY B 1 757 ? 23.438 0.953 -15.883 1 81.19 757 GLY B C 1
ATOM 12463 O O . GLY B 1 757 ? 24.234 1.83 -16.188 1 81.19 757 GLY B O 1
ATOM 12464 N N . ILE B 1 758 ? 22.359 0.645 -16.578 1 80.88 758 ILE B N 1
ATOM 12465 C CA . ILE B 1 758 ? 22.125 1.339 -17.844 1 80.88 758 ILE B CA 1
ATOM 12466 C C . ILE B 1 758 ? 21.828 2.811 -17.578 1 80.88 758 ILE B C 1
ATOM 12468 O O . ILE B 1 758 ? 22.344 3.693 -18.266 1 80.88 758 ILE B O 1
ATOM 12472 N N . LYS B 1 759 ? 21.016 2.945 -16.562 1 80.88 759 LYS B N 1
ATOM 12473 C CA . LYS B 1 759 ? 20.719 4.324 -16.203 1 80.88 759 LYS B CA 1
ATOM 12474 C C . LYS B 1 759 ? 21.969 5.066 -15.75 1 80.88 759 LYS B C 1
ATOM 12476 O O . LYS B 1 759 ? 22.203 6.207 -16.156 1 80.88 759 LYS B O 1
ATOM 12481 N N . TYR B 1 760 ? 22.719 4.418 -14.891 1 86 760 TYR B N 1
ATOM 12482 C CA . TYR B 1 760 ? 23.969 4.98 -14.406 1 86 760 TYR B CA 1
ATOM 12483 C C . TYR B 1 760 ? 24.906 5.293 -15.562 1 86 760 TYR B C 1
ATOM 12485 O O . TYR B 1 760 ? 25.516 6.367 -15.602 1 86 760 TYR B O 1
ATOM 12493 N N . GLY B 1 761 ? 25.047 4.371 -16.5 1 89.25 761 GLY B N 1
ATOM 12494 C CA . GLY B 1 761 ? 25.906 4.566 -17.656 1 89.25 761 GLY B CA 1
ATOM 12495 C C . GLY B 1 761 ? 25.469 5.719 -18.531 1 89.25 761 GLY B C 1
ATOM 12496 O O . GLY B 1 761 ? 26.297 6.48 -19.031 1 89.25 761 GLY B O 1
ATOM 12497 N N . ASN B 1 762 ? 24.203 5.82 -18.641 1 86.62 762 ASN B N 1
ATOM 12498 C CA . ASN B 1 762 ? 23.703 6.922 -19.453 1 86.62 762 ASN B CA 1
ATOM 12499 C C . ASN B 1 762 ? 23.906 8.266 -18.766 1 86.62 762 ASN B C 1
ATOM 12501 O O . ASN B 1 762 ? 24.125 9.281 -19.422 1 86.62 762 ASN B O 1
ATOM 12505 N N . MET B 1 763 ? 23.812 8.203 -17.5 1 85.75 763 MET B N 1
ATOM 12506 C CA . MET B 1 763 ? 24.125 9.43 -16.781 1 85.75 763 MET B CA 1
ATOM 12507 C C . MET B 1 763 ? 25.594 9.82 -16.969 1 85.75 763 MET B C 1
ATOM 12509 O O . MET B 1 763 ? 25.906 11 -17.094 1 85.75 763 MET B O 1
ATOM 12513 N N . LEU B 1 764 ? 26.5 8.852 -17 1 90 764 LEU B N 1
ATOM 12514 C CA . LEU B 1 764 ? 27.906 9.109 -17.25 1 90 764 LEU B CA 1
ATOM 12515 C C . LEU B 1 764 ? 28.125 9.625 -18.672 1 90 764 LEU B C 1
ATOM 12517 O O . LEU B 1 764 ? 28.969 10.492 -18.906 1 90 764 LEU B O 1
ATOM 12521 N N . LEU B 1 765 ? 27.297 9.078 -19.531 1 90.31 765 LEU B N 1
ATOM 12522 C CA . LEU B 1 765 ? 27.406 9.484 -20.922 1 90.31 765 LEU B CA 1
ATOM 12523 C C . LEU B 1 765 ? 26.906 10.906 -21.125 1 90.31 765 LEU B C 1
ATOM 12525 O O . LEU B 1 765 ? 27.547 11.719 -21.797 1 90.31 765 LEU B O 1
ATOM 12529 N N . ARG B 1 766 ? 25.859 11.125 -20.5 1 84.56 766 ARG B N 1
ATOM 12530 C CA . ARG B 1 766 ? 25.312 12.477 -20.578 1 84.56 766 ARG B CA 1
ATOM 12531 C C . ARG B 1 766 ? 26.219 13.477 -19.859 1 84.56 766 ARG B C 1
ATOM 12533 O O . ARG B 1 766 ? 26.281 14.648 -20.25 1 84.56 766 ARG B O 1
ATOM 12540 N N . GLY B 1 767 ? 26.812 13.023 -18.812 1 85.12 767 GLY B N 1
ATOM 12541 C CA . GLY B 1 767 ? 27.766 13.836 -18.094 1 85.12 767 GLY B CA 1
ATOM 12542 C C . GLY B 1 767 ? 29.094 13.977 -18.828 1 85.12 767 GLY B C 1
ATOM 12543 O O . GLY B 1 767 ? 30 14.656 -18.344 1 85.12 767 GLY B O 1
ATOM 12544 N N . ARG B 1 768 ? 29.25 13.406 -19.953 1 85.31 768 ARG B N 1
ATOM 12545 C CA . ARG B 1 768 ? 30.422 13.453 -20.812 1 85.31 768 ARG B CA 1
ATOM 12546 C C . ARG B 1 768 ? 31.625 12.789 -20.141 1 85.31 768 ARG B C 1
ATOM 12548 O O . ARG B 1 768 ? 32.75 13.266 -20.266 1 85.31 768 ARG B O 1
ATOM 12555 N N . VAL B 1 769 ? 31.406 11.766 -19.391 1 91.12 769 VAL B N 1
ATOM 12556 C CA . VAL B 1 769 ? 32.469 10.984 -18.797 1 91.12 769 VAL B CA 1
ATOM 12557 C C . VAL B 1 769 ? 32.906 9.852 -19.734 1 91.12 769 VAL B C 1
ATOM 12559 O O . VAL B 1 769 ? 34.094 9.547 -19.875 1 91.12 769 VAL B O 1
ATOM 12562 N N . ILE B 1 770 ? 31.844 9.289 -20.312 1 91.62 770 ILE B N 1
ATOM 12563 C CA . ILE B 1 770 ? 32.094 8.227 -21.281 1 91.62 770 ILE B CA 1
ATOM 12564 C C . ILE B 1 770 ? 31.422 8.586 -22.609 1 91.62 770 ILE B C 1
ATOM 12566 O O . ILE B 1 770 ? 30.516 9.422 -22.656 1 91.62 770 ILE B O 1
ATOM 12570 N N . GLU B 1 771 ? 31.938 8.172 -23.656 1 85.44 771 GLU B N 1
ATOM 12571 C CA . GLU B 1 771 ? 31.359 8.352 -24.984 1 85.44 771 GLU B CA 1
ATOM 12572 C C . GLU B 1 771 ? 31.531 7.102 -25.828 1 85.44 771 GLU B C 1
ATOM 12574 O O . GLU B 1 771 ? 32.5 6.355 -25.656 1 85.44 771 GLU B O 1
ATOM 12579 N N . HIS B 1 772 ? 30.547 6.902 -26.516 1 81.75 772 HIS B N 1
ATOM 12580 C CA . HIS B 1 772 ? 30.688 5.828 -27.5 1 81.75 772 HIS B CA 1
ATOM 12581 C C . HIS B 1 772 ? 31.828 6.117 -28.484 1 81.75 772 HIS B C 1
ATOM 12583 O O . HIS B 1 772 ? 32 7.262 -28.891 1 81.75 772 HIS B O 1
ATOM 12589 N N . CYS B 1 773 ? 32.625 5.133 -28.797 1 75.31 773 CYS B N 1
ATOM 12590 C CA . CYS B 1 773 ? 33.812 5.309 -29.656 1 75.31 773 CYS B CA 1
ATOM 12591 C C . CYS B 1 773 ? 33.438 5.996 -30.953 1 75.31 773 CYS B C 1
ATOM 12593 O O . CYS B 1 773 ? 34.188 6.828 -31.469 1 75.31 773 CYS B O 1
ATOM 12595 N N . LEU B 1 774 ? 32.188 5.734 -31.406 1 65.38 774 LEU B N 1
ATOM 12596 C CA . LEU B 1 774 ? 31.766 6.363 -32.656 1 65.38 774 LEU B CA 1
ATOM 12597 C C . LEU B 1 774 ? 30.688 7.414 -32.375 1 65.38 774 LEU B C 1
ATOM 12599 O O . LEU B 1 774 ? 30.141 7.996 -33.312 1 65.38 774 LEU B O 1
ATOM 12603 N N . GLN B 1 775 ? 30.359 7.742 -31.047 1 71.75 775 GLN B N 1
ATOM 12604 C CA . GLN B 1 775 ? 29.375 8.727 -30.578 1 71.75 775 GLN B CA 1
ATOM 12605 C C . GLN B 1 775 ? 28.016 8.5 -31.234 1 71.75 775 GLN B C 1
ATOM 12607 O O . GLN B 1 775 ? 27.328 9.461 -31.578 1 71.75 775 GLN B O 1
ATOM 12612 N N . GLU B 1 776 ? 27.672 7.281 -31.469 1 64.75 776 GLU B N 1
ATOM 12613 C CA . GLU B 1 776 ? 26.422 6.957 -32.156 1 64.75 776 GLU B CA 1
ATOM 12614 C C . GLU B 1 776 ? 25.375 6.441 -31.188 1 64.75 776 GLU B C 1
ATOM 12616 O O . GLU B 1 776 ? 24.172 6.508 -31.453 1 64.75 776 GLU B O 1
ATOM 12621 N N . HIS B 1 777 ? 25.844 5.891 -30.141 1 67.5 777 HIS B N 1
ATOM 12622 C CA . HIS B 1 777 ? 24.891 5.215 -29.266 1 67.5 777 HIS B CA 1
ATOM 12623 C C . HIS B 1 777 ? 24.969 5.766 -27.844 1 67.5 777 HIS B C 1
ATOM 12625 O O . HIS B 1 777 ? 26.031 6.227 -27.406 1 67.5 777 HIS B O 1
ATOM 12631 N N . TYR B 1 778 ? 23.781 5.68 -27.312 1 79.94 778 TYR B N 1
ATOM 12632 C CA . TYR B 1 778 ? 23.75 5.871 -25.859 1 79.94 778 TYR B CA 1
ATOM 12633 C C . TYR B 1 778 ? 24.344 4.664 -25.141 1 79.94 778 TYR B C 1
ATOM 12635 O O . TYR B 1 778 ? 24.828 3.729 -25.781 1 79.94 778 TYR B O 1
ATOM 12643 N N . PHE B 1 779 ? 24.391 4.691 -23.875 1 84.88 779 PHE B N 1
ATOM 12644 C CA . PHE B 1 779 ? 24.984 3.613 -23.094 1 84.88 779 PHE B CA 1
ATOM 12645 C C . PHE B 1 779 ? 24.031 2.443 -22.938 1 84.88 779 PHE B C 1
ATOM 12647 O O . PHE B 1 779 ? 22.875 2.631 -22.547 1 84.88 779 PHE B O 1
ATOM 12654 N N . TYR B 1 780 ? 24.406 1.332 -23.406 1 75.31 780 TYR B N 1
ATOM 12655 C CA . TYR B 1 780 ? 23.609 0.109 -23.297 1 75.31 780 TYR B CA 1
ATOM 12656 C C . TYR B 1 780 ? 24.438 -1.014 -22.672 1 75.31 780 TYR B C 1
ATOM 12658 O O . TYR B 1 780 ? 25.656 -0.981 -22.688 1 75.31 780 TYR B O 1
ATOM 12666 N N . ASP B 1 781 ? 23.719 -1.889 -22 1 75.69 781 ASP B N 1
ATOM 12667 C CA . ASP B 1 781 ? 24.359 -3.092 -21.484 1 75.69 781 ASP B CA 1
ATOM 12668 C C . ASP B 1 781 ? 24.656 -4.074 -22.609 1 75.69 781 ASP B C 1
ATOM 12670 O O . ASP B 1 781 ? 24.141 -5.195 -22.625 1 75.69 781 ASP B O 1
ATOM 12674 N N . LEU B 1 782 ? 25.359 -3.49 -23.594 1 63.62 782 LEU B N 1
ATOM 12675 C CA . LEU B 1 782 ? 25.734 -4.238 -24.781 1 63.62 782 LEU B CA 1
ATOM 12676 C C . LEU B 1 782 ? 27.234 -4.082 -25.062 1 63.62 782 LEU B C 1
ATOM 12678 O O . LEU B 1 782 ? 27.875 -3.172 -24.531 1 63.62 782 LEU B O 1
ATOM 12682 N N . PRO B 1 783 ? 27.859 -5.059 -25.672 1 66.88 783 PRO B N 1
ATOM 12683 C CA . PRO B 1 783 ? 29.297 -4.973 -25.938 1 66.88 783 PRO B CA 1
ATOM 12684 C C . PRO B 1 783 ? 29.641 -3.859 -26.922 1 66.88 783 PRO B C 1
ATOM 12686 O O . PRO B 1 783 ? 30.297 -4.109 -27.938 1 66.88 783 PRO B O 1
ATOM 12689 N N . TYR B 1 784 ? 29.109 -2.629 -26.703 1 71.94 784 TYR B N 1
ATOM 12690 C CA . TYR B 1 784 ? 29.516 -1.414 -27.391 1 71.94 784 TYR B CA 1
ATOM 12691 C C . TYR B 1 784 ? 30.797 -0.843 -26.781 1 71.94 784 TYR B C 1
ATOM 12693 O O . TYR B 1 784 ? 31.047 -1.005 -25.594 1 71.94 784 TYR B O 1
ATOM 12701 N N . PHE B 1 785 ? 31.609 -0.433 -27.719 1 74.75 785 PHE B N 1
ATOM 12702 C CA . PHE B 1 785 ? 32.875 0.114 -27.25 1 74.75 785 PHE B CA 1
ATOM 12703 C C . PHE B 1 785 ? 32.719 1.557 -26.797 1 74.75 785 PHE B C 1
ATOM 12705 O O . PHE B 1 785 ? 32.188 2.395 -27.531 1 74.75 785 PHE B O 1
ATOM 12712 N N . TYR B 1 786 ? 33 1.694 -25.672 1 84.44 786 TYR B N 1
ATOM 12713 C CA . TYR B 1 786 ? 33 3.033 -25.094 1 84.44 786 TYR B CA 1
ATOM 12714 C C . TYR B 1 786 ? 34.406 3.434 -24.641 1 84.44 786 TYR B C 1
ATOM 12716 O O . TYR B 1 786 ? 35.281 2.582 -24.516 1 84.44 786 TYR B O 1
ATOM 12724 N N . GLN B 1 787 ? 34.625 4.695 -24.609 1 88.25 787 GLN B N 1
ATOM 12725 C CA . GLN B 1 787 ? 35.906 5.227 -24.109 1 88.25 787 GLN B CA 1
ATOM 12726 C C . GLN B 1 787 ? 35.656 6.371 -23.125 1 88.25 787 GLN B C 1
ATOM 12728 O O . GLN B 1 787 ? 34.625 7.02 -23.156 1 88.25 787 GLN B O 1
ATOM 12733 N N . PHE B 1 788 ? 36.531 6.48 -22.156 1 89.81 788 PHE B N 1
ATOM 12734 C CA . PHE B 1 788 ? 36.469 7.633 -21.266 1 89.81 788 PHE B CA 1
ATOM 12735 C C . PHE B 1 788 ? 36.906 8.898 -22 1 89.81 788 PHE B C 1
ATOM 12737 O O . PHE B 1 788 ? 37.875 8.875 -22.781 1 89.81 788 PHE B O 1
ATOM 12744 N N . THR B 1 789 ? 36.188 9.938 -21.797 1 87.69 789 THR B N 1
ATOM 12745 C CA . THR B 1 789 ? 36.469 11.188 -22.484 1 87.69 789 THR B CA 1
ATOM 12746 C C . THR B 1 789 ? 37.688 11.875 -21.891 1 87.69 789 THR B C 1
ATOM 12748 O O . THR B 1 789 ? 38 11.68 -20.703 1 87.69 789 THR B O 1
ATOM 12751 N N . GLY B 1 790 ? 38.5 12.492 -22.797 1 80.75 790 GLY B N 1
ATOM 12752 C CA . GLY B 1 790 ? 39.625 13.305 -22.312 1 80.75 790 GLY B CA 1
ATOM 12753 C C . GLY B 1 790 ? 39.219 14.336 -21.281 1 80.75 790 GLY B C 1
ATOM 12754 O O . GLY B 1 790 ? 39.969 14.633 -20.359 1 80.75 790 GLY B O 1
ATOM 12755 N N . ARG B 1 791 ? 38.062 14.742 -21.438 1 81.69 791 ARG B N 1
ATOM 12756 C CA . ARG B 1 791 ? 37.562 15.734 -20.516 1 81.69 791 ARG B CA 1
ATOM 12757 C C . ARG B 1 791 ? 37.438 15.172 -19.109 1 81.69 791 ARG B C 1
ATOM 12759 O O . ARG B 1 791 ? 37.656 15.883 -18.125 1 81.69 791 ARG B O 1
ATOM 12766 N N . ALA B 1 792 ? 37.125 13.938 -19.047 1 86.12 792 ALA B N 1
ATOM 12767 C CA . ALA B 1 792 ? 37 13.305 -17.734 1 86.12 792 ALA B CA 1
ATOM 12768 C C . ALA B 1 792 ? 38.344 13.32 -17 1 86.12 792 ALA B C 1
ATOM 12770 O O . ALA B 1 792 ? 38.406 13.602 -15.797 1 86.12 792 ALA B O 1
ATOM 12771 N N . PHE B 1 793 ? 39.406 13.141 -17.734 1 81 793 PHE B N 1
ATOM 12772 C CA . PHE B 1 793 ? 40.719 13.117 -17.109 1 81 793 PHE B CA 1
ATOM 12773 C C . PHE B 1 793 ? 41.188 14.531 -16.797 1 81 793 PHE B C 1
ATOM 12775 O O . PHE B 1 793 ? 41.906 14.75 -15.828 1 81 793 PHE B O 1
ATOM 12782 N N . GLU B 1 794 ? 40.656 15.438 -17.609 1 78.5 794 GLU B N 1
ATOM 12783 C CA . GLU B 1 794 ? 40.969 16.844 -17.328 1 78.5 794 GLU B CA 1
ATOM 12784 C C . GLU B 1 794 ? 40.312 17.297 -16.031 1 78.5 794 GLU B C 1
ATOM 12786 O O . GLU B 1 794 ? 40.906 17.984 -15.219 1 78.5 794 GLU B O 1
ATOM 12791 N N . LEU B 1 795 ? 39.188 16.859 -15.984 1 79.38 795 LEU B N 1
ATOM 12792 C CA . LEU B 1 795 ? 38.438 17.219 -14.789 1 79.38 795 LEU B CA 1
ATOM 12793 C C . LEU B 1 795 ? 39.062 16.562 -13.555 1 79.38 795 LEU B C 1
ATOM 12795 O O . LEU B 1 795 ? 39.062 17.156 -12.469 1 79.38 795 LEU B O 1
ATOM 12799 N N . TYR B 1 796 ? 39.5 15.367 -13.711 1 79.44 796 TYR B N 1
ATOM 12800 C CA . TYR B 1 796 ? 40.188 14.68 -12.625 1 79.44 796 TYR B CA 1
ATOM 12801 C C . TYR B 1 796 ? 41.438 15.438 -12.195 1 79.44 796 TYR B C 1
ATOM 12803 O O . TYR B 1 796 ? 41.688 15.609 -11 1 79.44 796 TYR B O 1
ATOM 12811 N N . ALA B 1 797 ? 42.219 15.883 -13.156 1 73.81 797 ALA B N 1
ATOM 12812 C CA . ALA B 1 797 ? 43.438 16.641 -12.883 1 73.81 797 ALA B CA 1
ATOM 12813 C C . ALA B 1 797 ? 43.125 17.953 -12.18 1 73.81 797 ALA B C 1
ATOM 12815 O O . ALA B 1 797 ? 43.812 18.359 -11.258 1 73.81 797 ALA B O 1
ATOM 12816 N N . LEU B 1 798 ? 42.031 18.484 -12.578 1 68.19 798 LEU B N 1
ATOM 12817 C CA . LEU B 1 798 ? 41.625 19.75 -11.969 1 68.19 798 LEU B CA 1
ATOM 12818 C C . LEU B 1 798 ? 41.188 19.547 -10.523 1 68.19 798 LEU B C 1
ATOM 12820 O O . LEU B 1 798 ? 41.469 20.375 -9.656 1 68.19 798 LEU B O 1
ATOM 12824 N N . GLN B 1 799 ? 40.594 18.453 -10.328 1 69.31 799 GLN B N 1
ATOM 12825 C CA . GLN B 1 799 ? 40.094 18.156 -8.992 1 69.31 799 GLN B CA 1
ATOM 12826 C C . GLN B 1 799 ? 41.219 17.797 -8.039 1 69.31 799 GLN B C 1
ATOM 12828 O O . GLN B 1 799 ? 41.156 18.062 -6.844 1 69.31 799 GLN B O 1
ATOM 12833 N N . GLN B 1 800 ? 42.281 17.125 -8.562 1 62 800 GLN B N 1
ATOM 12834 C CA . GLN B 1 800 ? 43.469 16.812 -7.758 1 62 800 GLN B CA 1
ATOM 12835 C C . GLN B 1 800 ? 44.25 18.062 -7.445 1 62 800 GLN B C 1
ATOM 12837 O O . GLN B 1 800 ? 44.812 18.203 -6.355 1 62 800 GLN B O 1
ATOM 12842 N N . GLU B 1 801 ? 44.438 18.906 -8.531 1 54.84 801 GLU B N 1
ATOM 12843 C CA . GLU B 1 801 ? 45.188 20.156 -8.312 1 54.84 801 GLU B CA 1
ATOM 12844 C C . GLU B 1 801 ? 44.469 21.031 -7.281 1 54.84 801 GLU B C 1
ATOM 12846 O O . GLU B 1 801 ? 45.125 21.672 -6.461 1 54.84 801 GLU B O 1
ATOM 12851 N N . THR B 1 802 ? 43.25 20.953 -7.441 1 50.59 802 THR B N 1
ATOM 12852 C CA . THR B 1 802 ? 42.562 21.75 -6.449 1 50.59 802 THR B CA 1
ATOM 12853 C C . THR B 1 802 ? 42.656 21.094 -5.07 1 50.59 802 THR B C 1
ATOM 12855 O O . THR B 1 802 ? 42.656 21.797 -4.055 1 50.59 802 THR B O 1
ATOM 12858 N N . GLY B 1 803 ? 42.75 19.797 -5.02 1 49.56 803 GLY B N 1
ATOM 12859 C CA . GLY B 1 803 ? 43 19.109 -3.768 1 49.56 803 GLY B CA 1
ATOM 12860 C C . GLY B 1 803 ? 44.406 19.266 -3.268 1 49.56 803 GLY B C 1
ATOM 12861 O O . GLY B 1 803 ? 44.656 19.406 -2.062 1 49.56 803 GLY B O 1
ATOM 12862 N N . SER B 1 804 ? 45.469 19.109 -4.219 1 44.88 804 SER B N 1
ATOM 12863 C CA . SER B 1 804 ? 46.875 19.328 -3.867 1 44.88 804 SER B CA 1
ATOM 12864 C C . SER B 1 804 ? 47.125 20.781 -3.473 1 44.88 804 SER B C 1
ATOM 12866 O O . SER B 1 804 ? 47.938 21.062 -2.594 1 44.88 804 SER B O 1
ATOM 12868 N N . ILE B 1 805 ? 46.625 21.703 -4.18 1 42.47 805 ILE B N 1
ATOM 12869 C CA . ILE B 1 805 ? 46.781 23.094 -3.805 1 42.47 805 ILE B CA 1
ATOM 12870 C C . ILE B 1 805 ? 46.219 23.328 -2.404 1 42.47 805 ILE B C 1
ATOM 12872 O O . ILE B 1 805 ? 46.812 24.078 -1.61 1 42.47 805 ILE B O 1
ATOM 12876 N N . GLU B 1 806 ? 45.312 22.625 -2.152 1 39.44 806 GLU B N 1
ATOM 12877 C CA . GLU B 1 806 ? 44.75 22.75 -0.811 1 39.44 806 GLU B CA 1
ATOM 12878 C C . GLU B 1 806 ? 45.625 22.094 0.229 1 39.44 806 GLU B C 1
ATOM 12880 O O . GLU B 1 806 ? 45.812 22.609 1.334 1 39.44 806 GLU B O 1
ATOM 12885 N N . VAL B 1 807 ? 46.219 20.953 -0.13 1 42.41 807 VAL B N 1
ATOM 12886 C CA . VAL B 1 807 ? 47.219 20.344 0.745 1 42.41 807 VAL B CA 1
ATOM 12887 C C . VAL B 1 807 ? 48.469 21.219 0.788 1 42.41 807 VAL B C 1
ATOM 12889 O O . VAL B 1 807 ? 49.062 21.406 1.853 1 42.41 807 VAL B O 1
ATOM 12892 N N . ALA B 1 808 ? 49.062 21.812 -0.288 1 41.56 808 ALA B N 1
ATOM 12893 C CA . ALA B 1 808 ? 50.25 22.656 -0.315 1 41.56 808 ALA B CA 1
ATOM 12894 C C . ALA B 1 808 ? 50 23.953 0.455 1 41.56 808 ALA B C 1
ATOM 12896 O O . ALA B 1 808 ? 50.906 24.438 1.134 1 41.56 808 ALA B O 1
ATOM 12897 N N . LEU B 1 809 ? 48.969 24.531 0.341 1 34.41 809 LEU B N 1
ATOM 12898 C CA . LEU B 1 809 ? 48.688 25.734 1.133 1 34.41 809 LEU B CA 1
ATOM 12899 C C . LEU B 1 809 ? 48.594 25.391 2.617 1 34.41 809 LEU B C 1
ATOM 12901 O O . LEU B 1 809 ? 48.875 26.234 3.467 1 34.41 809 LEU B O 1
ATOM 12905 N N . LYS B 1 810 ? 48.375 24.188 3.01 1 42.06 810 LYS B N 1
ATOM 12906 C CA . LYS B 1 810 ? 48.406 23.703 4.391 1 42.06 810 LYS B CA 1
ATOM 12907 C C . LYS B 1 810 ? 49.812 23.516 4.883 1 42.06 810 LYS B C 1
ATOM 12909 O O . LYS B 1 810 ? 50.125 23.781 6.051 1 42.06 810 LYS B O 1
ATOM 12914 N N . ASP B 1 811 ? 50.688 22.906 4.023 1 37.56 811 ASP B N 1
ATOM 12915 C CA . ASP B 1 811 ? 52.094 22.734 4.422 1 37.56 811 ASP B CA 1
ATOM 12916 C C . ASP B 1 811 ? 52.812 24.078 4.512 1 37.56 811 ASP B C 1
ATOM 12918 O O . ASP B 1 811 ? 53.812 24.219 5.215 1 37.56 811 ASP B O 1
ATOM 12922 N N . GLU B 1 812 ? 52.469 25.031 3.656 1 36.25 812 GLU B N 1
ATOM 12923 C CA . GLU B 1 812 ? 53.156 26.312 3.816 1 36.25 812 GLU B CA 1
ATOM 12924 C C . GLU B 1 812 ? 52.594 27.094 4.984 1 36.25 812 GLU B C 1
ATOM 12926 O O . GLU B 1 812 ? 53.188 28.047 5.469 1 36.25 812 GLU B O 1
ATOM 12931 N N . ASN B 1 813 ? 51.281 27.016 5.328 1 29.97 813 ASN B N 1
ATOM 12932 C CA . ASN B 1 813 ? 50.906 27.766 6.523 1 29.97 813 ASN B CA 1
ATOM 12933 C C . ASN B 1 813 ? 51.156 26.953 7.793 1 29.97 813 ASN B C 1
ATOM 12935 O O . ASN B 1 813 ? 50.812 25.781 7.859 1 29.97 813 ASN B O 1
#

InterPro domains:
  IPR000591 DEP domain [PF00610] (728-788)
  IPR000591 DEP domain [PS50186] (732-790)
  IPR000591 DEP domain [SM00049] (720-790)
  IPR004776 Membrane transport PIN-like [PF03547] (9-345)
  IPR036388 Winged helix-like DNA-binding domain superfamily [G3DSA:1.10.10.10] (703-810)
  IPR036390 Winged helix DNA-binding domain superfamily [SSF46785] (705-793)
  IPR051832 Regulators of mTOR signaling and Rac activation [PTHR22829] (9-500)

Nearest PDB structures (foldseek):
  8u54-assembly1_A  TM=8.174E-01  e=5.997E-32  Homo sapiens
  8u5v-assembly1_A  TM=8.453E-01  e=8.813E-28  Homo sapiens
  8u58-assembly1_C  TM=8.372E-01  e=5.873E-27  Homo sapiens
  8z8z-assembly1_B  TM=8.328E-01  e=7.908E-27  Homo sapiens
  8u5n-assembly1_A  TM=7.466E-01  e=3.239E-27  Homo sapiens

pLDDT: mean 73.71, std 18.14, range [22.3, 97.38]

Radius of gyration: 37.69 Å; Cα contacts (8 Å, |Δi|>4): 2038; chains: 2; bounding box: 98×95×90 Å

Organism: NCBI:txid252671